Protein 3GK0 (pdb70)

Nearest PDB structures (foldseek):
  3gk0-assembly1_A  TM=1.003E+00  e=5.384E-47  Burkholderia pseudomallei 1710b
  5dlc-assembly2_D  TM=9.986E-01  e=4.538E-36  Pseudomonas aeruginosa
  1ho1-assembly1_C  TM=9.971E-01  e=4.375E-35  Escherichia coli
  3f4n-assembly2_C  TM=9.968E-01  e=7.114E-34  Yersinia pestis
  6rg0-assembly2_B  TM=9.927E-01  e=8.341E-32  Escherichia coli K-12

B-factor: mean 28.32, std 6.67, range [10.87, 63.66]

InterPro domains:
  IPR004569 Pyridoxal phosphate (active vitamin B6) biosynthesis PdxJ [MF_00279] (1-250)
  IPR004569 Pyridoxal phosphate (active vitamin B6) biosynthesis PdxJ [PF03740] (13-245)
  IPR004569 Pyridoxal phosphate (active vitamin B6) biosynthesis PdxJ [PTHR30456] (11-249)
  IPR004569 Pyridoxal phosphate (active vitamin B6) biosynthesis PdxJ [TIGR00559] (13-245)
  IPR004569 Pyridoxal phosphate (active vitamin B6) biosynthesis PdxJ [cd00003] (12-245)
  IPR013785 Aldolase-type TIM barrel [G3DSA:3.20.20.70] (3-257)
  IPR036130 Pyridoxine 5'-phosphate synthase [SSF63892] (11-247)

Organism: Burkholderia pseudomallei (strain 1710b) (NCBI:txid320372)

Sequence (1974 aa):
FFLTTPAAIDLGVNIDHVATLRNARGTAYPDPVRAALAAEDAGADAITLHLREDRRHIVDADVRTLRPRVKTRRMNLECAVTPEMLDIACEIRPHDACLVPEKRSELTTEGGLDVVGHFDAVRAACKQLADAGVRRVSLFIDPDEAQIRAAHETGAPVIELHTGRYADAHDAAEQQREFERIATGVDAGIALGLKVNAGHGLHYTNVQAIAALPGIAELNIGHAIVAHAVFVGWDNAVREMKAIMVAARVAALHFFLTTPAAIDLGVNIDHVATLRNARGTAYPDPVRAALAAEDAGADAITLHLREDRRHIVDADVRTLRPRVKTRRMNLECAVTPEMLDIACEIRPHDACLVPEKRSELTTEGGLDVVGHFDAVRAACKQLADAGVRRVSLFIDPDEAQIRAAHETGAPVIELHTGRYADAHDAAEQQREFERIATGVDAGIALGLKVNAGHGLHYTNVQAIAALPGIAELNIGHAIVAHAVFVGWDNAVREMKAIMVAARVAALHAIDLGVNIDHVATLRNARGTAYPDPVRAALAAEDAGADAITLHLREDRRHIVDADVRTLRPRVKTRMNLECAVTPEMLDIACCEIRPHDACLVPEKRSELTTEGGLDVVGHFDAVRAACKQLADAGVRVSLFIDPDEAQIRAAHETGAPVIELHTGRYADAHDAAEQQREFERIATGVDAGIALGLKVNAGHGLHYTNVQAIAALPGIAELNIGHAIVAHAVFVGWDNAVREMKAIMVAARVAALAAIDLGVNIDHVATLRNARGTAYPDPVRAALAAEDAGADAITLHLREDRRHIVDADVRTLRPRVKTRMNLECAVTPEMLDIACEIRPHDACLVPEKRSELTTEGGLDVVGHFDAVRAACKQLADAGVRVSLFIDPDEAQIRAAHETGAPVIELHTGRYADAHDAAEQQREFERIIATGVDAGIALGLKVNAGHGLHYTNVQAIAALPGIAELNIGHAIVAHAVFVGWDNAVREMKAIMVAARVAALHAIDLGVNIDHVATLRNARGTAYPDPVRAALAAEDAGADAITLHLREDRRHIVDADVRTLRPRVKTRMNLECAVTPEMLDIACEIRPHDACLVPEKRSELTTEGGLDVVGHFDAVRAACKQLADAGVRVSLFIDPDEAQIRAAHETGAPVIELHTGRYADAHDAAEQQREFERIATGVDAGIALGLKVNAGHGLHYTNVQAIAALPGIAELNIGHAIVAHAVFVGWDNAVREMKAIMVAARVAALHAIDLGVNIDHVATLRNARGTAYPDPVRAALAAEDAGADAITLHLREDRRHIVDADVRTLRPRVKTRMNLECAVTPEMLDIACCEIRPHDACLVPEKRSELTTEGGLDVVGHFDAVRAACKQLADAGVRRVSLFIDPDEAQIRAAHETGAPVIELHTGRYADAHDAAEQQREFERIATGVDAGIALGLKVNAGHGLHYTNVQAIAALPGIAELNIGHAIVAHAVFVGWDNAVREMKAIMVAARVAALAIDLGVNIDHVATLRNARGTAYPDPVRAALAAEDAGADAITLHLREDRRHIVDADVRTLRPRVKTRMNLECAVTPEMLDIACEIRPHDACLVPEKRSELTTEGGLDVVGHFDAVRAACKQLADAGVRVSLFIDPDEAQIRAAHETGAPVIELHTGRYADAHDAAEQQRREFERIATGVDAGIALGLKVNAGHGLHYTNVQAIAALPGIAELNIGHAIVAHAVFVGWDNAVREMKAIMVAARVAALHAAIDLGVNIDHVATLRNARGTAYPDPVRAALAAEDAGADAITLHLREDRRHIVDADVRTLRPRVKTRMNLECAVTPEMLDIACEIRPHDACLVPEKRSELTTEGGLDVVGHFDAVRAACKQLADAGVRVSLFIDPDEAQIRAAHETGAPVIELHTGRYADAHDAAEQQREFERIATGVDAGIALGLKVNAGHGLHYTNVQAIAALPGIAELNIGHAIVAHAVFVGWDNAVREMKAIMVAARVAALH

Foldseek 3Di:
DDDQDLQQAAEEEELQVQQVVCVVVVDCPPPSLVLQVLLVVLRHQEYEYECEPVNNGPHLCSLVVNLVVDPHFYEYEYELDPVVLVSCLVSLTQEYEHADDDPVQADPLGFGPCVVCVVSLLVSQVSSVVSNYQYEGEGELDLVVLVSCLVSVHQAYEYECVQLLPPPDDVSNVVSLVSVLVSLVSNVVSNHQYAYAHNDADPRCLSVLLRSRHHYYYYYDRLVVCCVPPNNSCSSNNVSVSSSVSNVVSVD/DDDLDLQQAAEEEELQVQQVVCVVVVDCPPPSLVLQVLLVVLPHQEYEYECEPVNNGPHLVSLQVNLVVDPHFYEYEYELDPVVLVSCLVSLTQEYEHADDDPVQADPLGFGPCVVVVVSLLVSQVSSVVSNYQYEGEGELDLVSLVSCLVSVHQEYEYECVQLLPPPDPVSNVVSLVSVLVSLVSNVVSNHQYAYAHNDADPRCLSVLLRSRHHYHYYYDRLVVVCVPPNNSCSSSNSSSSSSVSNGVSVD/DEAEEEELQVQQLVCVVVVDCPPPSLVLQVLLVVLGHQEYEYECEPVNNGPHLVSLQVNLVVDPHFYEYEYELDPVRLVSCLVSLTQEYEHADDDPQQADPLGFGPCVNVVVSLLVSCVSSVVSNYQYEGEGALDLVVLVSCLVSVRQEYEHECPQLLPPPDDVSNVVSLVSVLVSLVSNVVSNHQYAYAVNDADPRVLSVLLRQRHHYYYYYDRLVVVCVPPNNSCSSNNVVVSSVVSNVVSD/DLAAEEEEQQVQQVVCVVPVDCPPPSLVLQVLLVVLGHQEYEYECEPVNNGPHLVSLVVNLVVDPHFYEYEYELDDVTLVSCLVSLTQEYEYADDDPVQADPLRFGPCVVCVVSLLVSQVSNVVSNYQYEGEGALDLVNLVSRLVSVRQEYEHECPQLLVPDDPVSNVVSLVSVLVSLVNNVVSRHQYEYAHNDADPRLLSVLLRSSHRYHYYYDNLVVVCVVVNNSCSSNNSVVSSVVSNVVSVD/DAAEEEEQQVQQVVCVVVVDCPPPSLVLQVLLVVLRHQEYEYECEPVRNGPHLCSLQVNLVVDPHFYEYEYELDVVVLVVCLVSLTQEYEYADDDPQQADPLGFGPCVNCVVSLLVSQVSNVVSVYQYEGEGELDLVVLVSCLVSVHQEYEYECPQLLPPPDPVSNVVSLVSVLVSLVSNVVSNHQYEYAHNDADPRVLSVLLRQRHHYYYYYDNLVVVCVPPHNSCSSNNSVVSSVVSNVVSVD/DEAEEEELQVQQVVCVVVVDCPPPSLVLQLLLVVLPHQEYEYECEPVNNGPHLCSLQVNLVVDPHFYEYEYELDVVRLVSCLVSLTQEYEYADDDPVQADPLGFGPCVVCVVSLLVSQVSSVVSNYQYEGEDALDLVVLVSRVVSVRQEYEHECVQLLPPPDDVSNVVSLVSVLVSLVSNVVSNHQYEYAHNDADVRVLSVLQRQRHHYYYYYDRLVVVCVVVNNSCSSNNVVVSSVVSNVVSD/DAAEEEEQQVQQVVCVVVVDCPPPSLVLQVLLVVLGHQEYEYECEPVRNGPHLCSLQVNLVVDPHWYEYEYELDDVVLVVCLVSLTQEYEYADDDPVQADPLGFGPCVVCVVSLLVSCVSSVVSVYQYEGEGALDLVNLVSCLVSVRQAYEHECPQLLPQPDPVSNVVSLVSVLVSLVSNVVSNHQYEYEHNDADPRCLSVLLRQRHHYYYYYDRQVVVCVPVNNSCSSNSSVVSSCVSNVVSVD/DLAAEEEELQVQQVVCVVVVDCPPPSLVLQVLLVVLPHQEYEYECEPVNNGPHLVSLQVNLVVHDHFYEYEYELDDVGLVSCLVSLTQEYEYADDDPVQADPLGFGPCVVCVVSQLVSQVSSVVSNYQYEGEDALDLVVLVSRLVSVHQEYEHECVQLLPPDDPVSNVVSLVSVLVSLVSNVVSRHQYAYAPNDADPRLLSVLLRSRHRYHYYYDNLVVVCVPPNNSVSSNNSVVSSSVSNVVSVD

Structure (mmCIF, N/CA/C/O backbone):
data_3GK0
#
_entry.id   3GK0
#
_cell.length_a   90.090
_cell.length_b   91.864
_cell.length_c   90.024
_cell.angle_alpha   118.480
_cell.angle_beta   116.810
_cell.angle_gamma   93.500
#
_symmetry.space_group_name_H-M   'P 1'
#
loop_
_entity.id
_entity.type
_entity.pdbx_description
1 polymer "Pyridoxine 5'-phosphate synthase"
2 non-polymer 'PHOSPHATE ION'
3 non-polymer 1-DEOXY-D-XYLULOSE-5-PHOSPHATE
4 water water
#
loop_
_atom_site.group_PDB
_atom_site.id
_atom_site.type_symbol
_atom_site.label_atom_id
_atom_site.label_alt_id
_atom_site.label_comp_id
_atom_site.label_asym_id
_atom_site.label_entity_id
_atom_site.label_seq_id
_atom_site.pdbx_PDB_ins_code
_atom_site.Cartn_x
_atom_site.Cartn_y
_atom_site.Cartn_z
_atom_site.occupancy
_atom_site.B_iso_or_equiv
_atom_site.auth_seq_id
_atom_site.auth_comp_id
_atom_site.auth_asym_id
_atom_site.auth_atom_id
_atom_site.pdbx_PDB_model_num
ATOM 1 N N . PHE A 1 24 ? 33.019 -14.964 27.342 1.00 51.53 3 PHE A N 1
ATOM 2 C CA . PHE A 1 24 ? 32.474 -13.656 27.823 1.00 51.73 3 PHE A CA 1
ATOM 3 C C . PHE A 1 24 ? 32.570 -12.582 26.754 1.00 51.95 3 PHE A C 1
ATOM 4 O O . PHE A 1 24 ? 33.516 -12.566 25.953 1.00 52.07 3 PHE A O 1
ATOM 12 N N . PHE A 1 25 ? 31.595 -11.673 26.772 1.00 51.95 4 PHE A N 1
ATOM 13 C CA . PHE A 1 25 ? 31.585 -10.525 25.876 1.00 52.04 4 PHE A CA 1
ATOM 14 C C . PHE A 1 25 ? 30.698 -9.374 26.363 1.00 52.18 4 PHE A C 1
ATOM 15 O O . PHE A 1 25 ? 29.764 -9.570 27.155 1.00 51.94 4 PHE A O 1
ATOM 23 N N . LEU A 1 26 ? 31.034 -8.176 25.879 1.00 52.28 5 LEU A N 1
ATOM 24 C CA . LEU A 1 26 ? 30.217 -6.977 26.034 1.00 52.38 5 LEU A CA 1
ATOM 25 C C . LEU A 1 26 ? 29.314 -6.840 24.806 1.00 52.35 5 LEU A C 1
ATOM 26 O O . LEU A 1 26 ? 29.773 -6.987 23.665 1.00 52.38 5 LEU A O 1
ATOM 31 N N . THR A 1 27 ? 28.033 -6.568 25.038 1.00 52.18 6 THR A N 1
ATOM 32 C CA . THR A 1 27 ? 27.117 -6.251 23.942 1.00 51.91 6 THR A CA 1
ATOM 33 C C . THR A 1 27 ? 27.327 -4.786 23.560 1.00 51.59 6 THR A C 1
ATOM 34 O O . THR A 1 27 ? 27.326 -3.904 24.428 1.00 51.68 6 THR A O 1
ATOM 38 N N . THR A 1 28 ? 27.529 -4.538 22.267 1.00 51.11 7 THR A N 1
ATOM 39 C CA . THR A 1 28 ? 27.753 -3.182 21.750 1.00 50.70 7 THR A CA 1
ATOM 40 C C . THR A 1 28 ? 27.125 -3.016 20.347 1.00 50.08 7 THR A C 1
ATOM 41 O O . THR A 1 28 ? 27.321 -3.881 19.479 1.00 50.00 7 THR A O 1
ATOM 45 N N . PRO A 1 29 ? 26.373 -1.907 20.122 1.00 49.18 8 PRO A N 1
ATOM 46 C CA . PRO A 1 29 ? 25.612 -1.691 18.864 1.00 48.46 8 PRO A CA 1
ATOM 47 C C . PRO A 1 29 ? 26.443 -1.571 17.566 1.00 47.40 8 PRO A C 1
ATOM 48 O O . PRO A 1 29 ? 25.882 -1.696 16.468 1.00 47.61 8 PRO A O 1
ATOM 52 N N . ALA A 1 30 ? 27.752 -1.332 17.695 1.00 45.88 9 ALA A N 1
ATOM 53 C CA . ALA A 1 30 ? 28.655 -1.157 16.545 1.00 44.42 9 ALA A CA 1
ATOM 54 C C . ALA A 1 30 ? 29.003 -2.464 15.826 1.00 42.94 9 ALA A C 1
ATOM 55 O O . ALA A 1 30 ? 29.608 -2.431 14.752 1.00 42.95 9 ALA A O 1
ATOM 57 N N . ALA A 1 31 ? 28.641 -3.604 16.416 1.00 40.89 10 ALA A N 1
ATOM 58 C CA . ALA A 1 31 ? 28.998 -4.916 15.861 1.00 39.29 10 ALA A CA 1
ATOM 59 C C . ALA A 1 31 ? 28.378 -5.185 14.481 1.00 37.62 10 ALA A C 1
ATOM 60 O O . ALA A 1 31 ? 28.966 -5.900 13.672 1.00 37.97 10 ALA A O 1
ATOM 62 N N . ILE A 1 32 ? 27.201 -4.618 14.226 1.00 35.25 11 ILE A N 1
ATOM 63 C CA . ILE A 1 32 ? 26.463 -4.861 12.985 1.00 33.35 11 ILE A CA 1
ATOM 64 C C . ILE A 1 32 ? 25.475 -3.706 12.737 1.00 31.90 11 ILE A C 1
ATOM 65 O O . ILE A 1 32 ? 24.675 -3.375 13.609 1.00 31.53 11 ILE A O 1
ATOM 70 N N . ASP A 1 33 ? 25.546 -3.082 11.564 1.00 29.93 12 ASP A N 1
ATOM 71 C CA . ASP A 1 33 ? 24.711 -1.911 11.279 1.00 28.93 12 ASP A CA 1
ATOM 72 C C . ASP A 1 33 ? 23.327 -2.290 10.734 1.00 27.00 12 ASP A C 1
ATOM 73 O O . ASP A 1 33 ? 23.177 -3.266 10.005 1.00 26.18 12 ASP A O 1
ATOM 78 N N . LEU A 1 34 ? 22.316 -1.515 11.116 1.00 25.13 13 LEU A N 1
ATOM 79 C CA . LEU A 1 34 ? 20.962 -1.689 10.585 1.00 24.02 13 LEU A CA 1
ATOM 80 C C . LEU A 1 34 ? 20.576 -0.483 9.766 1.00 23.04 13 LEU A C 1
ATOM 81 O O . LEU A 1 34 ? 20.607 0.653 10.264 1.00 22.35 13 LEU A O 1
ATOM 86 N N . GLY A 1 35 ? 20.205 -0.750 8.514 1.00 22.14 14 GLY A N 1
ATOM 87 C CA . GLY A 1 35 ? 19.556 0.235 7.660 1.00 21.73 14 GLY A CA 1
ATOM 88 C C . GLY A 1 35 ? 18.061 -0.043 7.640 1.00 21.25 14 GLY A C 1
ATOM 89 O O . GLY A 1 35 ? 17.634 -1.173 7.410 1.00 20.53 14 GLY A O 1
ATOM 90 N N . VAL A 1 36 ? 17.269 0.986 7.920 1.00 20.80 15 VAL A N 1
ATOM 91 C CA . VAL A 1 36 ? 15.813 0.877 7.882 1.00 20.67 15 VAL A CA 1
ATOM 92 C C . VAL A 1 36 ? 15.290 1.452 6.578 1.00 20.70 15 VAL A C 1
ATOM 93 O O . VAL A 1 36 ? 15.547 2.607 6.261 1.00 20.13 15 VAL A O 1
ATOM 97 N N . ASN A 1 37 ? 14.541 0.641 5.839 1.00 20.98 16 ASN A N 1
ATOM 98 C CA . ASN A 1 37 ? 13.956 1.062 4.573 1.00 21.58 16 ASN A CA 1
ATOM 99 C C . ASN A 1 37 ? 12.548 1.579 4.832 1.00 21.61 16 ASN A C 1
ATOM 100 O O . ASN A 1 37 ? 11.725 0.871 5.386 1.00 21.26 16 ASN A O 1
ATOM 105 N N . ILE A 1 38 ? 12.290 2.820 4.437 1.00 22.01 17 ILE A N 1
ATOM 106 C CA . ILE A 1 38 ? 11.024 3.488 4.751 1.00 22.59 17 ILE A CA 1
ATOM 107 C C . ILE A 1 38 ? 10.024 3.523 3.581 1.00 23.08 17 ILE A C 1
ATOM 108 O O . ILE A 1 38 ? 8.998 4.207 3.679 1.00 23.42 17 ILE A O 1
ATOM 113 N N . ASP A 1 39 ? 10.303 2.773 2.504 1.00 23.18 18 ASP A N 1
ATOM 114 C CA . ASP A 1 39 ? 9.472 2.783 1.295 1.00 23.33 18 ASP A CA 1
ATOM 115 C C . ASP A 1 39 ? 7.996 2.550 1.628 1.00 23.45 18 ASP A C 1
ATOM 116 O O . ASP A 1 39 ? 7.119 3.299 1.188 1.00 22.87 18 ASP A O 1
ATOM 121 N N . HIS A 1 40 ? 7.725 1.501 2.394 1.00 23.77 19 HIS A N 1
ATOM 122 C CA . HIS A 1 40 ? 6.350 1.078 2.609 1.00 24.32 19 HIS A CA 1
ATOM 123 C C . HIS A 1 40 ? 5.538 1.957 3.555 1.00 23.92 19 HIS A C 1
ATOM 124 O O . HIS A 1 40 ? 4.323 1.799 3.646 1.00 23.73 19 HIS A O 1
ATOM 131 N N . VAL A 1 41 ? 6.183 2.897 4.229 1.00 23.57 20 VAL A N 1
ATOM 132 C CA . VAL A 1 41 ? 5.431 3.937 4.919 1.00 23.47 20 VAL A CA 1
ATOM 133 C C . VAL A 1 41 ? 4.823 4.847 3.858 1.00 23.64 20 VAL A C 1
ATOM 134 O O . VAL A 1 41 ? 3.691 5.305 3.995 1.00 23.69 20 VAL A O 1
ATOM 138 N N . ALA A 1 42 ? 5.602 5.090 2.804 1.00 23.80 21 ALA A N 1
ATOM 139 C CA . ALA A 1 42 ? 5.151 5.805 1.619 1.00 24.01 21 ALA A CA 1
ATOM 140 C C . ALA A 1 42 ? 4.012 5.079 0.926 1.00 24.31 21 ALA A C 1
ATOM 141 O O . ALA A 1 42 ? 3.047 5.710 0.510 1.00 24.21 21 ALA A O 1
ATOM 143 N N . THR A 1 43 ? 4.118 3.759 0.796 1.00 24.99 22 THR A N 1
ATOM 144 C CA . THR A 1 43 ? 3.039 2.983 0.193 1.00 25.34 22 THR A CA 1
ATOM 145 C C . THR A 1 43 ? 1.740 3.284 0.935 1.00 25.88 22 THR A C 1
ATOM 146 O O . THR A 1 43 ? 0.681 3.476 0.319 1.00 26.04 22 THR A O 1
ATOM 150 N N . LEU A 1 44 ? 1.828 3.337 2.262 1.00 26.19 23 LEU A N 1
ATOM 151 C CA . LEU A 1 44 ? 0.652 3.540 3.095 1.00 26.94 23 LEU A CA 1
ATOM 152 C C . LEU A 1 44 ? 0.093 4.963 2.943 1.00 26.93 23 LEU A C 1
ATOM 153 O O . LEU A 1 44 ? -1.113 5.151 2.794 1.00 26.49 23 LEU A O 1
ATOM 158 N N . ARG A 1 45 ? 0.976 5.952 2.936 1.00 27.12 24 ARG A N 1
ATOM 159 C CA . ARG A 1 45 ? 0.560 7.330 2.737 1.00 27.66 24 ARG A CA 1
ATOM 160 C C . ARG A 1 45 ? -0.105 7.547 1.376 1.00 28.55 24 ARG A C 1
ATOM 161 O O . ARG A 1 45 ? -1.147 8.198 1.300 1.00 28.76 24 ARG A O 1
ATOM 169 N N . ASN A 1 46 ? 0.502 7.017 0.314 1.00 29.32 25 ASN A N 1
ATOM 170 C CA . ASN A 1 46 ? -0.012 7.205 -1.053 1.00 30.04 25 ASN A CA 1
ATOM 171 C C . ASN A 1 46 ? -1.387 6.572 -1.248 1.00 30.40 25 ASN A C 1
ATOM 172 O O . ASN A 1 46 ? -2.172 7.036 -2.068 1.00 31.04 25 ASN A O 1
ATOM 177 N N . ALA A 1 47 ? -1.680 5.538 -0.476 1.00 30.93 26 ALA A N 1
ATOM 178 C CA . ALA A 1 47 ? -2.983 4.880 -0.509 1.00 31.60 26 ALA A CA 1
ATOM 179 C C . ALA A 1 47 ? -4.138 5.859 -0.312 1.00 32.21 26 ALA A C 1
ATOM 180 O O . ALA A 1 47 ? -5.140 5.759 -0.996 1.00 32.30 26 ALA A O 1
ATOM 182 N N . ARG A 1 48 ? -3.995 6.805 0.609 1.00 33.18 27 ARG A N 1
ATOM 183 C CA . ARG A 1 48 ? -5.096 7.728 0.928 1.00 33.97 27 ARG A CA 1
ATOM 184 C C . ARG A 1 48 ? -4.938 9.104 0.263 1.00 33.90 27 ARG A C 1
ATOM 185 O O . ARG A 1 48 ? -5.933 9.720 -0.120 1.00 34.26 27 ARG A O 1
ATOM 193 N N . GLY A 1 49 ? -3.705 9.577 0.108 1.00 33.68 28 GLY A N 1
ATOM 194 C CA . GLY A 1 49 ? -3.449 10.849 -0.573 1.00 33.39 28 GLY A CA 1
ATOM 195 C C . GLY A 1 49 ? -3.057 12.011 0.334 1.00 33.16 28 GLY A C 1
ATOM 196 O O . GLY A 1 49 ? -2.683 13.081 -0.161 1.00 32.92 28 GLY A O 1
ATOM 197 N N . THR A 1 50 ? -3.130 11.816 1.653 1.00 32.33 29 THR A N 1
ATOM 198 C CA . THR A 1 50 ? -2.706 12.852 2.601 1.00 31.85 29 THR A CA 1
ATOM 199 C C . THR A 1 50 ? -1.184 12.790 2.756 1.00 31.10 29 THR A C 1
ATOM 200 O O . THR A 1 50 ? -0.507 12.091 2.004 1.00 31.00 29 THR A O 1
ATOM 204 N N . ALA A 1 51 ? -0.644 13.509 3.735 1.00 30.02 30 ALA A N 1
ATOM 205 C CA . ALA A 1 51 ? 0.792 13.475 3.990 1.00 29.39 30 ALA A CA 1
ATOM 206 C C . ALA A 1 51 ? 1.191 12.400 5.005 1.00 28.56 30 ALA A C 1
ATOM 207 O O . ALA A 1 51 ? 2.361 12.305 5.341 1.00 28.62 30 ALA A O 1
ATOM 209 N N . TYR A 1 52 ? 0.237 11.594 5.478 1.00 27.64 31 TYR A N 1
ATOM 210 C CA . TYR A 1 52 ? 0.463 10.693 6.615 1.00 27.03 31 TYR A CA 1
ATOM 211 C C . TYR A 1 52 ? 0.131 9.246 6.260 1.00 26.17 31 TYR A C 1
ATOM 212 O O . TYR A 1 52 ? -0.784 9.005 5.496 1.00 25.61 31 TYR A O 1
ATOM 221 N N . PRO A 1 53 ? 0.881 8.275 6.808 1.00 25.38 32 PRO A N 1
ATOM 222 C CA . PRO A 1 53 ? 1.986 8.444 7.736 1.00 25.40 32 PRO A CA 1
ATOM 223 C C . PRO A 1 53 ? 3.219 8.950 7.007 1.00 25.23 32 PRO A C 1
ATOM 224 O O . PRO A 1 53 ? 3.552 8.460 5.934 1.00 25.18 32 PRO A O 1
ATOM 228 N N . ASP A 1 54 ? 3.876 9.927 7.607 1.00 25.53 33 ASP A N 1
ATOM 229 C CA . ASP A 1 54 ? 4.973 10.647 6.982 1.00 25.69 33 ASP A CA 1
ATOM 230 C C . ASP A 1 54 ? 6.248 9.813 6.953 1.00 25.83 33 ASP A C 1
ATOM 231 O O . ASP A 1 54 ? 6.759 9.457 8.016 1.00 26.22 33 ASP A O 1
ATOM 236 N N . PRO A 1 55 ? 6.768 9.503 5.747 1.00 25.62 34 PRO A N 1
ATOM 237 C CA . PRO A 1 55 ? 8.048 8.784 5.601 1.00 25.46 34 PRO A CA 1
ATOM 238 C C . PRO A 1 55 ? 9.247 9.525 6.192 1.00 25.08 34 PRO A C 1
ATOM 239 O O . PRO A 1 55 ? 10.184 8.904 6.697 1.00 24.34 34 PRO A O 1
ATOM 243 N N . VAL A 1 56 ? 9.212 10.846 6.114 1.00 25.22 35 VAL A N 1
ATOM 244 C CA . VAL A 1 56 ? 10.278 11.671 6.665 1.00 25.71 35 VAL A CA 1
ATOM 245 C C . VAL A 1 56 ? 10.365 11.536 8.187 1.00 25.98 35 VAL A C 1
ATOM 246 O O . VAL A 1 56 ? 11.447 11.419 8.743 1.00 26.03 35 VAL A O 1
ATOM 250 N N . ARG A 1 57 ? 9.219 11.548 8.852 1.00 26.47 36 ARG A N 1
ATOM 251 C CA . ARG A 1 57 ? 9.172 11.383 10.301 1.00 26.62 36 ARG A CA 1
ATOM 252 C C . ARG A 1 57 ? 9.590 9.956 10.670 1.00 25.97 36 ARG A C 1
ATOM 253 O O . ARG A 1 57 ? 10.292 9.740 11.655 1.00 25.66 36 ARG A O 1
ATOM 261 N N . ALA A 1 58 ? 9.147 8.996 9.862 1.00 25.44 37 ALA A N 1
ATOM 262 C CA . ALA A 1 58 ? 9.543 7.590 9.995 1.00 25.16 37 ALA A CA 1
ATOM 263 C C . ALA A 1 58 ? 11.060 7.408 10.048 1.00 24.79 37 ALA A C 1
ATOM 264 O O . ALA A 1 58 ? 11.590 6.734 10.940 1.00 24.72 37 ALA A O 1
ATOM 266 N N . ALA A 1 59 ? 11.741 8.041 9.100 1.00 24.33 38 ALA A N 1
ATOM 267 C CA . ALA A 1 59 ? 13.189 7.990 8.996 1.00 24.18 38 ALA A CA 1
ATOM 268 C C . ALA A 1 59 ? 13.904 8.570 10.220 1.00 24.34 38 ALA A C 1
ATOM 269 O O . ALA A 1 59 ? 14.829 7.953 10.755 1.00 23.47 38 ALA A O 1
ATOM 271 N N . LEU A 1 60 ? 13.480 9.750 10.661 1.00 24.79 39 LEU A N 1
ATOM 272 C CA . LEU A 1 60 ? 14.122 10.402 11.810 1.00 25.19 39 LEU A CA 1
ATOM 273 C C . LEU A 1 60 ? 13.842 9.683 13.127 1.00 25.18 39 LEU A C 1
ATOM 274 O O . LEU A 1 60 ? 14.723 9.600 13.984 1.00 25.33 39 LEU A O 1
ATOM 279 N N . ALA A 1 61 ? 12.631 9.151 13.284 1.00 25.27 40 ALA A N 1
ATOM 280 C CA . ALA A 1 61 ? 12.295 8.359 14.468 1.00 25.45 40 ALA A CA 1
ATOM 281 C C . ALA A 1 61 ? 13.083 7.034 14.505 1.00 26.00 40 ALA A C 1
ATOM 282 O O . ALA A 1 61 ? 13.390 6.534 15.586 1.00 25.96 40 ALA A O 1
ATOM 284 N N . ALA A 1 62 ? 13.411 6.476 13.335 1.00 26.32 41 ALA A N 1
ATOM 285 C CA . ALA A 1 62 ? 14.190 5.232 13.264 1.00 26.75 41 ALA A CA 1
ATOM 286 C C . ALA A 1 62 ? 15.628 5.450 13.710 1.00 27.23 41 ALA A C 1
ATOM 287 O O . ALA A 1 62 ? 16.217 4.586 14.370 1.00 27.15 41 ALA A O 1
ATOM 289 N N . GLU A 1 63 ? 16.184 6.604 13.345 1.00 27.91 42 GLU A N 1
ATOM 290 C CA . GLU A 1 63 ? 17.509 7.026 13.791 1.00 28.61 42 GLU A CA 1
ATOM 291 C C . GLU A 1 63 ? 17.542 7.179 15.310 1.00 29.17 42 GLU A C 1
ATOM 292 O O . GLU A 1 63 ? 18.496 6.748 15.960 1.00 29.68 42 GLU A O 1
ATOM 298 N N . ASP A 1 64 ? 16.500 7.784 15.878 1.00 29.52 43 ASP A N 1
ATOM 299 C CA . ASP A 1 64 ? 16.400 7.909 17.338 1.00 29.82 43 ASP A CA 1
ATOM 300 C C . ASP A 1 64 ? 16.299 6.533 17.996 1.00 29.35 43 ASP A C 1
ATOM 301 O O . ASP A 1 64 ? 16.698 6.362 19.141 1.00 29.36 43 ASP A O 1
ATOM 306 N N . ALA A 1 65 ? 15.734 5.564 17.277 1.00 29.04 44 ALA A N 1
ATOM 307 C CA . ALA A 1 65 ? 15.515 4.220 17.813 1.00 28.65 44 ALA A CA 1
ATOM 308 C C . ALA A 1 65 ? 16.719 3.289 17.627 1.00 28.17 44 ALA A C 1
ATOM 309 O O . ALA A 1 65 ? 16.673 2.144 18.057 1.00 27.76 44 ALA A O 1
ATOM 311 N N . GLY A 1 66 ? 17.784 3.781 16.989 1.00 28.21 45 GLY A N 1
ATOM 312 C CA . GLY A 1 66 ? 19.038 3.026 16.850 1.00 27.91 45 GLY A CA 1
ATOM 313 C C . GLY A 1 66 ? 19.398 2.566 15.444 1.00 27.78 45 GLY A C 1
ATOM 314 O O . GLY A 1 66 ? 20.358 1.809 15.271 1.00 27.57 45 GLY A O 1
ATOM 315 N N . ALA A 1 67 ? 18.643 3.007 14.435 1.00 27.34 46 ALA A N 1
ATOM 316 C CA . ALA A 1 67 ? 19.004 2.722 13.042 1.00 26.91 46 ALA A CA 1
ATOM 317 C C . ALA A 1 67 ? 20.342 3.383 12.758 1.00 26.51 46 ALA A C 1
ATOM 318 O O . ALA A 1 67 ? 20.607 4.466 13.263 1.00 26.46 46 ALA A O 1
ATOM 320 N N . ASP A 1 68 ? 21.191 2.719 11.979 1.00 26.09 47 ASP A N 1
ATOM 321 C CA . ASP A 1 68 ? 22.511 3.260 11.632 1.00 25.95 47 ASP A CA 1
ATOM 322 C C . ASP A 1 68 ? 22.514 3.954 10.280 1.00 25.62 47 ASP A C 1
ATOM 323 O O . ASP A 1 68 ? 23.430 4.728 9.978 1.00 25.59 47 ASP A O 1
ATOM 328 N N . ALA A 1 69 ? 21.504 3.650 9.466 1.00 24.89 48 ALA A N 1
ATOM 329 C CA . ALA A 1 69 ? 21.270 4.348 8.212 1.00 24.40 48 ALA A CA 1
ATOM 330 C C . ALA A 1 69 ? 19.780 4.284 7.912 1.00 24.07 48 ALA A C 1
ATOM 331 O O . ALA A 1 69 ? 19.067 3.436 8.467 1.00 24.12 48 ALA A O 1
ATOM 333 N N . ILE A 1 70 ? 19.322 5.204 7.065 1.00 23.75 49 ILE A N 1
ATOM 334 C CA . ILE A 1 70 ? 17.960 5.204 6.517 1.00 23.55 49 ILE A CA 1
ATOM 335 C C . ILE A 1 70 ? 18.043 4.857 5.051 1.00 23.21 49 ILE A C 1
ATOM 336 O O . ILE A 1 70 ? 18.829 5.442 4.317 1.00 22.88 49 ILE A O 1
ATOM 341 N N . THR A 1 71 ? 17.230 3.909 4.618 1.00 23.28 50 THR A N 1
ATOM 342 C CA . THR A 1 71 ? 17.237 3.492 3.232 1.00 23.44 50 THR A CA 1
ATOM 343 C C . THR A 1 71 ? 15.910 3.864 2.566 1.00 23.40 50 THR A C 1
ATOM 344 O O . THR A 1 71 ? 14.840 3.708 3.152 1.00 22.74 50 THR A O 1
ATOM 348 N N . LEU A 1 72 ? 15.987 4.354 1.334 1.00 23.51 51 LEU A N 1
ATOM 349 C CA . LEU A 1 72 ? 14.797 4.695 0.594 1.00 23.85 51 LEU A CA 1
ATOM 350 C C . LEU A 1 72 ? 15.038 4.569 -0.908 1.00 23.79 51 LEU A C 1
ATOM 351 O O . LEU A 1 72 ? 16.043 5.049 -1.428 1.00 23.80 51 LEU A O 1
ATOM 356 N N . HIS A 1 73 ? 14.106 3.914 -1.594 1.00 23.79 52 HIS A N 1
ATOM 357 C CA . HIS A 1 73 ? 14.217 3.689 -3.023 1.00 23.86 52 HIS A CA 1
ATOM 358 C C . HIS A 1 73 ? 13.358 4.683 -3.810 1.00 24.72 52 HIS A C 1
ATOM 359 O O . HIS A 1 73 ? 12.137 4.592 -3.815 1.00 24.63 52 HIS A O 1
ATOM 366 N N . LEU A 1 74 ? 14.009 5.642 -4.466 1.00 25.81 53 LEU A N 1
ATOM 367 C CA . LEU A 1 74 ? 13.316 6.579 -5.355 1.00 26.71 53 LEU A CA 1
ATOM 368 C C . LEU A 1 74 ? 13.184 5.928 -6.729 1.00 27.34 53 LEU A C 1
ATOM 369 O O . LEU A 1 74 ? 14.119 5.928 -7.515 1.00 27.19 53 LEU A O 1
ATOM 374 N N . ARG A 1 75 ? 12.018 5.360 -7.000 1.00 28.62 54 ARG A N 1
ATOM 375 C CA . ARG A 1 75 ? 11.771 4.697 -8.261 1.00 29.68 54 ARG A CA 1
ATOM 376 C C . ARG A 1 75 ? 11.570 5.703 -9.390 1.00 30.47 54 ARG A C 1
ATOM 377 O O . ARG A 1 75 ? 11.108 6.826 -9.159 1.00 30.38 54 ARG A O 1
ATOM 385 N N . GLU A 1 76 ? 11.905 5.288 -10.612 1.00 31.38 55 GLU A N 1
ATOM 386 C CA . GLU A 1 76 ? 11.652 6.094 -11.807 1.00 32.01 55 GLU A CA 1
ATOM 387 C C . GLU A 1 76 ? 10.173 6.429 -11.887 1.00 32.74 55 GLU A C 1
ATOM 388 O O . GLU A 1 76 ? 9.808 7.575 -12.133 1.00 32.77 55 GLU A O 1
ATOM 390 N N . ASP A 1 77 ? 9.331 5.422 -11.648 1.00 33.54 56 ASP A N 1
ATOM 391 C CA . ASP A 1 77 ? 7.879 5.583 -11.700 1.00 34.01 56 ASP A CA 1
ATOM 392 C C . ASP A 1 77 ? 7.262 6.232 -10.445 1.00 34.30 56 ASP A C 1
ATOM 393 O O . ASP A 1 77 ? 6.035 6.349 -10.354 1.00 34.65 56 ASP A O 1
ATOM 398 N N . ARG A 1 78 ? 8.104 6.630 -9.488 1.00 34.54 57 ARG A N 1
ATOM 399 C CA . ARG A 1 78 ? 7.672 7.288 -8.245 1.00 34.57 57 ARG A CA 1
ATOM 400 C C . ARG A 1 78 ? 6.429 6.655 -7.632 1.00 35.03 57 ARG A C 1
ATOM 401 O O . ARG A 1 78 ? 5.471 7.344 -7.283 1.00 35.48 57 ARG A O 1
ATOM 409 N N . ARG A 1 79 ? 6.457 5.338 -7.484 1.00 35.49 58 ARG A N 1
ATOM 410 C CA . ARG A 1 79 ? 5.287 4.609 -7.019 1.00 36.27 58 ARG A CA 1
ATOM 411 C C . ARG A 1 79 ? 5.050 4.721 -5.509 1.00 36.00 58 ARG A C 1
ATOM 412 O O . ARG A 1 79 ? 3.897 4.762 -5.074 1.00 36.37 58 ARG A O 1
ATOM 420 N N . HIS A 1 80 ? 6.123 4.722 -4.716 1.00 35.69 59 HIS A N 1
ATOM 421 C CA . HIS A 1 80 ? 5.998 4.892 -3.264 1.00 35.30 59 HIS A CA 1
ATOM 422 C C . HIS A 1 80 ? 6.711 6.152 -2.773 1.00 34.28 59 HIS A C 1
ATOM 423 O O . HIS A 1 80 ? 6.071 7.189 -2.662 1.00 34.40 59 HIS A O 1
ATOM 430 N N . ILE A 1 81 ? 8.002 6.083 -2.471 1.00 33.50 60 ILE A N 1
ATOM 431 C CA . ILE A 1 81 ? 8.799 7.278 -2.180 1.00 33.07 60 ILE A CA 1
ATOM 432 C C . ILE A 1 81 ? 8.773 8.221 -3.384 1.00 33.09 60 ILE A C 1
ATOM 433 O O . ILE A 1 81 ? 8.815 7.771 -4.533 1.00 33.01 60 ILE A O 1
ATOM 438 N N . VAL A 1 82 ? 8.687 9.523 -3.109 1.00 32.94 61 VAL A N 1
ATOM 439 C CA . VAL A 1 82 ? 8.630 10.548 -4.149 1.00 32.72 61 VAL A CA 1
ATOM 440 C C . VAL A 1 82 ? 9.791 11.494 -3.899 1.00 32.86 61 VAL A C 1
ATOM 441 O O . VAL A 1 82 ? 10.465 11.367 -2.882 1.00 32.75 61 VAL A O 1
ATOM 445 N N . ASP A 1 83 ? 10.031 12.422 -4.826 1.00 32.80 62 ASP A N 1
ATOM 446 C CA . ASP A 1 83 ? 11.243 13.249 -4.794 1.00 33.42 62 ASP A CA 1
ATOM 447 C C . ASP A 1 83 ? 11.296 14.157 -3.552 1.00 33.53 62 ASP A C 1
ATOM 448 O O . ASP A 1 83 ? 12.350 14.282 -2.916 1.00 33.62 62 ASP A O 1
ATOM 453 N N . ALA A 1 84 ? 10.163 14.778 -3.215 1.00 33.64 63 ALA A N 1
ATOM 454 C CA . ALA A 1 84 ? 10.063 15.654 -2.037 1.00 33.78 63 ALA A CA 1
ATOM 455 C C . ALA A 1 84 ? 10.473 14.924 -0.745 1.00 33.82 63 ALA A C 1
ATOM 456 O O . ALA A 1 84 ? 11.082 15.524 0.138 1.00 33.75 63 ALA A O 1
ATOM 458 N N . ASP A 1 85 ? 10.165 13.631 -0.646 1.00 34.06 64 ASP A N 1
ATOM 459 C CA . ASP A 1 85 ? 10.599 12.834 0.510 1.00 34.37 64 ASP A CA 1
ATOM 460 C C . ASP A 1 85 ? 12.124 12.826 0.604 1.00 34.40 64 ASP A C 1
ATOM 461 O O . ASP A 1 85 ? 12.694 13.086 1.664 1.00 34.91 64 ASP A O 1
ATOM 466 N N . VAL A 1 86 ? 12.784 12.558 -0.519 1.00 34.19 65 VAL A N 1
ATOM 467 C CA . VAL A 1 86 ? 14.238 12.455 -0.536 1.00 33.88 65 VAL A CA 1
ATOM 468 C C . VAL A 1 86 ? 14.887 13.811 -0.260 1.00 34.01 65 VAL A C 1
ATOM 469 O O . VAL A 1 86 ? 15.812 13.922 0.543 1.00 33.55 65 VAL A O 1
ATOM 473 N N . ARG A 1 87 ? 14.389 14.841 -0.930 1.00 34.56 66 ARG A N 1
ATOM 474 C CA . ARG A 1 87 ? 14.936 16.190 -0.780 1.00 34.94 66 ARG A CA 1
ATOM 475 C C . ARG A 1 87 ? 14.672 16.773 0.604 1.00 34.63 66 ARG A C 1
ATOM 476 O O . ARG A 1 87 ? 15.530 17.455 1.154 1.00 34.81 66 ARG A O 1
ATOM 484 N N . THR A 1 88 ? 13.501 16.504 1.175 1.00 34.36 67 THR A N 1
ATOM 485 C CA . THR A 1 88 ? 13.214 17.010 2.515 1.00 34.42 67 THR A CA 1
ATOM 486 C C . THR A 1 88 ? 14.096 16.299 3.551 1.00 34.31 67 THR A C 1
ATOM 487 O O . THR A 1 88 ? 14.680 16.937 4.427 1.00 34.22 67 THR A O 1
ATOM 491 N N . LEU A 1 89 ? 14.225 14.983 3.423 1.00 34.18 68 LEU A N 1
ATOM 492 C CA . LEU A 1 89 ? 14.938 14.194 4.429 1.00 34.05 68 LEU A CA 1
ATOM 493 C C . LEU A 1 89 ? 16.455 14.367 4.413 1.00 33.52 68 LEU A C 1
ATOM 494 O O . LEU A 1 89 ? 17.089 14.327 5.465 1.00 33.31 68 LEU A O 1
ATOM 499 N N . ARG A 1 90 ? 17.038 14.573 3.234 1.00 33.09 69 ARG A N 1
ATOM 500 C CA . ARG A 1 90 ? 18.502 14.592 3.100 1.00 32.57 69 ARG A CA 1
ATOM 501 C C . ARG A 1 90 ? 19.230 15.531 4.072 1.00 32.28 69 ARG A C 1
ATOM 502 O O . ARG A 1 90 ? 20.184 15.110 4.717 1.00 32.16 69 ARG A O 1
ATOM 510 N N . PRO A 1 91 ? 18.809 16.805 4.164 1.00 32.28 70 PRO A N 1
ATOM 511 C CA . PRO A 1 91 ? 19.445 17.710 5.128 1.00 32.34 70 PRO A CA 1
ATOM 512 C C . PRO A 1 91 ? 19.124 17.431 6.604 1.00 32.32 70 PRO A C 1
ATOM 513 O O . PRO A 1 91 ? 19.861 17.879 7.469 1.00 32.59 70 PRO A O 1
ATOM 517 N N . ARG A 1 92 ? 18.049 16.698 6.882 1.00 32.45 71 ARG A N 1
ATOM 518 C CA . ARG A 1 92 ? 17.629 16.374 8.254 1.00 32.83 71 ARG A CA 1
ATOM 519 C C . ARG A 1 92 ? 18.292 15.106 8.825 1.00 32.51 71 ARG A C 1
ATOM 520 O O . ARG A 1 92 ? 18.298 14.905 10.039 1.00 32.68 71 ARG A O 1
ATOM 528 N N . VAL A 1 93 ? 18.827 14.255 7.949 1.00 32.10 72 VAL A N 1
ATOM 529 C CA . VAL A 1 93 ? 19.416 12.968 8.345 1.00 31.67 72 VAL A CA 1
ATOM 530 C C . VAL A 1 93 ? 20.557 13.117 9.368 1.00 31.15 72 VAL A C 1
ATOM 531 O O . VAL A 1 93 ? 21.562 13.770 9.116 1.00 30.88 72 VAL A O 1
ATOM 535 N N . LYS A 1 94 ? 20.366 12.490 10.520 1.00 30.80 73 LYS A N 1
ATOM 536 C CA . LYS A 1 94 ? 21.348 12.460 11.604 1.00 30.66 73 LYS A CA 1
ATOM 537 C C . LYS A 1 94 ? 22.455 11.423 11.383 1.00 30.16 73 LYS A C 1
ATOM 538 O O . LYS A 1 94 ? 23.573 11.608 11.869 1.00 30.08 73 LYS A O 1
ATOM 544 N N . THR A 1 95 ? 22.135 10.314 10.705 1.00 29.39 74 THR A N 1
ATOM 545 C CA . THR A 1 95 ? 23.094 9.219 10.500 1.00 28.69 74 THR A CA 1
ATOM 546 C C . THR A 1 95 ? 23.550 9.165 9.033 1.00 28.07 74 THR A C 1
ATOM 547 O O . THR A 1 95 ? 24.371 9.984 8.624 1.00 28.22 74 THR A O 1
ATOM 551 N N . ARG A 1 96 ? 23.027 8.217 8.256 1.00 27.43 75 ARG A N 1
ATOM 552 C CA A ARG A 1 96 ? 23.374 8.068 6.841 0.50 27.00 75 ARG A CA 1
ATOM 553 C CA B ARG A 1 96 ? 23.373 8.094 6.839 0.50 27.27 75 ARG A CA 1
ATOM 554 C C . ARG A 1 96 ? 22.119 7.881 5.996 1.00 26.78 75 ARG A C 1
ATOM 555 O O . ARG A 1 96 ? 21.176 7.220 6.418 1.00 26.85 75 ARG A O 1
ATOM 570 N N . MET A 1 97 ? 22.110 8.470 4.807 1.00 26.46 76 MET A N 1
ATOM 571 C CA . MET A 1 97 ? 21.063 8.216 3.845 1.00 26.09 76 MET A CA 1
ATOM 572 C C . MET A 1 97 ? 21.617 7.191 2.887 1.00 25.75 76 MET A C 1
ATOM 573 O O . MET A 1 97 ? 22.736 7.333 2.395 1.00 25.48 76 MET A O 1
ATOM 578 N N . ASN A 1 98 ? 20.851 6.137 2.650 1.00 25.60 77 ASN A N 1
ATOM 579 C CA . ASN A 1 98 ? 21.200 5.180 1.627 1.00 25.60 77 ASN A CA 1
ATOM 580 C C . ASN A 1 98 ? 20.136 5.212 0.550 1.00 25.68 77 ASN A C 1
ATOM 581 O O . ASN A 1 98 ? 19.040 4.678 0.724 1.00 25.59 77 ASN A O 1
ATOM 586 N N . LEU A 1 99 ? 20.467 5.845 -0.567 1.00 26.06 78 LEU A N 1
ATOM 587 C CA . LEU A 1 99 ? 19.505 6.054 -1.630 1.00 26.58 78 LEU A CA 1
ATOM 588 C C . LEU A 1 99 ? 19.606 4.904 -2.641 1.00 27.04 78 LEU A C 1
ATOM 589 O O . LEU A 1 99 ? 20.642 4.711 -3.281 1.00 26.37 78 LEU A O 1
ATOM 594 N N . GLU A 1 100 ? 18.531 4.130 -2.758 1.00 27.53 79 GLU A N 1
ATOM 595 C CA . GLU A 1 100 ? 18.441 3.120 -3.786 1.00 28.39 79 GLU A CA 1
ATOM 596 C C . GLU A 1 100 ? 17.902 3.801 -5.033 1.00 28.56 79 GLU A C 1
ATOM 597 O O . GLU A 1 100 ? 16.965 4.605 -4.946 1.00 28.63 79 GLU A O 1
ATOM 603 N N . CYS A 1 101 ? 18.499 3.494 -6.183 1.00 28.65 80 CYS A N 1
ATOM 604 C CA . CYS A 1 101 ? 18.041 4.031 -7.464 1.00 29.02 80 CYS A CA 1
ATOM 605 C C . CYS A 1 101 ? 18.565 3.250 -8.662 1.00 28.62 80 CYS A C 1
ATOM 606 O O . CYS A 1 101 ? 19.524 2.474 -8.554 1.00 28.25 80 CYS A O 1
ATOM 609 N N . ALA A 1 102 ? 17.922 3.490 -9.802 1.00 28.18 81 ALA A N 1
ATOM 610 C CA . ALA A 1 102 ? 18.205 2.782 -11.046 1.00 28.11 81 ALA A CA 1
ATOM 611 C C . ALA A 1 102 ? 19.424 3.352 -11.754 1.00 28.08 81 ALA A C 1
ATOM 612 O O . ALA A 1 102 ? 19.818 4.494 -11.522 1.00 27.53 81 ALA A O 1
ATOM 614 N N . VAL A 1 103 ? 19.995 2.543 -12.639 1.00 28.38 82 VAL A N 1
ATOM 615 C CA . VAL A 1 103 ? 21.139 2.953 -13.453 1.00 28.75 82 VAL A CA 1
ATOM 616 C C . VAL A 1 103 ? 20.662 3.635 -14.739 1.00 28.81 82 VAL A C 1
ATOM 617 O O . VAL A 1 103 ? 20.858 3.121 -15.840 1.00 29.00 82 VAL A O 1
ATOM 621 N N . THR A 1 104 ? 20.033 4.792 -14.587 1.00 28.87 83 THR A N 1
ATOM 622 C CA . THR A 1 104 ? 19.643 5.616 -15.727 1.00 28.98 83 THR A CA 1
ATOM 623 C C . THR A 1 104 ? 20.302 6.958 -15.527 1.00 29.13 83 THR A C 1
ATOM 624 O O . THR A 1 104 ? 20.527 7.352 -14.394 1.00 29.09 83 THR A O 1
ATOM 628 N N . PRO A 1 105 ? 20.623 7.660 -16.620 1.00 29.77 84 PRO A N 1
ATOM 629 C CA . PRO A 1 105 ? 21.319 8.937 -16.457 1.00 30.44 84 PRO A CA 1
ATOM 630 C C . PRO A 1 105 ? 20.566 9.957 -15.595 1.00 30.95 84 PRO A C 1
ATOM 631 O O . PRO A 1 105 ? 21.198 10.719 -14.869 1.00 30.77 84 PRO A O 1
ATOM 635 N N . GLU A 1 106 ? 19.238 9.958 -15.660 1.00 31.79 85 GLU A N 1
ATOM 636 C CA . GLU A 1 106 ? 18.452 10.997 -14.989 1.00 32.88 85 GLU A CA 1
ATOM 637 C C . GLU A 1 106 ? 18.346 10.740 -13.474 1.00 32.79 85 GLU A C 1
ATOM 638 O O . GLU A 1 106 ? 18.419 11.677 -12.680 1.00 32.95 85 GLU A O 1
ATOM 644 N N . MET A 1 107 ? 18.191 9.482 -13.073 1.00 32.80 86 MET A N 1
ATOM 645 C CA . MET A 1 107 ? 18.179 9.146 -11.647 1.00 33.18 86 MET A CA 1
ATOM 646 C C . MET A 1 107 ? 19.562 9.309 -11.027 1.00 32.75 86 MET A C 1
ATOM 647 O O . MET A 1 107 ? 19.689 9.720 -9.873 1.00 32.61 86 MET A O 1
ATOM 652 N N . LEU A 1 108 ? 20.597 9.004 -11.802 1.00 32.53 87 LEU A N 1
ATOM 653 C CA . LEU A 1 108 ? 21.968 9.152 -11.331 1.00 32.03 87 LEU A CA 1
ATOM 654 C C . LEU A 1 108 ? 22.287 10.613 -11.094 1.00 31.83 87 LEU A C 1
ATOM 655 O O . LEU A 1 108 ? 23.019 10.940 -10.159 1.00 31.85 87 LEU A O 1
ATOM 660 N N . ASP A 1 109 ? 21.741 11.487 -11.938 1.00 31.86 88 ASP A N 1
ATOM 661 C CA . ASP A 1 109 ? 21.912 12.937 -11.767 1.00 32.23 88 ASP A CA 1
ATOM 662 C C . ASP A 1 109 ? 21.275 13.393 -10.443 1.00 31.62 88 ASP A C 1
ATOM 663 O O . ASP A 1 109 ? 21.855 14.186 -9.704 1.00 31.00 88 ASP A O 1
ATOM 668 N N . ILE A 1 110 ? 20.085 12.874 -10.145 1.00 31.39 89 ILE A N 1
ATOM 669 C CA . ILE A 1 110 ? 19.431 13.154 -8.868 1.00 31.25 89 ILE A CA 1
ATOM 670 C C . ILE A 1 110 ? 20.324 12.694 -7.709 1.00 31.29 89 ILE A C 1
ATOM 671 O O . ILE A 1 110 ? 20.548 13.439 -6.754 1.00 30.73 89 ILE A O 1
ATOM 676 N N . ALA A 1 111 ? 20.860 11.484 -7.820 1.00 31.52 90 ALA A N 1
ATOM 677 C CA . ALA A 1 111 ? 21.747 10.945 -6.787 1.00 32.10 90 ALA A CA 1
ATOM 678 C C . ALA A 1 111 ? 23.003 11.794 -6.586 1.00 32.77 90 ALA A C 1
ATOM 679 O O . ALA A 1 111 ? 23.403 12.017 -5.451 1.00 32.71 90 ALA A O 1
ATOM 681 N N . CYS A 1 112 ? 23.609 12.284 -7.669 1.00 33.75 91 CYS A N 1
ATOM 682 C CA . CYS A 1 112 ? 24.800 13.134 -7.555 1.00 35.01 91 CYS A CA 1
ATOM 683 C C . CYS A 1 112 ? 24.501 14.547 -7.055 1.00 35.72 91 CYS A C 1
ATOM 684 O O . CYS A 1 112 ? 25.402 15.222 -6.550 1.00 36.31 91 CYS A O 1
ATOM 687 N N . GLU A 1 113 ? 23.257 14.998 -7.196 1.00 36.28 92 GLU A N 1
ATOM 688 C CA . GLU A 1 113 ? 22.848 16.304 -6.665 1.00 36.98 92 GLU A CA 1
ATOM 689 C C . GLU A 1 113 ? 22.578 16.211 -5.155 1.00 36.70 92 GLU A C 1
ATOM 690 O O . GLU A 1 113 ? 23.036 17.053 -4.382 1.00 36.95 92 GLU A O 1
ATOM 696 N N . ILE A 1 114 ? 21.836 15.180 -4.750 1.00 36.21 93 ILE A N 1
ATOM 697 C CA . ILE A 1 114 ? 21.467 14.969 -3.340 1.00 35.57 93 ILE A CA 1
ATOM 698 C C . ILE A 1 114 ? 22.649 14.536 -2.462 1.00 35.10 93 ILE A C 1
ATOM 699 O O . ILE A 1 114 ? 22.661 14.799 -1.258 1.00 35.06 93 ILE A O 1
ATOM 704 N N . ARG A 1 115 ? 23.642 13.886 -3.064 1.00 34.46 94 ARG A N 1
ATOM 705 C CA . ARG A 1 115 ? 24.838 13.446 -2.336 1.00 33.94 94 ARG A CA 1
ATOM 706 C C . ARG A 1 115 ? 24.496 12.673 -1.064 1.00 32.71 94 ARG A C 1
ATOM 707 O O . ARG A 1 115 ? 24.877 13.074 0.040 1.00 31.97 94 ARG A O 1
ATOM 715 N N . PRO A 1 116 ? 23.765 11.566 -1.214 1.00 31.55 95 PRO A N 1
ATOM 716 C CA . PRO A 1 116 ? 23.575 10.727 -0.060 1.00 31.25 95 PRO A CA 1
ATOM 717 C C . PRO A 1 116 ? 24.917 10.089 0.302 1.00 30.85 95 PRO A C 1
ATOM 718 O O . PRO A 1 116 ? 25.815 10.012 -0.540 1.00 30.64 95 PRO A O 1
ATOM 722 N N . HIS A 1 117 ? 25.046 9.657 1.545 1.00 30.25 96 HIS A N 1
ATOM 723 C CA . HIS A 1 117 ? 26.277 9.040 2.022 1.00 29.88 96 HIS A CA 1
ATOM 724 C C . HIS A 1 117 ? 26.548 7.730 1.279 1.00 29.30 96 HIS A C 1
ATOM 725 O O . HIS A 1 117 ? 27.682 7.447 0.922 1.00 29.14 96 HIS A O 1
ATOM 732 N N . ASP A 1 118 ? 25.494 6.942 1.068 1.00 29.03 97 ASP A N 1
ATOM 733 C CA . ASP A 1 118 ? 25.560 5.671 0.343 1.00 28.77 97 ASP A CA 1
ATOM 734 C C . ASP A 1 118 ? 24.512 5.668 -0.756 1.00 27.86 97 ASP A C 1
ATOM 735 O O . ASP A 1 118 ? 23.541 6.415 -0.686 1.00 27.41 97 ASP A O 1
ATOM 740 N N . ALA A 1 119 ? 24.704 4.810 -1.753 1.00 26.86 98 ALA A N 1
ATOM 741 C CA . ALA A 1 119 ? 23.678 4.550 -2.760 1.00 26.26 98 ALA A CA 1
ATOM 742 C C . ALA A 1 119 ? 23.737 3.091 -3.168 1.00 25.78 98 ALA A C 1
ATOM 743 O O . ALA A 1 119 ? 24.808 2.504 -3.231 1.00 25.78 98 ALA A O 1
ATOM 745 N N . CYS A 1 120 ? 22.579 2.496 -3.408 1.00 25.35 99 CYS A N 1
ATOM 746 C CA . CYS A 1 120 ? 22.522 1.131 -3.856 1.00 24.94 99 CYS A CA 1
ATOM 747 C C . CYS A 1 120 ? 21.846 1.073 -5.215 1.00 24.41 99 CYS A C 1
ATOM 748 O O . CYS A 1 120 ? 20.686 1.438 -5.355 1.00 24.31 99 CYS A O 1
ATOM 751 N N . LEU A 1 121 ? 22.589 0.635 -6.222 1.00 23.86 100 LEU A N 1
ATOM 752 C CA . LEU A 1 121 ? 22.058 0.523 -7.573 1.00 23.28 100 LEU A CA 1
ATOM 753 C C . LEU A 1 121 ? 21.226 -0.732 -7.663 1.00 23.02 100 LEU A C 1
ATOM 754 O O . LEU A 1 121 ? 21.713 -1.827 -7.404 1.00 22.50 100 LEU A O 1
ATOM 759 N N . VAL A 1 122 ? 19.960 -0.549 -8.018 1.00 23.47 101 VAL A N 1
ATOM 760 C CA . VAL A 1 122 ? 18.979 -1.628 -8.075 1.00 23.90 101 VAL A CA 1
ATOM 761 C C . VAL A 1 122 ? 18.352 -1.652 -9.463 1.00 24.76 101 VAL A C 1
ATOM 762 O O . VAL A 1 122 ? 18.246 -0.609 -10.112 1.00 24.66 101 VAL A O 1
ATOM 766 N N . PRO A 1 123 ? 17.942 -2.843 -9.934 1.00 26.15 102 PRO A N 1
ATOM 767 C CA . PRO A 1 123 ? 17.233 -2.931 -11.210 1.00 27.08 102 PRO A CA 1
ATOM 768 C C . PRO A 1 123 ? 15.763 -2.542 -11.059 1.00 28.10 102 PRO A C 1
ATOM 769 O O . PRO A 1 123 ? 15.159 -2.827 -10.032 1.00 28.12 102 PRO A O 1
ATOM 773 N N . GLU A 1 124 ? 15.199 -1.906 -12.077 1.00 29.75 103 GLU A N 1
ATOM 774 C CA . GLU A 1 124 ? 13.772 -1.585 -12.101 1.00 31.03 103 GLU A CA 1
ATOM 775 C C . GLU A 1 124 ? 13.103 -2.180 -13.335 1.00 31.71 103 GLU A C 1
ATOM 776 O O . GLU A 1 124 ? 12.046 -2.807 -13.230 1.00 32.05 103 GLU A O 1
ATOM 782 N N . LYS A 1 125 ? 13.719 -1.990 -14.495 1.00 32.38 104 LYS A N 1
ATOM 783 C CA . LYS A 1 125 ? 13.232 -2.585 -15.741 1.00 33.26 104 LYS A CA 1
ATOM 784 C C . LYS A 1 125 ? 13.741 -4.011 -15.907 1.00 32.94 104 LYS A C 1
ATOM 785 O O . LYS A 1 125 ? 14.846 -4.330 -15.496 1.00 33.14 104 LYS A O 1
ATOM 791 N N . ARG A 1 126 ? 12.933 -4.854 -16.535 1.00 32.84 105 ARG A N 1
ATOM 792 C CA . ARG A 1 126 ? 13.209 -6.287 -16.614 1.00 32.86 105 ARG A CA 1
ATOM 793 C C . ARG A 1 126 ? 14.484 -6.638 -17.388 1.00 32.58 105 ARG A C 1
ATOM 794 O O . ARG A 1 126 ? 15.156 -7.617 -17.070 1.00 32.41 105 ARG A O 1
ATOM 802 N N . SER A 1 127 ? 14.822 -5.835 -18.390 1.00 32.26 106 SER A N 1
ATOM 803 C CA . SER A 1 127 ? 16.065 -6.022 -19.126 1.00 32.13 106 SER A CA 1
ATOM 804 C C . SER A 1 127 ? 17.304 -5.801 -18.234 1.00 32.17 106 SER A C 1
ATOM 805 O O . SER A 1 127 ? 18.420 -6.150 -18.624 1.00 32.34 106 SER A O 1
ATOM 808 N N . GLU A 1 128 ? 17.098 -5.223 -17.047 1.00 31.79 107 GLU A N 1
ATOM 809 C CA . GLU A 1 128 ? 18.184 -4.891 -16.117 1.00 31.45 107 GLU A CA 1
ATOM 810 C C . GLU A 1 128 ? 18.406 -5.925 -15.009 1.00 30.62 107 GLU A C 1
ATOM 811 O O . GLU A 1 128 ? 19.417 -5.849 -14.326 1.00 30.46 107 GLU A O 1
ATOM 817 N N . LEU A 1 129 ? 17.454 -6.838 -14.789 1.00 29.85 108 LEU A N 1
ATOM 818 C CA . LEU A 1 129 ? 17.587 -7.859 -13.735 1.00 29.39 108 LEU A CA 1
ATOM 819 C C . LEU A 1 129 ? 17.731 -9.283 -14.269 1.00 28.63 108 LEU A C 1
ATOM 820 O O . LEU A 1 129 ? 17.478 -9.546 -15.438 1.00 28.18 108 LEU A O 1
ATOM 825 N N . THR A 1 130 ? 18.152 -10.179 -13.371 1.00 27.99 109 THR A N 1
ATOM 826 C CA . THR A 1 130 ? 18.184 -11.616 -13.609 1.00 27.44 109 THR A CA 1
ATOM 827 C C . THR A 1 130 ? 16.861 -12.255 -13.166 1.00 27.44 109 THR A C 1
ATOM 828 O O . THR A 1 130 ? 15.990 -11.590 -12.594 1.00 27.02 109 THR A O 1
ATOM 832 N N . THR A 1 131 ? 16.736 -13.560 -13.400 1.00 27.46 110 THR A N 1
ATOM 833 C CA . THR A 1 131 ? 15.551 -14.315 -13.002 1.00 27.41 110 THR A CA 1
ATOM 834 C C . THR A 1 131 ? 15.421 -14.435 -11.477 1.00 27.26 110 THR A C 1
ATOM 835 O O . THR A 1 131 ? 14.341 -14.724 -10.972 1.00 27.54 110 THR A O 1
ATOM 839 N N . GLU A 1 132 ? 16.522 -14.242 -10.752 1.00 26.86 111 GLU A N 1
ATOM 840 C CA . GLU A 1 132 ? 16.486 -14.266 -9.294 1.00 26.77 111 GLU A CA 1
ATOM 841 C C . GLU A 1 132 ? 16.149 -12.875 -8.740 1.00 26.15 111 GLU A C 1
ATOM 842 O O . GLU A 1 132 ? 15.507 -12.764 -7.690 1.00 25.95 111 GLU A O 1
ATOM 848 N N . GLY A 1 133 ? 16.594 -11.828 -9.437 1.00 25.37 112 GLY A N 1
ATOM 849 C CA . GLY A 1 133 ? 16.149 -10.466 -9.149 1.00 25.12 112 GLY A CA 1
ATOM 850 C C . GLY A 1 133 ? 17.208 -9.404 -8.930 1.00 24.49 112 GLY A C 1
ATOM 851 O O . GLY A 1 133 ? 16.872 -8.226 -8.850 1.00 24.46 112 GLY A O 1
ATOM 852 N N . GLY A 1 134 ? 18.477 -9.791 -8.833 1.00 24.10 113 GLY A N 1
ATOM 853 C CA . GLY A 1 134 ? 19.567 -8.811 -8.651 1.00 23.92 113 GLY A CA 1
ATOM 854 C C . GLY A 1 134 ? 19.917 -8.046 -9.921 1.00 23.70 113 GLY A C 1
ATOM 855 O O . GLY A 1 134 ? 19.472 -8.426 -10.999 1.00 24.00 113 GLY A O 1
ATOM 856 N N . LEU A 1 135 ? 20.692 -6.962 -9.800 1.00 23.54 114 LEU A N 1
ATOM 857 C CA . LEU A 1 135 ? 21.267 -6.280 -10.976 1.00 23.43 114 LEU A CA 1
ATOM 858 C C . LEU A 1 135 ? 22.045 -7.272 -11.803 1.00 23.51 114 LEU A C 1
ATOM 859 O O . LEU A 1 135 ? 22.794 -8.082 -11.251 1.00 23.14 114 LEU A O 1
ATOM 864 N N . ASP A 1 136 ? 21.889 -7.195 -13.120 1.00 23.56 115 ASP A N 1
ATOM 865 C CA . ASP A 1 136 ? 22.708 -7.987 -14.021 1.00 23.58 115 ASP A CA 1
ATOM 866 C C . ASP A 1 136 ? 23.955 -7.192 -14.328 1.00 23.30 115 ASP A C 1
ATOM 867 O O . ASP A 1 136 ? 24.078 -6.568 -15.378 1.00 23.55 115 ASP A O 1
ATOM 872 N N . VAL A 1 137 ? 24.898 -7.221 -13.400 1.00 22.97 116 VAL A N 1
ATOM 873 C CA . VAL A 1 137 ? 26.123 -6.461 -13.570 1.00 22.71 116 VAL A CA 1
ATOM 874 C C . VAL A 1 137 ? 26.919 -6.984 -14.761 1.00 22.65 116 VAL A C 1
ATOM 875 O O . VAL A 1 137 ? 27.456 -6.189 -15.537 1.00 22.71 116 VAL A O 1
ATOM 879 N N . VAL A 1 138 ? 26.955 -8.307 -14.926 1.00 22.52 117 VAL A N 1
ATOM 880 C CA . VAL A 1 138 ? 27.605 -8.933 -16.080 1.00 22.40 117 VAL A CA 1
ATOM 881 C C . VAL A 1 138 ? 27.139 -8.361 -17.433 1.00 22.65 117 VAL A C 1
ATOM 882 O O . VAL A 1 138 ? 27.959 -7.929 -18.257 1.00 22.89 117 VAL A O 1
ATOM 886 N N . GLY A 1 139 ? 25.832 -8.351 -17.645 1.00 22.85 118 GLY A N 1
ATOM 887 C CA . GLY A 1 139 ? 25.247 -7.880 -18.903 1.00 23.09 118 GLY A CA 1
ATOM 888 C C . GLY A 1 139 ? 25.220 -6.372 -19.127 1.00 23.41 118 GLY A C 1
ATOM 889 O O . GLY A 1 139 ? 25.061 -5.923 -20.268 1.00 23.47 118 GLY A O 1
ATOM 890 N N . HIS A 1 140 ? 25.363 -5.580 -18.067 1.00 23.48 119 HIS A N 1
ATOM 891 C CA . HIS A 1 140 ? 25.324 -4.114 -18.202 1.00 23.74 119 HIS A CA 1
ATOM 892 C C . HIS A 1 140 ? 26.578 -3.513 -17.619 1.00 23.51 119 HIS A C 1
ATOM 893 O O . HIS A 1 140 ? 26.560 -2.408 -17.078 1.00 22.88 119 HIS A O 1
ATOM 900 N N . PHE A 1 141 ? 27.680 -4.247 -17.758 1.00 24.00 120 PHE A N 1
ATOM 901 C CA . PHE A 1 141 ? 28.923 -3.911 -17.071 1.00 24.18 120 PHE A CA 1
ATOM 902 C C . PHE A 1 141 ? 29.359 -2.467 -17.274 1.00 24.36 120 PHE A C 1
ATOM 903 O O . PHE A 1 141 ? 29.617 -1.769 -16.296 1.00 24.32 120 PHE A O 1
ATOM 911 N N . ASP A 1 142 ? 29.441 -2.031 -18.534 1.00 24.51 121 ASP A N 1
ATOM 912 C CA . ASP A 1 142 ? 29.987 -0.708 -18.854 1.00 25.03 121 ASP A CA 1
ATOM 913 C C . ASP A 1 142 ? 29.151 0.396 -18.215 1.00 24.20 121 ASP A C 1
ATOM 914 O O . ASP A 1 142 ? 29.695 1.341 -17.663 1.00 23.91 121 ASP A O 1
ATOM 919 N N . ALA A 1 143 ? 27.833 0.274 -18.305 1.00 23.69 122 ALA A N 1
ATOM 920 C CA . ALA A 1 143 ? 26.919 1.284 -17.750 1.00 23.56 122 ALA A CA 1
ATOM 921 C C . ALA A 1 143 ? 27.069 1.390 -16.218 1.00 23.16 122 ALA A C 1
ATOM 922 O O . ALA A 1 143 ? 27.146 2.477 -15.652 1.00 21.99 122 ALA A O 1
ATOM 924 N N . VAL A 1 144 ? 27.170 0.245 -15.563 1.00 23.49 123 VAL A N 1
ATOM 925 C CA . VAL A 1 144 ? 27.330 0.224 -14.114 1.00 23.98 123 VAL A CA 1
ATOM 926 C C . VAL A 1 144 ? 28.681 0.794 -13.687 1.00 24.80 123 VAL A C 1
ATOM 927 O O . VAL A 1 144 ? 28.736 1.628 -12.763 1.00 24.51 123 VAL A O 1
ATOM 931 N N . ARG A 1 145 ? 29.758 0.409 -14.375 1.00 25.44 124 ARG A N 1
ATOM 932 C CA . ARG A 1 145 ? 31.077 0.951 -14.035 1.00 26.36 124 ARG A CA 1
ATOM 933 C C . ARG A 1 145 ? 31.101 2.465 -14.162 1.00 25.93 124 ARG A C 1
ATOM 934 O O . ARG A 1 145 ? 31.782 3.139 -13.393 1.00 26.03 124 ARG A O 1
ATOM 942 N N . ALA A 1 146 ? 30.373 2.994 -15.138 1.00 25.84 125 ALA A N 1
ATOM 943 C CA . ALA A 1 146 ? 30.302 4.443 -15.339 1.00 26.09 125 ALA A CA 1
ATOM 944 C C . ALA A 1 146 ? 29.533 5.127 -14.197 1.00 25.89 125 ALA A C 1
ATOM 945 O O . ALA A 1 146 ? 29.992 6.126 -13.643 1.00 25.90 125 ALA A O 1
ATOM 947 N N . ALA A 1 147 ? 28.376 4.572 -13.849 1.00 25.94 126 ALA A N 1
ATOM 948 C CA . ALA A 1 147 ? 27.595 5.041 -12.705 1.00 26.17 126 ALA A CA 1
ATOM 949 C C . ALA A 1 147 ? 28.435 5.045 -11.431 1.00 26.45 126 ALA A C 1
ATOM 950 O O . ALA A 1 147 ? 28.462 6.031 -10.693 1.00 26.36 126 ALA A O 1
ATOM 952 N N . CYS A 1 148 ? 29.126 3.939 -11.180 1.00 27.01 127 CYS A N 1
ATOM 953 C CA . CYS A 1 148 ? 30.011 3.843 -10.019 1.00 27.58 127 CYS A CA 1
ATOM 954 C C . CYS A 1 148 ? 31.035 4.972 -9.993 1.00 28.35 127 CYS A C 1
ATOM 955 O O . CYS A 1 148 ? 31.388 5.479 -8.922 1.00 28.38 127 CYS A O 1
ATOM 958 N N . LYS A 1 149 ? 31.509 5.360 -11.171 1.00 29.01 128 LYS A N 1
ATOM 959 C CA . LYS A 1 149 ? 32.506 6.408 -11.271 1.00 29.85 128 LYS A CA 1
ATOM 960 C C . LYS A 1 149 ? 31.922 7.776 -10.935 1.00 29.70 128 LYS A C 1
ATOM 961 O O . LYS A 1 149 ? 32.500 8.507 -10.137 1.00 30.12 128 LYS A O 1
ATOM 967 N N . GLN A 1 150 ? 30.785 8.130 -11.525 1.00 29.85 129 GLN A N 1
ATOM 968 C CA . GLN A 1 150 ? 30.234 9.469 -11.305 1.00 30.06 129 GLN A CA 1
ATOM 969 C C . GLN A 1 150 ? 29.714 9.633 -9.869 1.00 30.22 129 GLN A C 1
ATOM 970 O O . GLN A 1 150 ? 29.900 10.683 -9.256 1.00 30.36 129 GLN A O 1
ATOM 976 N N . LEU A 1 151 ? 29.091 8.594 -9.327 1.00 30.03 130 LEU A N 1
ATOM 977 C CA . LEU A 1 151 ? 28.650 8.638 -7.943 1.00 30.21 130 LEU A CA 1
ATOM 978 C C . LEU A 1 151 ? 29.849 8.818 -7.013 1.00 30.30 130 LEU A C 1
ATOM 979 O O . LEU A 1 151 ? 29.821 9.664 -6.109 1.00 30.36 130 LEU A O 1
ATOM 984 N N . ALA A 1 152 ? 30.915 8.061 -7.261 1.00 30.26 131 ALA A N 1
ATOM 985 C CA . ALA A 1 152 ? 32.136 8.188 -6.458 1.00 30.31 131 ALA A CA 1
ATOM 986 C C . ALA A 1 152 ? 32.729 9.581 -6.586 1.00 30.53 131 ALA A C 1
ATOM 987 O O . ALA A 1 152 ? 33.195 10.147 -5.600 1.00 30.88 131 ALA A O 1
ATOM 989 N N . ASP A 1 153 ? 32.693 10.145 -7.789 1.00 30.91 132 ASP A N 1
ATOM 990 C CA . ASP A 1 153 ? 33.209 11.498 -7.999 1.00 31.56 132 ASP A CA 1
ATOM 991 C C . ASP A 1 153 ? 32.437 12.526 -7.172 1.00 31.09 132 ASP A C 1
ATOM 992 O O . ASP A 1 153 ? 33.006 13.525 -6.745 1.00 30.91 132 ASP A O 1
ATOM 997 N N . ALA A 1 154 ? 31.159 12.256 -6.924 1.00 31.01 133 ALA A N 1
ATOM 998 C CA . ALA A 1 154 ? 30.330 13.106 -6.073 1.00 30.88 133 ALA A CA 1
ATOM 999 C C . ALA A 1 154 ? 30.340 12.644 -4.615 1.00 30.70 133 ALA A C 1
ATOM 1000 O O . ALA A 1 154 ? 29.466 13.025 -3.834 1.00 31.26 133 ALA A O 1
ATOM 1002 N N . GLY A 1 155 ? 31.312 11.810 -4.249 1.00 30.44 134 GLY A N 1
ATOM 1003 C CA . GLY A 1 155 ? 31.487 11.383 -2.856 1.00 29.88 134 GLY A CA 1
ATOM 1004 C C . GLY A 1 155 ? 30.482 10.394 -2.282 1.00 29.30 134 GLY A C 1
ATOM 1005 O O . GLY A 1 155 ? 30.331 10.304 -1.061 1.00 29.80 134 GLY A O 1
ATOM 1006 N N . VAL A 1 156 ? 29.801 9.631 -3.131 1.00 28.35 135 VAL A N 1
ATOM 1007 C CA . VAL A 1 156 ? 28.863 8.612 -2.640 1.00 27.61 135 VAL A CA 1
ATOM 1008 C C . VAL A 1 156 ? 29.522 7.223 -2.597 1.00 26.94 135 VAL A C 1
ATOM 1009 O O . VAL A 1 156 ? 30.169 6.813 -3.574 1.00 27.05 135 VAL A O 1
ATOM 1013 N N . ARG A 1 157 ? 29.365 6.521 -1.470 1.00 26.09 136 ARG A N 1
ATOM 1014 C CA A ARG A 1 157 ? 29.825 5.143 -1.343 0.50 25.84 136 ARG A CA 1
ATOM 1015 C CA B ARG A 1 157 ? 29.832 5.135 -1.346 0.50 25.83 136 ARG A CA 1
ATOM 1016 C C . ARG A 1 157 ? 28.802 4.215 -2.003 1.00 25.62 136 ARG A C 1
ATOM 1017 O O . ARG A 1 157 ? 27.681 4.057 -1.513 1.00 25.76 136 ARG A O 1
ATOM 1032 N N . VAL A 1 158 ? 29.198 3.605 -3.122 1.00 24.73 137 VAL A N 1
ATOM 1033 C CA . VAL A 1 158 ? 28.281 2.845 -3.964 1.00 23.54 137 VAL A CA 1
ATOM 1034 C C . VAL A 1 158 ? 28.202 1.356 -3.627 1.00 22.74 137 VAL A C 1
ATOM 1035 O O . VAL A 1 158 ? 29.227 0.697 -3.417 1.00 22.61 137 VAL A O 1
ATOM 1039 N N . SER A 1 159 ? 26.968 0.849 -3.572 1.00 21.83 138 SER A N 1
ATOM 1040 C CA . SER A 1 159 ? 26.677 -0.573 -3.397 1.00 21.44 138 SER A CA 1
ATOM 1041 C C . SER A 1 159 ? 25.892 -1.085 -4.599 1.00 20.83 138 SER A C 1
ATOM 1042 O O . SER A 1 159 ? 25.098 -0.347 -5.158 1.00 20.88 138 SER A O 1
ATOM 1045 N N . LEU A 1 160 ? 26.122 -2.342 -4.991 1.00 20.21 139 LEU A N 1
ATOM 1046 C CA . LEU A 1 160 ? 25.330 -2.996 -6.044 1.00 19.54 139 LEU A CA 1
ATOM 1047 C C . LEU A 1 160 ? 24.484 -4.142 -5.479 1.00 19.72 139 LEU A C 1
ATOM 1048 O O . LEU A 1 160 ? 25.014 -5.074 -4.850 1.00 19.90 139 LEU A O 1
ATOM 1053 N N . PHE A 1 161 ? 23.170 -4.063 -5.704 1.00 19.65 140 PHE A N 1
ATOM 1054 C CA . PHE A 1 161 ? 22.228 -5.094 -5.279 1.00 19.52 140 PHE A CA 1
ATOM 1055 C C . PHE A 1 161 ? 22.274 -6.237 -6.283 1.00 20.15 140 PHE A C 1
ATOM 1056 O O . PHE A 1 161 ? 21.763 -6.103 -7.401 1.00 20.14 140 PHE A O 1
ATOM 1064 N N . ILE A 1 162 ? 22.872 -7.357 -5.872 1.00 20.30 141 ILE A N 1
ATOM 1065 C CA . ILE A 1 162 ? 23.145 -8.486 -6.760 1.00 20.39 141 ILE A CA 1
ATOM 1066 C C . ILE A 1 162 ? 22.724 -9.822 -6.157 1.00 20.28 141 ILE A C 1
ATOM 1067 O O . ILE A 1 162 ? 22.524 -9.939 -4.946 1.00 20.12 141 ILE A O 1
ATOM 1072 N N . ASP A 1 163 ? 22.597 -10.825 -7.021 1.00 20.03 142 ASP A N 1
ATOM 1073 C CA . ASP A 1 163 ? 22.326 -12.191 -6.594 1.00 20.35 142 ASP A CA 1
ATOM 1074 C C . ASP A 1 163 ? 23.591 -12.746 -5.947 1.00 19.74 142 ASP A C 1
ATOM 1075 O O . ASP A 1 163 ? 24.688 -12.299 -6.253 1.00 19.54 142 ASP A O 1
ATOM 1080 N N . PRO A 1 164 ? 23.450 -13.726 -5.062 1.00 19.79 143 PRO A N 1
ATOM 1081 C CA . PRO A 1 164 ? 24.636 -14.371 -4.490 1.00 20.54 143 PRO A CA 1
ATOM 1082 C C . PRO A 1 164 ? 25.292 -15.383 -5.470 1.00 20.94 143 PRO A C 1
ATOM 1083 O O . PRO A 1 164 ? 25.403 -16.582 -5.191 1.00 20.70 143 PRO A O 1
ATOM 1087 N N . ASP A 1 165 ? 25.751 -14.851 -6.596 1.00 21.52 144 ASP A N 1
ATOM 1088 C CA . ASP A 1 165 ? 26.283 -15.632 -7.697 1.00 22.34 144 ASP A CA 1
ATOM 1089 C C . ASP A 1 165 ? 27.700 -15.129 -7.895 1.00 22.18 144 ASP A C 1
ATOM 1090 O O . ASP A 1 165 ? 27.916 -13.928 -8.008 1.00 22.24 144 ASP A O 1
ATOM 1095 N N . GLU A 1 166 ? 28.662 -16.045 -7.912 1.00 22.33 145 GLU A N 1
ATOM 1096 C CA . GLU A 1 166 ? 30.075 -15.679 -7.896 1.00 22.40 145 GLU A CA 1
ATOM 1097 C C . GLU A 1 166 ? 30.482 -14.845 -9.106 1.00 21.75 145 GLU A C 1
ATOM 1098 O O . GLU A 1 166 ? 31.275 -13.932 -8.968 1.00 21.78 145 GLU A O 1
ATOM 1104 N N . ALA A 1 167 ? 29.925 -15.131 -10.280 1.00 21.13 146 ALA A N 1
ATOM 1105 C CA . ALA A 1 167 ? 30.237 -14.327 -11.473 1.00 20.93 146 ALA A CA 1
ATOM 1106 C C . ALA A 1 167 ? 29.782 -12.874 -11.303 1.00 20.72 146 ALA A C 1
ATOM 1107 O O . ALA A 1 167 ? 30.521 -11.958 -11.641 1.00 20.51 146 ALA A O 1
ATOM 1109 N N . GLN A 1 168 ? 28.589 -12.659 -10.742 1.00 20.76 147 GLN A N 1
ATOM 1110 C CA . GLN A 1 168 ? 28.098 -11.290 -10.516 1.00 20.76 147 GLN A CA 1
ATOM 1111 C C . GLN A 1 168 ? 28.931 -10.588 -9.443 1.00 20.12 147 GLN A C 1
ATOM 1112 O O . GLN A 1 168 ? 29.199 -9.393 -9.548 1.00 19.56 147 GLN A O 1
ATOM 1118 N N . ILE A 1 169 ? 29.373 -11.344 -8.438 1.00 19.76 148 ILE A N 1
ATOM 1119 C CA . ILE A 1 169 ? 30.186 -10.779 -7.359 1.00 19.35 148 ILE A CA 1
ATOM 1120 C C . ILE A 1 169 ? 31.528 -10.326 -7.902 1.00 19.68 148 ILE A C 1
ATOM 1121 O O . ILE A 1 169 ? 31.973 -9.202 -7.643 1.00 19.47 148 ILE A O 1
ATOM 1126 N N . ARG A 1 170 ? 32.162 -11.199 -8.677 1.00 19.92 149 ARG A N 1
ATOM 1127 C CA . ARG A 1 170 ? 33.393 -10.836 -9.370 1.00 19.88 149 ARG A CA 1
ATOM 1128 C C . ARG A 1 170 ? 33.158 -9.632 -10.256 1.00 19.38 149 ARG A C 1
ATOM 1129 O O . ARG A 1 170 ? 33.959 -8.720 -10.275 1.00 19.33 149 ARG A O 1
ATOM 1137 N N . ALA A 1 171 ? 32.056 -9.627 -10.992 1.00 19.53 150 ALA A N 1
ATOM 1138 C CA . ALA A 1 171 ? 31.756 -8.495 -11.890 1.00 20.05 150 ALA A CA 1
ATOM 1139 C C . ALA A 1 171 ? 31.533 -7.188 -11.099 1.00 20.33 150 ALA A C 1
ATOM 1140 O O . ALA A 1 171 ? 31.949 -6.106 -11.531 1.00 20.13 150 ALA A O 1
ATOM 1142 N N . ALA A 1 172 ? 30.883 -7.298 -9.941 1.00 20.74 151 ALA A N 1
ATOM 1143 C CA . ALA A 1 172 ? 30.674 -6.129 -9.073 1.00 21.05 151 ALA A CA 1
ATOM 1144 C C . ALA A 1 172 ? 32.019 -5.554 -8.643 1.00 21.64 151 ALA A C 1
ATOM 1145 O O . ALA A 1 172 ? 32.199 -4.327 -8.648 1.00 21.15 151 ALA A O 1
ATOM 1147 N N . HIS A 1 173 ? 32.964 -6.442 -8.306 1.00 22.33 152 HIS A N 1
ATOM 1148 C CA . HIS A 1 173 ? 34.292 -6.013 -7.892 1.00 23.33 152 HIS A CA 1
ATOM 1149 C C . HIS A 1 173 ? 35.047 -5.320 -9.011 1.00 23.46 152 HIS A C 1
ATOM 1150 O O . HIS A 1 173 ? 35.750 -4.349 -8.776 1.00 23.98 152 HIS A O 1
ATOM 1157 N N . GLU A 1 174 ? 34.900 -5.816 -10.230 1.00 24.23 153 GLU A N 1
ATOM 1158 C CA . GLU A 1 174 ? 35.532 -5.192 -11.388 1.00 24.92 153 GLU A CA 1
ATOM 1159 C C . GLU A 1 174 ? 34.966 -3.805 -11.688 1.00 24.85 153 GLU A C 1
ATOM 1160 O O . GLU A 1 174 ? 35.685 -2.972 -12.242 1.00 25.21 153 GLU A O 1
ATOM 1166 N N . THR A 1 175 ? 33.704 -3.546 -11.326 1.00 24.55 154 THR A N 1
ATOM 1167 C CA . THR A 1 175 ? 33.080 -2.229 -11.599 1.00 24.47 154 THR A CA 1
ATOM 1168 C C . THR A 1 175 ? 33.726 -1.090 -10.826 1.00 24.55 154 THR A C 1
ATOM 1169 O O . THR A 1 175 ? 33.602 0.064 -11.214 1.00 24.80 154 THR A O 1
ATOM 1173 N N . GLY A 1 176 ? 34.398 -1.411 -9.725 1.00 24.60 155 GLY A N 1
ATOM 1174 C CA . GLY A 1 176 ? 34.932 -0.381 -8.830 1.00 24.64 155 GLY A CA 1
ATOM 1175 C C . GLY A 1 176 ? 34.079 -0.147 -7.589 1.00 24.38 155 GLY A C 1
ATOM 1176 O O . GLY A 1 176 ? 34.490 0.569 -6.694 1.00 24.78 155 GLY A O 1
ATOM 1177 N N . ALA A 1 177 ? 32.887 -0.736 -7.525 1.00 24.16 156 ALA A N 1
ATOM 1178 C CA . ALA A 1 177 ? 31.998 -0.512 -6.378 1.00 23.85 156 ALA A CA 1
ATOM 1179 C C . ALA A 1 177 ? 32.625 -1.073 -5.100 1.00 23.67 156 ALA A C 1
ATOM 1180 O O . ALA A 1 177 ? 33.055 -2.233 -5.080 1.00 23.78 156 ALA A O 1
ATOM 1182 N N . PRO A 1 178 ? 32.680 -0.256 -4.025 1.00 23.30 157 PRO A N 1
ATOM 1183 C CA . PRO A 1 178 ? 33.215 -0.720 -2.741 1.00 22.67 157 PRO A CA 1
ATOM 1184 C C . PRO A 1 178 ? 32.320 -1.710 -1.991 1.00 22.33 157 PRO A C 1
ATOM 1185 O O . PRO A 1 178 ? 32.807 -2.441 -1.104 1.00 22.68 157 PRO A O 1
ATOM 1189 N N . VAL A 1 179 ? 31.034 -1.743 -2.332 1.00 21.29 158 VAL A N 1
ATOM 1190 C CA . VAL A 1 179 ? 30.060 -2.514 -1.566 1.00 20.29 158 VAL A CA 1
ATOM 1191 C C . VAL A 1 179 ? 29.179 -3.329 -2.488 1.00 19.78 158 VAL A C 1
ATOM 1192 O O . VAL A 1 179 ? 28.914 -2.917 -3.610 1.00 19.99 158 VAL A O 1
ATOM 1196 N N . ILE A 1 180 ? 28.749 -4.490 -2.013 1.00 19.53 159 ILE A N 1
ATOM 1197 C CA . ILE A 1 180 ? 27.701 -5.274 -2.646 1.00 19.58 159 ILE A CA 1
ATOM 1198 C C . ILE A 1 180 ? 26.618 -5.571 -1.613 1.00 19.61 159 ILE A C 1
ATOM 1199 O O . ILE A 1 180 ? 26.906 -5.710 -0.426 1.00 19.72 159 ILE A O 1
ATOM 1204 N N . GLU A 1 181 ? 25.370 -5.641 -2.062 1.00 20.02 160 GLU A N 1
ATOM 1205 C CA . GLU A 1 181 ? 24.274 -6.079 -1.203 1.00 20.19 160 GLU A CA 1
ATOM 1206 C C . GLU A 1 181 ? 23.695 -7.345 -1.788 1.00 20.03 160 GLU A C 1
ATOM 1207 O O . GLU A 1 181 ? 23.174 -7.332 -2.893 1.00 19.54 160 GLU A O 1
ATOM 1213 N N . LEU A 1 182 ? 23.808 -8.442 -1.050 1.00 20.16 161 LEU A N 1
ATOM 1214 C CA . LEU A 1 182 ? 23.367 -9.722 -1.539 1.00 20.32 161 LEU A CA 1
ATOM 1215 C C . LEU A 1 182 ? 21.872 -9.845 -1.373 1.00 20.79 161 LEU A C 1
ATOM 1216 O O . LEU A 1 182 ? 21.307 -9.387 -0.373 1.00 21.29 161 LEU A O 1
ATOM 1221 N N . HIS A 1 183 ? 21.246 -10.476 -2.362 1.00 21.15 162 HIS A N 1
ATOM 1222 C CA . HIS A 1 183 ? 19.805 -10.605 -2.458 1.00 21.60 162 HIS A CA 1
ATOM 1223 C C . HIS A 1 183 ? 19.347 -11.796 -1.625 1.00 21.52 162 HIS A C 1
ATOM 1224 O O . HIS A 1 183 ? 19.434 -12.931 -2.069 1.00 22.17 162 HIS A O 1
ATOM 1231 N N . THR A 1 184 ? 18.844 -11.535 -0.421 1.00 21.58 163 THR A N 1
ATOM 1232 C CA . THR A 1 184 ? 18.412 -12.597 0.501 1.00 21.32 163 THR A CA 1
ATOM 1233 C C . THR A 1 184 ? 16.972 -13.125 0.270 1.00 21.98 163 THR A C 1
ATOM 1234 O O . THR A 1 184 ? 16.450 -13.888 1.080 1.00 20.91 163 THR A O 1
ATOM 1238 N N . GLY A 1 185 ? 16.345 -12.742 -0.847 1.00 22.98 164 GLY A N 1
ATOM 1239 C CA . GLY A 1 185 ? 14.974 -13.156 -1.171 1.00 23.41 164 GLY A CA 1
ATOM 1240 C C . GLY A 1 185 ? 14.707 -14.651 -1.205 1.00 24.18 164 GLY A C 1
ATOM 1241 O O . GLY A 1 185 ? 13.741 -15.132 -0.588 1.00 24.29 164 GLY A O 1
ATOM 1242 N N . ARG A 1 186 ? 15.538 -15.397 -1.935 1.00 24.67 165 ARG A N 1
ATOM 1243 C CA . ARG A 1 186 ? 15.376 -16.853 -1.994 1.00 25.12 165 ARG A CA 1
ATOM 1244 C C . ARG A 1 186 ? 15.594 -17.476 -0.622 1.00 24.98 165 ARG A C 1
ATOM 1245 O O . ARG A 1 186 ? 14.902 -18.411 -0.248 1.00 24.53 165 ARG A O 1
ATOM 1253 N N . TYR A 1 187 ? 16.568 -16.978 0.124 1.00 25.31 166 TYR A N 1
ATOM 1254 C CA . TYR A 1 187 ? 16.692 -17.394 1.517 1.00 25.71 166 TYR A CA 1
ATOM 1255 C C . TYR A 1 187 ? 15.389 -17.148 2.275 1.00 26.45 166 TYR A C 1
ATOM 1256 O O . TYR A 1 187 ? 14.861 -18.058 2.906 1.00 26.28 166 TYR A O 1
ATOM 1265 N N . ALA A 1 188 ? 14.874 -15.920 2.196 1.00 27.42 167 ALA A N 1
ATOM 1266 C CA . ALA A 1 188 ? 13.656 -15.538 2.914 1.00 28.36 167 ALA A CA 1
ATOM 1267 C C . ALA A 1 188 ? 12.457 -16.386 2.502 1.00 29.21 167 ALA A C 1
ATOM 1268 O O . ALA A 1 188 ? 11.755 -16.905 3.357 1.00 29.24 167 ALA A O 1
ATOM 1270 N N . ASP A 1 189 ? 12.246 -16.545 1.199 1.00 30.70 168 ASP A N 1
ATOM 1271 C CA . ASP A 1 189 ? 11.082 -17.288 0.675 1.00 32.06 168 ASP A CA 1
ATOM 1272 C C . ASP A 1 189 ? 11.256 -18.817 0.576 1.00 32.84 168 ASP A C 1
ATOM 1273 O O . ASP A 1 189 ? 10.442 -19.486 -0.061 1.00 33.01 168 ASP A O 1
ATOM 1278 N N . ALA A 1 190 ? 12.293 -19.371 1.195 1.00 33.89 169 ALA A N 1
ATOM 1279 C CA . ALA A 1 190 ? 12.529 -20.807 1.129 1.00 35.24 169 ALA A CA 1
ATOM 1280 C C . ALA A 1 190 ? 11.302 -21.579 1.603 1.00 36.62 169 ALA A C 1
ATOM 1281 O O . ALA A 1 190 ? 10.691 -21.230 2.622 1.00 36.57 169 ALA A O 1
ATOM 1283 N N . HIS A 1 191 ? 10.947 -22.627 0.858 1.00 38.22 170 HIS A N 1
ATOM 1284 C CA . HIS A 1 191 ? 9.707 -23.378 1.108 1.00 39.57 170 HIS A CA 1
ATOM 1285 C C . HIS A 1 191 ? 9.782 -24.324 2.299 1.00 39.83 170 HIS A C 1
ATOM 1286 O O . HIS A 1 191 ? 8.783 -24.541 2.981 1.00 40.15 170 HIS A O 1
ATOM 1293 N N . ASP A 1 192 ? 10.958 -24.903 2.529 1.00 40.18 171 ASP A N 1
ATOM 1294 C CA . ASP A 1 192 ? 11.183 -25.759 3.691 1.00 40.29 171 ASP A CA 1
ATOM 1295 C C . ASP A 1 192 ? 12.611 -25.573 4.219 1.00 40.01 171 ASP A C 1
ATOM 1296 O O . ASP A 1 192 ? 13.398 -24.820 3.639 1.00 40.05 171 ASP A O 1
ATOM 1301 N N . ALA A 1 193 ? 12.932 -26.247 5.321 1.00 39.55 172 ALA A N 1
ATOM 1302 C CA . ALA A 1 193 ? 14.213 -26.060 6.016 1.00 39.24 172 ALA A CA 1
ATOM 1303 C C . ALA A 1 193 ? 15.419 -26.531 5.201 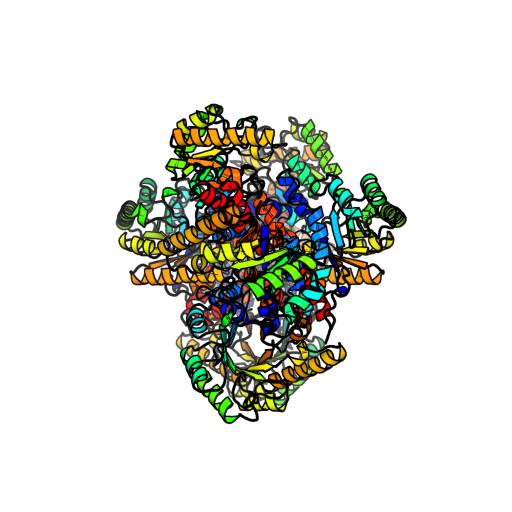1.00 38.67 172 ALA A C 1
ATOM 1304 O O . ALA A 1 193 ? 16.481 -25.915 5.252 1.00 38.45 172 ALA A O 1
ATOM 1306 N N . ALA A 1 194 ? 15.251 -27.619 4.453 1.00 38.12 173 ALA A N 1
ATOM 1307 C CA . ALA A 1 194 ? 16.316 -28.118 3.589 1.00 37.64 173 ALA A CA 1
ATOM 1308 C C . ALA A 1 194 ? 16.659 -27.087 2.501 1.00 37.09 173 ALA A C 1
ATOM 1309 O O . ALA A 1 194 ? 17.838 -26.848 2.210 1.00 36.73 173 ALA A O 1
ATOM 1311 N N . GLU A 1 195 ? 15.627 -26.478 1.913 1.00 36.41 174 GLU A N 1
ATOM 1312 C CA . GLU A 1 195 ? 15.821 -25.453 0.883 1.00 35.95 174 GLU A CA 1
ATOM 1313 C C . GLU A 1 195 ? 16.371 -24.177 1.494 1.00 35.19 174 GLU A C 1
ATOM 1314 O O . GLU A 1 195 ? 17.232 -23.521 0.903 1.00 34.71 174 GLU A O 1
ATOM 1320 N N . GLN A 1 196 ? 15.889 -23.829 2.684 1.00 34.44 175 GLN A N 1
ATOM 1321 C CA . GLN A 1 196 ? 16.414 -22.651 3.361 1.00 33.91 175 GLN A CA 1
ATOM 1322 C C . GLN A 1 196 ? 17.904 -22.793 3.682 1.00 33.30 175 GLN A C 1
ATOM 1323 O O . GLN A 1 196 ? 18.666 -21.863 3.465 1.00 33.26 175 GLN A O 1
ATOM 1329 N N . GLN A 1 197 ? 18.322 -23.954 4.168 1.00 32.93 176 GLN A N 1
ATOM 1330 C CA . GLN A 1 197 ? 19.738 -24.183 4.448 1.00 32.98 176 GLN A CA 1
ATOM 1331 C C . GLN A 1 197 ? 20.624 -24.035 3.194 1.00 32.26 176 GLN A C 1
ATOM 1332 O O . GLN A 1 197 ? 21.669 -23.385 3.232 1.00 32.06 176 GLN A O 1
ATOM 1338 N N . ARG A 1 198 ? 20.192 -24.646 2.097 1.00 31.63 177 ARG A N 1
ATOM 1339 C CA . ARG A 1 198 ? 20.865 -24.532 0.800 1.00 31.25 177 ARG A CA 1
ATOM 1340 C C . ARG A 1 198 ? 21.039 -23.069 0.383 1.00 30.17 177 ARG A C 1
ATOM 1341 O O . ARG A 1 198 ? 22.152 -22.646 0.054 1.00 30.40 177 ARG A O 1
ATOM 1349 N N . GLU A 1 199 ? 19.953 -22.294 0.429 1.00 28.83 178 GLU A N 1
ATOM 1350 C CA . GLU A 1 199 ? 20.008 -20.854 0.110 1.00 27.85 178 GLU A CA 1
ATOM 1351 C C . GLU A 1 199 ? 20.873 -20.083 1.100 1.00 26.78 178 GLU A C 1
ATOM 1352 O O . GLU A 1 199 ? 21.565 -19.149 0.720 1.00 26.36 178 GLU A O 1
ATOM 1358 N N . PHE A 1 200 ? 20.835 -20.478 2.367 1.00 26.24 179 PHE A N 1
ATOM 1359 C CA . PHE A 1 200 ? 21.735 -19.909 3.367 1.00 25.83 179 PHE A CA 1
ATOM 1360 C C . PHE A 1 200 ? 23.206 -20.135 3.002 1.00 25.57 179 PHE A C 1
ATOM 1361 O O . PHE A 1 200 ? 24.036 -19.245 3.192 1.00 25.12 179 PHE A O 1
ATOM 1369 N N . GLU A 1 201 ? 23.525 -21.325 2.493 1.00 25.55 180 GLU A N 1
ATOM 1370 C CA . GLU A 1 201 ? 24.907 -21.634 2.111 1.00 25.86 180 GLU A CA 1
ATOM 1371 C C . GLU A 1 201 ? 25.345 -20.784 0.929 1.00 24.90 180 GLU A C 1
ATOM 1372 O O . GLU A 1 201 ? 26.462 -20.285 0.916 1.00 24.60 180 GLU A O 1
ATOM 1378 N N . ARG A 1 202 ? 24.456 -20.587 -0.042 1.00 24.53 181 ARG A N 1
ATOM 1379 C CA . ARG A 1 202 ? 24.735 -19.641 -1.131 1.00 24.14 181 ARG A CA 1
ATOM 1380 C C . ARG A 1 202 ? 25.084 -18.265 -0.596 1.00 23.81 181 ARG A C 1
ATOM 1381 O O . ARG A 1 202 ? 26.017 -17.631 -1.106 1.00 23.93 181 ARG A O 1
ATOM 1389 N N . ILE A 1 203 ? 24.349 -17.799 0.422 1.00 23.07 182 ILE A N 1
ATOM 1390 C CA . ILE A 1 203 ? 24.631 -16.477 1.001 1.00 22.50 182 ILE A CA 1
ATOM 1391 C C . ILE A 1 203 ? 25.970 -16.503 1.720 1.00 22.10 182 ILE A C 1
ATOM 1392 O O . ILE A 1 203 ? 26.800 -15.627 1.516 1.00 21.97 182 ILE A O 1
ATOM 1397 N N . ALA A 1 204 ? 26.178 -17.502 2.567 1.00 22.17 183 ALA A N 1
ATOM 1398 C CA . ALA A 1 204 ? 27.440 -17.621 3.300 1.00 22.44 183 ALA A CA 1
ATOM 1399 C C . ALA A 1 204 ? 28.635 -17.616 2.349 1.00 22.82 183 ALA A C 1
ATOM 1400 O O . ALA A 1 204 ? 29.596 -16.863 2.557 1.00 22.89 183 ALA A O 1
ATOM 1402 N N . THR A 1 205 ? 28.567 -18.414 1.287 1.00 23.26 184 THR A N 1
ATOM 1403 C CA . THR A 1 205 ? 29.704 -18.506 0.365 1.00 24.07 184 THR A CA 1
ATOM 1404 C C . THR A 1 205 ? 29.801 -17.248 -0.517 1.00 23.98 184 THR A C 1
ATOM 1405 O O . THR A 1 205 ? 30.899 -16.828 -0.873 1.00 24.60 184 THR A O 1
ATOM 1409 N N . GLY A 1 206 ? 28.668 -16.609 -0.806 1.00 23.95 185 GLY A N 1
ATOM 1410 C CA . GLY A 1 206 ? 28.681 -15.264 -1.398 1.00 23.55 185 GLY A CA 1
ATOM 1411 C C . GLY A 1 206 ? 29.411 -14.227 -0.549 1.00 23.62 185 GLY A C 1
ATOM 1412 O O . GLY A 1 206 ? 30.180 -13.419 -1.072 1.00 23.95 185 GLY A O 1
ATOM 1413 N N . VAL A 1 207 ? 29.183 -14.237 0.761 1.00 23.70 186 VAL A N 1
ATOM 1414 C CA . VAL A 1 207 ? 29.857 -13.298 1.665 1.00 23.69 186 VAL A CA 1
ATOM 1415 C C . VAL A 1 207 ? 31.378 -13.528 1.614 1.00 24.09 186 VAL A C 1
ATOM 1416 O O . VAL A 1 207 ? 32.148 -12.588 1.404 1.00 24.16 186 VAL A O 1
ATOM 1420 N N . ASP A 1 208 ? 31.799 -14.785 1.757 1.00 24.60 187 ASP A N 1
ATOM 1421 C CA . ASP A 1 208 ? 33.228 -15.150 1.692 1.00 25.17 187 ASP A CA 1
ATOM 1422 C C . ASP A 1 208 ? 33.888 -14.682 0.384 1.00 25.05 187 ASP A C 1
ATOM 1423 O O . ASP A 1 208 ? 34.956 -14.063 0.406 1.00 24.76 187 ASP A O 1
ATOM 1428 N N . ALA A 1 209 ? 33.255 -14.968 -0.750 1.00 24.98 188 ALA A N 1
ATOM 1429 C CA . ALA A 1 209 ? 33.826 -14.565 -2.040 1.00 25.07 188 ALA A CA 1
ATOM 1430 C C . ALA A 1 209 ? 33.938 -13.046 -2.134 1.00 24.82 188 ALA A C 1
ATOM 1431 O O . ALA A 1 209 ? 34.946 -12.520 -2.598 1.00 25.36 188 ALA A O 1
ATOM 1433 N N . GLY A 1 210 ? 32.925 -12.341 -1.643 1.00 24.77 189 GLY A N 1
ATOM 1434 C CA . GLY A 1 210 ? 32.949 -10.876 -1.614 1.00 24.43 189 GLY A CA 1
ATOM 1435 C C . GLY A 1 210 ? 34.031 -10.291 -0.728 1.00 24.26 189 GLY A C 1
ATOM 1436 O O . GLY A 1 210 ? 34.738 -9.367 -1.131 1.00 24.57 189 GLY A O 1
ATOM 1437 N N . ILE A 1 211 ? 34.156 -10.819 0.483 1.00 24.46 190 ILE A N 1
ATOM 1438 C CA . ILE A 1 211 ? 35.210 -10.392 1.413 1.00 24.62 190 ILE A CA 1
ATOM 1439 C C . ILE A 1 211 ? 36.607 -10.651 0.836 1.00 24.39 190 ILE A C 1
ATOM 1440 O O . ILE A 1 211 ? 37.505 -9.820 0.989 1.00 23.93 190 ILE A O 1
ATOM 1445 N N . ALA A 1 212 ? 36.773 -11.789 0.158 1.00 24.21 191 ALA A N 1
ATOM 1446 C CA . ALA A 1 212 ? 38.061 -12.166 -0.453 1.00 24.15 191 ALA A CA 1
ATOM 1447 C C . ALA A 1 212 ? 38.537 -11.165 -1.504 1.00 24.05 191 ALA A C 1
ATOM 1448 O O . ALA A 1 212 ? 39.735 -11.013 -1.717 1.00 24.43 191 ALA A O 1
ATOM 1450 N N . LEU A 1 213 ? 37.602 -10.465 -2.139 1.00 23.81 192 LEU A N 1
ATOM 1451 C CA . LEU A 1 213 ? 37.932 -9.428 -3.121 1.00 23.47 192 LEU A CA 1
ATOM 1452 C C . LEU A 1 213 ? 38.001 -8.035 -2.483 1.00 23.40 192 LEU A C 1
ATOM 1453 O O . LEU A 1 213 ? 38.098 -7.022 -3.191 1.00 23.69 192 LEU A O 1
ATOM 1458 N N . GLY A 1 214 ? 37.943 -7.969 -1.155 1.00 22.98 193 GLY A N 1
ATOM 1459 C CA . GLY A 1 214 ? 37.977 -6.679 -0.451 1.00 22.63 193 GLY A CA 1
ATOM 1460 C C . GLY A 1 214 ? 36.700 -5.842 -0.525 1.00 22.23 193 GLY A C 1
ATOM 1461 O O . GLY A 1 214 ? 36.730 -4.662 -0.230 1.00 21.77 193 GLY A O 1
ATOM 1462 N N . LEU A 1 215 ? 35.586 -6.457 -0.915 1.00 22.22 194 LEU A N 1
ATOM 1463 C CA . LEU A 1 215 ? 34.271 -5.823 -0.876 1.00 22.15 194 LEU A CA 1
ATOM 1464 C C . LEU A 1 215 ? 33.650 -5.885 0.528 1.00 22.52 194 LEU A C 1
ATOM 1465 O O . LEU A 1 215 ? 33.790 -6.881 1.244 1.00 22.54 194 LEU A O 1
ATOM 1470 N N . LYS A 1 216 ? 32.969 -4.809 0.908 1.00 22.64 195 LYS A N 1
ATOM 1471 C CA . LYS A 1 216 ? 32.058 -4.806 2.057 1.00 23.04 195 LYS A CA 1
ATOM 1472 C C . LYS A 1 216 ? 30.746 -5.440 1.550 1.00 22.36 195 LYS A C 1
ATOM 1473 O O . LYS A 1 216 ? 30.318 -5.163 0.426 1.00 21.70 195 LYS A O 1
ATOM 1479 N N . VAL A 1 217 ? 30.124 -6.314 2.335 1.00 21.72 196 VAL A N 1
ATOM 1480 C CA . VAL A 1 217 ? 28.891 -6.948 1.870 1.00 21.87 196 VAL A CA 1
ATOM 1481 C C . VAL A 1 217 ? 27.712 -6.780 2.819 1.00 21.45 196 VAL A C 1
ATOM 1482 O O . VAL A 1 217 ? 27.824 -7.026 4.020 1.00 22.37 196 VAL A O 1
ATOM 1486 N N . ASN A 1 218 ? 26.589 -6.341 2.250 1.00 20.84 197 ASN A N 1
ATOM 1487 C CA . ASN A 1 218 ? 25.343 -6.132 2.977 1.00 20.22 197 ASN A CA 1
ATOM 1488 C C . ASN A 1 218 ? 24.322 -7.164 2.577 1.00 20.32 197 ASN A C 1
ATOM 1489 O O . ASN A 1 218 ? 24.534 -7.933 1.639 1.00 20.08 197 ASN A O 1
ATOM 1494 N N . ALA A 1 219 ? 23.196 -7.175 3.291 1.00 20.38 198 ALA A N 1
ATOM 1495 C CA . ALA A 1 219 ? 22.049 -7.992 2.913 1.00 20.07 198 ALA A CA 1
ATOM 1496 C C . ALA A 1 219 ? 20.752 -7.311 3.387 1.00 20.19 198 ALA A C 1
ATOM 1497 O O . ALA A 1 219 ? 20.794 -6.144 3.788 1.00 20.34 198 ALA A O 1
ATOM 1499 N N . GLY A 1 220 ? 19.605 -7.995 3.322 1.00 20.19 199 GLY A N 1
ATOM 1500 C CA . GLY A 1 220 ? 18.360 -7.414 3.866 1.00 20.40 199 GLY A CA 1
ATOM 1501 C C . GLY A 1 220 ? 17.007 -7.766 3.252 1.00 20.67 199 GLY A C 1
ATOM 1502 O O . GLY A 1 220 ? 15.997 -7.828 3.972 1.00 20.16 199 GLY A O 1
ATOM 1503 N N . HIS A 1 221 ? 16.969 -8.003 1.940 1.00 20.61 200 HIS A N 1
ATOM 1504 C CA . HIS A 1 221 ? 15.705 -8.268 1.251 1.00 21.09 200 HIS A CA 1
ATOM 1505 C C . HIS A 1 221 ? 14.969 -9.495 1.819 1.00 20.78 200 HIS A C 1
ATOM 1506 O O . HIS A 1 221 ? 15.509 -10.601 1.844 1.00 20.82 200 HIS A O 1
ATOM 1513 N N . GLY A 1 222 ? 13.735 -9.288 2.280 1.00 19.99 201 GLY A N 1
ATOM 1514 C CA . GLY A 1 222 ? 12.910 -10.380 2.808 1.00 19.62 201 GLY A CA 1
ATOM 1515 C C . GLY A 1 222 ? 13.204 -10.802 4.237 1.00 19.18 201 GLY A C 1
ATOM 1516 O O . GLY A 1 222 ? 12.553 -11.698 4.763 1.00 19.09 201 GLY A O 1
ATOM 1517 N N . LEU A 1 223 ? 14.173 -10.164 4.880 1.00 18.95 202 LEU A N 1
ATOM 1518 C CA . LEU A 1 223 ? 14.541 -10.539 6.236 1.00 19.08 202 LEU A CA 1
ATOM 1519 C C . LEU A 1 223 ? 13.530 -10.008 7.233 1.00 19.43 202 LEU A C 1
ATOM 1520 O O . LEU A 1 223 ? 13.036 -8.886 7.078 1.00 19.50 202 LEU A O 1
ATOM 1525 N N . HIS A 1 224 ? 13.219 -10.847 8.226 1.00 19.74 203 HIS A N 1
ATOM 1526 C CA . HIS A 1 224 ? 12.217 -10.568 9.242 1.00 19.73 203 HIS A CA 1
ATOM 1527 C C . HIS A 1 224 ? 12.651 -11.098 10.631 1.00 20.04 203 HIS A C 1
ATOM 1528 O O . HIS A 1 224 ? 13.826 -11.444 10.824 1.00 20.36 203 HIS A O 1
ATOM 1535 N N . TYR A 1 225 ? 11.724 -11.164 11.586 1.00 19.65 204 TYR A N 1
ATOM 1536 C CA . TYR A 1 225 ? 12.103 -11.328 12.991 1.00 19.95 204 TYR A CA 1
ATOM 1537 C C . TYR A 1 225 ? 12.448 -12.761 13.407 1.00 20.43 204 TYR A C 1
ATOM 1538 O O . TYR A 1 225 ? 12.930 -12.972 14.509 1.00 20.58 204 TYR A O 1
ATOM 1547 N N . THR A 1 226 ? 12.230 -13.736 12.529 1.00 21.28 205 THR A N 1
ATOM 1548 C CA . THR A 1 226 ? 12.691 -15.106 12.780 1.00 21.72 205 THR A CA 1
ATOM 1549 C C . THR A 1 226 ? 13.740 -15.658 11.783 1.00 22.02 205 THR A C 1
ATOM 1550 O O . THR A 1 226 ? 14.281 -16.742 12.011 1.00 23.49 205 THR A O 1
ATOM 1554 N N . ASN A 1 227 ? 14.056 -14.945 10.705 1.00 21.49 206 ASN A N 1
ATOM 1555 C CA . ASN A 1 227 ? 15.080 -15.442 9.786 1.00 21.11 206 ASN A CA 1
ATOM 1556 C C . ASN A 1 227 ? 16.344 -14.584 9.712 1.00 20.78 206 ASN A C 1
ATOM 1557 O O . ASN A 1 227 ? 17.295 -14.955 9.032 1.00 20.94 206 ASN A O 1
ATOM 1562 N N . VAL A 1 228 ? 16.367 -13.463 10.431 1.00 20.56 207 VAL A N 1
ATOM 1563 C CA . VAL A 1 228 ? 17.501 -12.543 10.362 1.00 19.93 207 VAL A CA 1
ATOM 1564 C C . VAL A 1 228 ? 18.689 -13.012 11.192 1.00 20.00 207 VAL A C 1
ATOM 1565 O O . VAL A 1 228 ? 19.828 -12.699 10.866 1.00 20.19 207 VAL A O 1
ATOM 1569 N N . GLN A 1 229 ? 18.420 -13.750 12.262 1.00 20.06 208 GLN A N 1
ATOM 1570 C CA . GLN A 1 229 ? 19.460 -14.194 13.194 1.00 20.45 208 GLN A CA 1
ATOM 1571 C C . GLN A 1 229 ? 20.566 -14.965 12.484 1.00 20.21 208 GLN A C 1
ATOM 1572 O O . GLN A 1 229 ? 21.731 -14.626 12.614 1.00 20.22 208 GLN A O 1
ATOM 1578 N N . ALA A 1 230 ? 20.195 -15.991 11.721 1.00 20.29 209 ALA A N 1
ATOM 1579 C CA . ALA A 1 230 ? 21.185 -16.803 11.008 1.00 20.45 209 ALA A CA 1
ATOM 1580 C C . ALA A 1 230 ? 22.031 -15.944 10.083 1.00 20.36 209 ALA A C 1
ATOM 1581 O O . ALA A 1 230 ? 23.206 -16.254 9.861 1.00 20.40 209 ALA A O 1
ATOM 1583 N N . ILE A 1 231 ? 21.455 -14.860 9.566 1.00 20.09 210 ILE A N 1
ATOM 1584 C CA . ILE A 1 231 ? 22.192 -13.966 8.665 1.00 20.12 210 ILE A CA 1
ATOM 1585 C C . ILE A 1 231 ? 23.079 -12.987 9.442 1.00 20.60 210 ILE A C 1
ATOM 1586 O O . ILE A 1 231 ? 24.202 -12.706 9.023 1.00 20.57 210 ILE A O 1
ATOM 1591 N N . ALA A 1 232 ? 22.575 -12.465 10.559 1.00 21.15 211 ALA A N 1
ATOM 1592 C CA . ALA A 1 232 ? 23.342 -11.522 11.379 1.00 21.72 211 ALA A CA 1
ATOM 1593 C C . ALA A 1 232 ? 24.517 -12.232 12.091 1.00 22.13 211 ALA A C 1
ATOM 1594 O O . ALA A 1 232 ? 25.523 -11.601 12.414 1.00 21.87 211 ALA A O 1
ATOM 1596 N N . ALA A 1 233 ? 24.386 -13.541 12.306 1.00 22.75 212 ALA A N 1
ATOM 1597 C CA . ALA A 1 233 ? 25.471 -14.360 12.879 1.00 23.55 212 ALA A CA 1
ATOM 1598 C C . ALA A 1 233 ? 26.657 -14.552 11.934 1.00 24.17 212 ALA A C 1
ATOM 1599 O O . ALA A 1 233 ? 27.706 -15.026 12.367 1.00 25.18 212 ALA A O 1
ATOM 1601 N N . LEU A 1 234 ? 26.488 -14.224 10.648 1.00 24.81 213 LEU A N 1
ATOM 1602 C CA . LEU A 1 234 ? 27.594 -14.283 9.685 1.00 24.61 213 LEU A CA 1
ATOM 1603 C C . LEU A 1 234 ? 28.521 -13.099 9.918 1.00 25.03 213 LEU A C 1
ATOM 1604 O O . LEU A 1 234 ? 28.107 -11.951 9.737 1.00 25.44 213 LEU A O 1
ATOM 1609 N N . PRO A 1 235 ? 29.775 -13.364 10.327 1.00 25.27 214 PRO A N 1
ATOM 1610 C CA . PRO A 1 235 ? 30.680 -12.264 10.707 1.00 25.60 214 PRO A CA 1
ATOM 1611 C C . PRO A 1 235 ? 31.038 -11.313 9.571 1.00 25.62 214 PRO A C 1
ATOM 1612 O O . PRO A 1 235 ? 31.388 -10.164 9.824 1.00 26.26 214 PRO A O 1
ATOM 1616 N N . GLY A 1 236 ? 30.970 -11.787 8.334 1.00 25.34 215 GLY A N 1
ATOM 1617 C CA . GLY A 1 236 ? 31.347 -10.960 7.190 1.00 25.27 215 GLY A CA 1
ATOM 1618 C C . GLY A 1 236 ? 30.355 -9.886 6.758 1.00 24.70 215 GLY A C 1
ATOM 1619 O O . GLY A 1 236 ? 30.718 -8.986 6.008 1.00 24.56 215 GLY A O 1
ATOM 1620 N N . ILE A 1 237 ? 29.107 -9.982 7.198 1.00 24.37 216 ILE A N 1
ATOM 1621 C CA . ILE A 1 237 ? 28.088 -8.992 6.823 1.00 24.43 216 ILE A CA 1
ATOM 1622 C C . ILE A 1 237 ? 28.256 -7.673 7.606 1.00 24.15 216 ILE A C 1
ATOM 1623 O O . ILE A 1 237 ? 28.376 -7.682 8.827 1.00 23.85 216 ILE A O 1
ATOM 1628 N N . ALA A 1 238 ? 28.274 -6.551 6.894 1.00 23.93 217 ALA A N 1
ATOM 1629 C CA . ALA A 1 238 ? 28.464 -5.241 7.521 1.00 23.88 217 ALA A CA 1
ATOM 1630 C C . ALA A 1 238 ? 27.144 -4.664 8.004 1.00 23.89 217 ALA A C 1
ATOM 1631 O O . ALA A 1 238 ? 27.010 -4.314 9.178 1.00 23.57 217 ALA A O 1
ATOM 1633 N N . GLU A 1 239 ? 26.189 -4.567 7.076 1.00 23.74 218 GLU A N 1
ATOM 1634 C CA . GLU A 1 239 ? 24.895 -3.949 7.322 1.00 23.63 218 GLU A CA 1
ATOM 1635 C C . GLU A 1 239 ? 23.742 -4.757 6.727 1.00 22.72 218 GLU A C 1
ATOM 1636 O O . GLU A 1 239 ? 23.823 -5.218 5.584 1.00 22.73 218 GLU A O 1
ATOM 1642 N N . LEU A 1 240 ? 22.671 -4.917 7.506 1.00 21.63 219 LEU A N 1
ATOM 1643 C CA . LEU A 1 240 ? 21.392 -5.428 6.997 1.00 20.84 219 LEU A CA 1
ATOM 1644 C C . LEU A 1 240 ? 20.432 -4.273 6.733 1.00 20.51 219 LEU A C 1
ATOM 1645 O O . LEU A 1 240 ? 20.157 -3.474 7.622 1.00 20.47 219 LEU A O 1
ATOM 1650 N N . ASN A 1 241 ? 19.950 -4.178 5.495 1.00 20.62 220 ASN A N 1
ATOM 1651 C CA . ASN A 1 241 ? 18.985 -3.152 5.088 1.00 20.29 220 ASN A CA 1
ATOM 1652 C C . ASN A 1 241 ? 17.595 -3.755 5.073 1.00 19.77 220 ASN A C 1
ATOM 1653 O O . ASN A 1 241 ? 17.268 -4.521 4.167 1.00 19.96 220 ASN A O 1
ATOM 1658 N N . ILE A 1 242 ? 16.776 -3.432 6.073 1.00 19.28 221 ILE A N 1
ATOM 1659 C CA . ILE A 1 242 ? 15.484 -4.119 6.249 1.00 18.90 221 ILE A CA 1
ATOM 1660 C C . ILE A 1 242 ? 14.317 -3.131 6.156 1.00 19.17 221 ILE A C 1
ATOM 1661 O O . ILE A 1 242 ? 14.351 -2.057 6.747 1.00 18.91 221 ILE A O 1
ATOM 1666 N N . GLY A 1 243 ? 13.296 -3.504 5.391 1.00 19.30 222 GLY A N 1
ATOM 1667 C CA . GLY A 1 243 ? 12.143 -2.639 5.148 1.00 19.40 222 GLY A CA 1
ATOM 1668 C C . GLY A 1 243 ? 10.827 -3.229 5.586 1.00 19.34 222 GLY A C 1
ATOM 1669 O O . GLY A 1 243 ? 10.344 -2.956 6.687 1.00 19.83 222 GLY A O 1
ATOM 1670 N N . HIS A 1 244 ? 10.232 -4.039 4.726 1.00 18.99 223 HIS A N 1
ATOM 1671 C CA . HIS A 1 244 ? 8.848 -4.433 4.926 1.00 18.80 223 HIS A CA 1
ATOM 1672 C C . HIS A 1 244 ? 8.548 -4.987 6.311 1.00 18.95 223 HIS A C 1
ATOM 1673 O O . HIS A 1 244 ? 7.541 -4.614 6.911 1.00 19.15 223 HIS A O 1
ATOM 1680 N N . ALA A 1 245 ? 9.411 -5.875 6.809 1.00 18.54 224 ALA A N 1
ATOM 1681 C CA . ALA A 1 245 ? 9.117 -6.610 8.018 1.00 18.22 224 ALA A CA 1
ATOM 1682 C C . ALA A 1 245 ? 9.000 -5.656 9.198 1.00 18.15 224 ALA A C 1
ATOM 1683 O O . ALA A 1 245 ? 8.158 -5.846 10.077 1.00 17.41 224 ALA A O 1
ATOM 1685 N N . ILE A 1 246 ? 9.838 -4.628 9.199 1.00 17.72 225 ILE A N 1
ATOM 1686 C CA . ILE A 1 246 ? 9.802 -3.623 10.250 1.00 18.23 225 ILE A CA 1
ATOM 1687 C C . ILE A 1 246 ? 8.472 -2.860 10.233 1.00 18.34 225 ILE A C 1
ATOM 1688 O O . ILE A 1 246 ? 7.830 -2.689 11.279 1.00 18.67 225 ILE A O 1
ATOM 1693 N N . VAL A 1 247 ? 8.036 -2.450 9.051 1.00 18.24 226 VAL A N 1
ATOM 1694 C CA . VAL A 1 247 ? 6.767 -1.737 8.922 1.00 18.25 226 VAL A CA 1
ATOM 1695 C C . VAL A 1 247 ? 5.623 -2.651 9.321 1.00 18.28 226 VAL A C 1
ATOM 1696 O O . VAL A 1 247 ? 4.724 -2.238 10.025 1.00 18.16 226 VAL A O 1
ATOM 1700 N N . ALA A 1 248 ? 5.685 -3.905 8.901 1.00 18.71 227 ALA A N 1
ATOM 1701 C CA . ALA A 1 248 ? 4.651 -4.866 9.223 1.00 18.98 227 ALA A CA 1
ATOM 1702 C C . ALA A 1 248 ? 4.529 -5.082 10.736 1.00 19.35 227 ALA A C 1
ATOM 1703 O O . ALA A 1 248 ? 3.425 -5.208 11.253 1.00 20.15 227 ALA A O 1
ATOM 1705 N N . HIS A 1 249 ? 5.661 -5.134 11.436 1.00 19.71 228 HIS A N 1
ATOM 1706 C CA . HIS A 1 249 ? 5.692 -5.334 12.892 1.00 19.59 228 HIS A CA 1
ATOM 1707 C C . HIS A 1 249 ? 5.231 -4.052 13.605 1.00 19.60 228 HIS A C 1
ATOM 1708 O O . HIS A 1 249 ? 4.509 -4.110 14.579 1.00 19.43 228 HIS A O 1
ATOM 1715 N N . ALA A 1 250 ? 5.636 -2.907 13.082 1.00 20.15 229 ALA A N 1
ATOM 1716 C CA . ALA A 1 250 ? 5.240 -1.597 13.608 1.00 20.67 229 ALA A CA 1
ATOM 1717 C C . ALA A 1 250 ? 3.728 -1.397 13.694 1.00 21.14 229 ALA A C 1
ATOM 1718 O O . ALA A 1 250 ? 3.239 -0.844 14.671 1.00 21.16 229 ALA A O 1
ATOM 1720 N N . VAL A 1 251 ? 2.976 -1.846 12.696 1.00 21.83 230 VAL A N 1
ATOM 1721 C CA . VAL A 1 251 ? 1.531 -1.608 12.723 1.00 22.03 230 VAL A CA 1
ATOM 1722 C C . VAL A 1 251 ? 0.922 -2.095 14.047 1.00 21.81 230 VAL A C 1
ATOM 1723 O O . VAL A 1 251 ? 0.068 -1.424 14.609 1.00 21.80 230 VAL A O 1
ATOM 1727 N N . PHE A 1 252 ? 1.385 -3.232 14.557 1.00 21.33 231 PHE A N 1
ATOM 1728 C CA . PHE A 1 252 ? 0.869 -3.768 15.817 1.00 21.10 231 PHE A CA 1
ATOM 1729 C C . PHE A 1 252 ? 1.613 -3.237 17.047 1.00 20.96 231 PHE A C 1
ATOM 1730 O O . PHE A 1 252 ? 1.020 -3.074 18.102 1.00 21.68 231 PHE A O 1
ATOM 1738 N N . VAL A 1 253 ? 2.898 -2.941 16.889 1.00 20.26 232 VAL A N 1
ATOM 1739 C CA . VAL A 1 253 ? 3.821 -2.809 18.001 1.00 19.83 232 VAL A CA 1
ATOM 1740 C C . VAL A 1 253 ? 4.390 -1.393 18.164 1.00 19.61 232 VAL A C 1
ATOM 1741 O O . VAL A 1 253 ? 4.909 -1.044 19.237 1.00 18.32 232 VAL A O 1
ATOM 1745 N N . GLY A 1 254 ? 4.283 -0.582 17.106 1.00 19.19 233 GLY A N 1
ATOM 1746 C CA . GLY A 1 254 ? 4.834 0.762 17.100 1.00 19.33 233 GLY A CA 1
ATOM 1747 C C . GLY A 1 254 ? 6.219 0.785 16.478 1.00 19.46 233 GLY A C 1
ATOM 1748 O O . GLY A 1 254 ? 7.012 -0.146 16.672 1.00 19.33 233 GLY A O 1
ATOM 1749 N N . TRP A 1 255 ? 6.501 1.873 15.761 1.00 19.34 234 TRP A N 1
ATOM 1750 C CA . TRP A 1 255 ? 7.689 2.022 14.933 1.00 19.32 234 TRP A CA 1
ATOM 1751 C C . TRP A 1 255 ? 8.988 1.996 15.732 1.00 19.92 234 TRP A C 1
ATOM 1752 O O . TRP A 1 255 ? 9.908 1.237 15.406 1.00 19.94 234 TRP A O 1
ATOM 1763 N N . ASP A 1 256 ? 9.065 2.826 16.769 1.00 20.27 235 ASP A N 1
ATOM 1764 C CA . ASP A 1 256 ? 10.247 2.875 17.629 1.00 20.97 235 ASP A CA 1
ATOM 1765 C C . ASP A 1 256 ? 10.617 1.485 18.156 1.00 20.59 235 ASP A C 1
ATOM 1766 O O . ASP A 1 256 ? 11.790 1.139 18.185 1.00 20.55 235 ASP A O 1
ATOM 1771 N N . ASN A 1 257 ? 9.616 0.698 18.549 1.00 20.10 236 ASN A N 1
ATOM 1772 C CA . ASN A 1 257 ? 9.841 -0.626 19.123 1.00 19.94 236 ASN A CA 1
ATOM 1773 C C . ASN A 1 257 ? 10.236 -1.647 18.080 1.00 19.71 236 ASN A C 1
ATOM 1774 O O . ASN A 1 257 ? 11.035 -2.529 18.361 1.00 19.35 236 ASN A O 1
ATOM 1779 N N . ALA A 1 258 ? 9.653 -1.545 16.887 1.00 19.65 237 ALA A N 1
ATOM 1780 C CA . ALA A 1 258 ? 9.940 -2.502 15.824 1.00 19.27 237 ALA A CA 1
ATOM 1781 C C . ALA A 1 258 ? 11.393 -2.342 15.408 1.00 19.16 237 ALA A C 1
ATOM 1782 O O . ALA A 1 258 ? 12.106 -3.331 15.230 1.00 18.94 237 ALA A O 1
ATOM 1784 N N . VAL A 1 259 ? 11.838 -1.091 15.318 1.00 19.09 238 VAL A N 1
ATOM 1785 C CA . VAL A 1 259 ? 13.213 -0.800 14.962 1.00 19.44 238 VAL A CA 1
ATOM 1786 C C . VAL A 1 259 ? 14.176 -1.257 16.055 1.00 19.63 238 VAL A C 1
ATOM 1787 O O . VAL A 1 259 ? 15.109 -2.019 15.794 1.00 19.19 238 VAL A O 1
ATOM 1791 N N . ARG A 1 260 ? 13.935 -0.808 17.279 1.00 19.97 239 ARG A N 1
ATOM 1792 C CA . ARG A 1 260 ? 14.823 -1.128 18.397 1.00 20.02 239 ARG A CA 1
ATOM 1793 C C . ARG A 1 260 ? 14.965 -2.628 18.537 1.00 20.03 239 ARG A C 1
ATOM 1794 O O . ARG A 1 260 ? 16.057 -3.134 18.771 1.00 19.67 239 ARG A O 1
ATOM 1802 N N . GLU A 1 261 ? 13.846 -3.331 18.407 1.00 20.22 240 GLU A N 1
ATOM 1803 C CA . GLU A 1 261 ? 13.823 -4.777 18.578 1.00 20.73 240 GLU A CA 1
ATOM 1804 C C . GLU A 1 261 ? 14.628 -5.526 17.508 1.00 20.25 240 GLU A C 1
ATOM 1805 O O . GLU A 1 261 ? 15.372 -6.442 17.830 1.00 19.94 240 GLU A O 1
ATOM 1811 N N . MET A 1 262 ? 14.463 -5.145 16.242 1.00 19.94 241 MET A N 1
ATOM 1812 C CA . MET A 1 262 ? 15.229 -5.750 15.157 1.00 19.16 241 MET A CA 1
ATOM 1813 C C . MET A 1 262 ? 16.735 -5.482 15.351 1.00 19.12 241 MET A C 1
ATOM 1814 O O . MET A 1 262 ? 17.562 -6.371 15.136 1.00 19.17 241 MET A O 1
ATOM 1819 N N . LYS A 1 263 ? 17.089 -4.278 15.777 1.00 18.66 242 LYS A N 1
ATOM 1820 C CA . LYS A 1 263 ? 18.488 -3.966 16.049 1.00 18.85 242 LYS A CA 1
ATOM 1821 C C . LYS A 1 263 ? 19.068 -4.829 17.183 1.00 19.20 242 LYS A C 1
ATOM 1822 O O . LYS A 1 263 ? 20.199 -5.317 17.079 1.00 18.52 242 LYS A O 1
ATOM 1828 N N . ALA A 1 264 ? 18.297 -4.992 18.257 1.00 19.02 243 ALA A N 1
ATOM 1829 C CA . ALA A 1 264 ? 18.733 -5.774 19.400 1.00 19.47 243 ALA A CA 1
ATOM 1830 C C . ALA A 1 264 ? 18.934 -7.245 19.032 1.00 19.70 243 ALA A C 1
ATOM 1831 O O . ALA A 1 264 ? 19.893 -7.869 19.487 1.00 20.14 243 ALA A O 1
ATOM 1833 N N . ILE A 1 265 ? 18.037 -7.791 18.216 1.00 19.84 244 ILE A N 1
ATOM 1834 C CA . ILE A 1 265 ? 18.134 -9.184 17.794 1.00 20.27 244 ILE A CA 1
ATOM 1835 C C . ILE A 1 265 ? 19.387 -9.399 16.940 1.00 20.24 244 ILE A C 1
ATOM 1836 O O . ILE A 1 265 ? 20.103 -10.386 17.111 1.00 19.94 244 ILE A O 1
ATOM 1841 N N . MET A 1 266 ? 19.635 -8.467 16.025 1.00 20.11 245 MET A N 1
ATOM 1842 C CA . MET A 1 266 ? 20.799 -8.525 15.158 1.00 20.18 245 MET A CA 1
ATOM 1843 C C . MET A 1 266 ? 22.093 -8.505 15.949 1.00 20.13 245 MET A C 1
ATOM 1844 O O . MET A 1 266 ? 22.968 -9.344 15.732 1.00 20.04 245 MET A O 1
ATOM 1849 N N . VAL A 1 267 ? 22.198 -7.556 16.869 1.00 20.08 246 VAL A N 1
ATOM 1850 C CA . VAL A 1 267 ? 23.379 -7.426 17.713 1.00 20.53 246 VAL A CA 1
ATOM 1851 C C . VAL A 1 267 ? 23.622 -8.647 18.599 1.00 20.79 246 VAL A C 1
ATOM 1852 O O . VAL A 1 267 ? 24.771 -9.034 18.814 1.00 21.08 246 VAL A O 1
ATOM 1856 N N . ALA A 1 268 ? 22.551 -9.241 19.115 1.00 20.81 247 ALA A N 1
ATOM 1857 C CA . ALA A 1 268 ? 22.685 -10.386 19.999 1.00 21.34 247 ALA A CA 1
ATOM 1858 C C . ALA A 1 268 ? 23.174 -11.599 19.211 1.00 21.79 247 ALA A C 1
ATOM 1859 O O . ALA A 1 268 ? 24.048 -12.334 19.670 1.00 21.79 247 ALA A O 1
ATOM 1861 N N . ALA A 1 269 ? 22.607 -11.804 18.025 1.00 22.19 248 ALA A N 1
ATOM 1862 C CA . ALA A 1 269 ? 23.057 -12.873 17.151 1.00 22.62 248 ALA A CA 1
ATOM 1863 C C . ALA A 1 269 ? 24.517 -12.638 16.756 1.00 23.25 248 ALA A C 1
ATOM 1864 O O . ALA A 1 269 ? 25.348 -13.538 16.886 1.00 23.67 248 ALA A O 1
ATOM 1866 N N . ARG A 1 270 ? 24.843 -11.431 16.307 1.00 23.56 249 ARG A N 1
ATOM 1867 C CA . ARG A 1 270 ? 26.216 -11.138 15.875 1.00 23.93 249 ARG A CA 1
ATOM 1868 C C . ARG A 1 270 ? 27.235 -11.464 16.961 1.00 24.68 249 ARG A C 1
ATOM 1869 O O . ARG A 1 270 ? 28.179 -12.230 16.733 1.00 24.48 249 ARG A O 1
ATOM 1877 N N . VAL A 1 271 ? 27.034 -10.878 18.138 1.00 25.70 250 VAL A N 1
ATOM 1878 C CA . VAL A 1 271 ? 28.005 -10.958 19.218 1.00 26.20 250 VAL A CA 1
ATOM 1879 C C . VAL A 1 271 ? 28.131 -12.373 19.775 1.00 26.88 250 VAL A C 1
ATOM 1880 O O . VAL A 1 271 ? 29.239 -12.864 19.959 1.00 27.29 250 VAL A O 1
ATOM 1884 N N . ALA A 1 272 ? 27.008 -13.043 20.027 1.00 27.37 251 ALA A N 1
ATOM 1885 C CA . ALA A 1 272 ? 27.053 -14.404 20.550 1.00 27.95 251 ALA A CA 1
ATOM 1886 C C . ALA A 1 272 ? 27.732 -15.378 19.567 1.00 28.76 251 ALA A C 1
ATOM 1887 O O . ALA A 1 272 ? 28.414 -16.314 19.993 1.00 28.43 251 ALA A O 1
ATOM 1889 N N . ALA A 1 273 ? 27.558 -15.150 18.266 1.00 29.91 252 ALA A N 1
ATOM 1890 C CA . ALA A 1 273 ? 28.203 -15.987 17.246 1.00 31.17 252 ALA A CA 1
ATOM 1891 C C . ALA A 1 273 ? 29.718 -15.759 17.201 1.00 32.29 252 ALA A C 1
ATOM 1892 O O . ALA A 1 273 ? 30.459 -16.681 16.932 1.00 32.25 252 ALA A O 1
ATOM 1894 N N . LEU A 1 274 ? 30.166 -14.534 17.472 1.00 34.11 253 LEU A N 1
ATOM 1895 C CA . LEU A 1 274 ? 31.599 -14.225 17.555 1.00 35.32 253 LEU A CA 1
ATOM 1896 C C . LEU A 1 274 ? 32.270 -14.806 18.814 1.00 36.67 253 LEU A C 1
ATOM 1897 O O . LEU A 1 274 ? 33.397 -15.287 18.749 1.00 36.80 253 LEU A O 1
ATOM 1902 N N . HIS A 1 275 ? 31.587 -14.736 19.954 1.00 38.06 254 HIS A N 1
ATOM 1903 C CA . HIS A 1 275 ? 32.131 -15.234 21.222 1.00 39.23 254 HIS A CA 1
ATOM 1904 C C . HIS A 1 275 ? 31.030 -15.586 22.220 1.00 39.66 254 HIS A C 1
ATOM 1905 O O . HIS A 1 275 ? 30.451 -16.680 22.173 1.00 40.52 254 HIS A O 1
ATOM 1912 N N . PHE B 1 24 ? 0.914 -55.950 23.111 1.00 54.61 3 PHE B N 1
ATOM 1913 C CA . PHE B 1 24 ? 0.892 -56.613 21.774 1.00 54.67 3 PHE B CA 1
ATOM 1914 C C . PHE B 1 24 ? -0.473 -56.484 21.105 1.00 54.92 3 PHE B C 1
ATOM 1915 O O . PHE B 1 24 ? -1.506 -56.435 21.782 1.00 55.00 3 PHE B O 1
ATOM 1923 N N . PHE B 1 25 ? -0.462 -56.444 19.772 1.00 54.96 4 PHE B N 1
ATOM 1924 C CA . PHE B 1 25 ? -1.691 -56.405 18.984 1.00 54.99 4 PHE B CA 1
ATOM 1925 C C . PHE B 1 25 ? -1.502 -56.901 17.544 1.00 55.23 4 PHE B C 1
ATOM 1926 O O . PHE B 1 25 ? -0.396 -56.832 16.991 1.00 55.35 4 PHE B O 1
ATOM 1934 N N . LEU B 1 26 ? -2.598 -57.412 16.974 1.00 55.32 5 LEU B N 1
ATOM 1935 C CA . LEU B 1 26 ? -2.714 -57.719 15.544 1.00 55.28 5 LEU B CA 1
ATOM 1936 C C . LEU B 1 26 ? -3.285 -56.482 14.837 1.00 55.35 5 LEU B C 1
ATOM 1937 O O . LEU B 1 26 ? -4.113 -55.755 15.405 1.00 55.02 5 LEU B O 1
ATOM 1942 N N . THR B 1 27 ? -2.855 -56.254 13.596 1.00 55.39 6 THR B N 1
ATOM 1943 C CA . THR B 1 27 ? -3.251 -55.057 12.845 1.00 55.33 6 THR B CA 1
ATOM 1944 C C . THR B 1 27 ? -4.444 -55.325 11.909 1.00 55.08 6 THR B C 1
ATOM 1945 O O . THR B 1 27 ? -4.458 -54.878 10.754 1.00 55.53 6 THR B O 1
ATOM 1949 N N . THR B 1 28 ? -5.447 -56.038 12.419 1.00 54.44 7 THR B N 1
ATOM 1950 C CA . THR B 1 28 ? -6.666 -56.326 11.663 1.00 53.82 7 THR B CA 1
ATOM 1951 C C . THR B 1 28 ? -7.341 -55.010 11.238 1.00 53.05 7 THR B C 1
ATOM 1952 O O . THR B 1 28 ? -7.523 -54.113 12.071 1.00 53.19 7 THR B O 1
ATOM 1956 N N . PRO B 1 29 ? -7.700 -54.886 9.939 1.00 51.93 8 PRO B N 1
ATOM 1957 C CA . PRO B 1 29 ? -8.214 -53.618 9.372 1.00 50.94 8 PRO B CA 1
ATOM 1958 C C . PRO B 1 29 ? -9.626 -53.166 9.808 1.00 49.67 8 PRO B C 1
ATOM 1959 O O . PRO B 1 29 ? -10.034 -52.047 9.470 1.00 49.53 8 PRO B O 1
ATOM 1963 N N . ALA B 1 30 ? -10.351 -54.012 10.548 1.00 47.99 9 ALA B N 1
ATOM 1964 C CA . ALA B 1 30 ? -11.727 -53.709 10.980 1.00 46.48 9 ALA B CA 1
ATOM 1965 C C . ALA B 1 30 ? -11.819 -52.704 12.150 1.00 44.73 9 ALA B C 1
ATOM 1966 O O . ALA B 1 30 ? -12.909 -52.459 12.669 1.00 44.98 9 ALA B O 1
ATOM 1968 N N . ALA B 1 31 ? -10.692 -52.124 12.555 1.00 42.49 10 ALA B N 1
ATOM 1969 C CA . ALA B 1 31 ? -10.650 -51.238 13.721 1.00 40.80 10 ALA B CA 1
ATOM 1970 C C . ALA B 1 31 ? -11.187 -49.830 13.424 1.00 39.04 10 ALA B C 1
ATOM 1971 O O . ALA B 1 31 ? -11.649 -49.139 14.331 1.00 39.23 10 ALA B O 1
ATOM 1973 N N . ILE B 1 32 ? -11.102 -49.407 12.166 1.00 36.61 11 ILE B N 1
ATOM 1974 C CA . ILE B 1 32 ? -11.596 -48.102 11.737 1.00 34.68 11 ILE B CA 1
ATOM 1975 C C . ILE B 1 32 ? -11.942 -48.184 10.242 1.00 33.27 11 ILE B C 1
ATOM 1976 O O . ILE B 1 32 ? -11.269 -48.878 9.487 1.00 33.45 11 ILE B O 1
ATOM 1981 N N . ASP B 1 33 ? -13.014 -47.517 9.827 1.00 31.37 12 ASP B N 1
ATOM 1982 C CA . ASP B 1 33 ? -13.444 -47.550 8.427 1.00 29.78 12 ASP B CA 1
ATOM 1983 C C . ASP B 1 33 ? -13.083 -46.271 7.699 1.00 27.56 12 ASP B C 1
ATOM 1984 O O . ASP B 1 33 ? -13.113 -45.187 8.275 1.00 26.52 12 ASP B O 1
ATOM 1989 N N . LEU B 1 34 ? -12.757 -46.417 6.418 1.00 25.28 13 LEU B N 1
ATOM 1990 C CA . LEU B 1 34 ? -12.479 -45.283 5.549 1.00 23.84 13 LEU B CA 1
ATOM 1991 C C . LEU B 1 34 ? -13.546 -45.182 4.470 1.00 22.53 13 LEU B C 1
ATOM 1992 O O . LEU B 1 34 ? -13.802 -46.149 3.748 1.00 21.87 13 LEU B O 1
ATOM 1997 N N . GLY B 1 35 ? -14.150 -43.998 4.375 1.00 21.41 14 GLY B N 1
ATOM 1998 C CA . GLY B 1 35 ? -15.016 -43.637 3.261 1.00 20.80 14 GLY B CA 1
ATOM 1999 C C . GLY B 1 35 ? -14.207 -42.751 2.332 1.00 20.10 14 GLY B C 1
ATOM 2000 O O . GLY B 1 35 ? -13.619 -41.767 2.770 1.00 20.19 14 GLY B O 1
ATOM 2001 N N . VAL B 1 36 ? -14.124 -43.127 1.063 1.00 19.59 15 VAL B N 1
ATOM 2002 C CA . VAL B 1 36 ? -13.479 -42.282 0.045 1.00 19.58 15 VAL B CA 1
ATOM 2003 C C . VAL B 1 36 ? -14.537 -41.434 -0.663 1.00 19.82 15 VAL B C 1
ATOM 2004 O O . VAL B 1 36 ? -15.490 -41.958 -1.249 1.00 19.40 15 VAL B O 1
ATOM 2008 N N . ASN B 1 37 ? -14.374 -40.123 -0.580 1.00 20.37 16 ASN B N 1
ATOM 2009 C CA . ASN B 1 37 ? -15.227 -39.204 -1.315 1.00 21.16 16 ASN B CA 1
ATOM 2010 C C . ASN B 1 37 ? -14.634 -38.947 -2.705 1.00 21.61 16 ASN B C 1
ATOM 2011 O O . ASN B 1 37 ? -13.508 -38.470 -2.818 1.00 21.17 16 ASN B O 1
ATOM 2016 N N . ILE B 1 38 ? -15.404 -39.258 -3.748 1.00 22.28 17 ILE B N 1
ATOM 2017 C CA . ILE B 1 38 ? -14.944 -39.117 -5.131 1.00 23.29 17 ILE B CA 1
ATOM 2018 C C . ILE B 1 38 ? -15.396 -37.820 -5.844 1.00 23.97 17 ILE B C 1
ATOM 2019 O O . ILE B 1 38 ? -15.149 -37.673 -7.053 1.00 24.18 17 ILE B O 1
ATOM 2024 N N . ASP B 1 39 ? -16.021 -36.885 -5.113 1.00 24.06 18 ASP B N 1
ATOM 2025 C CA . ASP B 1 39 ? -16.517 -35.631 -5.706 1.00 24.41 18 ASP B CA 1
ATOM 2026 C C . ASP B 1 39 ? -15.503 -35.007 -6.664 1.00 24.35 18 ASP B C 1
ATOM 2027 O O . ASP B 1 39 ? -15.829 -34.682 -7.798 1.00 24.08 18 ASP B O 1
ATOM 2032 N N . HIS B 1 40 ? -14.271 -34.838 -6.199 1.00 24.59 19 HIS B N 1
ATOM 2033 C CA . HIS B 1 40 ? -13.287 -34.043 -6.925 1.00 24.98 19 HIS B CA 1
ATOM 2034 C C . HIS B 1 40 ? -12.630 -34.744 -8.125 1.00 25.06 19 HIS B C 1
ATOM 2035 O O . HIS B 1 40 ? -11.984 -34.091 -8.949 1.00 24.64 19 HIS B O 1
ATOM 2042 N N . VAL B 1 41 ? -12.826 -36.056 -8.244 1.00 25.18 20 VAL B N 1
ATOM 2043 C CA . VAL B 1 41 ? -12.560 -36.739 -9.503 1.00 24.98 20 VAL B CA 1
ATOM 2044 C C . VAL B 1 41 ? -13.534 -36.191 -10.541 1.00 25.60 20 VAL B C 1
ATOM 2045 O O . VAL B 1 41 ? -13.146 -35.900 -11.673 1.00 25.52 20 VAL B O 1
ATOM 2049 N N . ALA B 1 42 ? -14.800 -36.053 -10.144 1.00 26.17 21 ALA B N 1
ATOM 2050 C CA . ALA B 1 42 ? -15.817 -35.405 -10.986 1.00 26.74 21 ALA B CA 1
ATOM 2051 C C . ALA B 1 42 ? -15.429 -33.975 -11.352 1.00 27.00 21 ALA B C 1
ATOM 2052 O O . ALA B 1 42 ? -15.581 -33.567 -12.495 1.00 27.02 21 ALA B O 1
ATOM 2054 N N . THR B 1 43 ? -14.912 -33.217 -10.390 1.00 27.92 22 THR B N 1
ATOM 2055 C CA . THR B 1 43 ? -14.503 -31.827 -10.658 1.00 28.07 22 THR B CA 1
ATOM 2056 C C . THR B 1 43 ? -13.472 -31.759 -11.782 1.00 28.40 22 THR B C 1
ATOM 2057 O O . THR B 1 43 ? -13.518 -30.877 -12.640 1.00 28.45 22 THR B O 1
ATOM 2061 N N . LEU B 1 44 ? -12.532 -32.694 -11.759 1.00 28.78 23 LEU B N 1
ATOM 2062 C CA . LEU B 1 44 ? -11.481 -32.747 -12.766 1.00 29.03 23 LEU B CA 1
ATOM 2063 C C . LEU B 1 44 ? -12.049 -33.128 -14.140 1.00 28.68 23 LEU B C 1
ATOM 2064 O O . LEU B 1 44 ? -11.657 -32.567 -15.158 1.00 28.20 23 LEU B O 1
ATOM 2069 N N . ARG B 1 45 ? -12.980 -34.071 -14.154 1.00 28.71 24 ARG B N 1
ATOM 2070 C CA . ARG B 1 45 ? -13.609 -34.487 -15.394 1.00 29.17 24 ARG B CA 1
ATOM 2071 C C . ARG B 1 45 ? -14.463 -33.376 -16.020 1.00 29.61 24 ARG B C 1
ATOM 2072 O O . ARG B 1 45 ? -14.410 -33.172 -17.234 1.00 29.45 24 ARG B O 1
ATOM 2080 N N . ASN B 1 46 ? -15.238 -32.663 -15.203 1.00 30.07 25 ASN B N 1
ATOM 2081 C CA . ASN B 1 46 ? -16.105 -31.586 -15.717 1.00 30.51 25 ASN B CA 1
ATOM 2082 C C . ASN B 1 46 ? -15.335 -30.431 -16.326 1.00 30.80 25 ASN B C 1
ATOM 2083 O O . ASN B 1 46 ? -15.869 -29.710 -17.158 1.00 31.25 25 ASN B O 1
ATOM 2088 N N . ALA B 1 47 ? -14.088 -30.251 -15.914 1.00 31.40 26 ALA B N 1
ATOM 2089 C CA . ALA B 1 47 ? -13.245 -29.204 -16.482 1.00 32.23 26 ALA B CA 1
ATOM 2090 C C . ALA B 1 47 ? -12.880 -29.449 -17.953 1.00 32.83 26 ALA B C 1
ATOM 2091 O O . ALA B 1 47 ? -12.320 -28.569 -18.594 1.00 33.43 26 ALA B O 1
ATOM 2093 N N . ARG B 1 48 ? -13.163 -30.643 -18.470 1.00 33.48 27 ARG B N 1
ATOM 2094 C CA . ARG B 1 48 ? -12.821 -30.997 -19.849 1.00 34.20 27 ARG B CA 1
ATOM 2095 C C . ARG B 1 48 ? -14.059 -31.260 -20.722 1.00 34.01 27 ARG B C 1
ATOM 2096 O O . ARG B 1 48 ? -14.053 -30.913 -21.900 1.00 34.20 27 ARG B O 1
ATOM 2104 N N . GLY B 1 49 ? -15.107 -31.865 -20.157 1.00 33.71 28 GLY B N 1
ATOM 2105 C CA . GLY B 1 49 ? -16.291 -32.256 -20.933 1.00 33.34 28 GLY B CA 1
ATOM 2106 C C . GLY B 1 49 ? -16.350 -33.730 -21.327 1.00 33.13 28 GLY B C 1
ATOM 2107 O O . GLY B 1 49 ? -17.429 -34.246 -21.636 1.00 33.40 28 GLY B O 1
ATOM 2108 N N . THR B 1 50 ? -15.214 -34.429 -21.307 1.00 32.43 29 THR B N 1
ATOM 2109 C CA . THR B 1 50 ? -15.207 -35.862 -21.629 1.00 31.73 29 THR B CA 1
ATOM 2110 C C . THR B 1 50 ? -15.678 -36.676 -20.432 1.00 30.93 29 THR B C 1
ATOM 2111 O O . THR B 1 50 ? -16.084 -36.117 -19.424 1.00 30.72 29 THR B O 1
ATOM 2115 N N . ALA B 1 51 ? -15.607 -37.997 -20.540 1.00 30.16 30 ALA B N 1
ATOM 2116 C CA . ALA B 1 51 ? -15.982 -38.877 -19.446 1.00 29.79 30 ALA B CA 1
ATOM 2117 C C . ALA B 1 51 ? -14.840 -39.111 -18.448 1.00 29.49 30 ALA B C 1
ATOM 2118 O O . ALA B 1 51 ? -15.027 -39.843 -17.488 1.00 29.36 30 ALA B O 1
ATOM 2120 N N . TYR B 1 52 ? -13.684 -38.471 -18.645 1.00 29.23 31 TYR B N 1
ATOM 2121 C CA . TYR B 1 52 ? -12.461 -38.848 -17.924 1.00 29.14 31 TYR B CA 1
ATOM 2122 C C . TYR B 1 52 ? -11.843 -37.695 -17.141 1.00 28.19 31 TYR B C 1
ATOM 2123 O O . TYR B 1 52 ? -11.836 -36.566 -17.617 1.00 27.93 31 TYR B O 1
ATOM 2132 N N . PRO B 1 53 ? -11.316 -37.973 -15.933 1.00 27.52 32 PRO B N 1
ATOM 2133 C CA . PRO B 1 53 ? -11.275 -39.262 -15.249 1.00 27.35 32 PRO B CA 1
ATOM 2134 C C . PRO B 1 53 ? -12.642 -39.646 -14.701 1.00 27.16 32 PRO B C 1
ATOM 2135 O O . PRO B 1 53 ? -13.390 -38.784 -14.242 1.00 27.10 32 PRO B O 1
ATOM 2139 N N . ASP B 1 54 ? -12.940 -40.936 -14.756 1.00 27.23 33 ASP B N 1
ATOM 2140 C CA . ASP B 1 54 ? -14.250 -41.478 -14.443 1.00 27.28 33 ASP B CA 1
ATOM 2141 C C . ASP B 1 54 ? -14.427 -41.706 -12.939 1.00 27.11 33 ASP B C 1
ATOM 2142 O O . ASP B 1 54 ? -13.763 -42.579 -12.368 1.00 26.88 33 ASP B O 1
ATOM 2147 N N . PRO B 1 55 ? -15.334 -40.939 -12.294 1.00 26.79 34 PRO B N 1
ATOM 2148 C CA . PRO B 1 55 ? -15.648 -41.130 -10.862 1.00 26.39 34 PRO B CA 1
ATOM 2149 C C . PRO B 1 55 ? -16.117 -42.536 -10.524 1.00 25.75 34 PRO B C 1
ATOM 2150 O O . PRO B 1 55 ? -15.815 -43.049 -9.456 1.00 25.60 34 PRO B O 1
ATOM 2154 N N . VAL B 1 56 ? -16.869 -43.144 -11.429 1.00 25.44 35 VAL B N 1
ATOM 2155 C CA . VAL B 1 56 ? -17.380 -44.484 -11.208 1.00 25.34 35 VAL B CA 1
ATOM 2156 C C . VAL B 1 56 ? -16.241 -45.500 -11.086 1.00 25.61 35 VAL B C 1
ATOM 2157 O O . VAL B 1 56 ? -16.261 -46.371 -10.227 1.00 25.36 35 VAL B O 1
ATOM 2161 N N . ARG B 1 57 ? -15.253 -45.369 -11.958 1.00 25.97 36 ARG B N 1
ATOM 2162 C CA . ARG B 1 57 ? -14.085 -46.234 -11.944 1.00 26.26 36 ARG B CA 1
ATOM 2163 C C . ARG B 1 57 ? -13.262 -45.979 -10.683 1.00 25.20 36 ARG B C 1
ATOM 2164 O O . ARG B 1 57 ? -12.743 -46.910 -10.078 1.00 24.81 36 ARG B O 1
ATOM 2172 N N . ALA B 1 58 ? -13.163 -44.710 -10.298 1.00 24.38 37 ALA B N 1
ATOM 2173 C CA . ALA B 1 58 ? -12.474 -44.311 -9.070 1.00 23.83 37 ALA B CA 1
ATOM 2174 C C . ALA B 1 58 ? -13.058 -45.018 -7.842 1.00 23.50 37 ALA B C 1
ATOM 2175 O O . ALA B 1 58 ? -12.318 -45.612 -7.044 1.00 22.80 37 ALA B O 1
ATOM 2177 N N . ALA B 1 59 ? -14.385 -44.965 -7.729 1.00 23.06 38 ALA B N 1
ATOM 2178 C CA . ALA B 1 59 ? -15.122 -45.605 -6.640 1.00 23.22 38 ALA B CA 1
ATOM 2179 C C . ALA B 1 59 ? -14.853 -47.100 -6.565 1.00 23.42 38 ALA B C 1
ATOM 2180 O O . ALA B 1 59 ? -14.599 -47.640 -5.494 1.00 22.52 38 ALA B O 1
ATOM 2182 N N . LEU B 1 60 ? -14.929 -47.764 -7.712 1.00 24.11 39 LEU B N 1
ATOM 2183 C CA . LEU B 1 60 ? -14.738 -49.209 -7.766 1.00 24.62 39 LEU B CA 1
ATOM 2184 C C . LEU B 1 60 ? -13.292 -49.591 -7.481 1.00 24.70 39 LEU B C 1
ATOM 2185 O O . LEU B 1 60 ? -13.037 -50.590 -6.805 1.00 24.92 39 LEU B O 1
ATOM 2190 N N . ALA B 1 61 ? -12.353 -48.792 -7.988 1.00 24.85 40 ALA B N 1
ATOM 2191 C CA . ALA B 1 61 ? -10.931 -48.989 -7.682 1.00 25.02 40 ALA B CA 1
ATOM 2192 C C . ALA B 1 61 ? -10.646 -48.760 -6.192 1.00 25.30 40 ALA B C 1
ATOM 2193 O O . ALA B 1 61 ? -9.833 -49.471 -5.602 1.00 25.61 40 ALA B O 1
ATOM 2195 N N . ALA B 1 62 ? -11.312 -47.779 -5.586 1.00 25.50 41 ALA B N 1
ATOM 2196 C CA . ALA B 1 62 ? -11.119 -47.490 -4.159 1.00 25.79 41 ALA B CA 1
ATOM 2197 C C . ALA B 1 62 ? -11.551 -48.654 -3.268 1.00 26.12 41 ALA B C 1
ATOM 2198 O O . ALA B 1 62 ? -10.891 -48.960 -2.271 1.00 25.97 41 ALA B O 1
ATOM 2200 N N . GLU B 1 63 ? -12.656 -49.297 -3.631 1.00 26.58 42 GLU B N 1
ATOM 2201 C CA . GLU B 1 63 ? -13.114 -50.494 -2.934 1.00 27.16 42 GLU B CA 1
ATOM 2202 C C . GLU B 1 63 ? -12.089 -51.615 -3.062 1.00 27.56 42 GLU B C 1
ATOM 2203 O O . GLU B 1 63 ? -11.809 -52.312 -2.093 1.00 27.84 42 GLU B O 1
ATOM 2209 N N . ASP B 1 64 ? -11.532 -51.782 -4.259 1.00 28.03 43 ASP B N 1
ATOM 2210 C CA . ASP B 1 64 ? -10.469 -52.769 -4.487 1.00 28.38 43 ASP B CA 1
ATOM 2211 C C . ASP B 1 64 ? -9.211 -52.434 -3.669 1.00 27.81 43 ASP B C 1
ATOM 2212 O O . ASP B 1 64 ? -8.451 -53.333 -3.314 1.00 27.62 43 ASP B O 1
ATOM 2217 N N . ALA B 1 65 ? -9.005 -51.145 -3.379 1.00 27.09 44 ALA B N 1
ATOM 2218 C CA . ALA B 1 65 ? -7.858 -50.683 -2.585 1.00 26.94 44 ALA B CA 1
ATOM 2219 C C . ALA B 1 65 ? -8.118 -50.712 -1.073 1.00 26.79 44 ALA B C 1
ATOM 2220 O O . ALA B 1 65 ? -7.262 -50.291 -0.289 1.00 26.36 44 ALA B O 1
ATOM 2222 N N . GLY B 1 66 ? -9.301 -51.173 -0.667 1.00 26.50 45 GLY B N 1
ATOM 2223 C CA . GLY B 1 66 ? -9.605 -51.363 0.750 1.00 26.74 45 GLY B CA 1
ATOM 2224 C C . GLY B 1 66 ? -10.510 -50.332 1.411 1.00 26.86 45 GLY B C 1
ATOM 2225 O O . GLY B 1 66 ? -10.651 -50.344 2.632 1.00 27.26 45 GLY B O 1
ATOM 2226 N N . ALA B 1 67 ? -11.121 -49.444 0.620 1.00 26.54 46 ALA B N 1
ATOM 2227 C CA . ALA B 1 67 ? -12.126 -48.526 1.139 1.00 26.04 46 ALA B CA 1
ATOM 2228 C C . ALA B 1 67 ? -13.337 -49.330 1.603 1.00 25.97 46 ALA B C 1
ATOM 2229 O O . ALA B 1 67 ? -13.734 -50.285 0.941 1.00 26.18 46 ALA B O 1
ATOM 2231 N N . ASP B 1 68 ? -13.902 -48.955 2.749 1.00 25.49 47 ASP B N 1
ATOM 2232 C CA . ASP B 1 68 ? -15.052 -49.657 3.323 1.00 25.29 47 ASP B CA 1
ATOM 2233 C C . ASP B 1 68 ? -16.389 -49.051 2.837 1.00 24.88 47 ASP B C 1
ATOM 2234 O O . ASP B 1 68 ? -17.467 -49.630 3.047 1.00 25.01 47 ASP B O 1
ATOM 2239 N N . ALA B 1 69 ? -16.314 -47.885 2.205 1.00 23.88 48 ALA B N 1
ATOM 2240 C CA . ALA B 1 69 ? -17.488 -47.226 1.641 1.00 23.53 48 ALA B CA 1
ATOM 2241 C C . ALA B 1 69 ? -17.055 -46.162 0.631 1.00 23.08 48 ALA B C 1
ATOM 2242 O O . ALA B 1 69 ? -15.942 -45.627 0.709 1.00 22.39 48 ALA B O 1
ATOM 2244 N N . ILE B 1 70 ? -17.935 -45.887 -0.325 1.00 23.13 49 ILE B N 1
ATOM 2245 C CA . ILE B 1 70 ? -17.732 -44.827 -1.296 1.00 23.18 49 ILE B CA 1
ATOM 2246 C C . ILE B 1 70 ? -18.704 -43.717 -0.992 1.00 23.58 49 ILE B C 1
ATOM 2247 O O . ILE B 1 70 ? -19.890 -43.960 -0.838 1.00 23.61 49 ILE B O 1
ATOM 2252 N N . THR B 1 71 ? -18.188 -42.498 -0.912 1.00 24.20 50 THR B N 1
ATOM 2253 C CA . THR B 1 71 ? -18.987 -41.337 -0.579 1.00 24.60 50 THR B CA 1
ATOM 2254 C C . THR B 1 71 ? -19.036 -40.422 -1.793 1.00 24.63 50 THR B C 1
ATOM 2255 O O . THR B 1 71 ? -18.035 -40.225 -2.471 1.00 24.49 50 THR B O 1
ATOM 2259 N N . LEU B 1 72 ? -20.210 -39.876 -2.086 1.00 24.95 51 LEU B N 1
ATOM 2260 C CA . LEU B 1 72 ? -20.334 -38.908 -3.167 1.00 24.88 51 LEU B CA 1
ATOM 2261 C C . LEU B 1 72 ? -21.488 -37.952 -2.908 1.00 24.55 51 LEU B C 1
ATOM 2262 O O . LEU B 1 72 ? -22.549 -38.361 -2.442 1.00 24.63 51 LEU B O 1
ATOM 2267 N N . HIS B 1 73 ? -21.272 -36.678 -3.214 1.00 24.10 52 HIS B N 1
ATOM 2268 C CA . HIS B 1 73 ? -22.252 -35.652 -2.917 1.00 23.73 52 HIS B CA 1
ATOM 2269 C C . HIS B 1 73 ? -22.943 -35.199 -4.204 1.00 24.20 52 HIS B C 1
ATOM 2270 O O . HIS B 1 73 ? -22.372 -34.473 -5.009 1.00 24.09 52 HIS B O 1
ATOM 2277 N N . LEU B 1 74 ? -24.176 -35.657 -4.386 1.00 24.85 53 LEU B N 1
ATOM 2278 C CA . LEU B 1 74 ? -25.011 -35.223 -5.497 1.00 25.71 53 LEU B CA 1
ATOM 2279 C C . LEU B 1 74 ? -25.633 -33.865 -5.133 1.00 26.38 53 LEU B C 1
ATOM 2280 O O . LEU B 1 74 ? -26.662 -33.808 -4.483 1.00 26.07 53 LEU B O 1
ATOM 2285 N N . ARG B 1 75 ? -24.977 -32.779 -5.518 1.00 27.79 54 ARG B N 1
ATOM 2286 C CA . ARG B 1 75 ? -25.490 -31.444 -5.227 1.00 29.07 54 ARG B CA 1
ATOM 2287 C C . ARG B 1 75 ? -26.738 -31.134 -6.047 1.00 30.07 54 ARG B C 1
ATOM 2288 O O . ARG B 1 75 ? -26.913 -31.639 -7.159 1.00 29.86 54 ARG B O 1
ATOM 2296 N N . GLU B 1 76 ? -27.603 -30.296 -5.483 1.00 31.50 55 GLU B N 1
ATOM 2297 C CA . GLU B 1 76 ? -28.779 -29.787 -6.187 1.00 32.38 55 GLU B CA 1
ATOM 2298 C C . GLU B 1 76 ? -28.386 -29.105 -7.495 1.00 32.37 55 GLU B C 1
ATOM 2299 O O . GLU B 1 76 ? -29.074 -29.252 -8.502 1.00 32.34 55 GLU B O 1
ATOM 2305 N N . ASP B 1 77 ? -27.282 -28.365 -7.479 1.00 32.62 56 ASP B N 1
ATOM 2306 C CA . ASP B 1 77 ? -26.799 -27.687 -8.681 1.00 32.87 56 ASP B CA 1
ATOM 2307 C C . ASP B 1 77 ? -25.931 -28.577 -9.588 1.00 32.97 56 ASP B C 1
ATOM 2308 O O . ASP B 1 77 ? -25.425 -28.113 -10.612 1.00 32.92 56 ASP B O 1
ATOM 2313 N N . ARG B 1 78 ? -25.746 -29.841 -9.202 1.00 33.14 57 ARG B N 1
ATOM 2314 C CA . ARG B 1 78 ? -24.988 -30.809 -10.001 1.00 33.27 57 ARG B CA 1
ATOM 2315 C C . ARG B 1 78 ? -23.610 -30.259 -10.429 1.00 33.18 57 ARG B C 1
ATOM 2316 O O . ARG B 1 78 ? -23.163 -30.509 -11.545 1.00 33.41 57 ARG B O 1
ATOM 2324 N N . ARG B 1 79 ? -22.944 -29.518 -9.545 1.00 33.09 58 ARG B N 1
ATOM 2325 C CA . ARG B 1 79 ? -21.687 -28.841 -9.888 1.00 33.16 58 ARG B CA 1
ATOM 2326 C C . ARG B 1 79 ? -20.532 -29.804 -10.208 1.00 33.29 58 ARG B C 1
ATOM 2327 O O . ARG B 1 79 ? -19.684 -29.483 -11.051 1.00 33.63 58 ARG B O 1
ATOM 2329 N N . HIS B 1 80 ? -20.481 -30.958 -9.531 1.00 32.82 59 HIS B N 1
ATOM 2330 C CA . HIS B 1 80 ? -19.433 -31.954 -9.795 1.00 32.58 59 HIS B CA 1
ATOM 2331 C C . HIS B 1 80 ? -20.001 -33.337 -10.111 1.00 31.59 59 HIS B C 1
ATOM 2332 O O . HIS B 1 80 ? -20.005 -33.735 -11.263 1.00 31.55 59 HIS B O 1
ATOM 2339 N N . ILE B 1 81 ? -20.476 -34.055 -9.102 1.00 30.70 60 ILE B N 1
ATOM 2340 C CA . ILE B 1 81 ? -21.126 -35.345 -9.274 1.00 30.27 60 ILE B CA 1
ATOM 2341 C C . ILE B 1 81 ? -22.498 -35.113 -9.902 1.00 30.25 60 ILE B C 1
ATOM 2342 O O . ILE B 1 81 ? -23.157 -34.113 -9.613 1.00 30.13 60 ILE B O 1
ATOM 2347 N N . VAL B 1 82 ? -22.922 -36.035 -10.760 1.00 29.78 61 VAL B N 1
ATOM 2348 C CA . VAL B 1 82 ? -24.156 -35.866 -11.503 1.00 29.54 61 VAL B CA 1
ATOM 2349 C C . VAL B 1 82 ? -25.002 -37.116 -11.321 1.00 29.75 61 VAL B C 1
ATOM 2350 O O . VAL B 1 82 ? -24.517 -38.136 -10.826 1.00 29.51 61 VAL B O 1
ATOM 2354 N N . ASP B 1 83 ? -26.271 -37.033 -11.699 1.00 30.02 62 ASP B N 1
ATOM 2355 C CA . ASP B 1 83 ? -27.222 -38.123 -11.432 1.00 30.50 62 ASP B CA 1
ATOM 2356 C C . ASP B 1 83 ? -26.788 -39.438 -12.094 1.00 30.88 62 ASP B C 1
ATOM 2357 O O . ASP B 1 83 ? -26.927 -40.513 -11.497 1.00 30.98 62 ASP B O 1
ATOM 2362 N N . ALA B 1 84 ? -26.243 -39.338 -13.311 1.00 31.14 63 ALA B N 1
ATOM 2363 C CA . ALA B 1 84 ? -25.721 -40.500 -14.042 1.00 31.26 63 ALA B CA 1
ATOM 2364 C C . ALA B 1 84 ? -24.625 -41.215 -13.248 1.00 31.51 63 ALA B C 1
ATOM 2365 O O . ALA B 1 84 ? -24.617 -42.437 -13.182 1.00 31.59 63 ALA B O 1
ATOM 2367 N N . ASP B 1 85 ? -23.718 -40.458 -12.628 1.00 31.91 64 ASP B N 1
ATOM 2368 C CA . ASP B 1 85 ? -22.695 -41.055 -11.764 1.00 32.32 64 ASP B CA 1
ATOM 2369 C C . ASP B 1 85 ? -23.338 -41.897 -10.673 1.00 32.66 64 ASP B C 1
ATOM 2370 O O . ASP B 1 85 ? -23.023 -43.075 -10.510 1.00 33.18 64 ASP B O 1
ATOM 2375 N N . VAL B 1 86 ? -24.250 -41.287 -9.927 1.00 33.01 65 VAL B N 1
ATOM 2376 C CA . VAL B 1 86 ? -24.859 -41.950 -8.784 1.00 33.11 65 VAL B CA 1
ATOM 2377 C C . VAL B 1 86 ? -25.593 -43.203 -9.241 1.00 33.74 65 VAL B C 1
ATOM 2378 O O . VAL B 1 86 ? -25.504 -44.261 -8.609 1.00 33.48 65 VAL B O 1
ATOM 2382 N N . ARG B 1 87 ? -26.299 -43.075 -10.362 1.00 34.78 66 ARG B N 1
ATOM 2383 C CA . ARG B 1 87 ? -27.198 -44.134 -10.836 1.00 35.47 66 ARG B CA 1
ATOM 2384 C C . ARG B 1 87 ? -26.480 -45.341 -11.423 1.00 35.50 66 ARG B C 1
ATOM 2385 O O . ARG B 1 87 ? -26.920 -46.471 -11.211 1.00 35.55 66 ARG B O 1
ATOM 2393 N N . THR B 1 88 ? -25.390 -45.127 -12.156 1.00 35.66 67 THR B N 1
ATOM 2394 C CA . THR B 1 88 ? -24.629 -46.282 -12.650 1.00 36.13 67 THR B CA 1
ATOM 2395 C C . THR B 1 88 ? -23.790 -46.898 -11.533 1.00 35.89 67 THR B C 1
ATOM 2396 O O . THR B 1 88 ? -23.579 -48.099 -11.525 1.00 35.89 67 THR B O 1
ATOM 2400 N N . LEU B 1 89 ? -23.360 -46.095 -10.565 1.00 35.81 68 LEU B N 1
ATOM 2401 C CA . LEU B 1 89 ? -22.520 -46.612 -9.475 1.00 35.69 68 LEU B CA 1
ATOM 2402 C C . LEU B 1 89 ? -23.278 -47.513 -8.499 1.00 35.36 68 LEU B C 1
ATOM 2403 O O . LEU B 1 89 ? -22.742 -48.519 -8.035 1.00 35.35 68 LEU B O 1
ATOM 2408 N N . ARG B 1 90 ? -24.534 -47.178 -8.210 1.00 35.13 69 ARG B N 1
ATOM 2409 C CA . ARG B 1 90 ? -25.283 -47.855 -7.133 1.00 34.69 69 ARG B CA 1
ATOM 2410 C C . ARG B 1 90 ? -25.419 -49.380 -7.269 1.00 34.70 69 ARG B C 1
ATOM 2411 O O . ARG B 1 90 ? -25.281 -50.101 -6.282 1.00 34.27 69 ARG B O 1
ATOM 2419 N N . PRO B 1 91 ? -25.740 -49.880 -8.473 1.00 34.95 70 PRO B N 1
ATOM 2420 C CA . PRO B 1 91 ? -25.770 -51.344 -8.624 1.00 35.13 70 PRO B CA 1
ATOM 2421 C C . PRO B 1 91 ? -24.397 -52.025 -8.760 1.00 35.17 70 PRO B C 1
ATOM 2422 O O . PRO B 1 91 ? -24.344 -53.241 -8.771 1.00 35.55 70 PRO B O 1
ATOM 2426 N N . ARG B 1 92 ? -23.307 -51.264 -8.848 1.00 35.34 71 ARG B N 1
ATOM 2427 C CA . ARG B 1 92 ? -21.959 -51.838 -8.993 1.00 35.51 71 ARG B CA 1
ATOM 2428 C C . ARG B 1 92 ? -21.162 -51.867 -7.692 1.00 34.95 71 ARG B C 1
ATOM 2429 O O . ARG B 1 92 ? -20.198 -52.625 -7.581 1.00 35.00 71 ARG B O 1
ATOM 2437 N N . VAL B 1 93 ? -21.540 -51.018 -6.737 1.00 34.13 72 VAL B N 1
ATOM 2438 C CA . VAL B 1 93 ? -20.859 -50.930 -5.444 1.00 33.56 72 VAL B CA 1
ATOM 2439 C C . VAL B 1 93 ? -20.750 -52.300 -4.768 1.00 32.85 72 VAL B C 1
ATOM 2440 O O . VAL B 1 93 ? -21.737 -52.991 -4.589 1.00 32.66 72 VAL B O 1
ATOM 2444 N N . LYS B 1 94 ? -19.532 -52.674 -4.401 1.00 32.36 73 LYS B N 1
ATOM 2445 C CA . LYS B 1 94 ? -19.262 -53.949 -3.738 1.00 31.98 73 LYS B CA 1
ATOM 2446 C C . LYS B 1 94 ? -19.288 -53.795 -2.210 1.00 31.44 73 LYS B C 1
ATOM 2447 O O . LYS B 1 94 ? -19.460 -54.783 -1.493 1.00 31.27 73 LYS B O 1
ATOM 2450 N N . THR B 1 95 ? -19.105 -52.564 -1.715 1.00 30.56 74 THR B N 1
ATOM 2451 C CA . THR B 1 95 ? -19.089 -52.299 -0.276 1.00 29.76 74 THR B CA 1
ATOM 2452 C C . THR B 1 95 ? -20.344 -51.512 0.080 1.00 29.21 74 THR B C 1
ATOM 2453 O O . THR B 1 95 ? -21.435 -52.079 0.062 1.00 29.11 74 THR B O 1
ATOM 2457 N N . ARG B 1 96 ? -20.187 -50.220 0.383 1.00 28.43 75 ARG B N 1
ATOM 2458 C CA A ARG B 1 96 ? -21.301 -49.365 0.778 0.50 27.96 75 ARG B CA 1
ATOM 2459 C CA B ARG B 1 96 ? -21.304 -49.362 0.774 0.50 28.12 75 ARG B CA 1
ATOM 2460 C C . ARG B 1 96 ? -21.254 -48.036 0.037 1.00 27.67 75 ARG B C 1
ATOM 2461 O O . ARG B 1 96 ? -20.169 -47.479 -0.191 1.00 27.91 75 ARG B O 1
ATOM 2476 N N . MET B 1 97 ? -22.426 -47.541 -0.346 1.00 26.89 76 MET B N 1
ATOM 2477 C CA . MET B 1 97 ? -22.550 -46.201 -0.889 1.00 26.80 76 MET B CA 1
ATOM 2478 C C . MET B 1 97 ? -23.045 -45.295 0.226 1.00 26.35 76 MET B C 1
ATOM 2479 O O . MET B 1 97 ? -24.019 -45.615 0.923 1.00 26.19 76 MET B O 1
ATOM 2484 N N . ASN B 1 98 ? -22.351 -44.181 0.407 1.00 25.94 77 ASN B N 1
ATOM 2485 C CA . ASN B 1 98 ? -22.782 -43.122 1.307 1.00 25.81 77 ASN B CA 1
ATOM 2486 C C . ASN B 1 98 ? -23.108 -41.897 0.437 1.00 25.61 77 ASN B C 1
ATOM 2487 O O . ASN B 1 98 ? -22.206 -41.212 -0.042 1.00 25.41 77 ASN B O 1
ATOM 2492 N N . LEU B 1 99 ? -24.396 -41.652 0.210 1.00 25.50 78 LEU B N 1
ATOM 2493 C CA . LEU B 1 99 ? -24.842 -40.539 -0.638 1.00 25.94 78 LEU B CA 1
ATOM 2494 C C . LEU B 1 99 ? -25.041 -39.281 0.215 1.00 26.36 78 LEU B C 1
ATOM 2495 O O . LEU B 1 99 ? -25.850 -39.272 1.140 1.00 26.04 78 LEU B O 1
ATOM 2500 N N . GLU B 1 100 ? -24.308 -38.220 -0.083 1.00 26.81 79 GLU B N 1
ATOM 2501 C CA . GLU B 1 100 ? -24.551 -36.948 0.587 1.00 27.77 79 GLU B CA 1
ATOM 2502 C C . GLU B 1 100 ? -25.566 -36.150 -0.227 1.00 27.77 79 GLU B C 1
ATOM 2503 O O . GLU B 1 100 ? -25.466 -36.077 -1.459 1.00 27.66 79 GLU B O 1
ATOM 2509 N N . CYS B 1 101 ? -26.550 -35.571 0.454 1.00 27.80 80 CYS B N 1
ATOM 2510 C CA . CYS B 1 101 ? -27.520 -34.698 -0.209 1.00 28.43 80 CYS B CA 1
ATOM 2511 C C . CYS B 1 101 ? -28.205 -33.754 0.754 1.00 28.03 80 CYS B C 1
ATOM 2512 O O . CYS B 1 101 ? -28.259 -34.009 1.962 1.00 27.23 80 CYS B O 1
ATOM 2515 N N . ALA B 1 102 ? -28.744 -32.678 0.181 1.00 27.83 81 ALA B N 1
ATOM 2516 C CA . ALA B 1 102 ? -29.415 -31.629 0.935 1.00 27.83 81 ALA B CA 1
ATOM 2517 C C . ALA B 1 102 ? -30.748 -32.119 1.465 1.00 27.86 81 ALA B C 1
ATOM 2518 O O . ALA B 1 102 ? -31.261 -33.147 1.023 1.00 27.61 81 ALA B O 1
ATOM 2520 N N . VAL B 1 103 ? -31.300 -31.374 2.417 1.00 28.47 82 VAL B N 1
ATOM 2521 C CA . VAL B 1 103 ? -32.626 -31.666 2.957 1.00 29.15 82 VAL B CA 1
ATOM 2522 C C . VAL B 1 103 ? -33.701 -30.949 2.125 1.00 29.68 82 VAL B C 1
ATOM 2523 O O . VAL B 1 103 ? -34.351 -30.022 2.603 1.00 29.71 82 VAL B O 1
ATOM 2527 N N . THR B 1 104 ? -33.875 -31.381 0.879 1.00 30.03 83 THR B N 1
ATOM 2528 C CA . THR B 1 104 ? -34.970 -30.891 0.045 1.00 30.59 83 THR B CA 1
ATOM 2529 C C . THR B 1 104 ? -35.819 -32.071 -0.390 1.00 30.79 83 THR B C 1
ATOM 2530 O O . THR B 1 104 ? -35.299 -33.169 -0.536 1.00 31.02 83 THR B O 1
ATOM 2534 N N . PRO B 1 105 ? -37.124 -31.854 -0.614 1.00 31.36 84 PRO B N 1
ATOM 2535 C CA . PRO B 1 105 ? -37.993 -32.973 -0.985 1.00 31.60 84 PRO B CA 1
ATOM 2536 C C . PRO B 1 105 ? -37.508 -33.797 -2.189 1.00 32.16 84 PRO B C 1
ATOM 2537 O O . PRO B 1 105 ? -37.619 -35.017 -2.173 1.00 31.84 84 PRO B O 1
ATOM 2541 N N . GLU B 1 106 ? -36.968 -33.128 -3.209 1.00 32.99 85 GLU B N 1
ATOM 2542 C CA . GLU B 1 106 ? -36.624 -33.777 -4.485 1.00 33.72 85 GLU B CA 1
ATOM 2543 C C . GLU B 1 106 ? -35.353 -34.624 -4.405 1.00 33.50 85 GLU B C 1
ATOM 2544 O O . GLU B 1 106 ? -35.302 -35.712 -4.977 1.00 33.25 85 GLU B O 1
ATOM 2550 N N . MET B 1 107 ? -34.341 -34.127 -3.699 1.00 33.34 86 MET B N 1
ATOM 2551 C CA . MET B 1 107 ? -33.114 -34.894 -3.491 1.00 33.39 86 MET B CA 1
ATOM 2552 C C . MET B 1 107 ? -33.380 -36.084 -2.577 1.00 32.86 86 MET B C 1
ATOM 2553 O O . MET B 1 107 ? -32.866 -37.183 -2.799 1.00 32.36 86 MET B O 1
ATOM 2558 N N . LEU B 1 108 ? -34.206 -35.866 -1.560 1.00 32.57 87 LEU B N 1
ATOM 2559 C CA . LEU B 1 108 ? -34.634 -36.951 -0.686 1.00 32.19 87 LEU B CA 1
ATOM 2560 C C . LEU B 1 108 ? -35.366 -38.029 -1.466 1.00 32.10 87 LEU B C 1
ATOM 2561 O O . LEU B 1 108 ? -35.186 -39.208 -1.179 1.00 32.35 87 LEU B O 1
ATOM 2566 N N . ASP B 1 109 ? -36.174 -37.639 -2.452 1.00 32.39 88 ASP B N 1
ATOM 2567 C CA . ASP B 1 109 ? -36.867 -38.616 -3.311 1.00 33.09 88 ASP B CA 1
ATOM 2568 C C . ASP B 1 109 ? -35.866 -39.467 -4.120 1.00 32.58 88 ASP B C 1
ATOM 2569 O O . ASP B 1 109 ? -36.044 -40.682 -4.275 1.00 32.43 88 ASP B O 1
ATOM 2574 N N . ILE B 1 110 ? -34.813 -38.825 -4.617 1.00 32.26 89 ILE B N 1
ATOM 2575 C CA . ILE B 1 110 ? -33.737 -39.532 -5.313 1.00 32.18 89 ILE B CA 1
ATOM 2576 C C . ILE B 1 110 ? -33.068 -40.523 -4.361 1.00 31.90 89 ILE B C 1
ATOM 2577 O O . ILE B 1 110 ? -32.893 -41.697 -4.686 1.00 31.32 89 ILE B O 1
ATOM 2582 N N . ALA B 1 111 ? -32.731 -40.052 -3.167 1.00 32.05 90 ALA B N 1
ATOM 2583 C CA . ALA B 1 111 ? -32.096 -40.914 -2.172 1.00 32.30 90 ALA B CA 1
ATOM 2584 C C . ALA B 1 111 ? -32.945 -42.144 -1.877 1.00 32.82 90 ALA B C 1
ATOM 2585 O O . ALA B 1 111 ? -32.409 -43.247 -1.798 1.00 32.66 90 ALA B O 1
ATOM 2587 N N . CYS B 1 112 ? -34.261 -41.966 -1.743 1.00 33.47 91 CYS B N 1
ATOM 2588 C CA . CYS B 1 112 ? -35.154 -43.092 -1.450 1.00 34.44 91 CYS B CA 1
ATOM 2589 C C . CYS B 1 112 ? -35.284 -44.088 -2.599 1.00 35.06 91 CYS B C 1
ATOM 2590 O O . CYS B 1 112 ? -35.446 -45.285 -2.361 1.00 35.74 91 CYS B O 1
ATOM 2593 N N . GLU B 1 113 ? -35.206 -43.618 -3.840 1.00 35.53 92 GLU B N 1
ATOM 2594 C CA . GLU B 1 113 ? -35.254 -44.537 -4.977 1.00 36.02 92 GLU B CA 1
ATOM 2595 C C . GLU B 1 113 ? -33.928 -45.304 -5.138 1.00 35.27 92 GLU B C 1
ATOM 2596 O O . GLU B 1 113 ? -33.927 -46.521 -5.299 1.00 35.20 92 GLU B O 1
ATOM 2602 N N . ILE B 1 114 ? -32.812 -44.584 -5.092 1.00 34.49 93 ILE B N 1
ATOM 2603 C CA . ILE B 1 114 ? -31.479 -45.198 -5.202 1.00 33.89 93 ILE B CA 1
ATOM 2604 C C . ILE B 1 114 ? -31.163 -46.154 -4.041 1.00 33.34 93 ILE B C 1
ATOM 2605 O O . ILE B 1 114 ? -30.566 -47.207 -4.254 1.00 33.52 93 ILE B O 1
ATOM 2610 N N . ARG B 1 115 ? -31.609 -45.815 -2.834 1.00 32.54 94 ARG B N 1
ATOM 2611 C CA . ARG B 1 115 ? -31.436 -46.675 -1.661 1.00 32.11 94 ARG B CA 1
ATOM 2612 C C . ARG B 1 115 ? -29.962 -46.931 -1.382 1.00 30.96 94 ARG B C 1
ATOM 2613 O O . ARG B 1 115 ? -29.518 -48.080 -1.362 1.00 30.11 94 ARG B O 1
ATOM 2621 N N . PRO B 1 116 ? -29.189 -45.858 -1.187 1.00 29.77 95 PRO B N 1
ATOM 2622 C CA . PRO B 1 116 ? -27.824 -46.093 -0.789 1.00 29.06 95 PRO B CA 1
ATOM 2623 C C . PRO B 1 116 ? -27.843 -46.667 0.619 1.00 28.28 95 PRO B C 1
ATOM 2624 O O . PRO B 1 116 ? -28.808 -46.453 1.357 1.00 28.01 95 PRO B O 1
ATOM 2628 N N . HIS B 1 117 ? -26.804 -47.407 0.974 1.00 27.19 96 HIS B N 1
ATOM 2629 C CA . HIS B 1 117 ? -26.718 -48.021 2.296 1.00 26.74 96 HIS B CA 1
ATOM 2630 C C . HIS B 1 117 ? -26.703 -46.944 3.384 1.00 26.18 96 HIS B C 1
ATOM 2631 O O . HIS B 1 117 ? -27.286 -47.115 4.451 1.00 25.80 96 HIS B O 1
ATOM 2638 N N . ASP B 1 118 ? -26.004 -45.850 3.100 1.00 25.75 97 ASP B N 1
ATOM 2639 C CA . ASP B 1 118 ? -25.874 -44.734 4.015 1.00 25.71 97 ASP B CA 1
ATOM 2640 C C . ASP B 1 118 ? -26.249 -43.460 3.276 1.00 24.91 97 ASP B C 1
ATOM 2641 O O . ASP B 1 118 ? -26.129 -43.397 2.057 1.00 24.10 97 ASP B O 1
ATOM 2646 N N . ALA B 1 119 ? -26.679 -42.448 4.018 1.00 24.18 98 ALA B N 1
ATOM 2647 C CA . ALA B 1 119 ? -26.850 -41.107 3.462 1.00 24.03 98 ALA B CA 1
ATOM 2648 C C . ALA B 1 119 ? -26.432 -40.088 4.503 1.00 24.25 98 ALA B C 1
ATOM 2649 O O . ALA B 1 119 ? -26.684 -40.277 5.687 1.00 24.49 98 ALA B O 1
ATOM 2651 N N . CYS B 1 120 ? -25.773 -39.024 4.075 1.00 24.18 99 CYS B N 1
ATOM 2652 C CA . CYS B 1 120 ? -25.384 -37.977 4.987 1.00 24.69 99 CYS B CA 1
ATOM 2653 C C . CYS B 1 120 ? -26.056 -36.676 4.580 1.00 24.44 99 CYS B C 1
ATOM 2654 O O . CYS B 1 120 ? -25.834 -36.170 3.484 1.00 24.72 99 CYS B O 1
ATOM 2657 N N . LEU B 1 121 ? -26.883 -36.137 5.464 1.00 24.07 100 LEU B N 1
ATOM 2658 C CA . LEU B 1 121 ? -27.591 -34.908 5.169 1.00 23.63 100 LEU B CA 1
ATOM 2659 C C . LEU B 1 121 ? -26.667 -33.737 5.400 1.00 23.55 100 LEU B C 1
ATOM 2660 O O . LEU B 1 121 ? -26.095 -33.580 6.460 1.00 23.03 100 LEU B O 1
ATOM 2665 N N . VAL B 1 122 ? -26.522 -32.919 4.371 1.00 24.22 101 VAL B N 1
ATOM 2666 C CA . VAL B 1 122 ? -25.529 -31.868 4.341 1.00 24.50 101 VAL B CA 1
ATOM 2667 C C . VAL B 1 122 ? -26.224 -30.569 3.965 1.00 25.60 101 VAL B C 1
ATOM 2668 O O . VAL B 1 122 ? -27.284 -30.596 3.349 1.00 25.56 101 VAL B O 1
ATOM 2672 N N . PRO B 1 123 ? -25.657 -29.422 4.375 1.00 26.94 102 PRO B N 1
ATOM 2673 C CA . PRO B 1 123 ? -26.222 -28.126 3.984 1.00 27.81 102 PRO B CA 1
ATOM 2674 C C . PRO B 1 123 ? -25.672 -27.646 2.641 1.00 28.72 102 PRO B C 1
ATOM 2675 O O . PRO B 1 123 ? -24.537 -27.943 2.312 1.00 28.76 102 PRO B O 1
ATOM 2679 N N . GLU B 1 124 ? -26.474 -26.924 1.869 1.00 30.17 103 GLU B N 1
ATOM 2680 C CA . GLU B 1 124 ? -26.025 -26.398 0.576 1.00 31.44 103 GLU B CA 1
ATOM 2681 C C . GLU B 1 124 ? -26.330 -24.903 0.486 1.00 32.19 103 GLU B C 1
ATOM 2682 O O . GLU B 1 124 ? -25.429 -24.095 0.250 1.00 32.86 103 GLU B O 1
ATOM 2688 N N . LYS B 1 125 ? -27.590 -24.546 0.703 1.00 32.65 104 LYS B N 1
ATOM 2689 C CA . LYS B 1 125 ? -28.006 -23.145 0.785 1.00 33.50 104 LYS B CA 1
ATOM 2690 C C . LYS B 1 125 ? -27.626 -22.523 2.130 1.00 33.22 104 LYS B C 1
ATOM 2691 O O . LYS B 1 125 ? -27.646 -23.188 3.155 1.00 32.87 104 LYS B O 1
ATOM 2697 N N . ARG B 1 126 ? -27.287 -21.237 2.115 1.00 33.44 105 ARG B N 1
ATOM 2698 C CA . ARG B 1 126 ? -26.727 -20.560 3.300 1.00 33.55 105 ARG B CA 1
ATOM 2699 C C . ARG B 1 126 ? -27.672 -20.547 4.504 1.00 33.17 105 ARG B C 1
ATOM 2700 O O . ARG B 1 126 ? -27.227 -20.611 5.649 1.00 33.20 105 ARG B O 1
ATOM 2708 N N . SER B 1 127 ? -28.972 -20.488 4.240 1.00 32.75 106 SER B N 1
ATOM 2709 C CA . SER B 1 127 ? -29.979 -20.541 5.290 1.00 32.47 106 SER B CA 1
ATOM 2710 C C . SER B 1 127 ? -30.029 -21.889 6.037 1.00 32.35 106 SER B C 1
ATOM 2711 O O . SER B 1 127 ? -30.677 -21.992 7.078 1.00 32.47 106 SER B O 1
ATOM 2714 N N . GLU B 1 128 ? -29.364 -22.914 5.503 1.00 31.93 107 GLU B N 1
ATOM 2715 C CA . GLU B 1 128 ? -29.383 -24.257 6.083 1.00 31.70 107 GLU B CA 1
ATOM 2716 C C . GLU B 1 128 ? -28.176 -24.587 6.967 1.00 30.73 107 GLU B C 1
ATOM 2717 O O . GLU B 1 128 ? -28.183 -25.617 7.631 1.00 30.58 107 GLU B O 1
ATOM 2723 N N . LEU B 1 129 ? -27.152 -23.732 6.980 1.00 29.92 108 LEU B N 1
ATOM 2724 C CA . LEU B 1 129 ? -25.920 -24.011 7.726 1.00 29.41 108 LEU B CA 1
ATOM 2725 C C . LEU B 1 129 ? -25.549 -22.943 8.753 1.00 29.01 108 LEU B C 1
ATOM 2726 O O . LEU B 1 129 ? -26.088 -21.835 8.744 1.00 28.69 108 LEU B O 1
ATOM 2731 N N . THR B 1 130 ? -24.618 -23.309 9.636 1.00 28.47 109 THR B N 1
ATOM 2732 C CA . THR B 1 130 ? -24.075 -22.406 10.644 1.00 28.18 109 THR B CA 1
ATOM 2733 C C . THR B 1 130 ? -22.868 -21.664 10.091 1.00 28.09 109 THR B C 1
ATOM 2734 O O . THR B 1 130 ? -22.338 -22.010 9.039 1.00 27.96 109 THR B O 1
ATOM 2738 N N . THR B 1 131 ? -22.416 -20.664 10.837 1.00 28.29 110 THR B N 1
ATOM 2739 C CA . THR B 1 131 ? -21.203 -19.916 10.503 1.00 28.45 110 THR B CA 1
ATOM 2740 C C . THR B 1 131 ? -19.956 -20.818 10.414 1.00 28.32 110 THR B C 1
ATOM 2741 O O . THR B 1 131 ? -19.019 -20.490 9.699 1.00 28.61 110 THR B O 1
ATOM 2745 N N . GLU B 1 132 ? -19.955 -21.941 11.133 1.00 27.92 111 GLU B N 1
ATOM 2746 C CA . GLU B 1 132 ? -18.869 -22.921 11.047 1.00 27.74 111 GLU B CA 1
ATOM 2747 C C . GLU B 1 132 ? -19.016 -23.874 9.846 1.00 26.94 111 GLU B C 1
ATOM 2748 O O . GLU B 1 132 ? -18.009 -24.339 9.313 1.00 26.95 111 GLU B O 1
ATOM 2754 N N . GLY B 1 133 ? -20.252 -24.186 9.449 1.00 25.79 112 GLY B N 1
ATOM 2755 C CA . GLY B 1 133 ? -20.499 -24.973 8.236 1.00 25.07 112 GLY B CA 1
ATOM 2756 C C . GLY B 1 133 ? -21.359 -26.229 8.320 1.00 24.38 112 GLY B C 1
ATOM 2757 O O . GLY B 1 133 ? -21.702 -26.804 7.283 1.00 24.12 112 GLY B O 1
ATOM 2758 N N . GLY B 1 134 ? -21.711 -26.679 9.523 1.00 23.66 113 GLY B N 1
ATOM 2759 C CA . GLY B 1 134 ? -22.564 -27.880 9.676 1.00 23.28 113 GLY B CA 1
ATOM 2760 C C . GLY B 1 134 ? -24.027 -27.590 9.378 1.00 23.03 113 GLY B C 1
ATOM 2761 O O . GLY B 1 134 ? -24.399 -26.436 9.250 1.00 23.36 113 GLY B O 1
ATOM 2762 N N . LEU B 1 135 ? -24.853 -28.630 9.230 1.00 22.90 114 LEU B N 1
ATOM 2763 C CA . LEU B 1 135 ? -26.314 -28.463 9.232 1.00 22.60 114 LEU B CA 1
ATOM 2764 C C . LEU B 1 135 ? -26.732 -27.775 10.516 1.00 22.80 114 LEU B C 1
ATOM 2765 O O . LEU B 1 135 ? -26.286 -28.156 11.608 1.00 22.20 114 LEU B O 1
ATOM 2770 N N . ASP B 1 136 ? -27.608 -26.783 10.383 1.00 22.89 115 ASP B N 1
ATOM 2771 C CA . ASP B 1 136 ? -28.240 -26.185 11.534 1.00 23.07 115 ASP B CA 1
ATOM 2772 C C . ASP B 1 136 ? -29.456 -27.035 11.874 1.00 23.02 115 ASP B C 1
ATOM 2773 O O . ASP B 1 136 ? -30.597 -26.723 11.497 1.00 22.96 115 ASP B O 1
ATOM 2778 N N . VAL B 1 137 ? -29.199 -28.124 12.583 1.00 22.67 116 VAL B N 1
ATOM 2779 C CA . VAL B 1 137 ? -30.248 -29.064 12.925 1.00 22.28 116 VAL B CA 1
ATOM 2780 C C . VAL B 1 137 ? -31.208 -28.448 13.931 1.00 22.15 116 VAL B C 1
ATOM 2781 O O . VAL B 1 137 ? -32.419 -28.625 13.810 1.00 22.06 116 VAL B O 1
ATOM 2785 N N . VAL B 1 138 ? -30.668 -27.714 14.905 1.00 22.22 117 VAL B N 1
ATOM 2786 C CA . VAL B 1 138 ? -31.488 -26.911 15.821 1.00 22.41 117 VAL B CA 1
ATOM 2787 C C . VAL B 1 138 ? -32.536 -26.066 15.084 1.00 22.94 117 VAL B C 1
ATOM 2788 O O . VAL B 1 138 ? -33.731 -26.098 15.417 1.00 22.92 117 VAL B O 1
ATOM 2792 N N . GLY B 1 139 ? -32.080 -25.329 14.077 1.00 23.28 118 GLY B N 1
ATOM 2793 C CA . GLY B 1 139 ? -32.932 -24.377 13.353 1.00 23.67 118 GLY B CA 1
ATOM 2794 C C . GLY B 1 139 ? -33.901 -24.957 12.333 1.00 23.85 118 GLY B C 1
ATOM 2795 O O . GLY B 1 139 ? -34.845 -24.268 11.929 1.00 24.53 118 GLY B O 1
ATOM 2796 N N . HIS B 1 140 ? -33.680 -26.206 11.915 1.00 23.71 119 HIS B N 1
ATOM 2797 C CA . HIS B 1 140 ? -34.525 -26.865 10.911 1.00 23.73 119 HIS B CA 1
ATOM 2798 C C . HIS B 1 140 ? -34.966 -28.222 11.401 1.00 23.32 119 HIS B C 1
ATOM 2799 O O . HIS B 1 140 ? -35.140 -29.156 10.616 1.00 22.98 119 HIS B O 1
ATOM 2806 N N . PHE B 1 141 ? -35.170 -28.324 12.709 1.00 23.36 120 PHE B N 1
ATOM 2807 C CA . PHE B 1 141 ? -35.432 -29.605 13.346 1.00 23.38 120 PHE B CA 1
ATOM 2808 C C . PHE B 1 141 ? -36.513 -30.413 12.628 1.00 23.70 120 PHE B C 1
ATOM 2809 O O . PHE B 1 141 ? -36.304 -31.594 12.316 1.00 23.65 120 PHE B O 1
ATOM 2817 N N . ASP B 1 142 ? -37.657 -29.781 12.355 1.00 23.71 121 ASP B N 1
ATOM 2818 C CA . ASP B 1 142 ? -38.825 -30.518 11.869 1.00 24.15 121 ASP B CA 1
ATOM 2819 C C . ASP B 1 142 ? -38.527 -31.128 10.507 1.00 23.41 121 ASP B C 1
ATOM 2820 O O . ASP B 1 142 ? -38.786 -32.311 10.289 1.00 23.02 121 ASP B O 1
ATOM 2825 N N . ALA B 1 143 ? -37.973 -30.315 9.607 1.00 22.66 122 ALA B N 1
ATOM 2826 C CA . ALA B 1 143 ? -37.569 -30.784 8.283 1.00 22.50 122 ALA B CA 1
ATOM 2827 C C . ALA B 1 143 ? -36.561 -31.941 8.370 1.00 22.29 122 ALA B C 1
ATOM 2828 O O . ALA B 1 143 ? -36.748 -32.980 7.748 1.00 21.88 122 ALA B O 1
ATOM 2830 N N . VAL B 1 144 ? -35.508 -31.762 9.163 1.00 22.57 123 VAL B N 1
ATOM 2831 C CA . VAL B 1 144 ? -34.485 -32.797 9.307 1.00 22.82 123 VAL B CA 1
ATOM 2832 C C . VAL B 1 144 ? -35.050 -34.075 9.916 1.00 23.14 123 VAL B C 1
ATOM 2833 O O . VAL B 1 144 ? -34.713 -35.168 9.459 1.00 23.17 123 VAL B O 1
ATOM 2837 N N . ARG B 1 145 ? -35.925 -33.951 10.913 1.00 23.77 124 ARG B N 1
ATOM 2838 C CA . ARG B 1 145 ? -36.553 -35.136 11.516 1.00 24.38 124 ARG B CA 1
ATOM 2839 C C . ARG B 1 145 ? -37.426 -35.896 10.526 1.00 24.25 124 ARG B C 1
ATOM 2840 O O . ARG B 1 145 ? -37.456 -37.129 10.541 1.00 24.30 124 ARG B O 1
ATOM 2848 N N . ALA B 1 146 ? -38.152 -35.170 9.681 1.00 23.83 125 ALA B N 1
ATOM 2849 C CA . ALA B 1 146 ? -38.997 -35.815 8.671 1.00 24.01 125 ALA B CA 1
ATOM 2850 C C . ALA B 1 146 ? -38.156 -36.572 7.621 1.00 24.02 125 ALA B C 1
ATOM 2851 O O . ALA B 1 146 ? -38.513 -37.671 7.207 1.00 23.82 125 ALA B O 1
ATOM 2853 N N . ALA B 1 147 ? -37.040 -35.976 7.210 1.00 24.30 126 ALA B N 1
ATOM 2854 C CA . ALA B 1 147 ? -36.128 -36.600 6.255 1.00 24.62 126 ALA B CA 1
ATOM 2855 C C . ALA B 1 147 ? -35.504 -37.874 6.835 1.00 24.99 126 ALA B C 1
ATOM 2856 O O . ALA B 1 147 ? -35.371 -38.890 6.142 1.00 25.17 126 ALA B O 1
ATOM 2858 N N . CYS B 1 148 ? -35.128 -37.826 8.108 1.00 25.59 127 CYS B N 1
ATOM 2859 C CA . CYS B 1 148 ? -34.599 -39.020 8.778 1.00 26.35 127 CYS B CA 1
ATOM 2860 C C . CYS B 1 148 ? -35.611 -40.159 8.777 1.00 27.31 127 CYS B C 1
ATOM 2861 O O . CYS B 1 148 ? -35.227 -41.329 8.700 1.00 27.18 127 CYS B O 1
ATOM 2864 N N . LYS B 1 149 ? -36.897 -39.812 8.836 1.00 28.20 128 LYS B N 1
ATOM 2865 C CA . LYS B 1 149 ? -37.948 -40.816 8.900 1.00 29.44 128 LYS B CA 1
ATOM 2866 C C . LYS B 1 149 ? -38.154 -41.470 7.550 1.00 29.67 128 LYS B C 1
ATOM 2867 O O . LYS B 1 149 ? -38.265 -42.692 7.467 1.00 30.31 128 LYS B O 1
ATOM 2873 N N . GLN B 1 150 ? -38.205 -40.673 6.490 1.00 29.86 129 GLN B N 1
ATOM 2874 C CA . GLN B 1 150 ? -38.481 -41.239 5.179 1.00 30.25 129 GLN B CA 1
ATOM 2875 C C . GLN B 1 150 ? -37.296 -42.054 4.650 1.00 30.25 129 GLN B C 1
ATOM 2876 O O . GLN B 1 150 ? -37.496 -43.125 4.079 1.00 30.77 129 GLN B O 1
ATOM 2882 N N . LEU B 1 151 ? -36.076 -41.565 4.864 1.00 30.07 130 LEU B N 1
ATOM 2883 C CA . LEU B 1 151 ? -34.886 -42.304 4.468 1.00 29.83 130 LEU B CA 1
ATOM 2884 C C . LEU B 1 151 ? -34.856 -43.645 5.195 1.00 30.08 130 LEU B C 1
ATOM 2885 O O . LEU B 1 151 ? -34.716 -44.700 4.568 1.00 29.88 130 LEU B O 1
ATOM 2890 N N . ALA B 1 152 ? -35.018 -43.596 6.514 1.00 30.26 131 ALA B N 1
ATOM 2891 C CA . ALA B 1 152 ? -35.085 -44.804 7.328 1.00 30.52 131 ALA B CA 1
ATOM 2892 C C . ALA B 1 152 ? -36.183 -45.753 6.844 1.00 30.91 131 ALA B C 1
ATOM 2893 O O . ALA B 1 152 ? -35.965 -46.971 6.804 1.00 31.04 131 ALA B O 1
ATOM 2895 N N . ASP B 1 153 ? -37.343 -45.212 6.462 1.00 31.02 132 ASP B N 1
ATOM 2896 C CA . ASP B 1 153 ? -38.404 -46.038 5.867 1.00 31.45 132 ASP B CA 1
ATOM 2897 C C . ASP B 1 153 ? -37.953 -46.673 4.547 1.00 31.08 132 ASP B C 1
ATOM 2898 O O . ASP B 1 153 ? -38.425 -47.750 4.178 1.00 31.04 132 ASP B O 1
ATOM 2903 N N . ALA B 1 154 ? -37.037 -46.011 3.845 1.00 30.74 133 ALA B N 1
ATOM 2904 C CA . ALA B 1 154 ? -36.451 -46.564 2.631 1.00 30.47 133 ALA B CA 1
ATOM 2905 C C . ALA B 1 154 ? -35.213 -47.404 2.931 1.00 30.22 133 ALA B C 1
ATOM 2906 O O . ALA B 1 154 ? -34.412 -47.650 2.035 1.00 30.58 133 ALA B O 1
ATOM 2908 N N . GLY B 1 155 ? -35.033 -47.818 4.181 1.00 29.69 134 GLY B N 1
ATOM 2909 C CA . GLY B 1 155 ? -33.878 -48.630 4.556 1.00 29.43 134 GLY B CA 1
ATOM 2910 C C . GLY B 1 155 ? -32.512 -47.949 4.587 1.00 29.17 134 GLY B C 1
ATOM 2911 O O . GLY B 1 155 ? -31.498 -48.634 4.701 1.00 29.52 134 GLY B O 1
ATOM 2912 N N . VAL B 1 156 ? -32.455 -46.618 4.507 1.00 28.38 135 VAL B N 1
ATOM 2913 C CA . VAL B 1 156 ? -31.158 -45.923 4.496 1.00 27.72 135 VAL B CA 1
ATOM 2914 C C . VAL B 1 156 ? -30.697 -45.525 5.904 1.00 27.48 135 VAL B C 1
ATOM 2915 O O . VAL B 1 156 ? -31.452 -44.893 6.655 1.00 27.69 135 VAL B O 1
ATOM 2919 N N . ARG B 1 157 ? -29.461 -45.894 6.253 1.00 26.70 136 ARG B N 1
ATOM 2920 C CA A ARG B 1 157 ? -28.851 -45.477 7.510 0.50 26.20 136 ARG B CA 1
ATOM 2921 C CA B ARG B 1 157 ? -28.868 -45.470 7.515 0.50 26.37 136 ARG B CA 1
ATOM 2922 C C . ARG B 1 157 ? -28.406 -44.018 7.389 1.00 25.84 136 ARG B C 1
ATOM 2923 O O . ARG B 1 157 ? -27.524 -43.700 6.589 1.00 25.56 136 ARG B O 1
ATOM 2938 N N . VAL B 1 158 ? -29.005 -43.147 8.202 1.00 25.08 137 VAL B N 1
ATOM 2939 C CA . VAL B 1 158 ? -28.855 -41.702 8.063 1.00 24.02 137 VAL B CA 1
ATOM 2940 C C . VAL B 1 158 ? -27.879 -41.046 9.028 1.00 23.30 137 VAL B C 1
ATOM 2941 O O . VAL B 1 158 ? -27.947 -41.261 10.233 1.00 23.74 137 VAL B O 1
ATOM 2945 N N . SER B 1 159 ? -26.999 -40.218 8.475 1.00 22.29 138 SER B N 1
ATOM 2946 C CA . SER B 1 159 ? -26.035 -39.424 9.219 1.00 22.00 138 SER B CA 1
ATOM 2947 C C . SER B 1 159 ? -26.292 -37.928 8.987 1.00 21.61 138 SER B C 1
ATOM 2948 O O . SER B 1 159 ? -26.677 -37.542 7.889 1.00 21.61 138 SER B O 1
ATOM 2951 N N . LEU B 1 160 ? -26.077 -37.100 10.016 1.00 20.94 139 LEU B N 1
ATOM 2952 C CA . LEU B 1 160 ? -26.134 -35.636 9.873 1.00 20.62 139 LEU B CA 1
ATOM 2953 C C . LEU B 1 160 ? -24.741 -35.015 9.992 1.00 20.69 139 LEU B C 1
ATOM 2954 O O . LEU B 1 160 ? -23.969 -35.330 10.910 1.00 20.86 139 LEU B O 1
ATOM 2959 N N . PHE B 1 161 ? -24.425 -34.147 9.041 1.00 20.09 140 PHE B N 1
ATOM 2960 C CA . PHE B 1 161 ? -23.184 -33.423 9.027 1.00 19.96 140 PHE B CA 1
ATOM 2961 C C . PHE B 1 161 ? -23.344 -32.174 9.885 1.00 20.46 140 PHE B C 1
ATOM 2962 O O . PHE B 1 161 ? -24.056 -31.240 9.492 1.00 20.42 140 PHE B O 1
ATOM 2970 N N . ILE B 1 162 ? -22.673 -32.148 11.040 1.00 20.22 141 ILE B N 1
ATOM 2971 C CA . ILE B 1 162 ? -22.854 -31.082 12.018 1.00 20.08 141 ILE B CA 1
ATOM 2972 C C . ILE B 1 162 ? -21.546 -30.574 12.612 1.00 20.38 141 ILE B C 1
ATOM 2973 O O . ILE B 1 162 ? -20.509 -31.231 12.531 1.00 20.22 141 ILE B O 1
ATOM 2978 N N . ASP B 1 163 ? -21.621 -29.400 13.235 1.00 20.74 142 ASP B N 1
ATOM 2979 C CA . ASP B 1 163 ? -20.482 -28.819 13.947 1.00 20.80 142 ASP B CA 1
ATOM 2980 C C . ASP B 1 163 ? -20.273 -29.611 15.241 1.00 20.51 142 ASP B C 1
ATOM 2981 O O . ASP B 1 163 ? -21.218 -30.225 15.744 1.00 20.12 142 ASP B O 1
ATOM 2986 N N . PRO B 1 164 ? -19.044 -29.597 15.789 1.00 20.34 143 PRO B N 1
ATOM 2987 C CA . PRO B 1 164 ? -18.785 -30.190 17.110 1.00 20.88 143 PRO B CA 1
ATOM 2988 C C . PRO B 1 164 ? -19.326 -29.321 18.261 1.00 21.16 143 PRO B C 1
ATOM 2989 O O . PRO B 1 164 ? -18.579 -28.865 19.141 1.00 21.22 143 PRO B O 1
ATOM 2993 N N . ASP B 1 165 ? -20.642 -29.146 18.238 1.00 21.14 144 ASP B N 1
ATOM 2994 C CA . ASP B 1 165 ? -21.365 -28.263 19.127 1.00 21.92 144 ASP B CA 1
ATOM 2995 C C . ASP B 1 165 ? -22.389 -29.106 19.862 1.00 21.45 144 ASP B C 1
ATOM 2996 O O . ASP B 1 165 ? -23.152 -29.840 19.233 1.00 20.94 144 ASP B O 1
ATOM 3001 N N . GLU B 1 166 ? -22.415 -29.020 21.185 1.00 21.53 145 GLU B N 1
ATOM 3002 C CA . GLU B 1 166 ? -23.195 -29.990 21.966 1.00 21.75 145 GLU B CA 1
ATOM 3003 C C . GLU B 1 166 ? -24.707 -29.872 21.740 1.00 20.85 145 GLU B C 1
ATOM 3004 O O . GLU B 1 166 ? -25.407 -30.888 21.686 1.00 21.03 145 GLU B O 1
ATOM 3010 N N . ALA B 1 167 ? -25.213 -28.653 21.568 1.00 20.54 146 ALA B N 1
ATOM 3011 C CA . ALA B 1 167 ? -26.646 -28.452 21.265 1.00 20.12 146 ALA B CA 1
ATOM 3012 C C . ALA B 1 167 ? -27.028 -29.078 19.918 1.00 19.90 146 ALA B C 1
ATOM 3013 O O . ALA B 1 167 ? -28.012 -29.808 19.833 1.00 19.44 146 ALA B O 1
ATOM 3015 N N . GLN B 1 168 ? -26.226 -28.836 18.880 1.00 19.71 147 GLN B N 1
ATOM 3016 C CA . GLN B 1 168 ? -26.444 -29.500 17.586 1.00 19.64 147 GLN B CA 1
ATOM 3017 C C . GLN B 1 168 ? -26.402 -31.032 17.703 1.00 19.29 147 GLN B C 1
ATOM 3018 O O . GLN B 1 168 ? -27.255 -31.733 17.132 1.00 18.65 147 GLN B O 1
ATOM 3024 N N . ILE B 1 169 ? -25.435 -31.541 18.462 1.00 19.06 148 ILE B N 1
ATOM 3025 C CA . ILE B 1 169 ? -25.317 -32.987 18.691 1.00 19.31 148 ILE B CA 1
ATOM 3026 C C . ILE B 1 169 ? -26.566 -33.544 19.359 1.00 19.06 148 ILE B C 1
ATOM 3027 O O . ILE B 1 169 ? -27.102 -34.575 18.942 1.00 19.22 148 ILE B O 1
ATOM 3032 N N . ARG B 1 170 ? -27.048 -32.851 20.384 1.00 19.14 149 ARG B N 1
ATOM 3033 C CA . ARG B 1 170 ? -28.281 -33.264 21.055 1.00 18.59 149 ARG B CA 1
ATOM 3034 C C . ARG B 1 170 ? -29.469 -33.212 20.100 1.00 18.12 149 ARG B C 1
ATOM 3035 O O . ARG B 1 170 ? -30.313 -34.105 20.114 1.00 17.55 149 ARG B O 1
ATOM 3043 N N . ALA B 1 171 ? -29.533 -32.173 19.275 1.00 17.78 150 ALA B N 1
ATOM 3044 C CA . ALA B 1 171 ? -30.653 -32.018 18.340 1.00 18.04 150 ALA B CA 1
ATOM 3045 C C . ALA B 1 171 ? -30.599 -33.145 17.296 1.00 18.51 150 ALA B C 1
ATOM 3046 O O . ALA B 1 171 ? -31.625 -33.731 16.930 1.00 18.62 150 ALA B O 1
ATOM 3048 N N . ALA B 1 172 ? -29.389 -33.475 16.854 1.00 19.15 151 ALA B N 1
ATOM 3049 C CA . ALA B 1 172 ? -29.180 -34.634 15.972 1.00 19.40 151 ALA B CA 1
ATOM 3050 C C . ALA B 1 172 ? -29.804 -35.877 16.574 1.00 19.60 151 ALA B C 1
ATOM 3051 O O . ALA B 1 172 ? -30.529 -36.610 15.884 1.00 19.27 151 ALA B O 1
ATOM 3053 N N . HIS B 1 173 ? -29.552 -36.095 17.866 1.00 20.13 152 HIS B N 1
ATOM 3054 C CA . HIS B 1 173 ? -30.047 -37.295 18.533 1.00 20.58 152 HIS B CA 1
ATOM 3055 C C . HIS B 1 173 ? -31.570 -37.317 18.592 1.00 21.01 152 HIS B C 1
ATOM 3056 O O . HIS B 1 173 ? -32.177 -38.351 18.347 1.00 20.85 152 HIS B O 1
ATOM 3063 N N . GLU B 1 174 ? -32.182 -36.173 18.901 1.00 21.63 153 GLU B N 1
ATOM 3064 C CA . GLU B 1 174 ? -33.641 -36.058 18.923 1.00 22.27 153 GLU B CA 1
ATOM 3065 C C . GLU B 1 174 ? -34.294 -36.310 17.583 1.00 22.02 153 GLU B C 1
ATOM 3066 O O . GLU B 1 174 ? -35.439 -36.744 17.561 1.00 22.33 153 GLU B O 1
ATOM 3072 N N . THR B 1 175 ? -33.606 -36.002 16.475 1.00 21.67 154 THR B N 1
ATOM 3073 C CA . THR B 1 175 ? -34.198 -36.190 15.134 1.00 21.23 154 THR B CA 1
ATOM 3074 C C . THR B 1 175 ? -34.478 -37.647 14.828 1.00 21.21 154 THR B C 1
ATOM 3075 O O . THR B 1 175 ? -35.337 -37.949 14.001 1.00 21.21 154 THR B O 1
ATOM 3079 N N . GLY B 1 176 ? -33.731 -38.540 15.472 1.00 21.19 155 GLY B N 1
ATOM 3080 C CA . GLY B 1 176 ? -33.841 -39.978 15.221 1.00 21.17 155 GLY B CA 1
ATOM 3081 C C . GLY B 1 176 ? -32.710 -40.506 14.353 1.00 20.88 155 GLY B C 1
ATOM 3082 O O . GLY B 1 176 ? -32.659 -41.682 14.067 1.00 20.77 155 GLY B O 1
ATOM 3083 N N . ALA B 1 177 ? -31.796 -39.637 13.935 1.00 21.07 156 ALA B N 1
ATOM 3084 C CA . ALA B 1 177 ? -30.636 -40.066 13.132 1.00 21.06 156 ALA B CA 1
ATOM 3085 C C . ALA B 1 177 ? -29.689 -40.897 14.001 1.00 21.01 156 ALA B C 1
ATOM 3086 O O . ALA B 1 177 ? -29.367 -40.486 15.115 1.00 21.55 156 ALA B O 1
ATOM 3088 N N . PRO B 1 178 ? -29.253 -42.077 13.513 1.00 21.18 157 PRO B N 1
ATOM 3089 C CA . PRO B 1 178 ? -28.352 -42.910 14.316 1.00 20.95 157 PRO B CA 1
ATOM 3090 C C . PRO B 1 178 ? -26.865 -42.577 14.171 1.00 20.76 157 PRO B C 1
ATOM 3091 O O . PRO B 1 178 ? -26.049 -43.112 14.916 1.00 21.24 157 PRO B O 1
ATOM 3095 N N . VAL B 1 179 ? -26.522 -41.714 13.222 1.00 20.31 158 VAL B N 1
ATOM 3096 C CA . VAL B 1 179 ? -25.137 -41.348 12.964 1.00 20.00 158 VAL B CA 1
ATOM 3097 C C . VAL B 1 179 ? -25.011 -39.835 12.866 1.00 20.09 158 VAL B C 1
ATOM 3098 O O . VAL B 1 179 ? -25.924 -39.163 12.392 1.00 20.56 158 VAL B O 1
ATOM 3102 N N . ILE B 1 180 ? -23.893 -39.303 13.342 1.00 20.06 159 ILE B N 1
ATOM 3103 C CA . ILE B 1 180 ? -23.521 -37.921 13.096 1.00 20.03 159 ILE B CA 1
ATOM 3104 C C . ILE B 1 180 ? -22.126 -37.914 12.501 1.00 20.09 159 ILE B C 1
ATOM 3105 O O . ILE B 1 180 ? -21.330 -38.825 12.763 1.00 20.34 159 ILE B O 1
ATOM 3110 N N . GLU B 1 181 ? -21.843 -36.918 11.664 1.00 19.88 160 GLU B N 1
ATOM 3111 C CA . GLU B 1 181 ? -20.507 -36.724 11.139 1.00 19.69 160 GLU B CA 1
ATOM 3112 C C . GLU B 1 181 ? -20.031 -35.341 11.561 1.00 19.58 160 GLU B C 1
ATOM 3113 O O . GLU B 1 181 ? -20.632 -34.321 11.192 1.00 18.51 160 GLU B O 1
ATOM 3119 N N . LEU B 1 182 ? -18.960 -35.320 12.357 1.00 19.64 161 LEU B N 1
ATOM 3120 C CA . LEU B 1 182 ? -18.455 -34.081 12.925 1.00 19.81 161 LEU B CA 1
ATOM 3121 C C . LEU B 1 182 ? -17.623 -33.337 11.910 1.00 20.26 161 LEU B C 1
ATOM 3122 O O . LEU B 1 182 ? -16.817 -33.941 11.183 1.00 20.79 161 LEU B O 1
ATOM 3127 N N . HIS B 1 183 ? -17.825 -32.022 11.869 1.00 20.39 162 HIS B N 1
ATOM 3128 C CA . HIS B 1 183 ? -17.140 -31.145 10.944 1.00 20.61 162 HIS B CA 1
ATOM 3129 C C . HIS B 1 183 ? -15.712 -30.863 11.407 1.00 20.59 162 HIS B C 1
ATOM 3130 O O . HIS B 1 183 ? -15.465 -29.979 12.222 1.00 21.28 162 HIS B O 1
ATOM 3137 N N . THR B 1 184 ? -14.762 -31.608 10.862 1.00 20.76 163 THR B N 1
ATOM 3138 C CA . THR B 1 184 ? -13.347 -31.468 11.226 1.00 20.51 163 THR B CA 1
ATOM 3139 C C . THR B 1 184 ? -12.606 -30.293 10.540 1.00 20.96 163 THR B C 1
ATOM 3140 O O . THR B 1 184 ? -11.408 -30.083 10.767 1.00 20.16 163 THR B O 1
ATOM 3144 N N . GLY B 1 185 ? -13.322 -29.496 9.748 1.00 21.64 164 GLY B N 1
ATOM 3145 C CA . GLY B 1 185 ? -12.731 -28.343 9.038 1.00 22.10 164 GLY B CA 1
ATOM 3146 C C . GLY B 1 185 ? -11.908 -27.342 9.842 1.00 23.09 164 GLY B C 1
ATOM 3147 O O . GLY B 1 185 ? -10.871 -26.862 9.366 1.00 22.81 164 GLY B O 1
ATOM 3148 N N . ARG B 1 186 ? -12.360 -27.000 11.052 1.00 24.10 165 ARG B N 1
ATOM 3149 C CA . ARG B 1 186 ? -11.609 -26.052 11.893 1.00 24.72 165 ARG B CA 1
ATOM 3150 C C . ARG B 1 186 ? -10.333 -26.661 12.476 1.00 24.82 165 ARG B C 1
ATOM 3151 O O . ARG B 1 186 ? -9.300 -25.997 12.570 1.00 24.59 165 ARG B O 1
ATOM 3159 N N . TYR B 1 187 ? -10.413 -27.916 12.894 1.00 25.22 166 TYR B N 1
ATOM 3160 C CA . TYR B 1 187 ? -9.211 -28.666 13.235 1.00 25.53 166 TYR B CA 1
ATOM 3161 C C . TYR B 1 187 ? -8.240 -28.667 12.056 1.00 26.47 166 TYR B C 1
ATOM 3162 O O . TYR B 1 187 ? -7.065 -28.347 12.226 1.00 26.33 166 TYR B O 1
ATOM 3171 N N . ALA B 1 188 ? -8.734 -28.989 10.863 1.00 27.59 167 ALA B N 1
ATOM 3172 C CA . ALA B 1 188 ? -7.875 -29.086 9.676 1.00 28.87 167 ALA B CA 1
ATOM 3173 C C . ALA B 1 188 ? -7.218 -27.751 9.330 1.00 30.12 167 ALA B C 1
ATOM 3174 O O . ALA B 1 188 ? -6.014 -27.704 9.081 1.00 29.91 167 ALA B O 1
ATOM 3176 N N . ASP B 1 189 ? -8.007 -26.677 9.358 1.00 31.80 168 ASP B N 1
ATOM 3177 C CA . ASP B 1 189 ? -7.551 -25.324 8.999 1.00 33.34 168 ASP B CA 1
ATOM 3178 C C . ASP B 1 189 ? -6.886 -24.503 10.134 1.00 34.41 168 ASP B C 1
ATOM 3179 O O . ASP B 1 189 ? -6.621 -23.308 9.962 1.00 34.61 168 ASP B O 1
ATOM 3184 N N . ALA B 1 190 ? -6.607 -25.120 11.276 1.00 35.45 169 ALA B N 1
ATOM 3185 C CA . ALA B 1 190 ? -6.044 -24.388 12.406 1.00 36.59 169 ALA B CA 1
ATOM 3186 C C . ALA B 1 190 ? -4.756 -23.667 12.017 1.00 38.04 169 ALA B C 1
ATOM 3187 O O . ALA B 1 190 ? -3.917 -24.212 11.294 1.00 38.12 169 ALA B O 1
ATOM 3189 N N . HIS B 1 191 ? -4.608 -22.436 12.506 1.00 39.57 170 HIS B N 1
ATOM 3190 C CA . HIS B 1 191 ? -3.505 -21.555 12.093 1.00 40.76 170 HIS B CA 1
ATOM 3191 C C . HIS B 1 191 ? -2.172 -21.846 12.788 1.00 40.95 170 HIS B C 1
ATOM 3192 O O . HIS B 1 191 ? -1.113 -21.622 12.207 1.00 41.07 170 HIS B O 1
ATOM 3199 N N . ASP B 1 192 ? -2.231 -22.334 14.026 1.00 41.46 171 ASP B N 1
ATOM 3200 C CA . ASP B 1 192 ? -1.050 -22.844 14.735 1.00 41.49 171 ASP B CA 1
ATOM 3201 C C . ASP B 1 192 ? -1.445 -24.053 15.583 1.00 41.23 171 ASP B C 1
ATOM 3202 O O . ASP B 1 192 ? -2.624 -24.396 15.671 1.00 41.50 171 ASP B O 1
ATOM 3207 N N . ALA B 1 193 ? -0.460 -24.694 16.200 1.00 40.90 172 ALA B N 1
ATOM 3208 C CA . ALA B 1 193 ? -0.671 -25.956 16.909 1.00 40.54 172 ALA B CA 1
ATOM 3209 C C . ALA B 1 193 ? -1.468 -25.807 18.209 1.00 40.10 172 ALA B C 1
ATOM 3210 O O . ALA B 1 193 ? -2.128 -26.752 18.642 1.00 39.93 172 ALA B O 1
ATOM 3212 N N . ALA B 1 194 ? -1.397 -24.630 18.832 1.00 39.56 173 ALA B N 1
ATOM 3213 C CA . ALA B 1 194 ? -2.182 -24.345 20.030 1.00 38.94 173 ALA B CA 1
ATOM 3214 C C . ALA B 1 194 ? -3.674 -24.267 19.670 1.00 38.64 173 ALA B C 1
ATOM 3215 O O . ALA B 1 194 ? -4.533 -24.778 20.407 1.00 38.48 173 ALA B O 1
ATOM 3217 N N . GLU B 1 195 ? -3.975 -23.635 18.535 1.00 37.82 174 GLU B N 1
ATOM 3218 C CA . GLU B 1 195 ? -5.344 -23.580 18.035 1.00 37.52 174 GLU B CA 1
ATOM 3219 C C . GLU B 1 195 ? -5.821 -24.976 17.620 1.00 36.56 174 GLU B C 1
ATOM 3220 O O . GLU B 1 195 ? -6.906 -25.411 18.004 1.00 35.90 174 GLU B O 1
ATOM 3226 N N . GLN B 1 196 ? -4.992 -25.680 16.854 1.00 35.58 175 GLN B N 1
ATOM 3227 C CA . GLN B 1 196 ? -5.328 -27.034 16.414 1.00 34.82 175 GLN B CA 1
ATOM 3228 C C . GLN B 1 196 ? -5.661 -27.969 17.580 1.00 34.32 175 GLN B C 1
ATOM 3229 O O . GLN B 1 196 ? -6.557 -28.794 17.472 1.00 34.63 175 GLN B O 1
ATOM 3235 N N . GLN B 1 197 ? -4.948 -27.839 18.689 1.00 33.93 176 GLN B N 1
ATOM 3236 C CA . GLN B 1 197 ? -5.221 -28.662 19.875 1.00 33.67 176 GLN B CA 1
ATOM 3237 C C . GLN B 1 197 ? -6.560 -28.298 20.514 1.00 32.63 176 GLN B C 1
ATOM 3238 O O . GLN B 1 197 ? -7.304 -29.173 20.957 1.00 32.25 176 GLN B O 1
ATOM 3244 N N . ARG B 1 198 ? -6.838 -27.001 20.571 1.00 31.74 177 ARG B N 1
ATOM 3245 C CA . ARG B 1 198 ? -8.126 -26.469 21.021 1.00 31.18 177 ARG B CA 1
ATOM 3246 C C . ARG B 1 198 ? -9.278 -27.046 20.191 1.00 30.05 177 ARG B C 1
ATOM 3247 O O . ARG B 1 198 ? -10.254 -27.579 20.733 1.00 29.61 177 ARG B O 1
ATOM 3255 N N . GLU B 1 199 ? -9.142 -26.946 18.871 1.00 28.80 178 GLU B N 1
ATOM 3256 C CA . GLU B 1 199 ? -10.115 -27.540 17.948 1.00 28.03 178 GLU B CA 1
ATOM 3257 C C . GLU B 1 199 ? -10.129 -29.058 18.024 1.00 26.95 178 GLU B C 1
ATOM 3258 O O . GLU B 1 199 ? -11.179 -29.672 17.856 1.00 26.59 178 GLU B O 1
ATOM 3264 N N . PHE B 1 200 ? -8.980 -29.670 18.289 1.00 26.14 179 PHE B N 1
ATOM 3265 C CA . PHE B 1 200 ? -8.955 -31.121 18.504 1.00 26.08 179 PHE B CA 1
ATOM 3266 C C . PHE B 1 200 ? -9.795 -31.502 19.716 1.00 25.98 179 PHE B C 1
ATOM 3267 O O . PHE B 1 200 ? -10.547 -32.481 19.673 1.00 25.53 179 PHE B O 1
ATOM 3275 N N . GLU B 1 201 ? -9.664 -30.728 20.794 1.00 26.22 180 GLU B N 1
ATOM 3276 C CA . GLU B 1 201 ? -10.397 -31.020 22.024 1.00 26.90 180 GLU B CA 1
ATOM 3277 C C . GLU B 1 201 ? -11.906 -30.892 21.821 1.00 26.32 180 GLU B C 1
ATOM 3278 O O . GLU B 1 201 ? -12.650 -31.696 22.371 1.00 26.49 180 GLU B O 1
ATOM 3284 N N . ARG B 1 202 ? -12.353 -29.945 20.987 1.00 25.67 181 ARG B N 1
ATOM 3285 C CA . ARG B 1 202 ? -13.785 -29.846 20.636 1.00 25.34 181 ARG B CA 1
ATOM 3286 C C . ARG B 1 202 ? -14.313 -31.112 19.976 1.00 24.83 181 ARG B C 1
ATOM 3287 O O . ARG B 1 202 ? -15.422 -31.572 20.288 1.00 25.14 181 ARG B O 1
ATOM 3295 N N . ILE B 1 203 ? -13.533 -31.660 19.048 1.00 24.02 182 ILE B N 1
ATOM 3296 C CA . ILE B 1 203 ? -13.905 -32.909 18.392 1.00 23.16 182 ILE B CA 1
ATOM 3297 C C . ILE B 1 203 ? -13.957 -34.026 19.400 1.00 22.62 182 ILE B C 1
ATOM 3298 O O . ILE B 1 203 ? -14.931 -34.750 19.444 1.00 22.63 182 ILE B O 1
ATOM 3303 N N . ALA B 1 204 ? -12.923 -34.159 20.221 1.00 22.63 183 ALA B N 1
ATOM 3304 C CA . ALA B 1 204 ? -12.874 -35.250 21.203 1.00 22.62 183 ALA B CA 1
ATOM 3305 C C . ALA B 1 204 ? -14.081 -35.251 22.131 1.00 22.41 183 ALA B C 1
ATOM 3306 O O . ALA B 1 204 ? -14.665 -36.301 22.386 1.00 21.64 183 ALA B O 1
ATOM 3308 N N . THR B 1 205 ? -14.466 -34.077 22.623 1.00 22.73 184 THR B N 1
ATOM 3309 C CA . THR B 1 205 ? -15.590 -34.007 23.564 1.00 23.44 184 THR B CA 1
ATOM 3310 C C . THR B 1 205 ? -16.926 -34.126 22.799 1.00 23.20 184 THR B C 1
ATOM 3311 O O . THR B 1 205 ? -17.920 -34.620 23.333 1.00 23.21 184 THR B O 1
ATOM 3315 N N . GLY B 1 206 ? -16.914 -33.745 21.530 1.00 23.12 185 GLY B N 1
ATOM 3316 C CA . GLY B 1 206 ? -18.033 -34.033 20.634 1.00 23.47 185 GLY B CA 1
ATOM 3317 C C . GLY B 1 206 ? -18.219 -35.521 20.403 1.00 23.70 185 GLY B C 1
ATOM 3318 O O . GLY B 1 206 ? -19.351 -36.027 20.376 1.00 24.08 185 GLY B O 1
ATOM 3319 N N . VAL B 1 207 ? -17.119 -36.248 20.245 1.00 23.84 186 VAL B N 1
ATOM 3320 C CA . VAL B 1 207 ? -17.225 -37.690 20.072 1.00 23.74 186 VAL B CA 1
ATOM 3321 C C . VAL B 1 207 ? -17.803 -38.293 21.362 1.00 23.91 186 VAL B C 1
ATOM 3322 O O . VAL B 1 207 ? -18.709 -39.132 21.313 1.00 23.89 186 VAL B O 1
ATOM 3326 N N . ASP B 1 208 ? -17.312 -37.839 22.512 1.00 23.94 187 ASP B N 1
ATOM 3327 C CA . ASP B 1 208 ? -17.809 -38.348 23.804 1.00 24.34 187 ASP B CA 1
ATOM 3328 C C . ASP B 1 208 ? -19.318 -38.089 23.952 1.00 23.62 187 ASP B C 1
ATOM 3329 O O . ASP B 1 208 ? -20.082 -38.995 24.296 1.00 23.16 187 ASP B O 1
ATOM 3334 N N . ALA B 1 209 ? -19.736 -36.858 23.653 1.00 23.29 188 ALA B N 1
ATOM 3335 C CA . ALA B 1 209 ? -21.139 -36.460 23.784 1.00 22.94 188 ALA B CA 1
ATOM 3336 C C . ALA B 1 209 ? -22.038 -37.292 22.868 1.00 22.41 188 ALA B C 1
ATOM 3337 O O . ALA B 1 209 ? -23.059 -37.814 23.301 1.00 22.45 188 ALA B O 1
ATOM 3339 N N . GLY B 1 210 ? -21.640 -37.435 21.611 1.00 22.37 189 GLY B N 1
ATOM 3340 C CA . GLY B 1 210 ? -22.360 -38.290 20.664 1.00 22.37 189 GLY B CA 1
ATOM 3341 C C . GLY B 1 210 ? -22.443 -39.744 21.100 1.00 22.35 189 GLY B C 1
ATOM 3342 O O . GLY B 1 210 ? -23.517 -40.343 21.080 1.00 22.64 189 GLY B O 1
ATOM 3343 N N . ILE B 1 211 ? -21.309 -40.312 21.494 1.00 22.43 190 ILE B N 1
ATOM 3344 C CA . ILE B 1 211 ? -21.268 -41.684 22.021 1.00 22.74 190 ILE B CA 1
ATOM 3345 C C . ILE B 1 211 ? -22.191 -41.873 23.241 1.00 22.76 190 ILE B C 1
ATOM 3346 O O . ILE B 1 211 ? -22.843 -42.903 23.373 1.00 22.71 190 ILE B O 1
ATOM 3351 N N . ALA B 1 212 ? -22.256 -40.882 24.129 1.00 23.10 191 ALA B N 1
ATOM 3352 C CA . ALA B 1 212 ? -23.091 -41.010 25.336 1.00 23.27 191 ALA B CA 1
ATOM 3353 C C . ALA B 1 212 ? -24.595 -41.024 25.021 1.00 23.52 191 ALA B C 1
ATOM 3354 O O . ALA B 1 212 ? -25.392 -41.538 25.817 1.00 23.35 191 ALA B O 1
ATOM 3356 N N . LEU B 1 213 ? -24.986 -40.481 23.864 1.00 23.40 192 LEU B N 1
ATOM 3357 C CA . LEU B 1 213 ? -26.394 -40.518 23.442 1.00 23.32 192 LEU B CA 1
ATOM 3358 C C . LEU B 1 213 ? -26.699 -41.710 22.541 1.00 23.26 192 LEU B C 1
ATOM 3359 O O . LEU B 1 213 ? -27.764 -41.773 21.920 1.00 23.74 192 LEU B O 1
ATOM 3364 N N . GLY B 1 214 ? -25.782 -42.664 22.466 1.00 23.04 193 GLY B N 1
ATOM 3365 C CA . GLY B 1 214 ? -25.992 -43.837 21.614 1.00 22.89 193 GLY B CA 1
ATOM 3366 C C . GLY B 1 214 ? -25.802 -43.625 20.114 1.00 22.58 193 GLY B C 1
ATOM 3367 O O . GLY B 1 214 ? -26.095 -44.519 19.336 1.00 22.62 193 GLY B O 1
ATOM 3368 N N . LEU B 1 215 ? -25.311 -42.458 19.706 1.00 22.50 194 LEU B N 1
ATOM 3369 C CA . LEU B 1 215 ? -24.979 -42.200 18.300 1.00 22.48 194 LEU B CA 1
ATOM 3370 C C . LEU B 1 215 ? -23.680 -42.890 17.866 1.00 22.75 194 LEU B C 1
ATOM 3371 O O . LEU B 1 215 ? -22.763 -43.101 18.663 1.00 22.73 194 LEU B O 1
ATOM 3376 N N . LYS B 1 216 ? -23.618 -43.229 16.587 1.00 22.85 195 LYS B N 1
ATOM 3377 C CA . LYS B 1 216 ? -22.352 -43.555 15.927 1.00 23.13 195 LYS B CA 1
ATOM 3378 C C . LYS B 1 216 ? -21.800 -42.220 15.400 1.00 22.02 195 LYS B C 1
ATOM 3379 O O . LYS B 1 216 ? -22.563 -41.392 14.911 1.00 21.73 195 LYS B O 1
ATOM 3385 N N . VAL B 1 217 ? -20.501 -41.976 15.553 1.00 21.32 196 VAL B N 1
ATOM 3386 C CA . VAL B 1 217 ? -19.921 -40.699 15.093 1.00 20.87 196 VAL B CA 1
ATOM 3387 C C . VAL B 1 217 ? -18.770 -40.862 14.098 1.00 20.56 196 VAL B C 1
ATOM 3388 O O . VAL B 1 217 ? -17.898 -41.707 14.273 1.00 20.84 196 VAL B O 1
ATOM 3392 N N . ASN B 1 218 ? -18.818 -40.036 13.049 1.00 20.16 197 ASN B N 1
ATOM 3393 C CA . ASN B 1 218 ? -17.877 -40.051 11.941 1.00 19.62 197 ASN B CA 1
ATOM 3394 C C . ASN B 1 218 ? -17.225 -38.692 11.849 1.00 19.29 197 ASN B C 1
ATOM 3395 O O . ASN B 1 218 ? -17.591 -37.797 12.595 1.00 19.42 197 ASN B O 1
ATOM 3400 N N . ALA B 1 219 ? -16.254 -38.554 10.947 1.00 19.14 198 ALA B N 1
ATOM 3401 C CA . ALA B 1 219 ? -15.605 -37.268 10.661 1.00 19.54 198 ALA B CA 1
ATOM 3402 C C . ALA B 1 219 ? -14.924 -37.340 9.300 1.00 19.45 198 ALA B C 1
ATOM 3403 O O . ALA B 1 219 ? -15.178 -38.275 8.561 1.00 20.16 198 ALA B O 1
ATOM 3405 N N . GLY B 1 220 ? -14.079 -36.370 8.951 1.00 19.82 199 GLY B N 1
ATOM 3406 C CA . GLY B 1 220 ? -13.307 -36.455 7.690 1.00 20.21 199 GLY B CA 1
ATOM 3407 C C . GLY B 1 220 ? -13.097 -35.206 6.838 1.00 20.61 199 GLY B C 1
ATOM 3408 O O . GLY B 1 220 ? -12.224 -35.200 5.952 1.00 20.60 199 GLY B O 1
ATOM 3409 N N . HIS B 1 221 ? -13.886 -34.156 7.072 1.00 20.49 200 HIS B N 1
ATOM 3410 C CA . HIS B 1 221 ? -13.738 -32.934 6.301 1.00 20.58 200 HIS B CA 1
ATOM 3411 C C . HIS B 1 221 ? -12.376 -32.277 6.595 1.00 20.46 200 HIS B C 1
ATOM 3412 O O . HIS B 1 221 ? -12.019 -32.025 7.745 1.00 20.58 200 HIS B O 1
ATOM 3419 N N . GLY B 1 222 ? -11.607 -32.027 5.537 1.00 19.97 201 GLY B N 1
ATOM 3420 C CA . GLY B 1 222 ? -10.296 -31.404 5.649 1.00 19.33 201 GLY B CA 1
ATOM 3421 C C . GLY B 1 222 ? -9.182 -32.312 6.137 1.00 18.65 201 GLY B C 1
ATOM 3422 O O . GLY B 1 222 ? -8.052 -31.867 6.293 1.00 18.72 201 GLY B O 1
ATOM 3423 N N . LEU B 1 223 ? -9.470 -33.582 6.380 1.00 18.40 202 LEU B N 1
ATOM 3424 C CA . LEU B 1 223 ? -8.440 -34.465 6.919 1.00 18.25 202 LEU B CA 1
ATOM 3425 C C . LEU B 1 223 ? -7.475 -34.896 5.813 1.00 18.79 202 LEU B C 1
ATOM 3426 O O . LEU B 1 223 ? -7.904 -35.182 4.691 1.00 18.97 202 LEU B O 1
ATOM 3431 N N . HIS B 1 224 ? -6.179 -34.889 6.138 1.00 18.87 203 HIS B N 1
ATOM 3432 C CA . HIS B 1 224 ? -5.125 -35.265 5.208 1.00 18.85 203 HIS B CA 1
ATOM 3433 C C . HIS B 1 224 ? -4.058 -36.188 5.843 1.00 18.86 203 HIS B C 1
ATOM 3434 O O . HIS B 1 224 ? -4.272 -36.726 6.940 1.00 18.62 203 HIS B O 1
ATOM 3441 N N . TYR B 1 225 ? -2.933 -36.385 5.158 1.00 18.79 204 TYR B N 1
ATOM 3442 C CA . TYR B 1 225 ? -1.986 -37.449 5.530 1.00 19.28 204 TYR B CA 1
ATOM 3443 C C . TYR B 1 225 ? -1.103 -37.142 6.737 1.00 19.83 204 TYR B C 1
ATOM 3444 O O . TYR B 1 225 ? -0.390 -38.034 7.208 1.00 19.64 204 TYR B O 1
ATOM 3453 N N . THR B 1 226 ? -1.133 -35.898 7.220 1.00 20.36 205 THR B N 1
ATOM 3454 C CA . THR B 1 226 ? -0.422 -35.533 8.453 1.00 21.23 205 THR B CA 1
ATOM 3455 C C . THR B 1 226 ? -1.317 -35.070 9.637 1.00 21.65 205 THR B C 1
ATOM 3456 O O . THR B 1 226 ? -0.808 -34.881 10.747 1.00 22.60 205 THR B O 1
ATOM 3460 N N . ASN B 1 227 ? -2.627 -34.916 9.432 1.00 20.91 206 ASN B N 1
ATOM 3461 C CA . ASN B 1 227 ? -3.508 -34.548 10.545 1.00 20.44 206 ASN B CA 1
ATOM 3462 C C . ASN B 1 227 ? -4.573 -35.595 10.884 1.00 20.03 206 ASN B C 1
ATOM 3463 O O . ASN B 1 227 ? -5.265 -35.457 11.881 1.00 19.58 206 ASN B O 1
ATOM 3468 N N . VAL B 1 228 ? -4.669 -36.650 10.071 1.00 19.72 207 VAL B N 1
ATOM 3469 C CA . VAL B 1 228 ? -5.673 -37.701 10.258 1.00 19.29 207 VAL B CA 1
ATOM 3470 C C . VAL B 1 228 ? -5.403 -38.598 11.460 1.00 19.41 207 VAL B C 1
ATOM 3471 O O . VAL B 1 228 ? -6.344 -39.133 12.044 1.00 19.54 207 VAL B O 1
ATOM 3475 N N . GLN B 1 229 ? -4.130 -38.747 11.830 1.00 19.26 208 GLN B N 1
ATOM 3476 C CA . GLN B 1 229 ? -3.713 -39.698 12.866 1.00 19.48 208 GLN B CA 1
ATOM 3477 C C . GLN B 1 229 ? -4.287 -39.385 14.254 1.00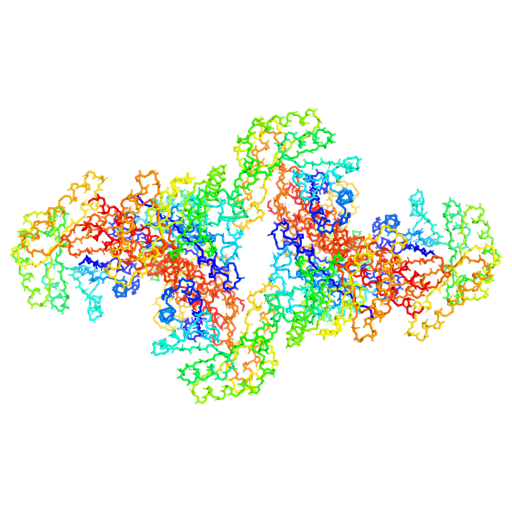 19.10 208 GLN B C 1
ATOM 3478 O O . GLN B 1 229 ? -4.806 -40.270 14.926 1.00 18.74 208 GLN B O 1
ATOM 3484 N N . ALA B 1 230 ? -4.188 -38.127 14.679 1.00 18.84 209 ALA B N 1
ATOM 3485 C CA . ALA B 1 230 ? -4.702 -37.736 15.985 1.00 18.66 209 ALA B CA 1
ATOM 3486 C C . ALA B 1 230 ? -6.194 -38.040 16.053 1.00 18.76 209 ALA B C 1
ATOM 3487 O O . ALA B 1 230 ? -6.699 -38.429 17.108 1.00 19.60 209 ALA B O 1
ATOM 3489 N N . ILE B 1 231 ? -6.887 -37.911 14.923 1.00 18.47 210 ILE B N 1
ATOM 3490 C CA . ILE B 1 231 ? -8.326 -38.166 14.862 1.00 18.26 210 ILE B CA 1
ATOM 3491 C C . ILE B 1 231 ? -8.645 -39.660 14.810 1.00 18.37 210 ILE B C 1
ATOM 3492 O O . ILE B 1 231 ? -9.550 -40.121 15.500 1.00 18.09 210 ILE B O 1
ATOM 3497 N N . ALA B 1 232 ? -7.902 -40.416 14.010 1.00 18.83 211 ALA B N 1
ATOM 3498 C CA . ALA B 1 232 ? -8.102 -41.865 13.941 1.00 19.39 211 ALA B CA 1
ATOM 3499 C C . ALA B 1 232 ? -7.757 -42.553 15.276 1.00 20.04 211 ALA B C 1
ATOM 3500 O O . ALA B 1 232 ? -8.293 -43.627 15.593 1.00 19.85 211 ALA B O 1
ATOM 3502 N N . ALA B 1 233 ? -6.882 -41.925 16.061 1.00 20.97 212 ALA B N 1
ATOM 3503 C CA . ALA B 1 233 ? -6.521 -42.432 17.393 1.00 21.64 212 ALA B CA 1
ATOM 3504 C C . ALA B 1 233 ? -7.654 -42.301 18.426 1.00 22.22 212 ALA B C 1
ATOM 3505 O O . ALA B 1 233 ? -7.601 -42.939 19.465 1.00 22.66 212 ALA B O 1
ATOM 3507 N N . LEU B 1 234 ? -8.663 -41.470 18.144 1.00 23.07 213 LEU B N 1
ATOM 3508 C CA . LEU B 1 234 ? -9.875 -41.381 18.975 1.00 23.14 213 LEU B CA 1
ATOM 3509 C C . LEU B 1 234 ? -10.707 -42.656 18.830 1.00 23.44 213 LEU B C 1
ATOM 3510 O O . LEU B 1 234 ? -11.201 -42.929 17.745 1.00 23.29 213 LEU B O 1
ATOM 3515 N N . PRO B 1 235 ? -10.868 -43.436 19.923 1.00 24.23 214 PRO B N 1
ATOM 3516 C CA . PRO B 1 235 ? -11.549 -44.741 19.799 1.00 24.32 214 PRO B CA 1
ATOM 3517 C C . PRO B 1 235 ? -13.017 -44.641 19.423 1.00 24.36 214 PRO B C 1
ATOM 3518 O O . PRO B 1 235 ? -13.578 -45.604 18.909 1.00 24.56 214 PRO B O 1
ATOM 3522 N N . GLY B 1 236 ? -13.637 -43.494 19.677 1.00 24.22 215 GLY B N 1
ATOM 3523 C CA . GLY B 1 236 ? -15.069 -43.346 19.441 1.00 24.08 215 GLY B CA 1
ATOM 3524 C C . GLY B 1 236 ? -15.483 -43.122 17.998 1.00 23.67 215 GLY B C 1
ATOM 3525 O O . GLY B 1 236 ? -16.660 -43.243 17.664 1.00 23.41 215 GLY B O 1
ATOM 3526 N N . ILE B 1 237 ? -14.527 -42.766 17.147 1.00 23.25 216 ILE B N 1
ATOM 3527 C CA . ILE B 1 237 ? -14.814 -42.508 15.744 1.00 22.74 216 ILE B CA 1
ATOM 3528 C C . ILE B 1 237 ? -14.990 -43.833 14.991 1.00 22.79 216 ILE B C 1
ATOM 3529 O O . ILE B 1 237 ? -14.137 -44.719 15.068 1.00 22.72 216 ILE B O 1
ATOM 3534 N N . ALA B 1 238 ? -16.126 -43.988 14.315 1.00 22.38 217 ALA B N 1
ATOM 3535 C CA . ALA B 1 238 ? -16.407 -45.204 13.551 1.00 22.59 217 ALA B CA 1
ATOM 3536 C C . ALA B 1 238 ? -15.733 -45.161 12.172 1.00 22.80 217 ALA B C 1
ATOM 3537 O O . ALA B 1 238 ? -14.983 -46.069 11.806 1.00 22.40 217 ALA B O 1
ATOM 3539 N N . GLU B 1 239 ? -16.012 -44.092 11.431 1.00 22.87 218 GLU B N 1
ATOM 3540 C CA . GLU B 1 239 ? -15.633 -43.976 10.031 1.00 23.50 218 GLU B CA 1
ATOM 3541 C C . GLU B 1 239 ? -15.142 -42.573 9.719 1.00 22.81 218 GLU B C 1
ATOM 3542 O O . GLU B 1 239 ? -15.736 -41.583 10.159 1.00 22.99 218 GLU B O 1
ATOM 3548 N N . LEU B 1 240 ? -14.064 -42.499 8.949 1.00 22.25 219 LEU B N 1
ATOM 3549 C CA . LEU B 1 240 ? -13.546 -41.240 8.443 1.00 21.84 219 LEU B CA 1
ATOM 3550 C C . LEU B 1 240 ? -13.832 -41.177 6.955 1.00 21.79 219 LEU B C 1
ATOM 3551 O O . LEU B 1 240 ? -13.436 -42.072 6.211 1.00 21.64 219 LEU B O 1
ATOM 3556 N N . ASN B 1 241 ? -14.571 -40.144 6.547 1.00 21.99 220 ASN B N 1
ATOM 3557 C CA . ASN B 1 241 ? -14.953 -39.925 5.154 1.00 21.71 220 ASN B CA 1
ATOM 3558 C C . ASN B 1 241 ? -14.051 -38.864 4.547 1.00 21.08 220 ASN B C 1
ATOM 3559 O O . ASN B 1 241 ? -14.220 -37.673 4.834 1.00 21.43 220 ASN B O 1
ATOM 3564 N N . ILE B 1 242 ? -13.096 -39.281 3.716 1.00 20.17 221 ILE B N 1
ATOM 3565 C CA . ILE B 1 242 ? -12.040 -38.373 3.243 1.00 19.41 221 ILE B CA 1
ATOM 3566 C C . ILE B 1 242 ? -12.070 -38.232 1.717 1.00 19.79 221 ILE B C 1
ATOM 3567 O O . ILE B 1 242 ? -12.159 -39.222 0.994 1.00 19.72 221 ILE B O 1
ATOM 3572 N N . GLY B 1 243 ? -12.006 -36.992 1.239 1.00 19.79 222 GLY B N 1
ATOM 3573 C CA . GLY B 1 243 ? -12.080 -36.708 -0.189 1.00 19.94 222 GLY B CA 1
ATOM 3574 C C . GLY B 1 243 ? -10.854 -36.040 -0.767 1.00 20.15 222 GLY B C 1
ATOM 3575 O O . GLY B 1 243 ? -9.969 -36.697 -1.315 1.00 20.74 222 GLY B O 1
ATOM 3576 N N . HIS B 1 244 ? -10.800 -34.723 -0.662 1.00 20.23 223 HIS B N 1
ATOM 3577 C CA . HIS B 1 244 ? -9.814 -33.960 -1.424 1.00 20.05 223 HIS B CA 1
ATOM 3578 C C . HIS B 1 244 ? -8.382 -34.454 -1.240 1.00 20.04 223 HIS B C 1
ATOM 3579 O O . HIS B 1 244 ? -7.664 -34.586 -2.218 1.00 20.59 223 HIS B O 1
ATOM 3586 N N . ALA B 1 245 ? -7.971 -34.703 0.002 1.00 19.64 224 ALA B N 1
ATOM 3587 C CA . ALA B 1 245 ? -6.599 -35.109 0.296 1.00 19.55 224 ALA B CA 1
ATOM 3588 C C . ALA B 1 245 ? -6.167 -36.321 -0.538 1.00 19.13 224 ALA B C 1
ATOM 3589 O O . ALA B 1 245 ? -5.038 -36.373 -1.027 1.00 19.30 224 ALA B O 1
ATOM 3591 N N . ILE B 1 246 ? -7.074 -37.277 -0.689 1.00 18.48 225 ILE B N 1
ATOM 3592 C CA . ILE B 1 246 ? -6.780 -38.509 -1.389 1.00 18.50 225 ILE B CA 1
ATOM 3593 C C . ILE B 1 246 ? -6.629 -38.275 -2.884 1.00 18.92 225 ILE B C 1
ATOM 3594 O O . ILE B 1 246 ? -5.732 -38.852 -3.510 1.00 18.76 225 ILE B O 1
ATOM 3599 N N . VAL B 1 247 ? -7.498 -37.428 -3.443 1.00 19.01 226 VAL B N 1
ATOM 3600 C CA . VAL B 1 247 ? -7.436 -37.100 -4.841 1.00 18.78 226 VAL B CA 1
ATOM 3601 C C . VAL B 1 247 ? -6.159 -36.317 -5.063 1.00 18.84 226 VAL B C 1
ATOM 3602 O O . VAL B 1 247 ? -5.409 -36.615 -5.973 1.00 18.50 226 VAL B O 1
ATOM 3606 N N . ALA B 1 248 ? -5.894 -35.336 -4.211 1.00 18.98 227 ALA B N 1
ATOM 3607 C CA . ALA B 1 248 ? -4.666 -34.559 -4.307 1.00 19.22 227 ALA B CA 1
ATOM 3608 C C . ALA B 1 248 ? -3.407 -35.441 -4.260 1.00 19.52 227 ALA B C 1
ATOM 3609 O O . ALA B 1 248 ? -2.471 -35.199 -4.999 1.00 20.33 227 ALA B O 1
ATOM 3611 N N . HIS B 1 249 ? -3.382 -36.452 -3.397 1.00 19.85 228 HIS B N 1
ATOM 3612 C CA . HIS B 1 249 ? -2.192 -37.315 -3.236 1.00 20.02 228 HIS B CA 1
ATOM 3613 C C . HIS B 1 249 ? -2.082 -38.248 -4.431 1.00 19.94 228 HIS B C 1
ATOM 3614 O O . HIS B 1 249 ? -0.994 -38.522 -4.899 1.00 19.80 228 HIS B O 1
ATOM 3621 N N . ALA B 1 250 ? -3.234 -38.710 -4.911 1.00 20.12 229 ALA B N 1
ATOM 3622 C CA . ALA B 1 250 ? -3.342 -39.641 -6.033 1.00 20.05 229 ALA B CA 1
ATOM 3623 C C . ALA B 1 250 ? -2.733 -39.061 -7.300 1.00 20.25 229 ALA B C 1
ATOM 3624 O O . ALA B 1 250 ? -2.054 -39.752 -8.051 1.00 20.14 229 ALA B O 1
ATOM 3626 N N . VAL B 1 251 ? -2.974 -37.786 -7.547 1.00 20.63 230 VAL B N 1
ATOM 3627 C CA . VAL B 1 251 ? -2.388 -37.148 -8.710 1.00 21.02 230 VAL B CA 1
ATOM 3628 C C . VAL B 1 251 ? -0.897 -37.482 -8.836 1.00 21.11 230 VAL B C 1
ATOM 3629 O O . VAL B 1 251 ? -0.428 -37.776 -9.922 1.00 21.43 230 VAL B O 1
ATOM 3633 N N . PHE B 1 252 ? -0.157 -37.450 -7.733 1.00 21.18 231 PHE B N 1
ATOM 3634 C CA . PHE B 1 252 ? 1.286 -37.727 -7.781 1.00 21.08 231 PHE B CA 1
ATOM 3635 C C . PHE B 1 252 ? 1.626 -39.223 -7.681 1.00 20.70 231 PHE B C 1
ATOM 3636 O O . PHE B 1 252 ? 2.586 -39.681 -8.280 1.00 20.77 231 PHE B O 1
ATOM 3644 N N . VAL B 1 253 ? 0.791 -39.973 -6.975 1.00 20.15 232 VAL B N 1
ATOM 3645 C CA . VAL B 1 253 ? 1.145 -41.279 -6.437 1.00 19.97 232 VAL B CA 1
ATOM 3646 C C . VAL B 1 253 ? 0.268 -42.430 -6.966 1.00 19.80 232 VAL B C 1
ATOM 3647 O O . VAL B 1 253 ? 0.610 -43.621 -6.815 1.00 19.45 232 VAL B O 1
ATOM 3651 N N . GLY B 1 254 ? -0.857 -42.075 -7.592 1.00 19.19 233 GLY B N 1
ATOM 3652 C CA . GLY B 1 254 ? -1.835 -43.044 -8.048 1.00 19.05 233 GLY B CA 1
ATOM 3653 C C . GLY B 1 254 ? -2.918 -43.297 -7.015 1.00 18.84 233 GLY B C 1
ATOM 3654 O O . GLY B 1 254 ? -2.638 -43.344 -5.808 1.00 18.32 233 GLY B O 1
ATOM 3655 N N . TRP B 1 255 ? -4.138 -43.483 -7.525 1.00 18.86 234 TRP B N 1
ATOM 3656 C CA . TRP B 1 255 ? -5.360 -43.670 -6.754 1.00 19.27 234 TRP B CA 1
ATOM 3657 C C . TRP B 1 255 ? -5.280 -44.849 -5.793 1.00 19.70 234 TRP B C 1
ATOM 3658 O O . TRP B 1 255 ? -5.463 -44.684 -4.585 1.00 20.03 234 TRP B O 1
ATOM 3669 N N . ASP B 1 256 ? -4.981 -46.028 -6.321 1.00 20.36 235 ASP B N 1
ATOM 3670 C CA . ASP B 1 256 ? -4.812 -47.228 -5.493 1.00 20.93 235 ASP B CA 1
ATOM 3671 C C . ASP B 1 256 ? -3.851 -46.981 -4.327 1.00 20.28 235 ASP B C 1
ATOM 3672 O O . ASP B 1 256 ? -4.173 -47.270 -3.187 1.00 20.41 235 ASP B O 1
ATOM 3677 N N . ASN B 1 257 ? -2.684 -46.421 -4.607 1.00 19.71 236 ASN B N 1
ATOM 3678 C CA . ASN B 1 257 ? -1.707 -46.168 -3.549 1.00 19.48 236 ASN B CA 1
ATOM 3679 C C . ASN B 1 257 ? -2.205 -45.156 -2.512 1.00 19.08 236 ASN B C 1
ATOM 3680 O O . ASN B 1 257 ? -1.996 -45.348 -1.337 1.00 18.96 236 ASN B O 1
ATOM 3685 N N . ALA B 1 258 ? -2.874 -44.092 -2.961 1.00 18.75 237 ALA B N 1
ATOM 3686 C CA . ALA B 1 258 ? -3.303 -43.020 -2.068 1.00 18.19 237 ALA B CA 1
ATOM 3687 C C . ALA B 1 258 ? -4.359 -43.522 -1.098 1.00 18.18 237 ALA B C 1
ATOM 3688 O O . ALA B 1 258 ? -4.326 -43.169 0.078 1.00 18.48 237 ALA B O 1
ATOM 3690 N N . VAL B 1 259 ? -5.260 -44.379 -1.581 1.00 17.70 238 VAL B N 1
ATOM 3691 C CA . VAL B 1 259 ? -6.292 -44.952 -0.744 1.00 17.42 238 VAL B CA 1
ATOM 3692 C C . VAL B 1 259 ? -5.700 -45.931 0.257 1.00 18.03 238 VAL B C 1
ATOM 3693 O O . VAL B 1 259 ? -5.936 -45.805 1.463 1.00 17.87 238 VAL B O 1
ATOM 3697 N N . ARG B 1 260 ? -4.941 -46.912 -0.237 1.00 18.36 239 ARG B N 1
ATOM 3698 C CA . ARG B 1 260 ? -4.336 -47.936 0.634 1.00 18.49 239 ARG B CA 1
ATOM 3699 C C . ARG B 1 260 ? -3.510 -47.279 1.719 1.00 18.79 239 ARG B C 1
ATOM 3700 O O . ARG B 1 260 ? -3.522 -47.724 2.858 1.00 18.83 239 ARG B O 1
ATOM 3708 N N . GLU B 1 261 ? -2.787 -46.223 1.351 1.00 19.06 240 GLU B N 1
ATOM 3709 C CA . GLU B 1 261 ? -1.912 -45.521 2.284 1.00 19.62 240 GLU B CA 1
ATOM 3710 C C . GLU B 1 261 ? -2.698 -44.815 3.389 1.00 19.53 240 GLU B C 1
ATOM 3711 O O . GLU B 1 261 ? -2.328 -44.895 4.556 1.00 19.41 240 GLU B O 1
ATOM 3717 N N . MET B 1 262 ? -3.767 -44.106 3.019 1.00 19.43 241 MET B N 1
ATOM 3718 C CA . MET B 1 262 ? -4.586 -43.404 3.996 1.00 19.17 241 MET B CA 1
ATOM 3719 C C . MET B 1 262 ? -5.201 -44.408 4.972 1.00 19.05 241 MET B C 1
ATOM 3720 O O . MET B 1 262 ? -5.252 -44.159 6.175 1.00 19.12 241 MET B O 1
ATOM 3725 N N . LYS B 1 263 ? -5.661 -45.536 4.451 1.00 18.77 242 LYS B N 1
ATOM 3726 C CA . LYS B 1 263 ? -6.221 -46.588 5.286 1.00 19.19 242 LYS B CA 1
ATOM 3727 C C . LYS B 1 263 ? -5.162 -47.199 6.216 1.00 19.33 242 LYS B C 1
ATOM 3728 O O . LYS B 1 263 ? -5.443 -47.441 7.391 1.00 19.58 242 LYS B O 1
ATOM 3734 N N . ALA B 1 264 ? -3.962 -47.460 5.705 1.00 19.09 243 ALA B N 1
ATOM 3735 C CA . ALA B 1 264 ? -2.900 -48.053 6.545 1.00 19.32 243 ALA B CA 1
ATOM 3736 C C . ALA B 1 264 ? -2.532 -47.123 7.693 1.00 19.20 243 ALA B C 1
ATOM 3737 O O . ALA B 1 264 ? -2.358 -47.574 8.828 1.00 19.31 243 ALA B O 1
ATOM 3739 N N . ILE B 1 265 ? -2.424 -45.829 7.406 1.00 19.35 244 ILE B N 1
ATOM 3740 C CA . ILE B 1 265 ? -2.102 -44.851 8.450 1.00 19.67 244 ILE B CA 1
ATOM 3741 C C . ILE B 1 265 ? -3.214 -44.795 9.501 1.00 19.69 244 ILE B C 1
ATOM 3742 O O . ILE B 1 265 ? -2.931 -44.691 10.683 1.00 20.02 244 ILE B O 1
ATOM 3747 N N . MET B 1 266 ? -4.466 -44.878 9.056 1.00 19.71 245 MET B N 1
ATOM 3748 C CA . MET B 1 266 ? -5.631 -44.852 9.951 1.00 19.72 245 MET B CA 1
ATOM 3749 C C . MET B 1 266 ? -5.683 -46.054 10.879 1.00 19.55 245 MET B C 1
ATOM 3750 O O . MET B 1 266 ? -5.956 -45.922 12.065 1.00 20.05 245 MET B O 1
ATOM 3755 N N . VAL B 1 267 ? -5.453 -47.232 10.325 1.00 19.59 246 VAL B N 1
ATOM 3756 C CA . VAL B 1 267 ? -5.389 -48.452 11.115 1.00 19.73 246 VAL B CA 1
ATOM 3757 C C . VAL B 1 267 ? -4.233 -48.426 12.109 1.00 19.85 246 VAL B C 1
ATOM 3758 O O . VAL B 1 267 ? -4.410 -48.796 13.268 1.00 20.51 246 VAL B O 1
ATOM 3762 N N . ALA B 1 268 ? -3.062 -47.975 11.663 1.00 19.87 247 ALA B N 1
ATOM 3763 C CA . ALA B 1 268 ? -1.884 -47.943 12.527 1.00 19.85 247 ALA B CA 1
ATOM 3764 C C . ALA B 1 268 ? -2.129 -47.077 13.757 1.00 19.97 247 ALA B C 1
ATOM 3765 O O . ALA B 1 268 ? -1.795 -47.476 14.854 1.00 19.45 247 ALA B O 1
ATOM 3767 N N . ALA B 1 269 ? -2.725 -45.898 13.555 1.00 20.65 248 ALA B N 1
ATOM 3768 C CA . ALA B 1 269 ? -3.011 -44.961 14.639 1.00 20.95 248 ALA B CA 1
ATOM 3769 C C . ALA B 1 269 ? -4.085 -45.504 15.585 1.00 21.89 248 ALA B C 1
ATOM 3770 O O . ALA B 1 269 ? -3.956 -45.401 16.801 1.00 22.59 248 ALA B O 1
ATOM 3772 N N . ARG B 1 270 ? -5.135 -46.094 15.029 1.00 22.40 249 ARG B N 1
ATOM 3773 C CA . ARG B 1 270 ? -6.239 -46.602 15.835 1.00 22.91 249 ARG B CA 1
ATOM 3774 C C . ARG B 1 270 ? -5.779 -47.742 16.733 1.00 23.64 249 ARG B C 1
ATOM 3775 O O . ARG B 1 270 ? -6.062 -47.766 17.928 1.00 22.90 249 ARG B O 1
ATOM 3783 N N . VAL B 1 271 ? -5.082 -48.694 16.130 1.00 24.91 250 VAL B N 1
ATOM 3784 C CA . VAL B 1 271 ? -4.692 -49.904 16.823 1.00 25.79 250 VAL B CA 1
ATOM 3785 C C . VAL B 1 271 ? -3.656 -49.594 17.898 1.00 26.69 250 VAL B C 1
ATOM 3786 O O . VAL B 1 271 ? -3.796 -50.034 19.039 1.00 27.05 250 VAL B O 1
ATOM 3790 N N . ALA B 1 272 ? -2.640 -48.809 17.546 1.00 27.44 251 ALA B N 1
ATOM 3791 C CA . ALA B 1 272 ? -1.606 -48.435 18.502 1.00 28.11 251 ALA B CA 1
ATOM 3792 C C . ALA B 1 272 ? -2.170 -47.640 19.686 1.00 28.88 251 ALA B C 1
ATOM 3793 O O . ALA B 1 272 ? -1.782 -47.881 20.831 1.00 28.66 251 ALA B O 1
ATOM 3795 N N . ALA B 1 273 ? -3.073 -46.696 19.412 1.00 29.97 252 ALA B N 1
ATOM 3796 C CA . ALA B 1 273 ? -3.683 -45.876 20.473 1.00 31.06 252 ALA B CA 1
ATOM 3797 C C . ALA B 1 273 ? -4.482 -46.745 21.451 1.00 32.04 252 ALA B C 1
ATOM 3798 O O . ALA B 1 273 ? -4.532 -46.455 22.634 1.00 32.04 252 ALA B O 1
ATOM 3800 N N . LEU B 1 274 ? -5.087 -47.813 20.944 1.00 33.51 253 LEU B N 1
ATOM 3801 C CA . LEU B 1 274 ? -5.878 -48.731 21.759 1.00 34.86 253 LEU B CA 1
ATOM 3802 C C . LEU B 1 274 ? -5.047 -49.616 22.694 1.00 36.09 253 LEU B C 1
ATOM 3803 O O . LEU B 1 274 ? -5.408 -49.799 23.853 1.00 36.19 253 LEU B O 1
ATOM 3808 N N . HIS B 1 275 ? -3.955 -50.181 22.192 1.00 37.59 254 HIS B N 1
ATOM 3809 C CA . HIS B 1 275 ? -3.244 -51.228 22.929 1.00 38.98 254 HIS B CA 1
ATOM 3810 C C . HIS B 1 275 ? -1.984 -50.717 23.628 1.00 39.43 254 HIS B C 1
ATOM 3811 O O . HIS B 1 275 ? -1.042 -50.254 22.984 1.00 40.36 254 HIS B O 1
ATOM 3818 N N . ALA C 1 31 ? -1.248 -56.844 -35.539 1.00 30.65 10 ALA C N 1
ATOM 3819 C CA . ALA C 1 31 ? -1.709 -56.805 -34.113 1.00 30.72 10 ALA C CA 1
ATOM 3820 C C . ALA C 1 31 ? -0.668 -57.502 -33.223 1.00 30.34 10 ALA C C 1
ATOM 3821 O O . ALA C 1 31 ? -0.544 -58.736 -33.260 1.00 31.26 10 ALA C O 1
ATOM 3823 N N . ILE C 1 32 ? 0.089 -56.726 -32.445 1.00 29.22 11 ILE C N 1
ATOM 3824 C CA . ILE C 1 32 ? 1.234 -57.276 -31.689 1.00 28.44 11 ILE C CA 1
ATOM 3825 C C . ILE C 1 32 ? 0.863 -57.645 -30.238 1.00 27.71 11 ILE C C 1
ATOM 3826 O O . ILE C 1 32 ? 0.220 -56.861 -29.540 1.00 27.77 11 ILE C O 1
ATOM 3831 N N . ASP C 1 33 ? 1.267 -58.838 -29.803 1.00 26.98 12 ASP C N 1
ATOM 3832 C CA . ASP C 1 33 ? 0.976 -59.325 -28.451 1.00 26.53 12 ASP C CA 1
ATOM 3833 C C . ASP C 1 33 ? 2.172 -59.223 -27.508 1.00 26.12 12 ASP C C 1
ATOM 3834 O O . ASP C 1 33 ? 3.322 -59.445 -27.902 1.00 26.49 12 ASP C O 1
ATOM 3839 N N . LEU C 1 34 ? 1.882 -58.900 -26.249 1.00 24.96 13 LEU C N 1
ATOM 3840 C CA . LEU C 1 34 ? 2.869 -58.903 -25.191 1.00 23.90 13 LEU C CA 1
ATOM 3841 C C . LEU C 1 34 ? 2.604 -60.122 -24.335 1.00 23.16 13 LEU C C 1
ATOM 3842 O O . LEU C 1 34 ? 1.484 -60.338 -23.898 1.00 23.31 13 LEU C O 1
ATOM 3847 N N . GLY C 1 35 ? 3.637 -60.935 -24.143 1.00 22.19 14 GLY C N 1
ATOM 3848 C CA . GLY C 1 35 ? 3.634 -61.996 -23.154 1.00 21.51 14 GLY C CA 1
ATOM 3849 C C . GLY C 1 35 ? 4.561 -61.542 -22.041 1.00 20.96 14 GLY C C 1
ATOM 3850 O O . GLY C 1 35 ? 5.706 -61.200 -22.302 1.00 20.33 14 GLY C O 1
ATOM 3851 N N . VAL C 1 36 ? 4.043 -61.496 -20.814 1.00 20.54 15 VAL C N 1
ATOM 3852 C CA . VAL C 1 36 ? 4.809 -61.052 -19.658 1.00 20.37 15 VAL C CA 1
ATOM 3853 C C . VAL C 1 36 ? 5.360 -62.258 -18.913 1.00 20.24 15 VAL C C 1
ATOM 3854 O O . VAL C 1 36 ? 4.616 -63.149 -18.502 1.00 19.48 15 VAL C O 1
ATOM 3858 N N . ASN C 1 37 ? 6.680 -62.283 -18.759 1.00 20.75 16 ASN C N 1
ATOM 3859 C CA . ASN C 1 37 ? 7.331 -63.382 -18.076 1.00 21.02 16 ASN C CA 1
ATOM 3860 C C . ASN C 1 37 ? 7.521 -63.011 -16.610 1.00 20.99 16 ASN C C 1
ATOM 3861 O O . ASN C 1 37 ? 8.185 -62.035 -16.290 1.00 20.44 16 ASN C O 1
ATOM 3866 N N . ILE C 1 38 ? 6.922 -63.822 -15.745 1.00 21.26 17 ILE C N 1
ATOM 3867 C CA . ILE C 1 38 ? 6.884 -63.599 -14.301 1.00 21.45 17 ILE C CA 1
ATOM 3868 C C . ILE C 1 38 ? 8.009 -64.318 -13.506 1.00 21.95 17 ILE C C 1
ATOM 3869 O O . ILE C 1 38 ? 8.003 -64.288 -12.279 1.00 21.94 17 ILE C O 1
ATOM 3874 N N . ASP C 1 39 ? 8.969 -64.935 -14.202 1.00 22.55 18 ASP C N 1
ATOM 3875 C CA . ASP C 1 39 ? 10.048 -65.727 -13.567 1.00 23.08 18 ASP C CA 1
ATOM 3876 C C . ASP C 1 39 ? 10.807 -64.998 -12.473 1.00 23.14 18 ASP C C 1
ATOM 3877 O O . ASP C 1 39 ? 11.075 -65.564 -11.420 1.00 23.39 18 ASP C O 1
ATOM 3882 N N . HIS C 1 40 ? 11.157 -63.747 -12.727 1.00 23.37 19 HIS C N 1
ATOM 3883 C CA . HIS C 1 40 ? 11.957 -62.983 -11.779 1.00 23.79 19 HIS C CA 1
ATOM 3884 C C . HIS C 1 40 ? 11.204 -62.329 -10.595 1.00 23.69 19 HIS C C 1
ATOM 3885 O O . HIS C 1 40 ? 11.842 -61.756 -9.696 1.00 23.66 19 HIS C O 1
ATOM 3892 N N . VAL C 1 41 ? 9.869 -62.421 -10.591 1.00 23.10 20 VAL C N 1
ATOM 3893 C CA . VAL C 1 41 ? 9.082 -62.149 -9.388 1.00 22.40 20 VAL C CA 1
ATOM 3894 C C . VAL C 1 41 ? 9.312 -63.313 -8.418 1.00 22.45 20 VAL C C 1
ATOM 3895 O O . VAL C 1 41 ? 9.552 -63.099 -7.242 1.00 21.58 20 VAL C O 1
ATOM 3899 N N . ALA C 1 42 ? 9.236 -64.540 -8.934 1.00 22.73 21 ALA C N 1
ATOM 3900 C CA . ALA C 1 42 ? 9.606 -65.734 -8.175 1.00 23.45 21 ALA C CA 1
ATOM 3901 C C . ALA C 1 42 ? 11.057 -65.690 -7.689 1.00 23.99 21 ALA C C 1
ATOM 3902 O O . ALA C 1 42 ? 11.357 -66.192 -6.616 1.00 24.67 21 ALA C O 1
ATOM 3904 N N . THR C 1 43 ? 11.954 -65.095 -8.473 1.00 24.78 22 THR C N 1
ATOM 3905 C CA . THR C 1 43 ? 13.365 -64.967 -8.077 1.00 24.95 22 THR C CA 1
ATOM 3906 C C . THR C 1 43 ? 13.474 -64.206 -6.776 1.00 25.29 22 THR C C 1
ATOM 3907 O O . THR C 1 43 ? 14.209 -64.602 -5.867 1.00 25.57 22 THR C O 1
ATOM 3911 N N . LEU C 1 44 ? 12.725 -63.114 -6.695 1.00 25.89 23 LEU C N 1
ATOM 3912 C CA . LEU C 1 44 ? 12.711 -62.247 -5.515 1.00 26.18 23 LEU C CA 1
ATOM 3913 C C . LEU C 1 44 ? 12.067 -62.946 -4.309 1.00 26.04 23 LEU C C 1
ATOM 3914 O O . LEU C 1 44 ? 12.572 -62.866 -3.183 1.00 26.13 23 LEU C O 1
ATOM 3919 N N . ARG C 1 45 ? 10.965 -63.645 -4.557 1.00 25.83 24 ARG C N 1
ATOM 3920 C CA . ARG C 1 45 ? 10.292 -64.412 -3.521 1.00 25.95 24 ARG C CA 1
ATOM 3921 C C . ARG C 1 45 ? 11.208 -65.487 -2.920 1.00 26.71 24 ARG C C 1
ATOM 3922 O O . ARG C 1 45 ? 11.344 -65.566 -1.702 1.00 26.44 24 ARG C O 1
ATOM 3930 N N . ASN C 1 46 ? 11.808 -66.319 -3.775 1.00 27.54 25 ASN C N 1
ATOM 3931 C CA . ASN C 1 46 ? 12.675 -67.424 -3.327 1.00 28.23 25 ASN C CA 1
ATOM 3932 C C . ASN C 1 46 ? 13.883 -66.972 -2.515 1.00 28.71 25 ASN C C 1
ATOM 3933 O O . ASN C 1 46 ? 14.380 -67.726 -1.697 1.00 28.92 25 ASN C O 1
ATOM 3938 N N . ALA C 1 47 ? 14.358 -65.753 -2.752 1.00 29.53 26 ALA C N 1
ATOM 3939 C CA . ALA C 1 47 ? 15.469 -65.194 -1.981 1.00 30.15 26 ALA C CA 1
ATOM 3940 C C . ALA C 1 47 ? 15.146 -65.009 -0.491 1.00 30.93 26 ALA C C 1
ATOM 3941 O O . ALA C 1 47 ? 16.059 -64.850 0.315 1.00 31.55 26 ALA C O 1
ATOM 3943 N N . ARG C 1 48 ? 13.866 -65.028 -0.122 1.00 31.86 27 ARG C N 1
ATOM 3944 C CA . ARG C 1 48 ? 13.449 -64.859 1.278 1.00 32.42 27 ARG C CA 1
ATOM 3945 C C . ARG C 1 48 ? 12.684 -66.061 1.840 1.00 32.21 27 ARG C C 1
ATOM 3946 O O . ARG C 1 48 ? 12.690 -66.267 3.046 1.00 32.30 27 ARG C O 1
ATOM 3954 N N . GLY C 1 49 ? 12.011 -66.838 0.988 1.00 32.08 28 GLY C N 1
ATOM 3955 C CA . GLY C 1 49 ? 11.216 -67.985 1.442 1.00 31.73 28 GLY C CA 1
ATOM 3956 C C . GLY C 1 49 ? 9.797 -67.705 1.932 1.00 31.95 28 GLY C C 1
ATOM 3957 O O . GLY C 1 49 ? 9.132 -68.619 2.426 1.00 31.98 28 GLY C O 1
ATOM 3958 N N . THR C 1 50 ? 9.316 -66.461 1.816 1.00 31.64 29 THR C N 1
ATOM 3959 C CA . THR C 1 50 ? 7.892 -66.163 2.071 1.00 31.43 29 THR C CA 1
ATOM 3960 C C . THR C 1 50 ? 7.061 -66.473 0.822 1.00 31.19 29 THR C C 1
ATOM 3961 O O . THR C 1 50 ? 7.580 -67.051 -0.141 1.00 31.28 29 THR C O 1
ATOM 3965 N N . ALA C 1 51 ? 5.772 -66.121 0.841 1.00 30.62 30 ALA C N 1
ATOM 3966 C CA . ALA C 1 51 ? 4.919 -66.258 -0.346 1.00 30.16 30 ALA C CA 1
ATOM 3967 C C . ALA C 1 51 ? 4.988 -65.022 -1.255 1.00 29.69 30 ALA C C 1
ATOM 3968 O O . ALA C 1 51 ? 4.402 -65.018 -2.336 1.00 29.30 30 ALA C O 1
ATOM 3970 N N . TYR C 1 52 ? 5.715 -63.990 -0.828 1.00 29.25 31 TYR C N 1
ATOM 3971 C CA . TYR C 1 52 ? 5.647 -62.685 -1.466 1.00 29.14 31 TYR C CA 1
ATOM 3972 C C . TYR C 1 52 ? 7.022 -62.227 -1.954 1.00 28.09 31 TYR C C 1
ATOM 3973 O O . TYR C 1 52 ? 8.031 -62.479 -1.297 1.00 27.52 31 TYR C O 1
ATOM 3982 N N . PRO C 1 53 ? 7.068 -61.549 -3.114 1.00 26.97 32 PRO C N 1
ATOM 3983 C CA . PRO C 1 53 ? 5.937 -61.245 -3.984 1.00 26.38 32 PRO C CA 1
ATOM 3984 C C . PRO C 1 53 ? 5.389 -62.498 -4.650 1.00 25.77 32 PRO C C 1
ATOM 3985 O O . PRO C 1 53 ? 6.143 -63.426 -4.954 1.00 25.74 32 PRO C O 1
ATOM 3989 N N . ASP C 1 54 ? 4.082 -62.502 -4.869 1.00 24.76 33 ASP C N 1
ATOM 3990 C CA . ASP C 1 54 ? 3.362 -63.658 -5.349 1.00 24.22 33 ASP C CA 1
ATOM 3991 C C . ASP C 1 54 ? 3.316 -63.618 -6.881 1.00 23.47 33 ASP C C 1
ATOM 3992 O O . ASP C 1 54 ? 2.673 -62.746 -7.442 1.00 23.13 33 ASP C O 1
ATOM 3997 N N . PRO C 1 55 ? 4.018 -64.545 -7.563 1.00 22.80 34 PRO C N 1
ATOM 3998 C CA . PRO C 1 55 ? 3.972 -64.512 -9.028 1.00 22.78 34 PRO C CA 1
ATOM 3999 C C . PRO C 1 55 ? 2.590 -64.803 -9.599 1.00 22.74 34 PRO C C 1
ATOM 4000 O O . PRO C 1 55 ? 2.282 -64.353 -10.679 1.00 22.35 34 PRO C O 1
ATOM 4004 N N . VAL C 1 56 ? 1.763 -65.551 -8.879 1.00 23.33 35 VAL C N 1
ATOM 4005 C CA . VAL C 1 56 ? 0.393 -65.762 -9.307 1.00 23.71 35 VAL C CA 1
ATOM 4006 C C . VAL C 1 56 ? -0.335 -64.402 -9.336 1.00 24.18 35 VAL C C 1
ATOM 4007 O O . VAL C 1 56 ? -1.003 -64.049 -10.318 1.00 23.65 35 VAL C O 1
ATOM 4011 N N . ARG C 1 57 ? -0.161 -63.624 -8.277 1.00 24.33 36 ARG C N 1
ATOM 4012 C CA . ARG C 1 57 ? -0.740 -62.304 -8.228 1.00 24.83 36 ARG C CA 1
ATOM 4013 C C . ARG C 1 57 ? -0.170 -61.406 -9.335 1.00 24.67 36 ARG C C 1
ATOM 4014 O O . ARG C 1 57 ? -0.905 -60.609 -9.935 1.00 24.97 36 ARG C O 1
ATOM 4022 N N . ALA C 1 58 ? 1.130 -61.520 -9.598 1.00 23.93 37 ALA C N 1
ATOM 4023 C CA . ALA C 1 58 ? 1.759 -60.712 -10.637 1.00 23.65 37 ALA C CA 1
ATOM 4024 C C . ALA C 1 58 ? 1.174 -61.046 -12.026 1.00 23.22 37 ALA C C 1
ATOM 4025 O O . ALA C 1 58 ? 0.893 -60.150 -12.823 1.00 23.38 37 ALA C O 1
ATOM 4027 N N . ALA C 1 59 ? 0.968 -62.328 -12.292 1.00 22.50 38 ALA C N 1
ATOM 4028 C CA . ALA C 1 59 ? 0.425 -62.773 -13.572 1.00 22.60 38 ALA C CA 1
ATOM 4029 C C . ALA C 1 59 ? -0.978 -62.199 -13.824 1.00 22.29 38 ALA C C 1
ATOM 4030 O O . ALA C 1 59 ? -1.198 -61.516 -14.816 1.00 21.71 38 ALA C O 1
ATOM 4032 N N . LEU C 1 60 ? -1.900 -62.442 -12.896 1.00 22.64 39 LEU C N 1
ATOM 4033 C CA . LEU C 1 60 ? -3.280 -61.947 -13.014 1.00 22.74 39 LEU C CA 1
ATOM 4034 C C . LEU C 1 60 ? -3.357 -60.428 -13.098 1.00 22.54 39 LEU C C 1
ATOM 4035 O O . LEU C 1 60 ? -4.222 -59.901 -13.796 1.00 23.03 39 LEU C O 1
ATOM 4040 N N . ALA C 1 61 ? -2.459 -59.726 -12.409 1.00 22.04 40 ALA C N 1
ATOM 4041 C CA . ALA C 1 61 ? -2.386 -58.273 -12.544 1.00 21.96 40 ALA C CA 1
ATOM 4042 C C . ALA C 1 61 ? -1.780 -57.854 -13.894 1.00 22.06 40 ALA C C 1
ATOM 4043 O O . ALA C 1 61 ? -2.059 -56.764 -14.368 1.00 21.99 40 ALA C O 1
ATOM 4045 N N . ALA C 1 62 ? -0.945 -58.699 -14.501 1.00 22.21 41 ALA C N 1
ATOM 4046 C CA . ALA C 1 62 ? -0.385 -58.412 -15.836 1.00 22.23 41 ALA C CA 1
ATOM 4047 C C . ALA C 1 62 ? -1.467 -58.474 -16.900 1.00 22.76 41 ALA C C 1
ATOM 4048 O O . ALA C 1 62 ? -1.487 -57.656 -17.810 1.00 22.03 41 ALA C O 1
ATOM 4050 N N . GLU C 1 63 ? -2.368 -59.448 -16.774 1.00 24.00 42 GLU C N 1
ATOM 4051 C CA . GLU C 1 63 ? -3.523 -59.557 -17.665 1.00 25.13 42 GLU C CA 1
ATOM 4052 C C . GLU C 1 63 ? -4.403 -58.308 -17.548 1.00 26.03 42 GLU C C 1
ATOM 4053 O O . GLU C 1 63 ? -4.800 -57.739 -18.556 1.00 25.88 42 GLU C O 1
ATOM 4059 N N . ASP C 1 64 ? -4.672 -57.872 -16.316 1.00 27.15 43 ASP C N 1
ATOM 4060 C CA . ASP C 1 64 ? -5.491 -56.677 -16.072 1.00 27.95 43 ASP C CA 1
ATOM 4061 C C . ASP C 1 64 ? -4.872 -55.415 -16.660 1.00 28.17 43 ASP C C 1
ATOM 4062 O O . ASP C 1 64 ? -5.595 -54.493 -17.030 1.00 28.12 43 ASP C O 1
ATOM 4067 N N . ALA C 1 65 ? -3.540 -55.376 -16.727 1.00 28.20 44 ALA C N 1
ATOM 4068 C CA . ALA C 1 65 ? -2.809 -54.214 -17.243 1.00 28.17 44 ALA C CA 1
ATOM 4069 C C . ALA C 1 65 ? -2.588 -54.244 -18.758 1.00 28.53 44 ALA C C 1
ATOM 4070 O O . ALA C 1 65 ? -2.061 -53.295 -19.307 1.00 28.59 44 ALA C O 1
ATOM 4072 N N . GLY C 1 66 ? -2.959 -55.335 -19.428 1.00 29.06 45 GLY C N 1
ATOM 4073 C CA . GLY C 1 66 ? -2.852 -55.413 -20.881 1.00 29.09 45 GLY C CA 1
ATOM 4074 C C . GLY C 1 66 ? -2.163 -56.645 -21.453 1.00 29.15 45 GLY C C 1
ATOM 4075 O O . GLY C 1 66 ? -2.261 -56.882 -22.657 1.00 29.72 45 GLY C O 1
ATOM 4076 N N . ALA C 1 67 ? -1.470 -57.429 -20.623 1.00 28.26 46 ALA C N 1
ATOM 4077 C CA . ALA C 1 67 ? -0.750 -58.598 -21.127 1.00 27.63 46 ALA C CA 1
ATOM 4078 C C . ALA C 1 67 ? -1.679 -59.487 -21.935 1.00 27.26 46 ALA C C 1
ATOM 4079 O O . ALA C 1 67 ? -2.798 -59.770 -21.523 1.00 27.32 46 ALA C O 1
ATOM 4081 N N . ASP C 1 68 ? -1.194 -59.921 -23.091 1.00 26.58 47 ASP C N 1
ATOM 4082 C CA . ASP C 1 68 ? -1.936 -60.817 -23.961 1.00 26.42 47 ASP C CA 1
ATOM 4083 C C . ASP C 1 68 ? -1.656 -62.262 -23.599 1.00 25.55 47 ASP C C 1
ATOM 4084 O O . ASP C 1 68 ? -2.425 -63.160 -23.941 1.00 25.28 47 ASP C O 1
ATOM 4089 N N . ALA C 1 69 ? -0.544 -62.467 -22.899 1.00 25.02 48 ALA C N 1
ATOM 4090 C CA . ALA C 1 69 ? -0.171 -63.769 -22.381 1.00 24.47 48 ALA C CA 1
ATOM 4091 C C . ALA C 1 69 ? 0.668 -63.626 -21.104 1.00 24.32 48 ALA C C 1
ATOM 4092 O O . ALA C 1 69 ? 1.289 -62.584 -20.851 1.00 23.89 48 ALA C O 1
ATOM 4094 N N . ILE C 1 70 ? 0.649 -64.676 -20.293 1.00 23.98 49 ILE C N 1
ATOM 4095 C CA . ILE C 1 70 ? 1.569 -64.811 -19.189 1.00 24.05 49 ILE C CA 1
ATOM 4096 C C . ILE C 1 70 ? 2.505 -65.971 -19.520 1.00 23.75 49 ILE C C 1
ATOM 4097 O O . ILE C 1 70 ? 2.056 -67.046 -19.887 1.00 23.16 49 ILE C O 1
ATOM 4102 N N . THR C 1 71 ? 3.803 -65.706 -19.416 1.00 23.66 50 THR C N 1
ATOM 4103 C CA . THR C 1 71 ? 4.831 -66.690 -19.644 1.00 23.91 50 THR C CA 1
ATOM 4104 C C . THR C 1 71 ? 5.502 -67.030 -18.327 1.00 23.82 50 THR C C 1
ATOM 4105 O O . THR C 1 71 ? 5.695 -66.164 -17.480 1.00 23.59 50 THR C O 1
ATOM 4109 N N . LEU C 1 72 ? 5.838 -68.300 -18.142 1.00 24.00 51 LEU C N 1
ATOM 4110 C CA . LEU C 1 72 ? 6.604 -68.701 -16.978 1.00 23.88 51 LEU C CA 1
ATOM 4111 C C . LEU C 1 72 ? 7.379 -69.983 -17.248 1.00 23.89 51 LEU C C 1
ATOM 4112 O O . LEU C 1 72 ? 6.866 -70.947 -17.807 1.00 23.12 51 LEU C O 1
ATOM 4117 N N . HIS C 1 73 ? 8.639 -69.964 -16.843 1.00 24.41 52 HIS C N 1
ATOM 4118 C CA . HIS C 1 73 ? 9.554 -71.056 -17.094 1.00 24.79 52 HIS C CA 1
ATOM 4119 C C . HIS C 1 73 ? 9.709 -71.938 -15.852 1.00 25.04 52 HIS C C 1
ATOM 4120 O O . HIS C 1 73 ? 10.399 -71.573 -14.906 1.00 24.90 52 HIS C O 1
ATOM 4127 N N . LEU C 1 74 ? 9.032 -73.081 -15.863 1.00 25.58 53 LEU C N 1
ATOM 4128 C CA . LEU C 1 74 ? 9.183 -74.105 -14.831 1.00 26.38 53 LEU C CA 1
ATOM 4129 C C . LEU C 1 74 ? 10.429 -74.921 -15.151 1.00 26.80 53 LEU C C 1
ATOM 4130 O O . LEU C 1 74 ? 10.365 -75.872 -15.931 1.00 26.55 53 LEU C O 1
ATOM 4135 N N . ARG C 1 75 ? 11.555 -74.543 -14.559 1.00 27.39 54 ARG C N 1
ATOM 4136 C CA . ARG C 1 75 ? 12.816 -75.243 -14.790 1.00 28.45 54 ARG C CA 1
ATOM 4137 C C . ARG C 1 75 ? 12.841 -76.592 -14.074 1.00 28.75 54 ARG C C 1
ATOM 4138 O O . ARG C 1 75 ? 12.104 -76.790 -13.101 1.00 28.67 54 ARG C O 1
ATOM 4146 N N . GLU C 1 76 ? 13.697 -77.509 -14.529 1.00 29.41 55 GLU C N 1
ATOM 4147 C CA . GLU C 1 76 ? 13.882 -78.804 -13.830 1.00 30.25 55 GLU C CA 1
ATOM 4148 C C . GLU C 1 76 ? 14.336 -78.602 -12.386 1.00 29.96 55 GLU C C 1
ATOM 4149 O O . GLU C 1 76 ? 13.847 -79.275 -11.480 1.00 29.73 55 GLU C O 1
ATOM 4155 N N . ASP C 1 77 ? 15.261 -77.667 -12.191 1.00 29.93 56 ASP C N 1
ATOM 4156 C CA . ASP C 1 77 ? 15.780 -77.336 -10.861 1.00 30.47 56 ASP C CA 1
ATOM 4157 C C . ASP C 1 77 ? 14.928 -76.335 -10.045 1.00 30.29 56 ASP C C 1
ATOM 4158 O O . ASP C 1 77 ? 15.392 -75.831 -9.024 1.00 30.04 56 ASP C O 1
ATOM 4163 N N . ARG C 1 78 ? 13.709 -76.038 -10.501 1.00 30.35 57 ARG C N 1
ATOM 4164 C CA . ARG C 1 78 ? 12.802 -75.098 -9.817 1.00 30.49 57 ARG C CA 1
ATOM 4165 C C . ARG C 1 78 ? 13.527 -73.884 -9.202 1.00 30.63 57 ARG C C 1
ATOM 4166 O O . ARG C 1 78 ? 13.254 -73.493 -8.066 1.00 30.97 57 ARG C O 1
ATOM 4174 N N . ARG C 1 79 ? 14.437 -73.284 -9.955 1.00 30.72 58 ARG C N 1
ATOM 4175 C CA . ARG C 1 79 ? 15.202 -72.134 -9.467 1.00 31.03 58 ARG C CA 1
ATOM 4176 C C . ARG C 1 79 ? 14.313 -70.939 -9.091 1.00 29.90 58 ARG C C 1
ATOM 4177 O O . ARG C 1 79 ? 14.622 -70.209 -8.150 1.00 29.89 58 ARG C O 1
ATOM 4185 N N . HIS C 1 80 ? 13.232 -70.718 -9.839 1.00 28.90 59 HIS C N 1
ATOM 4186 C CA . HIS C 1 80 ? 12.343 -69.587 -9.554 1.00 27.99 59 HIS C CA 1
ATOM 4187 C C . HIS C 1 80 ? 10.870 -69.985 -9.481 1.00 27.47 59 HIS C C 1
ATOM 4188 O O . HIS C 1 80 ? 10.316 -70.094 -8.391 1.00 27.26 59 HIS C O 1
ATOM 4195 N N . ILE C 1 81 ? 10.231 -70.209 -10.623 1.00 27.09 60 ILE C N 1
ATOM 4196 C CA . ILE C 1 81 ? 8.885 -70.745 -10.631 1.00 26.56 60 ILE C CA 1
ATOM 4197 C C . ILE C 1 81 ? 8.935 -72.187 -10.111 1.00 26.77 60 ILE C C 1
ATOM 4198 O O . ILE C 1 81 ? 9.817 -72.968 -10.482 1.00 25.85 60 ILE C O 1
ATOM 4203 N N . VAL C 1 82 ? 7.993 -72.519 -9.235 1.00 27.08 61 VAL C N 1
ATOM 4204 C CA . VAL C 1 82 ? 7.830 -73.872 -8.744 1.00 27.19 61 VAL C CA 1
ATOM 4205 C C . VAL C 1 82 ? 6.500 -74.417 -9.255 1.00 27.52 61 VAL C C 1
ATOM 4206 O O . VAL C 1 82 ? 5.665 -73.663 -9.750 1.00 27.13 61 VAL C O 1
ATOM 4210 N N . ASP C 1 83 ? 6.307 -75.726 -9.131 1.00 27.89 62 ASP C N 1
ATOM 4211 C CA . ASP C 1 83 ? 5.120 -76.388 -9.687 1.00 28.57 62 ASP C CA 1
ATOM 4212 C C . ASP C 1 83 ? 3.814 -75.808 -9.178 1.00 28.82 62 ASP C C 1
ATOM 4213 O O . ASP C 1 83 ? 2.845 -75.729 -9.929 1.00 28.77 62 ASP C O 1
ATOM 4218 N N . ALA C 1 84 ? 3.776 -75.441 -7.897 1.00 29.10 63 ALA C N 1
ATOM 4219 C CA . ALA C 1 84 ? 2.537 -74.954 -7.282 1.00 29.51 63 ALA C CA 1
ATOM 4220 C C . ALA C 1 84 ? 2.089 -73.680 -7.970 1.00 29.70 63 ALA C C 1
ATOM 4221 O O . ALA C 1 84 ? 0.905 -73.490 -8.182 1.00 29.67 63 ALA C O 1
ATOM 4223 N N . ASP C 1 85 ? 3.051 -72.829 -8.326 1.00 30.05 64 ASP C N 1
ATOM 4224 C CA . ASP C 1 85 ? 2.783 -71.612 -9.095 1.00 30.49 64 ASP C CA 1
ATOM 4225 C C . ASP C 1 85 ? 1.984 -71.932 -10.369 1.00 30.31 64 ASP C C 1
ATOM 4226 O O . ASP C 1 85 ? 0.910 -71.358 -10.584 1.00 30.58 64 ASP C O 1
ATOM 4231 N N . VAL C 1 86 ? 2.477 -72.869 -11.178 1.00 30.04 65 VAL C N 1
ATOM 4232 C CA . VAL C 1 86 ? 1.813 -73.206 -12.449 1.00 29.94 65 VAL C CA 1
ATOM 4233 C C . VAL C 1 86 ? 0.416 -73.801 -12.232 1.00 30.04 65 VAL C C 1
ATOM 4234 O O . VAL C 1 86 ? -0.510 -73.521 -12.986 1.00 30.08 65 VAL C O 1
ATOM 4238 N N . ARG C 1 87 ? 0.264 -74.605 -11.186 1.00 30.27 66 ARG C N 1
ATOM 4239 C CA . ARG C 1 87 ? -0.997 -75.296 -10.918 1.00 30.11 66 ARG C CA 1
ATOM 4240 C C . ARG C 1 87 ? -2.086 -74.382 -10.353 1.00 29.93 66 ARG C C 1
ATOM 4241 O O . ARG C 1 87 ? -3.246 -74.487 -10.747 1.00 30.40 66 ARG C O 1
ATOM 4249 N N . THR C 1 88 ? -1.733 -73.489 -9.437 1.00 29.24 67 THR C N 1
ATOM 4250 C CA . THR C 1 88 ? -2.736 -72.572 -8.908 1.00 28.95 67 THR C CA 1
ATOM 4251 C C . THR C 1 88 ? -3.079 -71.442 -9.906 1.00 28.47 67 THR C C 1
ATOM 4252 O O . THR C 1 88 ? -4.186 -70.905 -9.868 1.00 28.24 67 THR C O 1
ATOM 4256 N N . LEU C 1 89 ? -2.168 -71.129 -10.828 1.00 27.93 68 LEU C N 1
ATOM 4257 C CA . LEU C 1 89 ? -2.422 -70.092 -11.843 1.00 27.40 68 LEU C CA 1
ATOM 4258 C C . LEU C 1 89 ? -3.265 -70.582 -13.030 1.00 26.89 68 LEU C C 1
ATOM 4259 O O . LEU C 1 89 ? -4.072 -69.825 -13.570 1.00 27.02 68 LEU C O 1
ATOM 4264 N N . ARG C 1 90 ? -3.082 -71.827 -13.445 1.00 26.37 69 ARG C N 1
ATOM 4265 C CA . ARG C 1 90 ? -3.705 -72.298 -14.683 1.00 26.31 69 ARG C CA 1
ATOM 4266 C C . ARG C 1 90 ? -5.216 -72.075 -14.741 1.00 26.94 69 ARG C C 1
ATOM 4267 O O . ARG C 1 90 ? -5.705 -71.541 -15.723 1.00 26.78 69 ARG C O 1
ATOM 4275 N N . PRO C 1 91 ? -5.965 -72.494 -13.698 1.00 27.68 70 PRO C N 1
ATOM 4276 C CA . PRO C 1 91 ? -7.427 -72.329 -13.710 1.00 28.05 70 PRO C CA 1
ATOM 4277 C C . PRO C 1 91 ? -7.908 -70.887 -13.691 1.00 28.28 70 PRO C C 1
ATOM 4278 O O . PRO C 1 91 ? -9.091 -70.643 -13.880 1.00 28.31 70 PRO C O 1
ATOM 4282 N N . ARG C 1 92 ? -7.007 -69.947 -13.439 1.00 28.73 71 ARG C N 1
ATOM 4283 C CA . ARG C 1 92 ? -7.376 -68.549 -13.279 1.00 29.26 71 ARG C CA 1
ATOM 4284 C C . ARG C 1 92 ? -6.911 -67.640 -14.412 1.00 29.27 71 ARG C C 1
ATOM 4285 O O . ARG C 1 92 ? -7.155 -66.431 -14.362 1.00 29.25 71 ARG C O 1
ATOM 4293 N N . VAL C 1 93 ? -6.244 -68.206 -15.419 1.00 29.40 72 VAL C N 1
ATOM 4294 C CA . VAL C 1 93 ? -5.771 -67.425 -16.565 1.00 29.51 72 VAL C CA 1
ATOM 4295 C C . VAL C 1 93 ? -6.969 -66.932 -17.379 1.00 29.62 72 VAL C C 1
ATOM 4296 O O . VAL C 1 93 ? -7.792 -67.729 -17.836 1.00 30.22 72 VAL C O 1
ATOM 4300 N N . LYS C 1 94 ? -7.082 -65.616 -17.535 1.00 29.40 73 LYS C N 1
ATOM 4301 C CA . LYS C 1 94 ? -8.137 -65.031 -18.381 1.00 29.32 73 LYS C CA 1
ATOM 4302 C C . LYS C 1 94 ? -7.672 -64.698 -19.807 1.00 28.63 73 LYS C C 1
ATOM 4303 O O . LYS C 1 94 ? -8.504 -64.453 -20.686 1.00 28.68 73 LYS C O 1
ATOM 4309 N N . THR C 1 95 ? -6.357 -64.678 -20.033 1.00 27.77 74 THR C N 1
ATOM 4310 C CA . THR C 1 95 ? -5.796 -64.537 -21.384 1.00 26.85 74 THR C CA 1
ATOM 4311 C C . THR C 1 95 ? -5.197 -65.877 -21.844 1.00 26.84 74 THR C C 1
ATOM 4312 O O . THR C 1 95 ? -5.934 -66.828 -22.103 1.00 26.89 74 THR C O 1
ATOM 4316 N N . ARG C 1 96 ? -3.871 -65.962 -21.934 1.00 26.69 75 ARG C N 1
ATOM 4317 C CA . ARG C 1 96 ? -3.195 -67.199 -22.326 1.00 26.58 75 ARG C CA 1
ATOM 4318 C C . ARG C 1 96 ? -2.033 -67.481 -21.379 1.00 25.96 75 ARG C C 1
ATOM 4319 O O . ARG C 1 96 ? -1.358 -66.550 -20.920 1.00 25.69 75 ARG C O 1
ATOM 4327 N N . MET C 1 97 ? -1.819 -68.760 -21.088 1.00 25.20 76 MET C N 1
ATOM 4328 C CA . MET C 1 97 ? -0.632 -69.219 -20.379 1.00 24.86 76 MET C CA 1
ATOM 4329 C C . MET C 1 97 ? 0.374 -69.746 -21.407 1.00 24.40 76 MET C C 1
ATOM 4330 O O . MET C 1 97 ? 0.048 -70.612 -22.216 1.00 23.61 76 MET C O 1
ATOM 4335 N N . ASN C 1 98 ? 1.591 -69.211 -21.355 1.00 24.05 77 ASN C N 1
ATOM 4336 C CA . ASN C 1 98 ? 2.708 -69.736 -22.115 1.00 23.98 77 ASN C CA 1
ATOM 4337 C C . ASN C 1 98 ? 3.729 -70.381 -21.184 1.00 23.94 77 ASN C C 1
ATOM 4338 O O . ASN C 1 98 ? 4.462 -69.684 -20.483 1.00 23.31 77 ASN C O 1
ATOM 4343 N N . LEU C 1 99 ? 3.774 -71.712 -21.195 1.00 24.35 78 LEU C N 1
ATOM 4344 C CA . LEU C 1 99 ? 4.596 -72.480 -20.258 1.00 25.28 78 LEU C CA 1
ATOM 4345 C C . LEU C 1 99 ? 5.911 -72.835 -20.931 1.00 25.91 78 LEU C C 1
ATOM 4346 O O . LEU C 1 99 ? 5.931 -73.688 -21.816 1.00 25.86 78 LEU C O 1
ATOM 4351 N N . GLU C 1 100 ? 6.996 -72.167 -20.538 1.00 26.69 79 GLU C N 1
ATOM 4352 C CA . GLU C 1 100 ? 8.328 -72.518 -21.032 1.00 27.62 79 GLU C CA 1
ATOM 4353 C C . GLU C 1 100 ? 8.793 -73.748 -20.263 1.00 28.01 79 GLU C C 1
ATOM 4354 O O . GLU C 1 100 ? 8.666 -73.805 -19.040 1.00 27.43 79 GLU C O 1
ATOM 4360 N N . CYS C 1 101 ? 9.297 -74.747 -20.974 1.00 28.81 80 CYS C N 1
ATOM 4361 C CA . CYS C 1 101 ? 9.834 -75.932 -20.324 1.00 29.73 80 CYS C CA 1
ATOM 4362 C C . CYS C 1 101 ? 10.779 -76.689 -21.236 1.00 29.78 80 CYS C C 1
ATOM 4363 O O . CYS C 1 101 ? 10.817 -76.442 -22.435 1.00 29.93 80 CYS C O 1
ATOM 4366 N N . ALA C 1 102 ? 11.531 -77.612 -20.645 1.00 29.79 81 ALA C N 1
ATOM 4367 C CA . ALA C 1 102 ? 12.555 -78.379 -21.338 1.00 29.82 81 ALA C CA 1
ATOM 4368 C C . ALA C 1 102 ? 12.002 -79.670 -21.925 1.00 30.06 81 ALA C C 1
ATOM 4369 O O . ALA C 1 102 ? 10.908 -80.104 -21.582 1.00 29.21 81 ALA C O 1
ATOM 4371 N N . VAL C 1 103 ? 12.788 -80.278 -22.810 1.00 31.14 82 VAL C N 1
ATOM 4372 C CA . VAL C 1 103 ? 12.395 -81.493 -23.521 1.00 31.77 82 VAL C CA 1
ATOM 4373 C C . VAL C 1 103 ? 12.870 -82.723 -22.750 1.00 32.23 82 VAL C C 1
ATOM 4374 O O . VAL C 1 103 ? 13.818 -83.408 -23.159 1.00 32.70 82 VAL C O 1
ATOM 4378 N N . THR C 1 104 ? 12.207 -82.983 -21.626 1.00 32.26 83 THR C N 1
ATOM 4379 C CA . THR C 1 104 ? 12.449 -84.168 -20.820 1.00 32.62 83 THR C CA 1
ATOM 4380 C C . THR C 1 104 ? 11.101 -84.750 -20.430 1.00 32.70 83 THR C C 1
ATOM 4381 O O . THR C 1 104 ? 10.168 -84.001 -20.167 1.00 32.61 83 THR C O 1
ATOM 4385 N N . PRO C 1 105 ? 10.993 -86.086 -20.372 1.00 32.99 84 PRO C N 1
ATOM 4386 C CA . PRO C 1 105 ? 9.689 -86.713 -20.126 1.00 33.10 84 PRO C CA 1
ATOM 4387 C C . PRO C 1 105 ? 8.898 -86.126 -18.950 1.00 33.16 84 PRO C C 1
ATOM 4388 O O . PRO C 1 105 ? 7.685 -85.961 -19.061 1.00 33.45 84 PRO C O 1
ATOM 4392 N N . GLU C 1 106 ? 9.569 -85.812 -17.844 1.00 33.06 85 GLU C N 1
ATOM 4393 C CA . GLU C 1 106 ? 8.878 -85.320 -16.646 1.00 33.27 85 GLU C CA 1
ATOM 4394 C C . GLU C 1 106 ? 8.179 -83.997 -16.922 1.00 32.44 85 GLU C C 1
ATOM 4395 O O . GLU C 1 106 ? 6.989 -83.836 -16.669 1.00 31.76 85 GLU C O 1
ATOM 4401 N N . MET C 1 107 ? 8.943 -83.054 -17.443 1.00 31.78 86 MET C N 1
ATOM 4402 C CA . MET C 1 107 ? 8.451 -81.705 -17.644 1.00 31.95 86 MET C CA 1
ATOM 4403 C C . MET C 1 107 ? 7.377 -81.684 -18.737 1.00 31.41 86 MET C C 1
ATOM 4404 O O . MET C 1 107 ? 6.391 -80.966 -18.627 1.00 30.94 86 MET C O 1
ATOM 4409 N N . LEU C 1 108 ? 7.555 -82.514 -19.760 1.00 31.42 87 LEU C N 1
ATOM 4410 C CA . LEU C 1 108 ? 6.547 -82.686 -20.797 1.00 31.28 87 LEU C CA 1
ATOM 4411 C C . LEU C 1 108 ? 5.291 -83.300 -20.202 1.00 31.43 87 LEU C C 1
ATOM 4412 O O . LEU C 1 108 ? 4.182 -82.962 -20.607 1.00 31.56 87 LEU C O 1
ATOM 4417 N N . ASP C 1 109 ? 5.457 -84.200 -19.241 1.00 31.71 88 ASP C N 1
ATOM 4418 C CA . ASP C 1 109 ? 4.304 -84.808 -18.584 1.00 31.91 88 ASP C CA 1
ATOM 4419 C C . ASP C 1 109 ? 3.535 -83.803 -17.741 1.00 31.44 88 ASP C C 1
ATOM 4420 O O . ASP C 1 109 ? 2.307 -83.808 -17.750 1.00 31.39 88 ASP C O 1
ATOM 4425 N N . ILE C 1 110 ? 4.239 -82.921 -17.045 1.00 31.00 89 ILE C N 1
ATOM 4426 C CA . ILE C 1 110 ? 3.553 -81.889 -16.276 1.00 30.88 89 ILE C CA 1
ATOM 4427 C C . ILE C 1 110 ? 2.826 -80.955 -17.231 1.00 30.95 89 ILE C C 1
ATOM 4428 O O . ILE C 1 110 ? 1.665 -80.624 -17.019 1.00 30.38 89 ILE C O 1
ATOM 4433 N N . ALA C 1 111 ? 3.524 -80.551 -18.287 1.00 31.25 90 ALA C N 1
ATOM 4434 C CA . ALA C 1 111 ? 2.967 -79.662 -19.287 1.00 31.55 90 ALA C CA 1
ATOM 4435 C C . ALA C 1 111 ? 1.671 -80.220 -19.866 1.00 31.90 90 ALA C C 1
ATOM 4436 O O . ALA C 1 111 ? 0.669 -79.521 -19.965 1.00 31.87 90 ALA C O 1
ATOM 4438 N N . CYS C 1 112 ? 1.691 -81.493 -20.225 1.00 32.31 91 CYS C N 1
ATOM 4439 C CA A CYS C 1 112 ? 0.530 -82.095 -20.861 0.50 32.30 91 CYS C CA 1
ATOM 4440 C CA B CYS C 1 112 ? 0.550 -82.156 -20.842 0.50 32.88 91 CYS C CA 1
ATOM 4441 C C . CYS C 1 112 ? -0.651 -82.223 -19.898 1.00 32.97 91 CYS C C 1
ATOM 4442 O O . CYS C 1 112 ? -1.803 -82.218 -20.336 1.00 33.70 91 CYS C O 1
ATOM 4447 N N . GLU C 1 113 ? -0.370 -82.309 -18.600 1.00 33.30 92 GLU C N 1
ATOM 4448 C CA . GLU C 1 113 ? -1.411 -82.408 -17.577 1.00 33.71 92 GLU C CA 1
ATOM 4449 C C . GLU C 1 113 ? -2.077 -81.057 -17.297 1.00 33.26 92 GLU C C 1
ATOM 4450 O O . GLU C 1 113 ? -3.288 -80.978 -17.148 1.00 32.80 92 GLU C O 1
ATOM 4456 N N . ILE C 1 114 ? -1.288 -79.993 -17.226 1.00 32.98 93 ILE C N 1
ATOM 4457 C CA . ILE C 1 114 ? -1.847 -78.695 -16.875 1.00 32.91 93 ILE C CA 1
ATOM 4458 C C . ILE C 1 114 ? -2.404 -77.966 -18.119 1.00 32.54 93 ILE C C 1
ATOM 4459 O O . ILE C 1 114 ? -3.064 -76.937 -17.989 1.00 32.16 93 ILE C O 1
ATOM 4464 N N . ARG C 1 115 ? -2.140 -78.514 -19.313 1.00 32.24 94 ARG C N 1
ATOM 4465 C CA . ARG C 1 115 ? -2.740 -78.045 -20.578 1.00 31.92 94 ARG C CA 1
ATOM 4466 C C . ARG C 1 115 ? -2.739 -76.528 -20.771 1.00 30.79 94 ARG C C 1
ATOM 4467 O O . ARG C 1 115 ? -3.801 -75.924 -20.918 1.00 30.03 94 ARG C O 1
ATOM 4475 N N . PRO C 1 116 ? -1.547 -75.911 -20.789 1.00 29.66 95 PRO C N 1
ATOM 4476 C CA . PRO C 1 116 ? -1.479 -74.498 -21.113 1.00 29.02 95 PRO C CA 1
ATOM 4477 C C . PRO C 1 116 ? -1.897 -74.236 -22.550 1.00 28.35 95 PRO C C 1
ATOM 4478 O O . PRO C 1 116 ? -1.987 -75.161 -23.362 1.00 28.23 95 PRO C O 1
ATOM 4482 N N . HIS C 1 117 ? -2.134 -72.976 -22.862 1.00 27.63 96 HIS C N 1
ATOM 4483 C CA . HIS C 1 117 ? -2.551 -72.607 -24.200 1.00 27.45 96 HIS C CA 1
ATOM 4484 C C . HIS C 1 117 ? -1.347 -72.770 -25.119 1.00 27.11 96 HIS C C 1
ATOM 4485 O O . HIS C 1 117 ? -1.459 -73.323 -26.219 1.00 26.29 96 HIS C O 1
ATOM 4492 N N . ASP C 1 118 ? -0.194 -72.314 -24.618 1.00 26.74 97 ASP C N 1
ATOM 4493 C CA . ASP C 1 118 ? 1.076 -72.367 -25.327 1.00 26.29 97 ASP C CA 1
ATOM 4494 C C . ASP C 1 118 ? 2.168 -73.003 -24.484 1.00 25.40 97 ASP C C 1
ATOM 4495 O O . ASP C 1 118 ? 2.176 -72.888 -23.266 1.00 24.03 97 ASP C O 1
ATOM 4500 N N . ALA C 1 119 ? 3.083 -73.683 -25.167 1.00 25.08 98 ALA C N 1
ATOM 4501 C CA . ALA C 1 119 ? 4.337 -74.133 -24.578 1.00 25.08 98 ALA C CA 1
ATOM 4502 C C . ALA C 1 119 ? 5.483 -73.630 -25.447 1.00 24.73 98 ALA C C 1
ATOM 4503 O O . ALA C 1 119 ? 5.372 -73.574 -26.678 1.00 24.12 98 ALA C O 1
ATOM 4505 N N . CYS C 1 120 ? 6.571 -73.244 -24.798 1.00 24.26 99 CYS C N 1
ATOM 4506 C CA . CYS C 1 120 ? 7.789 -72.894 -25.496 1.00 24.27 99 CYS C CA 1
ATOM 4507 C C . CYS C 1 120 ? 8.889 -73.824 -24.997 1.00 24.01 99 CYS C C 1
ATOM 4508 O O . CYS C 1 120 ? 9.273 -73.761 -23.836 1.00 23.62 99 CYS C O 1
ATOM 4511 N N . LEU C 1 121 ? 9.370 -74.698 -25.880 1.00 23.84 100 LEU C N 1
ATOM 4512 C CA . LEU C 1 121 ? 10.452 -75.616 -25.550 1.00 23.58 100 LEU C CA 1
ATOM 4513 C C . LEU C 1 121 ? 11.766 -74.849 -25.568 1.00 23.94 100 LEU C C 1
ATOM 4514 O O . LEU C 1 121 ? 12.115 -74.216 -26.568 1.00 23.49 100 LEU C O 1
ATOM 4519 N N . VAL C 1 122 ? 12.482 -74.912 -24.450 1.00 24.22 101 VAL C N 1
ATOM 4520 C CA . VAL C 1 122 ? 13.695 -74.143 -24.251 1.00 25.03 101 VAL C CA 1
ATOM 4521 C C . VAL C 1 122 ? 14.819 -75.081 -23.816 1.00 26.12 101 VAL C C 1
ATOM 4522 O O . VAL C 1 122 ? 14.569 -76.124 -23.220 1.00 26.20 101 VAL C O 1
ATOM 4526 N N . PRO C 1 123 ? 16.067 -74.720 -24.114 1.00 27.44 102 PRO C N 1
ATOM 4527 C CA . PRO C 1 123 ? 17.166 -75.532 -23.637 1.00 28.46 102 PRO C CA 1
ATOM 4528 C C . PRO C 1 123 ? 17.450 -75.269 -22.169 1.00 29.88 102 PRO C C 1
ATOM 4529 O O . PRO C 1 123 ? 17.352 -74.127 -21.706 1.00 30.68 102 PRO C O 1
ATOM 4533 N N . GLU C 1 124 ? 17.793 -76.313 -21.437 1.00 31.20 103 GLU C N 1
ATOM 4534 C CA . GLU C 1 124 ? 18.298 -76.133 -20.080 1.00 32.53 103 GLU C CA 1
ATOM 4535 C C . GLU C 1 124 ? 19.664 -76.822 -19.906 1.00 33.36 103 GLU C C 1
ATOM 4536 O O . GLU C 1 124 ? 20.576 -76.260 -19.306 1.00 33.74 103 GLU C O 1
ATOM 4542 N N . LYS C 1 125 ? 19.813 -78.022 -20.456 1.00 34.32 104 LYS C N 1
ATOM 4543 C CA . LYS C 1 125 ? 21.093 -78.717 -20.413 1.00 35.04 104 LYS C CA 1
ATOM 4544 C C . LYS C 1 125 ? 22.042 -78.092 -21.432 1.00 35.44 104 LYS C C 1
ATOM 4545 O O . LYS C 1 125 ? 21.602 -77.506 -22.417 1.00 35.47 104 LYS C O 1
ATOM 4551 N N . ARG C 1 126 ? 23.342 -78.207 -21.170 1.00 36.01 105 ARG C N 1
ATOM 4552 C CA . ARG C 1 126 ? 24.379 -77.654 -22.040 1.00 36.46 105 ARG C CA 1
ATOM 4553 C C . ARG C 1 126 ? 24.520 -78.460 -23.347 1.00 35.74 105 ARG C C 1
ATOM 4554 O O . ARG C 1 126 ? 25.052 -77.958 -24.337 1.00 35.53 105 ARG C O 1
ATOM 4562 N N . SER C 1 127 ? 24.034 -79.698 -23.345 1.00 34.84 106 SER C N 1
ATOM 4563 C CA . SER C 1 127 ? 24.042 -80.535 -24.544 1.00 34.53 106 SER C CA 1
ATOM 4564 C C . SER C 1 127 ? 22.859 -80.244 -25.485 1.00 34.19 106 SER C C 1
ATOM 4565 O O . SER C 1 127 ? 22.773 -80.817 -26.568 1.00 33.72 106 SER C O 1
ATOM 4568 N N . GLU C 1 128 ? 21.955 -79.360 -25.061 1.00 33.98 107 GLU C N 1
ATOM 4569 C CA . GLU C 1 128 ? 20.737 -79.045 -25.807 1.00 33.96 107 GLU C CA 1
ATOM 4570 C C . GLU C 1 128 ? 20.813 -77.708 -26.503 1.00 33.48 107 GLU C C 1
ATOM 4571 O O . GLU C 1 128 ? 19.901 -77.358 -27.251 1.00 33.88 107 GLU C O 1
ATOM 4577 N N . LEU C 1 129 ? 21.853 -76.927 -26.239 1.00 33.04 108 LEU C N 1
ATOM 4578 C CA . LEU C 1 129 ? 21.880 -75.566 -26.763 1.00 32.81 108 LEU C CA 1
ATOM 4579 C C . LEU C 1 129 ? 23.060 -75.288 -27.690 1.00 32.20 108 LEU C C 1
ATOM 4580 O O . LEU C 1 129 ? 24.094 -75.942 -27.605 1.00 32.30 108 LEU C O 1
ATOM 4585 N N . THR C 1 130 ? 22.873 -74.317 -28.581 1.00 31.19 109 THR C N 1
ATOM 4586 C CA . THR C 1 130 ? 23.916 -73.886 -29.493 1.00 30.69 109 THR C CA 1
ATOM 4587 C C . THR C 1 130 ? 24.864 -72.968 -28.749 1.00 30.48 109 THR C C 1
ATOM 4588 O O . THR C 1 130 ? 24.595 -72.585 -27.607 1.00 30.78 109 THR C O 1
ATOM 4592 N N . THR C 1 131 ? 25.959 -72.579 -29.392 1.00 30.27 110 THR C N 1
ATOM 4593 C CA . THR C 1 131 ? 26.877 -71.614 -28.771 1.00 30.20 110 THR C CA 1
ATOM 4594 C C . THR C 1 131 ? 26.182 -70.265 -28.574 1.00 29.45 110 THR C C 1
ATOM 4595 O O . THR C 1 131 ? 26.534 -69.512 -27.674 1.00 29.53 110 THR C O 1
ATOM 4599 N N . GLU C 1 132 ? 25.187 -69.966 -29.408 1.00 28.72 111 GLU C N 1
ATOM 4600 C CA . GLU C 1 132 ? 24.416 -68.724 -29.261 1.00 28.09 111 GLU C CA 1
ATOM 4601 C C . GLU C 1 132 ? 23.377 -68.792 -28.127 1.00 27.09 111 GLU C C 1
ATOM 4602 O O . GLU C 1 132 ? 23.058 -67.766 -27.529 1.00 26.90 111 GLU C O 1
ATOM 4608 N N . GLY C 1 133 ? 22.850 -69.982 -27.847 1.00 25.77 112 GLY C N 1
ATOM 4609 C CA . GLY C 1 133 ? 21.933 -70.173 -26.718 1.00 25.31 112 GLY C CA 1
ATOM 4610 C C . GLY C 1 133 ? 20.524 -70.654 -27.043 1.00 24.34 112 GLY C C 1
ATOM 4611 O O . GLY C 1 133 ? 19.708 -70.839 -26.143 1.00 24.69 112 GLY C O 1
ATOM 4612 N N . GLY C 1 134 ? 20.214 -70.840 -28.318 1.00 23.11 113 GLY C N 1
ATOM 4613 C CA . GLY C 1 134 ? 18.921 -71.395 -28.698 1.00 22.27 113 GLY C CA 1
ATOM 4614 C C . GLY C 1 134 ? 18.926 -72.892 -28.554 1.00 21.57 113 GLY C C 1
ATOM 4615 O O . GLY C 1 134 ? 19.981 -73.491 -28.419 1.00 21.65 113 GLY C O 1
ATOM 4616 N N . LEU C 1 135 ? 17.746 -73.494 -28.596 1.00 21.21 114 LEU C N 1
ATOM 4617 C CA . LEU C 1 135 ? 17.605 -74.947 -28.673 1.00 21.28 114 LEU C CA 1
ATOM 4618 C C . LEU C 1 135 ? 18.277 -75.465 -29.949 1.00 21.88 114 LEU C C 1
ATOM 4619 O O . LEU C 1 135 ? 18.103 -74.890 -31.030 1.00 20.82 114 LEU C O 1
ATOM 4624 N N . ASP C 1 136 ? 19.031 -76.552 -29.817 1.00 22.68 115 ASP C N 1
ATOM 4625 C CA . ASP C 1 136 ? 19.635 -77.214 -30.963 1.00 23.28 115 ASP C CA 1
ATOM 4626 C C . ASP C 1 136 ? 18.621 -78.181 -31.540 1.00 23.11 115 ASP C C 1
ATOM 4627 O O . ASP C 1 136 ? 18.644 -79.372 -31.249 1.00 23.68 115 ASP C O 1
ATOM 4632 N N . VAL C 1 137 ? 17.713 -77.657 -32.353 1.00 22.66 116 VAL C N 1
ATOM 4633 C CA . VAL C 1 137 ? 16.679 -78.478 -32.944 1.00 22.27 116 VAL C CA 1
ATOM 4634 C C . VAL C 1 137 ? 17.271 -79.440 -33.988 1.00 22.75 116 VAL C C 1
ATOM 4635 O O . VAL C 1 137 ? 16.785 -80.561 -34.147 1.00 22.51 116 VAL C O 1
ATOM 4639 N N . VAL C 1 138 ? 18.302 -78.992 -34.700 1.00 23.00 117 VAL C N 1
ATOM 4640 C CA . VAL C 1 138 ? 18.979 -79.832 -35.682 1.00 23.72 117 VAL C CA 1
ATOM 4641 C C . VAL C 1 138 ? 19.595 -81.038 -34.979 1.00 24.64 117 VAL C C 1
ATOM 4642 O O . VAL C 1 138 ? 19.443 -82.178 -35.421 1.00 25.26 117 VAL C O 1
ATOM 4646 N N . GLY C 1 139 ? 20.288 -80.769 -33.879 1.00 25.52 118 GLY C N 1
ATOM 4647 C CA . GLY C 1 139 ? 20.973 -81.811 -33.121 1.00 26.24 118 GLY C CA 1
ATOM 4648 C C . GLY C 1 139 ? 20.074 -82.742 -32.322 1.00 26.49 118 GLY C C 1
ATOM 4649 O O . GLY C 1 139 ? 20.510 -83.827 -31.949 1.00 27.08 118 GLY C O 1
ATOM 4650 N N . HIS C 1 140 ? 18.833 -82.333 -32.052 1.00 26.72 119 HIS C N 1
ATOM 4651 C CA . HIS C 1 140 ? 17.909 -83.142 -31.229 1.00 27.10 119 HIS C CA 1
ATOM 4652 C C . HIS C 1 140 ? 16.559 -83.320 -31.911 1.00 26.81 119 HIS C C 1
ATOM 4653 O O . HIS C 1 140 ? 15.515 -83.370 -31.256 1.00 27.07 119 HIS C O 1
ATOM 4660 N N . PHE C 1 141 ? 16.590 -83.431 -33.231 1.00 26.43 120 PHE C N 1
ATOM 4661 C CA . PHE C 1 141 ? 15.387 -83.358 -34.027 1.00 26.39 120 PHE C CA 1
ATOM 4662 C C . PHE C 1 141 ? 14.296 -84.297 -33.554 1.00 26.86 120 PHE C C 1
ATOM 4663 O O . PHE C 1 141 ? 13.169 -83.872 -33.311 1.00 26.98 120 PHE C O 1
ATOM 4671 N N . ASP C 1 142 ? 14.625 -85.577 -33.439 1.00 27.35 121 ASP C N 1
ATOM 4672 C CA . ASP C 1 142 ? 13.604 -86.575 -33.150 1.00 28.03 121 ASP C CA 1
ATOM 4673 C C . ASP C 1 142 ? 12.980 -86.393 -31.770 1.00 27.60 121 ASP C C 1
ATOM 4674 O O . ASP C 1 142 ? 11.784 -86.612 -31.600 1.00 28.01 121 ASP C O 1
ATOM 4679 N N . ALA C 1 143 ? 13.777 -85.998 -30.785 1.00 27.36 122 ALA C N 1
ATOM 4680 C CA . ALA C 1 143 ? 13.239 -85.726 -29.443 1.00 27.14 122 ALA C CA 1
ATOM 4681 C C . ALA C 1 143 ? 12.289 -84.515 -29.486 1.00 26.38 122 ALA C C 1
ATOM 4682 O O . ALA C 1 143 ? 11.208 -84.553 -28.917 1.00 25.83 122 ALA C O 1
ATOM 4684 N N . VAL C 1 144 ? 12.688 -83.461 -30.187 1.00 26.10 123 VAL C N 1
ATOM 4685 C CA . VAL C 1 144 ? 11.871 -82.249 -30.258 1.00 25.89 123 VAL C CA 1
ATOM 4686 C C . VAL C 1 144 ? 10.583 -82.498 -31.044 1.00 26.48 123 VAL C C 1
ATOM 4687 O O . VAL C 1 144 ? 9.522 -81.992 -30.663 1.00 26.66 123 VAL C O 1
ATOM 4691 N N . ARG C 1 145 ? 10.666 -83.278 -32.123 1.00 26.61 124 ARG C N 1
ATOM 4692 C CA . ARG C 1 145 ? 9.463 -83.636 -32.881 1.00 26.94 124 ARG C CA 1
ATOM 4693 C C . ARG C 1 145 ? 8.489 -84.472 -32.050 1.00 26.27 124 ARG C C 1
ATOM 4694 O O . ARG C 1 145 ? 7.285 -84.265 -32.126 1.00 26.56 124 ARG C O 1
ATOM 4702 N N . ALA C 1 146 ? 8.999 -85.431 -31.290 1.00 25.66 125 ALA C N 1
ATOM 4703 C CA . ALA C 1 146 ? 8.139 -86.268 -30.436 1.00 25.27 125 ALA C CA 1
ATOM 4704 C C . ALA C 1 146 ? 7.457 -85.417 -29.356 1.00 25.11 125 ALA C C 1
ATOM 4705 O O . ALA C 1 146 ? 6.280 -85.608 -29.048 1.00 25.18 125 ALA C O 1
ATOM 4707 N N . ALA C 1 147 ? 8.205 -84.468 -28.813 1.00 25.04 126 ALA C N 1
ATOM 4708 C CA . ALA C 1 147 ? 7.697 -83.510 -27.844 1.00 25.26 126 ALA C CA 1
ATOM 4709 C C . ALA C 1 147 ? 6.583 -82.623 -28.413 1.00 25.52 126 ALA C C 1
ATOM 4710 O O . ALA C 1 147 ? 5.595 -82.352 -27.720 1.00 24.87 126 ALA C O 1
ATOM 4712 N N . CYS C 1 148 ? 6.751 -82.172 -29.659 1.00 26.11 127 CYS C N 1
ATOM 4713 C CA . CYS C 1 148 ? 5.731 -81.361 -30.339 1.00 26.88 127 CYS C CA 1
ATOM 4714 C C . CYS C 1 148 ? 4.431 -82.123 -30.531 1.00 28.04 127 CYS C C 1
ATOM 4715 O O . CYS C 1 148 ? 3.347 -81.570 -30.355 1.00 28.36 127 CYS C O 1
ATOM 4718 N N . LYS C 1 149 ? 4.557 -83.391 -30.901 1.00 29.38 128 LYS C N 1
ATOM 4719 C CA . LYS C 1 149 ? 3.405 -84.239 -31.202 1.00 30.59 128 LYS C CA 1
ATOM 4720 C C . LYS C 1 149 ? 2.621 -84.526 -29.931 1.00 30.67 128 LYS C C 1
ATOM 4721 O O . LYS C 1 149 ? 1.391 -84.492 -29.923 1.00 31.14 128 LYS C O 1
ATOM 4727 N N . GLN C 1 150 ? 3.335 -84.805 -28.850 1.00 30.78 129 GLN C N 1
ATOM 4728 C CA . GLN C 1 150 ? 2.671 -85.152 -27.602 1.00 30.79 129 GLN C CA 1
ATOM 4729 C C . GLN C 1 150 ? 1.983 -83.916 -27.018 1.00 30.38 129 GLN C C 1
ATOM 4730 O O . GLN C 1 150 ? 0.887 -84.025 -26.483 1.00 30.61 129 GLN C O 1
ATOM 4736 N N . LEU C 1 151 ? 2.603 -82.745 -27.161 1.00 29.97 130 LEU C N 1
ATOM 4737 C CA . LEU C 1 151 ? 1.996 -81.496 -26.699 1.00 29.74 130 LEU C CA 1
ATOM 4738 C C . LEU C 1 151 ? 0.802 -81.097 -27.559 1.00 29.78 130 LEU C C 1
ATOM 4739 O O . LEU C 1 151 ? -0.206 -80.619 -27.040 1.00 29.54 130 LEU C O 1
ATOM 4744 N N . ALA C 1 152 ? 0.910 -81.306 -28.868 1.00 29.81 131 ALA C N 1
ATOM 4745 C CA . ALA C 1 152 ? -0.186 -80.987 -29.784 1.00 29.99 131 ALA C CA 1
ATOM 4746 C C . ALA C 1 152 ? -1.364 -81.948 -29.585 1.00 30.11 131 ALA C C 1
ATOM 4747 O O . ALA C 1 152 ? -2.515 -81.560 -29.774 1.00 30.27 131 ALA C O 1
ATOM 4749 N N . ASP C 1 153 ? -1.078 -83.196 -29.206 1.00 30.26 132 ASP C N 1
ATOM 4750 C CA . ASP C 1 153 ? -2.129 -84.158 -28.857 1.00 30.29 132 ASP C CA 1
ATOM 4751 C C . ASP C 1 153 ? -2.874 -83.709 -27.595 1.00 29.66 132 ASP C C 1
ATOM 4752 O O . ASP C 1 153 ? -4.045 -84.027 -27.408 1.00 29.63 132 ASP C O 1
ATOM 4757 N N . ALA C 1 154 ? -2.189 -82.975 -26.729 1.00 28.83 133 ALA C N 1
ATOM 4758 C CA . ALA C 1 154 ? -2.807 -82.454 -25.521 1.00 28.20 133 ALA C CA 1
ATOM 4759 C C . ALA C 1 154 ? -3.445 -81.083 -25.748 1.00 27.69 133 ALA C C 1
ATOM 4760 O O . ALA C 1 154 ? -3.894 -80.451 -24.803 1.00 27.79 133 ALA C O 1
ATOM 4762 N N . GLY C 1 155 ? -3.463 -80.612 -26.991 1.00 27.08 134 GLY C N 1
ATOM 4763 C CA . GLY C 1 155 ? -4.103 -79.339 -27.326 1.00 26.47 134 GLY C CA 1
ATOM 4764 C C . GLY C 1 155 ? -3.256 -78.100 -27.110 1.00 25.92 134 GLY C C 1
ATOM 4765 O O . GLY C 1 155 ? -3.760 -76.975 -27.233 1.00 25.94 134 GLY C O 1
ATOM 4766 N N . VAL C 1 156 ? -1.969 -78.291 -26.812 1.00 25.06 135 VAL C N 1
ATOM 4767 C CA . VAL C 1 156 ? -1.046 -77.174 -26.629 1.00 24.25 135 VAL C CA 1
ATOM 4768 C C . VAL C 1 156 ? -0.459 -76.707 -27.968 1.00 24.46 135 VAL C C 1
ATOM 4769 O O . VAL C 1 156 ? -0.018 -77.512 -28.805 1.00 23.73 135 VAL C O 1
ATOM 4773 N N . ARG C 1 157 ? -0.432 -75.393 -28.137 1.00 24.17 136 ARG C N 1
ATOM 4774 C CA . ARG C 1 157 ? 0.244 -74.765 -29.248 1.00 24.24 136 ARG C CA 1
ATOM 4775 C C . ARG C 1 157 ? 1.738 -74.567 -28.951 1.00 23.58 136 ARG C C 1
ATOM 4776 O O . ARG C 1 157 ? 2.115 -73.766 -28.093 1.00 23.44 136 ARG C O 1
ATOM 4784 N N . VAL C 1 158 ? 2.580 -75.272 -29.703 1.00 22.76 137 VAL C N 1
ATOM 4785 C CA . VAL C 1 158 ? 3.990 -75.408 -29.376 1.00 22.05 137 VAL C CA 1
ATOM 4786 C C . VAL C 1 158 ? 4.863 -74.424 -30.105 1.00 21.52 137 VAL C C 1
ATOM 4787 O O . VAL C 1 158 ? 4.737 -74.233 -31.306 1.00 21.96 137 VAL C O 1
ATOM 4791 N N . SER C 1 159 ? 5.783 -73.832 -29.362 1.00 20.99 138 SER C N 1
ATOM 4792 C CA . SER C 1 159 ? 6.772 -72.932 -29.902 1.00 20.63 138 SER C CA 1
ATOM 4793 C C . SER C 1 159 ? 8.140 -73.502 -29.549 1.00 20.43 138 SER C C 1
ATOM 4794 O O . SER C 1 159 ? 8.271 -74.209 -28.563 1.00 20.03 138 SER C O 1
ATOM 4797 N N . LEU C 1 160 ? 9.147 -73.186 -30.356 1.00 20.31 139 LEU C N 1
ATOM 4798 C CA . LEU C 1 160 ? 10.521 -73.587 -30.094 1.00 20.19 139 LEU C CA 1
ATOM 4799 C C . LEU C 1 160 ? 11.395 -72.351 -30.020 1.00 20.29 139 LEU C C 1
ATOM 4800 O O . LEU C 1 160 ? 11.323 -71.483 -30.898 1.00 20.95 139 LEU C O 1
ATOM 4805 N N . PHE C 1 161 ? 12.235 -72.282 -28.994 1.00 19.99 140 PHE C N 1
ATOM 4806 C CA . PHE C 1 161 ? 13.115 -71.150 -28.787 1.00 20.30 140 PHE C CA 1
ATOM 4807 C C . PHE C 1 161 ? 14.409 -71.429 -29.533 1.00 20.72 140 PHE C C 1
ATOM 4808 O O . PHE C 1 161 ? 15.094 -72.406 -29.223 1.00 20.45 140 PHE C O 1
ATOM 4816 N N . ILE C 1 162 ? 14.732 -70.585 -30.516 1.00 20.94 141 ILE C N 1
ATOM 4817 C CA . ILE C 1 162 ? 15.866 -70.838 -31.418 1.00 21.32 141 ILE C CA 1
ATOM 4818 C C . ILE C 1 162 ? 16.606 -69.582 -31.870 1.00 22.15 141 ILE C C 1
ATOM 4819 O O . ILE C 1 162 ? 16.061 -68.469 -31.879 1.00 22.45 141 ILE C O 1
ATOM 4824 N N . ASP C 1 163 ? 17.860 -69.772 -32.264 1.00 22.86 142 ASP C N 1
ATOM 4825 C CA . ASP C 1 163 ? 18.653 -68.680 -32.809 1.00 23.45 142 ASP C CA 1
ATOM 4826 C C . ASP C 1 163 ? 18.069 -68.318 -34.159 1.00 23.37 142 ASP C C 1
ATOM 4827 O O . ASP C 1 163 ? 17.521 -69.179 -34.848 1.00 23.80 142 ASP C O 1
ATOM 4832 N N . PRO C 1 164 ? 18.195 -67.051 -34.558 1.00 23.19 143 PRO C N 1
ATOM 4833 C CA . PRO C 1 164 ? 17.734 -66.681 -35.871 1.00 23.29 143 PRO C CA 1
ATOM 4834 C C . PRO C 1 164 ? 18.692 -67.228 -36.931 1.00 23.69 143 PRO C C 1
ATOM 4835 O O . PRO C 1 164 ? 19.385 -66.472 -37.589 1.00 24.08 143 PRO C O 1
ATOM 4839 N N . ASP C 1 165 ? 18.695 -68.549 -37.078 1.00 23.99 144 ASP C N 1
ATOM 4840 C CA . ASP C 1 165 ? 19.606 -69.282 -37.961 1.00 24.00 144 ASP C CA 1
ATOM 4841 C C . ASP C 1 165 ? 18.750 -70.159 -38.879 1.00 23.49 144 ASP C C 1
ATOM 4842 O O . ASP C 1 165 ? 17.978 -70.999 -38.400 1.00 23.25 144 ASP C O 1
ATOM 4847 N N . GLU C 1 166 ? 18.904 -69.977 -40.189 1.00 23.02 145 GLU C N 1
ATOM 4848 C CA . GLU C 1 166 ? 17.973 -70.554 -41.158 1.00 22.75 145 GLU C CA 1
ATOM 4849 C C . GLU C 1 166 ? 17.866 -72.063 -41.084 1.00 22.02 145 GLU C C 1
ATOM 4850 O O . GLU C 1 166 ? 16.772 -72.621 -41.265 1.00 22.75 145 GLU C O 1
ATOM 4856 N N . ALA C 1 167 ? 18.977 -72.731 -40.810 1.00 21.22 146 ALA C N 1
ATOM 4857 C CA . ALA C 1 167 ? 18.958 -74.176 -40.671 1.00 20.97 146 ALA C CA 1
ATOM 4858 C C . ALA C 1 167 ? 18.108 -74.567 -39.465 1.00 20.74 146 ALA C C 1
ATOM 4859 O O . ALA C 1 167 ? 17.327 -75.528 -39.523 1.00 20.20 146 ALA C O 1
ATOM 4861 N N . GLN C 1 168 ? 18.251 -73.817 -38.372 1.00 20.56 147 GLN C N 1
ATOM 4862 C CA . GLN C 1 168 ? 17.477 -74.122 -37.170 1.00 20.58 147 GLN C CA 1
ATOM 4863 C C . GLN C 1 168 ? 16.019 -73.804 -37.428 1.00 20.34 147 GLN C C 1
ATOM 4864 O O . GLN C 1 168 ? 15.145 -74.580 -37.032 1.00 19.88 147 GLN C O 1
ATOM 4870 N N . ILE C 1 169 ? 15.767 -72.692 -38.128 1.00 20.10 148 ILE C N 1
ATOM 4871 C CA . ILE C 1 169 ? 14.407 -72.312 -38.466 1.00 20.36 148 ILE C CA 1
ATOM 4872 C C . ILE C 1 169 ? 13.743 -73.417 -39.295 1.00 20.67 148 ILE C C 1
ATOM 4873 O O . ILE C 1 169 ? 12.653 -73.867 -38.948 1.00 21.08 148 ILE C O 1
ATOM 4878 N N . ARG C 1 170 ? 14.414 -73.884 -40.351 1.00 20.52 149 ARG C N 1
ATOM 4879 C CA . ARG C 1 170 ? 13.899 -75.018 -41.139 1.00 20.45 149 ARG C CA 1
ATOM 4880 C C . ARG C 1 170 ? 13.658 -76.246 -40.297 1.00 19.94 149 ARG C C 1
ATOM 4881 O O . ARG C 1 170 ? 12.624 -76.895 -40.422 1.00 19.96 149 ARG C O 1
ATOM 4889 N N . ALA C 1 171 ? 14.634 -76.604 -39.474 1.00 19.85 150 ALA C N 1
ATOM 4890 C CA . ALA C 1 171 ? 14.478 -77.768 -38.597 1.00 19.92 150 ALA C CA 1
ATOM 4891 C C . ALA C 1 171 ? 13.250 -77.579 -37.693 1.00 20.13 150 ALA C C 1
ATOM 4892 O O . ALA C 1 171 ? 12.474 -78.511 -37.494 1.00 20.00 150 ALA C O 1
ATOM 4894 N N . ALA C 1 172 ? 13.069 -76.368 -37.168 1.00 20.74 151 ALA C N 1
ATOM 4895 C CA . ALA C 1 172 ? 11.861 -76.039 -36.388 1.00 21.56 151 ALA C CA 1
ATOM 4896 C C . ALA C 1 172 ? 10.586 -76.371 -37.175 1.00 22.07 151 ALA C C 1
ATOM 4897 O O . ALA C 1 172 ? 9.651 -76.999 -36.649 1.00 21.72 151 ALA C O 1
ATOM 4899 N N . HIS C 1 173 ? 10.564 -75.961 -38.442 1.00 22.83 152 HIS C N 1
ATOM 4900 C CA . HIS C 1 173 ? 9.390 -76.169 -39.296 1.00 23.67 152 HIS C CA 1
ATOM 4901 C C . HIS C 1 173 ? 9.118 -77.646 -39.522 1.00 23.85 152 HIS C C 1
ATOM 4902 O O . HIS C 1 173 ? 7.962 -78.060 -39.492 1.00 24.13 152 HIS C O 1
ATOM 4909 N N . GLU C 1 174 ? 10.167 -78.443 -39.720 1.00 24.25 153 GLU C N 1
ATOM 4910 C CA . GLU C 1 174 ? 9.992 -79.885 -39.961 1.00 24.60 153 GLU C CA 1
ATOM 4911 C C . GLU C 1 174 ? 9.493 -80.661 -38.751 1.00 24.29 153 GLU C C 1
ATOM 4912 O O . GLU C 1 174 ? 9.025 -81.777 -38.895 1.00 24.24 153 GLU C O 1
ATOM 4918 N N . THR C 1 175 ? 9.599 -80.094 -37.557 1.00 24.47 154 THR C N 1
ATOM 4919 C CA . THR C 1 175 ? 9.140 -80.804 -36.356 1.00 24.64 154 THR C CA 1
ATOM 4920 C C . THR C 1 175 ? 7.623 -80.883 -36.261 1.00 24.83 154 THR C C 1
ATOM 4921 O O . THR C 1 175 ? 7.097 -81.790 -35.629 1.00 24.79 154 THR C O 1
ATOM 4925 N N . GLY C 1 176 ? 6.936 -79.942 -36.907 1.00 24.97 155 GLY C N 1
ATOM 4926 C CA . GLY C 1 176 ? 5.503 -79.741 -36.710 1.00 25.18 155 GLY C CA 1
ATOM 4927 C C . GLY C 1 176 ? 5.165 -78.532 -35.833 1.00 24.93 155 GLY C C 1
ATOM 4928 O O . GLY C 1 176 ? 4.026 -78.063 -35.835 1.00 25.46 155 GLY C O 1
ATOM 4929 N N . ALA C 1 177 ? 6.139 -78.024 -35.084 1.00 24.16 156 ALA C N 1
ATOM 4930 C CA . ALA C 1 177 ? 5.920 -76.857 -34.225 1.00 24.10 156 ALA C CA 1
ATOM 4931 C C . ALA C 1 177 ? 5.312 -75.706 -35.038 1.00 23.68 156 ALA C C 1
ATOM 4932 O O . ALA C 1 177 ? 5.857 -75.332 -36.071 1.00 24.45 156 ALA C O 1
ATOM 4934 N N . PRO C 1 178 ? 4.157 -75.181 -34.609 1.00 23.12 157 PRO C N 1
ATOM 4935 C CA . PRO C 1 178 ? 3.577 -74.067 -35.363 1.00 22.68 157 PRO C CA 1
ATOM 4936 C C . PRO C 1 178 ? 4.223 -72.710 -35.133 1.00 22.30 157 PRO C C 1
ATOM 4937 O O . PRO C 1 178 ? 3.989 -71.793 -35.930 1.00 22.51 157 PRO C O 1
ATOM 4941 N N . VAL C 1 179 ? 5.004 -72.567 -34.057 1.00 21.83 158 VAL C N 1
ATOM 4942 C CA . VAL C 1 179 ? 5.567 -71.273 -33.667 1.00 20.89 158 VAL C CA 1
ATOM 4943 C C . VAL C 1 179 ? 7.077 -71.419 -33.413 1.00 20.55 158 VAL C C 1
ATOM 4944 O O . VAL C 1 179 ? 7.551 -72.494 -33.073 1.00 20.08 158 VAL C O 1
ATOM 4948 N N . ILE C 1 180 ? 7.823 -70.337 -33.621 1.00 20.39 159 ILE C N 1
ATOM 4949 C CA . ILE C 1 180 ? 9.221 -70.231 -33.186 1.00 20.13 159 ILE C CA 1
ATOM 4950 C C . ILE C 1 180 ? 9.395 -68.924 -32.434 1.00 20.36 159 ILE C C 1
ATOM 4951 O O . ILE C 1 180 ? 8.744 -67.933 -32.761 1.00 20.25 159 ILE C O 1
ATOM 4956 N N . GLU C 1 181 ? 10.237 -68.928 -31.405 1.00 20.77 160 GLU C N 1
ATOM 4957 C CA . GLU C 1 181 ? 10.642 -67.681 -30.765 1.00 21.57 160 GLU C CA 1
ATOM 4958 C C . GLU C 1 181 ? 12.118 -67.454 -31.038 1.00 21.31 160 GLU C C 1
ATOM 4959 O O . GLU C 1 181 ? 12.948 -68.310 -30.750 1.00 21.07 160 GLU C O 1
ATOM 4965 N N . LEU C 1 182 ? 12.437 -66.292 -31.584 1.00 21.29 161 LEU C N 1
ATOM 4966 C CA . LEU C 1 182 ? 13.801 -65.985 -31.948 1.00 21.28 161 LEU C CA 1
ATOM 4967 C C . LEU C 1 182 ? 14.554 -65.354 -30.794 1.00 21.98 161 LEU C C 1
ATOM 4968 O O . LEU C 1 182 ? 14.066 -64.410 -30.161 1.00 22.03 161 LEU C O 1
ATOM 4973 N N . HIS C 1 183 ? 15.759 -65.879 -30.561 1.00 22.34 162 HIS C N 1
ATOM 4974 C CA . HIS C 1 183 ? 16.680 -65.410 -29.534 1.00 22.67 162 HIS C CA 1
ATOM 4975 C C . HIS C 1 183 ? 17.233 -64.033 -29.858 1.00 22.73 162 HIS C C 1
ATOM 4976 O O . HIS C 1 183 ? 18.179 -63.915 -30.632 1.00 23.03 162 HIS C O 1
ATOM 4983 N N . THR C 1 184 ? 16.667 -62.998 -29.237 1.00 22.75 163 THR C N 1
ATOM 4984 C CA . THR C 1 184 ? 17.081 -61.617 -29.471 1.00 22.55 163 THR C CA 1
ATOM 4985 C C . THR C 1 184 ? 18.238 -61.166 -28.574 1.00 22.58 163 THR C C 1
ATOM 4986 O O . THR C 1 184 ? 18.548 -59.985 -28.509 1.00 22.12 163 THR C O 1
ATOM 4990 N N . GLY C 1 185 ? 18.910 -62.115 -27.930 1.00 23.66 164 GLY C N 1
ATOM 4991 C CA . GLY C 1 185 ? 19.964 -61.825 -26.937 1.00 24.04 164 GLY C CA 1
ATOM 4992 C C . GLY C 1 185 ? 21.187 -61.121 -27.492 1.00 24.83 164 GLY C C 1
ATOM 4993 O O . GLY C 1 185 ? 21.685 -60.161 -26.901 1.00 24.56 164 GLY C O 1
ATOM 4994 N N . ARG C 1 186 ? 21.682 -61.586 -28.636 1.00 25.72 165 ARG C N 1
ATOM 4995 C CA . ARG C 1 186 ? 22.813 -60.910 -29.274 1.00 26.17 165 ARG C CA 1
ATOM 4996 C C . ARG C 1 186 ? 22.439 -59.501 -29.701 1.00 26.01 165 ARG C C 1
ATOM 4997 O O . ARG C 1 186 ? 23.243 -58.588 -29.559 1.00 25.83 165 ARG C O 1
ATOM 5005 N N . TYR C 1 187 ? 21.221 -59.330 -30.216 1.00 26.67 166 TYR C N 1
ATOM 5006 C CA . TYR C 1 187 ? 20.684 -57.998 -30.508 1.00 26.89 166 TYR C CA 1
ATOM 5007 C C . TYR C 1 187 ? 20.649 -57.177 -29.232 1.00 27.58 166 TYR C C 1
ATOM 5008 O O . TYR C 1 187 ? 21.186 -56.069 -29.184 1.00 27.74 166 TYR C O 1
ATOM 5017 N N . ALA C 1 188 ? 20.044 -57.746 -28.191 1.00 28.33 167 ALA C N 1
ATOM 5018 C CA . ALA C 1 188 ? 19.864 -57.038 -26.937 1.00 29.44 167 ALA C CA 1
ATOM 5019 C C . ALA C 1 188 ? 21.198 -56.601 -26.336 1.00 30.85 167 ALA C C 1
ATOM 5020 O O . ALA C 1 188 ? 21.321 -55.452 -25.916 1.00 30.78 167 ALA C O 1
ATOM 5022 N N . ASP C 1 189 ? 22.188 -57.503 -26.329 1.00 32.69 168 ASP C N 1
ATOM 5023 C CA . ASP C 1 189 ? 23.508 -57.245 -25.715 1.00 34.36 168 ASP C CA 1
ATOM 5024 C C . ASP C 1 189 ? 24.563 -56.595 -26.629 1.00 35.57 168 ASP C C 1
ATOM 5025 O O . ASP C 1 189 ? 25.739 -56.570 -26.275 1.00 35.74 168 ASP C O 1
ATOM 5030 N N . ALA C 1 190 ? 24.180 -56.074 -27.788 1.00 37.23 169 ALA C N 1
ATOM 5031 C CA . ALA C 1 190 ? 25.174 -55.475 -28.684 1.00 38.55 169 ALA C CA 1
ATOM 5032 C C . ALA C 1 190 ? 25.964 -54.371 -27.969 1.00 39.88 169 ALA C C 1
ATOM 5033 O O . ALA C 1 190 ? 25.405 -53.603 -27.179 1.00 40.05 169 ALA C O 1
ATOM 5035 N N . HIS C 1 191 ? 27.265 -54.303 -28.251 1.00 41.41 170 HIS C N 1
ATOM 5036 C CA . HIS C 1 191 ? 28.158 -53.345 -27.582 1.00 42.65 170 HIS C CA 1
ATOM 5037 C C . HIS C 1 191 ? 28.259 -52.010 -28.320 1.00 42.83 170 HIS C C 1
ATOM 5038 O O . HIS C 1 191 ? 28.814 -51.047 -27.785 1.00 43.04 170 HIS C O 1
ATOM 5045 N N . ASP C 1 192 ? 27.724 -51.952 -29.538 1.00 43.10 171 ASP C N 1
ATOM 5046 C CA . ASP C 1 192 ? 27.632 -50.691 -30.280 1.00 43.22 171 ASP C CA 1
ATOM 5047 C C . ASP C 1 192 ? 26.592 -50.764 -31.403 1.00 42.87 171 ASP C C 1
ATOM 5048 O O . ASP C 1 192 ? 26.103 -51.843 -31.738 1.00 43.06 171 ASP C O 1
ATOM 5053 N N . ALA C 1 193 ? 26.280 -49.608 -31.982 1.00 42.46 172 ALA C N 1
ATOM 5054 C CA . ALA C 1 193 ? 25.271 -49.487 -33.043 1.00 42.15 172 ALA C CA 1
ATOM 5055 C C . ALA C 1 193 ? 25.487 -50.416 -34.246 1.00 41.88 172 ALA C C 1
ATOM 5056 O O . ALA C 1 193 ? 24.526 -50.978 -34.785 1.00 42.06 172 ALA C O 1
ATOM 5058 N N . ALA C 1 194 ? 26.735 -50.559 -34.681 1.00 41.42 173 ALA C N 1
ATOM 5059 C CA . ALA C 1 194 ? 27.034 -51.341 -35.876 1.00 41.16 173 ALA C CA 1
ATOM 5060 C C . ALA C 1 194 ? 26.725 -52.810 -35.640 1.00 40.76 173 ALA C C 1
ATOM 5061 O O . ALA C 1 194 ? 25.998 -53.425 -36.419 1.00 40.72 173 ALA C O 1
ATOM 5063 N N . GLU C 1 195 ? 27.268 -53.361 -34.557 1.00 40.37 174 GLU C N 1
ATOM 5064 C CA . GLU C 1 195 ? 26.950 -54.728 -34.139 1.00 40.25 174 GLU C CA 1
ATOM 5065 C C . GLU C 1 195 ? 25.446 -54.935 -33.920 1.00 39.69 174 GLU C C 1
ATOM 5066 O O . GLU C 1 195 ? 24.920 -56.002 -34.231 1.00 39.26 174 GLU C O 1
ATOM 5072 N N . GLN C 1 196 ? 24.765 -53.923 -33.381 1.00 39.18 175 GLN C N 1
ATOM 5073 C CA . GLN C 1 196 ? 23.323 -54.020 -33.124 1.00 38.90 175 GLN C CA 1
ATOM 5074 C C . GLN C 1 196 ? 22.520 -54.068 -34.416 1.00 38.24 175 GLN C C 1
ATOM 5075 O O . GLN C 1 196 ? 21.537 -54.796 -34.509 1.00 37.74 175 GLN C O 1
ATOM 5081 N N . GLN C 1 197 ? 22.934 -53.285 -35.404 1.00 37.93 176 GLN C N 1
ATOM 5082 C CA . GLN C 1 197 ? 22.244 -53.261 -36.694 1.00 37.83 176 GLN C CA 1
ATOM 5083 C C . GLN C 1 197 ? 22.375 -54.608 -37.394 1.00 37.04 176 GLN C C 1
ATOM 5084 O O . GLN C 1 197 ? 21.389 -55.153 -37.891 1.00 37.06 176 GLN C O 1
ATOM 5090 N N . ARG C 1 198 ? 23.589 -55.148 -37.414 1.00 36.14 177 ARG C N 1
ATOM 5091 C CA . ARG C 1 198 ? 23.833 -56.470 -37.982 1.00 35.52 177 ARG C CA 1
ATOM 5092 C C . ARG C 1 198 ? 22.933 -57.530 -37.349 1.00 34.73 177 ARG C C 1
ATOM 5093 O O . ARG C 1 198 ? 22.328 -58.336 -38.063 1.00 34.49 177 ARG C O 1
ATOM 5101 N N . GLU C 1 199 ? 22.848 -57.526 -36.015 1.00 33.78 178 GLU C N 1
ATOM 5102 C CA . GLU C 1 199 ? 22.035 -58.513 -35.282 1.00 32.83 178 GLU C CA 1
ATOM 5103 C C . GLU C 1 199 ? 20.542 -58.289 -35.508 1.00 31.73 178 GLU C C 1
ATOM 5104 O O . GLU C 1 199 ? 19.777 -59.242 -35.596 1.00 30.79 178 GLU C O 1
ATOM 5110 N N . PHE C 1 200 ? 20.137 -57.029 -35.611 1.00 30.87 179 PHE C N 1
ATOM 5111 C CA . PHE C 1 200 ? 18.776 -56.711 -36.011 1.00 30.67 179 PHE C CA 1
ATOM 5112 C C . PHE C 1 200 ? 18.444 -57.330 -37.375 1.00 30.36 179 PHE C C 1
ATOM 5113 O O . PHE C 1 200 ? 17.363 -57.881 -37.567 1.00 30.23 179 PHE C O 1
ATOM 5121 N N . GLU C 1 201 ? 19.375 -57.243 -38.317 1.00 30.09 180 GLU C N 1
ATOM 5122 C CA . GLU C 1 201 ? 19.144 -57.787 -39.654 1.00 30.11 180 GLU C CA 1
ATOM 5123 C C . GLU C 1 201 ? 19.068 -59.306 -39.668 1.00 28.95 180 GLU C C 1
ATOM 5124 O O . GLU C 1 201 ? 18.328 -59.876 -40.463 1.00 29.00 180 GLU C O 1
ATOM 5130 N N . ARG C 1 202 ? 19.813 -59.955 -38.779 1.00 27.97 181 ARG C N 1
ATOM 5131 C CA . ARG C 1 202 ? 19.689 -61.401 -38.586 1.00 26.81 181 ARG C CA 1
ATOM 5132 C C . ARG C 1 202 ? 18.293 -61.735 -38.086 1.00 26.08 181 ARG C C 1
ATOM 5133 O O . ARG C 1 202 ? 17.717 -62.742 -38.495 1.00 26.01 181 ARG C O 1
ATOM 5141 N N . ILE C 1 203 ? 17.735 -60.885 -37.221 1.00 25.28 182 ILE C N 1
ATOM 5142 C CA . ILE C 1 203 ? 16.375 -61.121 -36.706 1.00 24.37 182 ILE C CA 1
ATOM 5143 C C . ILE C 1 203 ? 15.352 -60.902 -37.813 1.00 24.17 182 ILE C C 1
ATOM 5144 O O . ILE C 1 203 ? 14.485 -61.743 -38.053 1.00 23.56 182 ILE C O 1
ATOM 5149 N N . ALA C 1 204 ? 15.471 -59.768 -38.493 1.00 24.51 183 ALA C N 1
ATOM 5150 C CA . ALA C 1 204 ? 14.587 -59.448 -39.612 1.00 24.42 183 ALA C CA 1
ATOM 5151 C C . ALA C 1 204 ? 14.578 -60.565 -40.653 1.00 24.38 183 ALA C C 1
ATOM 5152 O O . ALA C 1 204 ? 13.502 -61.033 -41.044 1.00 24.44 183 ALA C O 1
ATOM 5154 N N . THR C 1 205 ? 15.748 -61.050 -41.067 1.00 24.47 184 THR C N 1
ATOM 5155 C CA . THR C 1 205 ? 15.749 -62.069 -42.135 1.00 24.65 184 THR C CA 1
ATOM 5156 C C . THR C 1 205 ? 15.237 -63.383 -41.578 1.00 24.20 184 THR C C 1
ATOM 5157 O O . THR C 1 205 ? 14.580 -64.144 -42.281 1.00 24.23 184 THR C O 1
ATOM 5161 N N . GLY C 1 206 ? 15.489 -63.622 -40.295 1.00 24.19 185 GLY C N 1
ATOM 5162 C CA . GLY C 1 206 ? 14.894 -64.763 -39.590 1.00 23.72 185 GLY C CA 1
ATOM 5163 C C . GLY C 1 206 ? 13.373 -64.758 -39.572 1.00 23.63 185 GLY C C 1
ATOM 5164 O O . GLY C 1 206 ? 12.733 -65.793 -39.761 1.00 23.07 185 GLY C O 1
ATOM 5165 N N . VAL C 1 207 ? 12.792 -63.584 -39.348 1.00 23.76 186 VAL C N 1
ATOM 5166 C CA . VAL C 1 207 ? 11.342 -63.437 -39.348 1.00 23.86 186 VAL C CA 1
ATOM 5167 C C . VAL C 1 207 ? 10.762 -63.721 -40.736 1.00 23.88 186 VAL C C 1
ATOM 5168 O O . VAL C 1 207 ? 9.769 -64.436 -40.862 1.00 23.14 186 VAL C O 1
ATOM 5172 N N . ASP C 1 208 ? 11.401 -63.183 -41.773 1.00 24.40 187 ASP C N 1
ATOM 5173 C CA . ASP C 1 208 ? 10.988 -63.471 -43.154 1.00 24.88 187 ASP C CA 1
ATOM 5174 C C . ASP C 1 208 ? 11.047 -64.961 -43.455 1.00 24.37 187 ASP C C 1
ATOM 5175 O O . ASP C 1 208 ? 10.080 -65.526 -43.984 1.00 24.39 187 ASP C O 1
ATOM 5180 N N . ALA C 1 209 ? 12.152 -65.598 -43.070 1.00 23.70 188 ALA C N 1
ATOM 5181 C CA . ALA C 1 209 ? 12.343 -67.031 -43.317 1.00 23.32 188 ALA C CA 1
ATOM 5182 C C . ALA C 1 209 ? 11.255 -67.881 -42.676 1.00 23.03 188 ALA C C 1
ATOM 5183 O O . ALA C 1 209 ? 10.759 -68.819 -43.296 1.00 22.46 188 ALA C O 1
ATOM 5185 N N . GLY C 1 210 ? 10.892 -67.554 -41.437 1.00 23.13 189 GLY C N 1
ATOM 5186 C CA . GLY C 1 210 ? 9.865 -68.310 -40.701 1.00 23.18 189 GLY C CA 1
ATOM 5187 C C . GLY C 1 210 ? 8.464 -68.117 -41.252 1.00 23.26 189 GLY C C 1
ATOM 5188 O O . GLY C 1 210 ? 7.695 -69.070 -41.385 1.00 23.41 189 GLY C O 1
ATOM 5189 N N . ILE C 1 211 ? 8.130 -66.873 -41.577 1.00 23.69 190 ILE C N 1
ATOM 5190 C CA . ILE C 1 211 ? 6.842 -66.549 -42.195 1.00 24.04 190 ILE C CA 1
ATOM 5191 C C . ILE C 1 211 ? 6.722 -67.195 -43.581 1.00 24.06 190 ILE C C 1
ATOM 5192 O O . ILE C 1 211 ? 5.671 -67.705 -43.941 1.00 24.32 190 ILE C O 1
ATOM 5197 N N . ALA C 1 212 ? 7.810 -67.189 -44.344 1.00 24.27 191 ALA C N 1
ATOM 5198 C CA . ALA C 1 212 ? 7.845 -67.862 -45.657 1.00 24.56 191 ALA C CA 1
ATOM 5199 C C . ALA C 1 212 ? 7.486 -69.345 -45.569 1.00 24.21 191 ALA C C 1
ATOM 5200 O O . ALA C 1 212 ? 7.041 -69.925 -46.552 1.00 24.48 191 ALA C O 1
ATOM 5202 N N . LEU C 1 213 ? 7.666 -69.940 -44.393 1.00 23.96 192 LEU C N 1
ATOM 5203 C CA . LEU C 1 213 ? 7.333 -71.345 -44.159 1.00 23.80 192 LEU C CA 1
ATOM 5204 C C . LEU C 1 213 ? 5.995 -71.564 -43.452 1.00 24.31 192 LEU C C 1
ATOM 5205 O O . LEU C 1 213 ? 5.629 -72.706 -43.175 1.00 24.29 192 LEU C O 1
ATOM 5210 N N . GLY C 1 214 ? 5.270 -70.488 -43.149 1.00 24.77 193 GLY C N 1
ATOM 5211 C CA . GLY C 1 214 ? 3.982 -70.602 -42.458 1.00 24.73 193 GLY C CA 1
ATOM 5212 C C . GLY C 1 214 ? 4.082 -70.625 -40.932 1.00 25.00 193 GLY C C 1
ATOM 5213 O O . GLY C 1 214 ? 3.096 -70.908 -40.246 1.00 25.07 193 GLY C O 1
ATOM 5214 N N . LEU C 1 215 ? 5.258 -70.313 -40.390 1.00 24.93 194 LEU C N 1
ATOM 5215 C CA . LEU C 1 215 ? 5.426 -70.244 -38.941 1.00 24.90 194 LEU C CA 1
ATOM 5216 C C . LEU C 1 215 ? 4.979 -68.874 -38.387 1.00 25.30 194 LEU C C 1
ATOM 5217 O O . LEU C 1 215 ? 5.172 -67.830 -39.026 1.00 25.26 194 LEU C O 1
ATOM 5222 N N . LYS C 1 216 ? 4.389 -68.893 -37.199 1.00 25.16 195 LYS C N 1
ATOM 5223 C CA . LYS C 1 216 ? 4.238 -67.682 -36.387 1.00 25.75 195 LYS C CA 1
ATOM 5224 C C . LYS C 1 216 ?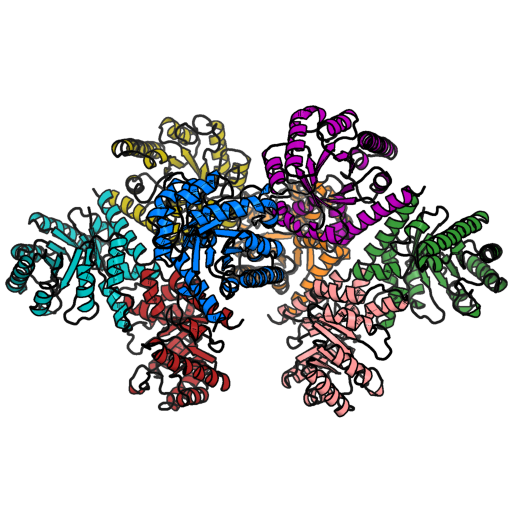 5.566 -67.456 -35.707 1.00 24.88 195 LYS C C 1
ATOM 5225 O O . LYS C 1 216 ? 6.143 -68.401 -35.156 1.00 25.12 195 LYS C O 1
ATOM 5231 N N . VAL C 1 217 ? 6.062 -66.224 -35.731 1.00 23.98 196 VAL C N 1
ATOM 5232 C CA . VAL C 1 217 ? 7.347 -65.949 -35.109 1.00 23.35 196 VAL C CA 1
ATOM 5233 C C . VAL C 1 217 ? 7.287 -64.910 -33.970 1.00 22.94 196 VAL C C 1
ATOM 5234 O O . VAL C 1 217 ? 6.774 -63.806 -34.138 1.00 22.18 196 VAL C O 1
ATOM 5238 N N . ASN C 1 218 ? 7.809 -65.321 -32.810 1.00 22.42 197 ASN C N 1
ATOM 5239 C CA . ASN C 1 218 ? 7.870 -64.503 -31.614 1.00 22.17 197 ASN C CA 1
ATOM 5240 C C . ASN C 1 218 ? 9.317 -64.069 -31.348 1.00 22.10 197 ASN C C 1
ATOM 5241 O O . ASN C 1 218 ? 10.228 -64.449 -32.076 1.00 22.10 197 ASN C O 1
ATOM 5246 N N . ALA C 1 219 ? 9.515 -63.260 -30.312 1.00 21.86 198 ALA C N 1
ATOM 5247 C CA . ALA C 1 219 ? 10.842 -62.812 -29.896 1.00 22.00 198 ALA C CA 1
ATOM 5248 C C . ALA C 1 219 ? 10.760 -62.345 -28.445 1.00 22.09 198 ALA C C 1
ATOM 5249 O O . ALA C 1 219 ? 9.710 -62.486 -27.830 1.00 22.00 198 ALA C O 1
ATOM 5251 N N . GLY C 1 220 ? 11.844 -61.822 -27.872 1.00 22.30 199 GLY C N 1
ATOM 5252 C CA . GLY C 1 220 ? 11.708 -61.168 -26.553 1.00 22.74 199 GLY C CA 1
ATOM 5253 C C . GLY C 1 220 ? 12.812 -61.260 -25.513 1.00 22.54 199 GLY C C 1
ATOM 5254 O O . GLY C 1 220 ? 12.856 -60.443 -24.581 1.00 23.08 199 GLY C O 1
ATOM 5255 N N . HIS C 1 221 ? 13.689 -62.246 -25.645 1.00 22.03 200 HIS C N 1
ATOM 5256 C CA . HIS C 1 221 ? 14.813 -62.388 -24.731 1.00 21.52 200 HIS C CA 1
ATOM 5257 C C . HIS C 1 221 ? 15.679 -61.122 -24.760 1.00 20.61 200 HIS C C 1
ATOM 5258 O O . HIS C 1 221 ? 16.117 -60.677 -25.834 1.00 20.19 200 HIS C O 1
ATOM 5265 N N . GLY C 1 222 ? 15.894 -60.535 -23.582 1.00 19.39 201 GLY C N 1
ATOM 5266 C CA . GLY C 1 222 ? 16.721 -59.346 -23.444 1.00 18.85 201 GLY C CA 1
ATOM 5267 C C . GLY C 1 222 ? 16.095 -58.031 -23.888 1.00 18.52 201 GLY C C 1
ATOM 5268 O O . GLY C 1 222 ? 16.745 -56.984 -23.821 1.00 18.95 201 GLY C O 1
ATOM 5269 N N . LEU C 1 223 ? 14.852 -58.056 -24.350 1.00 18.04 202 LEU C N 1
ATOM 5270 C CA . LEU C 1 223 ? 14.215 -56.826 -24.814 1.00 18.13 202 LEU C CA 1
ATOM 5271 C C . LEU C 1 223 ? 13.817 -55.905 -23.660 1.00 17.88 202 LEU C C 1
ATOM 5272 O O . LEU C 1 223 ? 13.396 -56.364 -22.601 1.00 17.74 202 LEU C O 1
ATOM 5277 N N . HIS C 1 224 ? 13.961 -54.604 -23.876 1.00 18.20 203 HIS C N 1
ATOM 5278 C CA . HIS C 1 224 ? 13.620 -53.619 -22.858 1.00 18.64 203 HIS C CA 1
ATOM 5279 C C . HIS C 1 224 ? 13.088 -52.308 -23.468 1.00 19.02 203 HIS C C 1
ATOM 5280 O O . HIS C 1 224 ? 12.783 -52.254 -24.661 1.00 19.67 203 HIS C O 1
ATOM 5287 N N . TYR C 1 225 ? 12.989 -51.258 -22.664 1.00 18.93 204 TYR C N 1
ATOM 5288 C CA . TYR C 1 225 ? 12.213 -50.070 -23.038 1.00 19.51 204 TYR C CA 1
ATOM 5289 C C . TYR C 1 225 ? 12.873 -49.119 -24.044 1.00 20.23 204 TYR C C 1
ATOM 5290 O O . TYR C 1 225 ? 12.243 -48.154 -24.471 1.00 20.47 204 TYR C O 1
ATOM 5299 N N . THR C 1 226 ? 14.129 -49.354 -24.414 1.00 21.32 205 THR C N 1
ATOM 5300 C CA . THR C 1 226 ? 14.734 -48.589 -25.524 1.00 21.69 205 THR C CA 1
ATOM 5301 C C . THR C 1 226 ? 15.204 -49.422 -26.715 1.00 21.65 205 THR C C 1
ATOM 5302 O O . THR C 1 226 ? 15.644 -48.850 -27.706 1.00 21.66 205 THR C O 1
ATOM 5306 N N . ASN C 1 227 ? 15.106 -50.749 -26.640 1.00 21.73 206 ASN C N 1
ATOM 5307 C CA . ASN C 1 227 ? 15.466 -51.602 -27.780 1.00 21.69 206 ASN C CA 1
ATOM 5308 C C . ASN C 1 227 ? 14.309 -52.418 -28.348 1.00 21.64 206 ASN C C 1
ATOM 5309 O O . ASN C 1 227 ? 14.482 -53.106 -29.359 1.00 22.37 206 ASN C O 1
ATOM 5314 N N . VAL C 1 228 ? 13.142 -52.364 -27.705 1.00 21.25 207 VAL C N 1
ATOM 5315 C CA . VAL C 1 228 ? 11.979 -53.135 -28.159 1.00 20.66 207 VAL C CA 1
ATOM 5316 C C . VAL C 1 228 ? 11.336 -52.515 -29.416 1.00 20.81 207 VAL C C 1
ATOM 5317 O O . VAL C 1 228 ? 10.743 -53.222 -30.229 1.00 20.28 207 VAL C O 1
ATOM 5321 N N . GLN C 1 229 ? 11.459 -51.201 -29.569 1.00 21.00 208 GLN C N 1
ATOM 5322 C CA . GLN C 1 229 ? 10.731 -50.502 -30.620 1.00 21.85 208 GLN C CA 1
ATOM 5323 C C . GLN C 1 229 ? 11.082 -51.052 -32.004 1.00 22.15 208 GLN C C 1
ATOM 5324 O O . GLN C 1 229 ? 10.185 -51.324 -32.817 1.00 22.41 208 GLN C O 1
ATOM 5330 N N . ALA C 1 230 ? 12.373 -51.237 -32.262 1.00 22.12 209 ALA C N 1
ATOM 5331 C CA . ALA C 1 230 ? 12.820 -51.682 -33.585 1.00 22.35 209 ALA C CA 1
ATOM 5332 C C . ALA C 1 230 ? 12.288 -53.078 -33.909 1.00 22.50 209 ALA C C 1
ATOM 5333 O O . ALA C 1 230 ? 11.955 -53.373 -35.064 1.00 23.01 209 ALA C O 1
ATOM 5335 N N . ILE C 1 231 ? 12.181 -53.926 -32.893 1.00 22.44 210 ILE C N 1
ATOM 5336 C CA . ILE C 1 231 ? 11.646 -55.270 -33.088 1.00 22.75 210 ILE C CA 1
ATOM 5337 C C . ILE C 1 231 ? 10.122 -55.225 -33.241 1.00 22.87 210 ILE C C 1
ATOM 5338 O O . ILE C 1 231 ? 9.569 -55.905 -34.094 1.00 22.44 210 ILE C O 1
ATOM 5343 N N . ALA C 1 232 ? 9.452 -54.424 -32.416 1.00 23.43 211 ALA C N 1
ATOM 5344 C CA . ALA C 1 232 ? 7.993 -54.277 -32.499 1.00 23.94 211 ALA C CA 1
ATOM 5345 C C . ALA C 1 232 ? 7.571 -53.714 -33.858 1.00 24.22 211 ALA C C 1
ATOM 5346 O O . ALA C 1 232 ? 6.499 -54.040 -34.364 1.00 24.19 211 ALA C O 1
ATOM 5348 N N . ALA C 1 233 ? 8.445 -52.906 -34.457 1.00 24.79 212 ALA C N 1
ATOM 5349 C CA . ALA C 1 233 ? 8.226 -52.369 -35.802 1.00 25.25 212 ALA C CA 1
ATOM 5350 C C . ALA C 1 233 ? 8.277 -53.395 -36.950 1.00 25.69 212 ALA C C 1
ATOM 5351 O O . ALA C 1 233 ? 7.903 -53.053 -38.074 1.00 26.10 212 ALA C O 1
ATOM 5353 N N . LEU C 1 234 ? 8.747 -54.618 -36.691 1.00 25.77 213 LEU C N 1
ATOM 5354 C CA . LEU C 1 234 ? 8.792 -55.669 -37.716 1.00 25.77 213 LEU C CA 1
ATOM 5355 C C . LEU C 1 234 ? 7.414 -56.307 -37.864 1.00 26.16 213 LEU C C 1
ATOM 5356 O O . LEU C 1 234 ? 6.953 -56.974 -36.950 1.00 26.44 213 LEU C O 1
ATOM 5361 N N . PRO C 1 235 ? 6.751 -56.124 -39.023 1.00 26.97 214 PRO C N 1
ATOM 5362 C CA . PRO C 1 235 ? 5.348 -56.566 -39.182 1.00 26.89 214 PRO C CA 1
ATOM 5363 C C . PRO C 1 235 ? 5.087 -58.048 -38.906 1.00 26.83 214 PRO C C 1
ATOM 5364 O O . PRO C 1 235 ? 3.969 -58.417 -38.538 1.00 27.40 214 PRO C O 1
ATOM 5368 N N . GLY C 1 236 ? 6.102 -58.888 -39.103 1.00 26.40 215 GLY C N 1
ATOM 5369 C CA . GLY C 1 236 ? 5.952 -60.332 -38.982 1.00 25.84 215 GLY C CA 1
ATOM 5370 C C . GLY C 1 236 ? 6.044 -60.909 -37.579 1.00 25.46 215 GLY C C 1
ATOM 5371 O O . GLY C 1 236 ? 5.815 -62.103 -37.390 1.00 25.19 215 GLY C O 1
ATOM 5372 N N . ILE C 1 237 ? 6.385 -60.080 -36.599 1.00 25.10 216 ILE C N 1
ATOM 5373 C CA . ILE C 1 237 ? 6.465 -60.529 -35.211 1.00 25.10 216 ILE C CA 1
ATOM 5374 C C . ILE C 1 237 ? 5.037 -60.594 -34.640 1.00 25.12 216 ILE C C 1
ATOM 5375 O O . ILE C 1 237 ? 4.313 -59.595 -34.638 1.00 25.35 216 ILE C O 1
ATOM 5380 N N . ALA C 1 238 ? 4.628 -61.769 -34.176 1.00 25.21 217 ALA C N 1
ATOM 5381 C CA . ALA C 1 238 ? 3.300 -61.955 -33.583 1.00 25.00 217 ALA C CA 1
ATOM 5382 C C . ALA C 1 238 ? 3.284 -61.535 -32.110 1.00 25.00 217 ALA C C 1
ATOM 5383 O O . ALA C 1 238 ? 2.413 -60.776 -31.679 1.00 24.78 217 ALA C O 1
ATOM 5385 N N . GLU C 1 239 ? 4.245 -62.032 -31.338 1.00 25.16 218 GLU C N 1
ATOM 5386 C CA . GLU C 1 239 ? 4.260 -61.797 -29.894 1.00 25.16 218 GLU C CA 1
ATOM 5387 C C . GLU C 1 239 ? 5.678 -61.571 -29.375 1.00 24.38 218 GLU C C 1
ATOM 5388 O O . GLU C 1 239 ? 6.614 -62.203 -29.844 1.00 24.58 218 GLU C O 1
ATOM 5394 N N . LEU C 1 240 ? 5.826 -60.654 -28.419 1.00 23.56 219 LEU C N 1
ATOM 5395 C CA . LEU C 1 240 ? 7.091 -60.432 -27.729 1.00 22.87 219 LEU C CA 1
ATOM 5396 C C . LEU C 1 240 ? 6.953 -60.852 -26.277 1.00 22.67 219 LEU C C 1
ATOM 5397 O O . LEU C 1 240 ? 6.125 -60.306 -25.561 1.00 22.95 219 LEU C O 1
ATOM 5402 N N . ASN C 1 241 ? 7.765 -61.828 -25.872 1.00 22.59 220 ASN C N 1
ATOM 5403 C CA . ASN C 1 241 ? 7.738 -62.412 -24.548 1.00 22.42 220 ASN C CA 1
ATOM 5404 C C . ASN C 1 241 ? 8.848 -61.793 -23.734 1.00 22.27 220 ASN C C 1
ATOM 5405 O O . ASN C 1 241 ? 10.020 -62.129 -23.927 1.00 23.41 220 ASN C O 1
ATOM 5410 N N . ILE C 1 242 ? 8.490 -60.894 -22.821 1.00 21.48 221 ILE C N 1
ATOM 5411 C CA . ILE C 1 242 ? 9.472 -60.083 -22.115 1.00 21.01 221 ILE C CA 1
ATOM 5412 C C . ILE C 1 242 ? 9.332 -60.276 -20.603 1.00 21.17 221 ILE C C 1
ATOM 5413 O O . ILE C 1 242 ? 8.207 -60.296 -20.083 1.00 20.95 221 ILE C O 1
ATOM 5418 N N . GLY C 1 243 ? 10.476 -60.397 -19.915 1.00 20.54 222 GLY C N 1
ATOM 5419 C CA . GLY C 1 243 ? 10.523 -60.674 -18.480 1.00 19.91 222 GLY C CA 1
ATOM 5420 C C . GLY C 1 243 ? 11.306 -59.668 -17.649 1.00 19.60 222 GLY C C 1
ATOM 5421 O O . GLY C 1 243 ? 10.744 -58.703 -17.092 1.00 19.35 222 GLY C O 1
ATOM 5422 N N . HIS C 1 244 ? 12.611 -59.880 -17.555 1.00 18.89 223 HIS C N 1
ATOM 5423 C CA . HIS C 1 244 ? 13.405 -59.119 -16.601 1.00 18.72 223 HIS C CA 1
ATOM 5424 C C . HIS C 1 244 ? 13.227 -57.604 -16.686 1.00 18.66 223 HIS C C 1
ATOM 5425 O O . HIS C 1 244 ? 13.096 -56.931 -15.658 1.00 18.34 223 HIS C O 1
ATOM 5432 N N . ALA C 1 245 ? 13.239 -57.066 -17.903 1.00 18.45 224 ALA C N 1
ATOM 5433 C CA . ALA C 1 245 ? 13.128 -55.621 -18.084 1.00 18.49 224 ALA C CA 1
ATOM 5434 C C . ALA C 1 245 ? 11.854 -55.036 -17.446 1.00 18.11 224 ALA C C 1
ATOM 5435 O O . ALA C 1 245 ? 11.888 -53.934 -16.929 1.00 17.71 224 ALA C O 1
ATOM 5437 N N . ILE C 1 246 ? 10.758 -55.790 -17.477 1.00 18.18 225 ILE C N 1
ATOM 5438 C CA . ILE C 1 246 ? 9.489 -55.354 -16.897 1.00 18.39 225 ILE C CA 1
ATOM 5439 C C . ILE C 1 246 ? 9.527 -55.392 -15.373 1.00 18.50 225 ILE C C 1
ATOM 5440 O O . ILE C 1 246 ? 9.113 -54.424 -14.705 1.00 17.84 225 ILE C O 1
ATOM 5445 N N . VAL C 1 247 ? 10.030 -56.496 -14.827 1.00 18.70 226 VAL C N 1
ATOM 5446 C CA . VAL C 1 247 ? 10.257 -56.587 -13.381 1.00 19.11 226 VAL C CA 1
ATOM 5447 C C . VAL C 1 247 ? 11.233 -55.503 -12.885 1.00 19.17 226 VAL C C 1
ATOM 5448 O O . VAL C 1 247 ? 10.995 -54.888 -11.851 1.00 19.16 226 VAL C O 1
ATOM 5452 N N . ALA C 1 248 ? 12.306 -55.255 -13.628 1.00 19.61 227 ALA C N 1
ATOM 5453 C CA . ALA C 1 248 ? 13.311 -54.243 -13.238 1.00 19.89 227 ALA C CA 1
ATOM 5454 C C . ALA C 1 248 ? 12.736 -52.833 -13.256 1.00 20.58 227 ALA C C 1
ATOM 5455 O O . ALA C 1 248 ? 13.063 -52.008 -12.396 1.00 21.07 227 ALA C O 1
ATOM 5457 N N . HIS C 1 249 ? 11.905 -52.555 -14.253 1.00 20.88 228 HIS C N 1
ATOM 5458 C CA . HIS C 1 249 ? 11.162 -51.294 -14.322 1.00 21.21 228 HIS C CA 1
ATOM 5459 C C . HIS C 1 249 ? 10.118 -51.228 -13.185 1.00 21.11 228 HIS C C 1
ATOM 5460 O O . HIS C 1 249 ? 10.025 -50.228 -12.499 1.00 20.60 228 HIS C O 1
ATOM 5467 N N . ALA C 1 250 ? 9.361 -52.307 -12.980 1.00 21.55 229 ALA C N 1
ATOM 5468 C CA . ALA C 1 250 ? 8.290 -52.319 -11.971 1.00 21.93 229 ALA C CA 1
ATOM 5469 C C . ALA C 1 250 ? 8.772 -51.950 -10.562 1.00 22.55 229 ALA C C 1
ATOM 5470 O O . ALA C 1 250 ? 8.043 -51.288 -9.817 1.00 22.72 229 ALA C O 1
ATOM 5472 N N . VAL C 1 251 ? 9.997 -52.334 -10.195 1.00 22.90 230 VAL C N 1
ATOM 5473 C CA . VAL C 1 251 ? 10.489 -52.021 -8.850 1.00 22.62 230 VAL C CA 1
ATOM 5474 C C . VAL C 1 251 ? 10.418 -50.524 -8.563 1.00 22.08 230 VAL C C 1
ATOM 5475 O O . VAL C 1 251 ? 10.069 -50.130 -7.454 1.00 22.07 230 VAL C O 1
ATOM 5479 N N . PHE C 1 252 ? 10.711 -49.688 -9.551 1.00 21.52 231 PHE C N 1
ATOM 5480 C CA . PHE C 1 252 ? 10.588 -48.235 -9.349 1.00 21.63 231 PHE C CA 1
ATOM 5481 C C . PHE C 1 252 ? 9.219 -47.648 -9.703 1.00 21.09 231 PHE C C 1
ATOM 5482 O O . PHE C 1 252 ? 8.836 -46.600 -9.198 1.00 21.26 231 PHE C O 1
ATOM 5490 N N . VAL C 1 253 ? 8.493 -48.321 -10.571 1.00 20.55 232 VAL C N 1
ATOM 5491 C CA . VAL C 1 253 ? 7.376 -47.702 -11.276 1.00 19.92 232 VAL C CA 1
ATOM 5492 C C . VAL C 1 253 ? 6.032 -48.331 -10.911 1.00 19.57 232 VAL C C 1
ATOM 5493 O O . VAL C 1 253 ? 4.987 -47.702 -11.074 1.00 19.58 232 VAL C O 1
ATOM 5497 N N . GLY C 1 254 ? 6.065 -49.552 -10.383 1.00 18.91 233 GLY C N 1
ATOM 5498 C CA . GLY C 1 254 ? 4.868 -50.337 -10.150 1.00 18.67 233 GLY C CA 1
ATOM 5499 C C . GLY C 1 254 ? 4.635 -51.289 -11.314 1.00 18.76 233 GLY C C 1
ATOM 5500 O O . GLY C 1 254 ? 4.827 -50.915 -12.469 1.00 18.13 233 GLY C O 1
ATOM 5501 N N . TRP C 1 255 ? 4.197 -52.507 -10.997 1.00 18.84 234 TRP C N 1
ATOM 5502 C CA . TRP C 1 255 ? 4.010 -53.583 -11.969 1.00 19.42 234 TRP C CA 1
ATOM 5503 C C . TRP C 1 255 ? 2.999 -53.225 -13.060 1.00 20.78 234 TRP C C 1
ATOM 5504 O O . TRP C 1 255 ? 3.281 -53.398 -14.252 1.00 20.52 234 TRP C O 1
ATOM 5515 N N . ASP C 1 256 ? 1.833 -52.713 -12.648 1.00 21.51 235 ASP C N 1
ATOM 5516 C CA . ASP C 1 256 ? 0.782 -52.344 -13.583 1.00 22.42 235 ASP C CA 1
ATOM 5517 C C . ASP C 1 256 ? 1.296 -51.357 -14.617 1.00 21.74 235 ASP C C 1
ATOM 5518 O O . ASP C 1 256 ? 1.091 -51.544 -15.822 1.00 22.47 235 ASP C O 1
ATOM 5523 N N . ASN C 1 257 ? 1.965 -50.314 -14.143 1.00 20.83 236 ASN C N 1
ATOM 5524 C CA . ASN C 1 257 ? 2.496 -49.287 -15.017 1.00 20.33 236 ASN C CA 1
ATOM 5525 C C . ASN C 1 257 ? 3.532 -49.871 -15.966 1.00 19.80 236 ASN C C 1
ATOM 5526 O O . ASN C 1 257 ? 3.600 -49.479 -17.135 1.00 20.07 236 ASN C O 1
ATOM 5531 N N . ALA C 1 258 ? 4.331 -50.809 -15.463 1.00 18.60 237 ALA C N 1
ATOM 5532 C CA . ALA C 1 258 ? 5.432 -51.367 -16.236 1.00 18.26 237 ALA C CA 1
ATOM 5533 C C . ALA C 1 258 ? 4.888 -52.206 -17.403 1.00 17.68 237 ALA C C 1
ATOM 5534 O O . ALA C 1 258 ? 5.336 -52.070 -18.537 1.00 17.08 237 ALA C O 1
ATOM 5536 N N . VAL C 1 259 ? 3.895 -53.036 -17.119 1.00 17.97 238 VAL C N 1
ATOM 5537 C CA . VAL C 1 259 ? 3.226 -53.811 -18.161 1.00 18.68 238 VAL C CA 1
ATOM 5538 C C . VAL C 1 259 ? 2.561 -52.884 -19.198 1.00 19.32 238 VAL C C 1
ATOM 5539 O O . VAL C 1 259 ? 2.846 -52.983 -20.399 1.00 18.78 238 VAL C O 1
ATOM 5543 N N . ARG C 1 260 ? 1.731 -51.948 -18.729 1.00 20.26 239 ARG C N 1
ATOM 5544 C CA . ARG C 1 260 ? 0.936 -51.103 -19.629 1.00 20.53 239 ARG C CA 1
ATOM 5545 C C . ARG C 1 260 ? 1.831 -50.282 -20.544 1.00 20.76 239 ARG C C 1
ATOM 5546 O O . ARG C 1 260 ? 1.552 -50.142 -21.730 1.00 21.17 239 ARG C O 1
ATOM 5554 N N . GLU C 1 261 ? 2.895 -49.728 -19.975 1.00 20.95 240 GLU C N 1
ATOM 5555 C CA . GLU C 1 261 ? 3.827 -48.896 -20.720 1.00 21.03 240 GLU C CA 1
ATOM 5556 C C . GLU C 1 261 ? 4.551 -49.674 -21.812 1.00 20.65 240 GLU C C 1
ATOM 5557 O O . GLU C 1 261 ? 4.690 -49.180 -22.926 1.00 20.55 240 GLU C O 1
ATOM 5563 N N . MET C 1 262 ? 5.021 -50.879 -21.497 1.00 20.62 241 MET C N 1
ATOM 5564 C CA . MET C 1 262 ? 5.694 -51.720 -22.491 1.00 20.22 241 MET C CA 1
ATOM 5565 C C . MET C 1 262 ? 4.739 -52.039 -23.643 1.00 20.51 241 MET C C 1
ATOM 5566 O O . MET C 1 262 ? 5.107 -51.866 -24.797 1.00 20.25 241 MET C O 1
ATOM 5571 N N . LYS C 1 263 ? 3.515 -52.473 -23.323 1.00 20.84 242 LYS C N 1
ATOM 5572 C CA . LYS C 1 263 ? 2.472 -52.713 -24.328 1.00 21.36 242 LYS C CA 1
ATOM 5573 C C . LYS C 1 263 ? 2.236 -51.497 -25.212 1.00 21.79 242 LYS C C 1
ATOM 5574 O O . LYS C 1 263 ? 2.200 -51.618 -26.434 1.00 21.77 242 LYS C O 1
ATOM 5580 N N . ALA C 1 264 ? 2.076 -50.334 -24.582 1.00 21.99 243 ALA C N 1
ATOM 5581 C CA . ALA C 1 264 ? 1.780 -49.094 -25.296 1.00 22.37 243 ALA C CA 1
ATOM 5582 C C . ALA C 1 264 ? 2.891 -48.720 -26.270 1.00 22.51 243 ALA C C 1
ATOM 5583 O O . ALA C 1 264 ? 2.617 -48.222 -27.362 1.00 22.39 243 ALA C O 1
ATOM 5585 N N . ILE C 1 265 ? 4.136 -48.958 -25.862 1.00 22.48 244 ILE C N 1
ATOM 5586 C CA . ILE C 1 265 ? 5.300 -48.661 -26.694 1.00 22.55 244 ILE C CA 1
ATOM 5587 C C . ILE C 1 265 ? 5.346 -49.610 -27.890 1.00 22.40 244 ILE C C 1
ATOM 5588 O O . ILE C 1 265 ? 5.614 -49.184 -29.011 1.00 21.73 244 ILE C O 1
ATOM 5593 N N . MET C 1 266 ? 5.090 -50.890 -27.639 1.00 22.73 245 MET C N 1
ATOM 5594 C CA . MET C 1 266 ? 5.079 -51.881 -28.705 1.00 23.34 245 MET C CA 1
ATOM 5595 C C . MET C 1 266 ? 3.986 -51.572 -29.708 1.00 24.18 245 MET C C 1
ATOM 5596 O O . MET C 1 266 ? 4.229 -51.599 -30.909 1.00 24.59 245 MET C O 1
ATOM 5601 N N . VAL C 1 267 ? 2.786 -51.273 -29.216 1.00 24.85 246 VAL C N 1
ATOM 5602 C CA . VAL C 1 267 ? 1.670 -50.952 -30.106 1.00 25.27 246 VAL C CA 1
ATOM 5603 C C . VAL C 1 267 ? 1.940 -49.654 -30.884 1.00 25.64 246 VAL C C 1
ATOM 5604 O O . VAL C 1 267 ? 1.606 -49.551 -32.062 1.00 25.94 246 VAL C O 1
ATOM 5608 N N . ALA C 1 268 ? 2.540 -48.667 -30.235 1.00 25.72 247 ALA C N 1
ATOM 5609 C CA . ALA C 1 268 ? 2.855 -47.415 -30.923 1.00 25.99 247 ALA C CA 1
ATOM 5610 C C . ALA C 1 268 ? 3.848 -47.628 -32.077 1.00 26.33 247 ALA C C 1
ATOM 5611 O O . ALA C 1 268 ? 3.704 -47.021 -33.138 1.00 26.59 247 ALA C O 1
ATOM 5613 N N . ALA C 1 269 ? 4.846 -48.483 -31.862 1.00 26.46 248 ALA C N 1
ATOM 5614 C CA . ALA C 1 269 ? 5.870 -48.767 -32.868 1.00 26.81 248 ALA C CA 1
ATOM 5615 C C . ALA C 1 269 ? 5.292 -49.531 -34.052 1.00 27.32 248 ALA C C 1
ATOM 5616 O O . ALA C 1 269 ? 5.538 -49.181 -35.199 1.00 27.48 248 ALA C O 1
ATOM 5618 N N . ARG C 1 270 ? 4.512 -50.566 -33.758 1.00 27.90 249 ARG C N 1
ATOM 5619 C CA . ARG C 1 270 ? 3.900 -51.393 -34.786 1.00 28.53 249 ARG C CA 1
ATOM 5620 C C . ARG C 1 270 ? 3.011 -50.551 -35.713 1.00 29.02 249 ARG C C 1
ATOM 5621 O O . ARG C 1 270 ? 3.215 -50.544 -36.924 1.00 29.21 249 ARG C O 1
ATOM 5629 N N . VAL C 1 271 ? 2.067 -49.815 -35.137 1.00 29.42 250 VAL C N 1
ATOM 5630 C CA . VAL C 1 271 ? 1.094 -49.039 -35.916 1.00 29.96 250 VAL C CA 1
ATOM 5631 C C . VAL C 1 271 ? 1.744 -47.950 -36.799 1.00 30.17 250 VAL C C 1
ATOM 5632 O O . VAL C 1 271 ? 1.373 -47.780 -37.959 1.00 29.73 250 VAL C O 1
ATOM 5636 N N . ALA C 1 272 ? 2.724 -47.241 -36.254 1.00 30.68 251 ALA C N 1
ATOM 5637 C CA . ALA C 1 272 ? 3.426 -46.199 -37.007 1.00 31.25 251 ALA C CA 1
ATOM 5638 C C . ALA C 1 272 ? 4.232 -46.768 -38.186 1.00 31.73 251 ALA C C 1
ATOM 5639 O O . ALA C 1 272 ? 4.346 -46.127 -39.227 1.00 31.56 251 ALA C O 1
ATOM 5641 N N . ALA C 1 273 ? 4.790 -47.965 -37.998 1.00 32.50 252 ALA C N 1
ATOM 5642 C CA . ALA C 1 273 ? 5.662 -48.608 -38.982 1.00 33.08 252 ALA C CA 1
ATOM 5643 C C . ALA C 1 273 ? 4.908 -49.056 -40.232 1.00 33.65 252 ALA C C 1
ATOM 5644 O O . ALA C 1 273 ? 5.479 -49.088 -41.310 1.00 33.59 252 ALA C O 1
ATOM 5646 N N . LEU C 1 274 ? 3.638 -49.421 -40.069 1.00 34.43 253 LEU C N 1
ATOM 5647 C CA . LEU C 1 274 ? 2.788 -49.821 -41.189 1.00 35.15 253 LEU C CA 1
ATOM 5648 C C . LEU C 1 274 ? 2.381 -48.600 -42.023 1.00 35.29 253 LEU C C 1
ATOM 5649 O O . LEU C 1 274 ? 2.399 -47.466 -41.527 1.00 35.66 253 LEU C O 1
ATOM 5654 N N . ALA D 1 30 ? 11.670 -24.454 23.095 1.00 35.25 9 ALA D N 1
ATOM 5655 C CA . ALA D 1 30 ? 12.279 -23.088 23.196 1.00 35.37 9 ALA D CA 1
ATOM 5656 C C . ALA D 1 30 ? 13.735 -23.216 23.631 1.00 34.92 9 ALA D C 1
ATOM 5657 O O . ALA D 1 30 ? 14.020 -23.816 24.665 1.00 35.16 9 ALA D O 1
ATOM 5659 N N . ALA D 1 31 ? 14.649 -22.649 22.846 1.00 34.23 10 ALA D N 1
ATOM 5660 C CA . ALA D 1 31 ? 16.088 -22.767 23.114 1.00 33.60 10 ALA D CA 1
ATOM 5661 C C . ALA D 1 31 ? 16.469 -22.407 24.556 1.00 32.61 10 ALA D C 1
ATOM 5662 O O . ALA D 1 31 ? 17.396 -22.984 25.106 1.00 33.15 10 ALA D O 1
ATOM 5664 N N . ILE D 1 32 ? 15.756 -21.455 25.152 1.00 31.39 11 ILE D N 1
ATOM 5665 C CA . ILE D 1 32 ? 16.010 -21.006 26.526 1.00 30.10 11 ILE D CA 1
ATOM 5666 C C . ILE D 1 32 ? 14.708 -20.459 27.107 1.00 29.16 11 ILE D C 1
ATOM 5667 O O . ILE D 1 32 ? 13.955 -19.808 26.397 1.00 29.08 11 ILE D O 1
ATOM 5672 N N . ASP D 1 33 ? 14.449 -20.720 28.386 1.00 28.13 12 ASP D N 1
ATOM 5673 C CA . ASP D 1 33 ? 13.205 -20.271 29.040 1.00 27.79 12 ASP D CA 1
ATOM 5674 C C . ASP D 1 33 ? 13.333 -18.895 29.702 1.00 26.60 12 ASP D C 1
ATOM 5675 O O . ASP D 1 33 ? 14.376 -18.569 30.274 1.00 26.34 12 ASP D O 1
ATOM 5680 N N . LEU D 1 34 ? 12.267 -18.099 29.618 1.00 25.16 13 LEU D N 1
ATOM 5681 C CA . LEU D 1 34 ? 12.157 -16.845 30.362 1.00 24.00 13 LEU D CA 1
ATOM 5682 C C . LEU D 1 34 ? 11.037 -16.925 31.413 1.00 23.47 13 LEU D C 1
ATOM 5683 O O . LEU D 1 34 ? 9.878 -17.198 31.084 1.00 23.56 13 LEU D O 1
ATOM 5688 N N . GLY D 1 35 ? 11.387 -16.702 32.673 1.00 22.43 14 GLY D N 1
ATOM 5689 C CA . GLY D 1 35 ? 10.402 -16.497 33.723 1.00 21.95 14 GLY D CA 1
ATOM 5690 C C . GLY D 1 35 ? 10.316 -15.005 33.983 1.00 21.73 14 GLY D C 1
ATOM 5691 O O . GLY D 1 35 ? 11.345 -14.377 34.227 1.00 21.72 14 GLY D O 1
ATOM 5692 N N . VAL D 1 36 ? 9.117 -14.423 33.893 1.00 21.42 15 VAL D N 1
ATOM 5693 C CA . VAL D 1 36 ? 8.932 -12.985 34.149 1.00 21.40 15 VAL D CA 1
ATOM 5694 C C . VAL D 1 36 ? 8.466 -12.788 35.587 1.00 21.71 15 VAL D C 1
ATOM 5695 O O . VAL D 1 36 ? 7.464 -13.344 36.002 1.00 21.28 15 VAL D O 1
ATOM 5699 N N . ASN D 1 37 ? 9.207 -11.993 36.344 1.00 22.33 16 ASN D N 1
ATOM 5700 C CA . ASN D 1 37 ? 8.896 -11.754 37.740 1.00 22.94 16 ASN D CA 1
ATOM 5701 C C . ASN D 1 37 ? 8.027 -10.523 37.770 1.00 23.34 16 ASN D C 1
ATOM 5702 O O . ASN D 1 37 ? 8.353 -9.532 37.126 1.00 23.44 16 ASN D O 1
ATOM 5707 N N . ILE D 1 38 ? 6.936 -10.583 38.521 1.00 23.58 17 ILE D N 1
ATOM 5708 C CA . ILE D 1 38 ? 5.935 -9.513 38.514 1.00 24.08 17 ILE D CA 1
ATOM 5709 C C . ILE D 1 38 ? 5.885 -8.683 39.814 1.00 24.24 17 ILE D C 1
ATOM 5710 O O . ILE D 1 38 ? 5.038 -7.809 39.929 1.00 24.93 17 ILE D O 1
ATOM 5715 N N . ASP D 1 39 ? 6.781 -8.948 40.769 1.00 24.10 18 ASP D N 1
ATOM 5716 C CA . ASP D 1 39 ? 6.829 -8.225 42.064 1.00 23.97 18 ASP D CA 1
ATOM 5717 C C . ASP D 1 39 ? 6.698 -6.699 41.938 1.00 23.68 18 ASP D C 1
ATOM 5718 O O . ASP D 1 39 ? 6.001 -6.041 42.718 1.00 22.99 18 ASP D O 1
ATOM 5723 N N . HIS D 1 40 ? 7.415 -6.128 40.980 1.00 23.53 19 HIS D N 1
ATOM 5724 C CA . HIS D 1 40 ? 7.534 -4.682 40.922 1.00 23.20 19 HIS D CA 1
ATOM 5725 C C . HIS D 1 40 ? 6.385 -4.026 40.162 1.00 22.74 19 HIS D C 1
ATOM 5726 O O . HIS D 1 40 ? 6.269 -2.814 40.164 1.00 22.63 19 HIS D O 1
ATOM 5733 N N . VAL D 1 41 ? 5.511 -4.832 39.554 1.00 22.80 20 VAL D N 1
ATOM 5734 C CA . VAL D 1 41 ? 4.199 -4.352 39.150 1.00 22.70 20 VAL D CA 1
ATOM 5735 C C . VAL D 1 41 ? 3.424 -4.031 40.428 1.00 23.27 20 VAL D C 1
ATOM 5736 O O . VAL D 1 41 ? 2.845 -2.954 40.553 1.00 23.11 20 VAL D O 1
ATOM 5740 N N . ALA D 1 42 ? 3.468 -4.954 41.391 1.00 23.67 21 ALA D N 1
ATOM 5741 C CA . ALA D 1 42 ? 2.842 -4.753 42.702 1.00 24.03 21 ALA D CA 1
ATOM 5742 C C . ALA D 1 42 ? 3.428 -3.574 43.465 1.00 24.41 21 ALA D C 1
ATOM 5743 O O . ALA D 1 42 ? 2.707 -2.893 44.202 1.00 24.97 21 ALA D O 1
ATOM 5745 N N . THR D 1 43 ? 4.723 -3.320 43.294 1.00 24.79 22 THR D N 1
ATOM 5746 C CA . THR D 1 43 ? 5.339 -2.154 43.922 1.00 25.05 22 THR D CA 1
ATOM 5747 C C . THR D 1 43 ? 4.617 -0.871 43.503 1.00 25.46 22 THR D C 1
ATOM 5748 O O . THR D 1 43 ? 4.272 -0.043 44.355 1.00 25.62 22 THR D O 1
ATOM 5752 N N . LEU D 1 44 ? 4.381 -0.729 42.199 1.00 26.01 23 LEU D N 1
ATOM 5753 C CA . LEU D 1 44 ? 3.626 0.411 41.652 1.00 26.62 23 LEU D CA 1
ATOM 5754 C C . LEU D 1 44 ? 2.211 0.466 42.212 1.00 26.61 23 LEU D C 1
ATOM 5755 O O . LEU D 1 44 ? 1.754 1.519 42.611 1.00 26.24 23 LEU D O 1
ATOM 5760 N N . ARG D 1 45 ? 1.524 -0.669 42.231 1.00 27.22 24 ARG D N 1
ATOM 5761 C CA . ARG D 1 45 ? 0.177 -0.722 42.778 1.00 28.27 24 ARG D CA 1
ATOM 5762 C C . ARG D 1 45 ? 0.132 -0.311 44.250 1.00 29.21 24 ARG D C 1
ATOM 5763 O O . ARG D 1 45 ? -0.696 0.520 44.636 1.00 29.43 24 ARG D O 1
ATOM 5771 N N . ASN D 1 46 ? 1.017 -0.888 45.064 1.00 29.98 25 ASN D N 1
ATOM 5772 C CA . ASN D 1 46 ? 0.993 -0.637 46.510 1.00 30.76 25 ASN D CA 1
ATOM 5773 C C . ASN D 1 46 ? 1.325 0.812 46.873 1.00 31.10 25 ASN D C 1
ATOM 5774 O O . ASN D 1 46 ? 0.952 1.280 47.941 1.00 31.28 25 ASN D O 1
ATOM 5779 N N . ALA D 1 47 ? 2.025 1.519 45.991 1.00 31.59 26 ALA D N 1
ATOM 5780 C CA . ALA D 1 47 ? 2.341 2.922 46.226 1.00 32.06 26 ALA D CA 1
ATOM 5781 C C . ALA D 1 47 ? 1.071 3.789 46.221 1.00 32.70 26 ALA D C 1
ATOM 5782 O O . ALA D 1 47 ? 1.030 4.847 46.841 1.00 32.85 26 ALA D O 1
ATOM 5784 N N . ARG D 1 48 ? 0.035 3.328 45.532 1.00 33.44 27 ARG D N 1
ATOM 5785 C CA . ARG D 1 48 ? -1.208 4.092 45.395 1.00 34.03 27 ARG D CA 1
ATOM 5786 C C . ARG D 1 48 ? -2.323 3.571 46.291 1.00 33.51 27 ARG D C 1
ATOM 5787 O O . ARG D 1 48 ? -3.078 4.365 46.844 1.00 33.86 27 ARG D O 1
ATOM 5795 N N . GLY D 1 49 ? -2.440 2.251 46.410 1.00 32.94 28 GLY D N 1
ATOM 5796 C CA . GLY D 1 49 ? -3.522 1.634 47.182 1.00 32.63 28 GLY D CA 1
ATOM 5797 C C . GLY D 1 49 ? -4.763 1.235 46.385 1.00 32.31 28 GLY D C 1
ATOM 5798 O O . GLY D 1 49 ? -5.755 0.787 46.963 1.00 31.86 28 GLY D O 1
ATOM 5799 N N . THR D 1 50 ? -4.721 1.401 45.062 1.00 31.97 29 THR D N 1
ATOM 5800 C CA . THR D 1 50 ? -5.783 0.896 44.187 1.00 31.66 29 THR D CA 1
ATOM 5801 C C . THR D 1 50 ? -5.389 -0.508 43.738 1.00 31.52 29 THR D C 1
ATOM 5802 O O . THR D 1 50 ? -4.345 -1.017 44.147 1.00 31.40 29 THR D O 1
ATOM 5806 N N . ALA D 1 51 ? -6.217 -1.138 42.908 1.00 31.07 30 ALA D N 1
ATOM 5807 C CA . ALA D 1 51 ? -5.875 -2.429 42.320 1.00 30.78 30 ALA D CA 1
ATOM 5808 C C . ALA D 1 51 ? -4.942 -2.306 41.097 1.00 30.61 30 ALA D C 1
ATOM 5809 O O . ALA D 1 51 ? -4.600 -3.319 40.494 1.00 30.82 30 ALA D O 1
ATOM 5811 N N . TYR D 1 52 ? -4.518 -1.093 40.737 1.00 30.07 31 TYR D N 1
ATOM 5812 C CA . TYR D 1 52 ? -3.848 -0.865 39.441 1.00 30.02 31 TYR D CA 1
ATOM 5813 C C . TYR D 1 52 ? -2.476 -0.251 39.635 1.00 28.82 31 TYR D C 1
ATOM 5814 O O . TYR D 1 52 ? -2.282 0.506 40.571 1.00 29.02 31 TYR D O 1
ATOM 5823 N N . PRO D 1 53 ? -1.497 -0.618 38.791 1.00 27.88 32 PRO D N 1
ATOM 5824 C CA . PRO D 1 53 ? -1.483 -1.669 37.772 1.00 27.18 32 PRO D CA 1
ATOM 5825 C C . PRO D 1 53 ? -1.607 -3.059 38.372 1.00 26.93 32 PRO D C 1
ATOM 5826 O O . PRO D 1 53 ? -0.965 -3.350 39.374 1.00 26.68 32 PRO D O 1
ATOM 5830 N N . ASP D 1 54 ? -2.419 -3.904 37.738 1.00 26.79 33 ASP D N 1
ATOM 5831 C CA . ASP D 1 54 ? -2.801 -5.207 38.284 1.00 26.81 33 ASP D CA 1
ATOM 5832 C C . ASP D 1 54 ? -1.766 -6.301 37.963 1.00 26.54 33 ASP D C 1
ATOM 5833 O O . ASP D 1 54 ? -1.592 -6.663 36.805 1.00 26.12 33 ASP D O 1
ATOM 5838 N N . PRO D 1 55 ? -1.085 -6.843 38.993 1.00 26.61 34 PRO D N 1
ATOM 5839 C CA . PRO D 1 55 ? -0.073 -7.888 38.779 1.00 26.53 34 PRO D CA 1
ATOM 5840 C C . PRO D 1 55 ? -0.595 -9.138 38.077 1.00 26.53 34 PRO D C 1
ATOM 5841 O O . PRO D 1 55 ? 0.161 -9.806 37.362 1.00 26.70 34 PRO D O 1
ATOM 5845 N N . VAL D 1 56 ? -1.867 -9.458 38.311 1.00 26.44 35 VAL D N 1
ATOM 5846 C CA . VAL D 1 56 ? -2.488 -10.658 37.769 1.00 26.32 35 VAL D CA 1
ATOM 5847 C C . VAL D 1 56 ? -2.624 -10.511 36.265 1.00 26.31 35 VAL D C 1
ATOM 5848 O O . VAL D 1 56 ? -2.293 -11.427 35.506 1.00 26.20 35 VAL D O 1
ATOM 5852 N N . ARG D 1 57 ? -3.090 -9.345 35.838 1.00 26.10 36 ARG D N 1
ATOM 5853 C CA . ARG D 1 57 ? -3.128 -9.027 34.426 1.00 26.12 36 ARG D CA 1
ATOM 5854 C C . ARG D 1 57 ? -1.731 -9.103 33.814 1.00 25.41 36 ARG D C 1
ATOM 5855 O O . ARG D 1 57 ? -1.553 -9.708 32.758 1.00 25.27 36 ARG D O 1
ATOM 5863 N N . ALA D 1 58 ? -0.760 -8.481 34.487 1.00 24.94 37 ALA D N 1
ATOM 5864 C CA . ALA D 1 58 ? 0.649 -8.490 34.075 1.00 24.48 37 ALA D CA 1
ATOM 5865 C C . ALA D 1 58 ? 1.151 -9.892 33.793 1.00 24.15 37 ALA D C 1
ATOM 5866 O O . ALA D 1 58 ? 1.824 -10.111 32.802 1.00 23.89 37 ALA D O 1
ATOM 5868 N N . ALA D 1 59 ? 0.803 -10.829 34.670 1.00 24.04 38 ALA D N 1
ATOM 5869 C CA . ALA D 1 59 ? 1.281 -12.204 34.570 1.00 24.13 38 ALA D CA 1
ATOM 5870 C C . ALA D 1 59 ? 0.674 -12.963 33.394 1.00 24.26 38 ALA D C 1
ATOM 5871 O O . ALA D 1 59 ? 1.377 -13.692 32.700 1.00 24.78 38 ALA D O 1
ATOM 5873 N N . LEU D 1 60 ? -0.626 -12.808 33.174 1.00 24.39 39 LEU D N 1
ATOM 5874 C CA . LEU D 1 60 ? -1.286 -13.520 32.087 1.00 24.48 39 LEU D CA 1
ATOM 5875 C C . LEU D 1 60 ? -0.887 -12.924 30.735 1.00 24.64 39 LEU D C 1
ATOM 5876 O O . LEU D 1 60 ? -0.730 -13.656 29.763 1.00 24.93 39 LEU D O 1
ATOM 5881 N N . ALA D 1 61 ? -0.691 -11.611 30.691 1.00 24.70 40 ALA D N 1
ATOM 5882 C CA . ALA D 1 61 ? -0.196 -10.942 29.489 1.00 25.22 40 ALA D CA 1
ATOM 5883 C C . ALA D 1 61 ? 1.261 -11.324 29.185 1.00 25.81 40 ALA D C 1
ATOM 5884 O O . ALA D 1 61 ? 1.661 -11.367 28.025 1.00 25.44 40 ALA D O 1
ATOM 5886 N N . ALA D 1 62 ? 2.054 -11.577 30.224 1.00 26.30 41 ALA D N 1
ATOM 5887 C CA . ALA D 1 62 ? 3.446 -11.956 30.028 1.00 26.72 41 ALA D CA 1
ATOM 5888 C C . ALA D 1 62 ? 3.489 -13.304 29.331 1.00 27.08 41 ALA D C 1
ATOM 5889 O O . ALA D 1 62 ? 4.262 -13.504 28.409 1.00 26.45 41 ALA D O 1
ATOM 5891 N N . GLU D 1 63 ? 2.620 -14.212 29.754 1.00 28.24 42 GLU D N 1
ATOM 5892 C CA . GLU D 1 63 ? 2.493 -15.515 29.105 1.00 29.03 42 GLU D CA 1
ATOM 5893 C C . GLU D 1 63 ? 2.062 -15.381 27.646 1.00 29.26 42 GLU D C 1
ATOM 5894 O O . GLU D 1 63 ? 2.536 -16.130 26.792 1.00 28.88 42 GLU D O 1
ATOM 5900 N N . ASP D 1 64 ? 1.186 -14.413 27.362 1.00 29.66 43 ASP D N 1
ATOM 5901 C CA . ASP D 1 64 ? 0.701 -14.185 25.994 1.00 30.26 43 ASP D CA 1
ATOM 5902 C C . ASP D 1 64 ? 1.787 -13.641 25.083 1.00 29.93 43 ASP D C 1
ATOM 5903 O O . ASP D 1 64 ? 1.703 -13.803 23.866 1.00 30.39 43 ASP D O 1
ATOM 5908 N N . ALA D 1 65 ? 2.801 -13.009 25.674 1.00 29.38 44 ALA D N 1
ATOM 5909 C CA . ALA D 1 65 ? 3.903 -12.410 24.926 1.00 29.00 44 ALA D CA 1
ATOM 5910 C C . ALA D 1 65 ? 5.192 -13.248 24.937 1.00 28.87 44 ALA D C 1
ATOM 5911 O O . ALA D 1 65 ? 6.239 -12.755 24.521 1.00 28.49 44 ALA D O 1
ATOM 5913 N N . GLY D 1 66 ? 5.130 -14.494 25.412 1.00 28.83 45 GLY D N 1
ATOM 5914 C CA . GLY D 1 66 ? 6.261 -15.417 25.274 1.00 28.81 45 GLY D CA 1
ATOM 5915 C C . GLY D 1 66 ? 6.935 -15.925 26.539 1.00 28.79 45 GLY D C 1
ATOM 5916 O O . GLY D 1 66 ? 7.862 -16.746 26.451 1.00 29.03 45 GLY D O 1
ATOM 5917 N N . ALA D 1 67 ? 6.488 -15.461 27.708 1.00 28.21 46 ALA D N 1
ATOM 5918 C CA . ALA D 1 67 ? 7.015 -15.944 28.985 1.00 27.60 46 ALA D CA 1
ATOM 5919 C C . ALA D 1 67 ? 6.686 -17.422 29.148 1.00 27.54 46 ALA D C 1
ATOM 5920 O O . ALA D 1 67 ? 5.602 -17.867 28.766 1.00 27.84 46 ALA D O 1
ATOM 5922 N N . ASP D 1 68 ? 7.634 -18.178 29.695 1.00 27.13 47 ASP D N 1
ATOM 5923 C CA . ASP D 1 68 ? 7.475 -19.617 29.914 1.00 26.72 47 ASP D CA 1
ATOM 5924 C C . ASP D 1 68 ? 7.056 -19.927 31.349 1.00 26.37 47 ASP D C 1
ATOM 5925 O O . ASP D 1 68 ? 6.627 -21.044 31.654 1.00 26.13 47 ASP D O 1
ATOM 5930 N N . ALA D 1 69 ? 7.193 -18.925 32.219 1.00 25.93 48 ALA D N 1
ATOM 5931 C CA . ALA D 1 69 ? 6.789 -19.011 33.610 1.00 25.39 48 ALA D CA 1
ATOM 5932 C C . ALA D 1 69 ? 6.592 -17.599 34.158 1.00 25.40 48 ALA D C 1
ATOM 5933 O O . ALA D 1 69 ? 7.144 -16.630 33.639 1.00 24.19 48 ALA D O 1
ATOM 5935 N N . ILE D 1 70 ? 5.791 -17.499 35.209 1.00 25.67 49 ILE D N 1
ATOM 5936 C CA . ILE D 1 70 ? 5.588 -16.251 35.915 1.00 25.91 49 ILE D CA 1
ATOM 5937 C C . ILE D 1 70 ? 6.203 -16.448 37.281 1.00 25.86 49 ILE D C 1
ATOM 5938 O O . ILE D 1 70 ? 5.942 -17.441 37.941 1.00 25.87 49 ILE D O 1
ATOM 5943 N N . THR D 1 71 ? 7.022 -15.504 37.704 1.00 25.97 50 THR D N 1
ATOM 5944 C CA . THR D 1 71 ? 7.665 -15.596 38.997 1.00 26.25 50 THR D CA 1
ATOM 5945 C C . THR D 1 71 ? 7.062 -14.533 39.905 1.00 26.31 50 THR D C 1
ATOM 5946 O O . THR D 1 71 ? 6.769 -13.428 39.468 1.00 25.88 50 THR D O 1
ATOM 5950 N N . LEU D 1 72 ? 6.814 -14.897 41.157 1.00 26.84 51 LEU D N 1
ATOM 5951 C CA . LEU D 1 72 ? 6.271 -13.951 42.126 1.00 27.19 51 LEU D CA 1
ATOM 5952 C C . LEU D 1 72 ? 6.736 -14.306 43.527 1.00 27.25 51 LEU D C 1
ATOM 5953 O O . LEU D 1 72 ? 6.864 -15.478 43.871 1.00 27.25 51 LEU D O 1
ATOM 5958 N N . HIS D 1 73 ? 6.981 -13.282 44.331 1.00 27.48 52 HIS D N 1
ATOM 5959 C CA . HIS D 1 73 ? 7.562 -13.456 45.646 1.00 27.84 52 HIS D CA 1
ATOM 5960 C C . HIS D 1 73 ? 6.601 -12.957 46.724 1.00 28.35 52 HIS D C 1
ATOM 5961 O O . HIS D 1 73 ? 6.516 -11.759 46.982 1.00 28.10 52 HIS D O 1
ATOM 5968 N N . LEU D 1 74 ? 5.879 -13.898 47.333 1.00 29.07 53 LEU D N 1
ATOM 5969 C CA . LEU D 1 74 ? 5.060 -13.629 48.515 1.00 30.05 53 LEU D CA 1
ATOM 5970 C C . LEU D 1 74 ? 5.988 -13.494 49.718 1.00 30.93 53 LEU D C 1
ATOM 5971 O O . LEU D 1 74 ? 6.386 -14.493 50.312 1.00 30.99 53 LEU D O 1
ATOM 5976 N N . ARG D 1 75 ? 6.361 -12.260 50.054 1.00 32.16 54 ARG D N 1
ATOM 5977 C CA . ARG D 1 75 ? 7.202 -11.997 51.221 1.00 33.17 54 ARG D CA 1
ATOM 5978 C C . ARG D 1 75 ? 6.379 -12.178 52.497 1.00 33.51 54 ARG D C 1
ATOM 5979 O O . ARG D 1 75 ? 5.166 -12.045 52.476 1.00 33.13 54 ARG D O 1
ATOM 5987 N N . GLU D 1 76 ? 7.043 -12.492 53.604 1.00 34.40 55 GLU D N 1
ATOM 5988 C CA . GLU D 1 76 ? 6.356 -12.655 54.890 1.00 35.11 55 GLU D CA 1
ATOM 5989 C C . GLU D 1 76 ? 5.690 -11.339 55.309 1.00 34.98 55 GLU D C 1
ATOM 5990 O O . GLU D 1 76 ? 4.622 -11.349 55.910 1.00 34.89 55 GLU D O 1
ATOM 5996 N N . ASP D 1 77 ? 6.320 -10.216 54.975 1.00 35.19 56 ASP D N 1
ATOM 5997 C CA . ASP D 1 77 ? 5.764 -8.881 55.261 1.00 35.47 56 ASP D CA 1
ATOM 5998 C C . ASP D 1 77 ? 4.761 -8.355 54.205 1.00 35.78 56 ASP D C 1
ATOM 5999 O O . ASP D 1 77 ? 4.300 -7.212 54.309 1.00 36.15 56 ASP D O 1
ATOM 6004 N N . ARG D 1 78 ? 4.440 -9.174 53.200 1.00 36.03 57 ARG D N 1
ATOM 6005 C CA . ARG D 1 78 ? 3.492 -8.813 52.126 1.00 36.28 57 ARG D CA 1
ATOM 6006 C C . ARG D 1 78 ? 3.784 -7.429 51.501 1.00 36.14 57 ARG D C 1
ATOM 6007 O O . ARG D 1 78 ? 2.870 -6.631 51.258 1.00 35.88 57 ARG D O 1
ATOM 6015 N N . ARG D 1 79 ? 5.057 -7.159 51.238 1.00 36.06 58 ARG D N 1
ATOM 6016 C CA . ARG D 1 79 ? 5.494 -5.821 50.817 1.00 36.39 58 ARG D CA 1
ATOM 6017 C C . ARG D 1 79 ? 5.012 -5.411 49.422 1.00 35.63 58 ARG D C 1
ATOM 6018 O O . ARG D 1 79 ? 4.651 -4.257 49.213 1.00 35.79 58 ARG D O 1
ATOM 6026 N N . HIS D 1 80 ? 5.052 -6.342 48.469 1.00 34.71 59 HIS D N 1
ATOM 6027 C CA . HIS D 1 80 ? 4.497 -6.097 47.136 1.00 33.67 59 HIS D CA 1
ATOM 6028 C C . HIS D 1 80 ? 3.372 -7.088 46.810 1.00 32.86 59 HIS D C 1
ATOM 6029 O O . HIS D 1 80 ? 2.199 -6.749 46.944 1.00 32.87 59 HIS D O 1
ATOM 6036 N N . ILE D 1 81 ? 3.722 -8.301 46.393 1.00 31.97 60 ILE D N 1
ATOM 6037 C CA . ILE D 1 81 ? 2.741 -9.348 46.130 1.00 31.26 60 ILE D CA 1
ATOM 6038 C C . ILE D 1 81 ? 2.043 -9.694 47.456 1.00 30.87 60 ILE D C 1
ATOM 6039 O O . ILE D 1 81 ? 2.694 -9.787 48.492 1.00 30.64 60 ILE D O 1
ATOM 6044 N N . VAL D 1 82 ? 0.720 -9.832 47.414 1.00 30.55 61 VAL D N 1
ATOM 6045 C CA . VAL D 1 82 ? -0.084 -10.224 48.575 1.00 30.07 61 VAL D CA 1
ATOM 6046 C C . VAL D 1 82 ? -0.752 -11.558 48.278 1.00 30.16 61 VAL D C 1
ATOM 6047 O O . VAL D 1 82 ? -0.787 -12.003 47.140 1.00 29.54 61 VAL D O 1
ATOM 6051 N N . ASP D 1 83 ? -1.290 -12.184 49.317 1.00 30.54 62 ASP D N 1
ATOM 6052 C CA . ASP D 1 83 ? -1.786 -13.555 49.221 1.00 31.01 62 ASP D CA 1
ATOM 6053 C C . ASP D 1 83 ? -2.812 -13.718 48.112 1.00 30.89 62 ASP D C 1
ATOM 6054 O O . ASP D 1 83 ? -2.773 -14.701 47.368 1.00 30.86 62 ASP D O 1
ATOM 6059 N N . ALA D 1 84 ? -3.703 -12.738 47.989 1.00 30.82 63 ALA D N 1
ATOM 6060 C CA . ALA D 1 84 ? -4.781 -12.787 46.999 1.00 31.12 63 ALA D CA 1
ATOM 6061 C C . ALA D 1 84 ? -4.273 -12.771 45.555 1.00 31.07 63 ALA D C 1
ATOM 6062 O O . ALA D 1 84 ? -4.881 -13.392 44.682 1.00 31.15 63 ALA D O 1
ATOM 6064 N N . ASP D 1 85 ? -3.164 -12.076 45.303 1.00 31.27 64 ASP D N 1
ATOM 6065 C CA . ASP D 1 85 ? -2.511 -12.123 43.980 1.00 31.34 64 ASP D CA 1
ATOM 6066 C C . ASP D 1 85 ? -2.112 -13.558 43.630 1.00 31.38 64 ASP D C 1
ATOM 6067 O O . ASP D 1 85 ? -2.361 -14.030 42.524 1.00 31.00 64 ASP D O 1
ATOM 6072 N N . VAL D 1 86 ? -1.496 -14.256 44.580 1.00 31.81 65 VAL D N 1
ATOM 6073 C CA . VAL D 1 86 ? -1.058 -15.635 44.339 1.00 32.07 65 VAL D CA 1
ATOM 6074 C C . VAL D 1 86 ? -2.261 -16.567 44.156 1.00 32.54 65 VAL D C 1
ATOM 6075 O O . VAL D 1 86 ? -2.286 -17.376 43.227 1.00 32.71 65 VAL D O 1
ATOM 6079 N N . ARG D 1 87 ? -3.263 -16.436 45.023 1.00 33.03 66 ARG D N 1
ATOM 6080 C CA . ARG D 1 87 ? -4.446 -17.309 44.962 1.00 33.54 66 ARG D CA 1
ATOM 6081 C C . ARG D 1 87 ? -5.282 -17.124 43.688 1.00 33.39 66 ARG D C 1
ATOM 6082 O O . ARG D 1 87 ? -5.769 -18.095 43.118 1.00 33.05 66 ARG D O 1
ATOM 6090 N N . THR D 1 88 ? -5.444 -15.880 43.245 1.00 33.60 67 THR D N 1
ATOM 6091 C CA . THR D 1 88 ? -6.175 -15.597 42.005 1.00 33.67 67 THR D CA 1
ATOM 6092 C C . THR D 1 88 ? -5.424 -16.118 40.779 1.00 34.05 67 THR D C 1
ATOM 6093 O O . THR D 1 88 ? -6.001 -16.756 39.900 1.00 34.18 67 THR D O 1
ATOM 6097 N N . LEU D 1 89 ? -4.122 -15.869 40.744 1.00 34.24 68 LEU D N 1
ATOM 6098 C CA . LEU D 1 89 ? -3.293 -16.253 39.604 1.00 34.18 68 LEU D CA 1
ATOM 6099 C C . LEU D 1 89 ? -3.157 -17.772 39.433 1.00 33.98 68 LEU D C 1
ATOM 6100 O O . LEU D 1 89 ? -3.187 -18.278 38.313 1.00 34.34 68 LEU D O 1
ATOM 6105 N N . ARG D 1 90 ? -3.037 -18.503 40.532 1.00 33.86 69 ARG D N 1
ATOM 6106 C CA . ARG D 1 90 ? -2.685 -19.928 40.459 1.00 33.77 69 ARG D CA 1
ATOM 6107 C C . ARG D 1 90 ? -3.569 -20.788 39.547 1.00 33.83 69 ARG D C 1
ATOM 6108 O O . ARG D 1 90 ? -3.043 -21.563 38.758 1.00 33.89 69 ARG D O 1
ATOM 6116 N N . PRO D 1 91 ? -4.909 -20.690 39.665 1.00 34.16 70 PRO D N 1
ATOM 6117 C CA . PRO D 1 91 ? -5.745 -21.499 38.758 1.00 34.23 70 PRO D CA 1
ATOM 6118 C C . PRO D 1 91 ? -5.854 -20.959 37.321 1.00 34.41 70 PRO D C 1
ATOM 6119 O O . PRO D 1 91 ? -6.373 -21.653 36.441 1.00 34.37 70 PRO D O 1
ATOM 6123 N N . ARG D 1 92 ? -5.359 -19.747 37.079 1.00 34.54 71 ARG D N 1
ATOM 6124 C CA . ARG D 1 92 ? -5.481 -19.118 35.755 1.00 34.89 71 ARG D CA 1
ATOM 6125 C C . ARG D 1 92 ? -4.267 -19.414 34.895 1.00 34.37 71 ARG D C 1
ATOM 6126 O O . ARG D 1 92 ? -4.400 -19.751 33.732 1.00 34.59 71 ARG D O 1
ATOM 6134 N N . VAL D 1 93 ? -3.088 -19.263 35.489 1.00 33.89 72 VAL D N 1
ATOM 6135 C CA . VAL D 1 93 ? -1.812 -19.505 34.828 1.00 33.35 72 VAL D CA 1
ATOM 6136 C C . VAL D 1 93 ? -1.871 -20.572 33.731 1.00 32.86 72 VAL D C 1
ATOM 6137 O O . VAL D 1 93 ? -2.281 -21.706 33.980 1.00 32.53 72 VAL D O 1
ATOM 6141 N N . LYS D 1 94 ? -1.449 -20.192 32.523 1.00 32.51 73 LYS D N 1
ATOM 6142 C CA . LYS D 1 94 ? -1.464 -21.078 31.355 1.00 32.31 73 LYS D CA 1
ATOM 6143 C C . LYS D 1 94 ? -0.116 -21.758 31.100 1.00 32.12 73 LYS D C 1
ATOM 6144 O O . LYS D 1 94 ? -0.045 -22.697 30.310 1.00 32.07 73 LYS D O 1
ATOM 6146 N N . THR D 1 95 ? 0.946 -21.279 31.755 1.00 32.01 74 THR D N 1
ATOM 6147 C CA . THR D 1 95 ? 2.281 -21.897 31.661 1.00 31.69 74 THR D CA 1
ATOM 6148 C C . THR D 1 95 ? 2.702 -22.485 33.024 1.00 31.39 74 THR D C 1
ATOM 6149 O O . THR D 1 95 ? 2.123 -23.476 33.457 1.00 31.56 74 THR D O 1
ATOM 6153 N N . ARG D 1 96 ? 3.689 -21.889 33.697 1.00 30.89 75 ARG D N 1
ATOM 6154 C CA . ARG D 1 96 ? 4.127 -22.342 35.034 1.00 30.38 75 ARG D CA 1
ATOM 6155 C C . ARG D 1 96 ? 4.213 -21.163 36.017 1.00 29.39 75 ARG D C 1
ATOM 6156 O O . ARG D 1 96 ? 4.630 -20.079 35.637 1.00 29.03 75 ARG D O 1
ATOM 6164 N N . MET D 1 97 ? 3.804 -21.389 37.265 1.00 28.74 76 MET D N 1
ATOM 6165 C CA . MET D 1 97 ? 4.018 -20.441 38.365 1.00 28.37 76 MET D CA 1
ATOM 6166 C C . MET D 1 97 ? 5.283 -20.818 39.152 1.00 28.07 76 MET D C 1
ATOM 6167 O O . MET D 1 97 ? 5.428 -21.964 39.585 1.00 27.10 76 MET D O 1
ATOM 6172 N N . ASN D 1 98 ? 6.178 -19.840 39.323 1.00 28.13 77 ASN D N 1
ATOM 6173 C CA . ASN D 1 98 ? 7.344 -19.943 40.212 1.00 28.37 77 ASN D CA 1
ATOM 6174 C C . ASN D 1 98 ? 7.145 -19.048 41.441 1.00 28.17 77 ASN D C 1
ATOM 6175 O O . ASN D 1 98 ? 7.197 -17.824 41.344 1.00 28.52 77 ASN D O 1
ATOM 6180 N N . LEU D 1 99 ? 6.908 -19.662 42.597 1.00 28.15 78 LEU D N 1
ATOM 6181 C CA . LEU D 1 99 ? 6.672 -18.919 43.823 1.00 27.87 78 LEU D CA 1
ATOM 6182 C C . LEU D 1 99 ? 7.978 -18.789 44.582 1.00 27.96 78 LEU D C 1
ATOM 6183 O O . LEU D 1 99 ? 8.581 -19.788 44.960 1.00 27.94 78 LEU D O 1
ATOM 6188 N N . GLU D 1 100 ? 8.422 -17.563 44.802 1.00 28.29 79 GLU D N 1
ATOM 6189 C CA . GLU D 1 100 ? 9.572 -17.328 45.657 1.00 29.05 79 GLU D CA 1
ATOM 6190 C C . GLU D 1 100 ? 9.049 -17.190 47.076 1.00 29.59 79 GLU D C 1
ATOM 6191 O O . GLU D 1 100 ? 8.014 -16.550 47.298 1.00 29.53 79 GLU D O 1
ATOM 6197 N N . CYS D 1 101 ? 9.721 -17.825 48.030 1.00 30.24 80 CYS D N 1
ATOM 6198 C CA . CYS D 1 101 ? 9.362 -17.657 49.435 1.00 31.00 80 CYS D CA 1
ATOM 6199 C C . CYS D 1 101 ? 10.460 -18.099 50.389 1.00 31.08 80 CYS D C 1
ATOM 6200 O O . CYS D 1 101 ? 11.334 -18.894 50.033 1.00 30.68 80 CYS D O 1
ATOM 6203 N N . ALA D 1 102 ? 10.383 -17.576 51.611 1.00 31.23 81 ALA D N 1
ATOM 6204 C CA . ALA D 1 102 ? 11.376 -17.841 52.639 1.00 31.44 81 ALA D CA 1
ATOM 6205 C C . ALA D 1 102 ? 11.192 -19.232 53.250 1.00 31.66 81 ALA D C 1
ATOM 6206 O O . ALA D 1 102 ? 10.172 -19.887 53.040 1.00 31.51 81 ALA D O 1
ATOM 6208 N N . VAL D 1 103 ? 12.199 -19.678 53.988 1.00 32.08 82 VAL D N 1
ATOM 6209 C CA . VAL D 1 103 ? 12.160 -20.985 54.643 1.00 32.81 82 VAL D CA 1
ATOM 6210 C C . VAL D 1 103 ? 11.649 -20.800 56.074 1.00 33.27 82 VAL D C 1
ATOM 6211 O O . VAL D 1 103 ? 12.436 -20.774 57.024 1.00 33.59 82 VAL D O 1
ATOM 6215 N N . THR D 1 104 ? 10.334 -20.617 56.193 1.00 33.59 83 THR D N 1
ATOM 6216 C CA . THR D 1 104 ? 9.633 -20.563 57.475 1.00 33.97 83 THR D CA 1
ATOM 6217 C C . THR D 1 104 ? 8.308 -21.308 57.318 1.00 33.97 83 THR D C 1
ATOM 6218 O O . THR D 1 104 ? 7.779 -21.390 56.205 1.00 33.72 83 THR D O 1
ATOM 6222 N N . PRO D 1 105 ? 7.757 -21.830 58.435 1.00 33.91 84 PRO D N 1
ATOM 6223 C CA . PRO D 1 105 ? 6.527 -22.625 58.384 1.00 33.50 84 PRO D CA 1
ATOM 6224 C C . PRO D 1 105 ? 5.355 -21.907 57.726 1.00 32.93 84 PRO D C 1
ATOM 6225 O O . PRO D 1 105 ? 4.705 -22.499 56.868 1.00 33.11 84 PRO D O 1
ATOM 6229 N N . GLU D 1 106 ? 5.091 -20.659 58.116 1.00 32.40 85 GLU D N 1
ATOM 6230 C CA . GLU D 1 106 ? 3.953 -19.908 57.563 1.00 32.12 85 GLU D CA 1
ATOM 6231 C C . GLU D 1 106 ? 3.995 -19.907 56.034 1.00 31.65 85 GLU D C 1
ATOM 6232 O O . GLU D 1 106 ? 3.027 -20.289 55.379 1.00 31.20 85 GLU D O 1
ATOM 6238 N N . MET D 1 107 ? 5.130 -19.499 55.474 1.00 31.26 86 MET D N 1
ATOM 6239 C CA . MET D 1 107 ? 5.251 -19.357 54.026 1.00 31.44 86 MET D CA 1
ATOM 6240 C C . MET D 1 107 ? 5.296 -20.711 53.326 1.00 31.42 86 MET D C 1
ATOM 6241 O O . MET D 1 107 ? 4.617 -20.900 52.326 1.00 31.25 86 MET D O 1
ATOM 6246 N N . LEU D 1 108 ? 6.052 -21.662 53.869 1.00 31.76 87 LEU D N 1
ATOM 6247 C CA . LEU D 1 108 ? 6.152 -22.997 53.262 1.00 32.17 87 LEU D CA 1
ATOM 6248 C C . LEU D 1 108 ? 4.796 -23.691 53.213 1.00 32.84 87 LEU D C 1
ATOM 6249 O O . LEU D 1 108 ? 4.512 -24.431 52.268 1.00 32.58 87 LEU D O 1
ATOM 6254 N N . ASP D 1 109 ? 3.973 -23.455 54.237 1.00 33.64 88 ASP D N 1
ATOM 6255 C CA . ASP D 1 109 ? 2.635 -24.041 54.296 1.00 34.59 88 ASP D CA 1
ATOM 6256 C C . ASP D 1 109 ? 1.712 -23.408 53.260 1.00 34.60 88 ASP D C 1
ATOM 6257 O O . ASP D 1 109 ? 0.932 -24.105 52.625 1.00 34.59 88 ASP D O 1
ATOM 6262 N N . ILE D 1 110 ? 1.805 -22.093 53.091 1.00 34.75 89 ILE D N 1
ATOM 6263 C CA . ILE D 1 110 ? 1.071 -21.417 52.028 1.00 34.95 89 ILE D CA 1
ATOM 6264 C C . ILE D 1 110 ? 1.469 -21.984 50.666 1.00 35.23 89 ILE D C 1
ATOM 6265 O O . ILE D 1 110 ? 0.612 -22.259 49.829 1.00 35.63 89 ILE D O 1
ATOM 6270 N N . ALA D 1 111 ? 2.767 -22.177 50.455 1.00 35.44 90 ALA D N 1
ATOM 6271 C CA . ALA D 1 111 ? 3.274 -22.728 49.199 1.00 35.27 90 ALA D CA 1
ATOM 6272 C C . ALA D 1 111 ? 2.745 -24.135 48.929 1.00 35.50 90 ALA D C 1
ATOM 6273 O O . ALA D 1 111 ? 2.391 -24.450 47.789 1.00 35.46 90 ALA D O 1
ATOM 6275 N N . CYS D 1 112 ? 2.689 -24.973 49.967 1.00 35.67 91 CYS D N 1
ATOM 6276 C CA . CYS D 1 112 ? 2.181 -26.347 49.834 1.00 36.04 91 CYS D CA 1
ATOM 6277 C C . CYS D 1 112 ? 0.666 -26.395 49.599 1.00 36.07 91 CYS D C 1
ATOM 6278 O O . CYS D 1 112 ? 0.157 -27.310 48.950 1.00 35.99 91 CYS D O 1
ATOM 6281 N N . GLU D 1 113 ? -0.046 -25.411 50.134 1.00 36.12 92 GLU D N 1
ATOM 6282 C CA . GLU D 1 113 ? -1.483 -25.269 49.898 1.00 36.48 92 GLU D CA 1
ATOM 6283 C C . GLU D 1 113 ? -1.732 -24.904 48.431 1.00 35.92 92 GLU D C 1
ATOM 6284 O O . GLU D 1 113 ? -2.563 -25.516 47.770 1.00 35.73 92 GLU D O 1
ATOM 6290 N N . ILE D 1 114 ? -0.970 -23.936 47.925 1.00 35.49 93 ILE D N 1
ATOM 6291 C CA . ILE D 1 114 ? -1.128 -23.435 46.556 1.00 35.08 93 ILE D CA 1
ATOM 6292 C C . ILE D 1 114 ? -0.575 -24.371 45.484 1.00 34.66 93 ILE D C 1
ATOM 6293 O O . ILE D 1 114 ? -1.095 -24.398 44.370 1.00 34.93 93 ILE D O 1
ATOM 6298 N N . ARG D 1 115 ? 0.468 -25.126 45.814 1.00 34.16 94 ARG D N 1
ATOM 6299 C CA . ARG D 1 115 ? 1.062 -26.102 44.896 1.00 33.79 94 ARG D CA 1
ATOM 6300 C C . ARG D 1 115 ? 1.503 -25.489 43.567 1.00 32.88 94 ARG D C 1
ATOM 6301 O O . ARG D 1 115 ? 1.086 -25.955 42.502 1.00 32.67 94 ARG D O 1
ATOM 6309 N N . PRO D 1 116 ? 2.373 -24.464 43.616 1.00 31.83 95 PRO D N 1
ATOM 6310 C CA . PRO D 1 116 ? 2.883 -23.932 42.358 1.00 31.28 95 PRO D CA 1
ATOM 6311 C C . PRO D 1 116 ? 3.725 -25.002 41.681 1.00 30.83 95 PRO D C 1
ATOM 6312 O O . PRO D 1 116 ? 4.189 -25.918 42.355 1.00 31.16 95 PRO D O 1
ATOM 6316 N N . HIS D 1 117 ? 3.903 -24.905 40.369 1.00 30.18 96 HIS D N 1
ATOM 6317 C CA . HIS D 1 117 ? 4.697 -25.883 39.623 1.00 30.01 96 HIS D CA 1
ATOM 6318 C C . HIS D 1 117 ? 6.148 -25.837 40.126 1.00 29.75 96 HIS D C 1
ATOM 6319 O O . HIS D 1 117 ? 6.821 -26.869 40.241 1.00 29.60 96 HIS D O 1
ATOM 6326 N N . ASP D 1 118 ? 6.599 -24.625 40.442 1.00 29.18 97 ASP D N 1
ATOM 6327 C CA . ASP D 1 118 ? 7.947 -24.362 40.893 1.00 28.84 97 ASP D CA 1
ATOM 6328 C C . ASP D 1 118 ? 7.947 -23.461 42.141 1.00 28.13 97 ASP D C 1
ATOM 6329 O O . ASP D 1 118 ? 7.076 -22.604 42.316 1.00 27.24 97 ASP D O 1
ATOM 6334 N N . ALA D 1 119 ? 8.946 -23.660 42.997 1.00 27.41 98 ALA D N 1
ATOM 6335 C CA . ALA D 1 119 ? 9.214 -22.750 44.095 1.00 26.90 98 ALA D CA 1
ATOM 6336 C C . ALA D 1 119 ? 10.709 -22.446 44.154 1.00 26.47 98 ALA D C 1
ATOM 6337 O O . ALA D 1 119 ? 11.535 -23.282 43.784 1.00 26.16 98 ALA D O 1
ATOM 6339 N N . CYS D 1 120 ? 11.057 -21.241 44.588 1.00 26.35 99 CYS D N 1
ATOM 6340 C CA . CYS D 1 120 ? 12.459 -20.874 44.760 1.00 26.40 99 CYS D CA 1
ATOM 6341 C C . CYS D 1 120 ? 12.632 -20.350 46.168 1.00 26.18 99 CYS D C 1
ATOM 6342 O O . CYS D 1 120 ? 11.969 -19.394 46.564 1.00 26.21 99 CYS D O 1
ATOM 6345 N N . LEU D 1 121 ? 13.495 -21.004 46.940 1.00 26.08 100 LEU D N 1
ATOM 6346 C CA . LEU D 1 121 ? 13.713 -20.606 48.321 1.00 25.83 100 LEU D CA 1
ATOM 6347 C C . LEU D 1 121 ? 14.724 -19.471 48.327 1.00 25.51 100 LEU D C 1
ATOM 6348 O O . LEU D 1 121 ? 15.811 -19.591 47.777 1.00 25.36 100 LEU D O 1
ATOM 6353 N N . VAL D 1 122 ? 14.327 -18.365 48.944 1.00 25.61 101 VAL D N 1
ATOM 6354 C CA . VAL D 1 122 ? 15.102 -17.139 48.977 1.00 25.56 101 VAL D CA 1
ATOM 6355 C C . VAL D 1 122 ? 15.188 -16.687 50.420 1.00 26.01 101 VAL D C 1
ATOM 6356 O O . VAL D 1 122 ? 14.339 -17.059 51.223 1.00 26.20 101 VAL D O 1
ATOM 6360 N N . PRO D 1 123 ? 16.217 -15.907 50.763 1.00 26.89 102 PRO D N 1
ATOM 6361 C CA . PRO D 1 123 ? 16.328 -15.346 52.105 1.00 27.90 102 PRO D CA 1
ATOM 6362 C C . PRO D 1 123 ? 15.574 -14.023 52.252 1.00 29.10 102 PRO D C 1
ATOM 6363 O O . PRO D 1 123 ? 15.667 -13.174 51.366 1.00 28.82 102 PRO D O 1
ATOM 6367 N N . GLU D 1 124 ? 14.847 -13.860 53.360 1.00 30.58 103 GLU D N 1
ATOM 6368 C CA . GLU D 1 124 ? 14.227 -12.574 53.727 1.00 31.97 103 GLU D CA 1
ATOM 6369 C C . GLU D 1 124 ? 14.795 -11.945 54.999 1.00 33.25 103 GLU D C 1
ATOM 6370 O O . GLU D 1 124 ? 14.581 -10.765 55.240 1.00 33.42 103 GLU D O 1
ATOM 6376 N N . LYS D 1 125 ? 15.484 -12.730 55.828 1.00 35.03 104 LYS D N 1
ATOM 6377 C CA . LYS D 1 125 ? 16.117 -12.217 57.055 1.00 35.95 104 LYS D CA 1
ATOM 6378 C C . LYS D 1 125 ? 17.614 -12.254 56.877 1.00 36.35 104 LYS D C 1
ATOM 6379 O O . LYS D 1 125 ? 18.127 -13.153 56.227 1.00 36.31 104 LYS D O 1
ATOM 6385 N N . ARG D 1 126 ? 18.300 -11.290 57.483 1.00 36.88 105 ARG D N 1
ATOM 6386 C CA . ARG D 1 126 ? 19.754 -11.159 57.387 1.00 37.69 105 ARG D CA 1
ATOM 6387 C C . ARG D 1 126 ? 20.498 -12.409 57.850 1.00 37.69 105 ARG D C 1
ATOM 6388 O O . ARG D 1 126 ? 21.575 -12.730 57.333 1.00 37.73 105 ARG D O 1
ATOM 6396 N N . SER D 1 127 ? 19.910 -13.110 58.813 1.00 37.74 106 SER D N 1
ATOM 6397 C CA . SER D 1 127 ? 20.454 -14.372 59.318 1.00 37.96 106 SER D CA 1
ATOM 6398 C C . SER D 1 127 ? 20.343 -15.527 58.313 1.00 37.93 106 SER D C 1
ATOM 6399 O O . SER D 1 127 ? 20.941 -16.581 58.525 1.00 38.21 106 SER D O 1
ATOM 6402 N N . GLU D 1 128 ? 19.569 -15.330 57.242 1.00 37.72 107 GLU D N 1
ATOM 6403 C CA . GLU D 1 128 ? 19.395 -16.341 56.194 1.00 37.51 107 GLU D CA 1
ATOM 6404 C C . GLU D 1 128 ? 20.298 -16.101 54.997 1.00 36.69 107 GLU D C 1
ATOM 6405 O O . GLU D 1 128 ? 20.402 -16.969 54.138 1.00 36.76 107 GLU D O 1
ATOM 6411 N N . LEU D 1 129 ? 20.939 -14.936 54.907 1.00 35.98 108 LEU D N 1
ATOM 6412 C CA . LEU D 1 129 ? 21.733 -14.643 53.710 1.00 35.63 108 LEU D CA 1
ATOM 6413 C C . LEU D 1 129 ? 23.230 -14.456 53.954 1.00 35.06 108 LEU D C 1
ATOM 6414 O O . LEU D 1 129 ? 23.667 -14.006 55.013 1.00 34.71 108 LEU D O 1
ATOM 6419 N N . THR D 1 130 ? 24.010 -14.815 52.937 1.00 34.64 109 THR D N 1
ATOM 6420 C CA . THR D 1 130 ? 25.439 -14.548 52.932 1.00 34.12 109 THR D CA 1
ATOM 6421 C C . THR D 1 130 ? 25.625 -13.060 52.675 1.00 33.71 109 THR D C 1
ATOM 6422 O O . THR D 1 130 ? 24.651 -12.343 52.423 1.00 33.83 109 THR D O 1
ATOM 6426 N N . THR D 1 131 ? 26.864 -12.589 52.745 1.00 33.45 110 THR D N 1
ATOM 6427 C CA . THR D 1 131 ? 27.146 -11.188 52.434 1.00 33.54 110 THR D CA 1
ATOM 6428 C C . THR D 1 131 ? 26.901 -10.873 50.947 1.00 32.93 110 THR D C 1
ATOM 6429 O O . THR D 1 131 ? 26.484 -9.766 50.613 1.00 33.06 110 THR D O 1
ATOM 6433 N N . GLU D 1 132 ? 27.142 -11.843 50.062 1.00 32.45 111 GLU D N 1
ATOM 6434 C CA . GLU D 1 132 ? 26.812 -11.676 48.636 1.00 31.97 111 GLU D CA 1
ATOM 6435 C C . GLU D 1 132 ? 25.292 -11.599 48.421 1.00 31.03 111 GLU D C 1
ATOM 6436 O O . GLU D 1 132 ? 24.819 -10.956 47.480 1.00 30.74 111 GLU D O 1
ATOM 6442 N N . GLY D 1 133 ? 24.539 -12.270 49.294 1.00 29.82 112 GLY D N 1
ATOM 6443 C CA . GLY D 1 133 ? 23.095 -12.089 49.389 1.00 28.80 112 GLY D CA 1
ATOM 6444 C C . GLY D 1 133 ? 22.277 -13.284 48.958 1.00 27.99 112 GLY D C 1
ATOM 6445 O O . GLY D 1 133 ? 21.050 -13.222 48.960 1.00 27.67 112 GLY D O 1
ATOM 6446 N N . GLY D 1 134 ? 22.944 -14.366 48.570 1.00 27.26 113 GLY D N 1
ATOM 6447 C CA . GLY D 1 134 ? 22.257 -15.617 48.283 1.00 26.82 113 GLY D CA 1
ATOM 6448 C C . GLY D 1 134 ? 21.846 -16.312 49.568 1.00 26.45 113 GLY D C 1
ATOM 6449 O O . GLY D 1 134 ? 22.250 -15.898 50.659 1.00 26.60 113 GLY D O 1
ATOM 6450 N N . LEU D 1 135 ? 21.038 -17.360 49.437 1.00 26.03 114 LEU D N 1
ATOM 6451 C CA . LEU D 1 135 ? 20.574 -18.156 50.582 1.00 25.90 114 LEU D CA 1
ATOM 6452 C C . LEU D 1 135 ? 21.751 -18.882 51.229 1.00 26.32 114 LEU D C 1
ATOM 6453 O O . LEU D 1 135 ? 22.538 -19.526 50.535 1.00 26.48 114 LEU D O 1
ATOM 6458 N N . ASP D 1 136 ? 21.875 -18.781 52.552 1.00 26.81 115 ASP D N 1
ATOM 6459 C CA . ASP D 1 136 ? 22.953 -19.476 53.264 1.00 27.18 115 ASP D CA 1
ATOM 6460 C C . ASP D 1 136 ? 22.568 -20.929 53.532 1.00 27.24 115 ASP D C 1
ATOM 6461 O O . ASP D 1 136 ? 22.151 -21.296 54.633 1.00 27.19 115 ASP D O 1
ATOM 6466 N N . VAL D 1 137 ? 22.717 -21.751 52.503 1.00 27.43 116 VAL D N 1
ATOM 6467 C CA . VAL D 1 137 ? 22.313 -23.150 52.564 1.00 27.50 116 VAL D CA 1
ATOM 6468 C C . VAL D 1 137 ? 23.246 -23.938 53.484 1.00 28.03 116 VAL D C 1
ATOM 6469 O O . VAL D 1 137 ? 22.812 -24.885 54.121 1.00 28.53 116 VAL D O 1
ATOM 6473 N N . VAL D 1 138 ? 24.509 -23.523 53.578 1.00 28.63 117 VAL D N 1
ATOM 6474 C CA . VAL D 1 138 ? 25.489 -24.199 54.443 1.00 28.94 117 VAL D CA 1
ATOM 6475 C C . VAL D 1 138 ? 25.128 -24.036 55.923 1.00 29.04 117 VAL D C 1
ATOM 6476 O O . VAL D 1 138 ? 25.120 -25.013 56.688 1.00 28.88 117 VAL D O 1
ATOM 6480 N N . GLY D 1 139 ? 24.820 -22.802 56.308 1.00 28.80 118 GLY D N 1
ATOM 6481 C CA . GLY D 1 139 ? 24.465 -22.479 57.681 1.00 28.71 118 GLY D CA 1
ATOM 6482 C C . GLY D 1 139 ? 23.072 -22.899 58.123 1.00 28.72 118 GLY D C 1
ATOM 6483 O O . GLY D 1 139 ? 22.797 -22.924 59.323 1.00 29.34 118 GLY D O 1
ATOM 6484 N N . HIS D 1 140 ? 22.188 -23.211 57.171 1.00 28.50 119 HIS D N 1
ATOM 6485 C CA . HIS D 1 140 ? 20.809 -23.597 57.475 1.00 27.90 119 HIS D CA 1
ATOM 6486 C C . HIS D 1 140 ? 20.436 -24.861 56.720 1.00 27.49 119 HIS D C 1
ATOM 6487 O O . HIS D 1 140 ? 19.298 -24.986 56.238 1.00 28.22 119 HIS D O 1
ATOM 6494 N N . PHE D 1 141 ? 21.374 -25.798 56.624 1.00 26.79 120 PHE D N 1
ATOM 6495 C CA . PHE D 1 141 ? 21.217 -26.983 55.767 1.00 26.44 120 PHE D CA 1
ATOM 6496 C C . PHE D 1 141 ? 19.999 -27.843 56.108 1.00 26.18 120 PHE D C 1
ATOM 6497 O O . PHE D 1 141 ? 19.245 -28.244 55.219 1.00 25.65 120 PHE D O 1
ATOM 6505 N N . ASP D 1 142 ? 19.814 -28.136 57.390 1.00 26.15 121 ASP D N 1
ATOM 6506 C CA . ASP D 1 142 ? 18.706 -28.996 57.814 1.00 26.01 121 ASP D CA 1
ATOM 6507 C C . ASP D 1 142 ? 17.340 -28.338 57.568 1.00 25.32 121 ASP D C 1
ATOM 6508 O O . ASP D 1 142 ? 16.434 -28.962 57.010 1.00 24.86 121 ASP D O 1
ATOM 6513 N N . ALA D 1 143 ? 17.207 -27.080 57.974 1.00 24.73 122 ALA D N 1
ATOM 6514 C CA . ALA D 1 143 ? 15.986 -26.318 57.718 1.00 24.61 122 ALA D CA 1
ATOM 6515 C C . ALA D 1 143 ? 15.670 -26.278 56.218 1.00 24.21 122 ALA D C 1
ATOM 6516 O O . ALA D 1 143 ? 14.522 -26.534 55.818 1.00 24.62 122 ALA D O 1
ATOM 6518 N N . VAL D 1 144 ? 16.683 -26.013 55.393 1.00 23.51 123 VAL D N 1
ATOM 6519 C CA . VAL D 1 144 ? 16.499 -25.975 53.938 1.00 23.48 123 VAL D CA 1
ATOM 6520 C C . VAL D 1 144 ? 16.207 -27.353 53.327 1.00 23.69 123 VAL D C 1
ATOM 6521 O O . VAL D 1 144 ? 15.317 -27.485 52.480 1.00 24.07 123 VAL D O 1
ATOM 6525 N N . ARG D 1 145 ? 16.948 -28.376 53.746 1.00 23.66 124 ARG D N 1
ATOM 6526 C CA . ARG D 1 145 ? 16.710 -29.735 53.257 1.00 23.69 124 ARG D CA 1
ATOM 6527 C C . ARG D 1 145 ? 15.296 -30.220 53.603 1.00 23.54 124 ARG D C 1
ATOM 6528 O O . ARG D 1 145 ? 14.678 -30.939 52.827 1.00 23.04 124 ARG D O 1
ATOM 6536 N N . ALA D 1 146 ? 14.795 -29.830 54.773 1.00 24.05 125 ALA D N 1
ATOM 6537 C CA . ALA D 1 146 ? 13.448 -30.219 55.219 1.00 24.44 125 ALA D CA 1
ATOM 6538 C C . ALA D 1 146 ? 12.373 -29.487 54.402 1.00 25.07 125 ALA D C 1
ATOM 6539 O O . ALA D 1 146 ? 11.392 -30.102 53.964 1.00 24.83 125 ALA D O 1
ATOM 6541 N N . ALA D 1 147 ? 12.578 -28.185 54.194 1.00 25.82 126 ALA D N 1
ATOM 6542 C CA . ALA D 1 147 ? 11.764 -27.406 53.250 1.00 26.73 126 ALA D CA 1
ATOM 6543 C C . ALA D 1 147 ? 11.697 -28.083 51.891 1.00 27.26 126 ALA D C 1
ATOM 6544 O O . ALA D 1 147 ? 10.620 -28.219 51.319 1.00 27.62 126 ALA D O 1
ATOM 6546 N N . CYS D 1 148 ? 12.836 -28.541 51.388 1.00 28.29 127 CYS D N 1
ATOM 6547 C CA . CYS D 1 148 ? 12.871 -29.215 50.084 1.00 29.27 127 CYS D CA 1
ATOM 6548 C C . CYS D 1 148 ? 12.019 -30.477 50.063 1.00 29.91 127 CYS D C 1
ATOM 6549 O O . CYS D 1 148 ? 11.315 -30.754 49.083 1.00 29.98 127 CYS D O 1
ATOM 6552 N N . LYS D 1 149 ? 12.068 -31.236 51.151 1.00 30.92 128 LYS D N 1
ATOM 6553 C CA . LYS D 1 149 ? 11.271 -32.450 51.259 1.00 31.77 128 LYS D CA 1
ATOM 6554 C C . LYS D 1 149 ? 9.779 -32.095 51.285 1.00 31.97 128 LYS D C 1
ATOM 6555 O O . LYS D 1 149 ? 8.987 -32.678 50.553 1.00 32.16 128 LYS D O 1
ATOM 6561 N N . GLN D 1 150 ? 9.414 -31.129 52.126 1.00 32.28 129 GLN D N 1
ATOM 6562 C CA . GLN D 1 150 ? 8.018 -30.721 52.303 1.00 32.57 129 GLN D CA 1
ATOM 6563 C C . GLN D 1 150 ? 7.363 -30.244 51.008 1.00 33.03 129 GLN D C 1
ATOM 6564 O O . GLN D 1 150 ? 6.185 -30.500 50.788 1.00 33.81 129 GLN D O 1
ATOM 6570 N N . LEU D 1 151 ? 8.108 -29.534 50.166 1.00 33.19 130 LEU D N 1
ATOM 6571 C CA . LEU D 1 151 ? 7.558 -29.062 48.899 1.00 33.47 130 LEU D CA 1
ATOM 6572 C C . LEU D 1 151 ? 7.531 -30.176 47.858 1.00 33.66 130 LEU D C 1
ATOM 6573 O O . LEU D 1 151 ? 6.542 -30.320 47.147 1.00 33.83 130 LEU D O 1
ATOM 6578 N N . ALA D 1 152 ? 8.598 -30.968 47.775 1.00 33.90 131 ALA D N 1
ATOM 6579 C CA . ALA D 1 152 ? 8.629 -32.121 46.865 1.00 34.36 131 ALA D CA 1
ATOM 6580 C C . ALA D 1 152 ? 7.453 -33.087 47.098 1.00 34.67 131 ALA D C 1
ATOM 6581 O O . ALA D 1 152 ? 6.947 -33.694 46.147 1.00 34.35 131 ALA D O 1
ATOM 6583 N N . ASP D 1 153 ? 7.044 -33.230 48.363 1.00 35.29 132 ASP D N 1
ATOM 6584 C CA . ASP D 1 153 ? 5.852 -34.015 48.734 1.00 35.87 132 ASP D CA 1
ATOM 6585 C C . ASP D 1 153 ? 4.555 -33.404 48.191 1.00 35.43 132 ASP D C 1
ATOM 6586 O O . ASP D 1 153 ? 3.634 -34.133 47.839 1.00 35.72 132 ASP D O 1
ATOM 6591 N N . ALA D 1 154 ? 4.479 -32.073 48.139 1.00 35.01 133 ALA D N 1
ATOM 6592 C CA . ALA D 1 154 ? 3.340 -31.383 47.518 1.00 34.55 133 ALA D CA 1
ATOM 6593 C C . ALA D 1 154 ? 3.498 -31.240 46.000 1.00 34.12 133 ALA D C 1
ATOM 6594 O O . ALA D 1 154 ? 2.836 -30.402 45.387 1.00 34.38 133 ALA D O 1
ATOM 6596 N N . GLY D 1 155 ? 4.365 -32.056 45.398 1.00 33.68 134 GLY D N 1
ATOM 6597 C CA . GLY D 1 155 ? 4.564 -32.071 43.947 1.00 33.34 134 GLY D CA 1
ATOM 6598 C C . GLY D 1 155 ? 5.238 -30.842 43.342 1.00 32.91 134 GLY D C 1
ATOM 6599 O O . GLY D 1 155 ? 5.075 -30.583 42.154 1.00 33.01 134 GLY D O 1
ATOM 6600 N N . VAL D 1 156 ? 6.005 -30.101 44.145 1.00 32.34 135 VAL D N 1
ATOM 6601 C CA . VAL D 1 156 ? 6.626 -28.842 43.718 1.00 31.70 135 VAL D CA 1
ATOM 6602 C C . VAL D 1 156 ? 8.101 -29.046 43.353 1.00 31.42 135 VAL D C 1
ATOM 6603 O O . VAL D 1 156 ? 8.839 -29.686 44.103 1.00 31.73 135 VAL D O 1
ATOM 6607 N N . ARG D 1 157 ? 8.514 -28.513 42.201 1.00 30.93 136 ARG D N 1
ATOM 6608 C CA . ARG D 1 157 ? 9.924 -28.518 41.778 1.00 30.66 136 ARG D CA 1
ATOM 6609 C C . ARG D 1 157 ? 10.657 -27.359 42.461 1.00 29.48 136 ARG D C 1
ATOM 6610 O O . ARG D 1 157 ? 10.334 -26.188 42.240 1.00 29.78 136 ARG D O 1
ATOM 6618 N N . VAL D 1 158 ? 11.641 -27.682 43.293 1.00 27.96 137 VAL D N 1
ATOM 6619 C CA . VAL D 1 158 ? 12.254 -26.681 44.162 1.00 26.97 137 VAL D CA 1
ATOM 6620 C C . VAL D 1 158 ? 13.580 -26.176 4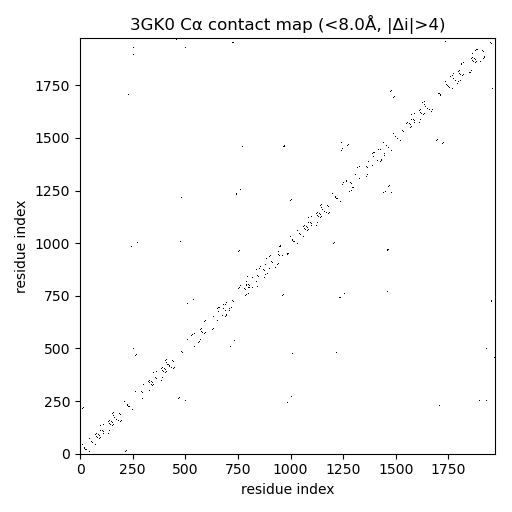3.622 1.00 26.07 137 VAL D C 1
ATOM 6621 O O . VAL D 1 158 ? 14.365 -26.936 43.072 1.00 26.13 137 VAL D O 1
ATOM 6625 N N . SER D 1 159 ? 13.807 -24.882 43.811 1.00 25.08 138 SER D N 1
ATOM 6626 C CA . SER D 1 159 ? 15.042 -24.225 43.451 1.00 24.43 138 SER D CA 1
ATOM 6627 C C . SER D 1 159 ? 15.553 -23.459 44.655 1.00 23.80 138 SER D C 1
ATOM 6628 O O . SER D 1 159 ? 14.775 -22.958 45.466 1.00 23.51 138 SER D O 1
ATOM 6631 N N . LEU D 1 160 ? 16.873 -23.391 44.772 1.00 23.09 139 LEU D N 1
ATOM 6632 C CA . LEU D 1 160 ? 17.518 -22.645 45.826 1.00 22.12 139 LEU D CA 1
ATOM 6633 C C . LEU D 1 160 ? 18.245 -21.464 45.210 1.00 21.68 139 LEU D C 1
ATOM 6634 O O . LEU D 1 160 ? 19.025 -21.642 44.274 1.00 21.20 139 LEU D O 1
ATOM 6639 N N . PHE D 1 161 ? 17.973 -20.265 45.732 1.00 21.09 140 PHE D N 1
ATOM 6640 C CA . PHE D 1 161 ? 18.618 -19.054 45.273 1.00 21.08 140 PHE D CA 1
ATOM 6641 C C . PHE D 1 161 ? 19.963 -18.849 45.979 1.00 21.26 140 PHE D C 1
ATOM 6642 O O . PHE D 1 161 ? 20.015 -18.405 47.131 1.00 20.93 140 PHE D O 1
ATOM 6650 N N . ILE D 1 162 ? 21.050 -19.143 45.277 1.00 21.22 141 ILE D N 1
ATOM 6651 C CA . ILE D 1 162 ? 22.364 -19.162 45.903 1.00 21.70 141 ILE D CA 1
ATOM 6652 C C . ILE D 1 162 ? 23.427 -18.411 45.108 1.00 22.62 141 ILE D C 1
ATOM 6653 O O . ILE D 1 162 ? 23.315 -18.234 43.887 1.00 22.19 141 ILE D O 1
ATOM 6658 N N . ASP D 1 163 ? 24.474 -18.005 45.823 1.00 23.50 142 ASP D N 1
ATOM 6659 C CA . ASP D 1 163 ? 25.657 -17.408 45.221 1.00 24.37 142 ASP D CA 1
ATOM 6660 C C . ASP D 1 163 ? 26.360 -18.444 44.379 1.00 24.84 142 ASP D C 1
ATOM 6661 O O . ASP D 1 163 ? 26.274 -19.638 44.680 1.00 24.65 142 ASP D O 1
ATOM 6666 N N . PRO D 1 164 ? 27.077 -17.999 43.328 1.00 25.47 143 PRO D N 1
ATOM 6667 C CA . PRO D 1 164 ? 27.871 -18.924 42.534 1.00 25.77 143 PRO D CA 1
ATOM 6668 C C . PRO D 1 164 ? 29.133 -19.254 43.329 1.00 26.27 143 PRO D C 1
ATOM 6669 O O . PRO D 1 164 ? 30.234 -18.789 43.010 1.00 25.99 143 PRO D O 1
ATOM 6673 N N . ASP D 1 165 ? 28.928 -20.048 44.378 1.00 26.86 144 ASP D N 1
ATOM 6674 C CA . ASP D 1 165 ? 29.942 -20.333 45.382 1.00 27.40 144 ASP D CA 1
ATOM 6675 C C . ASP D 1 165 ? 30.021 -21.841 45.544 1.00 27.16 144 ASP D C 1
ATOM 6676 O O . ASP D 1 165 ? 29.010 -22.497 45.780 1.00 26.99 144 ASP D O 1
ATOM 6681 N N . GLU D 1 166 ? 31.221 -22.382 45.404 1.00 26.93 145 GLU D N 1
ATOM 6682 C CA . GLU D 1 166 ? 31.413 -23.826 45.399 1.00 27.09 145 GLU D CA 1
ATOM 6683 C C . GLU D 1 166 ? 30.711 -24.512 46.588 1.00 26.53 145 GLU D C 1
ATOM 6684 O O . GLU D 1 166 ? 29.993 -25.492 46.419 1.00 25.89 145 GLU D O 1
ATOM 6690 N N . ALA D 1 167 ? 30.936 -23.982 47.783 1.00 26.18 146 ALA D N 1
ATOM 6691 C CA . ALA D 1 167 ? 30.409 -24.580 49.000 1.00 26.10 146 ALA D CA 1
ATOM 6692 C C . ALA D 1 167 ? 28.881 -24.582 48.987 1.00 26.05 146 ALA D C 1
ATOM 6693 O O . ALA D 1 167 ? 28.257 -25.600 49.298 1.00 26.13 146 ALA D O 1
ATOM 6695 N N . GLN D 1 168 ? 28.285 -23.451 48.610 1.00 25.90 147 GLN D N 1
ATOM 6696 C CA . GLN D 1 168 ? 26.829 -23.337 48.566 1.00 25.79 147 GLN D CA 1
ATOM 6697 C C . GLN D 1 168 ? 26.226 -24.233 47.480 1.00 25.87 147 GLN D C 1
ATOM 6698 O O . GLN D 1 168 ? 25.244 -24.918 47.732 1.00 25.90 147 GLN D O 1
ATOM 6704 N N . ILE D 1 169 ? 26.831 -24.264 46.297 1.00 26.14 148 ILE D N 1
ATOM 6705 C CA . ILE D 1 169 ? 26.366 -25.144 45.222 1.00 26.72 148 ILE D CA 1
ATOM 6706 C C . ILE D 1 169 ? 26.390 -26.608 45.664 1.00 27.59 148 ILE D C 1
ATOM 6707 O O . ILE D 1 169 ? 25.423 -27.329 45.485 1.00 27.57 148 ILE D O 1
ATOM 6712 N N . ARG D 1 170 ? 27.499 -27.038 46.256 1.00 28.70 149 ARG D N 1
ATOM 6713 C CA . ARG D 1 170 ? 27.624 -28.412 46.762 1.00 29.46 149 ARG D CA 1
ATOM 6714 C C . ARG D 1 170 ? 26.550 -28.733 47.801 1.00 29.03 149 ARG D C 1
ATOM 6715 O O . ARG D 1 170 ? 25.921 -29.791 47.747 1.00 28.59 149 ARG D O 1
ATOM 6723 N N . ALA D 1 171 ? 26.349 -27.814 48.747 1.00 28.80 150 ALA D N 1
ATOM 6724 C CA . ALA D 1 171 ? 25.358 -28.007 49.809 1.00 28.87 150 ALA D CA 1
ATOM 6725 C C . ALA D 1 171 ? 23.947 -28.119 49.223 1.00 29.00 150 ALA D C 1
ATOM 6726 O O . ALA D 1 171 ? 23.148 -28.961 49.651 1.00 29.22 150 ALA D O 1
ATOM 6728 N N . ALA D 1 172 ? 23.661 -27.279 48.231 1.00 28.94 151 ALA D N 1
ATOM 6729 C CA . ALA D 1 172 ? 22.372 -27.286 47.546 1.00 29.02 151 ALA D CA 1
ATOM 6730 C C . ALA D 1 172 ? 22.071 -28.661 46.958 1.00 29.05 151 ALA D C 1
ATOM 6731 O O . ALA D 1 172 ? 20.974 -29.181 47.125 1.00 29.01 151 ALA D O 1
ATOM 6733 N N . HIS D 1 173 ? 23.055 -29.249 46.283 1.00 29.56 152 HIS D N 1
ATOM 6734 C CA . HIS D 1 173 ? 22.933 -30.613 45.748 1.00 30.18 152 HIS D CA 1
ATOM 6735 C C . HIS D 1 173 ? 22.563 -31.601 46.845 1.00 30.38 152 HIS D C 1
ATOM 6736 O O . HIS D 1 173 ? 21.737 -32.488 46.650 1.00 30.53 152 HIS D O 1
ATOM 6743 N N . GLU D 1 174 ? 23.156 -31.403 48.012 1.00 30.82 153 GLU D N 1
ATOM 6744 C CA . GLU D 1 174 ? 22.963 -32.301 49.143 1.00 31.24 153 GLU D CA 1
ATOM 6745 C C . GLU D 1 174 ? 21.576 -32.177 49.781 1.00 30.29 153 GLU D C 1
ATOM 6746 O O . GLU D 1 174 ? 21.149 -33.091 50.475 1.00 30.13 153 GLU D O 1
ATOM 6752 N N . THR D 1 175 ? 20.876 -31.061 49.555 1.00 29.21 154 THR D N 1
ATOM 6753 C CA . THR D 1 175 ? 19.499 -30.923 50.046 1.00 28.41 154 THR D CA 1
ATOM 6754 C C . THR D 1 175 ? 18.499 -31.779 49.280 1.00 27.73 154 THR D C 1
ATOM 6755 O O . THR D 1 175 ? 17.404 -32.040 49.770 1.00 27.85 154 THR D O 1
ATOM 6759 N N . GLY D 1 176 ? 18.857 -32.203 48.077 1.00 27.37 155 GLY D N 1
ATOM 6760 C CA . GLY D 1 176 ? 17.934 -32.947 47.228 1.00 27.01 155 GLY D CA 1
ATOM 6761 C C . GLY D 1 176 ? 17.115 -32.077 46.286 1.00 26.74 155 GLY D C 1
ATOM 6762 O O . GLY D 1 176 ? 16.403 -32.596 45.425 1.00 27.05 155 GLY D O 1
ATOM 6763 N N . ALA D 1 177 ? 17.203 -30.756 46.429 1.00 26.26 156 ALA D N 1
ATOM 6764 C CA . ALA D 1 177 ? 16.542 -29.852 45.481 1.00 25.80 156 ALA D CA 1
ATOM 6765 C C . ALA D 1 177 ? 17.099 -30.086 44.067 1.00 25.27 156 ALA D C 1
ATOM 6766 O O . ALA D 1 177 ? 18.309 -30.189 43.908 1.00 25.18 156 ALA D O 1
ATOM 6768 N N . PRO D 1 178 ? 16.222 -30.189 43.047 1.00 24.65 157 PRO D N 1
ATOM 6769 C CA . PRO D 1 178 ? 16.711 -30.450 41.683 1.00 24.27 157 PRO D CA 1
ATOM 6770 C C . PRO D 1 178 ? 17.214 -29.226 40.917 1.00 23.94 157 PRO D C 1
ATOM 6771 O O . PRO D 1 178 ? 17.790 -29.370 39.836 1.00 23.17 157 PRO D O 1
ATOM 6775 N N . VAL D 1 179 ? 17.021 -28.034 41.469 1.00 23.76 158 VAL D N 1
ATOM 6776 C CA . VAL D 1 179 ? 17.300 -26.811 40.729 1.00 23.49 158 VAL D CA 1
ATOM 6777 C C . VAL D 1 179 ? 18.033 -25.820 41.605 1.00 22.82 158 VAL D C 1
ATOM 6778 O O . VAL D 1 179 ? 17.745 -25.730 42.792 1.00 23.38 158 VAL D O 1
ATOM 6782 N N . ILE D 1 180 ? 18.994 -25.099 41.036 1.00 22.38 159 ILE D N 1
ATOM 6783 C CA . ILE D 1 180 ? 19.567 -23.907 41.684 1.00 22.21 159 ILE D CA 1
ATOM 6784 C C . ILE D 1 180 ? 19.425 -22.680 40.770 1.00 22.07 159 ILE D C 1
ATOM 6785 O O . ILE D 1 180 ? 19.436 -22.803 39.549 1.00 21.57 159 ILE D O 1
ATOM 6790 N N . GLU D 1 181 ? 19.233 -21.509 41.364 1.00 22.04 160 GLU D N 1
ATOM 6791 C CA . GLU D 1 181 ? 19.284 -20.265 40.613 1.00 22.23 160 GLU D CA 1
ATOM 6792 C C . GLU D 1 181 ? 20.459 -19.468 41.137 1.00 22.06 160 GLU D C 1
ATOM 6793 O O . GLU D 1 181 ? 20.524 -19.173 42.331 1.00 21.34 160 GLU D O 1
ATOM 6799 N N . LEU D 1 182 ? 21.380 -19.116 40.240 1.00 22.15 161 LEU D N 1
ATOM 6800 C CA . LEU D 1 182 ? 22.573 -18.401 40.628 1.00 22.10 161 LEU D CA 1
ATOM 6801 C C . LEU D 1 182 ? 22.270 -16.917 40.757 1.00 22.76 161 LEU D C 1
ATOM 6802 O O . LEU D 1 182 ? 21.503 -16.362 39.962 1.00 23.00 161 LEU D O 1
ATOM 6807 N N . HIS D 1 183 ? 22.867 -16.299 41.778 1.00 23.15 162 HIS D N 1
ATOM 6808 C CA . HIS D 1 183 ? 22.759 -14.870 42.057 1.00 23.45 162 HIS D CA 1
ATOM 6809 C C . HIS D 1 183 ? 23.662 -14.074 41.113 1.00 23.92 162 HIS D C 1
ATOM 6810 O O . HIS D 1 183 ? 24.852 -13.866 41.388 1.00 23.21 162 HIS D O 1
ATOM 6817 N N . THR D 1 184 ? 23.079 -13.594 40.018 1.00 24.29 163 THR D N 1
ATOM 6818 C CA . THR D 1 184 ? 23.826 -12.858 38.999 1.00 24.37 163 THR D CA 1
ATOM 6819 C C . THR D 1 184 ? 23.936 -11.364 39.327 1.00 24.69 163 THR D C 1
ATOM 6820 O O . THR D 1 184 ? 24.312 -10.568 38.472 1.00 24.10 163 THR D O 1
ATOM 6824 N N . GLY D 1 185 ? 23.651 -11.003 40.581 1.00 25.24 164 GLY D N 1
ATOM 6825 C CA . GLY D 1 185 ? 23.739 -9.621 41.069 1.00 25.48 164 GLY D CA 1
ATOM 6826 C C . GLY D 1 185 ? 25.083 -8.931 40.926 1.00 25.95 164 GLY D C 1
ATOM 6827 O O . GLY D 1 185 ? 25.152 -7.825 40.391 1.00 25.93 164 GLY D O 1
ATOM 6828 N N . ARG D 1 186 ? 26.154 -9.555 41.414 1.00 26.37 165 ARG D N 1
ATOM 6829 C CA . ARG D 1 186 ? 27.494 -8.953 41.294 1.00 26.64 165 ARG D CA 1
ATOM 6830 C C . ARG D 1 186 ? 27.913 -8.780 39.838 1.00 26.32 165 ARG D C 1
ATOM 6831 O O . ARG D 1 186 ? 28.509 -7.779 39.464 1.00 25.71 165 ARG D O 1
ATOM 6839 N N . TYR D 1 187 ? 27.615 -9.772 39.022 1.00 26.31 166 TYR D N 1
ATOM 6840 C CA . TYR D 1 187 ? 27.844 -9.646 37.606 1.00 26.54 166 TYR D CA 1
ATOM 6841 C C . TYR D 1 187 ? 27.076 -8.435 37.091 1.00 27.42 166 TYR D C 1
ATOM 6842 O O . TYR D 1 187 ? 27.641 -7.567 36.436 1.00 27.07 166 TYR D O 1
ATOM 6851 N N . ALA D 1 188 ? 25.791 -8.378 37.420 1.00 28.80 167 ALA D N 1
ATOM 6852 C CA . ALA D 1 188 ? 24.913 -7.301 36.961 1.00 30.29 167 ALA D CA 1
ATOM 6853 C C . ALA D 1 188 ? 25.348 -5.936 37.476 1.00 31.49 167 ALA D C 1
ATOM 6854 O O . ALA D 1 188 ? 25.294 -4.960 36.747 1.00 31.34 167 ALA D O 1
ATOM 6856 N N . ASP D 1 189 ? 25.785 -5.879 38.728 1.00 33.48 168 ASP D N 1
ATOM 6857 C CA . ASP D 1 189 ? 26.130 -4.606 39.365 1.00 35.31 168 ASP D CA 1
ATOM 6858 C C . ASP D 1 189 ? 27.577 -4.175 39.095 1.00 36.44 168 ASP D C 1
ATOM 6859 O O . ASP D 1 189 ? 28.005 -3.120 39.558 1.00 36.80 168 ASP D O 1
ATOM 6864 N N . ALA D 1 190 ? 28.316 -4.968 38.326 1.00 37.94 169 ALA D N 1
ATOM 6865 C CA . ALA D 1 190 ? 29.713 -4.677 38.066 1.00 39.34 169 ALA D CA 1
ATOM 6866 C C . ALA D 1 190 ? 29.884 -3.336 37.353 1.00 40.95 169 ALA D C 1
ATOM 6867 O O . ALA D 1 190 ? 29.081 -2.948 36.509 1.00 41.24 169 ALA D O 1
ATOM 6869 N N . HIS D 1 191 ? 30.952 -2.637 37.710 1.00 42.83 170 HIS D N 1
ATOM 6870 C CA . HIS D 1 191 ? 31.224 -1.305 37.196 1.00 43.93 170 HIS D CA 1
ATOM 6871 C C . HIS D 1 191 ? 32.034 -1.354 35.891 1.00 44.43 170 HIS D C 1
ATOM 6872 O O . HIS D 1 191 ? 31.633 -0.748 34.899 1.00 45.10 170 HIS D O 1
ATOM 6879 N N . ASP D 1 192 ? 33.133 -2.112 35.874 1.00 44.71 171 ASP D N 1
ATOM 6880 C CA . ASP D 1 192 ? 34.067 -2.114 34.728 1.00 44.75 171 ASP D CA 1
ATOM 6881 C C . ASP D 1 192 ? 33.942 -3.375 33.888 1.00 44.14 171 ASP D C 1
ATOM 6882 O O . ASP D 1 192 ? 33.348 -4.357 34.318 1.00 44.25 171 ASP D O 1
ATOM 6887 N N . ALA D 1 193 ? 34.531 -3.339 32.698 1.00 43.44 172 ALA D N 1
ATOM 6888 C CA . ALA D 1 193 ? 34.658 -4.515 31.852 1.00 43.18 172 ALA D CA 1
ATOM 6889 C C . ALA D 1 193 ? 35.426 -5.636 32.555 1.00 42.91 172 ALA D C 1
ATOM 6890 O O . ALA D 1 193 ? 35.101 -6.810 32.386 1.00 43.22 172 ALA D O 1
ATOM 6892 N N . ALA D 1 194 ? 36.444 -5.264 33.331 1.00 42.34 173 ALA D N 1
ATOM 6893 C CA . ALA D 1 194 ? 37.314 -6.223 34.009 1.00 41.85 173 ALA D CA 1
ATOM 6894 C C . ALA D 1 194 ? 36.601 -6.919 35.173 1.00 41.23 173 ALA D C 1
ATOM 6895 O O . ALA D 1 194 ? 36.622 -8.144 35.279 1.00 40.97 173 ALA D O 1
ATOM 6897 N N . GLU D 1 195 ? 35.975 -6.126 36.037 1.00 40.48 174 GLU D N 1
ATOM 6898 C CA . GLU D 1 195 ? 35.175 -6.645 37.143 1.00 40.09 174 GLU D CA 1
ATOM 6899 C C . GLU D 1 195 ? 34.008 -7.513 36.643 1.00 39.44 174 GLU D C 1
ATOM 6900 O O . GLU D 1 195 ? 33.731 -8.573 37.201 1.00 39.51 174 GLU D O 1
ATOM 6906 N N . GLN D 1 196 ? 33.335 -7.076 35.585 1.00 38.64 175 GLN D N 1
ATOM 6907 C CA . GLN D 1 196 ? 32.225 -7.853 35.029 1.00 38.13 175 GLN D CA 1
ATOM 6908 C C . GLN D 1 196 ? 32.705 -9.161 34.389 1.00 37.44 175 GLN D C 1
ATOM 6909 O O . GLN D 1 196 ? 32.031 -10.189 34.478 1.00 37.61 175 GLN D O 1
ATOM 6915 N N . GLN D 1 197 ? 33.862 -9.118 33.742 1.00 36.54 176 GLN D N 1
ATOM 6916 C CA . GLN D 1 197 ? 34.488 -10.326 33.207 1.00 36.11 176 GLN D CA 1
ATOM 6917 C C . GLN D 1 197 ? 34.769 -11.349 34.325 1.00 34.86 176 GLN D C 1
ATOM 6918 O O . GLN D 1 197 ? 34.416 -12.520 34.209 1.00 34.50 176 GLN D O 1
ATOM 6924 N N . ARG D 1 198 ? 35.406 -10.894 35.398 1.00 33.70 177 ARG D N 1
ATOM 6925 C CA . ARG D 1 198 ? 35.729 -11.761 36.537 1.00 33.18 177 ARG D CA 1
ATOM 6926 C C . ARG D 1 198 ? 34.460 -12.368 37.159 1.00 32.24 177 ARG D C 1
ATOM 6927 O O . ARG D 1 198 ? 34.442 -13.546 37.509 1.00 32.01 177 ARG D O 1
ATOM 6929 N N . GLU D 1 199 ? 33.397 -11.574 37.274 1.00 31.31 178 GLU D N 1
ATOM 6930 C CA . GLU D 1 199 ? 32.141 -12.082 37.821 1.00 30.66 178 GLU D CA 1
ATOM 6931 C C . GLU D 1 199 ? 31.428 -13.014 36.854 1.00 29.76 178 GLU D C 1
ATOM 6932 O O . GLU D 1 199 ? 30.802 -13.987 37.268 1.00 29.28 178 GLU D O 1
ATOM 6938 N N . PHE D 1 200 ? 31.535 -12.737 35.564 1.00 29.32 179 PHE D N 1
ATOM 6939 C CA . PHE D 1 200 ? 30.971 -13.636 34.567 1.00 28.99 179 PHE D CA 1
ATOM 6940 C C . PHE D 1 200 ? 31.567 -15.034 34.721 1.00 29.13 179 PHE D C 1
ATOM 6941 O O . PHE D 1 200 ? 30.839 -16.030 34.719 1.00 29.28 179 PHE D O 1
ATOM 6949 N N . GLU D 1 201 ? 32.885 -15.130 34.858 1.00 29.27 180 GLU D N 1
ATOM 6950 C CA . GLU D 1 201 ? 33.495 -16.464 34.927 1.00 29.61 180 GLU D CA 1
ATOM 6951 C C . GLU D 1 201 ? 33.117 -17.241 36.197 1.00 28.65 180 GLU D C 1
ATOM 6952 O O . GLU D 1 201 ? 33.060 -18.462 36.146 1.00 28.60 180 GLU D O 1
ATOM 6958 N N . ARG D 1 202 ? 32.826 -16.551 37.307 1.00 27.59 181 ARG D N 1
ATOM 6959 C CA . ARG D 1 202 ? 32.245 -17.217 38.490 1.00 27.05 181 ARG D CA 1
ATOM 6960 C C . ARG D 1 202 ? 30.904 -17.889 38.159 1.00 26.43 181 ARG D C 1
ATOM 6961 O O . ARG D 1 202 ? 30.667 -19.035 38.535 1.00 25.97 181 ARG D O 1
ATOM 6969 N N . ILE D 1 203 ? 30.038 -17.153 37.461 1.00 25.86 182 ILE D N 1
ATOM 6970 C CA A ILE D 1 203 ? 28.744 -17.674 37.020 0.50 25.52 182 ILE D CA 1
ATOM 6971 C CA B ILE D 1 203 ? 28.747 -17.678 37.025 0.50 25.62 182 ILE D CA 1
ATOM 6972 C C . ILE D 1 203 ? 28.937 -18.853 36.072 1.00 25.37 182 ILE D C 1
ATOM 6973 O O . ILE D 1 203 ? 28.293 -19.889 36.224 1.00 25.52 182 ILE D O 1
ATOM 6982 N N . ALA D 1 204 ? 29.830 -18.697 35.096 1.00 25.24 183 ALA D N 1
ATOM 6983 C CA . ALA D 1 204 ? 30.108 -19.770 34.139 1.00 25.40 183 ALA D CA 1
ATOM 6984 C C . ALA D 1 204 ? 30.628 -21.012 34.875 1.00 25.94 183 ALA D C 1
ATOM 6985 O O . ALA D 1 204 ? 30.205 -22.145 34.605 1.00 26.20 183 ALA D O 1
ATOM 6987 N N . THR D 1 205 ? 31.544 -20.784 35.811 1.00 26.23 184 THR D N 1
ATOM 6988 C CA . THR D 1 205 ? 32.082 -21.845 36.637 1.00 26.51 184 THR D CA 1
ATOM 6989 C C . THR D 1 205 ? 30.968 -22.499 37.445 1.00 26.81 184 THR D C 1
ATOM 6990 O O . THR D 1 205 ? 30.916 -23.719 37.550 1.00 27.05 184 THR D O 1
ATOM 6994 N N . GLY D 1 206 ? 30.077 -21.681 38.002 1.00 26.95 185 GLY D N 1
ATOM 6995 C CA . GLY D 1 206 ? 28.996 -22.167 38.854 1.00 26.99 185 GLY D CA 1
ATOM 6996 C C . GLY D 1 206 ? 27.957 -22.973 38.100 1.00 27.20 185 GLY D C 1
ATOM 6997 O O . GLY D 1 206 ? 27.345 -23.891 38.654 1.00 26.61 185 GLY D O 1
ATOM 6998 N N . VAL D 1 207 ? 27.756 -22.617 36.834 1.00 27.48 186 VAL D N 1
ATOM 6999 C CA . VAL D 1 207 ? 26.911 -23.396 35.939 1.00 27.76 186 VAL D CA 1
ATOM 7000 C C . VAL D 1 207 ? 27.520 -24.766 35.662 1.00 28.16 186 VAL D C 1
ATOM 7001 O O . VAL D 1 207 ? 26.840 -25.778 35.741 1.00 28.32 186 VAL D O 1
ATOM 7005 N N . ASP D 1 208 ? 28.799 -24.795 35.312 1.00 28.94 187 ASP D N 1
ATOM 7006 C CA . ASP D 1 208 ? 29.492 -26.068 35.081 1.00 29.70 187 ASP D CA 1
ATOM 7007 C C . ASP D 1 208 ? 29.434 -26.987 36.299 1.00 29.38 187 ASP D C 1
ATOM 7008 O O . ASP D 1 208 ? 29.213 -28.191 36.165 1.00 30.07 187 ASP D O 1
ATOM 7013 N N . ALA D 1 209 ? 29.632 -26.418 37.480 1.00 29.17 188 ALA D N 1
ATOM 7014 C CA . ALA D 1 209 ? 29.636 -27.204 38.717 1.00 29.16 188 ALA D CA 1
ATOM 7015 C C . ALA D 1 209 ? 28.278 -27.855 38.998 1.00 29.05 188 ALA D C 1
ATOM 7016 O O . ALA D 1 209 ? 28.215 -29.033 39.357 1.00 29.31 188 ALA D O 1
ATOM 7018 N N . GLY D 1 210 ? 27.196 -27.089 38.827 1.00 28.70 189 GLY D N 1
ATOM 7019 C CA . GLY D 1 210 ? 25.853 -27.566 39.143 1.00 28.14 189 GLY D CA 1
ATOM 7020 C C . GLY D 1 210 ? 25.428 -28.656 38.185 1.00 27.97 189 GLY D C 1
ATOM 7021 O O . GLY D 1 210 ? 24.843 -29.661 38.593 1.00 27.36 189 GLY D O 1
ATOM 7022 N N . ILE D 1 211 ? 25.729 -28.441 36.905 1.00 28.01 190 ILE D N 1
ATOM 7023 C CA . ILE D 1 211 ? 25.472 -29.430 35.862 1.00 28.37 190 ILE D CA 1
ATOM 7024 C C . ILE D 1 211 ? 26.248 -30.734 36.134 1.00 28.47 190 ILE D C 1
ATOM 7025 O O . ILE D 1 211 ? 25.696 -31.821 35.949 1.00 27.97 190 ILE D O 1
ATOM 7030 N N . ALA D 1 212 ? 27.492 -30.614 36.610 1.00 28.61 191 ALA D N 1
ATOM 7031 C CA . ALA D 1 212 ? 28.315 -31.785 36.941 1.00 29.06 191 ALA D CA 1
ATOM 7032 C C . ALA D 1 212 ? 27.744 -32.586 38.112 1.00 29.16 191 ALA D C 1
ATOM 7033 O O . ALA D 1 212 ? 27.972 -33.788 38.204 1.00 29.71 191 ALA D O 1
ATOM 7035 N N . LEU D 1 213 ? 27.000 -31.925 38.999 1.00 29.19 192 LEU D N 1
ATOM 7036 C CA . LEU D 1 213 ? 26.319 -32.604 40.097 1.00 28.91 192 LEU D CA 1
ATOM 7037 C C . LEU D 1 213 ? 24.892 -33.053 39.733 1.00 29.05 192 LEU D C 1
ATOM 7038 O O . LEU D 1 213 ? 24.195 -33.635 40.564 1.00 29.42 192 LEU D O 1
ATOM 7043 N N . GLY D 1 214 ? 24.450 -32.780 38.507 1.00 28.91 193 GLY D N 1
ATOM 7044 C CA . GLY D 1 214 ? 23.117 -33.190 38.054 1.00 28.80 193 GLY D CA 1
ATOM 7045 C C . GLY D 1 214 ? 21.963 -32.245 38.375 1.00 28.61 193 GLY D C 1
ATOM 7046 O O . GLY D 1 214 ? 20.794 -32.659 38.334 1.00 28.96 193 GLY D O 1
ATOM 7047 N N . LEU D 1 215 ? 22.280 -30.991 38.695 1.00 28.07 194 LEU D N 1
ATOM 7048 C CA . LEU D 1 215 ? 21.267 -29.948 38.941 1.00 27.71 194 LEU D CA 1
ATOM 7049 C C . LEU D 1 215 ? 20.939 -29.146 37.684 1.00 27.49 194 LEU D C 1
ATOM 7050 O O . LEU D 1 215 ? 21.800 -28.927 36.837 1.00 27.74 194 LEU D O 1
ATOM 7055 N N . LYS D 1 216 ? 19.700 -28.684 37.579 1.00 27.45 195 LYS D N 1
ATOM 7056 C CA . LYS D 1 216 ? 19.343 -27.670 36.583 1.00 27.50 195 LYS D CA 1
ATOM 7057 C C . LYS D 1 216 ? 19.740 -26.306 37.133 1.00 26.60 195 LYS D C 1
ATOM 7058 O O . LYS D 1 216 ? 19.533 -26.031 38.323 1.00 25.98 195 LYS D O 1
ATOM 7064 N N . VAL D 1 217 ? 20.345 -25.459 36.300 1.00 25.63 196 VAL D N 1
ATOM 7065 C CA . VAL D 1 217 ? 20.737 -24.140 36.797 1.00 25.15 196 VAL D CA 1
ATOM 7066 C C . VAL D 1 217 ? 20.063 -22.978 36.082 1.00 24.36 196 VAL D C 1
ATOM 7067 O O . VAL D 1 217 ? 20.018 -22.910 34.859 1.00 24.46 196 VAL D O 1
ATOM 7071 N N . ASN D 1 218 ? 19.539 -22.077 36.908 1.00 23.44 197 ASN D N 1
ATOM 7072 C CA . ASN D 1 218 ? 18.865 -20.869 36.497 1.00 22.47 197 ASN D CA 1
ATOM 7073 C C . ASN D 1 218 ? 19.680 -19.659 36.947 1.00 22.45 197 ASN D C 1
ATOM 7074 O O . ASN D 1 218 ? 20.720 -19.805 37.596 1.00 22.31 197 ASN D O 1
ATOM 7079 N N . ALA D 1 219 ? 19.193 -18.474 36.589 1.00 22.40 198 ALA D N 1
ATOM 7080 C CA . ALA D 1 219 ? 19.835 -17.196 36.882 1.00 22.36 198 ALA D CA 1
ATOM 7081 C C . ALA D 1 219 ? 18.832 -16.074 36.610 1.00 22.66 198 ALA D C 1
ATOM 7082 O O . ALA D 1 219 ? 17.704 -16.335 36.217 1.00 22.31 198 ALA D O 1
ATOM 7084 N N . GLY D 1 220 ? 19.212 -14.823 36.842 1.00 23.71 199 GLY D N 1
ATOM 7085 C CA . GLY D 1 220 ? 18.333 -13.703 36.463 1.00 24.11 199 GLY D CA 1
ATOM 7086 C C . GLY D 1 220 ? 18.316 -12.433 37.287 1.00 24.43 199 GLY D C 1
ATOM 7087 O O . GLY D 1 220 ? 17.856 -11.399 36.797 1.00 26.12 199 GLY D O 1
ATOM 7088 N N . HIS D 1 221 ? 18.785 -12.484 38.528 1.00 24.19 200 HIS D N 1
ATOM 7089 C CA . HIS D 1 221 ? 18.804 -11.304 39.390 1.00 23.90 200 HIS D CA 1
ATOM 7090 C C . HIS D 1 221 ? 19.669 -10.209 38.766 1.00 23.63 200 HIS D C 1
ATOM 7091 O O . HIS D 1 221 ? 20.814 -10.459 38.371 1.00 23.24 200 HIS D O 1
ATOM 7098 N N . GLY D 1 222 ? 19.092 -9.006 38.650 1.00 23.11 201 GLY D N 1
ATOM 7099 C CA . GLY D 1 222 ? 19.785 -7.841 38.097 1.00 22.21 201 GLY D CA 1
ATOM 7100 C C . GLY D 1 222 ? 20.063 -7.865 36.601 1.00 21.63 201 GLY D C 1
ATOM 7101 O O . GLY D 1 222 ? 20.713 -6.962 36.086 1.00 21.53 201 GLY D O 1
ATOM 7102 N N . LEU D 1 223 ? 19.583 -8.884 35.892 1.00 21.21 202 LEU D N 1
ATOM 7103 C CA . LEU D 1 223 ? 19.832 -8.999 34.454 1.00 20.55 202 LEU D CA 1
ATOM 7104 C C . LEU D 1 223 ? 18.942 -8.062 33.647 1.00 20.65 202 LEU D C 1
ATOM 7105 O O . LEU D 1 223 ? 17.755 -7.919 33.934 1.00 20.41 202 LEU D O 1
ATOM 7110 N N . HIS D 1 224 ? 19.528 -7.433 32.631 1.00 20.55 203 HIS D N 1
ATOM 7111 C CA . HIS D 1 224 ? 18.827 -6.447 31.836 1.00 20.76 203 HIS D CA 1
ATOM 7112 C C . HIS D 1 224 ? 19.213 -6.535 30.347 1.00 20.85 203 HIS D C 1
ATOM 7113 O O . HIS D 1 224 ? 19.828 -7.524 29.911 1.00 20.76 203 HIS D O 1
ATOM 7120 N N . TYR D 1 225 ? 18.835 -5.524 29.568 1.00 20.29 204 TYR D N 1
ATOM 7121 C CA . TYR D 1 225 ? 18.801 -5.667 28.109 1.00 20.14 204 TYR D CA 1
ATOM 7122 C C . TYR D 1 225 ? 20.174 -5.574 27.431 1.00 20.23 204 TYR D C 1
ATOM 7123 O O . TYR D 1 225 ? 20.304 -5.908 26.256 1.00 20.47 204 TYR D O 1
ATOM 7132 N N . THR D 1 226 ? 21.194 -5.126 28.158 1.00 20.47 205 THR D N 1
ATOM 7133 C CA . THR D 1 226 ? 22.568 -5.159 27.645 1.00 20.84 205 THR D CA 1
ATOM 7134 C C . THR D 1 226 ? 23.534 -6.110 28.384 1.00 20.51 205 THR D C 1
ATOM 7135 O O . THR D 1 226 ? 24.667 -6.236 27.969 1.00 21.48 205 THR D O 1
ATOM 7139 N N . ASN D 1 227 ? 23.107 -6.790 29.443 1.00 20.09 206 ASN D N 1
ATOM 7140 C CA . ASN D 1 227 ? 23.974 -7.779 30.102 1.00 19.62 206 ASN D CA 1
ATOM 7141 C C . ASN D 1 227 ? 23.433 -9.209 30.105 1.00 19.09 206 ASN D C 1
ATOM 7142 O O . ASN D 1 227 ? 24.114 -10.120 30.558 1.00 18.95 206 ASN D O 1
ATOM 7147 N N . VAL D 1 228 ? 22.214 -9.402 29.611 1.00 18.82 207 VAL D N 1
ATOM 7148 C CA . VAL D 1 228 ? 21.585 -10.711 29.551 1.00 18.42 207 VAL D CA 1
ATOM 7149 C C . VAL D 1 228 ? 22.212 -11.625 28.493 1.00 19.20 207 VAL D C 1
ATOM 7150 O O . VAL D 1 228 ? 22.201 -12.858 28.657 1.00 18.74 207 VAL D O 1
ATOM 7154 N N . GLN D 1 229 ? 22.761 -11.024 27.428 1.00 19.45 208 GLN D N 1
ATOM 7155 C CA . GLN D 1 229 ? 23.217 -11.771 26.249 1.00 19.77 208 GLN D CA 1
ATOM 7156 C C . GLN D 1 229 ? 24.331 -12.767 26.558 1.00 20.26 208 GLN D C 1
ATOM 7157 O O . GLN D 1 229 ? 24.279 -13.916 26.114 1.00 20.20 208 GLN D O 1
ATOM 7163 N N . ALA D 1 230 ? 25.332 -12.337 27.324 1.00 20.87 209 ALA D N 1
ATOM 7164 C CA . ALA D 1 230 ? 26.454 -13.212 27.659 1.00 21.40 209 ALA D CA 1
ATOM 7165 C C . ALA D 1 230 ? 26.037 -14.379 28.556 1.00 21.53 209 ALA D C 1
ATOM 7166 O O . ALA D 1 230 ? 26.582 -15.472 28.453 1.00 22.95 209 ALA D O 1
ATOM 7168 N N . ILE D 1 231 ? 25.052 -14.163 29.417 1.00 21.72 210 ILE D N 1
ATOM 7169 C CA . ILE D 1 231 ? 24.544 -15.227 30.288 1.00 21.10 210 ILE D CA 1
ATOM 7170 C C . ILE D 1 231 ? 23.652 -16.199 29.495 1.00 21.34 210 ILE D C 1
ATOM 7171 O O . ILE D 1 231 ? 23.711 -17.411 29.712 1.00 21.02 210 ILE D O 1
ATOM 7176 N N . ALA D 1 232 ? 22.834 -15.669 28.579 1.00 21.50 211 ALA D N 1
ATOM 7177 C CA . ALA D 1 232 ? 21.989 -16.512 27.705 1.00 22.07 211 ALA D CA 1
ATOM 7178 C C . ALA D 1 232 ? 22.828 -17.359 26.738 1.00 22.47 211 ALA D C 1
ATOM 7179 O O . ALA D 1 232 ? 22.420 -18.452 26.338 1.00 22.16 211 ALA D O 1
ATOM 7181 N N . ALA D 1 233 ? 23.979 -16.815 26.351 1.00 23.17 212 ALA D N 1
ATOM 7182 C CA . ALA D 1 233 ? 24.969 -17.508 25.534 1.00 23.91 212 ALA D CA 1
ATOM 7183 C C . ALA D 1 233 ? 25.499 -18.793 26.198 1.00 24.59 212 ALA D C 1
ATOM 7184 O O . ALA D 1 233 ? 25.891 -19.717 25.503 1.00 25.19 212 ALA D O 1
ATOM 7186 N N . LEU D 1 234 ? 25.507 -18.854 27.528 1.00 25.22 213 LEU D N 1
ATOM 7187 C CA . LEU D 1 234 ? 25.910 -20.074 28.233 1.00 25.77 213 LEU D CA 1
ATOM 7188 C C . LEU D 1 234 ? 24.850 -21.170 28.082 1.00 26.11 213 LEU D C 1
ATOM 7189 O O . LEU D 1 234 ? 23.736 -21.027 28.583 1.00 26.47 213 LEU D O 1
ATOM 7194 N N . PRO D 1 235 ? 25.196 -22.274 27.394 1.00 26.21 214 PRO D N 1
ATOM 7195 C CA . PRO D 1 235 ? 24.184 -23.272 27.059 1.00 26.16 214 PRO D CA 1
ATOM 7196 C C . PRO D 1 235 ? 23.672 -24.078 28.254 1.00 26.37 214 PRO D C 1
ATOM 7197 O O . PRO D 1 235 ? 22.615 -24.697 28.154 1.00 26.36 214 PRO D O 1
ATOM 7201 N N . GLY D 1 236 ? 24.407 -24.064 29.369 1.00 26.24 215 GLY D N 1
ATOM 7202 C CA . GLY D 1 236 ? 23.990 -24.762 30.589 1.00 25.97 215 GLY D CA 1
ATOM 7203 C C . GLY D 1 236 ? 22.842 -24.140 31.375 1.00 25.99 215 GLY D C 1
ATOM 7204 O O . GLY D 1 236 ? 22.240 -24.805 32.224 1.00 25.94 215 GLY D O 1
ATOM 7205 N N . ILE D 1 237 ? 22.540 -22.871 31.112 1.00 25.69 216 ILE D N 1
ATOM 7206 C CA . ILE D 1 237 ? 21.435 -22.188 31.785 1.00 25.54 216 ILE D CA 1
ATOM 7207 C C . ILE D 1 237 ? 20.072 -22.582 31.212 1.00 25.47 216 ILE D C 1
ATOM 7208 O O . ILE D 1 237 ? 19.786 -22.344 30.042 1.00 25.82 216 ILE D O 1
ATOM 7213 N N . ALA D 1 238 ? 19.232 -23.179 32.051 1.00 25.45 217 ALA D N 1
ATOM 7214 C CA . ALA D 1 238 ? 17.867 -23.557 31.675 1.00 25.18 217 ALA D CA 1
ATOM 7215 C C . ALA D 1 238 ? 16.966 -22.342 31.490 1.00 25.12 217 ALA D C 1
ATOM 7216 O O . ALA D 1 238 ? 16.352 -22.175 30.435 1.00 25.37 217 ALA D O 1
ATOM 7218 N N . GLU D 1 239 ? 16.895 -21.504 32.522 1.00 24.78 218 GLU D N 1
ATOM 7219 C CA . GLU D 1 239 ? 15.928 -20.414 32.577 1.00 24.61 218 GLU D CA 1
ATOM 7220 C C . GLU D 1 239 ? 16.514 -19.186 33.244 1.00 23.80 218 GLU D C 1
ATOM 7221 O O . GLU D 1 239 ? 17.243 -19.294 34.230 1.00 23.51 218 GLU D O 1
ATOM 7227 N N . LEU D 1 240 ? 16.196 -18.022 32.692 1.00 22.92 219 LEU D N 1
ATOM 7228 C CA . LEU D 1 240 ? 16.527 -16.755 33.310 1.00 22.59 219 LEU D CA 1
ATOM 7229 C C . LEU D 1 240 ? 15.255 -16.169 33.870 1.00 22.48 219 LEU D C 1
ATOM 7230 O O . LEU D 1 240 ? 14.307 -15.963 33.128 1.00 22.94 219 LEU D O 1
ATOM 7235 N N . ASN D 1 241 ? 15.223 -15.918 35.176 1.00 22.49 220 ASN D N 1
ATOM 7236 C CA . ASN D 1 241 ? 14.060 -15.311 35.818 1.00 22.24 220 ASN D CA 1
ATOM 7237 C C . ASN D 1 241 ? 14.318 -13.835 36.021 1.00 21.31 220 ASN D C 1
ATOM 7238 O O . ASN D 1 241 ? 15.150 -13.452 36.828 1.00 21.59 220 ASN D O 1
ATOM 7243 N N . ILE D 1 242 ? 13.604 -13.007 35.272 1.00 20.26 221 ILE D N 1
ATOM 7244 C CA . ILE D 1 242 ? 13.920 -11.594 35.201 1.00 19.71 221 ILE D CA 1
ATOM 7245 C C . ILE D 1 242 ? 12.697 -10.751 35.575 1.00 19.88 221 ILE D C 1
ATOM 7246 O O . ILE D 1 242 ? 11.564 -11.066 35.193 1.00 19.69 221 ILE D O 1
ATOM 7251 N N . GLY D 1 243 ? 12.944 -9.693 36.335 1.00 20.19 222 GLY D N 1
ATOM 7252 C CA . GLY D 1 243 ? 11.888 -8.860 36.891 1.00 20.74 222 GLY D CA 1
ATOM 7253 C C . GLY D 1 243 ? 12.016 -7.384 36.589 1.00 21.40 222 GLY D C 1
ATOM 7254 O O . GLY D 1 243 ? 11.463 -6.884 35.614 1.00 21.96 222 GLY D O 1
ATOM 7255 N N . HIS D 1 244 ? 12.751 -6.680 37.434 1.00 21.99 223 HIS D N 1
ATOM 7256 C CA . HIS D 1 244 ? 12.750 -5.214 37.422 1.00 22.17 223 HIS D CA 1
ATOM 7257 C C . HIS D 1 244 ? 13.136 -4.580 36.071 1.00 21.75 223 HIS D C 1
ATOM 7258 O O . HIS D 1 244 ? 12.542 -3.568 35.659 1.00 21.97 223 HIS D O 1
ATOM 7265 N N . ALA D 1 245 ? 14.112 -5.170 35.385 1.00 20.69 224 ALA D N 1
ATOM 7266 C CA . ALA D 1 245 ? 14.546 -4.653 34.087 1.00 20.06 224 ALA D CA 1
ATOM 7267 C C . ALA D 1 245 ? 13.381 -4.600 33.095 1.00 19.62 224 ALA D C 1
ATOM 7268 O O . ALA D 1 245 ? 13.292 -3.681 32.281 1.00 19.29 224 ALA D O 1
ATOM 7270 N N . ILE D 1 246 ? 12.497 -5.586 33.176 1.00 19.15 225 ILE D N 1
ATOM 7271 C CA . ILE D 1 246 ? 11.353 -5.695 32.269 1.00 19.46 225 ILE D CA 1
ATOM 7272 C C . ILE D 1 246 ? 10.283 -4.667 32.606 1.00 19.62 225 ILE D C 1
ATOM 7273 O O . ILE D 1 246 ? 9.785 -3.992 31.720 1.00 19.23 225 ILE D O 1
ATOM 7278 N N . VAL D 1 247 ? 9.954 -4.545 33.894 1.00 20.35 226 VAL D N 1
ATOM 7279 C CA . VAL D 1 247 ? 8.988 -3.554 34.370 1.00 20.57 226 VAL D CA 1
ATOM 7280 C C . VAL D 1 247 ? 9.489 -2.141 34.100 1.00 20.52 226 VAL D C 1
ATOM 7281 O O . VAL D 1 247 ? 8.716 -1.278 33.682 1.00 20.91 226 VAL D O 1
ATOM 7285 N N . ALA D 1 248 ? 10.777 -1.904 34.336 1.00 20.26 227 ALA D N 1
ATOM 7286 C CA . ALA D 1 248 ? 11.383 -0.588 34.090 1.00 20.16 227 ALA D CA 1
ATOM 7287 C C . ALA D 1 248 ? 11.303 -0.187 32.610 1.00 20.37 227 ALA D C 1
ATOM 7288 O O . ALA D 1 248 ? 10.934 0.945 32.271 1.00 20.43 227 ALA D O 1
ATOM 7290 N N . HIS D 1 249 ? 11.674 -1.120 31.740 1.00 19.79 228 HIS D N 1
ATOM 7291 C CA . HIS D 1 249 ? 11.606 -0.918 30.301 1.00 19.57 228 HIS D CA 1
ATOM 7292 C C . HIS D 1 249 ? 10.132 -0.804 29.878 1.00 18.91 228 HIS D C 1
ATOM 7293 O O . HIS D 1 249 ? 9.778 0.057 29.083 1.00 17.81 228 HIS D O 1
ATOM 7300 N N . ALA D 1 250 ? 9.276 -1.650 30.451 1.00 19.01 229 ALA D N 1
ATOM 7301 C CA . ALA D 1 250 ? 7.832 -1.628 30.149 1.00 19.06 229 ALA D CA 1
ATOM 7302 C C . ALA D 1 250 ? 7.216 -0.245 30.348 1.00 19.76 229 ALA D C 1
ATOM 7303 O O . ALA D 1 250 ? 6.328 0.150 29.597 1.00 19.98 229 ALA D O 1
ATOM 7305 N N . VAL D 1 251 ? 7.683 0.495 31.356 1.00 20.42 230 VAL D N 1
ATOM 7306 C CA . VAL D 1 251 ? 7.141 1.813 31.613 1.00 20.80 230 VAL D CA 1
ATOM 7307 C C . VAL D 1 251 ? 7.164 2.623 30.320 1.00 21.35 230 VAL D C 1
ATOM 7308 O O . VAL D 1 251 ? 6.156 3.220 29.957 1.00 21.61 230 VAL D O 1
ATOM 7312 N N . PHE D 1 252 ? 8.298 2.614 29.619 1.00 21.23 231 PHE D N 1
ATOM 7313 C CA . PHE D 1 252 ? 8.464 3.411 28.392 1.00 21.09 231 PHE D CA 1
ATOM 7314 C C . PHE D 1 252 ? 7.868 2.783 27.139 1.00 20.93 231 PHE D C 1
ATOM 7315 O O . PHE D 1 252 ? 7.402 3.482 26.239 1.00 21.21 231 PHE D O 1
ATOM 7323 N N . VAL D 1 253 ? 7.854 1.463 27.106 1.00 20.72 232 VAL D N 1
ATOM 7324 C CA . VAL D 1 253 ? 7.729 0.717 25.863 1.00 20.73 232 VAL D CA 1
ATOM 7325 C C . VAL D 1 253 ? 6.466 -0.177 25.805 1.00 20.56 232 VAL D C 1
ATOM 7326 O O . VAL D 1 253 ? 6.113 -0.702 24.741 1.00 20.41 232 VAL D O 1
ATOM 7330 N N . GLY D 1 254 ? 5.775 -0.315 26.940 1.00 20.19 233 GLY D N 1
ATOM 7331 C CA . GLY D 1 254 ? 4.634 -1.199 27.060 1.00 19.93 233 GLY D CA 1
ATOM 7332 C C . GLY D 1 254 ? 5.065 -2.611 27.412 1.00 19.78 233 GLY D C 1
ATOM 7333 O O . GLY D 1 254 ? 6.075 -3.101 26.913 1.00 19.53 233 GLY D O 1
ATOM 7334 N N . TRP D 1 255 ? 4.267 -3.260 28.257 1.00 19.57 234 TRP D N 1
ATOM 7335 C CA . TRP D 1 255 ? 4.589 -4.555 28.855 1.00 19.59 234 TRP D CA 1
ATOM 7336 C C . TRP D 1 255 ? 4.725 -5.702 27.843 1.00 20.20 234 TRP D C 1
ATOM 7337 O O . TRP D 1 255 ? 5.645 -6.507 27.940 1.00 20.20 234 TRP D O 1
ATOM 7348 N N . ASP D 1 256 ? 3.812 -5.790 26.882 1.00 20.79 235 ASP D N 1
ATOM 7349 C CA . ASP D 1 256 ? 3.887 -6.835 25.851 1.00 21.57 235 ASP D CA 1
ATOM 7350 C C . ASP D 1 256 ? 5.196 -6.757 25.077 1.00 21.30 235 ASP D C 1
ATOM 7351 O O . ASP D 1 256 ? 5.813 -7.773 24.767 1.00 20.94 235 ASP D O 1
ATOM 7356 N N . ASN D 1 257 ? 5.620 -5.539 24.784 1.00 20.77 236 ASN D N 1
ATOM 7357 C CA . ASN D 1 257 ? 6.837 -5.328 24.037 1.00 20.84 236 ASN D CA 1
ATOM 7358 C C . ASN D 1 257 ? 8.092 -5.659 24.840 1.00 20.42 236 ASN D C 1
ATOM 7359 O O . ASN D 1 257 ? 9.042 -6.220 24.298 1.00 20.17 236 ASN D O 1
ATOM 7364 N N . ALA D 1 258 ? 8.075 -5.321 26.130 1.00 19.89 237 ALA D N 1
ATOM 7365 C CA . ALA D 1 258 ? 9.230 -5.490 27.010 1.00 19.28 237 ALA D CA 1
ATOM 7366 C C . ALA D 1 258 ? 9.547 -6.959 27.184 1.00 19.37 237 ALA D C 1
ATOM 7367 O O . ALA D 1 258 ? 10.712 -7.354 27.150 1.00 19.07 237 ALA D O 1
ATOM 7369 N N . VAL D 1 259 ? 8.496 -7.760 27.361 1.00 19.37 238 VAL D N 1
ATOM 7370 C CA . VAL D 1 259 ? 8.632 -9.184 27.538 1.00 19.63 238 VAL D CA 1
ATOM 7371 C C . VAL D 1 259 ? 9.114 -9.797 26.225 1.00 20.42 238 VAL D C 1
ATOM 7372 O O . VAL D 1 259 ? 10.200 -10.377 26.170 1.00 20.98 238 VAL D O 1
ATOM 7376 N N . ARG D 1 260 ? 8.327 -9.623 25.171 1.00 20.58 239 ARG D N 1
ATOM 7377 C CA . ARG D 1 260 ? 8.663 -10.134 23.847 1.00 20.79 239 ARG D CA 1
ATOM 7378 C C . ARG D 1 260 ? 10.119 -9.843 23.464 1.00 20.39 239 ARG D C 1
ATOM 7379 O O . ARG D 1 260 ? 10.832 -10.726 22.999 1.00 19.36 239 ARG D O 1
ATOM 7387 N N . GLU D 1 261 ? 10.540 -8.602 23.658 1.00 20.09 240 GLU D N 1
ATOM 7388 C CA . GLU D 1 261 ? 11.878 -8.192 23.256 1.00 20.33 240 GLU D CA 1
ATOM 7389 C C . GLU D 1 261 ? 12.946 -8.936 24.056 1.00 19.97 240 GLU D C 1
ATOM 7390 O O . GLU D 1 261 ? 13.924 -9.403 23.491 1.00 19.93 240 GLU D O 1
ATOM 7396 N N . MET D 1 262 ? 12.751 -9.052 25.364 1.00 19.84 241 MET D N 1
ATOM 7397 C CA . MET D 1 262 ? 13.718 -9.733 26.204 1.00 19.47 241 MET D CA 1
ATOM 7398 C C . MET D 1 262 ? 13.813 -11.179 25.788 1.00 19.76 241 MET D C 1
ATOM 7399 O O . MET D 1 262 ? 14.922 -11.723 25.700 1.00 19.52 241 MET D O 1
ATOM 7404 N N . LYS D 1 263 ? 12.664 -11.813 25.556 1.00 19.89 242 LYS D N 1
ATOM 7405 C CA . LYS D 1 263 ? 12.674 -13.182 25.053 1.00 20.38 242 LYS D CA 1
ATOM 7406 C C . LYS D 1 263 ? 13.433 -13.279 23.730 1.00 20.59 242 LYS D C 1
ATOM 7407 O O . LYS D 1 263 ? 14.223 -14.204 23.549 1.00 21.56 242 LYS D O 1
ATOM 7413 N N . ALA D 1 264 ? 13.223 -12.326 22.826 1.00 20.24 243 ALA D N 1
ATOM 7414 C CA . ALA D 1 264 ? 13.844 -12.385 21.497 1.00 20.45 243 ALA D CA 1
ATOM 7415 C C . ALA D 1 264 ? 15.369 -12.321 21.596 1.00 20.31 243 ALA D C 1
ATOM 7416 O O . ALA D 1 264 ? 16.059 -13.091 20.945 1.00 20.39 243 ALA D O 1
ATOM 7418 N N . ILE D 1 265 ? 15.862 -11.399 22.423 1.00 20.50 244 ILE D N 1
ATOM 7419 C CA . ILE D 1 265 ? 17.293 -11.178 22.656 1.00 20.69 244 ILE D CA 1
ATOM 7420 C C . ILE D 1 265 ? 18.009 -12.394 23.243 1.00 20.94 244 ILE D C 1
ATOM 7421 O O . ILE D 1 265 ? 19.163 -12.660 22.889 1.00 20.95 244 ILE D O 1
ATOM 7426 N N . MET D 1 266 ? 17.329 -13.102 24.148 1.00 21.03 245 MET D N 1
ATOM 7427 C CA . MET D 1 266 ? 17.890 -14.266 24.840 1.00 21.24 245 MET D CA 1
ATOM 7428 C C . MET D 1 266 ? 17.989 -15.436 23.897 1.00 21.55 245 MET D C 1
ATOM 7429 O O . MET D 1 266 ? 19.007 -16.117 23.863 1.00 21.59 245 MET D O 1
ATOM 7434 N N . VAL D 1 267 ? 16.904 -15.688 23.165 1.00 21.48 246 VAL D N 1
ATOM 7435 C CA . VAL D 1 267 ? 16.880 -16.746 22.183 1.00 21.60 246 VAL D CA 1
ATOM 7436 C C . VAL D 1 267 ? 17.938 -16.506 21.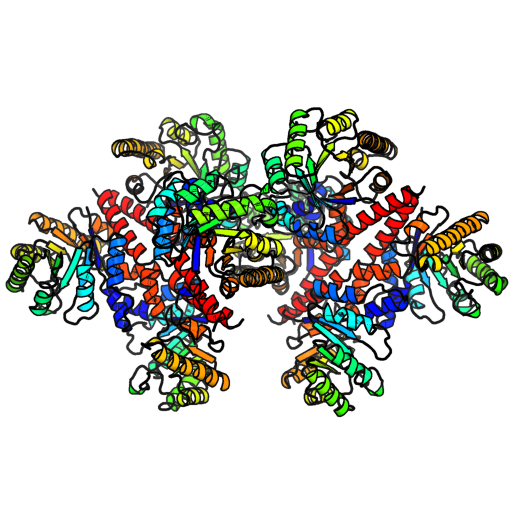099 1.00 22.03 246 VAL D C 1
ATOM 7437 O O . VAL D 1 267 ? 18.657 -17.431 20.708 1.00 22.02 246 VAL D O 1
ATOM 7441 N N . ALA D 1 268 ? 18.043 -15.269 20.631 1.00 22.30 247 ALA D N 1
ATOM 7442 C CA . ALA D 1 268 ? 19.038 -14.937 19.612 1.00 22.69 247 ALA D CA 1
ATOM 7443 C C . ALA D 1 268 ? 20.444 -15.189 20.141 1.00 22.96 247 ALA D C 1
ATOM 7444 O O . ALA D 1 268 ? 21.278 -15.745 19.439 1.00 22.75 247 ALA D O 1
ATOM 7446 N N . ALA D 1 269 ? 20.702 -14.776 21.377 1.00 23.37 248 ALA D N 1
ATOM 7447 C CA . ALA D 1 269 ? 21.996 -14.995 21.994 1.00 23.83 248 ALA D CA 1
ATOM 7448 C C . ALA D 1 269 ? 22.286 -16.493 22.136 1.00 24.62 248 ALA D C 1
ATOM 7449 O O . ALA D 1 269 ? 23.374 -16.955 21.788 1.00 25.07 248 ALA D O 1
ATOM 7451 N N . ARG D 1 270 ? 21.304 -17.247 22.619 1.00 25.38 249 ARG D N 1
ATOM 7452 C CA . ARG D 1 270 ? 21.480 -18.675 22.913 1.00 26.17 249 ARG D CA 1
ATOM 7453 C C . ARG D 1 270 ? 21.773 -19.480 21.657 1.00 26.88 249 ARG D C 1
ATOM 7454 O O . ARG D 1 270 ? 22.741 -20.240 21.603 1.00 27.00 249 ARG D O 1
ATOM 7462 N N . VAL D 1 271 ? 20.930 -19.305 20.651 1.00 27.52 250 VAL D N 1
ATOM 7463 C CA . VAL D 1 271 ? 21.010 -20.112 19.447 1.00 28.33 250 VAL D CA 1
ATOM 7464 C C . VAL D 1 271 ? 22.248 -19.747 18.621 1.00 28.78 250 VAL D C 1
ATOM 7465 O O . VAL D 1 271 ? 22.889 -20.622 18.044 1.00 28.79 250 VAL D O 1
ATOM 7469 N N . ALA D 1 272 ? 22.594 -18.466 18.584 1.00 29.22 251 ALA D N 1
ATOM 7470 C CA . ALA D 1 272 ? 23.788 -18.037 17.868 1.00 29.91 251 ALA D CA 1
ATOM 7471 C C . ALA D 1 272 ? 25.046 -18.641 18.502 1.00 30.78 251 ALA D C 1
ATOM 7472 O O . ALA D 1 272 ? 25.987 -18.993 17.797 1.00 30.02 251 ALA D O 1
ATOM 7474 N N . ALA D 1 273 ? 25.052 -18.754 19.830 1.00 32.11 252 ALA D N 1
ATOM 7475 C CA . ALA D 1 273 ? 26.193 -19.313 20.553 1.00 33.30 252 ALA D CA 1
ATOM 7476 C C . ALA D 1 273 ? 26.265 -20.839 20.410 1.00 34.44 252 ALA D C 1
ATOM 7477 O O . ALA D 1 273 ? 27.339 -21.408 20.499 1.00 34.76 252 ALA D O 1
ATOM 7479 N N . LEU D 1 274 ? 25.130 -21.498 20.188 1.00 35.97 253 LEU D N 1
ATOM 7480 C CA . LEU D 1 274 ? 25.109 -22.950 20.016 1.00 37.20 253 LEU D CA 1
ATOM 7481 C C . LEU D 1 274 ? 25.641 -23.392 18.649 1.00 38.57 253 LEU D C 1
ATOM 7482 O O . LEU D 1 274 ? 26.023 -24.550 18.478 1.00 38.83 253 LEU D O 1
ATOM 7487 N N . HIS D 1 275 ? 25.662 -22.474 17.685 1.00 40.22 254 HIS D N 1
ATOM 7488 C CA . HIS D 1 275 ? 26.029 -22.788 16.306 1.00 41.45 254 HIS D CA 1
ATOM 7489 C C . HIS D 1 275 ? 27.159 -21.866 15.830 1.00 41.85 254 HIS D C 1
ATOM 7490 O O . HIS D 1 275 ? 26.935 -20.937 15.041 1.00 42.55 254 HIS D O 1
ATOM 7497 N N . ALA E 1 31 ? 13.948 -35.495 -30.697 1.00 34.32 10 ALA E N 1
ATOM 7498 C CA . ALA E 1 31 ? 13.240 -35.734 -31.994 1.00 34.40 10 ALA E CA 1
ATOM 7499 C C . ALA E 1 31 ? 11.850 -35.076 -31.958 1.00 34.09 10 ALA E C 1
ATOM 7500 O O . ALA E 1 31 ? 11.591 -34.105 -32.686 1.00 34.90 10 ALA E O 1
ATOM 7502 N N . ILE E 1 32 ? 10.964 -35.599 -31.112 1.00 32.93 11 ILE E N 1
ATOM 7503 C CA . ILE E 1 32 ? 9.690 -34.938 -30.831 1.00 32.11 11 ILE E CA 1
ATOM 7504 C C . ILE E 1 32 ? 9.702 -34.488 -29.376 1.00 31.33 11 ILE E C 1
ATOM 7505 O O . ILE E 1 32 ? 10.228 -35.195 -28.526 1.00 31.46 11 ILE E O 1
ATOM 7510 N N . ASP E 1 33 ? 9.139 -33.306 -29.114 1.00 30.37 12 ASP E N 1
ATOM 7511 C CA . ASP E 1 33 ? 9.068 -32.721 -27.772 1.00 29.44 12 ASP E CA 1
ATOM 7512 C C . ASP E 1 33 ? 7.690 -32.843 -27.128 1.00 28.42 12 ASP E C 1
ATOM 7513 O O . ASP E 1 33 ? 6.669 -32.780 -27.808 1.00 28.66 12 ASP E O 1
ATOM 7518 N N . LEU E 1 34 ? 7.670 -33.003 -25.810 1.00 27.20 13 LEU E N 1
ATOM 7519 C CA . LEU E 1 34 ? 6.434 -32.971 -25.027 1.00 25.98 13 LEU E CA 1
ATOM 7520 C C . LEU E 1 34 ? 6.405 -31.738 -24.142 1.00 25.07 13 LEU E C 1
ATOM 7521 O O . LEU E 1 34 ? 7.261 -31.571 -23.279 1.00 24.77 13 LEU E O 1
ATOM 7526 N N . GLY E 1 35 ? 5.434 -30.867 -24.376 1.00 24.24 14 GLY E N 1
ATOM 7527 C CA . GLY E 1 35 ? 5.076 -29.834 -23.412 1.00 23.48 14 GLY E CA 1
ATOM 7528 C C . GLY E 1 35 ? 3.995 -30.397 -22.519 1.00 22.90 14 GLY E C 1
ATOM 7529 O O . GLY E 1 35 ? 3.043 -30.988 -23.003 1.00 22.44 14 GLY E O 1
ATOM 7530 N N . VAL E 1 36 ? 4.141 -30.241 -21.211 1.00 23.02 15 VAL E N 1
ATOM 7531 C CA . VAL E 1 36 ? 3.145 -30.747 -20.274 1.00 22.72 15 VAL E CA 1
ATOM 7532 C C . VAL E 1 36 ? 2.429 -29.556 -19.692 1.00 23.24 15 VAL E C 1
ATOM 7533 O O . VAL E 1 36 ? 3.046 -28.673 -19.107 1.00 23.43 15 VAL E O 1
ATOM 7537 N N . ASN E 1 37 ? 1.119 -29.527 -19.875 1.00 23.61 16 ASN E N 1
ATOM 7538 C CA . ASN E 1 37 ? 0.311 -28.418 -19.425 1.00 23.99 16 ASN E CA 1
ATOM 7539 C C . ASN E 1 37 ? -0.275 -28.728 -18.058 1.00 23.93 16 ASN E C 1
ATOM 7540 O O . ASN E 1 37 ? -0.891 -29.769 -17.881 1.00 23.71 16 ASN E O 1
ATOM 7545 N N . ILE E 1 38 ? -0.099 -27.805 -17.113 1.00 24.05 17 ILE E N 1
ATOM 7546 C CA . ILE E 1 38 ? -0.425 -28.049 -15.706 1.00 24.52 17 ILE E CA 1
ATOM 7547 C C . ILE E 1 38 ? -1.661 -27.303 -15.208 1.00 25.10 17 ILE E C 1
ATOM 7548 O O . ILE E 1 38 ? -1.900 -27.262 -14.002 1.00 25.18 17 ILE E O 1
ATOM 7553 N N . ASP E 1 39 ? -2.454 -26.731 -16.115 1.00 25.67 18 ASP E N 1
ATOM 7554 C CA . ASP E 1 39 ? -3.632 -25.957 -15.717 1.00 26.06 18 ASP E CA 1
ATOM 7555 C C . ASP E 1 39 ? -4.561 -26.732 -14.779 1.00 25.90 18 ASP E C 1
ATOM 7556 O O . ASP E 1 39 ? -5.029 -26.201 -13.754 1.00 25.52 18 ASP E O 1
ATOM 7561 N N . HIS E 1 40 ? -4.834 -27.980 -15.135 1.00 25.44 19 HIS E N 1
ATOM 7562 C CA . HIS E 1 40 ? -5.856 -28.733 -14.440 1.00 25.68 19 HIS E CA 1
ATOM 7563 C C . HIS E 1 40 ? -5.394 -29.317 -13.102 1.00 25.49 19 HIS E C 1
ATOM 7564 O O . HIS E 1 40 ? -6.210 -29.840 -12.342 1.00 25.29 19 HIS E O 1
ATOM 7571 N N . VAL E 1 41 ? -4.096 -29.221 -12.815 1.00 25.14 20 VAL E N 1
ATOM 7572 C CA . VAL E 1 41 ? -3.604 -29.467 -11.468 1.00 24.84 20 VAL E CA 1
ATOM 7573 C C . VAL E 1 41 ? -4.083 -28.311 -10.572 1.00 25.05 20 VAL E C 1
ATOM 7574 O O . VAL E 1 41 ? -4.593 -28.546 -9.485 1.00 24.57 20 VAL E O 1
ATOM 7578 N N . ALA E 1 42 ? -3.937 -27.076 -11.052 1.00 25.47 21 ALA E N 1
ATOM 7579 C CA . ALA E 1 42 ? -4.499 -25.897 -10.377 1.00 25.99 21 ALA E CA 1
ATOM 7580 C C . ALA E 1 42 ? -6.013 -25.996 -10.212 1.00 26.33 21 ALA E C 1
ATOM 7581 O O . ALA E 1 42 ? -6.544 -25.644 -9.169 1.00 26.96 21 ALA E O 1
ATOM 7583 N N . THR E 1 43 ? -6.702 -26.468 -11.247 1.00 27.00 22 THR E N 1
ATOM 7584 C CA . THR E 1 43 ? -8.158 -26.659 -11.219 1.00 27.16 22 THR E CA 1
ATOM 7585 C C . THR E 1 43 ? -8.569 -27.457 -9.986 1.00 27.47 22 THR E C 1
ATOM 7586 O O . THR E 1 43 ? -9.442 -27.057 -9.217 1.00 27.13 22 THR E O 1
ATOM 7590 N N . LEU E 1 44 ? -7.897 -28.586 -9.809 1.00 27.70 23 LEU E N 1
ATOM 7591 C CA . LEU E 1 44 ? -8.133 -29.481 -8.682 1.00 28.02 23 LEU E CA 1
ATOM 7592 C C . LEU E 1 44 ? -7.805 -28.814 -7.344 1.00 27.85 23 LEU E C 1
ATOM 7593 O O . LEU E 1 44 ? -8.485 -29.059 -6.361 1.00 27.56 23 LEU E O 1
ATOM 7598 N N . ARG E 1 45 ? -6.775 -27.967 -7.324 1.00 27.89 24 ARG E N 1
ATOM 7599 C CA . ARG E 1 45 ? -6.366 -27.241 -6.120 1.00 28.31 24 ARG E CA 1
ATOM 7600 C C . ARG E 1 45 ? -7.322 -26.114 -5.707 1.00 28.82 24 ARG E C 1
ATOM 7601 O O . ARG E 1 45 ? -7.601 -25.940 -4.526 1.00 29.39 24 ARG E O 1
ATOM 7609 N N . ASN E 1 46 ? -7.786 -25.329 -6.671 1.00 29.68 25 ASN E N 1
ATOM 7610 C CA . ASN E 1 46 ? -8.693 -24.208 -6.391 1.00 29.99 25 ASN E CA 1
ATOM 7611 C C . ASN E 1 46 ? -10.062 -24.693 -5.903 1.00 30.57 25 ASN E C 1
ATOM 7612 O O . ASN E 1 46 ? -10.792 -23.949 -5.249 1.00 30.81 25 ASN E O 1
ATOM 7617 N N . ALA E 1 47 ? -10.398 -25.942 -6.219 1.00 31.00 26 ALA E N 1
ATOM 7618 C CA . ALA E 1 47 ? -11.640 -26.561 -5.762 1.00 31.64 26 ALA E CA 1
ATOM 7619 C C . ALA E 1 47 ? -11.735 -26.673 -4.229 1.00 32.25 26 ALA E C 1
ATOM 7620 O O . ALA E 1 47 ? -12.837 -26.658 -3.672 1.00 32.30 26 ALA E O 1
ATOM 7622 N N . ARG E 1 48 ? -10.584 -26.797 -3.564 1.00 32.82 27 ARG E N 1
ATOM 7623 C CA . ARG E 1 48 ? -10.523 -26.992 -2.111 1.00 33.12 27 ARG E CA 1
ATOM 7624 C C . ARG E 1 48 ? -10.058 -25.719 -1.415 1.00 33.13 27 ARG E C 1
ATOM 7625 O O . ARG E 1 48 ? -10.591 -25.360 -0.365 1.00 33.35 27 ARG E O 1
ATOM 7633 N N . GLY E 1 49 ? -9.057 -25.056 -1.990 1.00 32.90 28 GLY E N 1
ATOM 7634 C CA . GLY E 1 49 ? -8.577 -23.787 -1.465 1.00 32.89 28 GLY E CA 1
ATOM 7635 C C . GLY E 1 49 ? -7.305 -23.905 -0.650 1.00 32.80 28 GLY E C 1
ATOM 7636 O O . GLY E 1 49 ? -6.901 -22.943 -0.009 1.00 33.01 28 GLY E O 1
ATOM 7637 N N . THR E 1 50 ? -6.676 -25.076 -0.658 1.00 32.44 29 THR E N 1
ATOM 7638 C CA . THR E 1 50 ? -5.385 -25.260 0.006 1.00 32.39 29 THR E CA 1
ATOM 7639 C C . THR E 1 50 ? -4.288 -25.073 -1.033 1.00 32.09 29 THR E C 1
ATOM 7640 O O . THR E 1 50 ? -4.574 -24.675 -2.160 1.00 32.31 29 THR E O 1
ATOM 7644 N N . ALA E 1 51 ? -3.039 -25.352 -0.667 1.00 31.86 30 ALA E N 1
ATOM 7645 C CA . ALA E 1 51 ? -1.927 -25.261 -1.619 1.00 31.49 30 ALA E CA 1
ATOM 7646 C C . ALA E 1 51 ? -1.857 -26.479 -2.555 1.00 31.37 30 ALA E C 1
ATOM 7647 O O . ALA E 1 51 ? -1.144 -26.452 -3.557 1.00 31.39 30 ALA E O 1
ATOM 7649 N N . TYR E 1 52 ? -2.625 -27.522 -2.254 1.00 31.14 31 TYR E N 1
ATOM 7650 C CA . TYR E 1 52 ? -2.426 -28.827 -2.862 1.00 31.17 31 TYR E CA 1
ATOM 7651 C C . TYR E 1 52 ? -3.623 -29.265 -3.699 1.00 30.54 31 TYR E C 1
ATOM 7652 O O . TYR E 1 52 ? -4.744 -28.881 -3.411 1.00 30.19 31 TYR E O 1
ATOM 7661 N N . PRO E 1 53 ? -3.376 -30.051 -4.763 1.00 30.02 32 PRO E N 1
ATOM 7662 C CA . PRO E 1 53 ? -2.051 -30.444 -5.226 1.00 29.73 32 PRO E CA 1
ATOM 7663 C C . PRO E 1 53 ? -1.351 -29.240 -5.836 1.00 28.92 32 PRO E C 1
ATOM 7664 O O . PRO E 1 53 ? -2.005 -28.374 -6.390 1.00 28.11 32 PRO E O 1
ATOM 7668 N N . ASP E 1 54 ? -0.035 -29.198 -5.715 1.00 28.67 33 ASP E N 1
ATOM 7669 C CA . ASP E 1 54 ? 0.738 -28.014 -6.044 1.00 28.94 33 ASP E CA 1
ATOM 7670 C C . ASP E 1 54 ? 1.162 -28.025 -7.515 1.00 28.99 33 ASP E C 1
ATOM 7671 O O . ASP E 1 54 ? 1.887 -28.912 -7.940 1.00 29.01 33 ASP E O 1
ATOM 7676 N N . PRO E 1 55 ? 0.724 -27.025 -8.289 1.00 29.12 34 PRO E N 1
ATOM 7677 C CA . PRO E 1 55 ? 1.085 -26.956 -9.702 1.00 29.18 34 PRO E CA 1
ATOM 7678 C C . PRO E 1 55 ? 2.582 -26.814 -9.936 1.00 29.10 34 PRO E C 1
ATOM 7679 O O . PRO E 1 55 ? 3.119 -27.421 -10.856 1.00 29.26 34 PRO E O 1
ATOM 7683 N N . VAL E 1 56 ? 3.242 -26.009 -9.114 1.00 29.02 35 VAL E N 1
ATOM 7684 C CA . VAL E 1 56 ? 4.690 -25.834 -9.198 1.00 28.84 35 VAL E CA 1
ATOM 7685 C C . VAL E 1 56 ? 5.438 -27.163 -9.049 1.00 28.93 35 VAL E C 1
ATOM 7686 O O . VAL E 1 56 ? 6.365 -27.439 -9.801 1.00 28.76 35 VAL E O 1
ATOM 7690 N N . ARG E 1 57 ? 5.025 -27.985 -8.093 1.00 29.05 36 ARG E N 1
ATOM 7691 C CA . ARG E 1 57 ? 5.632 -29.299 -7.921 1.00 29.15 36 ARG E CA 1
ATOM 7692 C C . ARG E 1 57 ? 5.374 -30.165 -9.145 1.00 28.40 36 ARG E C 1
ATOM 7693 O O . ARG E 1 57 ? 6.269 -30.866 -9.605 1.00 28.19 36 ARG E O 1
ATOM 7701 N N . ALA E 1 58 ? 4.146 -30.115 -9.666 1.00 27.85 37 ALA E N 1
ATOM 7702 C CA . ALA E 1 58 ? 3.775 -30.887 -10.856 1.00 27.27 37 ALA E CA 1
ATOM 7703 C C . ALA E 1 58 ? 4.680 -30.520 -12.035 1.00 26.62 37 ALA E C 1
ATOM 7704 O O . ALA E 1 58 ? 5.187 -31.396 -12.718 1.00 26.37 37 ALA E O 1
ATOM 7706 N N . ALA E 1 59 ? 4.888 -29.226 -12.253 1.00 26.17 38 ALA E N 1
ATOM 7707 C CA . ALA E 1 59 ? 5.735 -28.755 -13.347 1.00 26.32 38 ALA E CA 1
ATOM 7708 C C . ALA E 1 59 ? 7.145 -29.345 -13.237 1.00 26.69 38 ALA E C 1
ATOM 7709 O O . ALA E 1 59 ? 7.700 -29.884 -14.214 1.00 26.44 38 ALA E O 1
ATOM 7711 N N . LEU E 1 60 ? 7.700 -29.248 -12.031 1.00 26.59 39 LEU E N 1
ATOM 7712 C CA . LEU E 1 60 ? 9.056 -29.681 -11.767 1.00 26.73 39 LEU E CA 1
ATOM 7713 C C . LEU E 1 60 ? 9.202 -31.185 -11.894 1.00 26.72 39 LEU E C 1
ATOM 7714 O O . LEU E 1 60 ? 10.206 -31.658 -12.417 1.00 26.98 39 LEU E O 1
ATOM 7719 N N . ALA E 1 61 ? 8.207 -31.927 -11.413 1.00 26.79 40 ALA E N 1
ATOM 7720 C CA . ALA E 1 61 ? 8.238 -33.380 -11.465 1.00 26.87 40 ALA E CA 1
ATOM 7721 C C . ALA E 1 61 ? 8.059 -33.869 -12.896 1.00 27.35 40 ALA E C 1
ATOM 7722 O O . ALA E 1 61 ? 8.622 -34.903 -13.270 1.00 27.71 40 ALA E O 1
ATOM 7724 N N . ALA E 1 62 ? 7.270 -33.137 -13.683 1.00 27.25 41 ALA E N 1
ATOM 7725 C CA . ALA E 1 62 ? 7.110 -33.418 -15.114 1.00 27.30 41 ALA E CA 1
ATOM 7726 C C . ALA E 1 62 ? 8.446 -33.337 -15.831 1.00 27.47 41 ALA E C 1
ATOM 7727 O O . ALA E 1 62 ? 8.763 -34.193 -16.658 1.00 27.14 41 ALA E O 1
ATOM 7729 N N . GLU E 1 63 ? 9.232 -32.316 -15.509 1.00 28.25 42 GLU E N 1
ATOM 7730 C CA . GLU E 1 63 ? 10.553 -32.164 -16.114 1.00 29.19 42 GLU E CA 1
ATOM 7731 C C . GLU E 1 63 ? 11.480 -33.349 -15.814 1.00 29.43 42 GLU E C 1
ATOM 7732 O O . GLU E 1 63 ? 12.205 -33.791 -16.705 1.00 29.72 42 GLU E O 1
ATOM 7738 N N . ASP E 1 64 ? 11.432 -33.876 -14.585 1.00 29.67 43 ASP E N 1
ATOM 7739 C CA . ASP E 1 64 ? 12.264 -35.033 -14.192 1.00 29.85 43 ASP E CA 1
ATOM 7740 C C . ASP E 1 64 ? 11.785 -36.318 -14.844 1.00 29.59 43 ASP E C 1
ATOM 7741 O O . ASP E 1 64 ? 12.521 -37.302 -14.907 1.00 28.88 43 ASP E O 1
ATOM 7746 N N . ALA E 1 65 ? 10.525 -36.310 -15.279 1.00 29.51 44 ALA E N 1
ATOM 7747 C CA . ALA E 1 65 ? 9.894 -37.475 -15.880 1.00 29.40 44 ALA E CA 1
ATOM 7748 C C . ALA E 1 65 ? 10.066 -37.495 -17.401 1.00 29.56 44 ALA E C 1
ATOM 7749 O O . ALA E 1 65 ? 9.579 -38.408 -18.062 1.00 29.80 44 ALA E O 1
ATOM 7751 N N . GLY E 1 66 ? 10.742 -36.484 -17.946 1.00 29.63 45 GLY E N 1
ATOM 7752 C CA . GLY E 1 66 ? 11.028 -36.412 -19.378 1.00 29.84 45 GLY E CA 1
ATOM 7753 C C . GLY E 1 66 ? 10.299 -35.341 -20.180 1.00 29.55 45 GLY E C 1
ATOM 7754 O O . GLY E 1 66 ? 10.393 -35.326 -21.406 1.00 30.30 45 GLY E O 1
ATOM 7755 N N . ALA E 1 67 ? 9.583 -34.436 -19.516 1.00 29.10 46 ALA E N 1
ATOM 7756 C CA . ALA E 1 67 ? 8.957 -33.314 -20.220 1.00 28.31 46 ALA E CA 1
ATOM 7757 C C . ALA E 1 67 ? 10.054 -32.382 -20.715 1.00 27.92 46 ALA E C 1
ATOM 7758 O O . ALA E 1 67 ? 11.042 -32.160 -20.020 1.00 27.96 46 ALA E O 1
ATOM 7760 N N . ASP E 1 68 ? 9.881 -31.854 -21.923 1.00 27.53 47 ASP E N 1
ATOM 7761 C CA . ASP E 1 68 ? 10.832 -30.907 -22.505 1.00 27.06 47 ASP E CA 1
ATOM 7762 C C . ASP E 1 68 ? 10.397 -29.472 -22.236 1.00 26.83 47 ASP E C 1
ATOM 7763 O O . ASP E 1 68 ? 11.213 -28.547 -22.300 1.00 26.71 47 ASP E O 1
ATOM 7768 N N . ALA E 1 69 ? 9.111 -29.290 -21.941 1.00 26.16 48 ALA E N 1
ATOM 7769 C CA . ALA E 1 69 ? 8.583 -27.975 -21.615 1.00 25.63 48 ALA E CA 1
ATOM 7770 C C . ALA E 1 69 ? 7.422 -28.084 -20.637 1.00 25.11 48 ALA E C 1
ATOM 7771 O O . ALA E 1 69 ? 6.741 -29.105 -20.575 1.00 24.65 48 ALA E O 1
ATOM 7773 N N . ILE E 1 70 ? 7.232 -27.021 -19.866 1.00 24.99 49 ILE E N 1
ATOM 7774 C CA . ILE E 1 70 ? 6.085 -26.853 -18.995 1.00 24.96 49 ILE E CA 1
ATOM 7775 C C . ILE E 1 70 ? 5.208 -25.763 -19.570 1.00 24.98 49 ILE E C 1
ATOM 7776 O O . ILE E 1 70 ? 5.676 -24.654 -19.831 1.00 24.82 49 ILE E O 1
ATOM 7781 N N . THR E 1 71 ? 3.934 -26.077 -19.752 1.00 25.21 50 THR E N 1
ATOM 7782 C CA . THR E 1 71 ? 2.984 -25.131 -20.310 1.00 25.51 50 THR E CA 1
ATOM 7783 C C . THR E 1 71 ? 1.973 -24.777 -19.236 1.00 25.26 50 THR E C 1
ATOM 7784 O O . THR E 1 71 ? 1.488 -25.649 -18.510 1.00 24.99 50 THR E O 1
ATOM 7788 N N . LEU E 1 72 ? 1.689 -23.491 -19.114 1.00 24.85 51 LEU E N 1
ATOM 7789 C CA . LEU E 1 72 ? 0.665 -23.023 -18.207 1.00 25.02 51 LEU E CA 1
ATOM 7790 C C . LEU E 1 72 ? -0.033 -21.823 -18.820 1.00 25.10 51 LEU E C 1
ATOM 7791 O O . LEU E 1 72 ? 0.612 -20.964 -19.426 1.00 25.20 51 LEU E O 1
ATOM 7796 N N . HIS E 1 73 ? -1.353 -21.799 -18.675 1.00 25.31 52 HIS E N 1
ATOM 7797 C CA . HIS E 1 73 ? -2.186 -20.706 -19.149 1.00 25.70 52 HIS E CA 1
ATOM 7798 C C . HIS E 1 73 ? -2.607 -19.834 -17.973 1.00 26.15 52 HIS E C 1
ATOM 7799 O O . HIS E 1 73 ? -3.404 -20.243 -17.133 1.00 25.83 52 HIS E O 1
ATOM 7806 N N . LEU E 1 74 ? -2.023 -18.641 -17.908 1.00 26.90 53 LEU E N 1
ATOM 7807 C CA . LEU E 1 74 ? -2.427 -17.612 -16.962 1.00 27.44 53 LEU E CA 1
ATOM 7808 C C . LEU E 1 74 ? -3.572 -16.831 -17.611 1.00 28.07 53 LEU E C 1
ATOM 7809 O O . LEU E 1 74 ? -3.342 -15.965 -18.445 1.00 28.06 53 LEU E O 1
ATOM 7814 N N . ARG E 1 75 ? -4.803 -17.149 -17.244 1.00 29.26 54 ARG E N 1
ATOM 7815 C CA . ARG E 1 75 ? -5.967 -16.475 -17.818 1.00 30.45 54 ARG E CA 1
ATOM 7816 C C . ARG E 1 75 ? -6.209 -15.110 -17.175 1.00 31.31 54 ARG E C 1
ATOM 7817 O O . ARG E 1 75 ? -5.777 -14.869 -16.054 1.00 31.13 54 ARG E O 1
ATOM 7825 N N . GLU E 1 76 ? -6.900 -14.220 -17.887 1.00 32.39 55 GLU E N 1
ATOM 7826 C CA . GLU E 1 76 ? -7.199 -12.883 -17.359 1.00 33.46 55 GLU E CA 1
ATOM 7827 C C . GLU E 1 76 ? -8.115 -12.927 -16.119 1.00 33.81 55 GLU E C 1
ATOM 7828 O O . GLU E 1 76 ? -7.990 -12.084 -15.225 1.00 33.72 55 GLU E O 1
ATOM 7834 N N . ASP E 1 77 ? -9.017 -13.908 -16.068 1.00 34.13 56 ASP E N 1
ATOM 7835 C CA . ASP E 1 77 ? -9.885 -14.118 -14.900 1.00 34.41 56 ASP E CA 1
ATOM 7836 C C . ASP E 1 77 ? -9.252 -15.012 -13.802 1.00 34.52 56 ASP E C 1
ATOM 7837 O O . ASP E 1 77 ? -9.875 -15.271 -12.772 1.00 34.71 56 ASP E O 1
ATOM 7842 N N . ARG E 1 78 ? -8.022 -15.469 -14.025 1.00 34.66 57 ARG E N 1
ATOM 7843 C CA . ARG E 1 78 ? -7.295 -16.311 -13.062 1.00 34.68 57 ARG E CA 1
ATOM 7844 C C . ARG E 1 78 ? -8.129 -17.506 -12.601 1.00 34.41 57 ARG E C 1
ATOM 7845 O O . ARG E 1 78 ? -8.186 -17.799 -11.417 1.00 34.51 57 ARG E O 1
ATOM 7853 N N . ARG E 1 79 ? -8.771 -18.199 -13.531 1.00 34.43 58 ARG E N 1
ATOM 7854 C CA . ARG E 1 79 ? -9.665 -19.296 -13.161 1.00 34.45 58 ARG E CA 1
ATOM 7855 C C . ARG E 1 79 ? -8.937 -20.533 -12.631 1.00 33.68 58 ARG E C 1
ATOM 7856 O O . ARG E 1 79 ? -9.456 -21.194 -11.742 1.00 33.94 58 ARG E O 1
ATOM 7864 N N . HIS E 1 80 ? -7.765 -20.870 -13.170 1.00 32.92 59 HIS E N 1
ATOM 7865 C CA . HIS E 1 80 ? -6.978 -21.981 -12.601 1.00 32.27 59 HIS E CA 1
ATOM 7866 C C . HIS E 1 80 ? -5.601 -21.538 -12.118 1.00 31.67 59 HIS E C 1
ATOM 7867 O O . HIS E 1 80 ? -5.402 -21.337 -10.920 1.00 31.57 59 HIS E O 1
ATOM 7874 N N . ILE E 1 81 ? -4.659 -21.368 -13.035 1.00 31.02 60 ILE E N 1
ATOM 7875 C CA . ILE E 1 81 ? -3.349 -20.836 -12.689 1.00 30.49 60 ILE E CA 1
ATOM 7876 C C . ILE E 1 81 ? -3.525 -19.391 -12.223 1.00 30.43 60 ILE E C 1
ATOM 7877 O O . ILE E 1 81 ? -4.363 -18.653 -12.760 1.00 30.15 60 ILE E O 1
ATOM 7882 N N . VAL E 1 82 ? -2.764 -19.010 -11.201 1.00 30.29 61 VAL E N 1
ATOM 7883 C CA . VAL E 1 82 ? -2.739 -17.640 -10.708 1.00 30.16 61 VAL E CA 1
ATOM 7884 C C . VAL E 1 82 ? -1.308 -17.096 -10.824 1.00 30.37 61 VAL E C 1
ATOM 7885 O O . VAL E 1 82 ? -0.376 -17.836 -11.161 1.00 30.15 61 VAL E O 1
ATOM 7889 N N . ASP E 1 83 ? -1.135 -15.806 -10.552 1.00 30.65 62 ASP E N 1
ATOM 7890 C CA . ASP E 1 83 ? 0.137 -15.133 -10.820 1.00 31.03 62 ASP E CA 1
ATOM 7891 C C . ASP E 1 83 ? 1.290 -15.706 -10.004 1.00 31.15 62 ASP E C 1
ATOM 7892 O O . ASP E 1 83 ? 2.398 -15.868 -10.527 1.00 31.12 62 ASP E O 1
ATOM 7897 N N . ALA E 1 84 ? 1.025 -16.011 -8.736 1.00 31.06 63 ALA E N 1
ATOM 7898 C CA . ALA E 1 84 ? 2.034 -16.590 -7.859 1.00 31.26 63 ALA E CA 1
ATOM 7899 C C . ALA E 1 84 ? 2.597 -17.898 -8.426 1.00 31.41 63 ALA E C 1
ATOM 7900 O O . ALA E 1 84 ? 3.799 -18.140 -8.326 1.00 31.30 63 ALA E O 1
ATOM 7902 N N . ASP E 1 85 ? 1.738 -18.728 -9.030 1.00 31.49 64 ASP E N 1
ATOM 7903 C CA . ASP E 1 85 ? 2.191 -19.980 -9.645 1.00 31.63 64 ASP E CA 1
ATOM 7904 C C . ASP E 1 85 ? 3.240 -19.716 -10.701 1.00 31.45 64 ASP E C 1
ATOM 7905 O O . ASP E 1 85 ? 4.259 -20.406 -10.756 1.00 31.81 64 ASP E O 1
ATOM 7910 N N . VAL E 1 86 ? 2.967 -18.733 -11.556 1.00 30.93 65 VAL E N 1
ATOM 7911 C CA . VAL E 1 86 ? 3.813 -18.456 -12.697 1.00 30.88 65 VAL E CA 1
ATOM 7912 C C . VAL E 1 86 ? 5.124 -17.850 -12.226 1.00 31.44 65 VAL E C 1
ATOM 7913 O O . VAL E 1 86 ? 6.183 -18.217 -12.723 1.00 31.40 65 VAL E O 1
ATOM 7917 N N . ARG E 1 87 ? 5.044 -16.935 -11.258 1.00 32.09 66 ARG E N 1
ATOM 7918 C CA . ARG E 1 87 ? 6.230 -16.254 -10.719 1.00 32.45 66 ARG E CA 1
ATOM 7919 C C . ARG E 1 87 ? 7.121 -17.181 -9.914 1.00 31.84 66 ARG E C 1
ATOM 7920 O O . ARG E 1 87 ? 8.337 -17.129 -10.034 1.00 31.87 66 ARG E O 1
ATOM 7928 N N . THR E 1 88 ? 6.520 -18.015 -9.082 1.00 31.49 67 THR E N 1
ATOM 7929 C CA . THR E 1 88 ? 7.301 -18.895 -8.235 1.00 31.63 67 THR E CA 1
ATOM 7930 C C . THR E 1 88 ? 7.917 -20.027 -9.072 1.00 31.33 67 THR E C 1
ATOM 7931 O O . THR E 1 88 ? 9.027 -20.471 -8.801 1.00 31.70 67 THR E O 1
ATOM 7935 N N . LEU E 1 89 ? 7.226 -20.453 -10.121 1.00 31.23 68 LEU E N 1
ATOM 7936 C CA . LEU E 1 89 ? 7.765 -21.478 -11.032 1.00 31.07 68 LEU E CA 1
ATOM 7937 C C . LEU E 1 89 ? 8.911 -20.990 -11.949 1.00 30.84 68 LEU E C 1
ATOM 7938 O O . LEU E 1 89 ? 9.848 -21.747 -12.230 1.00 31.19 68 LEU E O 1
ATOM 7943 N N . ARG E 1 90 ? 8.852 -19.740 -12.406 1.00 29.97 69 ARG E N 1
ATOM 7944 C CA . ARG E 1 90 ? 9.774 -19.265 -13.453 1.00 29.76 69 ARG E CA 1
ATOM 7945 C C . ARG E 1 90 ? 11.277 -19.441 -13.173 1.00 30.12 69 ARG E C 1
ATOM 7946 O O . ARG E 1 90 ? 12.005 -19.910 -14.040 1.00 29.84 69 ARG E O 1
ATOM 7954 N N . PRO E 1 91 ? 11.754 -19.027 -11.984 1.00 30.57 70 PRO E N 1
ATOM 7955 C CA . PRO E 1 91 ? 13.178 -19.201 -11.701 1.00 30.73 70 PRO E CA 1
ATOM 7956 C C . PRO E 1 91 ? 13.606 -20.655 -11.478 1.00 30.86 70 PRO E C 1
ATOM 7957 O O . PRO E 1 91 ? 14.797 -20.949 -11.526 1.00 30.54 70 PRO E O 1
ATOM 7961 N N . ARG E 1 92 ? 12.647 -21.549 -11.249 1.00 31.05 71 ARG E N 1
ATOM 7962 C CA . ARG E 1 92 ? 12.952 -22.944 -10.895 1.00 31.42 71 ARG E CA 1
ATOM 7963 C C . ARG E 1 92 ? 12.889 -23.905 -12.084 1.00 31.42 71 ARG E C 1
ATOM 7964 O O . ARG E 1 92 ? 13.391 -25.019 -12.001 1.00 31.22 71 ARG E O 1
ATOM 7972 N N . VAL E 1 93 ? 12.246 -23.465 -13.164 1.00 31.53 72 VAL E N 1
ATOM 7973 C CA . VAL E 1 93 ? 12.154 -24.214 -14.412 1.00 31.59 72 VAL E CA 1
ATOM 7974 C C . VAL E 1 93 ? 13.530 -24.641 -14.907 1.00 31.56 72 VAL E C 1
ATOM 7975 O O . VAL E 1 93 ? 14.433 -23.814 -15.043 1.00 31.54 72 VAL E O 1
ATOM 7979 N N . LYS E 1 94 ? 13.671 -25.938 -15.181 1.00 31.69 73 LYS E N 1
ATOM 7980 C CA . LYS E 1 94 ? 14.937 -26.530 -15.623 1.00 31.61 73 LYS E CA 1
ATOM 7981 C C . LYS E 1 94 ? 15.011 -26.722 -17.128 1.00 31.74 73 LYS E C 1
ATOM 7982 O O . LYS E 1 94 ? 16.099 -26.895 -17.678 1.00 31.92 73 LYS E O 1
ATOM 7984 N N . THR E 1 95 ? 13.862 -26.710 -17.798 1.00 31.76 74 THR E N 1
ATOM 7985 C CA . THR E 1 95 ? 13.819 -26.826 -19.255 1.00 31.51 74 THR E CA 1
ATOM 7986 C C . THR E 1 95 ? 13.285 -25.520 -19.847 1.00 31.10 74 THR E C 1
ATOM 7987 O O . THR E 1 95 ? 14.018 -24.543 -19.916 1.00 31.21 74 THR E O 1
ATOM 7991 N N . ARG E 1 96 ? 12.019 -25.501 -20.259 1.00 30.72 75 ARG E N 1
ATOM 7992 C CA . ARG E 1 96 ? 11.411 -24.330 -20.893 1.00 30.18 75 ARG E CA 1
ATOM 7993 C C . ARG E 1 96 ? 10.037 -24.082 -20.318 1.00 29.23 75 ARG E C 1
ATOM 7994 O O . ARG E 1 96 ? 9.270 -25.021 -20.130 1.00 29.11 75 ARG E O 1
ATOM 8002 N N . MET E 1 97 ? 9.729 -22.820 -20.034 1.00 28.27 76 MET E N 1
ATOM 8003 C CA . MET E 1 97 ? 8.377 -22.428 -19.720 1.00 27.39 76 MET E CA 1
ATOM 8004 C C . MET E 1 97 ? 7.704 -21.932 -20.983 1.00 27.06 76 MET E C 1
ATOM 8005 O O . MET E 1 97 ? 8.263 -21.119 -21.714 1.00 26.05 76 MET E O 1
ATOM 8010 N N . ASN E 1 98 ? 6.494 -22.431 -21.223 1.00 26.96 77 ASN E N 1
ATOM 8011 C CA . ASN E 1 98 ? 5.655 -21.945 -22.307 1.00 26.92 77 ASN E CA 1
ATOM 8012 C C . ASN E 1 98 ? 4.363 -21.358 -21.729 1.00 27.01 77 ASN E C 1
ATOM 8013 O O . ASN E 1 98 ? 3.464 -22.087 -21.309 1.00 26.86 77 ASN E O 1
ATOM 8018 N N . LEU E 1 99 ? 4.297 -20.030 -21.715 1.00 27.07 78 LEU E N 1
ATOM 8019 C CA . LEU E 1 99 ? 3.212 -19.294 -21.094 1.00 27.52 78 LEU E CA 1
ATOM 8020 C C . LEU E 1 99 ? 2.118 -19.061 -22.127 1.00 28.27 78 LEU E C 1
ATOM 8021 O O . LEU E 1 99 ? 2.367 -18.410 -23.145 1.00 27.97 78 LEU E O 1
ATOM 8026 N N . GLU E 1 100 ? 0.924 -19.601 -21.878 1.00 29.03 79 GLU E N 1
ATOM 8027 C CA . GLU E 1 100 ? -0.235 -19.313 -22.719 1.00 29.88 79 GLU E CA 1
ATOM 8028 C C . GLU E 1 100 ? -0.894 -18.060 -22.180 1.00 30.06 79 GLU E C 1
ATOM 8029 O O . GLU E 1 100 ? -1.162 -17.965 -20.992 1.00 30.08 79 GLU E O 1
ATOM 8035 N N . CYS E 1 101 ? -1.125 -17.077 -23.035 1.00 30.88 80 CYS E N 1
ATOM 8036 C CA . CYS E 1 101 ? -1.784 -15.855 -22.576 1.00 31.63 80 CYS E CA 1
ATOM 8037 C C . CYS E 1 101 ? -2.542 -15.160 -23.698 1.00 31.60 80 CYS E C 1
ATOM 8038 O O . CYS E 1 101 ? -2.360 -15.483 -24.879 1.00 31.33 80 CYS E O 1
ATOM 8041 N N . ALA E 1 102 ? -3.415 -14.230 -23.305 1.00 31.66 81 ALA E N 1
ATOM 8042 C CA . ALA E 1 102 ? -4.295 -13.529 -24.239 1.00 31.90 81 ALA E CA 1
ATOM 8043 C C . ALA E 1 102 ? -3.633 -12.296 -24.848 1.00 32.19 81 ALA E C 1
ATOM 8044 O O . ALA E 1 102 ? -2.645 -11.774 -24.326 1.00 32.28 81 ALA E O 1
ATOM 8046 N N . VAL E 1 103 ? -4.184 -11.848 -25.970 1.00 32.58 82 VAL E N 1
ATOM 8047 C CA . VAL E 1 103 ? -3.705 -10.663 -26.659 1.00 32.84 82 VAL E CA 1
ATOM 8048 C C . VAL E 1 103 ? -4.433 -9.450 -26.084 1.00 33.16 82 VAL E C 1
ATOM 8049 O O . VAL E 1 103 ? -5.361 -8.923 -26.694 1.00 33.39 82 VAL E O 1
ATOM 8053 N N . THR E 1 104 ? -4.029 -9.054 -24.882 1.00 33.34 83 THR E N 1
ATOM 8054 C CA . THR E 1 104 ? -4.430 -7.786 -24.273 1.00 33.46 83 THR E CA 1
ATOM 8055 C C . THR E 1 104 ? -3.231 -7.266 -23.502 1.00 33.40 83 THR E C 1
ATOM 8056 O O . THR E 1 104 ? -2.386 -8.054 -23.076 1.00 33.30 83 THR E O 1
ATOM 8060 N N . PRO E 1 105 ? -3.153 -5.943 -23.311 1.00 33.39 84 PRO E N 1
ATOM 8061 C CA . PRO E 1 105 ? -1.976 -5.355 -22.679 1.00 33.33 84 PRO E CA 1
ATOM 8062 C C . PRO E 1 105 ? -1.588 -5.958 -21.332 1.00 33.00 84 PRO E C 1
ATOM 8063 O O . PRO E 1 105 ? -0.408 -6.190 -21.113 1.00 33.02 84 PRO E O 1
ATOM 8067 N N . GLU E 1 106 ? -2.555 -6.203 -20.446 1.00 32.91 85 GLU E N 1
ATOM 8068 C CA . GLU E 1 106 ? -2.241 -6.643 -19.080 1.00 32.85 85 GLU E CA 1
ATOM 8069 C C . GLU E 1 106 ? -1.377 -7.906 -19.101 1.00 32.65 85 GLU E C 1
ATOM 8070 O O . GLU E 1 106 ? -0.314 -7.961 -18.472 1.00 32.66 85 GLU E O 1
ATOM 8076 N N . MET E 1 107 ? -1.822 -8.902 -19.855 1.00 32.14 86 MET E N 1
ATOM 8077 C CA . MET E 1 107 ? -1.171 -10.200 -19.854 1.00 31.81 86 MET E CA 1
ATOM 8078 C C . MET E 1 107 ? 0.124 -10.157 -20.663 1.00 31.55 86 MET E C 1
ATOM 8079 O O . MET E 1 107 ? 1.118 -10.759 -20.274 1.00 31.05 86 MET E O 1
ATOM 8084 N N . LEU E 1 108 ? 0.124 -9.411 -21.762 1.00 31.40 87 LEU E N 1
ATOM 8085 C CA . LEU E 1 108 ? 1.335 -9.240 -22.558 1.00 31.39 87 LEU E CA 1
ATOM 8086 C C . LEU E 1 108 ? 2.444 -8.590 -21.717 1.00 31.43 87 LEU E C 1
ATOM 8087 O O . LEU E 1 108 ? 3.588 -9.037 -21.751 1.00 31.17 87 LEU E O 1
ATOM 8092 N N . ASP E 1 109 ? 2.093 -7.552 -20.957 1.00 31.45 88 ASP E N 1
ATOM 8093 C CA . ASP E 1 109 ? 3.031 -6.915 -20.040 1.00 31.49 88 ASP E CA 1
ATOM 8094 C C . ASP E 1 109 ? 3.529 -7.912 -18.998 1.00 31.12 88 ASP E C 1
ATOM 8095 O O . ASP E 1 109 ? 4.720 -7.946 -18.683 1.00 31.03 88 ASP E O 1
ATOM 8100 N N . ILE E 1 110 ? 2.625 -8.719 -18.461 1.00 30.65 89 ILE E N 1
ATOM 8101 C CA . ILE E 1 110 ? 3.026 -9.737 -17.505 1.00 30.73 89 ILE E CA 1
ATOM 8102 C C . ILE E 1 110 ? 4.015 -10.723 -18.146 1.00 30.94 89 ILE E C 1
ATOM 8103 O O . ILE E 1 110 ? 5.105 -10.940 -17.620 1.00 30.87 89 ILE E O 1
ATOM 8108 N N . ALA E 1 111 ? 3.658 -11.284 -19.296 1.00 31.06 90 ALA E N 1
ATOM 8109 C CA . ALA E 1 111 ? 4.525 -12.249 -19.964 1.00 31.39 90 ALA E CA 1
ATOM 8110 C C . ALA E 1 111 ? 5.918 -11.671 -20.259 1.00 31.82 90 ALA E C 1
ATOM 8111 O O . ALA E 1 111 ? 6.909 -12.397 -20.228 1.00 30.73 90 ALA E O 1
ATOM 8113 N N . CYS E 1 112 ? 5.975 -10.368 -20.538 1.00 32.59 91 CYS E N 1
ATOM 8114 C CA . CYS E 1 112 ? 7.244 -9.664 -20.789 1.00 33.58 91 CYS E CA 1
ATOM 8115 C C . CYS E 1 112 ? 8.141 -9.561 -19.559 1.00 33.60 91 CYS E C 1
ATOM 8116 O O . CYS E 1 112 ? 9.364 -9.536 -19.689 1.00 33.70 91 CYS E O 1
ATOM 8119 N N . GLU E 1 113 ? 7.549 -9.467 -18.374 1.00 33.82 92 GLU E N 1
ATOM 8120 C CA . GLU E 1 113 ? 8.356 -9.357 -17.172 1.00 34.03 92 GLU E CA 1
ATOM 8121 C C . GLU E 1 113 ? 8.658 -10.718 -16.568 1.00 33.39 92 GLU E C 1
ATOM 8122 O O . GLU E 1 113 ? 9.655 -10.870 -15.874 1.00 33.43 92 GLU E O 1
ATOM 8128 N N . ILE E 1 114 ? 7.846 -11.729 -16.846 1.00 32.63 93 ILE E N 1
ATOM 8129 C CA . ILE E 1 114 ? 8.243 -13.060 -16.414 1.00 32.41 93 ILE E CA 1
ATOM 8130 C C . ILE E 1 114 ? 9.221 -13.688 -17.430 1.00 31.79 93 ILE E C 1
ATOM 8131 O O . ILE E 1 114 ? 10.031 -14.541 -17.060 1.00 31.93 93 ILE E O 1
ATOM 8136 N N . ARG E 1 115 ? 9.193 -13.227 -18.679 1.00 31.06 94 ARG E N 1
ATOM 8137 C CA . ARG E 1 115 ? 10.173 -13.647 -19.702 1.00 30.72 94 ARG E CA 1
ATOM 8138 C C . ARG E 1 115 ? 10.249 -15.156 -19.897 1.00 29.96 94 ARG E C 1
ATOM 8139 O O . ARG E 1 115 ? 11.335 -15.741 -19.821 1.00 29.60 94 ARG E O 1
ATOM 8147 N N . PRO E 1 116 ? 9.111 -15.800 -20.163 1.00 29.11 95 PRO E N 1
ATOM 8148 C CA . PRO E 1 116 ? 9.228 -17.225 -20.400 1.00 28.81 95 PRO E CA 1
ATOM 8149 C C . PRO E 1 116 ? 10.055 -17.468 -21.658 1.00 28.34 95 PRO E C 1
ATOM 8150 O O . PRO E 1 116 ? 10.195 -16.575 -22.491 1.00 27.65 95 PRO E O 1
ATOM 8154 N N . HIS E 1 117 ? 10.613 -18.662 -21.779 1.00 28.02 96 HIS E N 1
ATOM 8155 C CA . HIS E 1 117 ? 11.297 -19.048 -23.001 1.00 28.07 96 HIS E CA 1
ATOM 8156 C C . HIS E 1 117 ? 10.314 -18.988 -24.179 1.00 27.43 96 HIS E C 1
ATOM 8157 O O . HIS E 1 117 ? 10.631 -18.411 -25.217 1.00 27.37 96 HIS E O 1
ATOM 8164 N N . ASP E 1 118 ? 9.120 -19.556 -23.981 1.00 26.67 97 ASP E N 1
ATOM 8165 C CA . ASP E 1 118 ? 8.060 -19.620 -24.993 1.00 26.33 97 ASP E CA 1
ATOM 8166 C C . ASP E 1 118 ? 6.767 -18.954 -24.518 1.00 25.48 97 ASP E C 1
ATOM 8167 O O . ASP E 1 118 ? 6.447 -18.964 -23.334 1.00 24.38 97 ASP E O 1
ATOM 8172 N N . ALA E 1 119 ? 6.019 -18.395 -25.467 1.00 25.04 98 ALA E N 1
ATOM 8173 C CA . ALA E 1 119 ? 4.659 -17.918 -25.222 1.00 24.64 98 ALA E CA 1
ATOM 8174 C C . ALA E 1 119 ? 3.746 -18.421 -26.337 1.00 24.58 98 ALA E C 1
ATOM 8175 O O . ALA E 1 119 ? 4.165 -18.518 -27.489 1.00 24.44 98 ALA E O 1
ATOM 8177 N N . CYS E 1 120 ? 2.514 -18.779 -25.995 1.00 24.82 99 CYS E N 1
ATOM 8178 C CA . CYS E 1 120 ? 1.513 -19.137 -27.001 1.00 24.99 99 CYS E CA 1
ATOM 8179 C C . CYS E 1 120 ? 0.301 -18.242 -26.837 1.00 24.90 99 CYS E C 1
ATOM 8180 O O . CYS E 1 120 ? -0.372 -18.281 -25.817 1.00 24.99 99 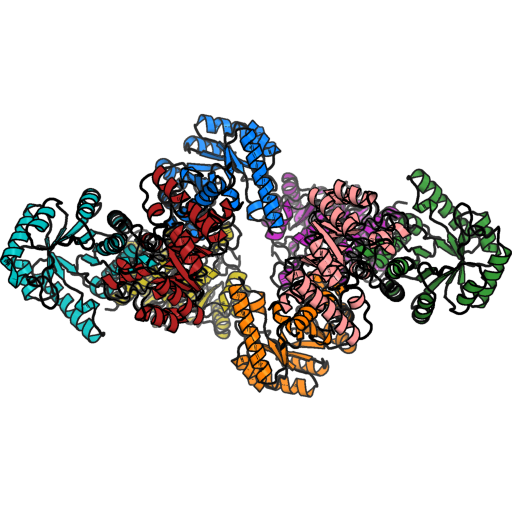CYS E O 1
ATOM 8183 N N . LEU E 1 121 ? 0.056 -17.405 -27.838 1.00 25.05 100 LEU E N 1
ATOM 8184 C CA . LEU E 1 121 ? -1.064 -16.478 -27.814 1.00 25.17 100 LEU E CA 1
ATOM 8185 C C . LEU E 1 121 ? -2.348 -17.239 -28.134 1.00 25.16 100 LEU E C 1
ATOM 8186 O O . LEU E 1 121 ? -2.450 -17.896 -29.170 1.00 24.56 100 LEU E O 1
ATOM 8191 N N . VAL E 1 122 ? -3.313 -17.152 -27.226 1.00 25.64 101 VAL E N 1
ATOM 8192 C CA . VAL E 1 122 ? -4.535 -17.937 -27.304 1.00 26.23 101 VAL E CA 1
ATOM 8193 C C . VAL E 1 122 ? -5.763 -17.040 -27.155 1.00 27.06 101 VAL E C 1
ATOM 8194 O O . VAL E 1 122 ? -5.702 -16.001 -26.498 1.00 26.87 101 VAL E O 1
ATOM 8198 N N . PRO E 1 123 ? -6.890 -17.432 -27.765 1.00 28.25 102 PRO E N 1
ATOM 8199 C CA . PRO E 1 123 ? -8.112 -16.664 -27.586 1.00 29.24 102 PRO E CA 1
ATOM 8200 C C . PRO E 1 123 ? -8.765 -16.922 -26.227 1.00 30.08 102 PRO E C 1
ATOM 8201 O O . PRO E 1 123 ? -8.794 -18.051 -25.760 1.00 29.89 102 PRO E O 1
ATOM 8205 N N . GLU E 1 124 ? -9.260 -15.862 -25.606 1.00 31.78 103 GLU E N 1
ATOM 8206 C CA . GLU E 1 124 ? -10.019 -15.949 -24.354 1.00 33.16 103 GLU E CA 1
ATOM 8207 C C . GLU E 1 124 ? -11.448 -15.399 -24.460 1.00 34.28 103 GLU E C 1
ATOM 8208 O O . GLU E 1 124 ? -12.338 -15.845 -23.736 1.00 34.62 103 GLU E O 1
ATOM 8214 N N . LYS E 1 125 ? -11.663 -14.436 -25.352 1.00 35.79 104 LYS E N 1
ATOM 8215 C CA . LYS E 1 125 ? -12.961 -13.778 -25.487 1.00 36.95 104 LYS E CA 1
ATOM 8216 C C . LYS E 1 125 ? -13.672 -14.234 -26.746 1.00 37.54 104 LYS E C 1
ATOM 8217 O O . LYS E 1 125 ? -13.036 -14.648 -27.711 1.00 37.58 104 LYS E O 1
ATOM 8223 N N . ARG E 1 126 ? -14.999 -14.146 -26.730 1.00 38.64 105 ARG E N 1
ATOM 8224 C CA . ARG E 1 126 ? -15.820 -14.496 -27.897 1.00 39.22 105 ARG E CA 1
ATOM 8225 C C . ARG E 1 126 ? -15.336 -13.776 -29.155 1.00 39.55 105 ARG E C 1
ATOM 8226 O O . ARG E 1 126 ? -15.261 -14.373 -30.227 1.00 39.82 105 ARG E O 1
ATOM 8228 N N . SER E 1 127 ? -14.962 -12.507 -28.998 1.00 39.95 106 SER E N 1
ATOM 8229 C CA . SER E 1 127 ? -14.543 -11.656 -30.116 1.00 40.30 106 SER E CA 1
ATOM 8230 C C . SER E 1 127 ? -13.143 -11.950 -30.685 1.00 40.36 106 SER E C 1
ATOM 8231 O O . SER E 1 127 ? -12.751 -11.334 -31.682 1.00 40.03 106 SER E O 1
ATOM 8234 N N . GLU E 1 128 ? -12.401 -12.869 -30.057 1.00 40.59 107 GLU E N 1
ATOM 8235 C CA . GLU E 1 128 ? -11.008 -13.156 -30.431 1.00 40.57 107 GLU E CA 1
ATOM 8236 C C . GLU E 1 128 ? -10.825 -14.519 -31.085 1.00 40.40 107 GLU E C 1
ATOM 8237 O O . GLU E 1 128 ? -9.722 -14.850 -31.533 1.00 39.94 107 GLU E O 1
ATOM 8243 N N . LEU E 1 129 ? -11.899 -15.307 -31.145 1.00 40.24 108 LEU E N 1
ATOM 8244 C CA . LEU E 1 129 ? -11.802 -16.684 -31.623 1.00 40.06 108 LEU E CA 1
ATOM 8245 C C . LEU E 1 129 ? -12.727 -16.988 -32.792 1.00 39.63 108 LEU E C 1
ATOM 8246 O O . LEU E 1 129 ? -13.766 -16.345 -32.979 1.00 39.66 108 LEU E O 1
ATOM 8251 N N . THR E 1 130 ? -12.326 -17.990 -33.566 1.00 39.08 109 THR E N 1
ATOM 8252 C CA . THR E 1 130 ? -13.124 -18.500 -34.666 1.00 38.77 109 THR E CA 1
ATOM 8253 C C . THR E 1 130 ? -14.194 -19.448 -34.110 1.00 38.55 109 THR E C 1
ATOM 8254 O O . THR E 1 130 ? -14.196 -19.766 -32.922 1.00 38.86 109 THR E O 1
ATOM 8258 N N . THR E 1 131 ? -15.110 -19.890 -34.959 1.00 38.24 110 THR E N 1
ATOM 8259 C CA . THR E 1 131 ? -16.111 -20.866 -34.536 1.00 38.12 110 THR E CA 1
ATOM 8260 C C . THR E 1 131 ? -15.453 -22.216 -34.264 1.00 37.57 110 THR E C 1
ATOM 8261 O O . THR E 1 131 ? -15.932 -22.966 -33.420 1.00 37.70 110 THR E O 1
ATOM 8265 N N . GLU E 1 132 ? -14.354 -22.522 -34.951 1.00 36.83 111 GLU E N 1
ATOM 8266 C CA . GLU E 1 132 ? -13.580 -23.724 -34.617 1.00 36.56 111 GLU E CA 1
ATOM 8267 C C . GLU E 1 132 ? -12.828 -23.574 -33.267 1.00 35.93 111 GLU E C 1
ATOM 8268 O O . GLU E 1 132 ? -12.601 -24.565 -32.571 1.00 36.10 111 GLU E O 1
ATOM 8274 N N . GLY E 1 133 ? -12.466 -22.346 -32.891 1.00 34.79 112 GLY E N 1
ATOM 8275 C CA . GLY E 1 133 ? -11.926 -22.081 -31.552 1.00 33.86 112 GLY E CA 1
ATOM 8276 C C . GLY E 1 133 ? -10.492 -21.575 -31.514 1.00 33.12 112 GLY E C 1
ATOM 8277 O O . GLY E 1 133 ? -9.986 -21.227 -30.452 1.00 32.53 112 GLY E O 1
ATOM 8278 N N . GLY E 1 134 ? -9.829 -21.542 -32.668 1.00 32.45 113 GLY E N 1
ATOM 8279 C CA . GLY E 1 134 ? -8.509 -20.940 -32.768 1.00 31.97 113 GLY E CA 1
ATOM 8280 C C . GLY E 1 134 ? -8.584 -19.433 -32.654 1.00 31.67 113 GLY E C 1
ATOM 8281 O O . GLY E 1 134 ? -9.670 -18.856 -32.721 1.00 31.66 113 GLY E O 1
ATOM 8282 N N . LEU E 1 135 ? -7.427 -18.799 -32.484 1.00 30.99 114 LEU E N 1
ATOM 8283 C CA . LEU E 1 135 ? -7.335 -17.345 -32.497 1.00 30.74 114 LEU E CA 1
ATOM 8284 C C . LEU E 1 135 ? -7.584 -16.850 -33.926 1.00 30.42 114 LEU E C 1
ATOM 8285 O O . LEU E 1 135 ? -7.013 -17.379 -34.887 1.00 29.94 114 LEU E O 1
ATOM 8290 N N . ASP E 1 136 ? -8.450 -15.852 -34.068 1.00 30.09 115 ASP E N 1
ATOM 8291 C CA . ASP E 1 136 ? -8.743 -15.291 -35.386 1.00 30.03 115 ASP E CA 1
ATOM 8292 C C . ASP E 1 136 ? -7.647 -14.290 -35.760 1.00 29.75 115 ASP E C 1
ATOM 8293 O O . ASP E 1 136 ? -7.811 -13.085 -35.590 1.00 29.66 115 ASP E O 1
ATOM 8298 N N . VAL E 1 137 ? -6.527 -14.810 -36.261 1.00 29.79 116 VAL E N 1
ATOM 8299 C CA . VAL E 1 137 ? -5.339 -13.995 -36.550 1.00 29.63 116 VAL E CA 1
ATOM 8300 C C . VAL E 1 137 ? -5.644 -13.014 -37.665 1.00 29.56 116 VAL E C 1
ATOM 8301 O O . VAL E 1 137 ? -5.367 -11.822 -37.550 1.00 29.48 116 VAL E O 1
ATOM 8305 N N . VAL E 1 138 ? -6.234 -13.528 -38.738 1.00 29.73 117 VAL E N 1
ATOM 8306 C CA . VAL E 1 138 ? -6.671 -12.699 -39.856 1.00 29.76 117 VAL E CA 1
ATOM 8307 C C . VAL E 1 138 ? -7.495 -11.522 -39.356 1.00 29.79 117 VAL E C 1
ATOM 8308 O O . VAL E 1 138 ? -7.319 -10.406 -39.819 1.00 29.48 117 VAL E O 1
ATOM 8312 N N . GLY E 1 139 ? -8.371 -11.780 -38.388 1.00 30.14 118 GLY E N 1
ATOM 8313 C CA . GLY E 1 139 ? -9.313 -10.771 -37.903 1.00 30.51 118 GLY E CA 1
ATOM 8314 C C . GLY E 1 139 ? -8.745 -9.762 -36.928 1.00 30.82 118 GLY E C 1
ATOM 8315 O O . GLY E 1 139 ? -9.302 -8.676 -36.764 1.00 31.01 118 GLY E O 1
ATOM 8316 N N . HIS E 1 140 ? -7.650 -10.127 -36.268 1.00 31.08 119 HIS E N 1
ATOM 8317 C CA . HIS E 1 140 ? -6.996 -9.257 -35.305 1.00 31.21 119 HIS E CA 1
ATOM 8318 C C . HIS E 1 140 ? -5.540 -9.087 -35.695 1.00 31.06 119 HIS E C 1
ATOM 8319 O O . HIS E 1 140 ? -4.672 -8.924 -34.838 1.00 30.96 119 HIS E O 1
ATOM 8326 N N . PHE E 1 141 ? -5.274 -9.118 -36.993 1.00 30.96 120 PHE E N 1
ATOM 8327 C CA . PHE E 1 141 ? -3.902 -9.127 -37.491 1.00 30.82 120 PHE E CA 1
ATOM 8328 C C . PHE E 1 141 ? -2.972 -8.126 -36.818 1.00 30.90 120 PHE E C 1
ATOM 8329 O O . PHE E 1 141 ? -1.895 -8.488 -36.332 1.00 31.08 120 PHE E O 1
ATOM 8337 N N . ASP E 1 142 ? -3.369 -6.861 -36.826 1.00 30.94 121 ASP E N 1
ATOM 8338 C CA . ASP E 1 142 ? -2.489 -5.793 -36.360 1.00 30.98 121 ASP E CA 1
ATOM 8339 C C . ASP E 1 142 ? -2.201 -5.895 -34.856 1.00 29.99 121 ASP E C 1
ATOM 8340 O O . ASP E 1 142 ? -1.062 -5.728 -34.437 1.00 29.77 121 ASP E O 1
ATOM 8345 N N . ALA E 1 143 ? -3.221 -6.179 -34.053 1.00 29.36 122 ALA E N 1
ATOM 8346 C CA . ALA E 1 143 ? -3.018 -6.427 -32.617 1.00 28.95 122 ALA E CA 1
ATOM 8347 C C . ALA E 1 143 ? -2.068 -7.607 -32.376 1.00 28.68 122 ALA E C 1
ATOM 8348 O O . ALA E 1 143 ? -1.149 -7.509 -31.558 1.00 28.02 122 ALA E O 1
ATOM 8350 N N . VAL E 1 144 ? -2.271 -8.703 -33.115 1.00 28.60 123 VAL E N 1
ATOM 8351 C CA . VAL E 1 144 ? -1.419 -9.900 -32.974 1.00 28.55 123 VAL E CA 1
ATOM 8352 C C . VAL E 1 144 ? 0.010 -9.660 -33.464 1.00 28.98 123 VAL E C 1
ATOM 8353 O O . VAL E 1 144 ? 0.960 -10.167 -32.856 1.00 28.58 123 VAL E O 1
ATOM 8357 N N . ARG E 1 145 ? 0.166 -8.886 -34.546 1.00 29.46 124 ARG E N 1
ATOM 8358 C CA . ARG E 1 145 ? 1.501 -8.510 -35.030 1.00 29.99 124 ARG E CA 1
ATOM 8359 C C . ARG E 1 145 ? 2.257 -7.668 -34.000 1.00 29.80 124 ARG E C 1
ATOM 8360 O O . ARG E 1 145 ? 3.445 -7.905 -33.761 1.00 29.38 124 ARG E O 1
ATOM 8368 N N . ALA E 1 146 ? 1.577 -6.680 -33.413 1.00 29.76 125 ALA E N 1
ATOM 8369 C CA . ALA E 1 146 ? 2.158 -5.885 -32.319 1.00 29.84 125 ALA E CA 1
ATOM 8370 C C . ALA E 1 146 ? 2.571 -6.773 -31.138 1.00 29.85 125 ALA E C 1
ATOM 8371 O O . ALA E 1 146 ? 3.667 -6.613 -30.591 1.00 30.23 125 ALA E O 1
ATOM 8373 N N . ALA E 1 147 ? 1.710 -7.718 -30.762 1.00 29.77 126 ALA E N 1
ATOM 8374 C CA . ALA E 1 147 ? 2.001 -8.613 -29.633 1.00 29.84 126 ALA E CA 1
ATOM 8375 C C . ALA E 1 147 ? 3.206 -9.527 -29.911 1.00 30.03 126 ALA E C 1
ATOM 8376 O O . ALA E 1 147 ? 3.962 -9.855 -28.992 1.00 30.05 126 ALA E O 1
ATOM 8378 N N . CYS E 1 148 ? 3.399 -9.910 -31.174 1.00 30.32 127 CYS E N 1
ATOM 8379 C CA . CYS E 1 148 ? 4.563 -10.709 -31.564 1.00 30.38 127 CYS E CA 1
ATOM 8380 C C . CYS E 1 148 ? 5.868 -9.913 -31.494 1.00 30.90 127 CYS E C 1
ATOM 8381 O O . CYS E 1 148 ? 6.902 -10.451 -31.096 1.00 30.48 127 CYS E O 1
ATOM 8384 N N . LYS E 1 149 ? 5.826 -8.639 -31.883 1.00 31.53 128 LYS E N 1
ATOM 8385 C CA . LYS E 1 149 ? 7.011 -7.783 -31.792 1.00 32.08 128 LYS E CA 1
ATOM 8386 C C . LYS E 1 149 ? 7.318 -7.451 -30.325 1.00 31.98 128 LYS E C 1
ATOM 8387 O O . LYS E 1 149 ? 8.480 -7.497 -29.917 1.00 32.51 128 LYS E O 1
ATOM 8393 N N . GLN E 1 150 ? 6.292 -7.147 -29.535 1.00 31.90 129 GLN E N 1
ATOM 8394 C CA . GLN E 1 150 ? 6.477 -6.871 -28.105 1.00 31.74 129 GLN E CA 1
ATOM 8395 C C . GLN E 1 150 ? 7.162 -8.045 -27.417 1.00 31.43 129 GLN E C 1
ATOM 8396 O O . GLN E 1 150 ? 8.139 -7.867 -26.686 1.00 31.71 129 GLN E O 1
ATOM 8402 N N . LEU E 1 151 ? 6.644 -9.243 -27.651 1.00 30.79 130 LEU E N 1
ATOM 8403 C CA . LEU E 1 151 ? 7.187 -10.434 -27.014 1.00 30.32 130 LEU E CA 1
ATOM 8404 C C . LEU E 1 151 ? 8.597 -10.782 -27.524 1.00 30.26 130 LEU E C 1
ATOM 8405 O O . LEU E 1 151 ? 9.447 -11.195 -26.735 1.00 29.59 130 LEU E O 1
ATOM 8410 N N . ALA E 1 152 ? 8.845 -10.597 -28.823 1.00 30.44 131 ALA E N 1
ATOM 8411 C CA . ALA E 1 152 ? 10.164 -10.886 -29.424 1.00 30.60 131 ALA E CA 1
ATOM 8412 C C . ALA E 1 152 ? 11.218 -9.915 -28.919 1.00 30.79 131 ALA E C 1
ATOM 8413 O O . ALA E 1 152 ? 12.371 -10.295 -28.720 1.00 31.05 131 ALA E O 1
ATOM 8415 N N . ASP E 1 153 ? 10.813 -8.660 -28.731 1.00 30.94 132 ASP E N 1
ATOM 8416 C CA . ASP E 1 153 ? 11.660 -7.639 -28.114 1.00 30.95 132 ASP E CA 1
ATOM 8417 C C . ASP E 1 153 ? 11.993 -7.966 -26.662 1.00 30.78 132 ASP E C 1
ATOM 8418 O O . ASP E 1 153 ? 13.015 -7.520 -26.149 1.00 30.98 132 ASP E O 1
ATOM 8423 N N . ALA E 1 154 ? 11.120 -8.720 -25.998 1.00 30.27 133 ALA E N 1
ATOM 8424 C CA . ALA E 1 154 ? 11.405 -9.219 -24.660 1.00 29.97 133 ALA E CA 1
ATOM 8425 C C . ALA E 1 154 ? 12.151 -10.556 -24.702 1.00 29.53 133 ALA E C 1
ATOM 8426 O O . ALA E 1 154 ? 12.314 -11.197 -23.678 1.00 29.57 133 ALA E O 1
ATOM 8428 N N . GLY E 1 155 ? 12.583 -10.988 -25.884 1.00 29.18 134 GLY E N 1
ATOM 8429 C CA . GLY E 1 155 ? 13.336 -12.233 -26.025 1.00 28.92 134 GLY E CA 1
ATOM 8430 C C . GLY E 1 155 ? 12.515 -13.504 -25.917 1.00 28.78 134 GLY E C 1
ATOM 8431 O O . GLY E 1 155 ? 13.081 -14.594 -25.762 1.00 29.14 134 GLY E O 1
ATOM 8432 N N . VAL E 1 156 ? 11.192 -13.378 -26.018 1.00 28.17 135 VAL E N 1
ATOM 8433 C CA . VAL E 1 156 ? 10.281 -14.526 -25.948 1.00 27.97 135 VAL E CA 1
ATOM 8434 C C . VAL E 1 156 ? 9.921 -15.081 -27.343 1.00 27.75 135 VAL E C 1
ATOM 8435 O O . VAL E 1 156 ? 9.601 -14.307 -28.256 1.00 27.44 135 VAL E O 1
ATOM 8439 N N . ARG E 1 157 ? 9.954 -16.414 -27.477 1.00 27.12 136 ARG E N 1
ATOM 8440 C CA . ARG E 1 157 ? 9.661 -17.113 -28.740 1.00 27.20 136 ARG E CA 1
ATOM 8441 C C . ARG E 1 157 ? 8.161 -17.393 -28.869 1.00 25.95 136 ARG E C 1
ATOM 8442 O O . ARG E 1 157 ? 7.589 -18.164 -28.091 1.00 26.30 136 ARG E O 1
ATOM 8450 N N . VAL E 1 158 ? 7.531 -16.808 -29.875 1.00 24.95 137 VAL E N 1
ATOM 8451 C CA . VAL E 1 158 ? 6.071 -16.751 -29.910 1.00 24.13 137 VAL E CA 1
ATOM 8452 C C . VAL E 1 158 ? 5.399 -17.788 -30.803 1.00 23.78 137 VAL E C 1
ATOM 8453 O O . VAL E 1 158 ? 5.752 -17.953 -31.973 1.00 23.93 137 VAL E O 1
ATOM 8457 N N . SER E 1 159 ? 4.414 -18.465 -30.221 1.00 23.43 138 SER E N 1
ATOM 8458 C CA . SER E 1 159 ? 3.492 -19.322 -30.944 1.00 23.44 138 SER E CA 1
ATOM 8459 C C . SER E 1 159 ? 2.107 -18.686 -31.033 1.00 23.11 138 SER E C 1
ATOM 8460 O O . SER E 1 159 ? 1.697 -17.934 -30.147 1.00 22.90 138 SER E O 1
ATOM 8463 N N . LEU E 1 160 ? 1.392 -19.008 -32.106 1.00 22.70 139 LEU E N 1
ATOM 8464 C CA . LEU E 1 160 ? 0.007 -18.592 -32.284 1.00 22.12 139 LEU E CA 1
ATOM 8465 C C . LEU E 1 160 ? -0.859 -19.835 -32.370 1.00 21.77 139 LEU E C 1
ATOM 8466 O O . LEU E 1 160 ? -0.660 -20.687 -33.230 1.00 21.62 139 LEU E O 1
ATOM 8471 N N . PHE E 1 161 ? -1.797 -19.948 -31.443 1.00 22.21 140 PHE E N 1
ATOM 8472 C CA . PHE E 1 161 ? -2.748 -21.051 -31.406 1.00 22.62 140 PHE E CA 1
ATOM 8473 C C . PHE E 1 161 ? -3.850 -20.792 -32.423 1.00 22.84 140 PHE E C 1
ATOM 8474 O O . PHE E 1 161 ? -4.601 -19.809 -32.293 1.00 22.33 140 PHE E O 1
ATOM 8482 N N . ILE E 1 162 ? -3.941 -21.664 -33.429 1.00 23.07 141 ILE E N 1
ATOM 8483 C CA . ILE E 1 162 ? -4.810 -21.422 -34.571 1.00 23.49 141 ILE E CA 1
ATOM 8484 C C . ILE E 1 162 ? -5.416 -22.677 -35.158 1.00 24.18 141 ILE E C 1
ATOM 8485 O O . ILE E 1 162 ? -4.938 -23.791 -34.921 1.00 24.24 141 ILE E O 1
ATOM 8490 N N . ASP E 1 163 ? -6.466 -22.468 -35.948 1.00 24.95 142 ASP E N 1
ATOM 8491 C CA . ASP E 1 163 ? -7.144 -23.544 -36.662 1.00 25.69 142 ASP E CA 1
ATOM 8492 C C . ASP E 1 163 ? -6.256 -24.037 -37.788 1.00 25.47 142 ASP E C 1
ATOM 8493 O O . ASP E 1 163 ? -5.422 -23.287 -38.277 1.00 25.18 142 ASP E O 1
ATOM 8498 N N . PRO E 1 164 ? -6.437 -25.290 -38.221 1.00 25.92 143 PRO E N 1
ATOM 8499 C CA . PRO E 1 164 ? -5.683 -25.770 -39.379 1.00 26.77 143 PRO E CA 1
ATOM 8500 C C . PRO E 1 164 ? -6.220 -25.229 -40.716 1.00 27.40 143 PRO E C 1
ATOM 8501 O O . PRO E 1 164 ? -6.424 -25.997 -41.659 1.00 27.40 143 PRO E O 1
ATOM 8505 N N . ASP E 1 165 ? -6.429 -23.914 -40.793 1.00 28.16 144 ASP E N 1
ATOM 8506 C CA . ASP E 1 165 ? -6.994 -23.279 -41.977 1.00 28.46 144 ASP E CA 1
ATOM 8507 C C . ASP E 1 165 ? -5.919 -22.422 -42.615 1.00 28.11 144 ASP E C 1
ATOM 8508 O O . ASP E 1 165 ? -5.222 -21.658 -41.930 1.00 27.79 144 ASP E O 1
ATOM 8513 N N . GLU E 1 166 ? -5.790 -22.577 -43.931 1.00 27.91 145 GLU E N 1
ATOM 8514 C CA . GLU E 1 166 ? -4.738 -21.941 -44.721 1.00 27.53 145 GLU E CA 1
ATOM 8515 C C . GLU E 1 166 ? -4.695 -20.426 -44.558 1.00 27.12 145 GLU E C 1
ATOM 8516 O O . GLU E 1 166 ? -3.624 -19.844 -44.450 1.00 27.19 145 GLU E O 1
ATOM 8518 N N . ALA E 1 167 ? -5.850 -19.782 -44.515 1.00 26.87 146 ALA E N 1
ATOM 8519 C CA . ALA E 1 167 ? -5.891 -18.326 -44.335 1.00 26.83 146 ALA E CA 1
ATOM 8520 C C . ALA E 1 167 ? -5.224 -17.920 -43.011 1.00 26.77 146 ALA E C 1
ATOM 8521 O O . ALA E 1 167 ? -4.447 -16.978 -42.972 1.00 26.70 146 ALA E O 1
ATOM 8523 N N . GLN E 1 168 ? -5.518 -18.655 -41.943 1.00 26.69 147 GLN E N 1
ATOM 8524 C CA . GLN E 1 168 ? -4.948 -18.365 -40.628 1.00 26.82 147 GLN E CA 1
ATOM 8525 C C . GLN E 1 168 ? -3.449 -18.708 -40.524 1.00 26.92 147 GLN E C 1
ATOM 8526 O O . GLN E 1 168 ? -2.702 -18.003 -39.844 1.00 26.39 147 GLN E O 1
ATOM 8532 N N . ILE E 1 169 ? -3.014 -19.773 -41.198 1.00 27.37 148 ILE E N 1
ATOM 8533 C CA . ILE E 1 169 ? -1.590 -20.170 -41.204 1.00 27.94 148 ILE E CA 1
ATOM 8534 C C . ILE E 1 169 ? -0.723 -19.144 -41.948 1.00 28.57 148 ILE E C 1
ATOM 8535 O O . ILE E 1 169 ? 0.399 -18.837 -41.525 1.00 28.37 148 ILE E O 1
ATOM 8540 N N . ARG E 1 170 ? -1.249 -18.639 -43.065 1.00 29.32 149 ARG E N 1
ATOM 8541 C CA . ARG E 1 170 ? -0.605 -17.579 -43.845 1.00 29.99 149 ARG E CA 1
ATOM 8542 C C . ARG E 1 170 ? -0.535 -16.275 -43.072 1.00 29.51 149 ARG E C 1
ATOM 8543 O O . ARG E 1 170 ? 0.459 -15.554 -43.143 1.00 29.01 149 ARG E O 1
ATOM 8551 N N . ALA E 1 171 ? -1.619 -15.953 -42.376 1.00 29.02 150 ALA E N 1
ATOM 8552 C CA . ALA E 1 171 ? -1.654 -14.746 -41.572 1.00 29.07 150 ALA E CA 1
ATOM 8553 C C . ALA E 1 171 ? -0.653 -14.863 -40.420 1.00 29.02 150 ALA E C 1
ATOM 8554 O O . ALA E 1 171 ? 0.003 -13.886 -40.057 1.00 29.63 150 ALA E O 1
ATOM 8556 N N . ALA E 1 172 ? -0.541 -16.061 -39.855 1.00 28.93 151 ALA E N 1
ATOM 8557 C CA . ALA E 1 172 ? 0.376 -16.319 -38.751 1.00 28.84 151 ALA E CA 1
ATOM 8558 C C . ALA E 1 172 ? 1.791 -15.981 -39.182 1.00 29.06 151 ALA E C 1
ATOM 8559 O O . ALA E 1 172 ? 2.492 -15.233 -38.513 1.00 28.96 151 ALA E O 1
ATOM 8561 N N . HIS E 1 173 ? 2.190 -16.535 -40.320 1.00 29.42 152 HIS E N 1
ATOM 8562 C CA . HIS E 1 173 ? 3.484 -16.240 -40.932 1.00 29.82 152 HIS E CA 1
ATOM 8563 C C . HIS E 1 173 ? 3.714 -14.726 -41.070 1.00 29.88 152 HIS E C 1
ATOM 8564 O O . HIS E 1 173 ? 4.790 -14.216 -40.755 1.00 29.59 152 HIS E O 1
ATOM 8571 N N . GLU E 1 174 ? 2.685 -14.015 -41.514 1.00 30.01 153 GLU E N 1
ATOM 8572 C CA . GLU E 1 174 ? 2.793 -12.585 -41.764 1.00 30.13 153 GLU E CA 1
ATOM 8573 C C . GLU E 1 174 ? 2.899 -11.728 -40.492 1.00 29.36 153 GLU E C 1
ATOM 8574 O O . GLU E 1 174 ? 3.396 -10.609 -40.542 1.00 28.47 153 GLU E O 1
ATOM 8580 N N . THR E 1 175 ? 2.448 -12.253 -39.358 1.00 29.08 154 THR E N 1
ATOM 8581 C CA . THR E 1 175 ? 2.634 -11.561 -38.076 1.00 28.65 154 THR E CA 1
ATOM 8582 C C . THR E 1 175 ? 4.109 -11.494 -37.665 1.00 28.67 154 THR E C 1
ATOM 8583 O O . THR E 1 175 ? 4.509 -10.623 -36.894 1.00 28.81 154 THR E O 1
ATOM 8587 N N . GLY E 1 176 ? 4.908 -12.425 -38.174 1.00 28.61 155 GLY E N 1
ATOM 8588 C CA . GLY E 1 176 ? 6.328 -12.483 -37.857 1.00 28.35 155 GLY E CA 1
ATOM 8589 C C . GLY E 1 176 ? 6.619 -13.471 -36.746 1.00 27.99 155 GLY E C 1
ATOM 8590 O O . GLY E 1 176 ? 7.767 -13.612 -36.324 1.00 27.87 155 GLY E O 1
ATOM 8591 N N . ALA E 1 177 ? 5.580 -14.159 -36.279 1.00 27.64 156 ALA E N 1
ATOM 8592 C CA . ALA E 1 177 ? 5.731 -15.173 -35.249 1.00 27.42 156 ALA E CA 1
ATOM 8593 C C . ALA E 1 177 ? 6.400 -16.418 -35.845 1.00 27.17 156 ALA E C 1
ATOM 8594 O O . ALA E 1 177 ? 6.012 -16.859 -36.928 1.00 27.22 156 ALA E O 1
ATOM 8596 N N . PRO E 1 178 ? 7.417 -16.976 -35.154 1.00 26.78 157 PRO E N 1
ATOM 8597 C CA . PRO E 1 178 ? 8.130 -18.151 -35.664 1.00 26.62 157 PRO E CA 1
ATOM 8598 C C . PRO E 1 178 ? 7.402 -19.482 -35.525 1.00 26.17 157 PRO E C 1
ATOM 8599 O O . PRO E 1 178 ? 7.785 -20.443 -36.193 1.00 26.55 157 PRO E O 1
ATOM 8603 N N . VAL E 1 179 ? 6.379 -19.548 -34.673 1.00 25.92 158 VAL E N 1
ATOM 8604 C CA . VAL E 1 179 ? 5.702 -20.817 -34.365 1.00 25.63 158 VAL E CA 1
ATOM 8605 C C . VAL E 1 179 ? 4.178 -20.751 -34.503 1.00 25.19 158 VAL E C 1
ATOM 8606 O O . VAL E 1 179 ? 3.569 -19.711 -34.294 1.00 24.96 158 VAL E O 1
ATOM 8610 N N . ILE E 1 180 ? 3.570 -21.865 -34.883 1.00 25.20 159 ILE E N 1
ATOM 8611 C CA . ILE E 1 180 ? 2.131 -22.017 -34.781 1.00 25.68 159 ILE E CA 1
ATOM 8612 C C . ILE E 1 180 ? 1.787 -23.305 -34.045 1.00 25.80 159 ILE E C 1
ATOM 8613 O O . ILE E 1 180 ? 2.535 -24.282 -34.097 1.00 26.24 159 ILE E O 1
ATOM 8618 N N . GLU E 1 181 ? 0.670 -23.290 -33.325 1.00 25.60 160 GLU E N 1
ATOM 8619 C CA . GLU E 1 181 ? 0.144 -24.507 -32.730 1.00 25.39 160 GLU E CA 1
ATOM 8620 C C . GLU E 1 181 ? -1.246 -24.763 -33.280 1.00 25.16 160 GLU E C 1
ATOM 8621 O O . GLU E 1 181 ? -2.134 -23.921 -33.161 1.00 24.86 160 GLU E O 1
ATOM 8627 N N . LEU E 1 182 ? -1.418 -25.933 -33.888 1.00 25.10 161 LEU E N 1
ATOM 8628 C CA . LEU E 1 182 ? -2.647 -26.274 -34.568 1.00 24.93 161 LEU E CA 1
ATOM 8629 C C . LEU E 1 182 ? -3.670 -26.832 -33.581 1.00 25.27 161 LEU E C 1
ATOM 8630 O O . LEU E 1 182 ? -3.335 -27.601 -32.686 1.00 25.54 161 LEU E O 1
ATOM 8635 N N . HIS E 1 183 ? -4.917 -26.410 -33.753 1.00 25.75 162 HIS E N 1
ATOM 8636 C CA . HIS E 1 183 ? -6.027 -26.823 -32.910 1.00 25.66 162 HIS E CA 1
ATOM 8637 C C . HIS E 1 183 ? -6.432 -28.233 -33.291 1.00 25.67 162 HIS E C 1
ATOM 8638 O O . HIS E 1 183 ? -7.139 -28.434 -34.264 1.00 25.47 162 HIS E O 1
ATOM 8645 N N . THR E 1 184 ? -5.991 -29.199 -32.494 1.00 26.06 163 THR E N 1
ATOM 8646 C CA . THR E 1 184 ? -6.228 -30.604 -32.751 1.00 26.31 163 THR E CA 1
ATOM 8647 C C . THR E 1 184 ? -7.553 -31.068 -32.150 1.00 26.64 163 THR E C 1
ATOM 8648 O O . THR E 1 184 ? -7.847 -32.253 -32.140 1.00 26.40 163 THR E O 1
ATOM 8652 N N . GLY E 1 185 ? -8.370 -30.125 -31.692 1.00 27.45 164 GLY E N 1
ATOM 8653 C CA . GLY E 1 185 ? -9.591 -30.437 -30.954 1.00 28.09 164 GLY E CA 1
ATOM 8654 C C . GLY E 1 185 ? -10.674 -31.169 -31.729 1.00 28.56 164 GLY E C 1
ATOM 8655 O O . GLY E 1 185 ? -11.377 -32.004 -31.160 1.00 28.50 164 GLY E O 1
ATOM 8656 N N . ARG E 1 186 ? -10.825 -30.839 -33.008 1.00 29.31 165 ARG E N 1
ATOM 8657 C CA . ARG E 1 186 ? -11.796 -31.519 -33.870 1.00 30.23 165 ARG E CA 1
ATOM 8658 C C . ARG E 1 186 ? -11.323 -32.922 -34.223 1.00 30.39 165 ARG E C 1
ATOM 8659 O O . ARG E 1 186 ? -12.140 -33.838 -34.320 1.00 30.78 165 ARG E O 1
ATOM 8667 N N . TYR E 1 187 ? -10.017 -33.090 -34.422 1.00 30.56 166 TYR E N 1
ATOM 8668 C CA . TYR E 1 187 ? -9.446 -34.432 -34.563 1.00 30.81 166 TYR E CA 1
ATOM 8669 C C . TYR E 1 187 ? -9.785 -35.253 -33.316 1.00 31.11 166 TYR E C 1
ATOM 8670 O O . TYR E 1 187 ? -10.333 -36.344 -33.415 1.00 30.68 166 TYR E O 1
ATOM 8679 N N . ALA E 1 188 ? -9.494 -34.685 -32.149 1.00 32.06 167 ALA E N 1
ATOM 8680 C CA . ALA E 1 188 ? -9.705 -35.355 -30.868 1.00 33.05 167 ALA E CA 1
ATOM 8681 C C . ALA E 1 188 ? -11.166 -35.707 -30.613 1.00 34.26 167 ALA E C 1
ATOM 8682 O O . ALA E 1 188 ? -11.450 -36.785 -30.109 1.00 33.95 167 ALA E O 1
ATOM 8684 N N . ASP E 1 189 ? -12.081 -34.799 -30.962 1.00 35.94 168 ASP E N 1
ATOM 8685 C CA . ASP E 1 189 ? -13.516 -34.960 -30.654 1.00 37.33 168 ASP E CA 1
ATOM 8686 C C . ASP E 1 189 ? -14.290 -35.743 -31.726 1.00 38.05 168 ASP E C 1
ATOM 8687 O O . ASP E 1 189 ? -15.479 -35.995 -31.561 1.00 37.96 168 ASP E O 1
ATOM 8692 N N . ALA E 1 190 ? -13.620 -36.138 -32.808 1.00 39.25 169 ALA E N 1
ATOM 8693 C CA . ALA E 1 190 ? -14.277 -36.865 -33.904 1.00 40.32 169 ALA E CA 1
ATOM 8694 C C . ALA E 1 190 ? -15.108 -38.061 -33.413 1.00 41.41 169 ALA E C 1
ATOM 8695 O O . ALA E 1 190 ? -14.677 -38.811 -32.539 1.00 41.29 169 ALA E O 1
ATOM 8697 N N . HIS E 1 191 ? -16.298 -38.227 -33.994 1.00 42.90 170 HIS E N 1
ATOM 8698 C CA . HIS E 1 191 ? -17.276 -39.233 -33.547 1.00 43.87 170 HIS E CA 1
ATOM 8699 C C . HIS E 1 191 ? -17.158 -40.594 -34.259 1.00 44.35 170 HIS E C 1
ATOM 8700 O O . HIS E 1 191 ? -17.681 -41.589 -33.758 1.00 44.56 170 HIS E O 1
ATOM 8707 N N . ASP E 1 192 ? -16.474 -40.641 -35.405 1.00 44.77 171 ASP E N 1
ATOM 8708 C CA . ASP E 1 192 ? -16.243 -41.905 -36.133 1.00 45.02 171 ASP E CA 1
ATOM 8709 C C . ASP E 1 192 ? -14.896 -41.926 -36.859 1.00 44.81 171 ASP E C 1
ATOM 8710 O O . ASP E 1 192 ? -14.235 -40.900 -37.001 1.00 45.01 171 ASP E O 1
ATOM 8715 N N . ALA E 1 193 ? -14.504 -43.107 -37.326 1.00 44.56 172 ALA E N 1
ATOM 8716 C CA . ALA E 1 193 ? -13.252 -43.277 -38.070 1.00 44.31 172 ALA E CA 1
ATOM 8717 C C . ALA E 1 193 ? -13.185 -42.386 -39.309 1.00 44.01 172 ALA E C 1
ATOM 8718 O O . ALA E 1 193 ? -12.120 -41.864 -39.658 1.00 44.04 172 ALA E O 1
ATOM 8720 N N . ALA E 1 194 ? -14.328 -42.225 -39.969 1.00 43.49 173 ALA E N 1
ATOM 8721 C CA . ALA E 1 194 ? -14.411 -41.425 -41.181 1.00 42.97 173 ALA E CA 1
ATOM 8722 C C . ALA E 1 194 ? -14.121 -39.956 -40.881 1.00 42.24 173 ALA E C 1
ATOM 8723 O O . ALA E 1 194 ? -13.319 -39.332 -41.567 1.00 42.13 173 ALA E O 1
ATOM 8725 N N . GLU E 1 195 ? -14.760 -39.413 -39.849 1.00 41.55 174 GLU E N 1
ATOM 8726 C CA . GLU E 1 195 ? -14.524 -38.025 -39.460 1.00 41.16 174 GLU E CA 1
ATOM 8727 C C . GLU E 1 195 ? -13.099 -37.808 -38.933 1.00 40.55 174 GLU E C 1
ATOM 8728 O O . GLU E 1 195 ? -12.488 -36.766 -39.189 1.00 40.21 174 GLU E O 1
ATOM 8734 N N . GLN E 1 196 ? -12.571 -38.781 -38.196 1.00 39.93 175 GLN E N 1
ATOM 8735 C CA . GLN E 1 196 ? -11.247 -38.619 -37.608 1.00 39.58 175 GLN E CA 1
ATOM 8736 C C . GLN E 1 196 ? -10.198 -38.536 -38.706 1.00 39.08 175 GLN E C 1
ATOM 8737 O O . GLN E 1 196 ? -9.294 -37.702 -38.641 1.00 38.59 175 GLN E O 1
ATOM 8743 N N . GLN E 1 197 ? -10.340 -39.375 -39.727 1.00 38.79 176 GLN E N 1
ATOM 8744 C CA . GLN E 1 197 ? -9.400 -39.373 -40.850 1.00 38.68 176 GLN E CA 1
ATOM 8745 C C . GLN E 1 197 ? -9.495 -38.053 -41.627 1.00 38.18 176 GLN E C 1
ATOM 8746 O O . GLN E 1 197 ? -8.484 -37.479 -42.023 1.00 38.47 176 GLN E O 1
ATOM 8752 N N . ARG E 1 198 ? -10.712 -37.565 -41.823 1.00 37.65 177 ARG E N 1
ATOM 8753 C CA . ARG E 1 198 ? -10.933 -36.275 -42.481 1.00 37.43 177 ARG E CA 1
ATOM 8754 C C . ARG E 1 198 ? -10.193 -35.140 -41.738 1.00 36.62 177 ARG E C 1
ATOM 8755 O O . ARG E 1 198 ? -9.437 -34.358 -42.334 1.00 36.42 177 ARG E O 1
ATOM 8763 N N . GLU E 1 199 ? -10.421 -35.067 -40.431 1.00 35.39 178 GLU E N 1
ATOM 8764 C CA . GLU E 1 199 ? -9.808 -34.041 -39.596 1.00 34.64 178 GLU E CA 1
ATOM 8765 C C . GLU E 1 199 ? -8.298 -34.212 -39.493 1.00 33.88 178 GLU E C 1
ATOM 8766 O O . GLU E 1 199 ? -7.561 -33.229 -39.492 1.00 33.26 178 GLU E O 1
ATOM 8772 N N . PHE E 1 200 ? -7.845 -35.463 -39.431 1.00 33.26 179 PHE E N 1
ATOM 8773 C CA . PHE E 1 200 ? -6.421 -35.771 -39.418 1.00 32.91 179 PHE E CA 1
ATOM 8774 C C . PHE E 1 200 ? -5.740 -35.198 -40.648 1.00 32.69 179 PHE E C 1
ATOM 8775 O O . PHE E 1 200 ? -4.605 -34.718 -40.581 1.00 32.57 179 PHE E O 1
ATOM 8783 N N . GLU E 1 201 ? -6.446 -35.258 -41.770 1.00 32.66 180 GLU E N 1
ATOM 8784 C CA . GLU E 1 201 ? -5.920 -34.777 -43.035 1.00 32.64 180 GLU E CA 1
ATOM 8785 C C . GLU E 1 201 ? -5.726 -33.272 -42.973 1.00 32.06 180 GLU E C 1
ATOM 8786 O O . GLU E 1 201 ? -4.724 -32.753 -43.467 1.00 31.85 180 GLU E O 1
ATOM 8792 N N . ARG E 1 202 ? -6.675 -32.583 -42.342 1.00 31.37 181 ARG E N 1
ATOM 8793 C CA . ARG E 1 202 ? -6.563 -31.141 -42.139 1.00 31.08 181 ARG E CA 1
ATOM 8794 C C . ARG E 1 202 ? -5.304 -30.780 -41.362 1.00 30.55 181 ARG E C 1
ATOM 8795 O O . ARG E 1 202 ? -4.599 -29.842 -41.729 1.00 30.82 181 ARG E O 1
ATOM 8803 N N . ILE E 1 203 ? -5.009 -31.522 -40.299 1.00 30.22 182 ILE E N 1
ATOM 8804 C CA . ILE E 1 203 ? -3.800 -31.245 -39.514 1.00 29.69 182 ILE E CA 1
ATOM 8805 C C . ILE E 1 203 ? -2.566 -31.508 -40.348 1.00 29.59 182 ILE E C 1
ATOM 8806 O O . ILE E 1 203 ? -1.675 -30.671 -40.383 1.00 29.59 182 ILE E O 1
ATOM 8811 N N . ALA E 1 204 ? -2.525 -32.667 -41.013 1.00 29.70 183 ALA E N 1
ATOM 8812 C CA . ALA E 1 204 ? -1.382 -33.058 -41.847 1.00 29.92 183 ALA E CA 1
ATOM 8813 C C . ALA E 1 204 ? -1.080 -32.033 -42.946 1.00 30.06 183 ALA E C 1
ATOM 8814 O O . ALA E 1 204 ? 0.080 -31.751 -43.232 1.00 30.28 183 ALA E O 1
ATOM 8816 N N . THR E 1 205 ? -2.115 -31.466 -43.553 1.00 30.46 184 THR E N 1
ATOM 8817 C CA . THR E 1 205 ? -1.906 -30.459 -44.603 1.00 30.72 184 THR E CA 1
ATOM 8818 C C . THR E 1 205 ? -1.605 -29.076 -43.991 1.00 30.51 184 THR E C 1
ATOM 8819 O O . THR E 1 205 ? -0.903 -28.262 -44.596 1.00 30.42 184 THR E O 1
ATOM 8823 N N . GLY E 1 206 ? -2.113 -28.831 -42.782 1.00 30.38 185 GLY E N 1
ATOM 8824 C CA . GLY E 1 206 ? -1.710 -27.666 -41.992 1.00 30.08 185 GLY E CA 1
ATOM 8825 C C . GLY E 1 206 ? -0.223 -27.645 -41.656 1.00 30.02 185 GLY E C 1
ATOM 8826 O O . GLY E 1 206 ? 0.437 -26.608 -41.786 1.00 29.45 185 GLY E O 1
ATOM 8827 N N . VAL E 1 207 ? 0.303 -28.792 -41.229 1.00 30.07 186 VAL E N 1
ATOM 8828 C CA . VAL E 1 207 ? 1.726 -28.937 -40.941 1.00 30.25 186 VAL E CA 1
ATOM 8829 C C . VAL E 1 207 ? 2.563 -28.631 -42.171 1.00 30.83 186 VAL E C 1
ATOM 8830 O O . VAL E 1 207 ? 3.470 -27.821 -42.099 1.00 30.26 186 VAL E O 1
ATOM 8834 N N . ASP E 1 208 ? 2.271 -29.310 -43.285 1.00 31.84 187 ASP E N 1
ATOM 8835 C CA . ASP E 1 208 ? 2.989 -29.089 -44.553 1.00 32.56 187 ASP E CA 1
ATOM 8836 C C . ASP E 1 208 ? 2.953 -27.615 -44.933 1.00 32.57 187 ASP E C 1
ATOM 8837 O O . ASP E 1 208 ? 3.991 -27.016 -45.220 1.00 32.80 187 ASP E O 1
ATOM 8842 N N . ALA E 1 209 ? 1.751 -27.041 -44.925 1.00 32.62 188 ALA E N 1
ATOM 8843 C CA . ALA E 1 209 ? 1.561 -25.611 -45.227 1.00 32.60 188 ALA E CA 1
ATOM 8844 C C . ALA E 1 209 ? 2.438 -24.711 -44.353 1.00 32.65 188 ALA E C 1
ATOM 8845 O O . ALA E 1 209 ? 3.037 -23.754 -44.846 1.00 32.75 188 ALA E O 1
ATOM 8847 N N . GLY E 1 210 ? 2.506 -25.026 -43.061 1.00 32.67 189 GLY E N 1
ATOM 8848 C CA . GLY E 1 210 ? 3.268 -24.233 -42.105 1.00 32.78 189 GLY E CA 1
ATOM 8849 C C . GLY E 1 210 ? 4.766 -24.395 -42.261 1.00 33.03 189 GLY E C 1
ATOM 8850 O O . GLY E 1 210 ? 5.513 -23.418 -42.196 1.00 32.97 189 GLY E O 1
ATOM 8851 N N . ILE E 1 211 ? 5.212 -25.632 -42.459 1.00 33.35 190 ILE E N 1
ATOM 8852 C CA . ILE E 1 211 ? 6.621 -25.898 -42.717 1.00 33.98 190 ILE E CA 1
ATOM 8853 C C . ILE E 1 211 ? 7.027 -25.268 -44.056 1.00 34.14 190 ILE E C 1
ATOM 8854 O O . ILE E 1 211 ? 8.150 -24.766 -44.200 1.00 34.19 190 ILE E O 1
ATOM 8859 N N . ALA E 1 212 ? 6.094 -25.257 -45.010 1.00 34.18 191 ALA E N 1
ATOM 8860 C CA . ALA E 1 212 ? 6.314 -24.604 -46.297 1.00 34.33 191 ALA E CA 1
ATOM 8861 C C . ALA E 1 212 ? 6.647 -23.110 -46.153 1.00 34.26 191 ALA E C 1
ATOM 8862 O O . ALA E 1 212 ? 7.385 -22.577 -46.971 1.00 34.50 191 ALA E O 1
ATOM 8864 N N . LEU E 1 213 ? 6.131 -22.445 -45.118 1.00 34.18 192 LEU E N 1
ATOM 8865 C CA . LEU E 1 213 ? 6.426 -21.017 -44.897 1.00 34.00 192 LEU E CA 1
ATOM 8866 C C . LEU E 1 213 ? 7.586 -20.759 -43.921 1.00 33.85 192 LEU E C 1
ATOM 8867 O O . LEU E 1 213 ? 7.876 -19.610 -43.588 1.00 33.69 192 LEU E O 1
ATOM 8872 N N . GLY E 1 214 ? 8.245 -21.819 -43.461 1.00 33.97 193 GLY E N 1
ATOM 8873 C CA . GLY E 1 214 ? 9.355 -21.690 -42.507 1.00 33.78 193 GLY E CA 1
ATOM 8874 C C . GLY E 1 214 ? 8.949 -21.640 -41.037 1.00 33.57 193 GLY E C 1
ATOM 8875 O O . GLY E 1 214 ? 9.787 -21.375 -40.164 1.00 33.95 193 GLY E O 1
ATOM 8876 N N . LEU E 1 215 ? 7.674 -21.903 -40.757 1.00 32.76 194 LEU E N 1
ATOM 8877 C CA . LEU E 1 215 ? 7.171 -21.917 -39.392 1.00 32.15 194 LEU E CA 1
ATOM 8878 C C . LEU E 1 215 ? 7.465 -23.257 -38.744 1.00 31.83 194 LEU E C 1
ATOM 8879 O O . LEU E 1 215 ? 7.399 -24.309 -39.391 1.00 32.18 194 LEU E O 1
ATOM 8884 N N . LYS E 1 216 ? 7.790 -23.215 -37.458 1.00 31.24 195 LYS E N 1
ATOM 8885 C CA . LYS E 1 216 ? 7.795 -24.418 -36.635 1.00 30.78 195 LYS E CA 1
ATOM 8886 C C . LYS E 1 216 ? 6.324 -24.706 -36.293 1.00 29.52 195 LYS E C 1
ATOM 8887 O O . LYS E 1 216 ? 5.532 -23.777 -36.092 1.00 28.84 195 LYS E O 1
ATOM 8893 N N . VAL E 1 217 ? 5.938 -25.973 -36.260 1.00 28.32 196 VAL E N 1
ATOM 8894 C CA . VAL E 1 217 ? 4.534 -26.295 -36.029 1.00 27.76 196 VAL E CA 1
ATOM 8895 C C . VAL E 1 217 ? 4.313 -27.270 -34.870 1.00 26.93 196 VAL E C 1
ATOM 8896 O O . VAL E 1 217 ? 4.961 -28.315 -34.784 1.00 27.05 196 VAL E O 1
ATOM 8900 N N . ASN E 1 218 ? 3.377 -26.901 -33.996 1.00 25.90 197 ASN E N 1
ATOM 8901 C CA . ASN E 1 218 ? 2.994 -27.681 -32.823 1.00 25.16 197 ASN E CA 1
ATOM 8902 C C . ASN E 1 218 ? 1.526 -28.123 -32.877 1.00 24.49 197 ASN E C 1
ATOM 8903 O O . ASN E 1 218 ? 0.788 -27.788 -33.806 1.00 24.25 197 ASN E O 1
ATOM 8908 N N . ALA E 1 219 ? 1.114 -28.865 -31.859 1.00 23.75 198 ALA E N 1
ATOM 8909 C CA . ALA E 1 219 ? -0.273 -29.303 -31.692 1.00 23.09 198 ALA E CA 1
ATOM 8910 C C . ALA E 1 219 ? -0.462 -29.721 -30.235 1.00 22.59 198 ALA E C 1
ATOM 8911 O O . ALA E 1 219 ? 0.455 -29.596 -29.442 1.00 21.92 198 ALA E O 1
ATOM 8913 N N . GLY E 1 220 ? -1.645 -30.205 -29.874 1.00 22.81 199 GLY E N 1
ATOM 8914 C CA . GLY E 1 220 ? -1.814 -30.860 -28.568 1.00 22.88 199 GLY E CA 1
ATOM 8915 C C . GLY E 1 220 ? -3.166 -30.851 -27.874 1.00 22.74 199 GLY E C 1
ATOM 8916 O O . GLY E 1 220 ? -3.387 -31.639 -26.937 1.00 22.59 199 GLY E O 1
ATOM 8917 N N . HIS E 1 221 ? -4.049 -29.946 -28.293 1.00 22.52 200 HIS E N 1
ATOM 8918 C CA . HIS E 1 221 ? -5.373 -29.805 -27.691 1.00 22.23 200 HIS E CA 1
ATOM 8919 C C . HIS E 1 221 ? -6.212 -31.066 -27.906 1.00 21.59 200 HIS E C 1
ATOM 8920 O O . HIS E 1 221 ? -6.369 -31.530 -29.035 1.00 20.77 200 HIS E O 1
ATOM 8927 N N . GLY E 1 222 ? -6.706 -31.630 -26.806 1.00 21.13 201 GLY E N 1
ATOM 8928 C CA . GLY E 1 222 ? -7.510 -32.850 -26.833 1.00 20.97 201 GLY E CA 1
ATOM 8929 C C . GLY E 1 222 ? -6.784 -34.146 -27.172 1.00 21.03 201 GLY E C 1
ATOM 8930 O O . GLY E 1 222 ? -7.420 -35.187 -27.355 1.00 21.45 201 GLY E O 1
ATOM 8931 N N . LEU E 1 223 ? -5.462 -34.116 -27.260 1.00 20.87 202 LEU E N 1
ATOM 8932 C CA . LEU E 1 223 ? -4.723 -35.342 -27.547 1.00 20.83 202 LEU E CA 1
ATOM 8933 C C . LEU E 1 223 ? -4.604 -36.183 -26.282 1.00 21.07 202 LEU E C 1
ATOM 8934 O O . LEU E 1 223 ? -4.467 -35.646 -25.171 1.00 21.01 202 LEU E O 1
ATOM 8939 N N . HIS E 1 224 ? -4.692 -37.500 -26.451 1.00 21.27 203 HIS E N 1
ATOM 8940 C CA . HIS E 1 224 ? -4.660 -38.433 -25.327 1.00 21.27 203 HIS E CA 1
ATOM 8941 C C . HIS E 1 224 ? -3.978 -39.759 -25.723 1.00 21.34 203 HIS E C 1
ATOM 8942 O O . HIS E 1 224 ? -3.386 -39.854 -26.806 1.00 21.17 203 HIS E O 1
ATOM 8949 N N . TYR E 1 225 ? -4.075 -40.778 -24.875 1.00 21.14 204 TYR E N 1
ATOM 8950 C CA . TYR E 1 225 ? -3.191 -41.941 -24.987 1.00 21.61 204 TYR E CA 1
ATOM 8951 C C . TYR E 1 225 ? -3.532 -42.885 -26.142 1.00 22.30 204 TYR E C 1
ATOM 8952 O O . TYR E 1 225 ? -2.748 -43.786 -26.432 1.00 22.79 204 TYR E O 1
ATOM 8961 N N . THR E 1 226 ? -4.676 -42.691 -26.807 1.00 22.85 205 THR E N 1
ATOM 8962 C CA . THR E 1 226 ? -4.990 -43.481 -28.003 1.00 23.04 205 THR E CA 1
ATOM 8963 C C . THR E 1 226 ? -5.152 -42.698 -29.320 1.00 23.00 205 THR E C 1
ATOM 8964 O O . THR E 1 226 ? -5.324 -43.321 -30.363 1.00 23.43 205 THR E O 1
ATOM 8968 N N . ASN E 1 227 ? -5.093 -41.364 -29.296 1.00 22.76 206 ASN E N 1
ATOM 8969 C CA . ASN E 1 227 ? -5.103 -40.596 -30.542 1.00 22.17 206 ASN E CA 1
ATOM 8970 C C . ASN E 1 227 ? -3.821 -39.815 -30.814 1.00 21.89 206 ASN E C 1
ATOM 8971 O O . ASN E 1 227 ? -3.712 -39.146 -31.839 1.00 21.91 206 ASN E O 1
ATOM 8976 N N . VAL E 1 228 ? -2.847 -39.900 -29.914 1.00 21.79 207 VAL E N 1
ATOM 8977 C CA . VAL E 1 228 ? -1.629 -39.092 -30.026 1.00 21.51 207 VAL E CA 1
ATOM 8978 C C . VAL E 1 228 ? -0.665 -39.670 -31.067 1.00 21.82 207 VAL E C 1
ATOM 8979 O O . VAL E 1 228 ? 0.097 -38.924 -31.678 1.00 21.68 207 VAL E O 1
ATOM 8983 N N . GLN E 1 229 ? -0.731 -40.986 -31.286 1.00 21.99 208 GLN E N 1
ATOM 8984 C CA . GLN E 1 229 ? 0.250 -41.690 -32.129 1.00 22.40 208 GLN E CA 1
ATOM 8985 C C . GLN E 1 229 ? 0.234 -41.205 -33.575 1.00 22.46 208 GLN E C 1
ATOM 8986 O O . GLN E 1 229 ? 1.292 -40.907 -34.134 1.00 21.74 208 GLN E O 1
ATOM 8992 N N . ALA E 1 230 ? -0.968 -41.108 -34.161 1.00 22.80 209 ALA E N 1
ATOM 8993 C CA . ALA E 1 230 ? -1.123 -40.650 -35.553 1.00 22.74 209 ALA E CA 1
ATOM 8994 C C . ALA E 1 230 ? -0.553 -39.246 -35.749 1.00 22.86 209 ALA E C 1
ATOM 8995 O O . ALA E 1 230 ? 0.026 -38.950 -36.796 1.00 23.05 209 ALA E O 1
ATOM 8997 N N . ILE E 1 231 ? -0.707 -38.395 -34.737 1.00 22.95 210 ILE E N 1
ATOM 8998 C CA . ILE E 1 231 ? -0.206 -37.020 -34.782 1.00 22.97 210 ILE E CA 1
ATOM 8999 C C . ILE E 1 231 ? 1.305 -36.967 -34.553 1.00 23.46 210 ILE E C 1
ATOM 9000 O O . ILE E 1 231 ? 2.014 -36.219 -35.212 1.00 23.32 210 ILE E O 1
ATOM 9005 N N . ALA E 1 232 ? 1.786 -37.771 -33.609 1.00 24.45 211 ALA E N 1
ATOM 9006 C CA . ALA E 1 232 ? 3.215 -37.892 -33.336 1.00 24.76 211 ALA E CA 1
ATOM 9007 C C . ALA E 1 232 ? 3.974 -38.478 -34.526 1.00 25.21 211 ALA E C 1
ATOM 9008 O O . ALA E 1 232 ? 5.157 -38.189 -34.709 1.00 25.62 211 ALA E O 1
ATOM 9010 N N . ALA E 1 233 ? 3.305 -39.304 -35.327 1.00 25.83 212 ALA E N 1
ATOM 9011 C CA . ALA E 1 233 ? 3.940 -39.931 -36.493 1.00 26.41 212 ALA E CA 1
ATOM 9012 C C . ALA E 1 233 ? 4.184 -38.954 -37.649 1.00 26.92 212 ALA E C 1
ATOM 9013 O O . ALA E 1 233 ? 4.867 -39.310 -38.604 1.00 27.80 212 ALA E O 1
ATOM 9015 N N . LEU E 1 234 ? 3.636 -37.737 -37.573 1.00 27.44 213 LEU E N 1
ATOM 9016 C CA . LEU E 1 234 ? 3.882 -36.705 -38.586 1.00 27.72 213 LEU E CA 1
ATOM 9017 C C . LEU E 1 234 ? 5.246 -36.039 -38.383 1.00 28.37 213 LEU E C 1
ATOM 9018 O O . LEU E 1 234 ? 5.450 -35.325 -37.399 1.00 28.89 213 LEU E O 1
ATOM 9023 N N . PRO E 1 235 ? 6.190 -36.245 -39.322 1.00 28.87 214 PRO E N 1
ATOM 9024 C CA . PRO E 1 235 ? 7.561 -35.746 -39.083 1.00 28.61 214 PRO E CA 1
ATOM 9025 C C . PRO E 1 235 ? 7.679 -34.232 -38.880 1.00 28.46 214 PRO E C 1
ATOM 9026 O O . PRO E 1 235 ? 8.597 -33.773 -38.196 1.00 28.41 214 PRO E O 1
ATOM 9030 N N . GLY E 1 236 ? 6.752 -33.467 -39.444 1.00 28.49 215 GLY E N 1
ATOM 9031 C CA . GLY E 1 236 ? 6.790 -32.012 -39.336 1.00 28.44 215 GLY E CA 1
ATOM 9032 C C . GLY E 1 236 ? 6.342 -31.395 -38.015 1.00 28.66 215 GLY E C 1
ATOM 9033 O O . GLY E 1 236 ? 6.441 -30.190 -37.835 1.00 28.79 215 GLY E O 1
ATOM 9034 N N . ILE E 1 237 ? 5.831 -32.195 -37.087 1.00 29.29 216 ILE E N 1
ATOM 9035 C CA . ILE E 1 237 ? 5.414 -31.669 -35.787 1.00 29.25 216 ILE E CA 1
ATOM 9036 C C . ILE E 1 237 ? 6.613 -31.582 -34.844 1.00 29.34 216 ILE E C 1
ATOM 9037 O O . ILE E 1 237 ? 7.293 -32.579 -34.602 1.00 29.46 216 ILE E O 1
ATOM 9042 N N . ALA E 1 238 ? 6.885 -30.377 -34.344 1.00 29.12 217 ALA E N 1
ATOM 9043 C CA . ALA E 1 238 ? 8.014 -30.147 -33.438 1.00 29.10 217 ALA E CA 1
ATOM 9044 C C . ALA E 1 238 ? 7.682 -30.524 -31.986 1.00 29.19 217 ALA E C 1
ATOM 9045 O O . ALA E 1 238 ? 8.468 -31.200 -31.312 1.00 29.63 217 ALA E O 1
ATOM 9047 N N . GLU E 1 239 ? 6.530 -30.079 -31.496 1.00 28.96 218 GLU E N 1
ATOM 9048 C CA . GLU E 1 239 ? 6.181 -30.281 -30.091 1.00 28.96 218 GLU E CA 1
ATOM 9049 C C . GLU E 1 239 ? 4.693 -30.529 -29.919 1.00 27.99 218 GLU E C 1
ATOM 9050 O O . GLU E 1 239 ? 3.883 -29.904 -30.589 1.00 28.01 218 GLU E O 1
ATOM 9056 N N . LEU E 1 240 ? 4.343 -31.440 -29.018 1.00 27.14 219 LEU E N 1
ATOM 9057 C CA . LEU E 1 240 ? 2.960 -31.634 -28.624 1.00 26.71 219 LEU E CA 1
ATOM 9058 C C . LEU E 1 240 ? 2.759 -31.151 -27.196 1.00 26.33 219 LEU E C 1
ATOM 9059 O O . LEU E 1 240 ? 3.322 -31.710 -26.257 1.00 25.98 219 LEU E O 1
ATOM 9064 N N . ASN E 1 241 ? 1.960 -30.097 -27.052 1.00 26.07 220 ASN E N 1
ATOM 9065 C CA . ASN E 1 241 ? 1.597 -29.544 -25.755 1.00 25.69 220 ASN E CA 1
ATOM 9066 C C . ASN E 1 241 ? 0.298 -30.175 -25.274 1.00 25.14 220 ASN E C 1
ATOM 9067 O O . ASN E 1 241 ? -0.774 -29.886 -25.807 1.00 25.75 220 ASN E O 1
ATOM 9072 N N . ILE E 1 242 ? 0.396 -31.054 -24.285 1.00 23.95 221 ILE E N 1
ATOM 9073 C CA . ILE E 1 242 ? -0.746 -31.837 -23.836 1.00 23.20 221 ILE E CA 1
ATOM 9074 C C . ILE E 1 242 ? -1.008 -31.588 -22.352 1.00 23.14 221 ILE E C 1
ATOM 9075 O O . ILE E 1 242 ? -0.065 -31.463 -21.554 1.00 23.35 221 ILE E O 1
ATOM 9080 N N . GLY E 1 243 ? -2.287 -31.538 -21.983 1.00 22.48 222 GLY E N 1
ATOM 9081 C CA . GLY E 1 243 ? -2.682 -31.165 -20.629 1.00 21.86 222 GLY E CA 1
ATOM 9082 C C . GLY E 1 243 ? -3.587 -32.149 -19.932 1.00 21.16 222 GLY E C 1
ATOM 9083 O O . GLY E 1 243 ? -3.141 -32.958 -19.126 1.00 21.17 222 GLY E O 1
ATOM 9084 N N . HIS E 1 244 ? -4.871 -32.075 -20.241 1.00 20.49 223 HIS E N 1
ATOM 9085 C CA . HIS E 1 244 ? -5.879 -32.782 -19.452 1.00 19.85 223 HIS E CA 1
ATOM 9086 C C . HIS E 1 244 ? -5.763 -34.313 -19.439 1.00 19.29 223 HIS E C 1
ATOM 9087 O O . HIS E 1 244 ? -6.030 -34.948 -18.417 1.00 19.00 223 HIS E O 1
ATOM 9094 N N . ALA E 1 245 ? -5.408 -34.920 -20.565 1.00 18.73 224 ALA E N 1
ATOM 9095 C CA . ALA E 1 245 ? -5.320 -36.382 -20.606 1.00 18.34 224 ALA E CA 1
ATOM 9096 C C . ALA E 1 245 ? -4.252 -36.896 -19.634 1.00 17.83 224 ALA E C 1
ATOM 9097 O O . ALA E 1 245 ? -4.385 -37.967 -19.072 1.00 17.62 224 ALA E O 1
ATOM 9099 N N . ILE E 1 246 ? -3.198 -36.115 -19.445 1.00 17.64 225 ILE E N 1
ATOM 9100 C CA . ILE E 1 246 ? -2.091 -36.492 -18.569 1.00 17.49 225 ILE E CA 1
ATOM 9101 C C . ILE E 1 246 ? -2.522 -36.376 -17.110 1.00 17.36 225 ILE E C 1
ATOM 9102 O O . ILE E 1 246 ? -2.307 -37.296 -16.324 1.00 16.97 225 ILE E O 1
ATOM 9107 N N . VAL E 1 247 ? -3.155 -35.260 -16.760 1.00 17.37 226 VAL E N 1
ATOM 9108 C CA . VAL E 1 247 ? -3.660 -35.090 -15.403 1.00 17.89 226 VAL E CA 1
ATOM 9109 C C . VAL E 1 247 ? -4.689 -36.165 -15.083 1.00 17.73 226 VAL E C 1
ATOM 9110 O O . VAL E 1 247 ? -4.684 -36.698 -13.982 1.00 17.74 226 VAL E O 1
ATOM 9114 N N . ALA E 1 248 ? -5.536 -36.502 -16.055 1.00 17.89 227 ALA E N 1
ATOM 9115 C CA . ALA E 1 248 ? -6.611 -37.460 -15.848 1.00 18.19 227 ALA E CA 1
ATOM 9116 C C . ALA E 1 248 ? -6.064 -38.874 -15.714 1.00 18.73 227 ALA E C 1
ATOM 9117 O O . ALA E 1 248 ? -6.591 -39.690 -14.947 1.00 18.86 227 ALA E O 1
ATOM 9119 N N . HIS E 1 249 ? -5.029 -39.181 -16.480 1.00 18.73 228 HIS E N 1
ATOM 9120 C CA . HIS E 1 249 ? -4.403 -40.488 -16.381 1.00 19.18 228 HIS E CA 1
ATOM 9121 C C . HIS E 1 249 ? -3.672 -40.561 -15.032 1.00 19.12 228 HIS E C 1
ATOM 9122 O O . HIS E 1 249 ? -3.731 -41.575 -14.348 1.00 18.48 228 HIS E O 1
ATOM 9129 N N . ALA E 1 250 ? -3.038 -39.451 -14.654 1.00 19.23 229 ALA E N 1
ATOM 9130 C CA . ALA E 1 250 ? -2.234 -39.367 -13.437 1.00 19.94 229 ALA E CA 1
ATOM 9131 C C . ALA E 1 250 ? -2.994 -39.708 -12.135 1.00 20.64 229 ALA E C 1
ATOM 9132 O O . ALA E 1 250 ? -2.419 -40.351 -11.245 1.00 20.14 229 ALA E O 1
ATOM 9134 N N . VAL E 1 251 ? -4.273 -39.324 -12.028 1.00 21.36 230 VAL E N 1
ATOM 9135 C CA . VAL E 1 251 ? -5.033 -39.631 -10.812 1.00 22.00 230 VAL E CA 1
ATOM 9136 C C . VAL E 1 251 ? -5.029 -41.132 -10.554 1.00 22.01 230 VAL E C 1
ATOM 9137 O O . VAL E 1 251 ? -4.992 -41.555 -9.400 1.00 22.02 230 VAL E O 1
ATOM 9141 N N . PHE E 1 252 ? -5.035 -41.936 -11.618 1.00 22.10 231 PHE E N 1
ATOM 9142 C CA . PHE E 1 252 ? -4.997 -43.397 -11.458 1.00 22.17 231 PHE E CA 1
ATOM 9143 C C . PHE E 1 252 ? -3.607 -44.025 -11.361 1.00 21.69 231 PHE E C 1
ATOM 9144 O O . PHE E 1 252 ? -3.459 -45.040 -10.690 1.00 21.83 231 PHE E O 1
ATOM 9152 N N . VAL E 1 253 ? -2.602 -43.454 -12.021 1.00 21.32 232 VAL E N 1
ATOM 9153 C CA . VAL E 1 253 ? -1.300 -44.135 -12.141 1.00 21.04 232 VAL E CA 1
ATOM 9154 C C . VAL E 1 253 ? -0.102 -43.352 -11.600 1.00 21.45 232 VAL E C 1
ATOM 9155 O O . VAL E 1 253 ? 1.021 -43.890 -11.553 1.00 21.33 232 VAL E O 1
ATOM 9159 N N . GLY E 1 254 ? -0.335 -42.094 -11.210 1.00 21.33 233 GLY E N 1
ATOM 9160 C CA . GLY E 1 254 ? 0.719 -41.206 -10.750 1.00 21.70 233 GLY E CA 1
ATOM 9161 C C . GLY E 1 254 ? 1.297 -40.327 -11.850 1.00 22.06 233 GLY E C 1
ATOM 9162 O O . GLY E 1 254 ? 1.470 -40.766 -12.987 1.00 22.51 233 GLY E O 1
ATOM 9163 N N . TRP E 1 255 ? 1.625 -39.096 -11.480 1.00 22.25 234 TRP E N 1
ATOM 9164 C CA . TRP E 1 255 ? 2.076 -38.051 -12.393 1.00 22.64 234 TRP E CA 1
ATOM 9165 C C . TRP E 1 255 ? 3.358 -38.378 -13.177 1.00 23.36 234 TRP E C 1
ATOM 9166 O O . TRP E 1 255 ? 3.436 -38.081 -14.366 1.00 23.16 234 TRP E O 1
ATOM 9177 N N . ASP E 1 256 ? 4.364 -38.933 -12.501 1.00 24.01 235 ASP E N 1
ATOM 9178 C CA . ASP E 1 256 ? 5.636 -39.302 -13.133 1.00 24.70 235 ASP E CA 1
ATOM 9179 C C . ASP E 1 256 ? 5.383 -40.365 -14.184 1.00 24.08 235 ASP E C 1
ATOM 9180 O O . ASP E 1 256 ? 5.978 -40.360 -15.254 1.00 24.52 235 ASP E O 1
ATOM 9185 N N . ASN E 1 257 ? 4.501 -41.293 -13.871 1.00 23.64 236 ASN E N 1
ATOM 9186 C CA . ASN E 1 257 ? 4.213 -42.366 -14.803 1.00 23.57 236 ASN E CA 1
ATOM 9187 C C . ASN E 1 257 ? 3.420 -41.895 -16.014 1.00 22.70 236 ASN E C 1
ATOM 9188 O O . ASN E 1 257 ? 3.684 -42.353 -17.115 1.00 22.78 236 ASN E O 1
ATOM 9193 N N . ALA E 1 258 ? 2.472 -40.983 -15.814 1.00 21.69 237 ALA E N 1
ATOM 9194 C CA . ALA E 1 258 ? 1.619 -40.503 -16.907 1.00 21.41 237 ALA E CA 1
ATOM 9195 C C . ALA E 1 258 ? 2.423 -39.687 -17.909 1.00 20.81 237 ALA E C 1
ATOM 9196 O O . ALA E 1 258 ? 2.210 -39.782 -19.116 1.00 20.52 237 ALA E O 1
ATOM 9198 N N . VAL E 1 259 ? 3.356 -38.892 -17.398 1.00 20.80 238 VAL E N 1
ATOM 9199 C CA . VAL E 1 259 ? 4.219 -38.073 -18.241 1.00 20.78 238 VAL E CA 1
ATOM 9200 C C . VAL E 1 259 ? 5.199 -38.939 -19.039 1.00 21.03 238 VAL E C 1
ATOM 9201 O O . VAL E 1 259 ? 5.228 -38.865 -20.258 1.00 20.71 238 VAL E O 1
ATOM 9205 N N . ARG E 1 260 ? 5.982 -39.760 -18.340 1.00 21.41 239 ARG E N 1
ATOM 9206 C CA . ARG E 1 260 ? 6.991 -40.635 -18.965 1.00 21.65 239 ARG E CA 1
ATOM 9207 C C . ARG E 1 260 ? 6.368 -41.498 -20.056 1.00 21.91 239 ARG E C 1
ATOM 9208 O O . ARG E 1 260 ? 6.935 -41.672 -21.142 1.00 21.76 239 ARG E O 1
ATOM 9216 N N . GLU E 1 261 ? 5.196 -42.032 -19.747 1.00 21.80 240 GLU E N 1
ATOM 9217 C CA . GLU E 1 261 ? 4.478 -42.898 -20.661 1.00 22.46 240 GLU E CA 1
ATOM 9218 C C . GLU E 1 261 ? 3.990 -42.189 -21.922 1.00 22.42 240 GLU E C 1
ATOM 9219 O O . GLU E 1 261 ? 4.025 -42.771 -23.003 1.00 22.64 240 GLU E O 1
ATOM 9225 N N . MET E 1 262 ? 3.511 -40.956 -21.782 1.00 22.46 241 MET E N 1
ATOM 9226 C CA . MET E 1 262 ? 3.047 -40.172 -22.936 1.00 22.38 241 MET E CA 1
ATOM 9227 C C . MET E 1 262 ? 4.212 -39.897 -23.867 1.00 22.76 241 MET E C 1
ATOM 9228 O O . MET E 1 262 ? 4.106 -40.078 -25.081 1.00 22.76 241 MET E O 1
ATOM 9233 N N . LYS E 1 263 ? 5.322 -39.458 -23.274 1.00 22.84 242 LYS E N 1
ATOM 9234 C CA . LYS E 1 263 ? 6.551 -39.190 -24.002 1.00 22.81 242 LYS E CA 1
ATOM 9235 C C . LYS E 1 263 ? 7.048 -40.439 -24.735 1.00 22.80 242 LYS E C 1
ATOM 9236 O O . LYS E 1 263 ? 7.507 -40.352 -25.875 1.00 22.78 242 LYS E O 1
ATOM 9242 N N . ALA E 1 264 ? 6.945 -41.596 -24.094 1.00 22.84 243 ALA E N 1
ATOM 9243 C CA . ALA E 1 264 ? 7.445 -42.834 -24.688 1.00 22.81 243 ALA E CA 1
ATOM 9244 C C . ALA E 1 264 ? 6.556 -43.257 -25.862 1.00 22.90 243 ALA E C 1
ATOM 9245 O O . ALA E 1 264 ? 7.057 -43.702 -26.885 1.00 22.87 243 ALA E O 1
ATOM 9247 N N . ILE E 1 265 ? 5.244 -43.095 -25.724 1.00 22.97 244 ILE E N 1
ATOM 9248 C CA . ILE E 1 265 ? 4.333 -43.333 -26.845 1.00 23.22 244 ILE E CA 1
ATOM 9249 C C . ILE E 1 265 ? 4.667 -42.420 -28.022 1.00 23.14 244 ILE E C 1
ATOM 9250 O O . ILE E 1 265 ? 4.674 -42.859 -29.168 1.00 23.15 244 ILE E O 1
ATOM 9255 N N . MET E 1 266 ? 4.965 -41.157 -27.734 1.00 23.21 245 MET E N 1
ATOM 9256 C CA . MET E 1 266 ? 5.272 -40.178 -28.779 1.00 23.17 245 MET E CA 1
ATOM 9257 C C . MET E 1 266 ? 6.582 -40.463 -29.512 1.00 23.31 245 MET E C 1
ATOM 9258 O O . MET E 1 266 ? 6.664 -40.328 -30.737 1.00 22.32 245 MET E O 1
ATOM 9263 N N . VAL E 1 267 ? 7.609 -40.821 -28.747 1.00 23.72 246 VAL E N 1
ATOM 9264 C CA . VAL E 1 267 ? 8.915 -41.129 -29.314 1.00 24.19 246 VAL E CA 1
ATOM 9265 C C . VAL E 1 267 ? 8.823 -42.420 -30.135 1.00 24.80 246 VAL E C 1
ATOM 9266 O O . VAL E 1 267 ? 9.433 -42.523 -31.199 1.00 24.83 246 VAL E O 1
ATOM 9270 N N . ALA E 1 268 ? 8.041 -43.383 -29.655 1.00 24.99 247 ALA E N 1
ATOM 9271 C CA . ALA E 1 268 ? 7.885 -44.651 -30.361 1.00 25.48 247 ALA E CA 1
ATOM 9272 C C . ALA E 1 268 ? 7.186 -44.459 -31.701 1.00 26.05 247 ALA E C 1
ATOM 9273 O O . ALA E 1 268 ? 7.554 -45.100 -32.684 1.00 26.05 247 ALA E O 1
ATOM 9275 N N . ALA E 1 269 ? 6.171 -43.597 -31.735 1.00 26.60 248 ALA E N 1
ATOM 9276 C CA . ALA E 1 269 ? 5.395 -43.378 -32.952 1.00 27.06 248 ALA E CA 1
ATOM 9277 C C . ALA E 1 269 ? 6.246 -42.628 -33.974 1.00 27.83 248 ALA E C 1
ATOM 9278 O O . ALA E 1 269 ? 6.261 -42.970 -35.152 1.00 27.79 248 ALA E O 1
ATOM 9280 N N . ARG E 1 270 ? 6.976 -41.631 -33.487 1.00 28.65 249 ARG E N 1
ATOM 9281 C CA . ARG E 1 270 ? 7.866 -40.822 -34.301 1.00 29.50 249 ARG E CA 1
ATOM 9282 C C . ARG E 1 270 ? 8.990 -41.639 -34.942 1.00 30.62 249 ARG E C 1
ATOM 9283 O O . ARG E 1 270 ? 9.091 -41.668 -36.172 1.00 30.62 249 ARG E O 1
ATOM 9291 N N . VAL E 1 271 ? 9.826 -42.291 -34.125 1.00 31.43 250 VAL E N 1
ATOM 9292 C CA . VAL E 1 271 ? 10.975 -43.031 -34.653 1.00 32.33 250 VAL E CA 1
ATOM 9293 C C . VAL E 1 271 ? 10.552 -44.144 -35.612 1.00 33.04 250 VAL E C 1
ATOM 9294 O O . VAL E 1 271 ? 11.191 -44.349 -36.639 1.00 33.44 250 VAL E O 1
ATOM 9298 N N . ALA E 1 272 ? 9.476 -44.851 -35.288 1.00 34.08 251 ALA E N 1
ATOM 9299 C CA . ALA E 1 272 ? 9.001 -45.939 -36.141 1.00 34.96 251 ALA E CA 1
ATOM 9300 C C . ALA E 1 272 ? 8.444 -45.421 -37.476 1.00 36.05 251 ALA E C 1
ATOM 9301 O O . ALA E 1 272 ? 8.582 -46.084 -38.502 1.00 36.06 251 ALA E O 1
ATOM 9303 N N . ALA E 1 273 ? 7.830 -44.238 -37.454 1.00 37.35 252 ALA E N 1
ATOM 9304 C CA . ALA E 1 273 ? 7.312 -43.604 -38.669 1.00 38.55 252 ALA E CA 1
ATOM 9305 C C . ALA E 1 273 ? 8.434 -43.050 -39.554 1.00 39.83 252 ALA E C 1
ATOM 9306 O O . ALA E 1 273 ? 8.241 -42.871 -40.748 1.00 39.81 252 ALA E O 1
ATOM 9308 N N . LEU E 1 274 ? 9.599 -42.769 -38.975 1.00 41.66 253 LEU E N 1
ATOM 9309 C CA . LEU E 1 274 ? 10.743 -42.295 -39.763 1.00 43.30 253 LEU E CA 1
ATOM 9310 C C . LEU E 1 274 ? 11.489 -43.410 -40.512 1.00 44.65 253 LEU E C 1
ATOM 9311 O O . LEU E 1 274 ? 12.264 -43.115 -41.423 1.00 45.02 253 LEU E O 1
ATOM 9316 N N . HIS E 1 275 ? 11.255 -44.671 -40.141 1.00 46.11 254 HIS E N 1
ATOM 9317 C CA . HIS E 1 275 ? 11.902 -45.818 -40.799 1.00 47.28 254 HIS E CA 1
ATOM 9318 C C . HIS E 1 275 ? 10.871 -46.881 -41.162 1.00 47.56 254 HIS E C 1
ATOM 9319 O O . HIS E 1 275 ? 9.760 -46.553 -41.601 1.00 48.16 254 HIS E O 1
ATOM 9326 N N . ALA F 1 31 ? -6.881 26.850 26.597 1.00 32.83 10 ALA F N 1
ATOM 9327 C CA . ALA F 1 31 ? -7.074 25.378 26.452 1.00 32.86 10 ALA F CA 1
ATOM 9328 C C . ALA F 1 31 ? -6.611 24.674 27.726 1.00 32.36 10 ALA F C 1
ATOM 9329 O O . ALA F 1 31 ? -5.810 25.220 28.480 1.00 33.39 10 ALA F O 1
ATOM 9331 N N . ILE F 1 32 ? -7.114 23.471 27.973 1.00 31.28 11 ILE F N 1
ATOM 9332 C CA . ILE F 1 32 ? -6.767 22.748 29.199 1.00 30.32 11 ILE F CA 1
ATOM 9333 C C . ILE F 1 32 ? -5.327 22.222 29.135 1.00 29.33 11 ILE F C 1
ATOM 9334 O O . ILE F 1 32 ? -4.875 21.750 28.090 1.00 29.30 11 ILE F O 1
ATOM 9339 N N . ASP F 1 33 ? -4.611 22.325 30.248 1.00 28.19 12 ASP F N 1
ATOM 9340 C CA . ASP F 1 33 ? -3.233 21.838 30.331 1.00 27.31 12 ASP F CA 1
ATOM 9341 C C . ASP F 1 33 ? -3.126 20.563 31.153 1.00 26.27 12 ASP F C 1
ATOM 9342 O O . ASP F 1 33 ? -3.816 20.395 32.162 1.00 26.34 12 ASP F O 1
ATOM 9347 N N . LEU F 1 34 ? -2.243 19.671 30.715 1.00 24.64 13 LEU F N 1
ATOM 9348 C CA . LEU F 1 34 ? -1.906 18.475 31.465 1.00 23.09 13 LEU F CA 1
ATOM 9349 C C . LEU F 1 34 ? -0.525 18.664 32.064 1.00 22.61 13 LEU F C 1
ATOM 9350 O O . LEU F 1 34 ? 0.432 18.931 31.342 1.00 22.11 13 LEU F O 1
ATOM 9355 N N . GLY F 1 35 ? -0.442 18.539 33.387 1.00 21.81 14 GLY F N 1
ATOM 9356 C CA . GLY F 1 35 ? 0.823 18.413 34.088 1.00 21.50 14 GLY F CA 1
ATOM 9357 C C . GLY F 1 35 ? 1.018 16.957 34.452 1.00 21.11 14 GLY F C 1
ATOM 9358 O O . GLY F 1 35 ? 0.135 16.350 35.051 1.00 21.19 14 GLY F O 1
ATOM 9359 N N . VAL F 1 36 ? 2.150 16.388 34.051 1.00 20.83 15 VAL F N 1
ATOM 9360 C CA . VAL F 1 36 ? 2.450 14.968 34.291 1.00 20.63 15 VAL F CA 1
ATOM 9361 C C . VAL F 1 36 ? 3.369 14.855 35.502 1.00 20.53 15 VAL F C 1
ATOM 9362 O O . VAL F 1 36 ? 4.464 15.429 35.519 1.00 20.43 15 VAL F O 1
ATOM 9366 N N . ASN F 1 37 ? 2.910 14.131 36.517 1.00 20.59 16 ASN F N 1
ATOM 9367 C CA . ASN F 1 37 ? 3.698 13.911 37.712 1.00 20.95 16 ASN F CA 1
ATOM 9368 C C . ASN F 1 37 ? 4.479 12.605 37.592 1.00 20.88 16 ASN F C 1
ATOM 9369 O O . ASN F 1 37 ? 3.896 11.550 37.373 1.00 21.03 16 ASN F O 1
ATOM 9374 N N . ILE F 1 38 ? 5.798 12.707 37.752 1.00 20.90 17 ILE F N 1
ATOM 9375 C CA . ILE F 1 38 ? 6.743 11.611 37.502 1.00 20.76 17 ILE F CA 1
ATOM 9376 C C . ILE F 1 38 ? 7.201 10.852 38.770 1.00 20.71 17 ILE F C 1
ATOM 9377 O O . ILE F 1 38 ? 7.904 9.846 38.666 1.00 20.48 17 ILE F O 1
ATOM 9382 N N . ASP F 1 39 ? 6.801 11.337 39.950 1.00 20.65 18 ASP F N 1
ATOM 9383 C CA . ASP F 1 39 ? 7.080 10.683 41.250 1.00 20.59 18 ASP F CA 1
ATOM 9384 C C . ASP F 1 39 ? 7.132 9.161 41.269 1.00 20.63 18 ASP F C 1
ATOM 9385 O O . ASP F 1 39 ? 8.051 8.592 41.840 1.00 20.13 18 ASP F O 1
ATOM 9390 N N . HIS F 1 40 ? 6.135 8.500 40.694 1.00 20.99 19 HIS F N 1
ATOM 9391 C CA . HIS F 1 40 ? 6.085 7.034 40.770 1.00 21.71 19 HIS F CA 1
ATOM 9392 C C . HIS F 1 40 ? 6.940 6.267 39.737 1.00 21.44 19 HIS F C 1
ATOM 9393 O O . HIS F 1 40 ? 7.067 5.038 39.827 1.00 21.00 19 HIS F O 1
ATOM 9400 N N . VAL F 1 41 ? 7.540 6.988 38.783 1.00 21.17 20 VAL F N 1
ATOM 9401 C CA . VAL F 1 41 ? 8.665 6.458 38.023 1.00 20.70 20 VAL F CA 1
ATOM 9402 C C . VAL F 1 41 ? 9.850 6.326 38.999 1.00 21.30 20 VAL F C 1
ATOM 9403 O O . VAL F 1 41 ? 10.515 5.296 39.055 1.00 20.32 20 VAL F O 1
ATOM 9407 N N . ALA F 1 42 ? 10.083 7.373 39.786 1.00 22.00 21 ALA F N 1
ATOM 9408 C CA . ALA F 1 42 ? 11.114 7.354 40.823 1.00 22.94 21 ALA F CA 1
ATOM 9409 C C . ALA F 1 42 ? 10.870 6.232 41.835 1.00 23.93 21 ALA F C 1
ATOM 9410 O O . ALA F 1 42 ? 11.819 5.631 42.351 1.00 24.05 21 ALA F O 1
ATOM 9412 N N . THR F 1 43 ? 9.599 5.944 42.107 1.00 24.83 22 THR F N 1
ATOM 9413 C CA . THR F 1 43 ? 9.239 4.881 43.039 1.00 25.31 22 THR F CA 1
ATOM 9414 C C . THR F 1 43 ? 9.722 3.538 42.524 1.00 26.03 22 THR F C 1
ATOM 9415 O O . THR F 1 43 ? 10.255 2.719 43.285 1.00 25.99 22 THR F O 1
ATOM 9419 N N . LEU F 1 44 ? 9.532 3.313 41.226 1.00 26.78 23 LEU F N 1
ATOM 9420 C CA . LEU F 1 44 ? 9.952 2.060 40.619 1.00 27.26 23 LEU F CA 1
ATOM 9421 C C . LEU F 1 44 ? 11.474 1.939 40.631 1.00 27.11 23 LEU F C 1
ATOM 9422 O O . LEU F 1 44 ? 12.007 0.864 40.883 1.00 27.76 23 LEU F O 1
ATOM 9427 N N . ARG F 1 45 ? 12.160 3.047 40.398 1.00 27.01 24 ARG F N 1
ATOM 9428 C CA . ARG F 1 45 ? 13.617 3.085 40.429 1.00 27.09 24 ARG F CA 1
ATOM 9429 C C . ARG F 1 45 ? 14.204 2.817 41.816 1.00 27.75 24 ARG F C 1
ATOM 9430 O O . ARG F 1 45 ? 15.109 2.001 41.947 1.00 27.61 24 ARG F O 1
ATOM 9438 N N . ASN F 1 46 ? 13.717 3.523 42.839 1.00 28.58 25 ASN F N 1
ATOM 9439 C CA . ASN F 1 46 ? 14.224 3.342 44.216 1.00 29.10 25 ASN F CA 1
ATOM 9440 C C . ASN F 1 46 ? 14.006 1.930 44.773 1.00 29.39 25 ASN F C 1
ATOM 9441 O O . ASN F 1 46 ? 14.679 1.539 45.714 1.00 29.62 25 ASN F O 1
ATOM 9446 N N . ALA F 1 47 ? 13.066 1.173 44.215 1.00 30.05 26 ALA F N 1
ATOM 9447 C CA . ALA F 1 47 ? 12.832 -0.209 44.659 1.00 30.81 26 ALA F CA 1
ATOM 9448 C C . ALA F 1 47 ? 13.952 -1.194 44.260 1.00 31.65 26 ALA F C 1
ATOM 9449 O O . ALA F 1 47 ? 14.025 -2.293 44.814 1.00 32.05 26 ALA F O 1
ATOM 9451 N N . ARG F 1 48 ? 14.806 -0.813 43.309 1.00 32.26 27 ARG F N 1
ATOM 9452 C CA . ARG F 1 48 ? 15.936 -1.656 42.884 1.00 32.87 27 ARG F CA 1
ATOM 9453 C C . ARG F 1 48 ? 17.312 -0.981 43.061 1.00 32.59 27 ARG F C 1
ATOM 9454 O O . ARG F 1 48 ? 18.319 -1.673 43.143 1.00 32.86 27 ARG F O 1
ATOM 9462 N N . GLY F 1 49 ? 17.366 0.349 43.116 1.00 32.18 28 GLY F N 1
ATOM 9463 C CA . GLY F 1 49 ? 18.630 1.060 43.358 1.00 31.94 28 GLY F CA 1
ATOM 9464 C C . GLY F 1 49 ? 19.518 1.337 42.147 1.00 31.74 28 GLY F C 1
ATOM 9465 O O . GLY F 1 49 ? 20.661 1.762 42.301 1.00 31.96 28 GLY F O 1
ATOM 9466 N N . THR F 1 50 ? 19.009 1.102 40.942 1.00 31.27 29 THR F N 1
ATOM 9467 C CA . THR F 1 50 ? 19.718 1.490 39.726 1.00 30.89 29 THR F CA 1
ATOM 9468 C C . THR F 1 50 ? 19.281 2.900 39.333 1.00 30.57 29 THR F C 1
ATOM 9469 O O . THR F 1 50 ? 18.623 3.583 40.122 1.00 30.43 29 THR F O 1
ATOM 9473 N N . ALA F 1 51 ? 19.682 3.358 38.147 1.00 30.18 30 ALA F N 1
ATOM 9474 C CA . ALA F 1 51 ? 19.254 4.664 37.645 1.00 29.87 30 ALA F CA 1
ATOM 9475 C C . ALA F 1 51 ? 17.934 4.579 36.858 1.00 29.43 30 ALA F C 1
ATOM 9476 O O . ALA F 1 51 ? 17.439 5.592 36.364 1.00 29.06 30 ALA F O 1
ATOM 9478 N N . TYR F 1 52 ? 17.360 3.379 36.763 1.00 29.16 31 TYR F N 1
ATOM 9479 C CA . TYR F 1 52 ? 16.273 3.103 35.832 1.00 28.92 31 TYR F CA 1
ATOM 9480 C C . TYR F 1 52 ? 15.050 2.494 36.535 1.00 27.99 31 TYR F C 1
ATOM 9481 O O . TYR F 1 52 ? 15.196 1.707 37.460 1.00 27.10 31 TYR F O 1
ATOM 9490 N N . PRO F 1 53 ? 13.834 2.877 36.106 1.00 27.35 32 PRO F N 1
ATOM 9491 C CA . PRO F 1 53 ? 13.567 3.872 35.068 1.00 27.19 32 PRO F CA 1
ATOM 9492 C C . PRO F 1 53 ? 13.954 5.274 35.523 1.00 26.83 32 PRO F C 1
ATOM 9493 O O . PRO F 1 53 ? 13.823 5.614 36.698 1.00 26.90 32 PRO F O 1
ATOM 9497 N N . ASP F 1 54 ? 14.438 6.062 34.577 1.00 26.46 33 ASP F N 1
ATOM 9498 C CA . ASP F 1 54 ? 14.979 7.368 34.837 1.00 26.21 33 ASP F CA 1
ATOM 9499 C C . ASP F 1 54 ? 13.831 8.401 34.854 1.00 26.09 33 ASP F C 1
ATOM 9500 O O . ASP F 1 54 ? 13.185 8.624 33.830 1.00 25.77 33 ASP F O 1
ATOM 9505 N N . PRO F 1 55 ? 13.575 9.032 36.016 1.00 25.81 34 PRO F N 1
ATOM 9506 C CA . PRO F 1 55 ? 12.543 10.063 36.094 1.00 25.77 34 PRO F CA 1
ATOM 9507 C C . PRO F 1 55 ? 12.813 11.254 35.189 1.00 25.69 34 PRO F C 1
ATOM 9508 O O . PRO F 1 55 ? 11.882 11.879 34.718 1.00 25.53 34 PRO F O 1
ATOM 9512 N N . VAL F 1 56 ? 14.085 11.567 34.970 1.00 25.75 35 VAL F N 1
ATOM 9513 C CA . VAL F 1 56 ? 14.474 12.673 34.110 1.00 25.44 35 VAL F CA 1
ATOM 9514 C C . VAL F 1 56 ? 14.073 12.404 32.651 1.00 25.39 35 VAL F C 1
ATOM 9515 O O . VAL F 1 56 ? 13.486 13.259 31.984 1.00 25.20 35 VAL F O 1
ATOM 9519 N N . ARG F 1 57 ? 14.385 11.210 32.169 1.00 25.06 36 ARG F N 1
ATOM 9520 C CA . ARG F 1 57 ? 13.996 10.817 30.830 1.00 25.11 36 ARG F CA 1
ATOM 9521 C C . ARG F 1 57 ? 12.468 10.742 30.702 1.00 24.42 36 ARG F C 1
ATOM 9522 O O . ARG F 1 57 ? 11.901 11.073 29.657 1.00 24.32 36 ARG F O 1
ATOM 9530 N N . ALA F 1 58 ? 11.807 10.285 31.760 1.00 23.41 37 ALA F N 1
ATOM 9531 C CA . ALA F 1 58 ? 10.365 10.188 31.751 1.00 22.81 37 ALA F CA 1
ATOM 9532 C C . ALA F 1 58 ? 9.761 11.593 31.573 1.00 22.31 37 ALA F C 1
ATOM 9533 O O . ALA F 1 58 ? 8.844 11.765 30.781 1.00 22.04 37 ALA F O 1
ATOM 9535 N N . ALA F 1 59 ? 10.315 12.586 32.268 1.00 21.58 38 ALA F N 1
ATOM 9536 C CA . ALA F 1 59 ? 9.838 13.961 32.177 1.00 22.01 38 ALA F CA 1
ATOM 9537 C C . ALA F 1 59 ? 10.004 14.541 30.767 1.00 22.10 38 ALA F C 1
ATOM 9538 O O . ALA F 1 59 ? 9.055 15.071 30.190 1.00 21.80 38 ALA F O 1
ATOM 9540 N N . LEU F 1 60 ? 11.210 14.419 30.214 1.00 22.37 39 LEU F N 1
ATOM 9541 C CA . LEU F 1 60 ? 11.499 14.963 28.885 1.00 22.65 39 LEU F CA 1
ATOM 9542 C C . LEU F 1 60 ? 10.667 14.288 27.806 1.00 22.45 39 LEU F C 1
ATOM 9543 O O . LEU F 1 60 ? 10.263 14.946 26.864 1.00 22.75 39 LEU F O 1
ATOM 9548 N N . ALA F 1 61 ? 10.387 12.998 27.954 1.00 22.34 40 ALA F N 1
ATOM 9549 C CA . ALA F 1 61 ? 9.520 12.311 26.996 1.00 22.63 40 ALA F CA 1
ATOM 9550 C C . ALA F 1 61 ? 8.040 12.667 27.180 1.00 23.04 40 ALA F C 1
ATOM 9551 O O . ALA F 1 61 ? 7.277 12.577 26.232 1.00 22.97 40 ALA F O 1
ATOM 9553 N N . ALA F 1 62 ? 7.633 13.073 28.384 1.00 23.74 41 ALA F N 1
ATOM 9554 C CA . ALA F 1 62 ? 6.248 13.527 28.622 1.00 24.00 41 ALA F CA 1
ATOM 9555 C C . ALA F 1 62 ? 5.984 14.834 27.876 1.00 24.51 41 ALA F C 1
ATOM 9556 O O . ALA F 1 62 ? 4.919 15.027 27.304 1.00 23.96 41 ALA F O 1
ATOM 9558 N N . GLU F 1 63 ? 6.979 15.714 27.871 1.00 25.70 42 GLU F N 1
ATOM 9559 C CA . GLU F 1 63 ? 6.925 16.953 27.097 1.00 26.57 42 GLU F CA 1
ATOM 9560 C C . GLU F 1 63 ? 6.828 16.676 25.590 1.00 27.32 42 GLU F C 1
ATOM 9561 O O . GLU F 1 63 ? 6.062 17.334 24.886 1.00 27.30 42 GLU F O 1
ATOM 9567 N N . ASP F 1 64 ? 7.595 15.700 25.098 1.00 27.89 43 ASP F N 1
ATOM 9568 C CA . ASP F 1 64 ? 7.546 15.346 23.678 1.00 28.52 43 ASP F CA 1
ATOM 9569 C C . ASP F 1 64 ? 6.162 14.833 23.325 1.00 28.28 43 ASP F C 1
ATOM 9570 O O . ASP F 1 64 ? 5.672 15.066 22.226 1.00 28.28 43 ASP F O 1
ATOM 9575 N N . ALA F 1 65 ? 5.536 14.151 24.279 1.00 27.92 44 ALA F N 1
ATOM 9576 C CA . ALA F 1 65 ? 4.252 13.510 24.062 1.00 27.69 44 ALA F CA 1
ATOM 9577 C C . ALA F 1 65 ? 3.062 14.459 24.226 1.00 27.70 44 ALA F C 1
ATOM 9578 O O . ALA F 1 65 ? 1.938 14.054 23.991 1.00 27.70 44 ALA F O 1
ATOM 9580 N N . GLY F 1 66 ? 3.308 15.702 24.646 1.00 27.91 45 GLY F N 1
ATOM 9581 C CA . GLY F 1 66 ? 2.249 16.712 24.755 1.00 27.90 45 GLY F CA 1
ATOM 9582 C C . GLY F 1 66 ? 2.069 17.371 26.117 1.00 27.88 45 GLY F C 1
ATOM 9583 O O . GLY F 1 66 ? 1.274 18.303 26.235 1.00 28.27 45 GLY F O 1
ATOM 9584 N N . ALA F 1 67 ? 2.794 16.924 27.144 1.00 27.05 46 ALA F N 1
ATOM 9585 C CA . ALA F 1 67 ? 2.632 17.505 28.477 1.00 26.73 46 ALA F CA 1
ATOM 9586 C C . ALA F 1 67 ? 2.943 18.989 28.455 1.00 26.60 46 ALA F C 1
ATOM 9587 O O . ALA F 1 67 ? 3.887 19.433 27.807 1.00 26.99 46 ALA F O 1
ATOM 9589 N N . ASP F 1 68 ? 2.137 19.749 29.179 1.00 26.05 47 ASP F N 1
ATOM 9590 C CA . ASP F 1 68 ? 2.269 21.199 29.223 1.00 25.73 47 ASP F CA 1
ATOM 9591 C C . ASP F 1 68 ? 3.157 21.609 30.387 1.00 24.98 47 ASP F C 1
ATOM 9592 O O . ASP F 1 68 ? 3.731 22.698 30.392 1.00 25.01 47 ASP F O 1
ATOM 9597 N N . ALA F 1 69 ? 3.281 20.716 31.367 1.00 24.35 48 ALA F N 1
ATOM 9598 C CA . ALA F 1 69 ? 4.200 20.900 32.482 1.00 23.55 48 ALA F CA 1
ATOM 9599 C C . ALA F 1 69 ? 4.643 19.538 33.029 1.00 23.16 48 ALA F C 1
ATOM 9600 O O . ALA F 1 69 ? 4.013 18.516 32.756 1.00 22.17 48 ALA F O 1
ATOM 9602 N N . ILE F 1 70 ? 5.762 19.533 33.751 1.00 22.89 49 ILE F N 1
ATOM 9603 C CA . ILE F 1 70 ? 6.207 18.360 34.492 1.00 23.06 49 ILE F CA 1
ATOM 9604 C C . ILE F 1 70 ? 6.128 18.673 35.981 1.00 22.85 49 ILE F C 1
ATOM 9605 O O . ILE F 1 70 ? 6.598 19.720 36.426 1.00 23.05 49 ILE F O 1
ATOM 9610 N N . THR F 1 71 ? 5.504 17.767 36.732 1.00 22.25 50 THR F N 1
ATOM 9611 C CA . THR F 1 71 ? 5.366 17.906 38.159 1.00 21.98 50 THR F CA 1
ATOM 9612 C C . THR F 1 71 ? 6.203 16.835 38.869 1.00 21.64 50 THR F C 1
ATOM 9613 O O . THR F 1 71 ? 6.214 15.675 38.473 1.00 21.46 50 THR F O 1
ATOM 9617 N N . LEU F 1 72 ? 6.898 17.227 39.922 1.00 21.31 51 LEU F N 1
ATOM 9618 C CA . LEU F 1 72 ? 7.595 16.258 40.763 1.00 21.39 51 LEU F CA 1
ATOM 9619 C C . LEU F 1 72 ? 7.676 16.761 42.197 1.00 21.06 51 LEU F C 1
ATOM 9620 O O . LEU F 1 72 ? 7.941 17.936 42.453 1.00 20.70 51 LEU F O 1
ATOM 9625 N N . HIS F 1 73 ? 7.404 15.860 43.122 1.00 21.51 52 HIS F N 1
ATOM 9626 C CA . HIS F 1 73 ? 7.337 16.181 44.537 1.00 22.16 52 HIS F CA 1
ATOM 9627 C C . HIS F 1 73 ? 8.641 15.770 45.218 1.00 22.50 52 HIS F C 1
ATOM 9628 O O . HIS F 1 73 ? 8.876 14.593 45.460 1.00 22.73 52 HIS F O 1
ATOM 9635 N N . LEU F 1 74 ? 9.492 16.747 45.496 1.00 23.50 53 LEU F N 1
ATOM 9636 C CA . LEU F 1 74 ? 10.698 16.521 46.289 1.00 24.64 53 LEU F CA 1
ATOM 9637 C C . LEU F 1 74 ? 10.255 16.482 47.743 1.00 25.54 53 LEU F C 1
ATOM 9638 O O . LEU F 1 74 ? 9.998 17.521 48.354 1.00 25.24 53 LEU F O 1
ATOM 9643 N N . ARG F 1 75 ? 10.121 15.280 48.283 1.00 26.98 54 ARG F N 1
ATOM 9644 C CA . ARG F 1 75 ? 9.714 15.123 49.670 1.00 28.15 54 ARG F CA 1
ATOM 9645 C C . ARG F 1 75 ? 10.878 15.383 50.607 1.00 28.95 54 ARG F C 1
ATOM 9646 O O . ARG F 1 75 ? 12.050 15.284 50.212 1.00 29.01 54 ARG F O 1
ATOM 9654 N N . GLU F 1 76 ? 10.547 15.699 51.856 1.00 29.75 55 GLU F N 1
ATOM 9655 C CA . GLU F 1 76 ? 11.561 15.953 52.885 1.00 30.65 55 GLU F CA 1
ATOM 9656 C C . GLU F 1 76 ? 12.380 14.672 53.117 1.00 30.13 55 GLU F C 1
ATOM 9657 O O . GLU F 1 76 ? 13.604 14.720 53.281 1.00 29.36 55 GLU F O 1
ATOM 9663 N N . ASP F 1 77 ? 11.681 13.540 53.098 1.00 29.99 56 ASP F N 1
ATOM 9664 C CA . ASP F 1 77 ? 12.282 12.219 53.280 1.00 30.31 56 ASP F CA 1
ATOM 9665 C C . ASP F 1 77 ? 12.786 11.562 51.976 1.00 30.27 56 ASP F C 1
ATOM 9666 O O . ASP F 1 77 ? 13.099 10.370 51.977 1.00 30.50 56 ASP F O 1
ATOM 9671 N N . ARG F 1 78 ? 12.834 12.318 50.874 1.00 30.11 57 ARG F N 1
ATOM 9672 C CA . ARG F 1 78 ? 13.302 11.806 49.576 1.00 29.96 57 ARG F CA 1
ATOM 9673 C C . ARG F 1 78 ? 12.850 10.363 49.265 1.00 30.15 57 ARG F C 1
ATOM 9674 O O . ARG F 1 78 ? 13.625 9.546 48.765 1.00 30.76 57 ARG F O 1
ATOM 9682 N N . ARG F 1 79 ? 11.586 10.067 49.536 1.00 30.12 58 ARG F N 1
ATOM 9683 C CA . ARG F 1 79 ? 11.042 8.715 49.348 1.00 30.31 58 ARG F CA 1
ATOM 9684 C C . ARG F 1 79 ? 11.101 8.258 47.884 1.00 29.24 58 ARG F C 1
ATOM 9685 O O . ARG F 1 79 ? 11.431 7.106 47.609 1.00 28.98 58 ARG F O 1
ATOM 9693 N N . HIS F 1 80 ? 10.771 9.155 46.953 1.00 28.42 59 HIS F N 1
ATOM 9694 C CA . HIS F 1 80 ? 10.804 8.827 45.529 1.00 27.64 59 HIS F CA 1
ATOM 9695 C C . HIS F 1 80 ? 11.777 9.707 44.744 1.00 27.21 59 HIS F C 1
ATOM 9696 O O . HIS F 1 80 ? 12.901 9.296 44.468 1.00 27.01 59 HIS F O 1
ATOM 9703 N N . ILE F 1 81 ? 11.342 10.906 44.374 1.00 26.98 60 ILE F N 1
ATOM 9704 C CA . ILE F 1 81 ? 12.187 11.885 43.714 1.00 26.28 60 ILE F CA 1
ATOM 9705 C C . ILE F 1 81 ? 13.249 12.348 44.684 1.00 26.10 60 ILE F C 1
ATOM 9706 O O . ILE F 1 81 ? 12.972 12.561 45.859 1.00 25.88 60 ILE F O 1
ATOM 9711 N N . VAL F 1 82 ? 14.465 12.499 44.184 1.00 26.07 61 VAL F N 1
ATOM 9712 C CA . VAL F 1 82 ? 15.591 12.931 44.990 1.00 26.04 61 VAL F CA 1
ATOM 9713 C C . VAL F 1 82 ? 16.138 14.239 44.426 1.00 26.14 61 VAL F C 1
ATOM 9714 O O . VAL F 1 82 ? 15.749 14.670 43.345 1.00 26.06 61 VAL F O 1
ATOM 9718 N N . ASP F 1 83 ? 17.051 14.856 45.163 1.00 26.23 62 ASP F N 1
ATOM 9719 C CA . ASP F 1 83 ? 17.557 16.175 44.816 1.00 26.71 62 ASP F CA 1
ATOM 9720 C C . ASP F 1 83 ? 18.237 16.216 43.460 1.00 26.67 62 ASP F C 1
ATOM 9721 O O . ASP F 1 83 ? 18.033 17.166 42.706 1.00 26.56 62 ASP F O 1
ATOM 9726 N N . ALA F 1 84 ? 19.036 15.194 43.148 1.00 26.53 63 ALA F N 1
ATOM 9727 C CA . ALA F 1 84 ? 19.719 15.122 41.850 1.00 26.63 63 ALA F CA 1
ATOM 9728 C C . ALA F 1 84 ? 18.742 15.076 40.680 1.00 26.48 63 ALA F C 1
ATOM 9729 O O . ALA F 1 84 ? 19.059 15.578 39.611 1.00 26.62 63 ALA F O 1
ATOM 9731 N N . ASP F 1 85 ? 17.576 14.454 40.875 1.00 26.40 64 ASP F N 1
ATOM 9732 C CA . ASP F 1 85 ? 16.530 14.438 39.855 1.00 26.43 64 ASP F CA 1
ATOM 9733 C C . ASP F 1 85 ? 16.118 15.885 39.513 1.00 26.44 64 ASP F C 1
ATOM 9734 O O . ASP F 1 85 ? 16.173 16.288 38.351 1.00 26.35 64 ASP F O 1
ATOM 9739 N N . VAL F 1 86 ? 15.731 16.664 40.523 1.00 26.24 65 VAL F N 1
ATOM 9740 C CA . VAL F 1 86 ? 15.287 18.047 40.295 1.00 26.16 65 VAL F CA 1
ATOM 9741 C C . VAL F 1 86 ? 16.375 18.929 39.646 1.00 26.47 65 VAL F C 1
ATOM 9742 O O . VAL F 1 86 ? 16.085 19.692 38.730 1.00 25.72 65 VAL F O 1
ATOM 9746 N N . ARG F 1 87 ? 17.617 18.806 40.118 1.00 27.16 66 ARG F N 1
ATOM 9747 C CA . ARG F 1 87 ? 18.743 19.614 39.619 1.00 27.64 66 ARG F CA 1
ATOM 9748 C C . ARG F 1 87 ? 19.159 19.279 38.180 1.00 27.80 66 ARG F C 1
ATOM 9749 O O . ARG F 1 87 ? 19.502 20.173 37.402 1.00 28.07 66 ARG F O 1
ATOM 9757 N N . THR F 1 88 ? 19.143 17.993 37.834 1.00 27.50 67 THR F N 1
ATOM 9758 C CA . THR F 1 88 ? 19.494 17.550 36.491 1.00 27.44 67 THR F CA 1
ATOM 9759 C C . THR F 1 88 ? 18.425 17.944 35.465 1.00 27.47 67 THR F C 1
ATOM 9760 O O . THR F 1 88 ? 18.750 18.327 34.334 1.00 27.11 67 THR F O 1
ATOM 9764 N N . LEU F 1 89 ? 17.156 17.826 35.853 1.00 27.19 68 LEU F N 1
ATOM 9765 C CA . LEU F 1 89 ? 16.042 18.116 34.942 1.00 27.16 68 LEU F CA 1
ATOM 9766 C C . LEU F 1 89 ? 15.829 19.616 34.679 1.00 27.08 68 LEU F C 1
ATOM 9767 O O . LEU F 1 89 ? 15.411 19.992 33.588 1.00 26.96 68 LEU F O 1
ATOM 9772 N N . ARG F 1 90 ? 16.113 20.465 35.666 1.00 27.00 69 ARG F N 1
ATOM 9773 C CA . ARG F 1 90 ? 15.682 21.864 35.608 1.00 26.86 69 ARG F CA 1
ATOM 9774 C C . ARG F 1 90 ? 16.144 22.622 34.370 1.00 27.71 69 ARG F C 1
ATOM 9775 O O . ARG F 1 90 ? 15.338 23.300 33.756 1.00 27.64 69 ARG F O 1
ATOM 9783 N N . PRO F 1 91 ? 17.434 22.522 33.995 1.00 28.81 70 PRO F N 1
ATOM 9784 C CA . PRO F 1 91 ? 17.852 23.264 32.788 1.00 29.47 70 PRO F CA 1
ATOM 9785 C C . PRO F 1 91 ? 17.454 22.591 31.476 1.00 30.04 70 PRO F C 1
ATOM 9786 O O . PRO F 1 91 ? 17.688 23.150 30.414 1.00 30.22 70 PRO F O 1
ATOM 9790 N N . ARG F 1 92 ? 16.866 21.402 31.544 1.00 30.82 71 ARG F N 1
ATOM 9791 C CA . ARG F 1 92 ? 16.499 20.658 30.340 1.00 31.50 71 ARG F CA 1
ATOM 9792 C C . ARG F 1 92 ? 15.022 20.800 30.006 1.00 31.32 71 ARG F C 1
ATOM 9793 O O . ARG F 1 92 ? 14.592 20.362 28.946 1.00 31.66 71 ARG F O 1
ATOM 9801 N N . VAL F 1 93 ? 14.250 21.379 30.921 1.00 31.40 72 VAL F N 1
ATOM 9802 C CA . VAL F 1 93 ? 12.806 21.529 30.750 1.00 31.26 72 VAL F CA 1
ATOM 9803 C C . VAL F 1 93 ? 12.491 22.390 29.531 1.00 31.02 72 VAL F C 1
ATOM 9804 O O . VAL F 1 93 ? 12.941 23.524 29.444 1.00 30.89 72 VAL F O 1
ATOM 9808 N N . LYS F 1 94 ? 11.728 21.836 28.592 1.00 30.98 73 LYS F N 1
ATOM 9809 C CA . LYS F 1 94 ? 11.318 22.569 27.380 1.00 31.13 73 LYS F CA 1
ATOM 9810 C C . LYS F 1 94 ? 9.953 23.246 27.554 1.00 30.65 73 LYS F C 1
ATOM 9811 O O . LYS F 1 94 ? 9.599 24.139 26.776 1.00 30.65 73 LYS F O 1
ATOM 9817 N N . THR F 1 95 ? 9.187 22.809 28.558 1.00 30.05 74 THR F N 1
ATOM 9818 C CA . THR F 1 95 ? 7.883 23.395 28.871 1.00 29.46 74 THR F CA 1
ATOM 9819 C C . THR F 1 95 ? 7.935 24.143 30.213 1.00 29.12 74 THR F C 1
ATOM 9820 O O . THR F 1 95 ? 8.531 25.223 30.293 1.00 28.75 74 THR F O 1
ATOM 9824 N N . ARG F 1 96 ? 7.308 23.576 31.249 1.00 28.62 75 ARG F N 1
ATOM 9825 C CA . ARG F 1 96 ? 7.334 24.138 32.608 1.00 28.44 75 ARG F CA 1
ATOM 9826 C C . ARG F 1 96 ? 7.632 23.046 33.637 1.00 27.63 75 ARG F C 1
ATOM 9827 O O . ARG F 1 96 ? 7.252 21.893 33.444 1.00 26.82 75 ARG F O 1
ATOM 9835 N N . MET F 1 97 ? 8.332 23.422 34.708 1.00 27.30 76 MET F N 1
ATOM 9836 C CA . MET F 1 97 ? 8.532 22.562 35.878 1.00 27.38 76 MET F CA 1
ATOM 9837 C C . MET F 1 97 ? 7.644 23.057 37.009 1.00 27.11 76 MET F C 1
ATOM 9838 O O . MET F 1 97 ? 7.724 24.218 37.402 1.00 26.83 76 MET F O 1
ATOM 9843 N N . ASN F 1 98 ? 6.807 22.154 37.515 1.00 27.08 77 ASN F N 1
ATOM 9844 C CA . ASN F 1 98 ? 5.993 22.372 38.699 1.00 26.78 77 ASN F CA 1
ATOM 9845 C C . ASN F 1 98 ? 6.544 21.563 39.880 1.00 27.07 77 ASN F C 1
ATOM 9846 O O . ASN F 1 98 ? 6.346 20.357 39.955 1.00 26.62 77 ASN F O 1
ATOM 9851 N N . LEU F 1 99 ? 7.217 22.246 40.801 1.00 27.77 78 LEU F N 1
ATOM 9852 C CA . LEU F 1 99 ? 7.902 21.613 41.924 1.00 28.58 78 LEU F CA 1
ATOM 9853 C C . LEU F 1 99 ? 7.001 21.569 43.156 1.00 29.19 78 LEU F C 1
ATOM 9854 O O . LEU F 1 99 ? 6.723 22.603 43.764 1.00 29.36 78 LEU F O 1
ATOM 9859 N N . GLU F 1 100 ? 6.534 20.379 43.516 1.00 30.14 79 GLU F N 1
ATOM 9860 C CA . GLU F 1 100 ? 5.748 20.206 44.740 1.00 30.87 79 GLU F CA 1
ATOM 9861 C C . GLU F 1 100 ? 6.714 20.092 45.919 1.00 31.44 79 GLU F C 1
ATOM 9862 O O . GLU F 1 100 ? 7.690 19.338 45.858 1.00 31.63 79 GLU F O 1
ATOM 9868 N N . CYS F 1 101 ? 6.477 20.868 46.968 1.00 32.04 80 CYS F N 1
ATOM 9869 C CA . CYS F 1 101 ? 7.286 20.764 48.178 1.00 32.81 80 CYS F CA 1
ATOM 9870 C C . CYS F 1 101 ? 6.570 21.294 49.418 1.00 32.56 80 CYS F C 1
ATOM 9871 O O . CYS F 1 101 ? 5.563 21.994 49.316 1.00 32.80 80 CYS F O 1
ATOM 9874 N N . ALA F 1 102 ? 7.113 20.959 50.585 1.00 32.23 81 ALA F N 1
ATOM 9875 C CA . ALA F 1 102 ? 6.510 21.317 51.865 1.00 32.06 81 ALA F CA 1
ATOM 9876 C C . ALA F 1 102 ? 6.866 22.736 52.271 1.00 31.87 81 ALA F C 1
ATOM 9877 O O . ALA F 1 102 ? 7.740 23.352 51.692 1.00 31.22 81 ALA F O 1
ATOM 9879 N N . VAL F 1 103 ? 6.174 23.236 53.287 1.00 32.55 82 VAL F N 1
ATOM 9880 C CA . VAL F 1 103 ? 6.428 24.570 53.826 1.00 32.92 82 VAL F CA 1
ATOM 9881 C C . VAL F 1 103 ? 7.425 24.445 54.971 1.00 33.11 82 VAL F C 1
ATOM 9882 O O . VAL F 1 103 ? 7.047 24.533 56.131 1.00 33.86 82 VAL F O 1
ATOM 9886 N N . THR F 1 104 ? 8.690 24.214 54.628 1.00 33.25 83 THR F N 1
ATOM 9887 C CA . THR F 1 104 ? 9.803 24.193 55.586 1.00 33.30 83 THR F CA 1
ATOM 9888 C C . THR F 1 104 ? 10.948 25.011 54.984 1.00 33.14 83 THR F C 1
ATOM 9889 O O . THR F 1 104 ? 11.071 25.060 53.767 1.00 33.19 83 THR F O 1
ATOM 9893 N N . PRO F 1 105 ? 11.811 25.620 55.817 1.00 33.13 84 PRO F N 1
ATOM 9894 C CA . PRO F 1 105 ? 12.847 26.480 55.235 1.00 33.11 84 PRO F CA 1
ATOM 9895 C C . PRO F 1 105 ? 13.849 25.798 54.296 1.00 33.07 84 PRO F C 1
ATOM 9896 O O . PRO F 1 105 ? 14.249 26.416 53.314 1.00 33.19 84 PRO F O 1
ATOM 9900 N N . GLU F 1 106 ? 14.261 24.564 54.589 1.00 33.05 85 GLU F N 1
ATOM 9901 C CA . GLU F 1 106 ? 15.216 23.845 53.718 1.00 33.26 85 GLU F CA 1
ATOM 9902 C C . GLU F 1 106 ? 14.667 23.678 52.312 1.00 32.37 85 GLU F C 1
ATOM 9903 O O . GLU F 1 106 ? 15.310 24.046 51.324 1.00 32.10 85 GLU F O 1
ATOM 9909 N N . MET F 1 107 ? 13.469 23.115 52.247 1.00 31.34 86 MET F N 1
ATOM 9910 C CA . MET F 1 107 ? 12.824 22.814 50.982 1.00 31.10 86 MET F CA 1
ATOM 9911 C C . MET F 1 107 ? 12.476 24.100 50.220 1.00 30.50 86 MET F C 1
ATOM 9912 O O . MET F 1 107 ? 12.626 24.160 48.999 1.00 30.07 86 MET F O 1
ATOM 9917 N N . LEU F 1 108 ? 12.062 25.141 50.939 1.00 30.27 87 LEU F N 1
ATOM 9918 C CA . LEU F 1 108 ? 11.838 26.446 50.312 1.00 30.17 87 LEU F CA 1
ATOM 9919 C C . LEU F 1 108 ? 13.146 27.031 49.792 1.00 30.49 87 LEU F C 1
ATOM 9920 O O . LEU F 1 108 ? 13.153 27.660 48.729 1.00 30.74 87 LEU F O 1
ATOM 9925 N N . ASP F 1 109 ? 14.245 26.827 50.522 1.00 30.80 88 ASP F N 1
ATOM 9926 C CA . ASP F 1 109 ? 15.563 27.292 50.060 1.00 31.30 88 ASP F CA 1
ATOM 9927 C C . ASP F 1 109 ? 15.996 26.573 48.779 1.00 30.76 88 ASP F C 1
ATOM 9928 O O . ASP F 1 109 ? 16.533 27.195 47.870 1.00 30.87 88 ASP F O 1
ATOM 9933 N N . ILE F 1 110 ? 15.744 25.274 48.701 1.00 30.36 89 ILE F N 1
ATOM 9934 C CA . ILE F 1 110 ? 16.047 24.516 47.486 1.00 30.23 89 ILE F CA 1
ATOM 9935 C C . ILE F 1 110 ? 15.176 24.969 46.309 1.00 30.33 89 ILE F C 1
ATOM 9936 O O . ILE F 1 110 ? 15.671 25.117 45.191 1.00 29.92 89 ILE F O 1
ATOM 9941 N N . ALA F 1 111 ? 13.887 25.185 46.560 1.00 30.53 90 ALA F N 1
ATOM 9942 C CA . ALA F 1 111 ? 12.987 25.680 45.514 1.00 30.92 90 ALA F CA 1
ATOM 9943 C C . ALA F 1 111 ? 13.436 27.035 44.971 1.00 31.11 90 ALA F C 1
ATOM 9944 O O . ALA F 1 111 ? 13.435 27.247 43.766 1.00 31.16 90 ALA F O 1
ATOM 9946 N N . CYS F 1 112 ? 13.848 27.939 45.852 1.00 31.57 91 CYS F N 1
ATOM 9947 C CA A CYS F 1 112 ? 14.267 29.272 45.415 0.50 31.63 91 CYS F CA 1
ATOM 9948 C CA B CYS F 1 112 ? 14.290 29.284 45.457 0.50 32.14 91 CYS F CA 1
ATOM 9949 C C . CYS F 1 112 ? 15.611 29.253 44.687 1.00 32.19 91 CYS F C 1
ATOM 9950 O O . CYS F 1 112 ? 15.950 30.203 43.981 1.00 32.40 91 CYS F O 1
ATOM 9955 N N . GLU F 1 113 ? 16.365 28.171 44.853 1.00 32.59 92 GLU F N 1
ATOM 9956 C CA . GLU F 1 113 ? 17.647 27.995 44.169 1.00 33.15 92 GLU F CA 1
ATOM 9957 C C . GLU F 1 113 ? 17.430 27.392 42.780 1.00 32.68 92 GLU F C 1
ATOM 9958 O O . GLU F 1 113 ? 18.091 27.769 41.824 1.00 32.50 92 GLU F O 1
ATOM 9964 N N . ILE F 1 114 ? 16.488 26.463 42.679 1.00 32.46 93 ILE F N 1
ATOM 9965 C CA . ILE F 1 114 ? 16.162 25.814 41.408 1.00 32.30 93 ILE F CA 1
ATOM 9966 C C . ILE F 1 114 ? 15.340 26.718 40.479 1.00 32.01 93 ILE F C 1
ATOM 9967 O O . ILE F 1 114 ? 15.412 26.573 39.260 1.00 31.68 93 ILE F O 1
ATOM 9972 N N . ARG F 1 115 ? 14.582 27.656 41.054 1.00 31.87 94 ARG F N 1
ATOM 9973 C CA . ARG F 1 115 ? 13.742 28.593 40.286 1.00 31.75 94 ARG F CA 1
ATOM 9974 C C . ARG F 1 115 ? 12.834 27.880 39.262 1.00 30.79 94 ARG F C 1
ATOM 9975 O O . ARG F 1 115 ? 12.845 28.200 38.065 1.00 30.30 94 ARG F O 1
ATOM 9983 N N . PRO F 1 116 ? 12.038 26.912 39.735 1.00 29.74 95 PRO F N 1
ATOM 9984 C CA . PRO F 1 116 ? 11.094 26.277 38.839 1.00 29.22 95 PRO F CA 1
ATOM 9985 C C . PRO F 1 116 ? 10.055 27.291 38.396 1.00 28.38 95 PRO F C 1
ATOM 9986 O O . PRO F 1 116 ? 9.923 28.335 39.013 1.00 28.44 95 PRO F O 1
ATOM 9990 N N . HIS F 1 117 ? 9.351 27.005 37.317 1.00 27.93 96 HIS F N 1
ATOM 9991 C CA . HIS F 1 117 ? 8.343 27.940 36.813 1.00 27.82 96 HIS F CA 1
ATOM 9992 C C . HIS F 1 117 ? 7.225 28.027 37.845 1.00 27.42 96 HIS F C 1
ATOM 9993 O O . HIS F 1 117 ? 6.815 29.111 38.242 1.00 26.58 96 HIS F O 1
ATOM 10000 N N . ASP F 1 118 ? 6.794 26.856 38.304 1.00 27.14 97 ASP F N 1
ATOM 10001 C CA . ASP F 1 118 ? 5.718 26.732 39.263 1.00 27.26 97 ASP F CA 1
ATOM 10002 C C . ASP F 1 118 ? 6.192 25.963 40.477 1.00 26.69 97 ASP F C 1
ATOM 10003 O O . ASP F 1 118 ? 7.036 25.086 40.356 1.00 26.17 97 ASP F O 1
ATOM 10008 N N . ALA F 1 119 ? 5.664 26.334 41.644 1.00 26.31 98 ALA F N 1
ATOM 10009 C CA . ALA F 1 119 ? 5.785 25.539 42.867 1.00 26.33 98 ALA F CA 1
ATOM 10010 C C . ALA F 1 119 ? 4.389 25.318 43.445 1.00 26.07 98 ALA F C 1
ATOM 10011 O O . ALA F 1 119 ? 3.552 26.216 43.416 1.00 26.18 98 ALA F O 1
ATOM 10013 N N . CYS F 1 120 ? 4.125 24.111 43.930 1.00 25.92 99 CYS F N 1
ATOM 10014 C CA . CYS F 1 120 ? 2.863 23.814 44.593 1.00 25.64 99 CYS F CA 1
ATOM 10015 C C . CYS F 1 120 ? 3.166 23.395 46.020 1.00 25.09 99 CYS F C 1
ATOM 10016 O O . CYS F 1 120 ? 3.860 22.407 46.248 1.00 24.71 99 CYS F O 1
ATOM 10019 N N . LEU F 1 121 ? 2.663 24.172 46.974 1.00 24.61 100 LEU F N 1
ATOM 10020 C CA . LEU F 1 121 ? 2.909 23.932 48.385 1.00 23.98 100 LEU F CA 1
ATOM 10021 C C . LEU F 1 121 ? 1.946 22.862 48.851 1.00 23.94 100 LEU F C 1
ATOM 10022 O O . LEU F 1 121 ? 0.735 23.008 48.677 1.00 23.41 100 LEU F O 1
ATOM 10027 N N . VAL F 1 122 ? 2.493 21.782 49.415 1.00 24.01 101 VAL F N 1
ATOM 10028 C CA . VAL F 1 122 ? 1.706 20.625 49.830 1.00 24.34 101 VAL F CA 1
ATOM 10029 C C . VAL F 1 122 ? 2.006 20.251 51.278 1.00 25.45 101 VAL F C 1
ATOM 10030 O O . VAL F 1 122 ? 3.107 20.494 51.773 1.00 25.28 101 VAL F O 1
ATOM 10034 N N . PRO F 1 123 ? 1.027 19.654 51.972 1.00 26.46 102 PRO F N 1
ATOM 10035 C CA . PRO F 1 123 ? 1.289 19.200 53.323 1.00 27.36 102 PRO F CA 1
ATOM 10036 C C . PRO F 1 123 ? 2.068 17.881 53.342 1.00 28.64 102 PRO F C 1
ATOM 10037 O O . PRO F 1 123 ? 1.754 16.962 52.584 1.00 29.47 102 PRO F O 1
ATOM 10041 N N . GLU F 1 124 ? 3.081 17.791 54.192 1.00 29.91 103 GLU F N 1
ATOM 10042 C CA . GLU F 1 124 ? 3.761 16.515 54.438 1.00 30.82 103 GLU F CA 1
ATOM 10043 C C . GLU F 1 124 ? 3.522 16.060 55.896 1.00 31.42 103 GLU F C 1
ATOM 10044 O O . GLU F 1 124 ? 3.088 14.929 56.134 1.00 31.79 103 GLU F O 1
ATOM 10050 N N . LYS F 1 125 ? 3.758 16.947 56.860 1.00 31.90 104 LYS F N 1
ATOM 10051 C CA . LYS F 1 125 ? 3.551 16.615 58.281 1.00 32.44 104 LYS F CA 1
ATOM 10052 C C . LYS F 1 125 ? 2.061 16.510 58.630 1.00 32.39 104 LYS F C 1
ATOM 10053 O O . LYS F 1 125 ? 1.231 17.182 58.028 1.00 32.10 104 LYS F O 1
ATOM 10059 N N . ARG F 1 126 ? 1.741 15.678 59.625 1.00 32.60 105 ARG F N 1
ATOM 10060 C CA . ARG F 1 126 ? 0.368 15.546 60.137 1.00 32.56 105 ARG F CA 1
ATOM 10061 C C . ARG F 1 126 ? -0.178 16.845 60.748 1.00 32.54 105 ARG F C 1
ATOM 10062 O O . ARG F 1 126 ? -1.386 17.041 60.784 1.00 32.78 105 ARG F O 1
ATOM 10064 N N . SER F 1 127 ? 0.700 17.730 61.212 1.00 32.45 106 SER F N 1
ATOM 10065 C CA . SER F 1 127 ? 0.267 19.011 61.767 1.00 32.84 106 SER F CA 1
ATOM 10066 C C . SER F 1 127 ? -0.152 20.051 60.694 1.00 32.82 106 SER F C 1
ATOM 10067 O O . SER F 1 127 ? -0.665 21.116 61.038 1.00 32.31 106 SER F O 1
ATOM 10070 N N . GLU F 1 128 ? 0.072 19.729 59.414 1.00 32.80 107 GLU F N 1
ATOM 10071 C CA . GLU F 1 128 ? -0.234 20.613 58.284 1.00 32.93 107 GLU F CA 1
ATOM 10072 C C . GLU F 1 128 ? -1.453 20.138 57.496 1.00 32.52 107 GLU F C 1
ATOM 10073 O O . GLU F 1 128 ? -1.837 20.761 56.514 1.00 32.23 107 GLU F O 1
ATOM 10079 N N . LEU F 1 129 ? -2.048 19.032 57.927 1.00 32.42 108 LEU F N 1
ATOM 10080 C CA . LEU F 1 129 ? -3.107 18.361 57.183 1.00 32.47 108 LEU F CA 1
ATOM 10081 C C . LEU F 1 129 ? -4.484 18.625 57.772 1.00 32.31 108 LEU F C 1
ATOM 10082 O O . LEU F 1 129 ? -4.674 18.536 58.990 1.00 32.75 108 LEU F O 1
ATOM 10087 N N . THR F 1 130 ? -5.449 18.902 56.901 1.00 31.86 109 THR F N 1
ATOM 10088 C CA . THR F 1 130 ? -6.858 18.747 57.249 1.00 31.62 109 THR F CA 1
ATOM 10089 C C . THR F 1 130 ? -7.195 17.264 57.234 1.00 31.67 109 THR F C 1
ATOM 10090 O O . THR F 1 130 ? -6.428 16.455 56.717 1.00 31.60 109 THR F O 1
ATOM 10094 N N . THR F 1 131 ? -8.345 16.895 57.781 1.00 32.04 110 THR F N 1
ATOM 10095 C CA . THR F 1 131 ? -8.743 15.488 57.761 1.00 32.32 110 THR F CA 1
ATOM 10096 C C . THR F 1 131 ? -8.996 15.021 56.317 1.00 31.87 110 THR F C 1
ATOM 10097 O O . THR F 1 131 ? -8.744 13.864 55.987 1.00 32.08 110 THR F O 1
ATOM 10101 N N . GLU F 1 132 ? -9.472 15.920 55.456 1.00 31.34 111 GLU F N 1
ATOM 10102 C CA . GLU F 1 132 ? -9.641 15.598 54.028 1.00 30.81 111 GLU F CA 1
ATOM 10103 C C . GLU F 1 132 ? -8.293 15.391 53.301 1.00 29.87 111 GLU F C 1
ATOM 10104 O O . GLU F 1 132 ? -8.203 14.559 52.400 1.00 30.00 111 GLU F O 1
ATOM 10110 N N . GLY F 1 133 ? -7.264 16.150 53.681 1.00 28.78 112 GLY F N 1
ATOM 10111 C CA . GLY F 1 133 ? -5.908 15.914 53.184 1.00 28.00 112 GLY F CA 1
ATOM 10112 C C . GLY F 1 133 ? -5.188 17.074 52.519 1.00 27.13 112 GLY F C 1
ATOM 10113 O O . GLY F 1 133 ? -4.022 16.950 52.176 1.00 27.01 112 GLY F O 1
ATOM 10114 N N . GLY F 1 134 ? -5.867 18.201 52.326 1.00 25.98 113 GLY F N 1
ATOM 10115 C CA . GLY F 1 134 ? -5.215 19.383 51.793 1.00 24.98 113 GLY F CA 1
ATOM 10116 C C . GLY F 1 134 ? -4.433 20.126 52.851 1.00 24.41 113 GLY F C 1
ATOM 10117 O O . GLY F 1 134 ? -4.527 19.815 54.028 1.00 24.13 113 GLY F O 1
ATOM 10118 N N . LEU F 1 135 ? -3.658 21.110 52.419 1.00 23.96 114 LEU F N 1
ATOM 10119 C CA . LEU F 1 135 ? -2.908 21.979 53.319 1.00 24.12 114 LEU F CA 1
ATOM 10120 C C . LEU F 1 135 ? -3.849 22.849 54.159 1.00 24.60 114 LEU F C 1
ATOM 10121 O O . LEU F 1 135 ? -4.765 23.483 53.621 1.00 24.24 114 LEU F O 1
ATOM 10126 N N . ASP F 1 136 ? -3.617 22.874 55.472 1.00 25.00 115 ASP F N 1
ATOM 10127 C CA . ASP F 1 136 ? -4.365 23.746 56.379 1.00 25.34 115 ASP F CA 1
ATOM 10128 C C . ASP F 1 136 ? -3.830 25.168 56.283 1.00 24.92 115 ASP F C 1
ATOM 10129 O O . ASP F 1 136 ? -3.006 25.592 57.092 1.00 25.15 115 ASP F O 1
ATOM 10134 N N . VAL F 1 137 ? -4.309 25.909 55.291 1.00 24.45 116 VAL F N 1
ATOM 10135 C CA . VAL F 1 137 ? -3.833 27.265 55.069 1.00 23.79 116 VAL F CA 1
ATOM 10136 C C . VAL F 1 137 ? -4.347 28.202 56.171 1.00 23.80 116 VAL F C 1
ATOM 10137 O O . VAL F 1 137 ? -3.624 29.088 56.629 1.00 23.69 116 VAL F O 1
ATOM 10141 N N . VAL F 1 138 ? -5.586 27.996 56.603 1.00 23.90 117 VAL F N 1
ATOM 10142 C CA . VAL F 1 138 ? -6.153 28.762 57.724 1.00 24.00 117 VAL F CA 1
ATOM 10143 C C . VAL F 1 138 ? -5.254 28.654 58.963 1.00 24.54 117 VAL F C 1
ATOM 10144 O O . VAL F 1 138 ? -4.964 29.647 59.637 1.00 24.34 117 VAL F O 1
ATOM 10148 N N . GLY F 1 139 ? -4.804 27.437 59.229 1.00 25.07 118 GLY F N 1
ATOM 10149 C CA . GLY F 1 139 ? -4.048 27.127 60.425 1.00 25.75 118 GLY F CA 1
ATOM 10150 C C . GLY F 1 139 ? -2.595 27.546 60.394 1.00 26.18 118 GLY F C 1
ATOM 10151 O O . GLY F 1 139 ? -1.994 27.739 61.445 1.00 26.96 118 GLY F O 1
ATOM 10152 N N . HIS F 1 140 ? -2.020 27.679 59.201 1.00 26.45 119 HIS F N 1
ATOM 10153 C CA . HIS F 1 140 ? -0.603 28.021 59.063 1.00 26.42 119 HIS F CA 1
ATOM 10154 C C . HIS F 1 140 ? -0.440 29.227 58.150 1.00 26.14 119 HIS F C 1
ATOM 10155 O O . HIS F 1 140 ? 0.537 29.325 57.401 1.00 26.05 119 HIS F O 1
ATOM 10162 N N . PHE F 1 141 ? -1.398 30.150 58.239 1.00 25.67 120 PHE F N 1
ATOM 10163 C CA . PHE F 1 141 ? -1.503 31.273 57.326 1.00 25.21 120 PHE F CA 1
ATOM 10164 C C . PHE F 1 141 ? -0.214 32.063 57.204 1.00 25.51 120 PHE F C 1
ATOM 10165 O O . PHE F 1 141 ? 0.244 32.350 56.097 1.00 25.31 120 PHE F O 1
ATOM 10173 N N . ASP F 1 142 ? 0.358 32.446 58.336 1.00 25.66 121 ASP F N 1
ATOM 10174 C CA . ASP F 1 142 ? 1.536 33.310 58.306 1.00 26.02 121 ASP F CA 1
ATOM 10175 C C . ASP F 1 142 ? 2.722 32.585 57.657 1.00 25.66 121 ASP F C 1
ATOM 10176 O O . ASP F 1 142 ? 3.455 33.181 56.857 1.00 25.85 121 ASP F O 1
ATOM 10181 N N . ALA F 1 143 ? 2.880 31.297 57.966 1.00 25.05 122 ALA F N 1
ATOM 10182 C CA . ALA F 1 143 ? 3.944 30.482 57.361 1.00 24.82 122 ALA F CA 1
ATOM 10183 C C . ALA F 1 143 ? 3.755 30.400 55.851 1.00 24.10 122 ALA F C 1
ATOM 10184 O O . ALA F 1 143 ? 4.682 30.644 55.078 1.00 23.64 122 ALA F O 1
ATOM 10186 N N . VAL F 1 144 ? 2.532 30.088 55.447 1.00 23.78 123 VAL F N 1
ATOM 10187 C CA . VAL F 1 144 ? 2.214 29.905 54.044 1.00 23.45 123 VAL F CA 1
ATOM 10188 C C . VAL F 1 144 ? 2.361 31.204 53.262 1.00 23.55 123 VAL F C 1
ATOM 10189 O O . VAL F 1 144 ? 2.912 31.190 52.149 1.00 23.46 123 VAL F O 1
ATOM 10193 N N . ARG F 1 145 ? 1.895 32.316 53.838 1.00 23.54 124 ARG F N 1
ATOM 10194 C CA . ARG F 1 145 ? 2.037 33.635 53.199 1.00 23.80 124 ARG F CA 1
ATOM 10195 C C . ARG F 1 145 ? 3.495 34.016 52.999 1.00 23.14 124 ARG F C 1
ATOM 10196 O O . ARG F 1 145 ? 3.842 34.585 51.974 1.00 23.13 124 ARG F O 1
ATOM 10204 N N . ALA F 1 146 ? 4.335 33.740 53.992 1.00 22.80 125 ALA F N 1
ATOM 10205 C CA . ALA F 1 146 ? 5.750 34.096 53.912 1.00 22.86 125 ALA F CA 1
ATOM 10206 C C . ALA F 1 146 ? 6.443 33.240 52.852 1.00 23.07 125 ALA F C 1
ATOM 10207 O O . ALA F 1 146 ? 7.282 33.735 52.103 1.00 22.93 125 ALA F O 1
ATOM 10209 N N . ALA F 1 147 ? 6.065 31.969 52.773 1.00 23.17 126 ALA F N 1
ATOM 10210 C CA . ALA F 1 147 ? 6.584 31.075 51.743 1.00 23.57 126 ALA F CA 1
ATOM 10211 C C . ALA F 1 147 ? 6.167 31.539 50.346 1.00 24.21 126 ALA F C 1
ATOM 10212 O O . ALA F 1 147 ? 6.943 31.431 49.389 1.00 24.01 126 ALA F O 1
ATOM 10214 N N . CYS F 1 148 ? 4.942 32.060 50.238 1.00 25.32 127 CYS F N 1
ATOM 10215 C CA . CYS F 1 148 ? 4.456 32.649 48.990 1.00 25.86 127 CYS F CA 1
ATOM 10216 C C . CYS F 1 148 ? 5.269 33.863 48.565 1.00 26.72 127 CYS F C 1
ATOM 10217 O O . CYS F 1 148 ? 5.644 33.984 47.403 1.00 27.23 127 CYS F O 1
ATOM 10220 N N . LYS F 1 149 ? 5.532 34.758 49.508 1.00 27.86 128 LYS F N 1
ATOM 10221 C CA . LYS F 1 149 ? 6.354 35.949 49.258 1.00 28.98 128 LYS F CA 1
ATOM 10222 C C . LYS F 1 149 ? 7.757 35.531 48.839 1.00 29.15 128 LYS F C 1
ATOM 10223 O O . LYS F 1 149 ? 8.361 36.135 47.947 1.00 28.98 128 LYS F O 1
ATOM 10229 N N . GLN F 1 150 ? 8.272 34.495 49.500 1.00 29.15 129 GLN F N 1
ATOM 10230 C CA . GLN F 1 150 ? 9.634 34.049 49.273 1.00 29.48 129 GLN F CA 1
ATOM 10231 C C . GLN F 1 150 ? 9.793 33.422 47.884 1.00 29.54 129 GLN F C 1
ATOM 10232 O O . GLN F 1 150 ? 10.788 33.671 47.208 1.00 29.75 129 GLN F O 1
ATOM 10238 N N . LEU F 1 151 ? 8.825 32.617 47.463 1.00 29.43 130 LEU F N 1
ATOM 10239 C CA . LEU F 1 151 ? 8.877 32.018 46.136 1.00 29.66 130 LEU F CA 1
ATOM 10240 C C . LEU F 1 151 ? 8.590 33.052 45.043 1.00 29.93 130 LEU F C 1
ATOM 10241 O O . LEU F 1 151 ? 9.179 33.002 43.960 1.00 29.54 130 LEU F O 1
ATOM 10246 N N . ALA F 1 152 ? 7.694 33.995 45.330 1.00 29.99 131 ALA F N 1
ATOM 10247 C CA . ALA F 1 152 ? 7.352 35.029 44.358 1.00 30.14 131 ALA F CA 1
ATOM 10248 C C . ALA F 1 152 ? 8.560 35.929 44.080 1.00 30.31 131 ALA F C 1
ATOM 10249 O O . ALA F 1 152 ? 8.760 36.366 42.947 1.00 30.51 131 ALA F O 1
ATOM 10251 N N . ASP F 1 153 ? 9.364 36.196 45.108 1.00 30.53 132 ASP F N 1
ATOM 10252 C CA . ASP F 1 153 ? 10.582 37.000 44.951 1.00 30.85 132 ASP F CA 1
ATOM 10253 C C . ASP F 1 153 ? 11.625 36.322 44.063 1.00 30.34 132 ASP F C 1
ATOM 10254 O O . ASP F 1 153 ? 12.481 36.997 43.506 1.00 30.69 132 ASP F O 1
ATOM 10259 N N . ALA F 1 154 ? 11.555 34.993 43.964 1.00 29.63 133 ALA F N 1
ATOM 10260 C CA . ALA F 1 154 ? 12.432 34.203 43.110 1.00 29.06 133 ALA F CA 1
ATOM 10261 C C . ALA F 1 154 ? 11.806 33.913 41.740 1.00 28.74 133 ALA F C 1
ATOM 10262 O O . ALA F 1 154 ? 12.303 33.072 40.998 1.00 29.03 133 ALA F O 1
ATOM 10264 N N . GLY F 1 155 ? 10.708 34.594 41.416 1.00 28.25 134 GLY F N 1
ATOM 10265 C CA . GLY F 1 155 ? 10.063 34.467 40.109 1.00 27.45 134 GLY F CA 1
ATOM 10266 C C . GLY F 1 155 ? 9.279 33.186 39.891 1.00 26.71 134 GLY F C 1
ATOM 10267 O O . GLY F 1 155 ? 9.028 32.807 38.755 1.00 26.51 134 GLY F O 1
ATOM 10268 N N . VAL F 1 156 ? 8.884 32.528 40.978 1.00 25.73 135 VAL F N 1
ATOM 10269 C CA . VAL F 1 156 ? 8.111 31.294 40.911 1.00 24.81 135 VAL F CA 1
ATOM 10270 C C . VAL F 1 156 ? 6.622 31.585 41.090 1.00 24.58 135 VAL F C 1
ATOM 10271 O O . VAL F 1 156 ? 6.230 32.266 42.049 1.00 25.08 135 VAL F O 1
ATOM 10275 N N . ARG F 1 157 ? 5.802 31.063 40.179 1.00 23.91 136 ARG F N 1
ATOM 10276 C CA A ARG F 1 157 ? 4.352 31.132 40.329 0.50 23.77 136 ARG F CA 1
ATOM 10277 C CA B ARG F 1 157 ? 4.349 31.112 40.307 0.50 23.66 136 ARG F CA 1
ATOM 10278 C C . ARG F 1 157 ? 3.891 30.054 41.310 1.00 23.20 136 ARG F C 1
ATOM 10279 O O . ARG F 1 157 ? 4.013 28.859 41.045 1.00 23.01 136 ARG F O 1
ATOM 10294 N N . VAL F 1 158 ? 3.354 30.499 42.445 1.00 22.53 137 VAL F N 1
ATOM 10295 C CA . VAL F 1 158 ? 3.002 29.623 43.565 1.00 21.77 137 VAL F CA 1
ATOM 10296 C C . VAL F 1 158 ? 1.570 29.141 43.563 1.00 21.21 137 VAL F C 1
ATOM 10297 O O . VAL F 1 158 ? 0.635 29.895 43.299 1.00 20.79 137 VAL F O 1
ATOM 10301 N N . SER F 1 159 ? 1.424 27.872 43.911 1.00 20.94 138 SER F N 1
ATOM 10302 C CA . SER F 1 159 ? 0.134 27.216 44.007 1.00 20.79 138 SER F CA 1
ATOM 10303 C C . SER F 1 159 ? 0.017 26.574 45.390 1.00 20.30 138 SER F C 1
ATOM 10304 O O . SER F 1 159 ? 1.019 26.175 45.966 1.00 19.57 138 SER F O 1
ATOM 10307 N N . LEU F 1 160 ? -1.207 26.506 45.918 1.00 20.33 139 LEU F N 1
ATOM 10308 C CA . LEU F 1 160 ? -1.473 25.891 47.218 1.00 20.22 139 LEU F CA 1
ATOM 10309 C C . LEU F 1 160 ? -2.423 24.730 47.024 1.00 20.16 139 LEU F C 1
ATOM 10310 O O . LEU F 1 160 ? -3.496 24.905 46.446 1.00 20.75 139 LEU F O 1
ATOM 10315 N N . PHE F 1 161 ? -2.033 23.554 47.498 1.00 19.90 140 PHE F N 1
ATOM 10316 C CA . PHE F 1 161 ? -2.854 22.357 47.390 1.00 20.26 140 PHE F CA 1
ATOM 10317 C C . PHE F 1 161 ? -3.864 22.357 48.534 1.00 20.58 140 PHE F C 1
ATOM 10318 O O . PHE F 1 161 ? -3.474 22.383 49.699 1.00 20.35 140 PHE F O 1
ATOM 10326 N N . ILE F 1 162 ? -5.157 22.362 48.204 1.00 20.90 141 ILE F N 1
ATOM 10327 C CA . ILE F 1 162 ? -6.207 22.503 49.219 1.00 20.98 141 ILE F CA 1
ATOM 10328 C C . ILE F 1 162 ? -7.487 21.746 48.911 1.00 21.14 141 ILE F C 1
ATOM 10329 O O . ILE F 1 162 ? -7.770 21.382 47.772 1.00 20.89 141 ILE F O 1
ATOM 10334 N N . ASP F 1 163 ? -8.275 21.545 49.957 1.00 21.71 142 ASP F N 1
ATOM 10335 C CA . ASP F 1 163 ? -9.597 20.963 49.828 1.00 22.07 142 ASP F CA 1
ATOM 10336 C C . ASP F 1 163 ? -10.534 21.967 49.178 1.00 21.99 142 ASP F C 1
ATOM 10337 O O . ASP F 1 163 ? -10.331 23.178 49.309 1.00 21.47 142 ASP F O 1
ATOM 10342 N N . PRO F 1 164 ? -11.570 21.476 48.481 1.00 22.09 143 PRO F N 1
ATOM 10343 C CA . PRO F 1 164 ? -12.576 22.359 47.895 1.00 22.45 143 PRO F CA 1
ATOM 10344 C C . PRO F 1 164 ? -13.486 22.933 48.990 1.00 22.96 143 PRO F C 1
ATOM 10345 O O . PRO F 1 164 ? -14.661 22.603 49.087 1.00 22.77 143 PRO F O 1
ATOM 10349 N N . ASP F 1 165 ? -12.899 23.784 49.820 1.00 23.62 144 ASP F N 1
ATOM 10350 C CA . ASP F 1 165 ? -13.553 24.319 51.000 1.00 23.98 144 ASP F CA 1
ATOM 10351 C C . ASP F 1 165 ? -13.438 25.824 50.940 1.00 23.21 144 ASP F C 1
ATOM 10352 O O . ASP F 1 165 ? -12.338 26.371 50.853 1.00 22.78 144 ASP F O 1
ATOM 10357 N N . GLU F 1 166 ? -14.571 26.499 50.995 1.00 22.89 145 GLU F N 1
ATOM 10358 C CA . GLU F 1 166 ? -14.592 27.923 50.697 1.00 22.60 145 GLU F CA 1
ATOM 10359 C C . GLU F 1 166 ? -13.679 28.737 51.606 1.00 21.62 145 GLU F C 1
ATOM 10360 O O . GLU F 1 166 ? -13.078 29.707 51.156 1.00 21.77 145 GLU F O 1
ATOM 10366 N N . ALA F 1 167 ? -13.550 28.326 52.861 1.00 21.20 146 ALA F N 1
ATOM 10367 C CA . ALA F 1 167 ? -12.712 29.038 53.830 1.00 21.26 146 ALA F CA 1
ATOM 10368 C C . ALA F 1 167 ? -11.226 28.904 53.517 1.00 21.03 146 ALA F C 1
ATOM 10369 O O . ALA F 1 167 ? -10.456 29.857 53.687 1.00 20.40 146 ALA F O 1
ATOM 10371 N N . GLN F 1 168 ? -10.824 27.712 53.077 1.00 21.05 147 GLN F N 1
ATOM 10372 C CA . GLN F 1 168 ? -9.439 27.477 52.681 1.00 21.30 147 GLN F CA 1
ATOM 10373 C C . GLN F 1 168 ? -9.170 28.217 51.374 1.00 21.08 147 GLN F C 1
ATOM 10374 O O . GLN F 1 168 ? -8.126 28.863 51.212 1.00 20.94 147 GLN F O 1
ATOM 10380 N N . ILE F 1 169 ? -10.130 28.164 50.458 1.00 20.80 148 ILE F N 1
ATOM 10381 C CA . ILE F 1 169 ? -9.995 28.910 49.212 1.00 20.85 148 ILE F CA 1
ATOM 10382 C C . ILE F 1 169 ? -9.766 30.392 49.502 1.00 21.14 148 ILE F C 1
ATOM 10383 O O . ILE F 1 169 ? -8.881 31.004 48.902 1.00 21.46 148 ILE F O 1
ATOM 10388 N N . ARG F 1 170 ? -10.543 30.957 50.432 1.00 21.20 149 ARG F N 1
ATOM 10389 C CA . ARG F 1 170 ? -10.369 32.353 50.851 1.00 20.91 149 ARG F CA 1
ATOM 10390 C C . ARG F 1 170 ? -9.013 32.593 51.458 1.00 19.95 149 ARG F C 1
ATOM 10391 O O . ARG F 1 170 ? -8.342 33.557 51.115 1.00 19.74 149 ARG F O 1
ATOM 10399 N N . ALA F 1 171 ? -8.623 31.738 52.394 1.00 19.65 150 ALA F N 1
ATOM 10400 C CA . ALA F 1 171 ? -7.315 31.882 53.028 1.00 19.36 150 ALA F CA 1
ATOM 10401 C C . ALA F 1 171 ? -6.224 31.801 51.965 1.00 19.45 150 ALA F C 1
ATOM 10402 O O . ALA F 1 171 ? -5.279 32.599 51.972 1.00 19.60 150 ALA F O 1
ATOM 10404 N N . ALA F 1 172 ? -6.366 30.857 51.037 1.00 19.46 151 ALA F N 1
ATOM 10405 C CA . ALA F 1 172 ? -5.395 30.720 49.950 1.00 20.07 151 ALA F CA 1
ATOM 10406 C C . ALA F 1 172 ? -5.239 32.061 49.248 1.00 20.53 151 ALA F C 1
ATOM 10407 O O . ALA F 1 172 ? -4.125 32.533 49.026 1.00 20.35 151 ALA F O 1
ATOM 10409 N N . HIS F 1 173 ? -6.370 32.682 48.920 1.00 21.14 152 HIS F N 1
ATOM 10410 C CA . HIS F 1 173 ? -6.347 33.968 48.236 1.00 21.71 152 HIS F CA 1
ATOM 10411 C C . HIS F 1 173 ? -5.677 35.068 49.052 1.00 22.08 152 HIS F C 1
ATOM 10412 O O . HIS F 1 173 ? -4.945 35.882 48.487 1.00 21.76 152 HIS F O 1
ATOM 10419 N N . GLU F 1 174 ? -5.903 35.093 50.367 1.00 22.59 153 GLU F N 1
ATOM 10420 C CA . GLU F 1 174 ? -5.289 36.128 51.205 1.00 23.48 153 GLU F CA 1
ATOM 10421 C C . GLU F 1 174 ? -3.771 35.962 51.315 1.00 23.23 153 GLU F C 1
ATOM 10422 O O . GLU F 1 174 ? -3.076 36.906 51.639 1.00 23.26 153 GLU F O 1
ATOM 10428 N N . THR F 1 175 ? -3.253 34.772 51.035 1.00 23.31 154 THR F N 1
ATOM 10429 C CA . THR F 1 175 ? -1.810 34.556 51.135 1.00 23.31 154 THR F CA 1
ATOM 10430 C C . THR F 1 175 ? -1.070 35.281 50.035 1.00 23.57 154 THR F C 1
ATOM 10431 O O . THR F 1 175 ? 0.113 35.563 50.182 1.00 23.51 154 THR F O 1
ATOM 10435 N N . GLY F 1 176 ? -1.774 35.578 48.942 1.00 23.51 155 GLY F N 1
ATOM 10436 C CA . GLY F 1 176 ? -1.161 36.171 47.758 1.00 23.57 155 GLY F CA 1
ATOM 10437 C C . GLY F 1 176 ? -0.788 35.144 46.693 1.00 23.58 155 GLY F C 1
ATOM 10438 O O . GLY F 1 176 ? -0.299 35.512 45.628 1.00 23.74 155 GLY F O 1
ATOM 10439 N N . ALA F 1 177 ? -1.006 33.860 46.974 1.00 23.31 156 ALA F N 1
ATOM 10440 C CA . ALA F 1 177 ? -0.758 32.817 45.982 1.00 23.20 156 ALA F CA 1
ATOM 10441 C C . ALA F 1 177 ? -1.690 33.047 44.794 1.00 22.87 156 ALA F C 1
ATOM 10442 O O . ALA F 1 177 ? -2.873 33.286 44.995 1.00 23.39 156 ALA F O 1
ATOM 10444 N N . PRO F 1 178 ? -1.145 33.032 43.564 1.00 22.35 157 PRO F N 1
ATOM 10445 C CA . PRO F 1 178 ? -1.971 33.223 42.374 1.00 21.80 157 PRO F CA 1
ATOM 10446 C C . PRO F 1 178 ? -2.752 31.987 41.937 1.00 20.97 157 PRO F C 1
ATOM 10447 O O . PRO F 1 178 ? -3.739 32.124 41.209 1.00 20.67 157 PRO F O 1
ATOM 10451 N N . VAL F 1 179 ? -2.333 30.803 42.389 1.00 20.08 158 VAL F N 1
ATOM 10452 C CA . VAL F 1 179 ? -2.941 29.545 41.952 1.00 19.10 158 VAL F CA 1
ATOM 10453 C C . VAL F 1 179 ? -3.357 28.714 43.168 1.00 18.87 158 VAL F C 1
ATOM 10454 O O . VAL F 1 179 ? -2.742 28.807 44.219 1.00 18.37 158 VAL F O 1
ATOM 10458 N N . ILE F 1 180 ? -4.437 27.948 43.019 1.00 18.78 159 ILE F N 1
ATOM 10459 C CA . ILE F 1 180 ? -4.804 26.885 43.943 1.00 18.94 159 ILE F CA 1
ATOM 10460 C C . ILE F 1 180 ? -4.983 25.584 43.168 1.00 19.61 159 ILE F C 1
ATOM 10461 O O . ILE F 1 180 ? -5.355 25.600 41.995 1.00 19.81 159 ILE F O 1
ATOM 10466 N N . GLU F 1 181 ? -4.669 24.463 43.813 1.00 20.27 160 GLU F N 1
ATOM 10467 C CA . GLU F 1 181 ? -4.990 23.166 43.271 1.00 20.87 160 GLU F CA 1
ATOM 10468 C C . GLU F 1 181 ? -5.944 22.485 44.245 1.00 20.87 160 GLU F C 1
ATOM 10469 O O . GLU F 1 181 ? -5.624 22.298 45.416 1.00 20.56 160 GLU F O 1
ATOM 10475 N N . LEU F 1 182 ? -7.111 22.112 43.734 1.00 21.04 161 LEU F N 1
ATOM 10476 C CA . LEU F 1 182 ? -8.132 21.449 44.508 1.00 21.09 161 LEU F CA 1
ATOM 10477 C C . LEU F 1 182 ? -7.869 19.950 44.614 1.00 21.84 161 LEU F C 1
ATOM 10478 O O . LEU F 1 182 ? -7.485 19.302 43.632 1.00 22.32 161 LEU F O 1
ATOM 10483 N N . HIS F 1 183 ? -8.113 19.412 45.811 1.00 22.37 162 HIS F N 1
ATOM 10484 C CA . HIS F 1 183 ? -7.960 17.998 46.124 1.00 22.43 162 HIS F CA 1
ATOM 10485 C C . HIS F 1 183 ? -9.146 17.179 45.637 1.00 22.57 162 HIS F C 1
ATOM 10486 O O . HIS F 1 183 ? -10.177 17.121 46.303 1.00 22.35 162 HIS F O 1
ATOM 10493 N N . THR F 1 184 ? -8.968 16.501 44.500 1.00 22.97 163 THR F N 1
ATOM 10494 C CA . THR F 1 184 ? -10.022 15.702 43.871 1.00 22.96 163 THR F CA 1
ATOM 10495 C C . THR F 1 184 ? -10.105 14.259 44.360 1.00 23.45 163 THR F C 1
ATOM 10496 O O . THR F 1 184 ? -10.863 13.456 43.812 1.00 23.34 163 THR F O 1
ATOM 10500 N N . GLY F 1 185 ? -9.360 13.934 45.411 1.00 24.25 164 GLY F N 1
ATOM 10501 C CA . GLY F 1 185 ? -9.263 12.561 45.927 1.00 24.66 164 GLY F CA 1
ATOM 10502 C C . GLY F 1 185 ? -10.547 11.951 46.466 1.00 25.21 164 GLY F C 1
ATOM 10503 O O . GLY F 1 185 ? -10.752 10.741 46.344 1.00 25.17 164 GLY F O 1
ATOM 10504 N N . ARG F 1 186 ? -11.415 12.766 47.062 1.00 25.80 165 ARG F N 1
ATOM 10505 C CA . ARG F 1 186 ? -12.714 12.261 47.543 1.00 26.29 165 ARG F CA 1
ATOM 10506 C C . ARG F 1 186 ? -13.632 11.947 46.375 1.00 26.05 165 ARG F C 1
ATOM 10507 O O . ARG F 1 186 ? -14.286 10.906 46.353 1.00 25.80 165 ARG F O 1
ATOM 10515 N N . TYR F 1 187 ? -13.675 12.865 45.414 1.00 26.14 166 TYR F N 1
ATOM 10516 C CA . TYR F 1 187 ? -14.317 12.623 44.133 1.00 26.14 166 TYR F CA 1
ATOM 10517 C C . TYR F 1 187 ? -13.757 11.356 43.467 1.00 26.79 166 TYR F C 1
ATOM 10518 O O . TYR F 1 187 ? -14.515 10.491 43.023 1.00 26.99 166 TYR F O 1
ATOM 10527 N N . ALA F 1 188 ? -12.435 11.246 43.417 1.00 27.61 167 ALA F N 1
ATOM 10528 C CA . ALA F 1 188 ? -11.776 10.113 42.763 1.00 28.85 167 ALA F CA 1
ATOM 10529 C C . ALA F 1 188 ? -12.074 8.793 43.456 1.00 30.06 167 ALA F C 1
ATOM 10530 O O . ALA F 1 188 ? -12.276 7.789 42.784 1.00 30.08 167 ALA F O 1
ATOM 10532 N N . ASP F 1 189 ? -12.123 8.810 44.791 1.00 31.88 168 ASP F N 1
ATOM 10533 C CA . ASP F 1 189 ? -12.316 7.597 45.599 1.00 33.22 168 ASP F CA 1
ATOM 10534 C C . ASP F 1 189 ? -13.765 7.379 46.065 1.00 34.33 168 ASP F C 1
ATOM 10535 O O . ASP F 1 189 ? -14.020 6.532 46.924 1.00 34.52 168 ASP F O 1
ATOM 10540 N N . ALA F 1 190 ? -14.711 8.119 45.495 1.00 35.73 169 ALA F N 1
ATOM 10541 C CA . ALA F 1 190 ? -16.119 7.940 45.832 1.00 36.99 169 ALA F CA 1
ATOM 10542 C C . ALA F 1 190 ? -16.561 6.495 45.601 1.00 38.35 169 ALA F C 1
ATOM 10543 O O . ALA F 1 190 ? -16.229 5.879 44.583 1.00 38.43 169 ALA F O 1
ATOM 10545 N N . HIS F 1 191 ? -17.323 5.970 46.557 1.00 40.03 170 HIS F N 1
ATOM 10546 C CA . HIS F 1 191 ? -17.715 4.557 46.572 1.00 41.37 170 HIS F CA 1
ATOM 10547 C C . HIS F 1 191 ? -18.936 4.253 45.693 1.00 41.57 170 HIS F C 1
ATOM 10548 O O . HIS F 1 191 ? -19.236 3.086 45.437 1.00 41.76 170 HIS F O 1
ATOM 10555 N N . ASP F 1 192 ? -19.640 5.295 45.248 1.00 41.85 171 ASP F N 1
ATOM 10556 C CA . ASP F 1 192 ? -20.828 5.140 44.396 1.00 42.19 171 ASP F CA 1
ATOM 10557 C C . ASP F 1 192 ? -21.168 6.451 43.661 1.00 41.88 171 ASP F C 1
ATOM 10558 O O . ASP F 1 192 ? -20.603 7.501 43.964 1.00 41.94 171 ASP F O 1
ATOM 10563 N N . ALA F 1 193 ? -22.092 6.374 42.704 1.00 41.53 172 ALA F N 1
ATOM 10564 C CA . ALA F 1 193 ? -22.438 7.511 41.836 1.00 41.13 172 ALA F CA 1
ATOM 10565 C C . ALA F 1 193 ? -23.003 8.724 42.588 1.00 40.71 172 ALA F C 1
ATOM 10566 O O . ALA F 1 193 ? -22.682 9.868 42.253 1.00 40.74 172 ALA F O 1
ATOM 10568 N N . ALA F 1 194 ? -23.837 8.479 43.595 1.00 40.08 173 ALA F N 1
ATOM 10569 C CA . ALA F 1 194 ? -24.394 9.559 44.404 1.00 39.73 173 ALA F CA 1
ATOM 10570 C C . ALA F 1 194 ? -23.286 10.326 45.102 1.00 39.43 173 ALA F C 1
ATOM 10571 O O . ALA F 1 194 ? -23.229 11.552 45.015 1.00 39.49 173 ALA F O 1
ATOM 10573 N N . GLU F 1 195 ? -22.410 9.597 45.789 1.00 39.09 174 GLU F N 1
ATOM 10574 C CA . GLU F 1 195 ? -21.290 10.203 46.501 1.00 39.16 174 GLU F CA 1
ATOM 10575 C C . GLU F 1 195 ? -20.353 10.935 45.537 1.00 38.64 174 GLU F C 1
ATOM 10576 O O . GLU F 1 195 ? -19.937 12.056 45.810 1.00 38.37 174 GLU F O 1
ATOM 10582 N N . GLN F 1 196 ? -20.042 10.302 44.406 1.00 38.29 175 GLN F N 1
ATOM 10583 C CA . GLN F 1 196 ? -19.211 10.922 43.369 1.00 38.03 175 GLN F CA 1
ATOM 10584 C C . GLN F 1 196 ? -19.822 12.211 42.812 1.00 37.69 175 GLN F C 1
ATOM 10585 O O . GLN F 1 196 ? -19.096 13.158 42.514 1.00 37.72 175 GLN F O 1
ATOM 10591 N N . GLN F 1 197 ? -21.139 12.254 42.654 1.00 37.52 176 GLN F N 1
ATOM 10592 C CA . GLN F 1 197 ? -21.779 13.466 42.125 1.00 37.62 176 GLN F CA 1
ATOM 10593 C C . GLN F 1 197 ? -21.722 14.611 43.123 1.00 36.74 176 GLN F C 1
ATOM 10594 O O . GLN F 1 197 ? -21.471 15.749 42.740 1.00 36.68 176 GLN F O 1
ATOM 10600 N N . ARG F 1 198 ? -21.963 14.308 44.395 1.00 35.91 177 ARG F N 1
ATOM 10601 C CA . ARG F 1 198 ? -21.919 15.319 45.449 1.00 35.28 177 ARG F CA 1
ATOM 10602 C C . ARG F 1 198 ? -20.516 15.910 45.580 1.00 34.43 177 ARG F C 1
ATOM 10603 O O . ARG F 1 198 ? -20.360 17.130 45.714 1.00 34.17 177 ARG F O 1
ATOM 10611 N N . GLU F 1 199 ? -19.504 15.036 45.542 1.00 33.17 178 GLU F N 1
ATOM 10612 C CA . GLU F 1 199 ? -18.099 15.454 45.572 1.00 32.27 178 GLU F CA 1
ATOM 10613 C C . GLU F 1 199 ? -17.702 16.227 44.305 1.00 31.28 178 GLU F C 1
ATOM 10614 O O . GLU F 1 199 ? -16.880 17.132 44.363 1.00 30.34 178 GLU F O 1
ATOM 10620 N N . PHE F 1 200 ? -18.298 15.873 43.171 1.00 30.29 179 PHE F N 1
ATOM 10621 C CA . PHE F 1 200 ? -18.128 16.655 41.958 1.00 30.00 179 PHE F CA 1
ATOM 10622 C C . PHE F 1 200 ? -18.682 18.079 42.153 1.00 29.70 179 PHE F C 1
ATOM 10623 O O . PHE F 1 200 ? -18.035 19.055 41.775 1.00 29.23 179 PHE F O 1
ATOM 10631 N N . GLU F 1 201 ? -19.864 18.193 42.757 1.00 29.53 180 GLU F N 1
ATOM 10632 C CA . GLU F 1 201 ? -20.502 19.503 42.970 1.00 29.63 180 GLU F CA 1
ATOM 10633 C C . GLU F 1 201 ? -19.624 20.396 43.855 1.00 28.21 180 GLU F C 1
ATOM 10634 O O . GLU F 1 201 ? -19.533 21.605 43.634 1.00 28.17 180 GLU F O 1
ATOM 10640 N N . ARG F 1 202 ? -18.963 19.784 44.835 1.00 26.78 181 ARG F N 1
ATOM 10641 C CA . ARG F 1 202 ? -18.026 20.493 45.718 1.00 25.56 181 ARG F CA 1
ATOM 10642 C C . ARG F 1 202 ? -16.840 21.075 44.958 1.00 24.50 181 ARG F C 1
ATOM 10643 O O . ARG F 1 202 ? -16.422 22.197 45.247 1.00 24.64 181 ARG F O 1
ATOM 10651 N N . ILE F 1 203 ? -16.306 20.316 43.996 1.00 23.31 182 ILE F N 1
ATOM 10652 C CA . ILE F 1 203 ? -15.175 20.770 43.166 1.00 22.16 182 ILE F CA 1
ATOM 10653 C C . ILE F 1 203 ? -15.619 21.886 42.234 1.00 21.80 182 ILE F C 1
ATOM 10654 O O . ILE F 1 203 ? -14.971 22.928 42.142 1.00 21.52 182 ILE F O 1
ATOM 10659 N N . ALA F 1 204 ? -16.729 21.654 41.539 1.00 21.82 183 ALA F N 1
ATOM 10660 C CA . ALA F 1 204 ? -17.362 22.678 40.701 1.00 21.75 183 ALA F CA 1
ATOM 10661 C C . ALA F 1 204 ? -17.582 23.995 41.455 1.00 21.53 183 ALA F C 1
ATOM 10662 O O . ALA F 1 204 ? -17.233 25.050 40.945 1.00 22.13 183 ALA F O 1
ATOM 10664 N N . THR F 1 205 ? -18.138 23.924 42.664 1.00 21.26 184 THR F N 1
ATOM 10665 C CA . THR F 1 205 ? -18.390 25.115 43.493 1.00 21.06 184 THR F CA 1
ATOM 10666 C C . THR F 1 205 ? -17.080 25.774 43.905 1.00 21.10 184 THR F C 1
ATOM 10667 O O . THR F 1 205 ? -16.955 26.994 43.888 1.00 20.86 184 THR F O 1
ATOM 10671 N N . GLY F 1 206 ? -16.100 24.952 44.277 1.00 21.17 185 GLY F N 1
ATOM 10672 C CA . GLY F 1 206 ? -14.757 25.433 44.582 1.00 21.13 185 GLY F CA 1
ATOM 10673 C C . GLY F 1 206 ? -14.100 26.163 43.423 1.00 21.21 185 GLY F C 1
ATOM 10674 O O . GLY F 1 206 ? -13.504 27.222 43.611 1.00 20.24 185 GLY F O 1
ATOM 10675 N N . VAL F 1 207 ? -14.221 25.599 42.224 1.00 21.78 186 VAL F N 1
ATOM 10676 C CA . VAL F 1 207 ? -13.735 26.264 41.012 1.00 22.40 186 VAL F CA 1
ATOM 10677 C C . VAL F 1 207 ? -14.401 27.640 40.834 1.00 22.98 186 VAL F C 1
ATOM 10678 O O . VAL F 1 207 ? -13.713 28.639 40.640 1.00 22.68 186 VAL F O 1
ATOM 10682 N N . ASP F 1 208 ? -15.726 27.698 40.935 1.00 24.07 187 ASP F N 1
ATOM 10683 C CA . ASP F 1 208 ? -16.437 28.996 40.847 1.00 25.12 187 ASP F CA 1
ATOM 10684 C C . ASP F 1 208 ? -15.944 29.991 41.890 1.00 25.06 187 ASP F C 1
ATOM 10685 O O . ASP F 1 208 ? -15.677 31.145 41.568 1.00 24.98 187 ASP F O 1
ATOM 10690 N N . ALA F 1 209 ? -15.825 29.523 43.135 1.00 25.15 188 ALA F N 1
ATOM 10691 C CA . ALA F 1 209 ? -15.354 30.353 44.248 1.00 25.17 188 ALA F CA 1
ATOM 10692 C C . ALA F 1 209 ? -13.948 30.904 44.021 1.00 25.11 188 ALA F C 1
ATOM 10693 O O . ALA F 1 209 ? -13.704 32.089 44.239 1.00 25.68 188 ALA F O 1
ATOM 10695 N N . GLY F 1 210 ? -13.026 30.048 43.590 1.00 24.86 189 GLY F N 1
ATOM 10696 C CA . GLY F 1 210 ? -11.646 30.465 43.336 1.00 24.75 189 GLY F CA 1
ATOM 10697 C C . GLY F 1 210 ? -11.506 31.429 42.164 1.00 24.73 189 GLY F C 1
ATOM 10698 O O . GLY F 1 210 ? -10.748 32.395 42.230 1.00 24.47 189 GLY F O 1
ATOM 10699 N N . ILE F 1 211 ? -12.233 31.164 41.087 1.00 25.12 190 ILE F N 1
ATOM 10700 C CA . ILE F 1 211 ? -12.251 32.073 39.926 1.00 25.79 190 ILE F CA 1
ATOM 10701 C C . ILE F 1 211 ? -12.934 33.416 40.234 1.00 25.60 190 ILE F C 1
ATOM 10702 O O . ILE F 1 211 ? -12.604 34.432 39.642 1.00 25.81 190 ILE F O 1
ATOM 10707 N N . ALA F 1 212 ? -13.874 33.418 41.169 1.00 25.78 191 ALA F N 1
ATOM 10708 C CA . ALA F 1 212 ? -14.527 34.662 41.592 1.00 25.56 191 ALA F CA 1
ATOM 10709 C C . ALA F 1 212 ? -13.566 35.580 42.340 1.00 25.30 191 ALA F C 1
ATOM 10710 O O . ALA F 1 212 ? -13.828 36.774 42.448 1.00 26.01 191 ALA F O 1
ATOM 10712 N N . LEU F 1 213 ? -12.468 35.029 42.857 1.00 24.73 192 LEU F N 1
ATOM 10713 C CA . LEU F 1 213 ? -11.444 35.809 43.561 1.00 24.51 192 LEU F CA 1
ATOM 10714 C C . LEU F 1 213 ? -10.232 36.124 42.704 1.00 24.89 192 LEU F C 1
ATOM 10715 O O . LEU F 1 213 ? -9.312 36.799 43.164 1.00 25.39 192 LEU F O 1
ATOM 10720 N N . GLY F 1 214 ? -10.215 35.644 41.465 1.00 25.11 193 GLY F N 1
ATOM 10721 C CA . GLY F 1 214 ? -9.091 35.898 40.566 1.00 24.99 193 GLY F CA 1
ATOM 10722 C C . GLY F 1 214 ? -8.043 34.793 40.580 1.00 24.78 193 GLY F C 1
ATOM 10723 O O . GLY F 1 214 ? -6.977 34.948 39.996 1.00 25.03 193 GLY F O 1
ATOM 10724 N N . LEU F 1 215 ? -8.332 33.672 41.232 1.00 24.50 194 LEU F N 1
ATOM 10725 C CA . LEU F 1 215 ? -7.359 32.588 41.298 1.00 24.42 194 LEU F CA 1
ATOM 10726 C C . LEU F 1 215 ? -7.423 31.731 40.036 1.00 24.68 194 LEU F C 1
ATOM 10727 O O . LEU F 1 215 ? -8.502 31.558 39.434 1.00 24.92 194 LEU F O 1
ATOM 10732 N N . LYS F 1 216 ? -6.273 31.200 39.635 1.00 24.53 195 LYS F N 1
ATOM 10733 C CA . LYS F 1 216 ? -6.240 30.069 38.694 1.00 25.02 195 LYS F CA 1
ATOM 10734 C C . LYS F 1 216 ? -6.497 28.839 39.525 1.00 24.11 195 LYS F C 1
ATOM 10735 O O . LYS F 1 216 ? -5.932 28.703 40.625 1.00 23.95 195 LYS F O 1
ATOM 10741 N N . VAL F 1 217 ? -7.336 27.940 39.027 1.00 23.37 196 VAL F N 1
ATOM 10742 C CA . VAL F 1 217 ? -7.585 26.711 39.763 1.00 23.14 196 VAL F CA 1
ATOM 10743 C C . VAL F 1 217 ? -7.222 25.448 38.968 1.00 23.20 196 VAL F C 1
ATOM 10744 O O . VAL F 1 217 ? -7.620 25.277 37.816 1.00 23.15 196 VAL F O 1
ATOM 10748 N N . ASN F 1 218 ? -6.430 24.590 39.621 1.00 22.80 197 ASN F N 1
ATOM 10749 C CA . ASN F 1 218 ? -5.951 23.342 39.066 1.00 22.29 197 ASN F CA 1
ATOM 10750 C C . ASN F 1 218 ? -6.606 22.193 39.834 1.00 22.01 197 ASN F C 1
ATOM 10751 O O . ASN F 1 218 ? -7.238 22.417 40.868 1.00 22.09 197 ASN F O 1
ATOM 10756 N N . ALA F 1 219 ? -6.464 20.969 39.336 1.00 21.69 198 ALA F N 1
ATOM 10757 C CA . ALA F 1 219 ? -6.920 19.762 40.061 1.00 21.59 198 ALA F CA 1
ATOM 10758 C C . ALA F 1 219 ? -6.039 18.582 39.668 1.00 21.68 198 ALA F C 1
ATOM 10759 O O . ALA F 1 219 ? -5.077 18.773 38.943 1.00 21.59 198 ALA F O 1
ATOM 10761 N N . GLY F 1 220 ? -6.338 17.369 40.134 1.00 21.85 199 GLY F N 1
ATOM 10762 C CA . GLY F 1 220 ? -5.659 16.187 39.565 1.00 22.15 199 GLY F CA 1
ATOM 10763 C C . GLY F 1 220 ? -5.345 14.993 40.446 1.00 22.02 199 GLY F C 1
ATOM 10764 O O . GLY F 1 220 ? -5.093 13.899 39.929 1.00 22.35 199 GLY F O 1
ATOM 10765 N N . HIS F 1 221 ? -5.358 15.181 41.762 1.00 21.73 200 HIS F N 1
ATOM 10766 C CA . HIS F 1 221 ? -5.129 14.077 42.678 1.00 21.55 200 HIS F CA 1
ATOM 10767 C C . HIS F 1 221 ? -6.168 12.984 42.424 1.00 20.70 200 HIS F C 1
ATOM 10768 O O . HIS F 1 221 ? -7.377 13.251 42.445 1.00 19.78 200 HIS F O 1
ATOM 10775 N N . GLY F 1 222 ? -5.685 11.765 42.148 1.00 19.61 201 GLY F N 1
ATOM 10776 C CA . GLY F 1 222 ? -6.543 10.605 41.956 1.00 18.66 201 GLY F CA 1
ATOM 10777 C C . GLY F 1 222 ? -7.272 10.505 40.622 1.00 18.28 201 GLY F C 1
ATOM 10778 O O . GLY F 1 222 ? -8.049 9.570 40.402 1.00 17.77 201 GLY F O 1
ATOM 10779 N N . LEU F 1 223 ? -7.040 11.450 39.717 1.00 17.81 202 LEU F N 1
ATOM 10780 C CA . LEU F 1 223 ? -7.727 11.412 38.447 1.00 17.61 202 LEU F CA 1
ATOM 10781 C C . LEU F 1 223 ? -7.122 10.326 37.552 1.00 17.74 202 LEU F C 1
ATOM 10782 O O . LEU F 1 223 ? -5.930 10.040 37.617 1.00 17.42 202 LEU F O 1
ATOM 10787 N N . HIS F 1 224 ? -7.967 9.713 36.737 1.00 18.13 203 HIS F N 1
ATOM 10788 C CA . HIS F 1 224 ? -7.537 8.668 35.831 1.00 18.51 203 HIS F CA 1
ATOM 10789 C C . HIS F 1 224 ? -8.415 8.660 34.571 1.00 18.73 203 HIS F C 1
ATOM 10790 O O . HIS F 1 224 ? -9.136 9.623 34.339 1.00 18.45 203 HIS F O 1
ATOM 10797 N N . TYR F 1 225 ? -8.366 7.594 33.769 1.00 19.03 204 TYR F N 1
ATOM 10798 C CA . TYR F 1 225 ? -8.875 7.650 32.378 1.00 19.67 204 TYR F CA 1
ATOM 10799 C C . TYR F 1 225 ? -10.394 7.528 32.211 1.00 20.32 204 TYR F C 1
ATOM 10800 O O . TYR F 1 225 ? -10.917 7.745 31.112 1.00 20.53 204 TYR F O 1
ATOM 10809 N N . THR F 1 226 ? -11.113 7.149 33.261 1.00 20.93 205 THR F N 1
ATOM 10810 C CA . THR F 1 226 ? -12.581 7.235 33.192 1.00 20.96 205 THR F CA 1
ATOM 10811 C C . THR F 1 226 ? -13.235 8.221 34.164 1.00 20.68 205 THR F C 1
ATOM 10812 O O . THR F 1 226 ? -14.452 8.351 34.142 1.00 20.44 205 THR F O 1
ATOM 10816 N N . ASN F 1 227 ? -12.457 8.923 34.993 1.00 20.51 206 ASN F N 1
ATOM 10817 C CA . ASN F 1 227 ? -13.034 9.963 35.858 1.00 20.65 206 ASN F CA 1
ATOM 10818 C C . ASN F 1 227 ? -12.518 11.363 35.582 1.00 20.85 206 ASN F C 1
ATOM 10819 O O . ASN F 1 227 ? -12.945 12.315 36.245 1.00 21.23 206 ASN F O 1
ATOM 10824 N N . VAL F 1 228 ? -11.593 11.496 34.630 1.00 20.38 207 VAL F N 1
ATOM 10825 C CA . VAL F 1 228 ? -11.005 12.799 34.330 1.00 20.13 207 VAL F CA 1
ATOM 10826 C C . VAL F 1 228 ? -11.958 13.661 33.473 1.00 20.47 207 VAL F C 1
ATOM 10827 O O . VAL F 1 228 ? -11.872 14.881 33.480 1.00 19.68 207 VAL F O 1
ATOM 10831 N N . GLN F 1 229 ? -12.864 13.015 32.751 1.00 21.25 208 GLN F N 1
ATOM 10832 C CA . GLN F 1 229 ? -13.639 13.700 31.722 1.00 22.18 208 GLN F CA 1
ATOM 10833 C C . GLN F 1 229 ? -14.511 14.805 32.322 1.00 22.69 208 GLN F C 1
ATOM 10834 O O . GLN F 1 229 ? -14.514 15.933 31.823 1.00 22.99 208 GLN F O 1
ATOM 10840 N N . ALA F 1 230 ? -15.240 14.471 33.389 1.00 23.13 209 ALA F N 1
ATOM 10841 C CA . ALA F 1 230 ? -16.129 15.418 34.070 1.00 23.33 209 ALA F CA 1
ATOM 10842 C C . ALA F 1 230 ? -15.390 16.631 34.605 1.00 23.69 209 ALA F C 1
ATOM 10843 O O . ALA F 1 230 ? -15.920 17.749 34.577 1.00 24.12 209 ALA F O 1
ATOM 10845 N N . ILE F 1 231 ? -14.179 16.416 35.115 1.00 23.89 210 ILE F N 1
ATOM 10846 C CA . ILE F 1 231 ? -13.375 17.508 35.647 1.00 24.00 210 ILE F CA 1
ATOM 10847 C C . ILE F 1 231 ? -12.819 18.348 34.500 1.00 24.28 210 ILE F C 1
ATOM 10848 O O . ILE F 1 231 ? -12.838 19.573 34.562 1.00 24.04 210 ILE F O 1
ATOM 10853 N N . ALA F 1 232 ? -12.336 17.692 33.449 1.00 24.62 211 ALA F N 1
ATOM 10854 C CA . ALA F 1 232 ? -11.823 18.405 32.274 1.00 25.16 211 ALA F CA 1
ATOM 10855 C C . ALA F 1 232 ? -12.908 19.281 31.630 1.00 25.57 211 ALA F C 1
ATOM 10856 O O . ALA F 1 232 ? -12.614 20.341 31.093 1.00 25.47 211 ALA F O 1
ATOM 10858 N N . ALA F 1 233 ? -14.162 18.837 31.720 1.00 26.01 212 ALA F N 1
ATOM 10859 C CA . ALA F 1 233 ? -15.295 19.566 31.149 1.00 26.44 212 ALA F CA 1
ATOM 10860 C C . ALA F 1 233 ? -15.630 20.890 31.857 1.00 26.54 212 ALA F C 1
ATOM 10861 O O . ALA F 1 233 ? -16.331 21.719 31.279 1.00 27.07 212 ALA F O 1
ATOM 10863 N N . LEU F 1 234 ? -15.141 21.090 33.085 1.00 26.42 213 LEU F N 1
ATOM 10864 C CA . LEU F 1 234 ? -15.337 22.357 33.809 1.00 26.07 213 LEU F CA 1
ATOM 10865 C C . LEU F 1 234 ? -14.461 23.450 33.227 1.00 26.16 213 LEU F C 1
ATOM 10866 O O . LEU F 1 234 ? -13.238 23.358 33.314 1.00 26.28 213 LEU F O 1
ATOM 10871 N N . PRO F 1 235 ? -15.077 24.507 32.658 1.00 26.18 214 PRO F N 1
ATOM 10872 C CA . PRO F 1 235 ? -14.320 25.536 31.927 1.00 25.85 214 PRO F CA 1
ATOM 10873 C C . PRO F 1 235 ? -13.279 26.287 32.762 1.00 25.54 214 PRO F C 1
ATOM 10874 O O . PRO F 1 235 ? -12.279 26.754 32.215 1.00 25.05 214 PRO F O 1
ATOM 10878 N N . GLY F 1 236 ? -13.524 26.412 34.066 1.00 24.90 215 GLY F N 1
ATOM 10879 C CA . GLY F 1 236 ? -12.656 27.198 34.943 1.00 24.67 215 GLY F CA 1
ATOM 10880 C C . GLY F 1 236 ? -11.345 26.544 35.346 1.00 24.57 215 GLY F C 1
ATOM 10881 O O . GLY F 1 236 ? -10.453 27.211 35.859 1.00 24.82 215 GLY F O 1
ATOM 10882 N N . ILE F 1 237 ? -11.230 25.237 35.131 1.00 24.43 216 ILE F N 1
ATOM 10883 C CA . ILE F 1 237 ? -10.008 24.507 35.438 1.00 24.28 216 ILE F CA 1
ATOM 10884 C C . ILE F 1 237 ? -8.915 24.780 34.390 1.00 24.19 216 ILE F C 1
ATOM 10885 O O . ILE F 1 237 ? -9.105 24.524 33.198 1.00 23.53 216 ILE F O 1
ATOM 10890 N N . ALA F 1 238 ? -7.776 25.304 34.858 1.00 24.10 217 ALA F N 1
ATOM 10891 C CA . ALA F 1 238 ? -6.640 25.639 34.003 1.00 24.05 217 ALA F CA 1
ATOM 10892 C C . ALA F 1 238 ? -5.734 24.432 33.692 1.00 24.26 217 ALA F C 1
ATOM 10893 O O . ALA F 1 238 ? -5.236 24.297 32.569 1.00 24.19 217 ALA F O 1
ATOM 10895 N N . GLU F 1 239 ? -5.494 23.579 34.682 1.00 24.22 218 GLU F N 1
ATOM 10896 C CA . GLU F 1 239 ? -4.532 22.483 34.524 1.00 24.37 218 GLU F CA 1
ATOM 10897 C C . GLU F 1 239 ? -4.879 21.301 35.410 1.00 23.35 218 GLU F C 1
ATOM 10898 O O . GLU F 1 239 ? -5.289 21.472 36.548 1.00 23.39 218 GLU F O 1
ATOM 10904 N N . LEU F 1 240 ? -4.718 20.099 34.870 1.00 22.55 219 LEU F N 1
ATOM 10905 C CA . LEU F 1 240 ? -4.844 18.888 35.641 1.00 21.87 219 LEU F CA 1
ATOM 10906 C C . LEU F 1 240 ? -3.468 18.269 35.787 1.00 21.82 219 LEU F C 1
ATOM 10907 O O . LEU F 1 240 ? -2.810 18.003 34.790 1.00 21.98 219 LEU F O 1
ATOM 10912 N N . ASN F 1 241 ? -3.051 18.075 37.040 1.00 21.54 220 ASN F N 1
ATOM 10913 C CA . ASN F 1 241 ? -1.752 17.527 37.406 1.00 21.45 220 ASN F CA 1
ATOM 10914 C C . ASN F 1 241 ? -1.963 16.094 37.816 1.00 20.78 220 ASN F C 1
ATOM 10915 O O . ASN F 1 241 ? -2.460 15.829 38.912 1.00 21.26 220 ASN F O 1
ATOM 10920 N N . ILE F 1 242 ? -1.591 15.170 36.936 1.00 19.98 221 ILE F N 1
ATOM 10921 C CA . ILE F 1 242 ? -1.934 13.764 37.116 1.00 19.49 221 ILE F CA 1
ATOM 10922 C C . ILE F 1 242 ? -0.674 12.915 37.161 1.00 19.51 221 ILE F C 1
ATOM 10923 O O . ILE F 1 242 ? 0.226 13.097 36.328 1.00 19.41 221 ILE F O 1
ATOM 10928 N N . GLY F 1 243 ? -0.640 11.961 38.094 1.00 19.08 222 GLY F N 1
ATOM 10929 C CA . GLY F 1 243 ? 0.536 11.113 38.302 1.00 18.96 222 GLY F CA 1
ATOM 10930 C C . GLY F 1 243 ? 0.338 9.620 38.132 1.00 18.36 222 GLY F C 1
ATOM 10931 O O . GLY F 1 243 ? 0.598 9.054 37.058 1.00 17.96 222 GLY F O 1
ATOM 10932 N N . HIS F 1 244 ? -0.110 8.975 39.199 1.00 17.85 223 HIS F N 1
ATOM 10933 C CA . HIS F 1 244 ? -0.103 7.521 39.250 1.00 17.96 223 HIS F CA 1
ATOM 10934 C C . HIS F 1 244 ? -0.861 6.856 38.100 1.00 18.09 223 HIS F C 1
ATOM 10935 O O . HIS F 1 244 ? -0.395 5.834 37.564 1.00 17.83 223 HIS F O 1
ATOM 10942 N N . ALA F 1 245 ? -2.015 7.417 37.720 1.00 17.81 224 ALA F N 1
ATOM 10943 C CA . ALA F 1 245 ? -2.832 6.824 36.646 1.00 17.85 224 ALA F CA 1
ATOM 10944 C C . ALA F 1 245 ? -2.074 6.713 35.320 1.00 17.57 224 ALA F C 1
ATOM 10945 O O . ALA F 1 245 ? -2.281 5.781 34.570 1.00 17.43 224 ALA F O 1
ATOM 10947 N N . ILE F 1 246 ? -1.212 7.678 35.034 1.00 17.94 225 ILE F N 1
ATOM 10948 C CA . ILE F 1 246 ? -0.432 7.671 33.797 1.00 18.21 225 ILE F CA 1
ATOM 10949 C C . ILE F 1 246 ? 0.655 6.602 33.836 1.00 18.61 225 ILE F C 1
ATOM 10950 O O . ILE F 1 246 ? 0.858 5.880 32.853 1.00 18.31 225 ILE F O 1
ATOM 10955 N N . VAL F 1 247 ? 1.314 6.471 34.987 1.00 19.05 226 VAL F N 1
ATOM 10956 C CA . VAL F 1 247 ? 2.342 5.436 35.168 1.00 19.05 226 VAL F CA 1
ATOM 10957 C C . VAL F 1 247 ? 1.731 4.036 35.136 1.00 19.14 226 VAL F C 1
ATOM 10958 O O . VAL F 1 247 ? 2.251 3.144 34.468 1.00 19.67 226 VAL F O 1
ATOM 10962 N N . ALA F 1 248 ? 0.620 3.849 35.837 1.00 19.16 227 ALA F N 1
ATOM 10963 C CA . ALA F 1 248 ? -0.059 2.556 35.873 1.00 18.92 227 ALA F CA 1
ATOM 10964 C C . ALA F 1 248 ? -0.493 2.125 34.473 1.00 19.10 227 ALA F C 1
ATOM 10965 O O . ALA F 1 248 ? -0.355 0.961 34.111 1.00 19.18 227 ALA F O 1
ATOM 10967 N N . HIS F 1 249 ? -1.003 3.071 33.692 1.00 18.62 228 HIS F N 1
ATOM 10968 C CA . HIS F 1 249 ? -1.367 2.819 32.300 1.00 18.50 228 HIS F CA 1
ATOM 10969 C C . HIS F 1 249 ? -0.136 2.571 31.395 1.00 18.64 228 HIS F C 1
ATOM 10970 O O . HIS F 1 249 ? -0.152 1.662 30.566 1.00 18.04 228 HIS F O 1
ATOM 10977 N N . ALA F 1 250 ? 0.909 3.387 31.570 1.00 18.89 229 ALA F N 1
ATOM 10978 C CA . ALA F 1 250 ? 2.147 3.282 30.794 1.00 19.42 229 ALA F CA 1
ATOM 10979 C C . ALA F 1 250 ? 2.820 1.924 30.895 1.00 19.93 229 ALA F C 1
ATOM 10980 O O . ALA F 1 250 ? 3.405 1.455 29.918 1.00 19.83 229 ALA F O 1
ATOM 10982 N N . VAL F 1 251 ? 2.726 1.263 32.042 1.00 20.30 230 VAL F N 1
ATOM 10983 C CA . VAL F 1 251 ? 3.370 -0.037 32.152 1.00 20.57 230 VAL F CA 1
ATOM 10984 C C . VAL F 1 251 ? 2.847 -0.977 31.077 1.00 20.42 230 VAL F C 1
ATOM 10985 O O . VAL F 1 251 ? 3.613 -1.754 30.520 1.00 20.64 230 VAL F O 1
ATOM 10989 N N . PHE F 1 252 ? 1.559 -0.903 30.771 1.00 20.31 231 PHE F N 1
ATOM 10990 C CA . PHE F 1 252 ? 0.991 -1.769 29.724 1.00 20.45 231 PHE F CA 1
ATOM 10991 C C . PHE F 1 252 ? 1.079 -1.160 28.341 1.00 20.16 231 PHE F C 1
ATOM 10992 O O . PHE F 1 252 ? 1.197 -1.871 27.355 1.00 21.11 231 PHE F O 1
ATOM 11000 N N . VAL F 1 253 ? 1.043 0.157 28.280 1.00 20.01 232 VAL F N 1
ATOM 11001 C CA . VAL F 1 253 ? 0.755 0.875 27.044 1.00 19.81 232 VAL F CA 1
ATOM 11002 C C . VAL F 1 253 ? 1.972 1.639 26.516 1.00 19.54 232 VAL F C 1
ATOM 11003 O O . VAL F 1 253 ? 2.042 1.958 25.332 1.00 19.90 232 VAL F O 1
ATOM 11007 N N . GLY F 1 254 ? 2.953 1.882 27.378 1.00 19.33 233 GLY F N 1
ATOM 11008 C CA . GLY F 1 254 ? 4.077 2.741 27.056 1.00 18.90 233 GLY F CA 1
ATOM 11009 C C . GLY F 1 254 ? 3.766 4.176 27.455 1.00 19.21 233 GLY F C 1
ATOM 11010 O O . GLY F 1 254 ? 2.640 4.665 27.255 1.00 18.95 233 GLY F O 1
ATOM 11011 N N . TRP F 1 255 ? 4.791 4.850 27.978 1.00 18.90 234 TRP F N 1
ATOM 11012 C CA . TRP F 1 255 ? 4.701 6.186 28.566 1.00 18.75 234 TRP F CA 1
ATOM 11013 C C . TRP F 1 255 ? 4.172 7.247 27.610 1.00 19.56 234 TRP F C 1
ATOM 11014 O O . TRP F 1 255 ? 3.281 8.020 27.974 1.00 18.83 234 TRP F O 1
ATOM 11025 N N . ASP F 1 256 ? 4.752 7.293 26.404 1.00 20.23 235 ASP F N 1
ATOM 11026 C CA . ASP F 1 256 ? 4.386 8.273 25.381 1.00 21.24 235 ASP F CA 1
ATOM 11027 C C . ASP F 1 256 ? 2.895 8.186 25.081 1.00 20.86 235 ASP F C 1
ATOM 11028 O O . ASP F 1 256 ? 2.184 9.194 25.112 1.00 21.22 235 ASP F O 1
ATOM 11033 N N . ASN F 1 257 ? 2.436 6.968 24.819 1.00 19.85 236 ASN F N 1
ATOM 11034 C CA . ASN F 1 257 ? 1.033 6.717 24.563 1.00 19.86 236 ASN F CA 1
ATOM 11035 C C . ASN F 1 257 ? 0.154 7.145 25.721 1.00 19.36 236 ASN F C 1
ATOM 11036 O O . ASN F 1 257 ? -0.897 7.742 25.503 1.00 19.93 236 ASN F O 1
ATOM 11041 N N . ALA F 1 258 ? 0.585 6.861 26.945 1.00 18.40 237 ALA F N 1
ATOM 11042 C CA . ALA F 1 258 ? -0.257 7.107 28.119 1.00 17.93 237 ALA F CA 1
ATOM 11043 C C . ALA F 1 258 ? -0.479 8.602 28.336 1.00 17.81 237 ALA F C 1
ATOM 11044 O O . ALA F 1 258 ? -1.571 9.034 28.707 1.00 17.66 237 ALA F O 1
ATOM 11046 N N . VAL F 1 259 ? 0.564 9.377 28.080 1.00 17.75 238 VAL F N 1
ATOM 11047 C CA . VAL F 1 259 ? 0.528 10.807 28.251 1.00 18.18 238 VAL F CA 1
ATOM 11048 C C . VAL F 1 259 ? -0.322 11.465 27.152 1.00 19.06 238 VAL F C 1
ATOM 11049 O O . VAL F 1 259 ? -1.207 12.282 27.445 1.00 18.75 238 VAL F O 1
ATOM 11053 N N . ARG F 1 260 ? -0.040 11.115 25.898 1.00 19.71 239 ARG F N 1
ATOM 11054 C CA . ARG F 1 260 ? -0.761 11.676 24.769 1.00 20.16 239 ARG F CA 1
ATOM 11055 C C . ARG F 1 260 ? -2.238 11.335 24.893 1.00 20.65 239 ARG F C 1
ATOM 11056 O O . ARG F 1 260 ? -3.078 12.180 24.652 1.00 21.14 239 ARG F O 1
ATOM 11064 N N . GLU F 1 261 ? -2.552 10.104 25.275 1.00 21.25 240 GLU F N 1
ATOM 11065 C CA . GLU F 1 261 ? -3.941 9.693 25.407 1.00 22.04 240 GLU F CA 1
ATOM 11066 C C . GLU F 1 261 ? -4.698 10.491 26.475 1.00 22.18 240 GLU F C 1
ATOM 11067 O O . GLU F 1 261 ? -5.838 10.888 26.243 1.00 22.85 240 GLU F O 1
ATOM 11073 N N . MET F 1 262 ? -4.084 10.710 27.636 1.00 21.95 241 MET F N 1
ATOM 11074 C CA . MET F 1 262 ? -4.706 11.513 28.688 1.00 21.63 241 MET F CA 1
ATOM 11075 C C . MET F 1 262 ? -4.949 12.929 28.203 1.00 22.00 241 MET F C 1
ATOM 11076 O O . MET F 1 262 ? -5.996 13.490 28.451 1.00 21.99 241 MET F O 1
ATOM 11081 N N . LYS F 1 263 ? -3.963 13.502 27.521 1.00 22.42 242 LYS F N 1
ATOM 11082 C CA . LYS F 1 263 ? -4.077 14.837 26.983 1.00 22.97 242 LYS F CA 1
ATOM 11083 C C . LYS F 1 263 ? -5.245 14.932 26.004 1.00 22.92 242 LYS F C 1
ATOM 11084 O O . LYS F 1 263 ? -6.055 15.843 26.110 1.00 22.97 242 LYS F O 1
ATOM 11090 N N . ALA F 1 264 ? -5.339 13.974 25.082 1.00 22.71 243 ALA F N 1
ATOM 11091 C CA . ALA F 1 264 ? -6.389 13.965 24.056 1.00 22.68 243 ALA F CA 1
ATOM 11092 C C . ALA F 1 264 ? -7.785 13.868 24.658 1.00 22.69 243 ALA F C 1
ATOM 11093 O O . ALA F 1 264 ? -8.688 14.598 24.256 1.00 22.98 243 ALA F O 1
ATOM 11095 N N . ILE F 1 265 ? -7.957 12.939 25.596 1.00 22.55 244 ILE F N 1
ATOM 11096 C CA . ILE F 1 265 ? -9.216 12.777 26.326 1.00 22.35 244 ILE F CA 1
ATOM 11097 C C . ILE F 1 265 ? -9.629 14.073 27.035 1.00 21.94 244 ILE F C 1
ATOM 11098 O O . ILE F 1 265 ? -10.786 14.473 26.961 1.00 21.05 244 ILE F O 1
ATOM 11103 N N . MET F 1 266 ? -8.674 14.714 27.706 1.00 21.71 245 MET F N 1
ATOM 11104 C CA . MET F 1 266 ? -8.914 15.975 28.393 1.00 21.81 245 MET F CA 1
ATOM 11105 C C . MET F 1 266 ? -9.354 17.053 27.416 1.00 22.33 245 MET F C 1
ATOM 11106 O O . MET F 1 266 ? -10.329 17.753 27.673 1.00 22.48 245 MET F O 1
ATOM 11111 N N . VAL F 1 267 ? -8.629 17.194 26.306 1.00 22.57 246 VAL F N 1
ATOM 11112 C CA . VAL F 1 267 ? -8.966 18.189 25.286 1.00 22.78 246 VAL F CA 1
ATOM 11113 C C . VAL F 1 267 ? -10.324 17.872 24.626 1.00 22.99 246 VAL F C 1
ATOM 11114 O O . VAL F 1 267 ? -11.131 18.768 24.387 1.00 23.02 246 VAL F O 1
ATOM 11118 N N . ALA F 1 268 ? -10.580 16.603 24.343 1.00 23.10 247 ALA F N 1
ATOM 11119 C CA . ALA F 1 268 ? -11.877 16.209 23.795 1.00 23.43 247 ALA F CA 1
ATOM 11120 C C . ALA F 1 268 ? -13.030 16.706 24.680 1.00 23.62 247 ALA F C 1
ATOM 11121 O O . ALA F 1 268 ? -13.979 17.330 24.187 1.00 23.44 247 ALA F O 1
ATOM 11123 N N . ALA F 1 269 ? -12.915 16.447 25.981 1.00 23.55 248 ALA F N 1
ATOM 11124 C CA . ALA F 1 269 ? -13.960 16.759 26.954 1.00 23.93 248 ALA F CA 1
ATOM 11125 C C . ALA F 1 269 ? -14.193 18.259 27.089 1.00 24.20 248 ALA F C 1
ATOM 11126 O O . ALA F 1 269 ? -15.328 18.720 27.151 1.00 23.74 248 ALA F O 1
ATOM 11128 N N . ARG F 1 270 ? -13.100 19.001 27.154 1.00 24.78 249 ARG F N 1
ATOM 11129 C CA . ARG F 1 270 ? -13.156 20.432 27.331 1.00 25.46 249 ARG F CA 1
ATOM 11130 C C . ARG F 1 270 ? -13.856 21.068 26.131 1.00 26.19 249 ARG F C 1
ATOM 11131 O O . ARG F 1 270 ? -14.798 21.829 26.309 1.00 26.73 249 ARG F O 1
ATOM 11139 N N . VAL F 1 271 ? -13.428 20.723 24.921 1.00 26.81 250 VAL F N 1
ATOM 11140 C CA . VAL F 1 271 ? -13.941 21.367 23.710 1.00 27.33 250 VAL F CA 1
ATOM 11141 C C . VAL F 1 271 ? -15.420 21.057 23.455 1.00 27.68 250 VAL F C 1
ATOM 11142 O O . VAL F 1 271 ? -16.202 21.944 23.084 1.00 27.64 250 VAL F O 1
ATOM 11146 N N . ALA F 1 272 ? -15.797 19.804 23.657 1.00 27.77 251 ALA F N 1
ATOM 11147 C CA . ALA F 1 272 ? -17.186 19.403 23.499 1.00 28.40 251 ALA F CA 1
ATOM 11148 C C . ALA F 1 272 ? -18.092 20.087 24.533 1.00 28.68 251 ALA F C 1
ATOM 11149 O O . ALA F 1 272 ? -19.257 20.330 24.257 1.00 28.51 251 ALA F O 1
ATOM 11151 N N . ALA F 1 273 ? -17.546 20.381 25.714 1.00 29.52 252 ALA F N 1
ATOM 11152 C CA . ALA F 1 273 ? -18.305 20.989 26.811 1.00 30.22 252 ALA F CA 1
ATOM 11153 C C . ALA F 1 273 ? -18.675 22.444 26.532 1.00 30.59 252 ALA F C 1
ATOM 11154 O O . ALA F 1 273 ? -19.710 22.897 26.969 1.00 30.68 252 ALA F O 1
ATOM 11156 N N . LEU F 1 274 ? -17.813 23.160 25.820 1.00 31.48 253 LEU F N 1
ATOM 11157 C CA . LEU F 1 274 ? -18.037 24.570 25.478 1.00 32.45 253 LEU F CA 1
ATOM 11158 C C . LEU F 1 274 ? -19.118 24.747 24.398 1.00 32.41 253 LEU F C 1
ATOM 11159 O O . LEU F 1 274 ? -19.573 23.772 23.786 1.00 32.82 253 LEU F O 1
ATOM 11164 N N . ALA G 1 31 ? -22.660 4.355 24.142 1.00 33.16 10 ALA G N 1
ATOM 11165 C CA . ALA G 1 31 ? -23.042 5.778 23.883 1.00 33.22 10 ALA G CA 1
ATOM 11166 C C . ALA G 1 31 ? -22.639 6.228 22.466 1.00 32.84 10 ALA G C 1
ATOM 11167 O O . ALA G 1 31 ? -23.318 7.046 21.845 1.00 33.65 10 ALA G O 1
ATOM 11169 N N . ILE G 1 32 ? -21.528 5.710 21.963 1.00 31.96 11 ILE G N 1
ATOM 11170 C CA . ILE G 1 32 ? -21.169 5.889 20.553 1.00 30.99 11 ILE G CA 1
ATOM 11171 C C . ILE G 1 32 ? -20.292 4.710 20.134 1.00 30.13 11 ILE G C 1
ATOM 11172 O O . ILE G 1 32 ? -19.495 4.230 20.929 1.00 30.41 11 ILE G O 1
ATOM 11177 N N . ASP G 1 33 ? -20.454 4.239 18.900 1.00 29.16 12 ASP G N 1
ATOM 11178 C CA . ASP G 1 33 ? -19.726 3.063 18.410 1.00 28.25 12 ASP G CA 1
ATOM 11179 C C . ASP G 1 33 ? -18.566 3.425 17.500 1.00 27.08 12 ASP G C 1
ATOM 11180 O O . ASP G 1 33 ? -18.614 4.423 16.786 1.00 27.21 12 ASP G O 1
ATOM 11185 N N . LEU G 1 34 ? -17.520 2.604 17.535 1.00 25.88 13 LEU G N 1
ATOM 11186 C CA . LEU G 1 34 ? -16.392 2.742 16.619 1.00 24.83 13 LEU G CA 1
ATOM 11187 C C . LEU G 1 34 ? -16.278 1.500 15.748 1.00 24.07 13 LEU G C 1
ATOM 11188 O O . LEU G 1 34 ? -16.091 0.388 16.248 1.00 23.87 13 LEU G O 1
ATOM 11193 N N . GLY G 1 35 ? -16.406 1.695 14.444 1.00 23.32 14 GLY G N 1
ATOM 11194 C CA . GLY G 1 35 ? -16.114 0.653 13.470 1.00 22.58 14 GLY G CA 1
ATOM 11195 C C . GLY G 1 35 ? -14.714 0.893 12.971 1.00 22.11 14 GLY G C 1
ATOM 11196 O O . GLY G 1 35 ? -14.395 1.993 12.551 1.00 21.86 14 GLY G O 1
ATOM 11197 N N . VAL G 1 36 ? -13.860 -0.123 13.039 1.00 22.14 15 VAL G N 1
ATOM 11198 C CA . VAL G 1 36 ? -12.472 0.018 12.596 1.00 21.81 15 VAL G CA 1
ATOM 11199 C C . VAL G 1 36 ? -12.344 -0.650 11.245 1.00 22.19 15 VAL G C 1
ATOM 11200 O O . VAL G 1 36 ? -12.602 -1.846 11.110 1.00 22.25 15 VAL G O 1
ATOM 11204 N N . ASN G 1 37 ? -11.952 0.130 10.248 1.00 22.69 16 ASN G N 1
ATOM 11205 C CA . ASN G 1 37 ? -11.831 -0.356 8.893 1.00 23.25 16 ASN G CA 1
ATOM 11206 C C . ASN G 1 37 ? -10.400 -0.824 8.637 1.00 23.48 16 ASN G C 1
ATOM 11207 O O . ASN G 1 37 ? -9.456 -0.075 8.861 1.00 23.03 16 ASN G O 1
ATOM 11212 N N . ILE G 1 38 ? -10.257 -2.053 8.143 1.00 24.04 17 ILE G N 1
ATOM 11213 C CA . ILE G 1 38 ? -8.946 -2.721 8.066 1.00 24.52 17 ILE G CA 1
ATOM 11214 C C . ILE G 1 38 ? -8.394 -2.850 6.646 1.00 25.10 17 ILE G C 1
ATOM 11215 O O . ILE G 1 38 ? -7.450 -3.620 6.410 1.00 25.35 17 ILE G O 1
ATOM 11220 N N . ASP G 1 39 ? -8.964 -2.098 5.704 1.00 25.47 18 ASP G N 1
ATOM 11221 C CA . ASP G 1 39 ? -8.547 -2.187 4.299 1.00 25.54 18 ASP G CA 1
ATOM 11222 C C . ASP G 1 39 ? -7.046 -1.941 4.149 1.00 25.41 18 ASP G C 1
ATOM 11223 O O . ASP G 1 39 ? -6.333 -2.718 3.498 1.00 24.94 18 ASP G O 1
ATOM 11228 N N . HIS G 1 40 ? -6.573 -0.860 4.760 1.00 25.04 19 HIS G N 1
ATOM 11229 C CA . HIS G 1 40 ? -5.208 -0.426 4.539 1.00 25.18 19 HIS G CA 1
ATOM 11230 C C . HIS G 1 40 ? -4.147 -1.258 5.275 1.00 24.86 19 HIS G C 1
ATOM 11231 O O . HIS G 1 40 ? -2.959 -1.093 5.028 1.00 24.35 19 HIS G O 1
ATOM 11238 N N . VAL G 1 41 ? -4.571 -2.153 6.164 1.00 24.79 20 VAL G N 1
ATOM 11239 C CA . VAL G 1 41 ? -3.659 -3.165 6.685 1.00 24.66 20 VAL G CA 1
ATOM 11240 C C . VAL G 1 41 ? -3.324 -4.124 5.537 1.00 25.02 20 VAL G C 1
ATOM 11241 O O . VAL G 1 41 ? -2.153 -4.440 5.323 1.00 24.81 20 VAL G O 1
ATOM 11245 N N . ALA G 1 42 ? -4.353 -4.534 4.784 1.00 25.13 21 ALA G N 1
ATOM 11246 C CA . ALA G 1 42 ? -4.203 -5.414 3.628 1.00 25.39 21 ALA G CA 1
ATOM 11247 C C . ALA G 1 42 ? -3.390 -4.756 2.524 1.00 25.81 21 ALA G C 1
ATOM 11248 O O . ALA G 1 42 ? -2.576 -5.406 1.876 1.00 26.25 21 ALA G O 1
ATOM 11250 N N . THR G 1 43 ? -3.638 -3.473 2.294 1.00 26.12 22 THR G N 1
ATOM 11251 C CA . THR G 1 43 ? -2.851 -2.669 1.366 1.00 26.47 22 THR G CA 1
ATOM 11252 C C . THR G 1 43 ? -1.359 -2.838 1.622 1.00 27.00 22 THR G C 1
ATOM 11253 O O . THR G 1 43 ? -0.551 -2.916 0.702 1.00 27.40 22 THR G O 1
ATOM 11257 N N . LEU G 1 44 ? -1.008 -2.875 2.895 1.00 27.20 23 LEU G N 1
ATOM 11258 C CA . LEU G 1 44 ? 0.373 -3.003 3.309 1.00 27.82 23 LEU G CA 1
ATOM 11259 C C . LEU G 1 44 ? 0.877 -4.416 3.074 1.00 27.75 23 LEU G C 1
ATOM 11260 O O . LEU G 1 44 ? 2.022 -4.606 2.698 1.00 27.64 23 LEU G O 1
ATOM 11265 N N . ARG G 1 45 ? 0.013 -5.399 3.299 1.00 28.16 24 ARG G N 1
ATOM 11266 C CA . ARG G 1 45 ? 0.354 -6.797 3.067 1.00 29.04 24 ARG G CA 1
ATOM 11267 C C . ARG G 1 45 ? 0.589 -7.094 1.588 1.00 29.63 24 ARG G C 1
ATOM 11268 O O . ARG G 1 45 ? 1.567 -7.758 1.237 1.00 30.15 24 ARG G O 1
ATOM 11276 N N . ASN G 1 46 ? -0.309 -6.612 0.735 1.00 30.18 25 ASN G N 1
ATOM 11277 C CA . ASN G 1 46 ? -0.246 -6.893 -0.700 1.00 30.73 25 ASN G CA 1
ATOM 11278 C C . ASN G 1 46 ? 0.978 -6.271 -1.362 1.00 31.11 25 ASN G C 1
ATOM 11279 O O . ASN G 1 46 ? 1.481 -6.792 -2.350 1.00 30.90 25 ASN G O 1
ATOM 11284 N N . ALA G 1 47 ? 1.450 -5.156 -0.811 1.00 31.74 26 ALA G N 1
ATOM 11285 C CA . ALA G 1 47 ? 2.701 -4.550 -1.244 1.00 32.21 26 ALA G CA 1
ATOM 11286 C C . ALA G 1 47 ? 3.851 -5.570 -1.311 1.00 32.70 26 ALA G C 1
ATOM 11287 O O . ALA G 1 47 ? 4.639 -5.563 -2.257 1.00 33.14 26 ALA G O 1
ATOM 11289 N N . ARG G 1 48 ? 3.941 -6.449 -0.320 1.00 33.04 27 ARG G N 1
ATOM 11290 C CA . ARG G 1 48 ? 5.064 -7.387 -0.231 1.00 33.45 27 ARG G CA 1
ATOM 11291 C C . ARG G 1 48 ? 4.691 -8.755 -0.782 1.00 33.32 27 ARG G C 1
ATOM 11292 O O . ARG G 1 48 ? 5.536 -9.443 -1.352 1.00 33.46 27 ARG G O 1
ATOM 11300 N N . GLY G 1 49 ? 3.440 -9.156 -0.591 1.00 33.03 28 GLY G N 1
ATOM 11301 C CA . GLY G 1 49 ? 2.968 -10.446 -1.066 1.00 32.92 28 GLY G CA 1
ATOM 11302 C C . GLY G 1 49 ? 3.207 -11.602 -0.109 1.00 32.74 28 GLY G C 1
ATOM 11303 O O . GLY G 1 49 ? 3.223 -12.751 -0.534 1.00 32.98 28 GLY G O 1
ATOM 11304 N N . THR G 1 50 ? 3.413 -11.313 1.174 1.00 32.35 29 THR G N 1
ATOM 11305 C CA . THR G 1 50 ? 3.397 -12.354 2.213 1.00 31.99 29 THR G CA 1
ATOM 11306 C C . THR G 1 50 ? 2.063 -12.242 2.943 1.00 31.47 29 THR G C 1
ATOM 11307 O O . THR G 1 50 ? 1.205 -11.476 2.527 1.00 32.14 29 THR G O 1
ATOM 11311 N N . ALA G 1 51 ? 1.881 -12.991 4.022 1.00 30.68 30 ALA G N 1
ATOM 11312 C CA . ALA G 1 51 ? 0.644 -12.931 4.788 1.00 30.35 30 ALA G CA 1
ATOM 11313 C C . ALA G 1 51 ? 0.611 -11.786 5.822 1.00 29.92 30 ALA G C 1
ATOM 11314 O O . ALA G 1 51 ? -0.370 -11.636 6.542 1.00 29.43 30 ALA G O 1
ATOM 11316 N N . TYR G 1 52 ? 1.660 -10.966 5.875 1.00 29.60 31 TYR G N 1
ATOM 11317 C CA . TYR G 1 52 ? 1.798 -9.987 6.943 1.00 29.21 31 TYR G CA 1
ATOM 11318 C C . TYR G 1 52 ? 1.951 -8.584 6.389 1.00 28.20 31 TYR G C 1
ATOM 11319 O O . TYR G 1 52 ? 2.527 -8.411 5.329 1.00 27.56 31 TYR G O 1
ATOM 11328 N N . PRO G 1 53 ? 1.418 -7.573 7.105 1.00 27.66 32 PRO G N 1
ATOM 11329 C CA . PRO G 1 53 ? 0.649 -7.713 8.341 1.00 27.44 32 PRO G CA 1
ATOM 11330 C C . PRO G 1 53 ? -0.722 -8.301 8.053 1.00 27.11 32 PRO G C 1
ATOM 11331 O O . PRO G 1 53 ? -1.314 -8.011 7.024 1.00 26.87 32 PRO G O 1
ATOM 11335 N N . ASP G 1 54 ? -1.213 -9.129 8.958 1.00 27.32 33 ASP G N 1
ATOM 11336 C CA . ASP G 1 54 ? -2.420 -9.906 8.706 1.00 27.54 33 ASP G CA 1
ATOM 11337 C C . ASP G 1 54 ? -3.680 -9.094 9.031 1.00 27.50 33 ASP G C 1
ATOM 11338 O O . ASP G 1 54 ? -3.885 -8.703 10.173 1.00 27.25 33 ASP G O 1
ATOM 11343 N N . PRO G 1 55 ? -4.544 -8.865 8.028 1.00 27.98 34 PRO G N 1
ATOM 11344 C CA . PRO G 1 55 ? -5.782 -8.118 8.271 1.00 27.93 34 PRO G CA 1
ATOM 11345 C C . PRO G 1 55 ? -6.714 -8.777 9.284 1.00 27.88 34 PRO G C 1
ATOM 11346 O O . PRO G 1 55 ? -7.441 -8.082 9.983 1.00 27.83 34 PRO G O 1
ATOM 11350 N N . VAL G 1 56 ? -6.680 -10.105 9.357 1.00 27.88 35 VAL G N 1
ATOM 11351 C CA . VAL G 1 56 ? -7.522 -10.866 10.275 1.00 27.95 35 VAL G CA 1
ATOM 11352 C C . VAL G 1 56 ? -7.107 -10.648 11.732 1.00 28.15 35 VAL G C 1
ATOM 11353 O O . VAL G 1 56 ? -7.959 -10.441 12.601 1.00 28.06 35 VAL G O 1
ATOM 11357 N N . ARG G 1 57 ? -5.802 -10.693 11.989 1.00 28.33 36 ARG G N 1
ATOM 11358 C CA . ARG G 1 57 ? -5.264 -10.399 13.317 1.00 28.27 36 ARG G CA 1
ATOM 11359 C C . ARG G 1 57 ? -5.587 -8.967 13.734 1.00 27.38 36 ARG G C 1
ATOM 11360 O O . ARG G 1 57 ? -5.974 -8.717 14.869 1.00 26.90 36 ARG G O 1
ATOM 11368 N N . ALA G 1 58 ? -5.406 -8.027 12.814 1.00 26.91 37 ALA G N 1
ATOM 11369 C CA . ALA G 1 58 ? -5.731 -6.623 13.077 1.00 26.59 37 ALA G CA 1
ATOM 11370 C C . ALA G 1 58 ? -7.194 -6.488 13.504 1.00 26.15 37 ALA G C 1
ATOM 11371 O O . ALA G 1 58 ? -7.499 -5.798 14.464 1.00 25.72 37 ALA G O 1
ATOM 11373 N N . ALA G 1 59 ? -8.082 -7.181 12.799 1.00 26.18 38 ALA G N 1
ATOM 11374 C CA . ALA G 1 59 ? -9.504 -7.097 13.063 1.00 26.21 38 ALA G CA 1
ATOM 11375 C C . ALA G 1 59 ? -9.792 -7.524 14.489 1.00 26.47 38 ALA G C 1
ATOM 11376 O O . ALA G 1 59 ? -10.449 -6.800 15.247 1.00 26.98 38 ALA G O 1
ATOM 11378 N N . LEU G 1 60 ? -9.272 -8.691 14.856 1.00 26.37 39 LEU G N 1
ATOM 11379 C CA . LEU G 1 60 ? -9.545 -9.283 16.154 1.00 26.19 39 LEU G CA 1
ATOM 11380 C C . LEU G 1 60 ? -8.931 -8.491 17.288 1.00 26.09 39 LEU G C 1
ATOM 11381 O O . LEU G 1 60 ? -9.519 -8.416 18.365 1.00 26.61 39 LEU G O 1
ATOM 11386 N N . ALA G 1 61 ? -7.751 -7.918 17.052 1.00 25.83 40 ALA G N 1
ATOM 11387 C CA . ALA G 1 61 ? -7.058 -7.134 18.061 1.00 25.65 40 ALA G CA 1
ATOM 11388 C C . ALA G 1 61 ? -7.744 -5.787 18.265 1.00 25.89 40 ALA G C 1
ATOM 11389 O O . ALA G 1 61 ? -7.654 -5.204 19.348 1.00 25.95 40 ALA G O 1
ATOM 11391 N N . ALA G 1 62 ? -8.418 -5.294 17.222 1.00 26.11 41 ALA G N 1
ATOM 11392 C CA . ALA G 1 62 ? -9.200 -4.060 17.310 1.00 26.09 41 ALA G CA 1
ATOM 11393 C C . ALA G 1 62 ? -10.408 -4.249 18.219 1.00 26.67 41 ALA G C 1
ATOM 11394 O O . ALA G 1 62 ? -10.746 -3.362 19.012 1.00 26.13 41 ALA G O 1
ATOM 11396 N N . GLU G 1 63 ? -11.066 -5.402 18.102 1.00 27.76 42 GLU G N 1
ATOM 11397 C CA . GLU G 1 63 ? -12.172 -5.728 18.999 1.00 28.78 42 GLU G CA 1
ATOM 11398 C C . GLU G 1 63 ? -11.707 -5.727 20.464 1.00 29.14 42 GLU G C 1
ATOM 11399 O O . GLU G 1 63 ? -12.364 -5.120 21.310 1.00 29.38 42 GLU G O 1
ATOM 11405 N N . ASP G 1 64 ? -10.557 -6.354 20.748 1.00 29.57 43 ASP G N 1
ATOM 11406 C CA . ASP G 1 64 ? -9.992 -6.389 22.116 1.00 29.89 43 ASP G CA 1
ATOM 11407 C C . ASP G 1 64 ? -9.647 -4.998 22.640 1.00 29.42 43 ASP G C 1
ATOM 11408 O O . ASP G 1 64 ? -9.646 -4.762 23.849 1.00 29.29 43 ASP G O 1
ATOM 11413 N N . ALA G 1 65 ? -9.342 -4.088 21.724 1.00 28.88 44 ALA G N 1
ATOM 11414 C CA . ALA G 1 65 ? -9.005 -2.718 22.075 1.00 28.76 44 ALA G CA 1
ATOM 11415 C C . ALA G 1 65 ? -10.224 -1.817 22.288 1.00 28.92 44 ALA G C 1
ATOM 11416 O O . ALA G 1 65 ? -10.063 -0.695 22.748 1.00 28.85 44 ALA G O 1
ATOM 11418 N N . GLY G 1 66 ? -11.430 -2.291 21.956 1.00 29.15 45 GLY G N 1
ATOM 11419 C CA . GLY G 1 66 ? -12.651 -1.502 22.158 1.00 29.31 45 GLY G CA 1
ATOM 11420 C C . GLY G 1 66 ? -13.512 -1.202 20.937 1.00 29.30 45 GLY G C 1
ATOM 11421 O O . GLY G 1 66 ? -14.553 -0.558 21.063 1.00 29.76 45 GLY G O 1
ATOM 11422 N N . ALA G 1 67 ? -13.105 -1.669 19.759 1.00 28.91 46 ALA G N 1
ATOM 11423 C CA . ALA G 1 67 ? -13.898 -1.464 18.556 1.00 28.14 46 ALA G CA 1
ATOM 11424 C C . ALA G 1 67 ? -15.203 -2.222 18.722 1.00 27.61 46 ALA G C 1
ATOM 11425 O O . ALA G 1 67 ? -15.217 -3.306 19.281 1.00 27.84 46 ALA G O 1
ATOM 11427 N N . ASP G 1 68 ? -16.298 -1.627 18.260 1.00 26.82 47 ASP G N 1
ATOM 11428 C CA . ASP G 1 68 ? -17.617 -2.234 18.369 1.00 26.38 47 ASP G CA 1
ATOM 11429 C C . ASP G 1 68 ? -17.958 -3.010 17.116 1.00 25.33 47 ASP G C 1
ATOM 11430 O O . ASP G 1 68 ? -18.825 -3.876 17.136 1.00 24.55 47 ASP G O 1
ATOM 11435 N N . ALA G 1 69 ? -17.266 -2.690 16.025 1.00 24.62 48 ALA G N 1
ATOM 11436 C CA . ALA G 1 69 ? -17.456 -3.382 14.761 1.00 23.84 48 ALA G CA 1
ATOM 11437 C C . ALA G 1 69 ? -16.174 -3.367 13.960 1.00 23.23 48 ALA G C 1
ATOM 11438 O O . ALA G 1 69 ? -15.345 -2.484 14.117 1.00 22.87 48 ALA G O 1
ATOM 11440 N N . ILE G 1 70 ? -16.030 -4.366 13.099 1.00 23.19 49 ILE G N 1
ATOM 11441 C CA . ILE G 1 70 ? -14.950 -4.435 12.137 1.00 23.45 49 ILE G CA 1
ATOM 11442 C C . ILE G 1 70 ? -15.499 -4.188 10.744 1.00 23.47 49 ILE G C 1
ATOM 11443 O O . ILE G 1 70 ? -16.444 -4.842 10.315 1.00 22.92 49 ILE G O 1
ATOM 11448 N N . THR G 1 71 ? -14.880 -3.257 10.032 1.00 24.08 50 THR G N 1
ATOM 11449 C CA . THR G 1 71 ? -15.315 -2.913 8.689 1.00 24.70 50 THR G CA 1
ATOM 11450 C C . THR G 1 71 ? -14.254 -3.320 7.679 1.00 24.69 50 THR G C 1
ATOM 11451 O O . THR G 1 71 ? -13.060 -3.122 7.893 1.00 24.71 50 THR G O 1
ATOM 11455 N N . LEU G 1 72 ? -14.704 -3.910 6.584 1.00 24.95 51 LEU G N 1
ATOM 11456 C CA . LEU G 1 72 ? -13.821 -4.266 5.488 1.00 25.25 51 LEU G CA 1
ATOM 11457 C C . LEU G 1 72 ? -14.560 -4.138 4.166 1.00 25.07 51 LEU G C 1
ATOM 11458 O O . LEU G 1 72 ? -15.728 -4.493 4.053 1.00 25.05 51 LEU G O 1
ATOM 11463 N N . HIS G 1 73 ? -13.856 -3.627 3.171 1.00 25.46 52 HIS G N 1
ATOM 11464 C CA . HIS G 1 73 ? -14.393 -3.459 1.839 1.00 25.72 52 HIS G CA 1
ATOM 11465 C C . HIS G 1 73 ? -13.796 -4.509 0.898 1.00 25.86 52 HIS G C 1
ATOM 11466 O O . HIS G 1 73 ? -12.628 -4.434 0.529 1.00 25.48 52 HIS G O 1
ATOM 11473 N N . LEU G 1 74 ? -14.614 -5.499 0.546 1.00 26.40 53 LEU G N 1
ATOM 11474 C CA . LEU G 1 74 ? -14.284 -6.483 -0.486 1.00 26.79 53 LEU G CA 1
ATOM 11475 C C . LEU G 1 74 ? -14.634 -5.869 -1.843 1.00 27.23 53 LEU G C 1
ATOM 11476 O O . LEU G 1 74 ? -15.782 -5.900 -2.258 1.00 26.63 53 LEU G O 1
ATOM 11481 N N . ARG G 1 75 ? -13.643 -5.287 -2.507 1.00 28.31 54 ARG G N 1
ATOM 11482 C CA . ARG G 1 75 ? -13.831 -4.663 -3.809 1.00 29.38 54 ARG G CA 1
ATOM 11483 C C . ARG G 1 75 ? -13.939 -5.709 -4.912 1.00 30.29 54 ARG G C 1
ATOM 11484 O O . ARG G 1 75 ? -13.395 -6.803 -4.796 1.00 30.14 54 ARG G O 1
ATOM 11492 N N . GLU G 1 76 ? -14.628 -5.353 -5.993 1.00 31.47 55 GLU G N 1
ATOM 11493 C CA . GLU G 1 76 ? -14.788 -6.248 -7.148 1.00 32.27 55 GLU G CA 1
ATOM 11494 C C . GLU G 1 76 ? -13.435 -6.599 -7.791 1.00 32.49 55 GLU G C 1
ATOM 11495 O O . GLU G 1 76 ? -13.268 -7.712 -8.287 1.00 32.08 55 GLU G O 1
ATOM 11501 N N . ASP G 1 77 ? -12.480 -5.664 -7.767 1.00 32.80 56 ASP G N 1
ATOM 11502 C CA . ASP G 1 77 ? -11.113 -5.930 -8.257 1.00 33.28 56 ASP G CA 1
ATOM 11503 C C . ASP G 1 77 ? -10.163 -6.520 -7.202 1.00 33.31 56 ASP G C 1
ATOM 11504 O O . ASP G 1 77 ? -9.024 -6.839 -7.516 1.00 33.56 56 ASP G O 1
ATOM 11509 N N . ARG G 1 78 ? -10.630 -6.656 -5.963 1.00 33.51 57 ARG G N 1
ATOM 11510 C CA . ARG G 1 78 ? -9.844 -7.275 -4.893 1.00 33.57 57 ARG G CA 1
ATOM 11511 C C . ARG G 1 78 ? -8.514 -6.536 -4.668 1.00 33.17 57 ARG G C 1
ATOM 11512 O O . ARG G 1 78 ? -7.481 -7.166 -4.460 1.00 33.10 57 ARG G O 1
ATOM 11520 N N . ARG G 1 79 ? -8.540 -5.207 -4.701 1.00 32.89 58 ARG G N 1
ATOM 11521 C CA . ARG G 1 79 ? -7.303 -4.418 -4.621 1.00 32.76 58 ARG G CA 1
ATOM 11522 C C . ARG G 1 79 ? -6.607 -4.528 -3.261 1.00 32.65 58 ARG G C 1
ATOM 11523 O O . ARG G 1 79 ? -5.390 -4.632 -3.222 1.00 32.85 58 ARG G O 1
ATOM 11525 N N . HIS G 1 80 ? -7.358 -4.516 -2.153 1.00 32.31 59 HIS G N 1
ATOM 11526 C CA . HIS G 1 80 ? -6.754 -4.745 -0.829 1.00 31.68 59 HIS G CA 1
ATOM 11527 C C . HIS G 1 80 ? -7.256 -6.010 -0.154 1.00 31.29 59 HIS G C 1
ATOM 11528 O O . HIS G 1 80 ? -6.519 -6.986 -0.054 1.00 31.29 59 HIS G O 1
ATOM 11535 N N . ILE G 1 81 ? -8.500 -5.998 0.308 1.00 30.84 60 ILE G N 1
ATOM 11536 C CA . ILE G 1 81 ? -9.110 -7.155 0.959 1.00 30.35 60 ILE G CA 1
ATOM 11537 C C . ILE G 1 81 ? -9.492 -8.181 -0.099 1.00 30.29 60 ILE G C 1
ATOM 11538 O O . ILE G 1 81 ? -9.962 -7.820 -1.170 1.00 30.33 60 ILE G O 1
ATOM 11543 N N . VAL G 1 82 ? -9.275 -9.453 0.208 1.00 30.43 61 VAL G N 1
ATOM 11544 C CA . VAL G 1 82 ? -9.571 -10.551 -0.705 1.00 30.44 61 VAL G CA 1
ATOM 11545 C C . VAL G 1 82 ? -10.602 -11.475 -0.064 1.00 30.83 61 VAL G C 1
ATOM 11546 O O . VAL G 1 82 ? -10.933 -11.320 1.117 1.00 30.55 61 VAL G O 1
ATOM 11550 N N . ASP G 1 83 ? -11.116 -12.430 -0.835 1.00 31.23 62 ASP G N 1
ATOM 11551 C CA . ASP G 1 83 ? -12.188 -13.298 -0.345 1.00 31.85 62 ASP G CA 1
ATOM 11552 C C . ASP G 1 83 ? -11.754 -14.120 0.866 1.00 31.76 62 ASP G C 1
ATOM 11553 O O . ASP G 1 83 ? -12.541 -14.326 1.789 1.00 32.28 62 ASP G O 1
ATOM 11558 N N . ALA G 1 84 ? -10.509 -14.586 0.863 1.00 31.32 63 ALA G N 1
ATOM 11559 C CA . ALA G 1 84 ? -9.993 -15.362 1.986 1.00 30.95 63 ALA G CA 1
ATOM 11560 C C . ALA G 1 84 ? -10.032 -14.550 3.296 1.00 30.56 63 ALA G C 1
ATOM 11561 O O . ALA G 1 84 ? -10.367 -15.093 4.346 1.00 30.51 63 ALA G O 1
ATOM 11563 N N . ASP G 1 85 ? -9.697 -13.260 3.234 1.00 30.18 64 ASP G N 1
ATOM 11564 C CA . ASP G 1 85 ? -9.734 -12.409 4.426 1.00 30.12 64 ASP G CA 1
ATOM 11565 C C . ASP G 1 85 ? -11.127 -12.421 5.037 1.00 29.77 64 ASP G C 1
ATOM 11566 O O . ASP G 1 85 ? -11.288 -12.662 6.238 1.00 29.54 64 ASP G O 1
ATOM 11571 N N . VAL G 1 86 ? -12.132 -12.176 4.200 1.00 29.32 65 VAL G N 1
ATOM 11572 C CA . VAL G 1 86 ? -13.511 -12.050 4.670 1.00 29.10 65 VAL G CA 1
ATOM 11573 C C . VAL G 1 86 ? -14.079 -13.381 5.152 1.00 29.14 65 VAL G C 1
ATOM 11574 O O . VAL G 1 86 ? -14.760 -13.438 6.184 1.00 28.74 65 VAL G O 1
ATOM 11578 N N . ARG G 1 87 ? -13.795 -14.444 4.406 1.00 29.29 66 ARG G N 1
ATOM 11579 C CA . ARG G 1 87 ? -14.276 -15.782 4.759 1.00 29.63 66 ARG G CA 1
ATOM 11580 C C . ARG G 1 87 ? -13.648 -16.289 6.065 1.00 29.66 66 ARG G C 1
ATOM 11581 O O . ARG G 1 87 ? -14.331 -16.882 6.906 1.00 29.92 66 ARG G O 1
ATOM 11583 N N . THR G 1 88 ? -12.357 -16.042 6.248 1.00 30.02 67 THR G N 1
ATOM 11584 C CA . THR G 1 88 ? -11.645 -16.547 7.428 1.00 30.23 67 THR G CA 1
ATOM 11585 C C . THR G 1 88 ? -11.960 -15.712 8.689 1.00 29.78 67 THR G C 1
ATOM 11586 O O . THR G 1 88 ? -12.105 -16.254 9.794 1.00 29.27 67 THR G O 1
ATOM 11590 N N . LEU G 1 89 ? -12.120 -14.405 8.508 1.00 29.81 68 LEU G N 1
ATOM 11591 C CA . LEU G 1 89 ? -12.481 -13.496 9.607 1.00 30.03 68 LEU G CA 1
ATOM 11592 C C . LEU G 1 89 ? -13.900 -13.699 10.163 1.00 29.99 68 LEU G C 1
ATOM 11593 O O . LEU G 1 89 ? -14.122 -13.524 11.362 1.00 30.27 68 LEU G O 1
ATOM 11598 N N . ARG G 1 90 ? -14.847 -14.067 9.301 1.00 29.73 69 ARG G N 1
ATOM 11599 C CA . ARG G 1 90 ? -16.273 -14.040 9.659 1.00 29.63 69 ARG G CA 1
ATOM 11600 C C . ARG G 1 90 ? -16.685 -14.886 10.868 1.00 30.09 69 ARG G C 1
ATOM 11601 O O . ARG G 1 90 ? -17.366 -14.379 11.757 1.00 29.99 69 ARG G O 1
ATOM 11609 N N . PRO G 1 91 ? -16.322 -16.186 10.886 1.00 30.69 70 PRO G N 1
ATOM 11610 C CA . PRO G 1 91 ? -16.633 -17.026 12.045 1.00 31.05 70 PRO G CA 1
ATOM 11611 C C . PRO G 1 91 ? -15.931 -16.614 13.344 1.00 31.66 70 PRO G C 1
ATOM 11612 O O . PRO G 1 91 ? -16.397 -16.984 14.415 1.00 31.49 70 PRO G O 1
ATOM 11616 N N . ARG G 1 92 ? -14.834 -15.858 13.242 1.00 32.08 71 ARG G N 1
ATOM 11617 C CA . ARG G 1 92 ? -14.019 -15.463 14.402 1.00 32.72 71 ARG G CA 1
ATOM 11618 C C . ARG G 1 92 ? -14.406 -14.112 15.006 1.00 32.87 71 ARG G C 1
ATOM 11619 O O . ARG G 1 92 ? -13.898 -13.740 16.070 1.00 32.78 71 ARG G O 1
ATOM 11627 N N . VAL G 1 93 ? -15.273 -13.377 14.310 1.00 32.98 72 VAL G N 1
ATOM 11628 C CA . VAL G 1 93 ? -15.715 -12.058 14.747 1.00 33.06 72 VAL G CA 1
ATOM 11629 C C . VAL G 1 93 ? -16.498 -12.152 16.056 1.00 33.10 72 VAL G C 1
ATOM 11630 O O . VAL G 1 93 ? -17.491 -12.877 16.160 1.00 32.77 72 VAL G O 1
ATOM 11634 N N . LYS G 1 94 ? -16.026 -11.406 17.047 1.00 33.54 73 LYS G N 1
ATOM 11635 C CA . LYS G 1 94 ? -16.601 -11.395 18.391 1.00 34.00 73 LYS G CA 1
ATOM 11636 C C . LYS G 1 94 ? -17.599 -10.264 18.561 1.00 33.65 73 LYS G C 1
ATOM 11637 O O . LYS G 1 94 ? -18.421 -10.299 19.478 1.00 33.48 73 LYS G O 1
ATOM 11643 N N . THR G 1 95 ? -17.516 -9.252 17.700 1.00 33.34 74 THR G N 1
ATOM 11644 C CA . THR G 1 95 ? -18.423 -8.099 17.781 1.00 33.14 74 THR G CA 1
ATOM 11645 C C . THR G 1 95 ? -19.384 -8.159 16.600 1.00 32.50 74 THR G C 1
ATOM 11646 O O . THR G 1 95 ? -20.334 -8.926 16.620 1.00 32.72 74 THR G O 1
ATOM 11650 N N . ARG G 1 96 ? -19.147 -7.364 15.569 1.00 31.97 75 ARG G N 1
ATOM 11651 C CA . ARG G 1 96 ? -19.894 -7.525 14.330 1.00 31.53 75 ARG G CA 1
ATOM 11652 C C . ARG G 1 96 ? -19.080 -7.084 13.121 1.00 30.46 75 ARG G C 1
ATOM 11653 O O . ARG G 1 96 ? -18.222 -6.204 13.218 1.00 29.95 75 ARG G O 1
ATOM 11661 N N . MET G 1 97 ? -19.339 -7.750 11.999 1.00 29.45 76 MET G N 1
ATOM 11662 C CA . MET G 1 97 ? -18.704 -7.444 10.736 1.00 28.60 76 MET G CA 1
ATOM 11663 C C . MET G 1 97 ? -19.591 -6.516 9.918 1.00 28.17 76 MET G C 1
ATOM 11664 O O . MET G 1 97 ? -20.789 -6.751 9.753 1.00 27.28 76 MET G O 1
ATOM 11669 N N . ASN G 1 98 ? -18.975 -5.459 9.410 1.00 27.76 77 ASN G N 1
ATOM 11670 C CA . ASN G 1 98 ? -19.620 -4.547 8.496 1.00 27.41 77 ASN G CA 1
ATOM 11671 C C . ASN G 1 98 ? -18.939 -4.656 7.126 1.00 27.43 77 ASN G C 1
ATOM 11672 O O . ASN G 1 98 ? -17.809 -4.208 6.940 1.00 26.48 77 ASN G O 1
ATOM 11677 N N . LEU G 1 99 ? -19.627 -5.290 6.181 1.00 27.81 78 LEU G N 1
ATOM 11678 C CA . LEU G 1 99 ? -19.052 -5.578 4.879 1.00 28.38 78 LEU G CA 1
ATOM 11679 C C . LEU G 1 99 ? -19.436 -4.457 3.950 1.00 29.00 78 LEU G C 1
ATOM 11680 O O . LEU G 1 99 ? -20.620 -4.221 3.744 1.00 28.79 78 LEU G O 1
ATOM 11685 N N . GLU G 1 100 ? -18.442 -3.745 3.424 1.00 29.78 79 GLU G N 1
ATOM 11686 C CA . GLU G 1 100 ? -18.673 -2.781 2.358 1.00 30.33 79 GLU G CA 1
ATOM 11687 C C . GLU G 1 100 ? -18.563 -3.543 1.050 1.00 30.63 79 GLU G C 1
ATOM 11688 O O . GLU G 1 100 ? -17.595 -4.275 0.837 1.00 30.37 79 GLU G O 1
ATOM 11694 N N . CYS G 1 101 ? -19.581 -3.425 0.202 1.00 31.12 80 CYS G N 1
ATOM 11695 C CA . CYS G 1 101 ? -19.530 -4.006 -1.138 1.00 31.71 80 CYS G CA 1
ATOM 11696 C C . CYS G 1 101 ? -20.366 -3.195 -2.131 1.00 31.57 80 CYS G C 1
ATOM 11697 O O . CYS G 1 101 ? -21.135 -2.307 -1.733 1.00 30.98 80 CYS G O 1
ATOM 11700 N N . ALA G 1 102 ? -20.184 -3.494 -3.421 1.00 31.41 81 ALA G N 1
ATOM 11701 C CA . ALA G 1 102 ? -20.831 -2.745 -4.497 1.00 31.61 81 ALA G CA 1
ATOM 11702 C C . ALA G 1 102 ? -22.180 -3.348 -4.859 1.00 31.82 81 ALA G C 1
ATOM 11703 O O . ALA G 1 102 ? -22.451 -4.507 -4.565 1.00 31.97 81 ALA G O 1
ATOM 11705 N N . VAL G 1 103 ? -23.027 -2.544 -5.489 1.00 32.37 82 VAL G N 1
ATOM 11706 C CA . VAL G 1 103 ? -24.361 -2.978 -5.894 1.00 32.67 82 VAL G CA 1
ATOM 11707 C C . VAL G 1 103 ? -24.272 -3.700 -7.246 1.00 33.28 82 VAL G C 1
ATOM 11708 O O . VAL G 1 103 ? -24.630 -3.142 -8.279 1.00 33.53 82 VAL G O 1
ATOM 11712 N N . THR G 1 104 ? -23.762 -4.931 -7.228 1.00 33.71 83 THR G N 1
ATOM 11713 C CA . THR G 1 104 ? -23.761 -5.822 -8.392 1.00 34.05 83 THR G CA 1
ATOM 11714 C C . THR G 1 104 ? -23.988 -7.244 -7.901 1.00 34.28 83 THR G C 1
ATOM 11715 O O . THR G 1 104 ? -23.612 -7.568 -6.774 1.00 34.57 83 THR G O 1
ATOM 11719 N N . PRO G 1 105 ? -24.594 -8.098 -8.742 1.00 34.22 84 PRO G N 1
ATOM 11720 C CA . PRO G 1 105 ? -24.942 -9.451 -8.338 1.00 34.18 84 PRO G CA 1
ATOM 11721 C C . PRO G 1 105 ? -23.824 -10.237 -7.644 1.00 34.11 84 PRO G C 1
ATOM 11722 O O . PRO G 1 105 ? -24.047 -10.750 -6.549 1.00 33.77 84 PRO G O 1
ATOM 11726 N N . GLU G 1 106 ? -22.647 -10.325 -8.270 1.00 34.09 85 GLU G N 1
ATOM 11727 C CA . GLU G 1 106 ? -21.520 -11.106 -7.728 1.00 34.08 85 GLU G CA 1
ATOM 11728 C C . GLU G 1 106 ? -21.242 -10.799 -6.257 1.00 33.64 85 GLU G C 1
ATOM 11729 O O . GLU G 1 106 ? -21.114 -11.718 -5.438 1.00 33.62 85 GLU G O 1
ATOM 11735 N N . MET G 1 107 ? -21.146 -9.511 -5.934 1.00 32.64 86 MET G N 1
ATOM 11736 C CA . MET G 1 107 ? -20.748 -9.096 -4.596 1.00 32.34 86 MET G CA 1
ATOM 11737 C C . MET G 1 107 ? -21.930 -9.200 -3.628 1.00 32.03 86 MET G C 1
ATOM 11738 O O . MET G 1 107 ? -21.764 -9.584 -2.473 1.00 31.71 86 MET G O 1
ATOM 11743 N N . LEU G 1 108 ? -23.131 -8.902 -4.110 1.00 31.83 87 LEU G N 1
ATOM 11744 C CA . LEU G 1 108 ? -24.330 -9.067 -3.292 1.00 31.54 87 LEU G CA 1
ATOM 11745 C C . LEU G 1 108 ? -24.538 -10.537 -2.936 1.00 31.38 87 LEU G C 1
ATOM 11746 O O . LEU G 1 108 ? -24.872 -10.861 -1.804 1.00 31.17 87 LEU G O 1
ATOM 11751 N N . ASP G 1 109 ? -24.328 -11.420 -3.907 1.00 31.38 88 ASP G N 1
ATOM 11752 C CA . ASP G 1 109 ? -24.402 -12.860 -3.675 1.00 31.37 88 ASP G CA 1
ATOM 11753 C C . ASP G 1 109 ? -23.334 -13.300 -2.672 1.00 30.91 88 ASP G C 1
ATOM 11754 O O . ASP G 1 109 ? -23.599 -14.128 -1.809 1.00 30.97 88 ASP G O 1
ATOM 11759 N N . ILE G 1 110 ? -22.139 -12.731 -2.766 1.00 30.62 89 ILE G N 1
ATOM 11760 C CA . ILE G 1 110 ? -21.105 -13.007 -1.776 1.00 30.48 89 ILE G CA 1
ATOM 11761 C C . ILE G 1 110 ? -21.533 -12.507 -0.387 1.00 30.66 89 ILE G C 1
ATOM 11762 O O . ILE G 1 110 ? -21.469 -13.258 0.588 1.00 30.36 89 ILE G O 1
ATOM 11767 N N . ALA G 1 111 ? -22.012 -11.267 -0.304 1.00 30.64 90 ALA G N 1
ATOM 11768 C CA . ALA G 1 111 ? -22.440 -10.705 0.978 1.00 30.80 90 ALA G CA 1
ATOM 11769 C C . ALA G 1 111 ? -23.510 -11.568 1.656 1.00 31.16 90 ALA G C 1
ATOM 11770 O O . ALA G 1 111 ? -23.479 -11.750 2.876 1.00 30.76 90 ALA G O 1
ATOM 11772 N N . CYS G 1 112 ? -24.439 -12.104 0.862 1.00 31.52 91 CYS G N 1
ATOM 11773 C CA . CYS G 1 112 ? -25.457 -13.032 1.374 1.00 32.25 91 CYS G CA 1
ATOM 11774 C C . CYS G 1 112 ? -24.854 -14.364 1.849 1.00 32.23 91 CYS G C 1
ATOM 11775 O O . CYS G 1 112 ? -25.355 -14.969 2.793 1.00 32.49 91 CYS G O 1
ATOM 11778 N N . GLU G 1 113 ? -23.795 -14.824 1.195 1.00 32.17 92 GLU G N 1
ATOM 11779 C CA . GLU G 1 113 ? -23.076 -16.018 1.657 1.00 32.49 92 GLU G CA 1
ATOM 11780 C C . GLU G 1 113 ? -22.458 -15.773 3.033 1.00 31.43 92 GLU G C 1
ATOM 11781 O O . GLU G 1 113 ? -22.594 -16.584 3.944 1.00 30.71 92 GLU G O 1
ATOM 11787 N N . ILE G 1 114 ? -21.785 -14.638 3.168 1.00 30.51 93 ILE G N 1
ATOM 11788 C CA . ILE G 1 114 ? -21.043 -14.320 4.384 1.00 29.91 93 ILE G CA 1
ATOM 11789 C C . ILE G 1 114 ? -21.978 -14.046 5.573 1.00 29.45 93 ILE G C 1
ATOM 11790 O O . ILE G 1 114 ? -21.631 -14.352 6.714 1.00 29.13 93 ILE G O 1
ATOM 11795 N N . ARG G 1 115 ? -23.168 -13.515 5.298 1.00 28.90 94 ARG G N 1
ATOM 11796 C CA . ARG G 1 115 ? -24.111 -13.103 6.341 1.00 28.74 94 ARG G CA 1
ATOM 11797 C C . ARG G 1 115 ? -23.466 -12.189 7.377 1.00 27.81 94 ARG G C 1
ATOM 11798 O O . ARG G 1 115 ? -23.609 -12.410 8.582 1.00 27.59 94 ARG G O 1
ATOM 11806 N N . PRO G 1 116 ? -22.768 -11.145 6.920 1.00 26.87 95 PRO G N 1
ATOM 11807 C CA . PRO G 1 116 ? -22.240 -10.222 7.906 1.00 26.78 95 PRO G CA 1
ATOM 11808 C C . PRO G 1 116 ? -23.389 -9.598 8.675 1.00 26.35 95 PRO G C 1
ATOM 11809 O O . PRO G 1 116 ? -24.510 -9.551 8.174 1.00 25.74 95 PRO G O 1
ATOM 11813 N N . HIS G 1 117 ? -23.109 -9.140 9.882 1.00 26.40 96 HIS G N 1
ATOM 11814 C CA . HIS G 1 117 ? -24.117 -8.482 10.698 1.00 26.79 96 HIS G CA 1
ATOM 11815 C C . HIS G 1 117 ? -24.618 -7.215 9.988 1.00 26.42 96 HIS G C 1
ATOM 11816 O O . HIS G 1 117 ? -25.808 -7.011 9.870 1.00 26.57 96 HIS G O 1
ATOM 11823 N N . ASP G 1 118 ? -23.692 -6.403 9.490 1.00 26.38 97 ASP G N 1
ATOM 11824 C CA . ASP G 1 118 ? -24.012 -5.197 8.734 1.00 26.40 97 ASP G CA 1
ATOM 11825 C C . ASP G 1 118 ? -23.418 -5.272 7.333 1.00 25.60 97 ASP G C 1
ATOM 11826 O O . ASP G 1 118 ? -22.425 -5.950 7.096 1.00 24.30 97 ASP G O 1
ATOM 11831 N N . ALA G 1 119 ? -24.048 -4.550 6.408 1.00 25.15 98 ALA G N 1
ATOM 11832 C CA . ALA G 1 119 ? -23.485 -4.299 5.095 1.00 24.54 98 ALA G CA 1
ATOM 11833 C C . ALA G 1 119 ? -23.622 -2.811 4.806 1.00 24.49 98 ALA G C 1
ATOM 11834 O O . ALA G 1 119 ? -24.610 -2.194 5.217 1.00 23.95 98 ALA G O 1
ATOM 11836 N N . CYS G 1 120 ? -22.620 -2.236 4.136 1.00 24.43 99 CYS G N 1
ATOM 11837 C CA . CYS G 1 120 ? -22.687 -0.866 3.648 1.00 24.38 99 CYS G CA 1
ATOM 11838 C C . CYS G 1 120 ? -22.467 -0.834 2.142 1.00 24.33 99 CYS G C 1
ATOM 11839 O O . CYS G 1 120 ? -21.378 -1.115 1.662 1.00 24.38 99 CYS G O 1
ATOM 11842 N N . LEU G 1 121 ? -23.519 -0.494 1.402 1.00 24.27 100 LEU G N 1
ATOM 11843 C CA . LEU G 1 121 ? -23.449 -0.401 -0.048 1.00 24.13 100 LEU G CA 1
ATOM 11844 C C . LEU G 1 121 ? -22.739 0.889 -0.436 1.00 24.18 100 LEU G C 1
ATOM 11845 O O . LEU G 1 121 ? -23.100 1.970 0.038 1.00 23.61 100 LEU G O 1
ATOM 11850 N N . VAL G 1 122 ? -21.722 0.755 -1.283 1.00 24.72 101 VAL G N 1
ATOM 11851 C CA . VAL G 1 122 ? -20.840 1.860 -1.670 1.00 25.69 101 VAL G CA 1
ATOM 11852 C C . VAL G 1 122 ? -20.596 1.859 -3.177 1.00 26.86 101 VAL G C 1
ATOM 11853 O O . VAL G 1 122 ? -20.660 0.808 -3.820 1.00 27.03 101 VAL G O 1
ATOM 11857 N N . PRO G 1 123 ? -20.284 3.028 -3.752 1.00 28.32 102 PRO G N 1
ATOM 11858 C CA . PRO G 1 123 ? -19.999 3.063 -5.175 1.00 29.34 102 PRO G CA 1
ATOM 11859 C C . PRO G 1 123 ? -18.557 2.671 -5.485 1.00 30.45 102 PRO G C 1
ATOM 11860 O O . PRO G 1 123 ? -17.638 3.078 -4.776 1.00 30.73 102 PRO G O 1
ATOM 11864 N N . GLU G 1 124 ? -18.368 1.890 -6.537 1.00 32.08 103 GLU G N 1
ATOM 11865 C CA . GLU G 1 124 ? -17.024 1.550 -7.016 1.00 33.45 103 GLU G CA 1
ATOM 11866 C C . GLU G 1 124 ? -16.754 2.021 -8.452 1.00 34.40 103 GLU G C 1
ATOM 11867 O O . GLU G 1 124 ? -15.605 2.300 -8.801 1.00 34.98 103 GLU G O 1
ATOM 11873 N N . LYS G 1 125 ? -17.794 2.105 -9.279 1.00 35.48 104 LYS G N 1
ATOM 11874 C CA . LYS G 1 125 ? -17.643 2.591 -10.657 1.00 36.36 104 LYS G CA 1
ATOM 11875 C C . LYS G 1 125 ? -18.109 4.034 -10.800 1.00 36.45 104 LYS G C 1
ATOM 11876 O O . LYS G 1 125 ? -18.973 4.505 -10.053 1.00 36.15 104 LYS G O 1
ATOM 11882 N N . ARG G 1 126 ? -17.525 4.722 -11.779 1.00 37.00 105 ARG G N 1
ATOM 11883 C CA . ARG G 1 126 ? -17.839 6.124 -12.052 1.00 37.11 105 ARG G CA 1
ATOM 11884 C C . ARG G 1 126 ? -19.335 6.347 -12.291 1.00 37.16 105 ARG G C 1
ATOM 11885 O O . ARG G 1 126 ? -19.880 7.373 -11.886 1.00 37.34 105 ARG G O 1
ATOM 11887 N N . SER G 1 127 ? -19.995 5.373 -12.916 1.00 37.29 106 SER G N 1
ATOM 11888 C CA . SER G 1 127 ? -21.438 5.447 -13.198 1.00 37.59 106 SER G CA 1
ATOM 11889 C C . SER G 1 127 ? -22.379 5.231 -11.995 1.00 37.70 106 SER G C 1
ATOM 11890 O O . SER G 1 127 ? -23.597 5.295 -12.164 1.00 37.45 106 SER G O 1
ATOM 11893 N N . GLU G 1 128 ? -21.830 4.967 -10.804 1.00 37.86 107 GLU G N 1
ATOM 11894 C CA . GLU G 1 128 ? -22.638 4.715 -9.598 1.00 38.07 107 GLU G CA 1
ATOM 11895 C C . GLU G 1 128 ? -22.485 5.783 -8.526 1.00 37.94 107 GLU G C 1
ATOM 11896 O O . GLU G 1 128 ? -23.124 5.693 -7.477 1.00 37.90 107 GLU G O 1
ATOM 11902 N N . LEU G 1 129 ? -21.644 6.784 -8.774 1.00 37.89 108 LEU G N 1
ATOM 11903 C CA . LEU G 1 129 ? -21.341 7.780 -7.747 1.00 37.96 108 LEU G CA 1
ATOM 11904 C C . LEU G 1 129 ? -21.603 9.206 -8.204 1.00 37.69 108 LEU G C 1
ATOM 11905 O O . LEU G 1 129 ? -21.610 9.491 -9.405 1.00 38.25 108 LEU G O 1
ATOM 11910 N N . THR G 1 130 ? -21.791 10.092 -7.224 1.00 36.99 109 THR G N 1
ATOM 11911 C CA . THR G 1 130 ? -21.971 11.515 -7.473 1.00 36.62 109 THR G CA 1
ATOM 11912 C C . THR G 1 130 ? -20.600 12.208 -7.614 1.00 36.45 109 THR G C 1
ATOM 11913 O O . THR G 1 130 ? -19.557 11.586 -7.424 1.00 36.68 109 THR G O 1
ATOM 11917 N N . THR G 1 131 ? -20.608 13.493 -7.942 1.00 36.01 110 THR G N 1
ATOM 11918 C CA . THR G 1 131 ? -19.375 14.278 -8.019 1.00 35.95 110 THR G CA 1
ATOM 11919 C C . THR G 1 131 ? -18.722 14.400 -6.631 1.00 35.51 110 THR G C 1
ATOM 11920 O O . THR G 1 131 ? -17.496 14.421 -6.509 1.00 35.61 110 THR G O 1
ATOM 11924 N N . GLU G 1 132 ? -19.543 14.462 -5.587 1.00 35.01 111 GLU G N 1
ATOM 11925 C CA . GLU G 1 132 ? -19.042 14.442 -4.211 1.00 34.53 111 GLU G CA 1
ATOM 11926 C C . GLU G 1 132 ? -18.501 13.051 -3.779 1.00 33.96 111 GLU G C 1
ATOM 11927 O O . GLU G 1 132 ? -17.638 12.969 -2.907 1.00 34.21 111 GLU G O 1
ATOM 11933 N N . GLY G 1 133 ? -18.984 11.971 -4.398 1.00 33.26 112 GLY G N 1
ATOM 11934 C CA . GLY G 1 133 ? -18.433 10.622 -4.162 1.00 32.38 112 GLY G CA 1
ATOM 11935 C C . GLY G 1 133 ? -19.387 9.612 -3.532 1.00 31.72 112 GLY G C 1
ATOM 11936 O O . GLY G 1 133 ? -19.084 8.422 -3.475 1.00 31.50 112 GLY G O 1
ATOM 11937 N N . GLY G 1 134 ? -20.538 10.070 -3.052 1.00 30.93 113 GLY G N 1
ATOM 11938 C CA . GLY G 1 134 ? -21.543 9.163 -2.504 1.00 30.49 113 GLY G CA 1
ATOM 11939 C C . GLY G 1 134 ? -22.154 8.247 -3.550 1.00 30.10 113 GLY G C 1
ATOM 11940 O O . GLY G 1 134 ? -21.957 8.446 -4.747 1.00 30.38 113 GLY G O 1
ATOM 11941 N N . LEU G 1 135 ? -22.891 7.236 -3.101 1.00 29.33 114 LEU G N 1
ATOM 11942 C CA . LEU G 1 135 ? -23.657 6.387 -4.011 1.00 28.79 114 LEU G CA 1
ATOM 11943 C C . LEU G 1 135 ? -24.854 7.178 -4.566 1.00 28.14 114 LEU G C 1
ATOM 11944 O O . LEU G 1 135 ? -25.621 7.789 -3.818 1.00 27.65 114 LEU G O 1
ATOM 11949 N N . ASP G 1 136 ? -24.995 7.199 -5.884 1.00 27.79 115 ASP G N 1
ATOM 11950 C CA . ASP G 1 136 ? -26.114 7.916 -6.496 1.00 27.39 115 ASP G CA 1
ATOM 11951 C C . ASP G 1 136 ? -27.389 7.091 -6.339 1.00 27.26 115 ASP G C 1
ATOM 11952 O O . ASP G 1 136 ? -27.776 6.339 -7.231 1.00 26.57 115 ASP G O 1
ATOM 11957 N N . VAL G 1 137 ? -28.035 7.237 -5.188 1.00 27.47 116 VAL G N 1
ATOM 11958 C CA . VAL G 1 137 ? -29.155 6.373 -4.842 1.00 27.68 116 VAL G CA 1
ATOM 11959 C C . VAL G 1 137 ? -30.393 6.752 -5.647 1.00 27.77 116 VAL G C 1
ATOM 11960 O O . VAL G 1 137 ? -31.058 5.883 -6.218 1.00 27.65 116 VAL G O 1
ATOM 11964 N N . VAL G 1 138 ? -30.692 8.048 -5.692 1.00 27.88 117 VAL G N 1
ATOM 11965 C CA . VAL G 1 138 ? -31.766 8.556 -6.533 1.00 27.73 117 VAL G CA 1
ATOM 11966 C C . VAL G 1 138 ? -31.612 8.026 -7.954 1.00 27.81 117 VAL G C 1
ATOM 11967 O O . VAL G 1 138 ? -32.590 7.624 -8.564 1.00 27.79 117 VAL G O 1
ATOM 11971 N N . GLY G 1 139 ? -30.381 7.996 -8.463 1.00 28.08 118 GLY G N 1
ATOM 11972 C CA . GLY G 1 139 ? -30.117 7.576 -9.847 1.00 28.26 118 GLY G CA 1
ATOM 11973 C C . GLY G 1 139 ? -30.112 6.076 -10.124 1.00 28.70 118 GLY G C 1
ATOM 11974 O O . GLY G 1 139 ? -30.223 5.654 -11.278 1.00 28.43 118 GLY G O 1
ATOM 11975 N N . HIS G 1 140 ? -29.965 5.273 -9.075 1.00 29.08 119 HIS G N 1
ATOM 11976 C CA . HIS G 1 140 ? -29.946 3.825 -9.198 1.00 29.60 119 HIS G CA 1
ATOM 11977 C C . HIS G 1 140 ? -30.974 3.227 -8.253 1.00 29.78 119 HIS G C 1
ATOM 11978 O O . HIS G 1 140 ? -30.777 2.150 -7.682 1.00 30.17 119 HIS G O 1
ATOM 11985 N N . PHE G 1 141 ? -32.088 3.922 -8.103 1.00 29.93 120 PHE G N 1
ATOM 11986 C CA . PHE G 1 141 ? -33.074 3.569 -7.088 1.00 29.90 120 PHE G CA 1
ATOM 11987 C C . PHE G 1 141 ? -33.535 2.118 -7.117 1.00 29.79 120 PHE G C 1
ATOM 11988 O O . PHE G 1 141 ? -33.511 1.439 -6.087 1.00 29.82 120 PHE G O 1
ATOM 11996 N N . ASP G 1 142 ? -33.992 1.662 -8.282 1.00 29.84 121 ASP G N 1
ATOM 11997 C CA . ASP G 1 142 ? -34.507 0.297 -8.422 1.00 29.87 121 ASP G CA 1
ATOM 11998 C C . ASP G 1 142 ? -33.433 -0.758 -8.078 1.00 29.02 121 ASP G C 1
ATOM 11999 O O . ASP G 1 142 ? -33.713 -1.705 -7.357 1.00 29.11 121 ASP G O 1
ATOM 12004 N N . ALA G 1 143 ? -32.215 -0.589 -8.583 1.00 28.59 122 ALA G N 1
ATOM 12005 C CA . ALA G 1 143 ? -31.082 -1.476 -8.216 1.00 28.34 122 ALA G CA 1
ATOM 12006 C C . ALA G 1 143 ? -30.803 -1.510 -6.706 1.00 27.83 122 ALA G C 1
ATOM 12007 O O . ALA G 1 143 ? -30.676 -2.585 -6.128 1.00 27.29 122 ALA G O 1
ATOM 12009 N N . VAL G 1 144 ? -30.753 -0.341 -6.065 1.00 27.90 123 VAL G N 1
ATOM 12010 C CA . VAL G 1 144 ? -30.460 -0.265 -4.624 1.00 27.78 123 VAL G CA 1
ATOM 12011 C C . VAL G 1 144 ? -31.596 -0.830 -3.763 1.00 28.32 123 VAL G C 1
ATOM 12012 O O . VAL G 1 144 ? -31.342 -1.617 -2.837 1.00 28.13 123 VAL G O 1
ATOM 12016 N N . ARG G 1 145 ? -32.841 -0.464 -4.069 1.00 28.75 124 ARG G N 1
ATOM 12017 C CA . ARG G 1 145 ? -33.993 -1.078 -3.387 1.00 29.06 124 ARG G CA 1
ATOM 12018 C C . ARG G 1 145 ? -33.962 -2.603 -3.449 1.00 28.61 124 ARG G C 1
ATOM 12019 O O . ARG G 1 145 ? -34.220 -3.261 -2.441 1.00 28.27 124 ARG G O 1
ATOM 12027 N N . ALA G 1 146 ? -33.682 -3.155 -4.634 1.00 28.31 125 ALA G N 1
ATOM 12028 C CA . ALA G 1 146 ? -33.572 -4.611 -4.808 1.00 28.28 125 ALA G CA 1
ATOM 12029 C C . ALA G 1 146 ? -32.463 -5.207 -3.919 1.00 28.18 125 ALA G C 1
ATOM 12030 O O . ALA G 1 146 ? -32.692 -6.190 -3.208 1.00 28.46 125 ALA G O 1
ATOM 12032 N N . ALA G 1 147 ? -31.283 -4.585 -3.946 1.00 28.37 126 ALA G N 1
ATOM 12033 C CA . ALA G 1 147 ? -30.136 -4.965 -3.100 1.00 28.27 126 ALA G CA 1
ATOM 12034 C C . ALA G 1 147 ? -30.449 -4.938 -1.601 1.00 28.70 126 ALA G C 1
ATOM 12035 O O . ALA G 1 147 ? -30.014 -5.832 -0.857 1.00 28.63 126 ALA G O 1
ATOM 12037 N N . CYS G 1 148 ? -31.187 -3.915 -1.165 1.00 29.18 127 CYS G N 1
ATOM 12038 C CA . CYS G 1 148 ? -31.600 -3.786 0.238 1.00 29.66 127 CYS G CA 1
ATOM 12039 C C . CYS G 1 148 ? -32.544 -4.914 0.623 1.00 30.12 127 CYS G C 1
ATOM 12040 O O . CYS G 1 148 ? -32.480 -5.416 1.740 1.00 30.11 127 CYS G O 1
ATOM 12043 N N . LYS G 1 149 ? -33.416 -5.295 -0.311 1.00 30.88 128 LYS G N 1
ATOM 12044 C CA . LYS G 1 149 ? -34.357 -6.405 -0.133 1.00 31.43 128 LYS G CA 1
ATOM 12045 C C . LYS G 1 149 ? -33.596 -7.720 -0.013 1.00 31.33 128 LYS G C 1
ATOM 12046 O O . LYS G 1 149 ? -33.841 -8.513 0.894 1.00 31.59 128 LYS G O 1
ATOM 12052 N N . GLN G 1 150 ? -32.680 -7.947 -0.948 1.00 31.31 129 GLN G N 1
ATOM 12053 C CA . GLN G 1 150 ? -31.918 -9.193 -1.006 1.00 31.23 129 GLN G CA 1
ATOM 12054 C C . GLN G 1 150 ? -31.122 -9.391 0.274 1.00 30.81 129 GLN G C 1
ATOM 12055 O O . GLN G 1 150 ? -31.126 -10.468 0.855 1.00 30.53 129 GLN G O 1
ATOM 12061 N N . LEU G 1 151 ? -30.445 -8.337 0.709 1.00 30.66 130 LEU G N 1
ATOM 12062 C CA . LEU G 1 151 ? -29.609 -8.415 1.898 1.00 30.40 130 LEU G CA 1
ATOM 12063 C C . LEU G 1 151 ? -30.431 -8.529 3.180 1.00 30.27 130 LEU G C 1
ATOM 12064 O O . LEU G 1 151 ? -30.034 -9.259 4.089 1.00 30.17 130 LEU G O 1
ATOM 12069 N N . ALA G 1 152 ? -31.572 -7.840 3.248 1.00 30.31 131 ALA G N 1
ATOM 12070 C CA . ALA G 1 152 ? -32.455 -7.920 4.426 1.00 30.62 131 ALA G CA 1
ATOM 12071 C C . ALA G 1 152 ? -33.048 -9.312 4.559 1.00 30.85 131 ALA G C 1
ATOM 12072 O O . ALA G 1 152 ? -33.239 -9.795 5.671 1.00 31.08 131 ALA G O 1
ATOM 12074 N N . ASP G 1 153 ? -33.328 -9.949 3.424 1.00 31.20 132 ASP G N 1
ATOM 12075 C CA . ASP G 1 153 ? -33.825 -11.328 3.401 1.00 31.65 132 ASP G CA 1
ATOM 12076 C C . ASP G 1 153 ? -32.751 -12.351 3.786 1.00 31.50 132 ASP G C 1
ATOM 12077 O O . ASP G 1 153 ? -33.081 -13.482 4.134 1.00 31.72 132 ASP G O 1
ATOM 12082 N N . ALA G 1 154 ? -31.479 -11.957 3.716 1.00 31.16 133 ALA G N 1
ATOM 12083 C CA . ALA G 1 154 ? -30.384 -12.753 4.274 1.00 30.89 133 ALA G CA 1
ATOM 12084 C C . ALA G 1 154 ? -30.043 -12.328 5.708 1.00 30.66 133 ALA G C 1
ATOM 12085 O O . ALA G 1 154 ? -29.057 -12.772 6.264 1.00 31.01 133 ALA G O 1
ATOM 12087 N N . GLY G 1 155 ? -30.843 -11.456 6.308 1.00 30.39 134 GLY G N 1
ATOM 12088 C CA . GLY G 1 155 ? -30.663 -11.113 7.716 1.00 29.99 134 GLY G CA 1
ATOM 12089 C C . GLY G 1 155 ? -29.573 -10.095 7.973 1.00 29.95 134 GLY G C 1
ATOM 12090 O O . GLY G 1 155 ? -29.203 -9.861 9.127 1.00 29.74 134 GLY G O 1
ATOM 12091 N N . VAL G 1 156 ? -29.074 -9.483 6.898 1.00 29.71 135 VAL G N 1
ATOM 12092 C CA . VAL G 1 156 ? -28.051 -8.451 6.974 1.00 29.47 135 VAL G CA 1
ATOM 12093 C C . VAL G 1 156 ? -28.722 -7.080 7.108 1.00 29.79 135 VAL G C 1
ATOM 12094 O O . VAL G 1 156 ? -29.699 -6.789 6.405 1.00 30.11 135 VAL G O 1
ATOM 12098 N N . ARG G 1 157 ? -28.179 -6.222 7.969 1.00 29.32 136 ARG G N 1
ATOM 12099 C CA . ARG G 1 157 ? -28.767 -4.907 8.183 1.00 29.05 136 ARG G CA 1
ATOM 12100 C C . ARG G 1 157 ? -28.014 -3.851 7.345 1.00 27.85 136 ARG G C 1
ATOM 12101 O O . ARG G 1 157 ? -26.801 -3.685 7.460 1.00 27.11 136 ARG G O 1
ATOM 12109 N N . VAL G 1 158 ? -28.751 -3.175 6.463 1.00 26.72 137 VAL G N 1
ATOM 12110 C CA . VAL G 1 158 ? -28.133 -2.488 5.336 1.00 25.54 137 VAL G CA 1
ATOM 12111 C C . VAL G 1 158 ? -27.988 -0.995 5.571 1.00 25.23 137 VAL G C 1
ATOM 12112 O O . VAL G 1 158 ? -28.946 -0.322 5.935 1.00 25.25 137 VAL G O 1
ATOM 12116 N N . SER G 1 159 ? -26.772 -0.501 5.345 1.00 24.59 138 SER G N 1
ATOM 12117 C CA . SER G 1 159 ? -26.470 0.920 5.314 1.00 24.42 138 SER G CA 1
ATOM 12118 C C . SER G 1 159 ? -26.154 1.323 3.882 1.00 24.01 138 SER G C 1
ATOM 12119 O O . SER G 1 159 ? -25.643 0.520 3.096 1.00 23.53 138 SER G O 1
ATOM 12122 N N . LEU G 1 160 ? -26.476 2.567 3.548 1.00 23.57 139 LEU G N 1
ATOM 12123 C CA . LEU G 1 160 ? -26.167 3.133 2.243 1.00 23.07 139 LEU G CA 1
ATOM 12124 C C . LEU G 1 160 ? -25.221 4.307 2.447 1.00 22.51 139 LEU G C 1
ATOM 12125 O O . LEU G 1 160 ? -25.499 5.194 3.233 1.00 22.30 139 LEU G O 1
ATOM 12130 N N . PHE G 1 161 ? -24.090 4.275 1.752 1.00 22.68 140 PHE G N 1
ATOM 12131 C CA . PHE G 1 161 ? -23.078 5.325 1.811 1.00 22.65 140 PHE G CA 1
ATOM 12132 C C . PHE G 1 161 ? -23.466 6.427 0.827 1.00 22.81 140 PHE G C 1
ATOM 12133 O O . PHE G 1 161 ? -23.460 6.208 -0.385 1.00 22.39 140 PHE G O 1
ATOM 12141 N N . ILE G 1 162 ? -23.805 7.600 1.358 1.00 23.18 141 ILE G N 1
ATOM 12142 C CA . ILE G 1 162 ? -24.345 8.701 0.558 1.00 23.61 141 ILE G CA 1
ATOM 12143 C C . ILE G 1 162 ? -23.822 10.047 1.024 1.00 24.14 141 ILE G C 1
ATOM 12144 O O . ILE G 1 162 ? -23.311 10.181 2.136 1.00 24.08 141 ILE G O 1
ATOM 12149 N N . ASP G 1 163 ? -23.995 11.051 0.168 1.00 25.05 142 ASP G N 1
ATOM 12150 C CA . ASP G 1 163 ? -23.631 12.423 0.484 1.00 25.44 142 ASP G CA 1
ATOM 12151 C C . ASP G 1 163 ? -24.644 12.985 1.449 1.00 25.59 142 ASP G C 1
ATOM 12152 O O . ASP G 1 163 ? -25.761 12.476 1.533 1.00 25.92 142 ASP G O 1
ATOM 12157 N N . PRO G 1 164 ? -24.285 14.055 2.166 1.00 25.93 143 PRO G N 1
ATOM 12158 C CA . PRO G 1 164 ? -25.257 14.680 3.044 1.00 26.55 143 PRO G CA 1
ATOM 12159 C C . PRO G 1 164 ? -26.204 15.653 2.305 1.00 27.26 143 PRO G C 1
ATOM 12160 O O . PRO G 1 164 ? -26.394 16.788 2.746 1.00 27.32 143 PRO G O 1
ATOM 12164 N N . ASP G 1 165 ? -26.792 15.193 1.197 1.00 28.01 144 ASP G N 1
ATOM 12165 C CA . ASP G 1 165 ? -27.763 15.968 0.423 1.00 28.12 144 ASP G CA 1
ATOM 12166 C C . ASP G 1 165 ? -29.150 15.379 0.664 1.00 28.06 144 ASP G C 1
ATOM 12167 O O . ASP G 1 165 ? -29.332 14.148 0.655 1.00 27.95 144 ASP G O 1
ATOM 12172 N N . GLU G 1 166 ? -30.120 16.265 0.874 1.00 27.59 145 GLU G N 1
ATOM 12173 C CA . GLU G 1 166 ? -31.490 15.888 1.209 1.00 27.11 145 GLU G CA 1
ATOM 12174 C C . GLU G 1 166 ? -32.127 14.927 0.197 1.00 26.72 145 GLU G C 1
ATOM 12175 O O . GLU G 1 166 ? -32.832 13.996 0.573 1.00 26.54 145 GLU G O 1
ATOM 12177 N N . ALA G 1 167 ? -31.860 15.133 -1.084 1.00 26.64 146 ALA G N 1
ATOM 12178 C CA . ALA G 1 167 ? -32.451 14.288 -2.121 1.00 26.65 146 ALA G CA 1
ATOM 12179 C C . ALA G 1 167 ? -32.009 12.829 -1.967 1.00 26.51 146 ALA G C 1
ATOM 12180 O O . ALA G 1 167 ? -32.805 11.917 -2.180 1.00 26.48 146 ALA G O 1
ATOM 12182 N N . GLN G 1 168 ? -30.747 12.618 -1.586 1.00 26.15 147 GLN G N 1
ATOM 12183 C CA . GLN G 1 168 ? -30.201 11.263 -1.418 1.00 25.93 147 GLN G CA 1
ATOM 12184 C C . GLN G 1 168 ? -30.616 10.602 -0.094 1.00 25.74 147 GLN G C 1
ATOM 12185 O O . GLN G 1 168 ? -30.799 9.390 -0.037 1.00 25.09 147 GLN G O 1
ATOM 12191 N N . ILE G 1 169 ? -30.774 11.398 0.958 1.00 26.29 148 ILE G N 1
ATOM 12192 C CA . ILE G 1 169 ? -31.236 10.883 2.254 1.00 26.78 148 ILE G CA 1
ATOM 12193 C C . ILE G 1 169 ? -32.698 10.428 2.169 1.00 27.56 148 ILE G C 1
ATOM 12194 O O . ILE G 1 169 ? -33.079 9.419 2.767 1.00 27.61 148 ILE G O 1
ATOM 12199 N N . ARG G 1 170 ? -33.508 11.187 1.432 1.00 28.30 149 ARG G N 1
ATOM 12200 C CA . ARG G 1 170 ? -34.912 10.851 1.225 1.00 28.93 149 ARG G CA 1
ATOM 12201 C C . ARG G 1 170 ? -35.051 9.580 0.415 1.00 28.58 149 ARG G C 1
ATOM 12202 O O . ARG G 1 170 ? -35.861 8.709 0.751 1.00 28.63 149 ARG G O 1
ATOM 12210 N N . ALA G 1 171 ? -34.279 9.484 -0.659 1.00 28.01 150 ALA G N 1
ATOM 12211 C CA . ALA G 1 171 ? -34.287 8.283 -1.469 1.00 28.37 150 ALA G CA 1
ATOM 12212 C C . ALA G 1 171 ? -33.809 7.078 -0.649 1.00 28.76 150 ALA G C 1
ATOM 12213 O O . ALA G 1 171 ? -34.395 6.004 -0.739 1.00 28.73 150 ALA G O 1
ATOM 12215 N N . ALA G 1 172 ? -32.754 7.256 0.154 1.00 29.09 151 ALA G N 1
ATOM 12216 C CA . ALA G 1 172 ? -32.250 6.165 1.002 1.00 29.22 151 ALA G CA 1
ATOM 12217 C C . ALA G 1 172 ? -33.395 5.592 1.829 1.00 29.44 151 ALA G C 1
ATOM 12218 O O . ALA G 1 172 ? -33.584 4.383 1.891 1.00 28.80 151 ALA G O 1
ATOM 12220 N N . HIS G 1 173 ? -34.175 6.482 2.433 1.00 30.10 152 HIS G N 1
ATOM 12221 C CA . HIS G 1 173 ? -35.368 6.095 3.191 1.00 30.78 152 HIS G CA 1
ATOM 12222 C C . HIS G 1 173 ? -36.389 5.344 2.311 1.00 30.68 152 HIS G C 1
ATOM 12223 O O . HIS G 1 173 ? -36.960 4.350 2.745 1.00 30.61 152 HIS G O 1
ATOM 12230 N N . GLU G 1 174 ? -36.581 5.812 1.077 1.00 30.88 153 GLU G N 1
ATOM 12231 C CA . GLU G 1 174 ? -37.459 5.153 0.096 1.00 31.02 153 GLU G CA 1
ATOM 12232 C C . GLU G 1 174 ? -37.026 3.700 -0.226 1.00 30.19 153 GLU G C 1
ATOM 12233 O O . GLU G 1 174 ? -37.855 2.874 -0.614 1.00 29.68 153 GLU G O 1
ATOM 12239 N N . THR G 1 175 ? -35.742 3.388 -0.072 1.00 29.51 154 THR G N 1
ATOM 12240 C CA . THR G 1 175 ? -35.233 2.054 -0.440 1.00 29.13 154 THR G CA 1
ATOM 12241 C C . THR G 1 175 ? -35.564 0.955 0.575 1.00 28.76 154 THR G C 1
ATOM 12242 O O . THR G 1 175 ? -35.571 -0.236 0.232 1.00 28.60 154 THR G O 1
ATOM 12246 N N . GLY G 1 176 ? -35.820 1.348 1.820 1.00 28.26 155 GLY G N 1
ATOM 12247 C CA . GLY G 1 176 ? -36.107 0.384 2.883 1.00 28.17 155 GLY G CA 1
ATOM 12248 C C . GLY G 1 176 ? -34.919 0.135 3.798 1.00 27.87 155 GLY G C 1
ATOM 12249 O O . GLY G 1 176 ? -35.084 -0.428 4.885 1.00 27.74 155 GLY G O 1
ATOM 12250 N N . ALA G 1 177 ? -33.733 0.560 3.344 1.00 27.29 156 ALA G N 1
ATOM 12251 C CA . ALA G 1 177 ? -32.502 0.524 4.118 1.00 26.76 156 ALA G CA 1
ATOM 12252 C C . ALA G 1 177 ? -32.648 1.246 5.451 1.00 26.55 156 ALA G C 1
ATOM 12253 O O . ALA G 1 177 ? -32.981 2.430 5.472 1.00 26.69 156 ALA G O 1
ATOM 12255 N N . PRO G 1 178 ? -32.365 0.550 6.571 1.00 26.22 157 PRO G N 1
ATOM 12256 C CA . PRO G 1 178 ? -32.509 1.153 7.897 1.00 26.10 157 PRO G CA 1
ATOM 12257 C C . PRO G 1 178 ? -31.403 2.116 8.322 1.00 25.85 157 PRO G C 1
ATOM 12258 O O . PRO G 1 178 ? -31.560 2.782 9.343 1.00 25.88 157 PRO G O 1
ATOM 12262 N N . VAL G 1 179 ? -30.307 2.196 7.564 1.00 25.68 158 VAL G N 1
ATOM 12263 C CA . VAL G 1 179 ? -29.136 2.980 7.971 1.00 25.56 158 VAL G CA 1
ATOM 12264 C C . VAL G 1 179 ? -28.549 3.782 6.808 1.00 25.51 158 VAL G C 1
ATOM 12265 O O . VAL G 1 179 ? -28.605 3.353 5.662 1.00 25.54 158 VAL G O 1
ATOM 12269 N N . ILE G 1 180 ? -27.995 4.948 7.111 1.00 25.43 159 ILE G N 1
ATOM 12270 C CA . ILE G 1 180 ? -27.207 5.695 6.142 1.00 25.93 159 ILE G CA 1
ATOM 12271 C C . ILE G 1 180 ? -25.872 6.060 6.754 1.00 25.94 159 ILE G C 1
ATOM 12272 O O . ILE G 1 180 ? -25.780 6.251 7.960 1.00 25.67 159 ILE G O 1
ATOM 12277 N N . GLU G 1 181 ? -24.836 6.123 5.923 1.00 25.94 160 GLU G N 1
ATOM 12278 C CA . GLU G 1 181 ? -23.539 6.622 6.359 1.00 26.26 160 GLU G CA 1
ATOM 12279 C C . GLU G 1 181 ? -23.173 7.831 5.512 1.00 26.03 160 GLU G C 1
ATOM 12280 O O . GLU G 1 181 ? -23.095 7.737 4.284 1.00 25.90 160 GLU G O 1
ATOM 12286 N N . LEU G 1 182 ? -22.940 8.955 6.183 1.00 26.20 161 LEU G N 1
ATOM 12287 C CA . LEU G 1 182 ? -22.704 10.227 5.527 1.00 26.19 161 LEU G CA 1
ATOM 12288 C C . LEU G 1 182 ? -21.246 10.387 5.130 1.00 26.43 161 LEU G C 1
ATOM 12289 O O . LEU G 1 182 ? -20.353 10.060 5.891 1.00 27.16 161 LEU G O 1
ATOM 12294 N N . HIS G 1 183 ? -21.024 10.913 3.933 1.00 26.72 162 HIS G N 1
ATOM 12295 C CA . HIS G 1 183 ? -19.695 11.075 3.368 1.00 26.56 162 HIS G CA 1
ATOM 12296 C C . HIS G 1 183 ? -19.049 12.323 3.969 1.00 26.66 162 HIS G C 1
ATOM 12297 O O . HIS G 1 183 ? -19.268 13.446 3.514 1.00 26.40 162 HIS G O 1
ATOM 12304 N N . THR G 1 184 ? -18.230 12.102 4.992 1.00 27.07 163 THR G N 1
ATOM 12305 C CA . THR G 1 184 ? -17.574 13.179 5.719 1.00 27.24 163 THR G CA 1
ATOM 12306 C C . THR G 1 184 ? -16.286 13.651 5.032 1.00 27.80 163 THR G C 1
ATOM 12307 O O . THR G 1 184 ? -15.575 14.504 5.556 1.00 27.90 163 THR G O 1
ATOM 12311 N N . GLY G 1 185 ? -16.005 13.124 3.844 1.00 28.44 164 GLY G N 1
ATOM 12312 C CA . GLY G 1 185 ? -14.769 13.428 3.131 1.00 28.98 164 GLY G CA 1
ATOM 12313 C C . GLY G 1 185 ? -14.529 14.895 2.839 1.00 29.37 164 GLY G C 1
ATOM 12314 O O . GLY G 1 185 ? -13.383 15.351 2.845 1.00 29.26 164 GLY G O 1
ATOM 12315 N N . ARG G 1 186 ? -15.607 15.626 2.577 1.00 29.90 165 ARG G N 1
ATOM 12316 C CA . ARG G 1 186 ? -15.505 17.033 2.243 1.00 30.63 165 ARG G CA 1
ATOM 12317 C C . ARG G 1 186 ? -15.271 17.854 3.504 1.00 30.68 165 ARG G C 1
ATOM 12318 O O . ARG G 1 186 ? -14.498 18.814 3.496 1.00 31.09 165 ARG G O 1
ATOM 12326 N N . TYR G 1 187 ? -15.944 17.478 4.585 1.00 30.66 166 TYR G N 1
ATOM 12327 C CA . TYR G 1 187 ? -15.625 18.002 5.906 1.00 30.72 166 TYR G CA 1
ATOM 12328 C C . TYR G 1 187 ? -14.142 17.766 6.221 1.00 31.13 166 TYR G C 1
ATOM 12329 O O . TYR G 1 187 ? -13.416 18.707 6.520 1.00 30.89 166 TYR G O 1
ATOM 12338 N N . ALA G 1 188 ? -13.705 16.510 6.123 1.00 31.61 167 ALA G N 1
ATOM 12339 C CA . ALA G 1 188 ? -12.334 16.109 6.462 1.00 32.36 167 ALA G CA 1
ATOM 12340 C C . ALA G 1 188 ? -11.261 16.821 5.648 1.00 33.28 167 ALA G C 1
ATOM 12341 O O . ALA G 1 188 ? -10.186 17.091 6.165 1.00 32.68 167 ALA G O 1
ATOM 12343 N N . ASP G 1 189 ? -11.556 17.105 4.378 1.00 35.03 168 ASP G N 1
ATOM 12344 C CA . ASP G 1 189 ? -10.600 17.736 3.458 1.00 36.46 168 ASP G CA 1
ATOM 12345 C C . ASP G 1 189 ? -10.667 19.256 3.464 1.00 37.24 168 ASP G C 1
ATOM 12346 O O . ASP G 1 189 ? -9.930 19.902 2.723 1.00 37.35 168 ASP G O 1
ATOM 12351 N N . ALA G 1 190 ? -11.541 19.832 4.285 1.00 38.59 169 ALA G N 1
ATOM 12352 C CA . ALA G 1 190 ? -11.743 21.287 4.295 1.00 39.83 169 ALA G CA 1
ATOM 12353 C C . ALA G 1 190 ? -10.416 22.044 4.402 1.00 41.03 169 ALA G C 1
ATOM 12354 O O . ALA G 1 190 ? -9.542 21.673 5.189 1.00 40.76 169 ALA G O 1
ATOM 12356 N N . HIS G 1 191 ? -10.276 23.098 3.598 1.00 42.64 170 HIS G N 1
ATOM 12357 C CA . HIS G 1 191 ? -9.007 23.832 3.476 1.00 43.88 170 HIS G CA 1
ATOM 12358 C C . HIS G 1 191 ? -8.891 25.039 4.415 1.00 44.33 170 HIS G C 1
ATOM 12359 O O . HIS G 1 191 ? -7.811 25.616 4.537 1.00 44.80 170 HIS G O 1
ATOM 12366 N N . ASP G 1 192 ? -9.981 25.403 5.092 1.00 44.74 171 ASP G N 1
ATOM 12367 C CA . ASP G 1 192 ? -9.928 26.447 6.121 1.00 44.97 171 ASP G CA 1
ATOM 12368 C C . ASP G 1 192 ? -11.057 26.293 7.146 1.00 44.67 171 ASP G C 1
ATOM 12369 O O . ASP G 1 192 ? -11.955 25.465 6.977 1.00 44.77 171 ASP G O 1
ATOM 12374 N N . ALA G 1 193 ? -11.004 27.099 8.202 1.00 44.30 172 ALA G N 1
ATOM 12375 C CA . ALA G 1 193 ? -12.003 27.054 9.274 1.00 43.99 172 ALA G CA 1
ATOM 12376 C C . ALA G 1 193 ? -13.427 27.321 8.779 1.00 43.72 172 ALA G C 1
ATOM 12377 O O . ALA G 1 193 ? -14.383 26.670 9.223 1.00 43.54 172 ALA G O 1
ATOM 12379 N N . ALA G 1 194 ? -13.558 28.290 7.873 1.00 43.14 173 ALA G N 1
ATOM 12380 C CA . ALA G 1 194 ? -14.859 28.675 7.326 1.00 42.62 173 ALA G CA 1
ATOM 12381 C C . ALA G 1 194 ? -15.465 27.529 6.521 1.00 41.94 173 ALA G C 1
ATOM 12382 O O . ALA G 1 194 ? -16.600 27.129 6.766 1.00 42.02 173 ALA G O 1
ATOM 12384 N N . GLU G 1 195 ? -14.696 26.997 5.574 1.00 41.22 174 GLU G N 1
ATOM 12385 C CA . GLU G 1 195 ? -15.123 25.828 4.807 1.00 40.80 174 GLU G CA 1
ATOM 12386 C C . GLU G 1 195 ? -15.469 24.659 5.724 1.00 40.03 174 GLU G C 1
ATOM 12387 O O . GLU G 1 195 ? -16.435 23.943 5.474 1.00 40.15 174 GLU G O 1
ATOM 12393 N N . GLN G 1 196 ? -14.704 24.473 6.793 1.00 39.13 175 GLN G N 1
ATOM 12394 C CA . GLN G 1 196 ? -14.974 23.358 7.692 1.00 38.54 175 GLN G CA 1
ATOM 12395 C C . GLN G 1 196 ? -16.287 23.536 8.455 1.00 37.89 175 GLN G C 1
ATOM 12396 O O . GLN G 1 196 ? -16.990 22.554 8.692 1.00 37.66 175 GLN G O 1
ATOM 12402 N N . GLN G 1 197 ? -16.637 24.771 8.817 1.00 37.35 176 GLN G N 1
ATOM 12403 C CA . GLN G 1 197 ? -17.956 25.028 9.425 1.00 37.00 176 GLN G CA 1
ATOM 12404 C C . GLN G 1 197 ? -19.088 24.739 8.436 1.00 36.07 176 GLN G C 1
ATOM 12405 O O . GLN G 1 197 ? -20.019 23.992 8.755 1.00 36.22 176 GLN G O 1
ATOM 12411 N N . ARG G 1 198 ? -19.009 25.327 7.244 1.00 35.24 177 ARG G N 1
ATOM 12412 C CA A ARG G 1 198 ? -20.010 25.072 6.207 0.50 34.80 177 ARG G CA 1
ATOM 12413 C CA B ARG G 1 198 ? -19.972 25.056 6.161 0.50 34.93 177 ARG G CA 1
ATOM 12414 C C . ARG G 1 198 ? -20.257 23.565 6.033 1.00 34.46 177 ARG G C 1
ATOM 12415 O O . ARG G 1 198 ? -21.406 23.123 6.073 1.00 34.51 177 ARG G O 1
ATOM 12430 N N . GLU G 1 199 ? -19.189 22.788 5.858 1.00 33.69 178 GLU G N 1
ATOM 12431 C CA . GLU G 1 199 ? -19.316 21.344 5.657 1.00 33.08 178 GLU G CA 1
ATOM 12432 C C . GLU G 1 199 ? -19.821 20.643 6.909 1.00 32.36 178 GLU G C 1
ATOM 12433 O O . GLU G 1 199 ? -20.606 19.707 6.816 1.00 32.31 178 GLU G O 1
ATOM 12439 N N . PHE G 1 200 ? -19.391 21.104 8.078 1.00 31.70 179 PHE G N 1
ATOM 12440 C CA . PHE G 1 200 ? -19.881 20.550 9.334 1.00 31.41 179 PHE G CA 1
ATOM 12441 C C . PHE G 1 200 ? -21.392 20.728 9.453 1.00 31.45 179 PHE G C 1
ATOM 12442 O O . PHE G 1 200 ? -22.090 19.833 9.931 1.00 30.88 179 PHE G O 1
ATOM 12450 N N . GLU G 1 201 ? -21.884 21.894 9.028 1.00 31.64 180 GLU G N 1
ATOM 12451 C CA . GLU G 1 201 ? -23.309 22.188 9.085 1.00 31.82 180 GLU G CA 1
ATOM 12452 C C . GLU G 1 201 ? -24.088 21.239 8.177 1.00 31.11 180 GLU G C 1
ATOM 12453 O O . GLU G 1 201 ? -25.157 20.763 8.558 1.00 30.91 180 GLU G O 1
ATOM 12459 N N . ARG G 1 202 ? -23.533 20.938 7.002 1.00 30.65 181 ARG G N 1
ATOM 12460 C CA . ARG G 1 202 ? -24.128 19.941 6.094 1.00 30.26 181 ARG G CA 1
ATOM 12461 C C . ARG G 1 202 ? -24.252 18.584 6.773 1.00 29.70 181 ARG G C 1
ATOM 12462 O O . ARG G 1 202 ? -25.295 17.936 6.666 1.00 29.09 181 ARG G O 1
ATOM 12470 N N . ILE G 1 203 ? -23.203 18.151 7.474 1.00 29.26 182 ILE G N 1
ATOM 12471 C CA . ILE G 1 203 ? -23.266 16.853 8.155 1.00 28.95 182 ILE G CA 1
ATOM 12472 C C . ILE G 1 203 ? -24.290 16.905 9.268 1.00 28.93 182 ILE G C 1
ATOM 12473 O O . ILE G 1 203 ? -25.066 15.960 9.422 1.00 28.94 182 ILE G O 1
ATOM 12478 N N . ALA G 1 204 ? -24.287 17.992 10.043 1.00 28.92 183 ALA G N 1
ATOM 12479 C CA . ALA G 1 204 ? -25.245 18.149 11.151 1.00 29.27 183 ALA G CA 1
ATOM 12480 C C . ALA G 1 204 ? -26.698 18.112 10.673 1.00 29.53 183 ALA G C 1
ATOM 12481 O O . ALA G 1 204 ? -27.524 17.409 11.251 1.00 29.71 183 ALA G O 1
ATOM 12483 N N . THR G 1 205 ? -27.018 18.863 9.624 1.00 30.19 184 THR G N 1
ATOM 12484 C CA . THR G 1 205 ? -28.408 18.908 9.150 1.00 30.61 184 THR G CA 1
ATOM 12485 C C . THR G 1 205 ? -28.767 17.595 8.429 1.00 30.46 184 THR G C 1
ATOM 12486 O O . THR G 1 205 ? -29.898 17.113 8.533 1.00 30.52 184 THR G O 1
ATOM 12490 N N . GLY G 1 206 ? -27.789 16.998 7.749 1.00 30.43 185 GLY G N 1
ATOM 12491 C CA . GLY G 1 206 ? -27.915 15.624 7.247 1.00 30.27 185 GLY G CA 1
ATOM 12492 C C . GLY G 1 206 ? -28.306 14.610 8.316 1.00 30.18 185 GLY G C 1
ATOM 12493 O O . GLY G 1 206 ? -29.113 13.726 8.075 1.00 30.25 185 GLY G O 1
ATOM 12494 N N . VAL G 1 207 ? -27.742 14.739 9.508 1.00 30.43 186 VAL G N 1
ATOM 12495 C CA . VAL G 1 207 ? -28.097 13.855 10.615 1.00 30.57 186 VAL G CA 1
ATOM 12496 C C . VAL G 1 207 ? -29.545 14.089 11.044 1.00 30.97 186 VAL G C 1
ATOM 12497 O O . VAL G 1 207 ? -30.315 13.138 11.120 1.00 30.71 186 VAL G O 1
ATOM 12501 N N . ASP G 1 208 ? -29.899 15.349 11.322 1.00 31.48 187 ASP G N 1
ATOM 12502 C CA . ASP G 1 208 ? -31.283 15.738 11.662 1.00 32.00 187 ASP G CA 1
ATOM 12503 C C . ASP G 1 208 ? -32.286 15.144 10.673 1.00 32.00 187 ASP G C 1
ATOM 12504 O O . ASP G 1 208 ? -33.259 14.485 11.066 1.00 31.86 187 ASP G O 1
ATOM 12509 N N . ALA G 1 209 ? -32.034 15.396 9.388 1.00 32.02 188 ALA G N 1
ATOM 12510 C CA . ALA G 1 209 ? -32.886 14.903 8.307 1.00 32.15 188 ALA G CA 1
ATOM 12511 C C . ALA G 1 209 ? -33.028 13.370 8.302 1.00 32.22 188 ALA G C 1
ATOM 12512 O O . ALA G 1 209 ? -34.094 12.850 7.998 1.00 32.31 188 ALA G O 1
ATOM 12514 N N . GLY G 1 210 ? -31.954 12.657 8.629 1.00 32.29 189 GLY G N 1
ATOM 12515 C CA . GLY G 1 210 ? -31.980 11.194 8.647 1.00 32.40 189 GLY G CA 1
ATOM 12516 C C . GLY G 1 210 ? -32.734 10.624 9.834 1.00 32.55 189 GLY G C 1
ATOM 12517 O O . GLY G 1 210 ? -33.516 9.676 9.697 1.00 32.18 189 GLY G O 1
ATOM 12518 N N . ILE G 1 211 ? -32.482 11.200 11.003 1.00 32.95 190 ILE G N 1
ATOM 12519 C CA . ILE G 1 211 ? -33.184 10.829 12.222 1.00 33.49 190 ILE G CA 1
ATOM 12520 C C . ILE G 1 211 ? -34.683 11.129 12.109 1.00 33.88 190 ILE G C 1
ATOM 12521 O O . ILE G 1 211 ? -35.509 10.387 12.656 1.00 34.05 190 ILE G O 1
ATOM 12526 N N . ALA G 1 212 ? -35.027 12.197 11.386 1.00 34.01 191 ALA G N 1
ATOM 12527 C CA . ALA G 1 212 ? -36.426 12.580 11.194 1.00 34.29 191 ALA G CA 1
ATOM 12528 C C . ALA G 1 212 ? -37.217 11.527 10.392 1.00 34.45 191 ALA G C 1
ATOM 12529 O O . ALA G 1 212 ? -38.414 11.348 10.612 1.00 34.64 191 ALA G O 1
ATOM 12531 N N . LEU G 1 213 ? -36.543 10.823 9.483 1.00 34.54 192 LEU G N 1
ATOM 12532 C CA . LEU G 1 213 ? -37.158 9.728 8.728 1.00 34.48 192 LEU G CA 1
ATOM 12533 C C . LEU G 1 213 ? -37.016 8.362 9.422 1.00 34.33 192 LEU G C 1
ATOM 12534 O O . LEU G 1 213 ? -37.452 7.339 8.890 1.00 34.79 192 LEU G O 1
ATOM 12539 N N . GLY G 1 214 ? -36.411 8.325 10.602 1.00 34.10 193 GLY G N 1
ATOM 12540 C CA . GLY G 1 214 ? -36.245 7.056 11.320 1.00 33.83 193 GLY G CA 1
ATOM 12541 C C . GLY G 1 214 ? -35.023 6.235 10.934 1.00 33.22 193 GLY G C 1
ATOM 12542 O O . GLY G 1 214 ? -34.927 5.067 11.299 1.00 33.50 193 GLY G O 1
ATOM 12543 N N . LEU G 1 215 ? -34.085 6.845 10.213 1.00 32.47 194 LEU G N 1
ATOM 12544 C CA . LEU G 1 215 ? -32.824 6.195 9.867 1.00 31.59 194 LEU G CA 1
ATOM 12545 C C . LEU G 1 215 ? -31.820 6.288 11.015 1.00 30.99 194 LEU G C 1
ATOM 12546 O O . LEU G 1 215 ? -31.788 7.281 11.747 1.00 31.10 194 LEU G O 1
ATOM 12551 N N . LYS G 1 216 ? -30.999 5.250 11.159 1.00 30.05 195 LYS G N 1
ATOM 12552 C CA . LYS G 1 216 ? -29.752 5.352 11.914 1.00 29.44 195 LYS G CA 1
ATOM 12553 C C . LYS G 1 216 ? -28.736 6.050 11.003 1.00 28.89 195 LYS G C 1
ATOM 12554 O O . LYS G 1 216 ? -28.682 5.769 9.803 1.00 28.00 195 LYS G O 1
ATOM 12556 N N . VAL G 1 217 ? -27.943 6.964 11.552 1.00 28.30 196 VAL G N 1
ATOM 12557 C CA . VAL G 1 217 ? -26.953 7.644 10.730 1.00 28.34 196 VAL G CA 1
ATOM 12558 C C . VAL G 1 217 ? -25.517 7.457 11.250 1.00 27.85 196 VAL G C 1
ATOM 12559 O O . VAL G 1 217 ? -25.218 7.672 12.426 1.00 28.26 196 VAL G O 1
ATOM 12563 N N . ASN G 1 218 ? -24.650 7.036 10.337 1.00 27.20 197 ASN G N 1
ATOM 12564 C CA . ASN G 1 218 ? -23.239 6.853 10.593 1.00 26.95 197 ASN G CA 1
ATOM 12565 C C . ASN G 1 218 ? -22.454 7.891 9.822 1.00 26.36 197 ASN G C 1
ATOM 12566 O O . ASN G 1 218 ? -23.018 8.704 9.097 1.00 26.34 197 ASN G O 1
ATOM 12571 N N . ALA G 1 219 ? -21.142 7.846 10.000 1.00 25.99 198 ALA G N 1
ATOM 12572 C CA . ALA G 1 219 ? -20.192 8.692 9.289 1.00 25.61 198 ALA G CA 1
ATOM 12573 C C . ALA G 1 219 ? -18.852 7.985 9.383 1.00 25.19 198 ALA G C 1
ATOM 12574 O O . ALA G 1 219 ? -18.766 6.914 9.966 1.00 24.82 198 ALA G O 1
ATOM 12576 N N . GLY G 1 220 ? -17.805 8.570 8.823 1.00 25.39 199 GLY G N 1
ATOM 12577 C CA . GLY G 1 220 ? -16.468 8.019 9.022 1.00 25.36 199 GLY G CA 1
ATOM 12578 C C . GLY G 1 220 ? -15.375 8.403 8.040 1.00 24.98 199 GLY G C 1
ATOM 12579 O O . GLY G 1 220 ? -14.224 8.600 8.448 1.00 25.12 199 GLY G O 1
ATOM 12580 N N . HIS G 1 221 ? -15.719 8.487 6.756 1.00 24.31 200 HIS G N 1
ATOM 12581 C CA . HIS G 1 221 ? -14.726 8.740 5.700 1.00 23.99 200 HIS G CA 1
ATOM 12582 C C . HIS G 1 221 ? -13.893 9.993 5.998 1.00 23.46 200 HIS G C 1
ATOM 12583 O O . HIS G 1 221 ? -14.444 11.087 6.175 1.00 22.91 200 HIS G O 1
ATOM 12590 N N . GLY G 1 222 ? -12.575 9.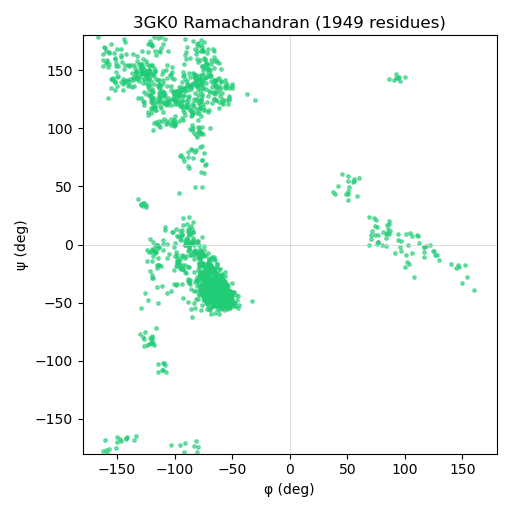806 6.099 1.00 22.60 201 GLY G N 1
ATOM 12591 C CA . GLY G 1 222 ? -11.621 10.913 6.238 1.00 22.18 201 GLY G CA 1
ATOM 12592 C C . GLY G 1 222 ? -11.418 11.454 7.643 1.00 21.93 201 GLY G C 1
ATOM 12593 O O . GLY G 1 222 ? -10.612 12.363 7.860 1.00 22.57 201 GLY G O 1
ATOM 12594 N N . LEU G 1 223 ? -12.132 10.905 8.615 1.00 21.59 202 LEU G N 1
ATOM 12595 C CA . LEU G 1 223 ? -12.033 11.386 9.975 1.00 20.72 202 LEU G CA 1
ATOM 12596 C C . LEU G 1 223 ? -10.735 10.916 10.628 1.00 21.12 202 LEU G C 1
ATOM 12597 O O . LEU G 1 223 ? -10.267 9.790 10.403 1.00 20.73 202 LEU G O 1
ATOM 12602 N N . HIS G 1 224 ? -10.141 11.795 11.425 1.00 21.36 203 HIS G N 1
ATOM 12603 C CA . HIS G 1 224 ? -8.884 11.482 12.103 1.00 21.65 203 HIS G CA 1
ATOM 12604 C C . HIS G 1 224 ? -8.847 12.056 13.535 1.00 21.71 203 HIS G C 1
ATOM 12605 O O . HIS G 1 224 ? -9.890 12.441 14.082 1.00 21.73 203 HIS G O 1
ATOM 12612 N N . TYR G 1 225 ? -7.666 12.102 14.140 1.00 21.64 204 TYR G N 1
ATOM 12613 C CA . TYR G 1 225 ? -7.552 12.361 15.574 1.00 21.65 204 TYR G CA 1
ATOM 12614 C C . TYR G 1 225 ? -7.753 13.820 15.990 1.00 22.03 204 TYR G C 1
ATOM 12615 O O . TYR G 1 225 ? -7.844 14.107 17.188 1.00 22.32 204 TYR G O 1
ATOM 12624 N N . THR G 1 226 ? -7.847 14.741 15.033 1.00 22.15 205 THR G N 1
ATOM 12625 C CA . THR G 1 226 ? -8.182 16.132 15.372 1.00 22.32 205 THR G CA 1
ATOM 12626 C C . THR G 1 226 ? -9.442 16.687 14.692 1.00 22.35 205 THR G C 1
ATOM 12627 O O . THR G 1 226 ? -9.761 17.855 14.875 1.00 22.79 205 THR G O 1
ATOM 12631 N N . ASN G 1 227 ? -10.172 15.868 13.937 1.00 22.29 206 ASN G N 1
ATOM 12632 C CA . ASN G 1 227 ? -11.453 16.313 13.387 1.00 21.81 206 ASN G CA 1
ATOM 12633 C C . ASN G 1 227 ? -12.651 15.429 13.739 1.00 21.56 206 ASN G C 1
ATOM 12634 O O . ASN G 1 227 ? -13.778 15.766 13.413 1.00 21.18 206 ASN G O 1
ATOM 12639 N N . VAL G 1 228 ? -12.417 14.312 14.420 1.00 21.69 207 VAL G N 1
ATOM 12640 C CA . VAL G 1 228 ? -13.507 13.412 14.809 1.00 21.39 207 VAL G CA 1
ATOM 12641 C C . VAL G 1 228 ? -14.350 13.992 15.941 1.00 21.85 207 VAL G C 1
ATOM 12642 O O . VAL G 1 228 ? -15.506 13.615 16.089 1.00 21.50 207 VAL G O 1
ATOM 12646 N N . GLN G 1 229 ? -13.769 14.904 16.726 1.00 22.39 208 GLN G N 1
ATOM 12647 C CA . GLN G 1 229 ? -14.412 15.398 17.960 1.00 23.26 208 GLN G CA 1
ATOM 12648 C C . GLN G 1 229 ? -15.724 16.136 17.697 1.00 23.18 208 GLN G C 1
ATOM 12649 O O . GLN G 1 229 ? -16.737 15.847 18.341 1.00 22.86 208 GLN G O 1
ATOM 12655 N N . ALA G 1 230 ? -15.702 17.078 16.754 1.00 23.05 209 ALA G N 1
ATOM 12656 C CA . ALA G 1 230 ? -16.925 17.825 16.392 1.00 23.15 209 ALA G CA 1
ATOM 12657 C C . ALA G 1 230 ? -18.032 16.906 15.850 1.00 23.23 209 ALA G C 1
ATOM 12658 O O . ALA G 1 230 ? -19.213 17.171 16.075 1.00 23.26 209 ALA G O 1
ATOM 12660 N N . ILE G 1 231 ? -17.649 15.821 15.166 1.00 23.16 210 ILE G N 1
ATOM 12661 C CA . ILE G 1 231 ? -18.614 14.862 14.626 1.00 22.74 210 ILE G CA 1
ATOM 12662 C C . ILE G 1 231 ? -19.147 13.944 15.708 1.00 23.58 210 ILE G C 1
ATOM 12663 O O . ILE G 1 231 ? -20.330 13.597 15.712 1.00 23.60 210 ILE G O 1
ATOM 12668 N N . ALA G 1 232 ? -18.263 13.543 16.618 1.00 24.64 211 ALA G N 1
ATOM 12669 C CA . ALA G 1 232 ? -18.640 12.734 17.773 1.00 25.24 211 ALA G CA 1
ATOM 12670 C C . ALA G 1 232 ? -19.573 13.492 18.731 1.00 25.62 211 ALA G C 1
ATOM 12671 O O . ALA G 1 232 ? -20.381 12.880 19.417 1.00 25.43 211 ALA G O 1
ATOM 12673 N N . ALA G 1 233 ? -19.449 14.817 18.774 1.00 26.24 212 ALA G N 1
ATOM 12674 C CA . ALA G 1 233 ? -20.309 15.656 19.615 1.00 26.90 212 ALA G CA 1
ATOM 12675 C C . ALA G 1 233 ? -21.769 15.721 19.136 1.00 27.13 212 ALA G C 1
ATOM 12676 O O . ALA G 1 233 ? -22.635 16.174 19.879 1.00 28.20 212 ALA G O 1
ATOM 12678 N N . LEU G 1 234 ? -22.042 15.288 17.909 1.00 27.44 213 LEU G N 1
ATOM 12679 C CA . LEU G 1 234 ? -23.413 15.251 17.382 1.00 27.21 213 LEU G CA 1
ATOM 12680 C C . LEU G 1 234 ? -24.193 14.072 17.945 1.00 27.65 213 LEU G C 1
ATOM 12681 O O . LEU G 1 234 ? -23.917 12.926 17.595 1.00 27.85 213 LEU G O 1
ATOM 12686 N N . PRO G 1 235 ? -25.192 14.342 18.808 1.00 28.11 214 PRO G N 1
ATOM 12687 C CA . PRO G 1 235 ? -25.875 13.224 19.485 1.00 28.10 214 PRO G CA 1
ATOM 12688 C C . PRO G 1 235 ? -26.576 12.214 18.566 1.00 28.07 214 PRO G C 1
ATOM 12689 O O . PRO G 1 235 ? -26.806 11.077 18.983 1.00 27.93 214 PRO G O 1
ATOM 12693 N N . GLY G 1 236 ? -26.887 12.616 17.334 1.00 28.18 215 GLY G N 1
ATOM 12694 C CA . GLY G 1 236 ? -27.588 11.753 16.385 1.00 28.27 215 GLY G CA 1
ATOM 12695 C C . GLY G 1 236 ? -26.762 10.670 15.701 1.00 28.35 215 GLY G C 1
ATOM 12696 O O . GLY G 1 236 ? -27.318 9.719 15.152 1.00 28.25 215 GLY G O 1
ATOM 12697 N N . ILE G 1 237 ? -25.439 10.810 15.730 1.00 28.42 216 ILE G N 1
ATOM 12698 C CA . ILE G 1 237 ? -24.537 9.869 15.073 1.00 28.34 216 ILE G CA 1
ATOM 12699 C C . ILE G 1 237 ? -24.370 8.584 15.890 1.00 28.14 216 ILE G C 1
ATOM 12700 O O . ILE G 1 237 ? -23.885 8.623 17.012 1.00 28.37 216 ILE G O 1
ATOM 12705 N N . ALA G 1 238 ? -24.781 7.454 15.323 1.00 27.88 217 ALA G N 1
ATOM 12706 C CA . ALA G 1 238 ? -24.699 6.164 16.014 1.00 27.89 217 ALA G CA 1
ATOM 12707 C C . ALA G 1 238 ? -23.269 5.607 16.034 1.00 27.91 217 ALA G C 1
ATOM 12708 O O . ALA G 1 238 ? -22.739 5.249 17.090 1.00 27.85 217 ALA G O 1
ATOM 12710 N N . GLU G 1 239 ? -22.658 5.532 14.856 1.00 27.71 218 GLU G N 1
ATOM 12711 C CA . GLU G 1 239 ? -21.384 4.843 14.686 1.00 27.83 218 GLU G CA 1
ATOM 12712 C C . GLU G 1 239 ? -20.459 5.601 13.740 1.00 26.72 218 GLU G C 1
ATOM 12713 O O . GLU G 1 239 ? -20.896 6.075 12.699 1.00 26.06 218 GLU G O 1
ATOM 12719 N N . LEU G 1 240 ? -19.183 5.705 14.111 1.00 25.96 219 LEU G N 1
ATOM 12720 C CA . LEU G 1 240 ? -18.153 6.202 13.196 1.00 25.29 219 LEU G CA 1
ATOM 12721 C C . LEU G 1 240 ? -17.297 5.035 12.723 1.00 25.17 219 LEU G C 1
ATOM 12722 O O . LEU G 1 240 ? -16.733 4.290 13.528 1.00 24.90 219 LEU G O 1
ATOM 12727 N N . ASN G 1 241 ? -17.241 4.870 11.405 1.00 25.22 220 ASN G N 1
ATOM 12728 C CA . ASN G 1 241 ? -16.446 3.843 10.767 1.00 25.17 220 ASN G CA 1
ATOM 12729 C C . ASN G 1 241 ? -15.180 4.509 10.263 1.00 25.01 220 ASN G C 1
ATOM 12730 O O . ASN G 1 241 ? -15.227 5.272 9.305 1.00 25.08 220 ASN G O 1
ATOM 12735 N N . ILE G 1 242 ? -14.054 4.258 10.926 1.00 24.52 221 ILE G N 1
ATOM 12736 C CA . ILE G 1 242 ? -12.806 4.943 10.579 1.00 23.97 221 ILE G CA 1
ATOM 12737 C C . ILE G 1 242 ? -11.719 3.954 10.178 1.00 23.73 221 ILE G C 1
ATOM 12738 O O . ILE G 1 242 ? -11.584 2.886 10.779 1.00 23.03 221 ILE G O 1
ATOM 12743 N N . GLY G 1 243 ? -10.943 4.334 9.160 1.00 23.17 222 GLY G N 1
ATOM 12744 C CA . GLY G 1 243 ? -9.993 3.435 8.536 1.00 22.67 222 GLY G CA 1
ATOM 12745 C C . GLY G 1 243 ? -8.577 3.948 8.567 1.00 22.36 222 GLY G C 1
ATOM 12746 O O . GLY G 1 243 ? -7.803 3.614 9.461 1.00 22.30 222 GLY G O 1
ATOM 12747 N N . HIS G 1 244 ? -8.240 4.768 7.582 1.00 21.84 223 HIS G N 1
ATOM 12748 C CA . HIS G 1 244 ? -6.846 5.114 7.319 1.00 21.52 223 HIS G CA 1
ATOM 12749 C C . HIS G 1 244 ? -6.143 5.866 8.460 1.00 20.94 223 HIS G C 1
ATOM 12750 O O . HIS G 1 244 ? -4.955 5.646 8.707 1.00 20.44 223 HIS G O 1
ATOM 12757 N N . ALA G 1 245 ? -6.860 6.752 9.151 1.00 20.52 224 ALA G N 1
ATOM 12758 C CA . ALA G 1 245 ? -6.245 7.509 10.250 1.00 20.04 224 ALA G CA 1
ATOM 12759 C C . ALA G 1 245 ? -5.697 6.569 11.323 1.00 19.58 224 ALA G C 1
ATOM 12760 O O . ALA G 1 245 ? -4.635 6.804 11.857 1.00 19.07 224 ALA G O 1
ATOM 12762 N N . ILE G 1 246 ? -6.421 5.501 11.619 1.00 19.77 225 ILE G N 1
ATOM 12763 C CA . ILE G 1 246 ? -6.009 4.566 12.665 1.00 20.32 225 ILE G CA 1
ATOM 12764 C C . ILE G 1 246 ? -4.776 3.771 12.233 1.00 20.44 225 ILE G C 1
ATOM 12765 O O . ILE G 1 246 ? -3.817 3.650 12.996 1.00 20.12 225 ILE G O 1
ATOM 12770 N N . VAL G 1 247 ? -4.781 3.270 10.999 1.00 20.45 226 VAL G N 1
ATOM 12771 C CA . VAL G 1 247 ? -3.634 2.502 10.517 1.00 20.43 226 VAL G CA 1
ATOM 12772 C C . VAL G 1 247 ? -2.401 3.415 10.448 1.00 20.31 226 VAL G C 1
ATOM 12773 O O . VAL G 1 247 ? -1.275 2.982 10.734 1.00 20.22 226 VAL G O 1
ATOM 12777 N N . ALA G 1 248 ? -2.621 4.676 10.092 1.00 19.97 227 ALA G N 1
ATOM 12778 C CA . ALA G 1 248 ? -1.543 5.626 9.945 1.00 20.22 227 ALA G CA 1
ATOM 12779 C C . ALA G 1 248 ? -0.954 5.965 11.318 1.00 20.35 227 ALA G C 1
ATOM 12780 O O . ALA G 1 248 ? 0.269 6.132 11.476 1.00 20.94 227 ALA G O 1
ATOM 12782 N N . HIS G 1 249 ? -1.828 6.085 12.306 1.00 19.66 228 HIS G N 1
ATOM 12783 C CA . HIS G 1 249 ? -1.391 6.346 13.666 1.00 19.47 228 HIS G CA 1
ATOM 12784 C C . HIS G 1 249 ? -0.713 5.080 14.210 1.00 19.46 228 HIS G C 1
ATOM 12785 O O . HIS G 1 249 ? 0.349 5.165 14.814 1.00 18.65 228 HIS G O 1
ATOM 12792 N N . ALA G 1 250 ? -1.313 3.920 13.946 1.00 19.52 229 ALA G N 1
ATOM 12793 C CA . ALA G 1 250 ? -0.798 2.636 14.435 1.00 20.21 229 ALA G CA 1
ATOM 12794 C C . ALA G 1 250 ? 0.668 2.362 14.069 1.00 20.48 229 ALA G C 1
ATOM 12795 O O . ALA G 1 250 ? 1.390 1.748 14.844 1.00 20.44 229 ALA G O 1
ATOM 12797 N N . VAL G 1 251 ? 1.106 2.821 12.899 1.00 21.34 230 VAL G N 1
ATOM 12798 C CA . VAL G 1 251 ? 2.491 2.627 12.468 1.00 21.48 230 VAL G CA 1
ATOM 12799 C C . VAL G 1 251 ? 3.492 3.187 13.495 1.00 21.94 230 VAL G C 1
ATOM 12800 O O . VAL G 1 251 ? 4.566 2.607 13.711 1.00 21.65 230 VAL G O 1
ATOM 12804 N N . PHE G 1 252 ? 3.136 4.300 14.129 1.00 21.94 231 PHE G N 1
ATOM 12805 C CA . PHE G 1 252 ? 4.013 4.927 15.107 1.00 22.21 231 PHE G CA 1
ATOM 12806 C C . PHE G 1 252 ? 3.737 4.481 16.552 1.00 22.09 231 PHE G C 1
ATOM 12807 O O . PHE G 1 252 ? 4.673 4.389 17.352 1.00 22.06 231 PHE G O 1
ATOM 12815 N N . VAL G 1 253 ? 2.476 4.205 16.886 1.00 21.51 232 VAL G N 1
ATOM 12816 C CA . VAL G 1 253 ? 2.092 4.001 18.290 1.00 21.28 232 VAL G CA 1
ATOM 12817 C C . VAL G 1 253 ? 1.632 2.589 18.608 1.00 21.07 232 VAL G C 1
ATOM 12818 O O . VAL G 1 253 ? 1.504 2.235 19.786 1.00 21.32 232 VAL G O 1
ATOM 12822 N N . GLY G 1 254 ? 1.402 1.780 17.574 1.00 20.70 233 GLY G N 1
ATOM 12823 C CA . GLY G 1 254 ? 0.882 0.422 17.736 1.00 20.64 233 GLY G CA 1
ATOM 12824 C C . GLY G 1 254 ? -0.638 0.385 17.642 1.00 20.83 233 GLY G C 1
ATOM 12825 O O . GLY G 1 254 ? -1.322 1.324 18.074 1.00 20.54 233 GLY G O 1
ATOM 12826 N N . TRP G 1 255 ? -1.146 -0.720 17.104 1.00 20.60 234 TRP G N 1
ATOM 12827 C CA . TRP G 1 255 ? -2.540 -0.864 16.700 1.00 21.16 234 TRP G CA 1
ATOM 12828 C C . TRP G 1 255 ? -3.534 -0.753 17.848 1.00 21.92 234 TRP G C 1
ATOM 12829 O O . TRP G 1 255 ? -4.527 -0.038 17.740 1.00 21.60 234 TRP G O 1
ATOM 12840 N N . ASP G 1 256 ? -3.281 -1.501 18.919 1.00 22.66 235 ASP G N 1
ATOM 12841 C CA . ASP G 1 256 ? -4.164 -1.528 20.073 1.00 23.55 235 ASP G CA 1
ATOM 12842 C C . ASP G 1 256 ? -4.299 -0.099 20.592 1.00 23.29 235 ASP G C 1
ATOM 12843 O O . ASP G 1 256 ? -5.378 0.349 20.929 1.00 23.60 235 ASP G O 1
ATOM 12848 N N . ASN G 1 257 ? -3.190 0.622 20.636 1.00 23.05 236 ASN G N 1
ATOM 12849 C CA . ASN G 1 257 ? -3.194 1.958 21.197 1.00 23.08 236 ASN G CA 1
ATOM 12850 C C . ASN G 1 257 ? -3.931 2.954 20.321 1.00 22.60 236 ASN G C 1
ATOM 12851 O O . ASN G 1 257 ? -4.616 3.830 20.840 1.00 22.10 236 ASN G O 1
ATOM 12856 N N . ALA G 1 258 ? -3.779 2.821 19.004 1.00 21.93 237 ALA G N 1
ATOM 12857 C CA . ALA G 1 258 ? -4.395 3.742 18.077 1.00 21.75 237 ALA G CA 1
ATOM 12858 C C . ALA G 1 258 ? -5.910 3.544 18.065 1.00 21.56 237 ALA G C 1
ATOM 12859 O O . ALA G 1 258 ? -6.672 4.499 17.925 1.00 21.37 237 ALA G O 1
ATOM 12861 N N . VAL G 1 259 ? -6.344 2.305 18.228 1.00 21.82 238 VAL G N 1
ATOM 12862 C CA . VAL G 1 259 ? -7.772 2.012 18.282 1.00 22.46 238 VAL G CA 1
ATOM 12863 C C . VAL G 1 259 ? -8.389 2.505 19.593 1.00 22.66 238 VAL G C 1
ATOM 12864 O O . VAL G 1 259 ? -9.415 3.173 19.571 1.00 22.86 238 VAL G O 1
ATOM 12868 N N . ARG G 1 260 ? -7.766 2.161 20.719 1.00 22.55 239 ARG G N 1
ATOM 12869 C CA . ARG G 1 260 ? -8.285 2.521 22.046 1.00 22.58 239 ARG G CA 1
ATOM 12870 C C . ARG G 1 260 ? -8.395 4.031 22.202 1.00 22.67 239 ARG G C 1
ATOM 12871 O O . ARG G 1 260 ? -9.354 4.541 22.779 1.00 22.16 239 ARG G O 1
ATOM 12879 N N . GLU G 1 261 ? -7.397 4.724 21.673 1.00 22.92 240 GLU G N 1
ATOM 12880 C CA . GLU G 1 261 ? -7.281 6.158 21.795 1.00 23.48 240 GLU G CA 1
ATOM 12881 C C . GLU G 1 261 ? -8.314 6.868 20.933 1.00 23.52 240 GLU G C 1
ATOM 12882 O O . GLU G 1 261 ? -8.809 7.928 21.300 1.00 23.61 240 GLU G O 1
ATOM 12888 N N . MET G 1 262 ? -8.628 6.296 19.780 1.00 23.61 241 MET G N 1
ATOM 12889 C CA . MET G 1 262 ? -9.673 6.863 18.930 1.00 23.82 241 MET G CA 1
ATOM 12890 C C . MET G 1 262 ? -11.030 6.693 19.631 1.00 23.77 241 MET G C 1
ATOM 12891 O O . MET G 1 262 ? -11.803 7.638 19.733 1.00 23.73 241 MET G O 1
ATOM 12896 N N . LYS G 1 263 ? -11.300 5.499 20.138 1.00 23.68 242 LYS G N 1
ATOM 12897 C CA . LYS G 1 263 ? -12.529 5.260 20.903 1.00 23.80 242 LYS G CA 1
ATOM 12898 C C . LYS G 1 263 ? -12.676 6.211 22.095 1.00 23.81 242 LYS G C 1
ATOM 12899 O O . LYS G 1 263 ? -13.760 6.753 22.323 1.00 24.01 242 LYS G O 1
ATOM 12905 N N . ALA G 1 264 ? -11.591 6.433 22.836 1.00 23.53 243 ALA G N 1
ATOM 12906 C CA . ALA G 1 264 ? -11.652 7.248 24.055 1.00 23.36 243 ALA G CA 1
ATOM 12907 C C . ALA G 1 264 ? -11.903 8.718 23.747 1.00 23.17 243 ALA G C 1
ATOM 12908 O O . ALA G 1 264 ? -12.568 9.404 24.516 1.00 23.11 243 ALA G O 1
ATOM 12910 N N . ILE G 1 265 ? -11.354 9.204 22.636 1.00 23.18 244 ILE G N 1
ATOM 12911 C CA . ILE G 1 265 ? -11.624 10.564 22.180 1.00 23.03 244 ILE G CA 1
ATOM 12912 C C . ILE G 1 265 ? -13.076 10.690 21.720 1.00 22.92 244 ILE G C 1
ATOM 12913 O O . ILE G 1 265 ? -13.703 11.719 21.931 1.00 23.07 244 ILE G O 1
ATOM 12918 N N . MET G 1 266 ? -13.606 9.642 21.103 1.00 22.54 245 MET G N 1
ATOM 12919 C CA . MET G 1 266 ? -14.987 9.654 20.651 1.00 22.60 245 MET G CA 1
ATOM 12920 C C . MET G 1 266 ? -15.943 9.687 21.829 1.00 22.70 245 MET G C 1
ATOM 12921 O O . MET G 1 266 ? -16.893 10.466 21.838 1.00 21.83 245 MET G O 1
ATOM 12926 N N . VAL G 1 267 ? -15.693 8.823 22.809 1.00 23.07 246 VAL G N 1
ATOM 12927 C CA . VAL G 1 267 ? -16.519 8.760 24.004 1.00 23.35 246 VAL G CA 1
ATOM 12928 C C . VAL G 1 267 ? -16.432 10.074 24.783 1.00 23.96 246 VAL G C 1
ATOM 12929 O O . VAL G 1 267 ? -17.462 10.590 25.221 1.00 24.36 246 VAL G O 1
ATOM 12933 N N . ALA G 1 268 ? -15.221 10.623 24.919 1.00 23.78 247 ALA G N 1
ATOM 12934 C CA . ALA G 1 268 ? -15.008 11.845 25.688 1.00 23.99 247 ALA G CA 1
ATOM 12935 C C . ALA G 1 268 ? -15.807 12.996 25.109 1.00 24.62 247 ALA G C 1
ATOM 12936 O O . ALA G 1 268 ? -16.466 13.725 25.844 1.00 24.85 247 ALA G O 1
ATOM 12938 N N . ALA G 1 269 ? -15.733 13.157 23.792 1.00 25.29 248 ALA G N 1
ATOM 12939 C CA . ALA G 1 269 ? -16.437 14.221 23.093 1.00 25.91 248 ALA G CA 1
ATOM 12940 C C . ALA G 1 269 ? -17.962 14.051 23.139 1.00 26.63 248 ALA G C 1
ATOM 12941 O O . ALA G 1 269 ? -18.693 15.018 23.315 1.00 26.22 248 ALA G O 1
ATOM 12943 N N . ARG G 1 270 ? -18.425 12.819 22.976 1.00 27.41 249 ARG G N 1
ATOM 12944 C CA . ARG G 1 270 ? -19.850 12.527 22.972 1.00 28.44 249 ARG G CA 1
ATOM 12945 C C . ARG G 1 270 ? -20.456 12.835 24.345 1.00 29.44 249 ARG G C 1
ATOM 12946 O O . ARG G 1 270 ? -21.363 13.669 24.451 1.00 29.48 249 ARG G O 1
ATOM 12954 N N . VAL G 1 271 ? -19.933 12.174 25.380 1.00 30.16 250 VAL G N 1
ATOM 12955 C CA . VAL G 1 271 ? -20.439 12.309 26.744 1.00 30.81 250 VAL G CA 1
ATOM 12956 C C . VAL G 1 271 ? -20.418 13.767 27.241 1.00 31.68 250 VAL G C 1
ATOM 12957 O O . VAL G 1 271 ? -21.341 14.206 27.916 1.00 32.04 250 VAL G O 1
ATOM 12961 N N . ALA G 1 272 ? -19.376 14.513 26.906 1.00 32.63 251 ALA G N 1
ATOM 12962 C CA . ALA G 1 272 ? -19.249 15.884 27.380 1.00 33.43 251 ALA G CA 1
ATOM 12963 C C . ALA G 1 272 ? -20.221 16.805 26.635 1.00 34.53 251 ALA G C 1
ATOM 12964 O O . ALA G 1 272 ? -20.654 17.822 27.174 1.00 34.49 251 ALA G O 1
ATOM 12966 N N . ALA G 1 273 ? -20.557 16.440 25.402 1.00 35.97 252 ALA G N 1
ATOM 12967 C CA . ALA G 1 273 ? -21.557 17.169 24.616 1.00 37.29 252 ALA G CA 1
ATOM 12968 C C . ALA G 1 273 ? -22.963 16.992 25.201 1.00 38.51 252 ALA G C 1
ATOM 12969 O O . ALA G 1 273 ? -23.781 17.893 25.103 1.00 38.67 252 ALA G O 1
ATOM 12971 N N . LEU G 1 274 ? -23.234 15.845 25.822 1.00 40.26 253 LEU G N 1
ATOM 12972 C CA . LEU G 1 274 ? -24.545 15.588 26.425 1.00 41.67 253 LEU G CA 1
ATOM 12973 C C . LEU G 1 274 ? -24.774 16.271 27.782 1.00 43.18 253 LEU G C 1
ATOM 12974 O O . LEU G 1 274 ? -25.923 16.533 28.138 1.00 43.61 253 LEU G O 1
ATOM 12979 N N . HIS G 1 275 ? -23.709 16.556 28.536 1.00 44.79 254 HIS G N 1
ATOM 12980 C CA . HIS G 1 275 ? -23.846 17.075 29.917 1.00 46.00 254 HIS G CA 1
ATOM 12981 C C . HIS G 1 275 ? -23.431 18.539 30.035 1.00 46.20 254 HIS G C 1
ATOM 12982 O O . HIS G 1 275 ? -23.518 19.294 29.068 1.00 47.00 254 HIS G O 1
ATOM 12989 N N . ALA H 1 30 ? 12.464 -36.916 14.047 1.00 33.89 9 ALA H N 1
ATOM 12990 C CA . ALA H 1 30 ? 11.699 -38.072 13.481 1.00 33.91 9 ALA H CA 1
ATOM 12991 C C . ALA H 1 30 ? 11.389 -39.070 14.590 1.00 33.55 9 ALA H C 1
ATOM 12992 O O . ALA H 1 30 ? 12.296 -39.550 15.269 1.00 34.07 9 ALA H O 1
ATOM 12994 N N . ALA H 1 31 ? 10.109 -39.393 14.754 1.00 32.76 10 ALA H N 1
ATOM 12995 C CA . ALA H 1 31 ? 9.642 -40.169 15.900 1.00 32.12 10 ALA H CA 1
ATOM 12996 C C . ALA H 1 31 ? 10.283 -41.555 15.980 1.00 31.31 10 ALA H C 1
ATOM 12997 O O . ALA H 1 31 ? 10.464 -42.094 17.065 1.00 31.40 10 ALA H O 1
ATOM 12999 N N . ILE H 1 32 ? 10.590 -42.125 14.819 1.00 30.23 11 ILE H N 1
ATOM 13000 C CA . ILE H 1 32 ? 11.239 -43.422 14.709 1.00 29.22 11 ILE H CA 1
ATOM 13001 C C . ILE H 1 32 ? 11.954 -43.445 13.364 1.00 28.59 11 ILE H C 1
ATOM 13002 O O . ILE H 1 32 ? 11.460 -42.887 12.393 1.00 28.70 11 ILE H O 1
ATOM 13007 N N . ASP H 1 33 ? 13.131 -44.053 13.319 1.00 27.93 12 ASP H N 1
ATOM 13008 C CA . ASP H 1 33 ? 13.939 -44.071 12.103 1.00 27.63 12 ASP H CA 1
ATOM 13009 C C . ASP H 1 33 ? 13.677 -45.318 11.252 1.00 26.11 12 ASP H C 1
ATOM 13010 O O . ASP H 1 33 ? 13.407 -46.398 11.772 1.00 25.67 12 ASP H O 1
ATOM 13015 N N . LEU H 1 34 ? 13.736 -45.140 9.937 1.00 24.60 13 LEU H N 1
ATOM 13016 C CA . LEU H 1 34 ? 13.644 -46.243 8.993 1.00 23.25 13 LEU H CA 1
ATOM 13017 C C . LEU H 1 34 ? 14.942 -46.349 8.199 1.00 22.51 13 LEU H C 1
ATOM 13018 O O . LEU H 1 34 ? 15.332 -45.426 7.489 1.00 22.19 13 LEU H O 1
ATOM 13023 N N . GLY H 1 35 ? 15.617 -47.479 8.340 1.00 21.65 14 GLY H N 1
ATOM 13024 C CA . GLY H 1 35 ? 16.713 -47.818 7.464 1.00 21.15 14 GLY H CA 1
ATOM 13025 C C . GLY H 1 35 ? 16.155 -48.745 6.415 1.00 20.66 14 GLY H C 1
ATOM 13026 O O . GLY H 1 35 ? 15.444 -49.677 6.757 1.00 20.53 14 GLY H O 1
ATOM 13027 N N . VAL H 1 36 ? 16.445 -48.481 5.144 1.00 20.29 15 VAL H N 1
ATOM 13028 C CA . VAL H 1 36 ? 15.923 -49.309 4.054 1.00 20.23 15 VAL H CA 1
ATOM 13029 C C . VAL H 1 36 ? 17.036 -50.168 3.480 1.00 20.04 15 VAL H C 1
ATOM 13030 O O . VAL H 1 36 ? 18.040 -49.659 3.008 1.00 18.87 15 VAL H O 1
ATOM 13034 N N . ASN H 1 37 ? 16.855 -51.481 3.537 1.00 20.38 16 ASN H N 1
ATOM 13035 C CA . ASN H 1 37 ? 17.904 -52.393 3.118 1.00 20.85 16 ASN H CA 1
ATOM 13036 C C . ASN H 1 37 ? 17.692 -52.653 1.652 1.00 21.07 16 ASN H C 1
ATOM 13037 O O . ASN H 1 37 ? 16.613 -53.094 1.262 1.00 21.36 16 ASN H O 1
ATOM 13042 N N . ILE H 1 38 ? 18.716 -52.371 0.853 1.00 21.36 17 ILE H N 1
ATOM 13043 C CA . ILE H 1 38 ? 18.643 -52.473 -0.616 1.00 21.98 17 ILE H CA 1
ATOM 13044 C C . ILE H 1 38 ? 19.188 -53.791 -1.207 1.00 22.61 17 ILE H C 1
ATOM 13045 O O . ILE H 1 38 ? 19.287 -53.912 -2.427 1.00 23.31 17 ILE H O 1
ATOM 13050 N N . ASP H 1 39 ? 19.533 -54.773 -0.366 1.00 23.23 18 ASP H N 1
ATOM 13051 C CA . ASP H 1 39 ? 20.208 -56.005 -0.832 1.00 23.39 18 ASP H CA 1
ATOM 13052 C C . ASP H 1 39 ? 19.476 -56.667 -1.994 1.00 23.04 18 ASP H C 1
ATOM 13053 O O . ASP H 1 39 ? 20.092 -57.059 -2.980 1.00 22.91 18 ASP H O 1
ATOM 13058 N N . HIS H 1 40 ? 18.156 -56.788 -1.861 1.00 22.74 19 HIS H N 1
ATOM 13059 C CA . HIS H 1 40 ? 17.352 -57.578 -2.781 1.00 22.21 19 HIS H CA 1
ATOM 13060 C C . HIS H 1 40 ? 16.974 -56.858 -4.070 1.00 21.80 19 HIS H C 1
ATOM 13061 O O . HIS H 1 40 ? 16.430 -57.470 -4.992 1.00 21.26 19 HIS H O 1
ATOM 13068 N N . VAL H 1 41 ? 17.281 -55.567 -4.154 1.00 21.34 20 VAL H N 1
ATOM 13069 C CA . VAL H 1 41 ? 17.319 -54.914 -5.445 1.00 21.18 20 VAL H CA 1
ATOM 13070 C C . VAL H 1 41 ? 18.477 -55.559 -6.216 1.00 21.64 20 VAL H C 1
ATOM 13071 O O . VAL H 1 41 ? 18.296 -56.020 -7.337 1.00 21.38 20 VAL H O 1
ATOM 13075 N N . ALA H 1 42 ? 19.639 -55.650 -5.569 1.00 22.16 21 ALA H N 1
ATOM 13076 C CA . ALA H 1 42 ? 20.801 -56.368 -6.120 1.00 22.90 21 ALA H CA 1
ATOM 13077 C C . ALA H 1 42 ? 20.517 -57.829 -6.474 1.00 23.20 21 ALA H C 1
ATOM 13078 O O . ALA H 1 42 ? 21.093 -58.361 -7.419 1.00 23.69 21 ALA H O 1
ATOM 13080 N N . THR H 1 43 ? 19.653 -58.486 -5.713 1.00 24.06 22 THR H N 1
ATOM 13081 C CA . THR H 1 43 ? 19.286 -59.878 -6.017 1.00 24.51 22 THR H CA 1
ATOM 13082 C C . THR H 1 43 ? 18.660 -59.986 -7.404 1.00 24.94 22 THR H C 1
ATOM 13083 O O . THR H 1 43 ? 18.978 -60.895 -8.185 1.00 24.95 22 THR H O 1
ATOM 13087 N N . LEU H 1 44 ? 17.753 -59.050 -7.673 1.00 25.27 23 LEU H N 1
ATOM 13088 C CA . LEU H 1 44 ? 17.084 -58.915 -8.961 1.00 25.74 23 LEU H CA 1
ATOM 13089 C C . LEU H 1 44 ? 18.085 -58.591 -10.091 1.00 25.80 23 LEU H C 1
ATOM 13090 O O . LEU H 1 44 ? 18.079 -59.224 -11.145 1.00 25.28 23 LEU H O 1
ATOM 13095 N N . ARG H 1 45 ? 18.947 -57.611 -9.857 1.00 25.97 24 ARG H N 1
ATOM 13096 C CA . ARG H 1 45 ? 19.966 -57.260 -10.826 1.00 26.77 24 ARG H CA 1
ATOM 13097 C C . ARG H 1 45 ? 20.892 -58.428 -11.159 1.00 27.57 24 ARG H C 1
ATOM 13098 O O . ARG H 1 45 ? 21.156 -58.691 -12.335 1.00 27.63 24 ARG H O 1
ATOM 13106 N N . ASN H 1 46 ? 21.389 -59.121 -10.136 1.00 28.07 25 ASN H N 1
ATOM 13107 C CA . ASN H 1 46 ? 22.341 -60.202 -10.369 1.00 28.88 25 ASN H CA 1
ATOM 13108 C C . ASN H 1 46 ? 21.717 -61.397 -11.113 1.00 29.46 25 ASN H C 1
ATOM 13109 O O . ASN H 1 46 ? 22.436 -62.186 -11.714 1.00 29.64 25 ASN H O 1
ATOM 13114 N N . ALA H 1 47 ? 20.390 -61.521 -11.085 1.00 30.08 26 ALA H N 1
ATOM 13115 C CA . ALA H 1 47 ? 19.702 -62.596 -11.809 1.00 30.68 26 ALA H CA 1
ATOM 13116 C C . ALA H 1 47 ? 19.791 -62.444 -13.331 1.00 31.35 26 ALA H C 1
ATOM 13117 O O . ALA H 1 47 ? 19.615 -63.414 -14.062 1.00 31.57 26 ALA H O 1
ATOM 13119 N N . ARG H 1 48 ? 20.052 -61.231 -13.802 1.00 32.03 27 ARG H N 1
ATOM 13120 C CA . ARG H 1 48 ? 20.150 -60.959 -15.236 1.00 32.66 27 ARG H CA 1
ATOM 13121 C C . ARG H 1 48 ? 21.573 -60.627 -15.689 1.00 32.27 27 ARG H C 1
ATOM 13122 O O . ARG H 1 48 ? 21.952 -60.970 -16.803 1.00 32.50 27 ARG H O 1
ATOM 13130 N N . GLY H 1 49 ? 22.342 -59.934 -14.856 1.00 32.08 28 GLY H N 1
ATOM 13131 C CA . GLY H 1 49 ? 23.709 -59.546 -15.220 1.00 32.23 28 GLY H CA 1
ATOM 13132 C C . GLY H 1 49 ? 23.897 -58.140 -15.782 1.00 32.19 28 GLY H C 1
ATOM 13133 O O . GLY H 1 49 ? 25.029 -57.714 -16.008 1.00 32.40 28 GLY H O 1
ATOM 13134 N N . THR H 1 50 ? 22.802 -57.414 -16.011 1.00 31.87 29 THR H N 1
ATOM 13135 C CA . THR H 1 50 ? 22.877 -56.002 -16.381 1.00 31.50 29 THR H CA 1
ATOM 13136 C C . THR H 1 50 ? 23.092 -55.142 -15.129 1.00 31.27 29 THR H C 1
ATOM 13137 O O . THR H 1 50 ? 23.200 -55.661 -14.018 1.00 31.29 29 THR H O 1
ATOM 13141 N N . ALA H 1 51 ? 23.152 -53.826 -15.310 1.00 30.53 30 ALA H N 1
ATOM 13142 C CA . ALA H 1 51 ? 23.189 -52.900 -14.180 1.00 30.20 30 ALA H CA 1
ATOM 13143 C C . ALA H 1 51 ? 21.809 -52.699 -13.508 1.00 29.65 30 ALA H C 1
ATOM 13144 O O . ALA H 1 51 ? 21.723 -52.054 -12.469 1.00 28.97 30 ALA H O 1
ATOM 13146 N N . TYR H 1 52 ? 20.742 -53.262 -14.079 1.00 29.29 31 TYR H N 1
ATOM 13147 C CA . TYR H 1 52 ? 19.378 -52.882 -13.688 1.00 29.02 31 TYR H CA 1
ATOM 13148 C C . TYR H 1 52 ? 18.613 -54.041 -13.070 1.00 27.81 31 TYR H C 1
ATOM 13149 O O . TYR H 1 52 ? 18.801 -55.179 -13.478 1.00 27.44 31 TYR H O 1
ATOM 13158 N N . PRO H 1 53 ? 17.783 -53.762 -12.045 1.00 26.59 32 PRO H N 1
ATOM 13159 C CA . PRO H 1 53 ? 17.588 -52.477 -11.352 1.00 26.20 32 PRO H CA 1
ATOM 13160 C C . PRO H 1 53 ? 18.797 -52.070 -10.516 1.00 25.73 32 PRO H C 1
ATOM 13161 O O . PRO H 1 53 ? 19.445 -52.922 -9.946 1.00 25.62 32 PRO H O 1
ATOM 13165 N N . ASP H 1 54 ? 19.079 -50.773 -10.449 1.00 25.41 33 ASP H N 1
ATOM 13166 C CA . ASP H 1 54 ? 20.309 -50.267 -9.851 1.00 25.41 33 ASP H CA 1
ATOM 13167 C C . ASP H 1 54 ? 20.135 -49.946 -8.356 1.00 25.08 33 ASP H C 1
ATOM 13168 O O . ASP H 1 54 ? 19.387 -49.038 -7.999 1.00 24.52 33 ASP H O 1
ATOM 13173 N N . PRO H 1 55 ? 20.836 -50.693 -7.479 1.00 25.01 34 PRO H N 1
ATOM 13174 C CA . PRO H 1 55 ? 20.796 -50.476 -6.028 1.00 25.14 34 PRO H CA 1
ATOM 13175 C C . PRO H 1 55 ? 21.229 -49.092 -5.571 1.00 25.41 34 PRO H C 1
ATOM 13176 O O . PRO H 1 55 ? 20.799 -48.634 -4.505 1.00 26.16 34 PRO H O 1
ATOM 13180 N N . VAL H 1 56 ? 22.088 -48.448 -6.351 1.00 25.23 35 VAL H N 1
ATOM 13181 C CA . VAL H 1 56 ? 22.555 -47.124 -6.027 1.00 25.45 35 VAL H CA 1
ATOM 13182 C C . VAL H 1 56 ? 21.399 -46.148 -6.207 1.00 25.81 35 VAL H C 1
ATOM 13183 O O . VAL H 1 56 ? 21.196 -45.248 -5.387 1.00 25.82 35 VAL H O 1
ATOM 13187 N N . ARG H 1 57 ? 20.632 -46.337 -7.272 1.00 25.98 36 ARG H N 1
ATOM 13188 C CA . ARG H 1 57 ? 19.446 -45.514 -7.501 1.00 26.22 36 ARG H CA 1
ATOM 13189 C C . ARG H 1 57 ? 18.385 -45.763 -6.422 1.00 25.41 36 ARG H C 1
ATOM 13190 O O . ARG H 1 57 ? 17.810 -44.810 -5.890 1.00 25.05 36 ARG H O 1
ATOM 13198 N N . ALA H 1 58 ? 18.136 -47.030 -6.097 1.00 24.48 37 ALA H N 1
ATOM 13199 C CA . ALA H 1 58 ? 17.160 -47.364 -5.060 1.00 24.22 37 ALA H CA 1
ATOM 13200 C C . ALA H 1 58 ? 17.500 -46.671 -3.746 1.00 23.83 37 ALA H C 1
ATOM 13201 O O . ALA H 1 58 ? 16.627 -46.157 -3.071 1.00 23.61 37 ALA H O 1
ATOM 13203 N N . ALA H 1 59 ? 18.785 -46.654 -3.411 1.00 23.94 38 ALA H N 1
ATOM 13204 C CA . ALA H 1 59 ? 19.279 -46.058 -2.178 1.00 23.81 38 ALA H CA 1
ATOM 13205 C C . ALA H 1 59 ? 19.024 -44.563 -2.122 1.00 23.90 38 ALA H C 1
ATOM 13206 O O . ALA H 1 59 ? 18.414 -44.072 -1.186 1.00 23.96 38 ALA H O 1
ATOM 13208 N N . LEU H 1 60 ? 19.491 -43.840 -3.128 1.00 24.24 39 LEU H N 1
ATOM 13209 C CA . LEU H 1 60 ? 19.358 -42.401 -3.132 1.00 24.77 39 LEU H CA 1
ATOM 13210 C C . LEU H 1 60 ? 17.892 -41.986 -3.199 1.00 24.88 39 LEU H C 1
ATOM 13211 O O . LEU H 1 60 ? 17.520 -40.980 -2.607 1.00 24.98 39 LEU H O 1
ATOM 13216 N N . ALA H 1 61 ? 17.070 -42.770 -3.892 1.00 25.06 40 ALA H N 1
ATOM 13217 C CA . ALA H 1 61 ? 15.638 -42.495 -3.990 1.00 25.55 40 ALA H CA 1
ATOM 13218 C C . ALA H 1 61 ? 14.873 -42.889 -2.720 1.00 26.05 40 ALA H C 1
ATOM 13219 O O . ALA H 1 61 ? 13.795 -42.354 -2.455 1.00 26.10 40 ALA H O 1
ATOM 13221 N N . ALA H 1 62 ? 15.398 -43.835 -1.952 1.00 26.22 41 ALA H N 1
ATOM 13222 C CA . ALA H 1 62 ? 14.772 -44.175 -0.688 1.00 26.58 41 ALA H CA 1
ATOM 13223 C C . ALA H 1 62 ? 14.980 -43.020 0.285 1.00 27.36 41 ALA H C 1
ATOM 13224 O O . ALA H 1 62 ? 14.098 -42.708 1.070 1.00 27.01 41 ALA H O 1
ATOM 13226 N N . GLU H 1 63 ? 16.138 -42.364 0.216 1.00 28.48 42 GLU H N 1
ATOM 13227 C CA . GLU H 1 63 ? 16.366 -41.168 1.033 1.00 29.18 42 GLU H CA 1
ATOM 13228 C C . GLU H 1 63 ? 15.422 -40.043 0.621 1.00 29.26 42 GLU H C 1
ATOM 13229 O O . GLU H 1 63 ? 14.898 -39.339 1.479 1.00 29.62 42 GLU H O 1
ATOM 13235 N N . ASP H 1 64 ? 15.193 -39.880 -0.684 1.00 29.41 43 ASP H N 1
ATOM 13236 C CA . ASP H 1 64 ? 14.221 -38.874 -1.183 1.00 29.80 43 ASP H CA 1
ATOM 13237 C C . ASP H 1 64 ? 12.811 -39.167 -0.696 1.00 29.19 43 ASP H C 1
ATOM 13238 O O . ASP H 1 64 ? 12.021 -38.236 -0.517 1.00 29.77 43 ASP H O 1
ATOM 13243 N N . ALA H 1 65 ? 12.501 -40.448 -0.470 1.00 28.32 44 ALA H N 1
ATOM 13244 C CA . ALA H 1 65 ? 11.167 -40.867 -0.022 1.00 27.64 44 ALA H CA 1
ATOM 13245 C C . ALA H 1 65 ? 10.997 -40.912 1.506 1.00 27.48 44 ALA H C 1
ATOM 13246 O O . ALA H 1 65 ? 9.950 -41.339 1.999 1.00 27.27 44 ALA H O 1
ATOM 13248 N N . GLY H 1 66 ? 12.017 -40.488 2.256 1.00 27.41 45 GLY H N 1
ATOM 13249 C CA . GLY H 1 66 ? 11.908 -40.365 3.719 1.00 26.99 45 GLY H CA 1
ATOM 13250 C C . GLY H 1 66 ? 12.633 -41.417 4.548 1.00 26.74 45 GLY H C 1
ATOM 13251 O O . GLY H 1 66 ? 12.470 -41.465 5.776 1.00 26.67 45 GLY H O 1
ATOM 13252 N N . ALA H 1 67 ? 13.426 -42.263 3.897 1.00 26.28 46 ALA H N 1
ATOM 13253 C CA . ALA H 1 67 ? 14.300 -43.195 4.612 1.00 25.90 46 ALA H CA 1
ATOM 13254 C C . ALA H 1 67 ? 15.361 -42.402 5.374 1.00 25.79 46 ALA H C 1
ATOM 13255 O O . ALA H 1 67 ? 15.853 -41.382 4.886 1.00 25.95 46 ALA H O 1
ATOM 13257 N N . ASP H 1 68 ? 15.687 -42.860 6.578 1.00 25.53 47 ASP H N 1
ATOM 13258 C CA . ASP H 1 68 ? 16.655 -42.173 7.438 1.00 25.48 47 ASP H CA 1
ATOM 13259 C C . ASP H 1 68 ? 18.056 -42.759 7.286 1.00 24.96 47 ASP H C 1
ATOM 13260 O O . ASP H 1 68 ? 19.043 -42.139 7.677 1.00 24.89 47 ASP H O 1
ATOM 13265 N N . ALA H 1 69 ? 18.131 -43.963 6.731 1.00 24.35 48 ALA H N 1
ATOM 13266 C CA . ALA H 1 69 ? 19.397 -44.616 6.469 1.00 23.94 48 ALA H CA 1
ATOM 13267 C C . ALA H 1 69 ? 19.231 -45.652 5.371 1.00 23.50 48 ALA H C 1
ATOM 13268 O O . ALA H 1 69 ? 18.140 -46.166 5.126 1.00 22.98 48 ALA H O 1
ATOM 13270 N N . ILE H 1 70 ? 20.336 -45.942 4.708 1.00 23.41 49 ILE H N 1
ATOM 13271 C CA . ILE H 1 70 ? 20.397 -47.017 3.742 1.00 23.18 49 ILE H CA 1
ATOM 13272 C C . ILE H 1 70 ? 21.254 -48.110 4.341 1.00 22.68 49 ILE H C 1
ATOM 13273 O O . ILE H 1 70 ? 22.347 -47.858 4.818 1.00 22.34 49 ILE H O 1
ATOM 13278 N N . THR H 1 71 ? 20.753 -49.327 4.286 1.00 22.60 50 THR H N 1
ATOM 13279 C CA . THR H 1 71 ? 21.450 -50.475 4.808 1.00 22.40 50 THR H CA 1
ATOM 13280 C C . THR H 1 71 ? 21.798 -51.371 3.643 1.00 22.21 50 THR H C 1
ATOM 13281 O O . THR H 1 71 ? 20.989 -51.593 2.759 1.00 22.24 50 THR H O 1
ATOM 13285 N N . LEU H 1 72 ? 23.010 -51.879 3.631 1.00 22.46 51 LEU H N 1
ATOM 13286 C CA . LEU H 1 72 ? 23.391 -52.851 2.617 1.00 22.69 51 LEU H CA 1
ATOM 13287 C C . LEU H 1 72 ? 24.431 -53.817 3.155 1.00 22.47 51 LEU H C 1
ATOM 13288 O O . LEU H 1 72 ? 25.306 -53.443 3.942 1.00 22.13 51 LEU H O 1
ATOM 13293 N N . HIS H 1 73 ? 24.340 -55.057 2.706 1.00 22.89 52 HIS H N 1
ATOM 13294 C CA . HIS H 1 73 ? 25.183 -56.126 3.225 1.00 23.15 52 HIS H CA 1
ATOM 13295 C C . HIS H 1 73 ? 26.157 -56.601 2.160 1.00 23.49 52 HIS H C 1
ATOM 13296 O O . HIS H 1 73 ? 25.788 -57.349 1.261 1.00 23.24 52 HIS H O 1
ATOM 13303 N N . LEU H 1 74 ? 27.402 -56.133 2.266 1.00 24.42 53 LEU H N 1
ATOM 13304 C CA . LEU H 1 74 ? 28.498 -56.626 1.433 1.00 25.22 53 LEU H CA 1
ATOM 13305 C C . LEU H 1 74 ? 28.937 -57.976 1.997 1.00 25.90 53 LEU H C 1
ATOM 13306 O O . LEU H 1 74 ? 29.705 -58.031 2.945 1.00 25.65 53 LEU H O 1
ATOM 13311 N N . ARG H 1 75 ? 28.415 -59.056 1.424 1.00 26.99 54 ARG H N 1
ATOM 13312 C CA . ARG H 1 75 ? 28.779 -60.411 1.825 1.00 27.98 54 ARG H CA 1
ATOM 13313 C C . ARG H 1 75 ? 30.181 -60.756 1.327 1.00 28.97 54 ARG H C 1
ATOM 13314 O O . ARG H 1 75 ? 30.696 -60.113 0.404 1.00 29.04 54 ARG H O 1
ATOM 13322 N N . GLU H 1 76 ? 30.806 -61.758 1.942 1.00 29.94 55 GLU H N 1
ATOM 13323 C CA . GLU H 1 76 ? 32.132 -62.185 1.514 1.00 30.90 55 GLU H CA 1
ATOM 13324 C C . GLU H 1 76 ? 32.028 -62.883 0.161 1.00 31.31 55 GLU H C 1
ATOM 13325 O O . GLU H 1 76 ? 32.894 -62.700 -0.691 1.00 31.81 55 GLU H O 1
ATOM 13331 N N . ASP H 1 77 ? 30.959 -63.651 -0.042 1.00 31.76 56 ASP H N 1
ATOM 13332 C CA . ASP H 1 77 ? 30.674 -64.255 -1.352 1.00 32.37 56 ASP H CA 1
ATOM 13333 C C . ASP H 1 77 ? 30.043 -63.303 -2.395 1.00 32.75 56 ASP H C 1
ATOM 13334 O O . ASP H 1 77 ? 29.773 -63.729 -3.520 1.00 33.55 56 ASP H O 1
ATOM 13339 N N . ARG H 1 78 ? 29.808 -62.038 -2.036 1.00 33.00 57 ARG H N 1
ATOM 13340 C CA . ARG H 1 78 ? 29.244 -61.032 -2.967 1.00 32.92 57 ARG H CA 1
ATOM 13341 C C . ARG H 1 78 ? 27.984 -61.522 -3.683 1.00 32.71 57 ARG H C 1
ATOM 13342 O O . ARG H 1 78 ? 27.807 -61.318 -4.883 1.00 32.62 57 ARG H O 1
ATOM 13350 N N . ARG H 1 79 ? 27.107 -62.163 -2.927 1.00 32.77 58 ARG H N 1
ATOM 13351 C CA . ARG H 1 79 ? 25.905 -62.781 -3.481 1.00 33.15 58 ARG H CA 1
ATOM 13352 C C . ARG H 1 79 ? 25.017 -61.743 -4.201 1.00 32.40 58 ARG H C 1
ATOM 13353 O O . ARG H 1 79 ? 24.550 -61.987 -5.309 1.00 32.60 58 ARG H O 1
ATOM 13361 N N . HIS H 1 80 ? 24.791 -60.597 -3.558 1.00 31.43 59 HIS H N 1
ATOM 13362 C CA . HIS H 1 80 ? 23.963 -59.530 -4.121 1.00 30.45 59 HIS H CA 1
ATOM 13363 C C . HIS H 1 80 ? 24.738 -58.220 -4.260 1.00 29.62 59 HIS H C 1
ATOM 13364 O O . HIS H 1 80 ? 25.196 -57.889 -5.354 1.00 29.51 59 HIS H O 1
ATOM 13371 N N . ILE H 1 81 ? 24.884 -57.476 -3.167 1.00 28.67 60 ILE H N 1
ATOM 13372 C CA . ILE H 1 81 ? 25.663 -56.248 -3.168 1.00 28.21 60 ILE H CA 1
ATOM 13373 C C . ILE H 1 81 ? 27.122 -56.613 -3.462 1.00 28.48 60 ILE H C 1
ATOM 13374 O O . ILE H 1 81 ? 27.637 -57.600 -2.926 1.00 27.96 60 ILE H O 1
ATOM 13379 N N . VAL H 1 82 ? 27.754 -55.832 -4.339 1.00 28.74 61 VAL H N 1
ATOM 13380 C CA . VAL H 1 82 ? 29.166 -55.976 -4.668 1.00 29.03 61 VAL H CA 1
ATOM 13381 C C . VAL H 1 82 ? 29.922 -54.715 -4.245 1.00 29.61 61 VAL H C 1
ATOM 13382 O O . VAL H 1 82 ? 29.333 -53.655 -4.021 1.00 29.05 61 VAL H O 1
ATOM 13386 N N . ASP H 1 83 ? 31.242 -54.842 -4.155 1.00 30.13 62 ASP H N 1
ATOM 13387 C CA . ASP H 1 83 ? 32.084 -53.788 -3.598 1.00 30.72 62 ASP H CA 1
ATOM 13388 C C . ASP H 1 83 ? 31.841 -52.442 -4.269 1.00 30.95 62 ASP H C 1
ATOM 13389 O O . ASP H 1 83 ? 31.819 -51.405 -3.606 1.00 31.07 62 ASP H O 1
ATOM 13394 N N . ALA H 1 84 ? 31.661 -52.466 -5.585 1.00 31.63 63 ALA H N 1
ATOM 13395 C CA . ALA H 1 84 ? 31.460 -51.236 -6.352 1.00 32.16 63 ALA H CA 1
ATOM 13396 C C . ALA H 1 84 ? 30.199 -50.503 -5.926 1.00 32.32 63 ALA H C 1
ATOM 13397 O O . ALA H 1 84 ? 30.186 -49.275 -5.904 1.00 32.39 63 ALA H O 1
ATOM 13399 N N . ASP H 1 85 ? 29.149 -51.249 -5.573 1.00 32.65 64 ASP H N 1
ATOM 13400 C CA . ASP H 1 85 ? 27.916 -50.635 -5.067 1.00 32.91 64 ASP H CA 1
ATOM 13401 C C . ASP H 1 85 ? 28.215 -49.756 -3.858 1.00 33.20 64 ASP H C 1
ATOM 13402 O O . ASP H 1 85 ? 27.773 -48.608 -3.783 1.00 33.00 64 ASP H O 1
ATOM 13407 N N . VAL H 1 86 ? 28.985 -50.296 -2.918 1.00 33.57 65 VAL H N 1
ATOM 13408 C CA . VAL H 1 86 ? 29.275 -49.590 -1.667 1.00 33.63 65 VAL H CA 1
ATOM 13409 C C . VAL H 1 86 ? 30.082 -48.321 -1.917 1.00 33.99 65 VAL H C 1
ATOM 13410 O O . VAL H 1 86 ? 29.726 -47.240 -1.430 1.00 34.22 65 VAL H O 1
ATOM 13414 N N . ARG H 1 87 ? 31.160 -48.456 -2.684 1.00 34.21 66 ARG H N 1
ATOM 13415 C CA . ARG H 1 87 ? 32.062 -47.332 -2.939 1.00 34.44 66 ARG H CA 1
ATOM 13416 C C . ARG H 1 87 ? 31.406 -46.213 -3.747 1.00 34.20 66 ARG H C 1
ATOM 13417 O O . ARG H 1 87 ? 31.662 -45.036 -3.494 1.00 33.73 66 ARG H O 1
ATOM 13425 N N . THR H 1 88 ? 30.574 -46.578 -4.722 1.00 34.20 67 THR H N 1
ATOM 13426 C CA . THR H 1 88 ? 29.809 -45.580 -5.481 1.00 34.21 67 THR H CA 1
ATOM 13427 C C . THR H 1 88 ? 28.853 -44.849 -4.552 1.00 33.97 67 THR H C 1
ATOM 13428 O O . THR H 1 88 ? 28.780 -43.624 -4.540 1.00 33.99 67 THR H O 1
ATOM 13432 N N . LEU H 1 89 ? 28.148 -45.623 -3.744 1.00 33.60 68 LEU H N 1
ATOM 13433 C CA . LEU H 1 89 ? 27.112 -45.088 -2.878 1.00 33.34 68 LEU H CA 1
ATOM 13434 C C . LEU H 1 89 ? 27.666 -44.243 -1.732 1.00 32.65 68 LEU H C 1
ATOM 13435 O O . LEU H 1 89 ? 27.057 -43.245 -1.351 1.00 32.84 68 LEU H O 1
ATOM 13440 N N . ARG H 1 90 ? 28.827 -44.619 -1.203 1.00 31.95 69 ARG H N 1
ATOM 13441 C CA . ARG H 1 90 ? 29.338 -43.991 0.018 1.00 31.53 69 ARG H CA 1
ATOM 13442 C C . ARG H 1 90 ? 29.445 -42.465 -0.005 1.00 31.25 69 ARG H C 1
ATOM 13443 O O . ARG H 1 90 ? 28.974 -41.821 0.917 1.00 31.01 69 ARG H O 1
ATOM 13451 N N . PRO H 1 91 ? 30.077 -41.876 -1.035 1.00 31.52 70 PRO H N 1
ATOM 13452 C CA . PRO H 1 91 ? 30.192 -40.407 -1.033 1.00 31.76 70 PRO H CA 1
ATOM 13453 C C . PRO H 1 91 ? 28.921 -39.661 -1.457 1.00 32.06 70 PRO H C 1
ATOM 13454 O O . PRO H 1 91 ? 28.860 -38.439 -1.312 1.00 32.44 70 PRO H O 1
ATOM 13458 N N . ARG H 1 92 ? 27.919 -40.381 -1.964 1.00 32.42 71 ARG H N 1
ATOM 13459 C CA . ARG H 1 92 ? 26.679 -39.760 -2.470 1.00 32.59 71 ARG H CA 1
ATOM 13460 C C . ARG H 1 92 ? 25.557 -39.799 -1.441 1.00 32.19 71 ARG H C 1
ATOM 13461 O O . ARG H 1 92 ? 24.747 -38.892 -1.382 1.00 31.87 71 ARG H O 1
ATOM 13469 N N . VAL H 1 93 ? 25.518 -40.854 -0.635 1.00 32.09 72 VAL H N 1
ATOM 13470 C CA . VAL H 1 93 ? 24.584 -40.952 0.486 1.00 31.90 72 VAL H CA 1
ATOM 13471 C C . VAL H 1 93 ? 24.355 -39.609 1.185 1.00 31.84 72 VAL H C 1
ATOM 13472 O O . VAL H 1 93 ? 25.313 -38.939 1.562 1.00 32.10 72 VAL H O 1
ATOM 13476 N N . LYS H 1 94 ? 23.086 -39.237 1.373 1.00 31.62 73 LYS H N 1
ATOM 13477 C CA . LYS H 1 94 ? 22.716 -37.934 1.940 1.00 31.50 73 LYS H CA 1
ATOM 13478 C C . LYS H 1 94 ? 22.191 -37.998 3.381 1.00 31.41 73 LYS H C 1
ATOM 13479 O O . LYS H 1 94 ? 22.038 -36.957 4.033 1.00 31.17 73 LYS H O 1
ATOM 13481 N N . THR H 1 95 ? 21.895 -39.205 3.867 1.00 30.84 74 THR H N 1
ATOM 13482 C CA . THR H 1 95 ? 21.562 -39.416 5.276 1.00 30.71 74 THR H CA 1
ATOM 13483 C C . THR H 1 95 ? 22.709 -40.197 5.957 1.00 30.55 74 THR H C 1
ATOM 13484 O O . THR H 1 95 ? 23.753 -39.621 6.265 1.00 30.60 74 THR H O 1
ATOM 13488 N N . ARG H 1 96 ? 22.526 -41.498 6.168 1.00 30.33 75 ARG H N 1
ATOM 13489 C CA . ARG H 1 96 ? 23.542 -42.356 6.799 1.00 29.98 75 ARG H CA 1
ATOM 13490 C C . ARG H 1 96 ? 23.636 -43.667 6.031 1.00 29.37 75 ARG H C 1
ATOM 13491 O O . ARG H 1 96 ? 22.626 -44.162 5.544 1.00 29.38 75 ARG H O 1
ATOM 13499 N N . MET H 1 97 ? 24.847 -44.204 5.898 1.00 28.99 76 MET H N 1
ATOM 13500 C CA . MET H 1 97 ? 25.058 -45.556 5.376 1.00 28.73 76 MET H CA 1
ATOM 13501 C C . MET H 1 97 ? 25.247 -46.530 6.530 1.00 28.63 76 MET H C 1
ATOM 13502 O O . MET H 1 97 ? 26.044 -46.276 7.429 1.00 27.96 76 MET H O 1
ATOM 13507 N N . ASN H 1 98 ? 24.531 -47.650 6.479 1.00 28.87 77 ASN H N 1
ATOM 13508 C CA . ASN H 1 98 ? 24.701 -48.747 7.438 1.00 29.30 77 ASN H CA 1
ATOM 13509 C C . ASN H 1 98 ? 25.205 -50.029 6.741 1.00 29.43 77 ASN H C 1
ATOM 13510 O O . ASN H 1 98 ? 24.448 -50.713 6.050 1.00 29.79 77 ASN H O 1
ATOM 13515 N N . LEU H 1 99 ? 26.482 -50.350 6.931 1.00 29.27 78 LEU H N 1
ATOM 13516 C CA . LEU H 1 99 ? 27.096 -51.475 6.240 1.00 29.18 78 LEU H CA 1
ATOM 13517 C C . LEU H 1 99 ? 26.988 -52.703 7.112 1.00 29.17 78 LEU H C 1
ATOM 13518 O O . LEU H 1 99 ? 27.497 -52.723 8.227 1.00 29.20 78 LEU H O 1
ATOM 13523 N N . GLU H 1 100 ? 26.313 -53.725 6.614 1.00 29.39 79 GLU H N 1
ATOM 13524 C CA . GLU H 1 100 ? 26.321 -55.018 7.274 1.00 29.71 79 GLU H CA 1
ATOM 13525 C C . GLU H 1 100 ? 27.547 -55.760 6.777 1.00 29.88 79 GLU H C 1
ATOM 13526 O O . GLU H 1 100 ? 27.844 -55.744 5.581 1.00 29.93 79 GLU H O 1
ATOM 13532 N N . CYS H 1 101 ? 28.289 -56.370 7.691 1.00 30.23 80 CYS H N 1
ATOM 13533 C CA . CYS H 1 101 ? 29.369 -57.253 7.299 1.00 30.68 80 CYS H CA 1
ATOM 13534 C C . CYS H 1 101 ? 29.722 -58.262 8.372 1.00 30.60 80 CYS H C 1
ATOM 13535 O O . CYS H 1 101 ? 29.322 -58.135 9.533 1.00 30.41 80 CYS H O 1
ATOM 13538 N N . ALA H 1 102 ? 30.475 -59.268 7.942 1.00 30.53 81 ALA H N 1
ATOM 13539 C CA . ALA H 1 102 ? 30.932 -60.347 8.784 1.00 30.53 81 ALA H CA 1
ATOM 13540 C C . ALA H 1 102 ? 32.160 -59.936 9.586 1.00 30.76 81 ALA H C 1
ATOM 13541 O O . ALA H 1 102 ? 32.827 -58.939 9.285 1.00 30.32 81 ALA H O 1
ATOM 13543 N N . VAL H 1 103 ? 32.449 -60.714 10.618 1.00 31.26 82 VAL H N 1
ATOM 13544 C CA . VAL H 1 103 ? 33.617 -60.478 11.445 1.00 31.98 82 VAL H CA 1
ATOM 13545 C C . VAL H 1 103 ? 34.744 -61.368 10.930 1.00 32.63 82 VAL H C 1
ATOM 13546 O O . VAL H 1 103 ? 35.025 -62.424 11.491 1.00 32.69 82 VAL H O 1
ATOM 13550 N N . THR H 1 104 ? 35.326 -60.944 9.809 1.00 33.26 83 THR H N 1
ATOM 13551 C CA . THR H 1 104 ? 36.577 -61.489 9.285 1.00 34.05 83 THR H CA 1
ATOM 13552 C C . THR H 1 104 ? 37.423 -60.308 8.808 1.00 34.07 83 THR H C 1
ATOM 13553 O O . THR H 1 104 ? 36.877 -59.257 8.480 1.00 33.74 83 THR H O 1
ATOM 13557 N N . PRO H 1 105 ? 38.758 -60.475 8.786 1.00 34.53 84 PRO H N 1
ATOM 13558 C CA . PRO H 1 105 ? 39.696 -59.412 8.407 1.00 34.78 84 PRO H CA 1
ATOM 13559 C C . PRO H 1 105 ? 39.386 -58.699 7.087 1.00 34.96 84 PRO H C 1
ATOM 13560 O O . PRO H 1 105 ? 39.372 -57.463 7.065 1.00 35.21 84 PRO H O 1
ATOM 13564 N N . GLU H 1 106 ? 39.148 -59.463 6.016 1.00 34.99 85 GLU H N 1
ATOM 13565 C CA . GLU H 1 106 ? 38.891 -58.891 4.685 1.00 35.28 85 GLU H CA 1
ATOM 13566 C C . GLU H 1 106 ? 37.757 -57.867 4.730 1.00 35.01 85 GLU H C 1
ATOM 13567 O O . GLU H 1 106 ? 37.923 -56.727 4.287 1.00 35.00 85 GLU H O 1
ATOM 13573 N N . MET H 1 107 ? 36.617 -58.269 5.287 1.00 34.63 86 MET H N 1
ATOM 13574 C CA . MET H 1 107 ? 35.419 -57.423 5.267 1.00 34.51 86 MET H CA 1
ATOM 13575 C C . MET H 1 107 ? 35.519 -56.265 6.260 1.00 34.19 86 MET H C 1
ATOM 13576 O O . MET H 1 107 ? 35.121 -55.147 5.941 1.00 33.87 86 MET H O 1
ATOM 13581 N N . LEU H 1 108 ? 36.063 -56.528 7.448 1.00 33.93 87 LEU H N 1
ATOM 13582 C CA . LEU H 1 108 ? 36.284 -55.465 8.443 1.00 33.66 87 LEU H CA 1
ATOM 13583 C C . LEU H 1 108 ? 37.236 -54.387 7.937 1.00 33.70 87 LEU H C 1
ATOM 13584 O O . LEU H 1 108 ? 37.062 -53.204 8.249 1.00 33.48 87 LEU H O 1
ATOM 13589 N N . ASP H 1 109 ? 38.242 -54.790 7.164 1.00 33.86 88 ASP H N 1
ATOM 13590 C CA . ASP H 1 109 ? 39.201 -53.828 6.624 1.00 34.24 88 ASP H CA 1
ATOM 13591 C C . ASP H 1 109 ? 38.557 -52.984 5.518 1.00 33.87 88 ASP H C 1
ATOM 13592 O O . ASP H 1 109 ? 38.847 -51.799 5.403 1.00 33.83 88 ASP H O 1
ATOM 13597 N N . ILE H 1 110 ? 37.691 -53.593 4.712 1.00 33.61 89 ILE H N 1
ATOM 13598 C CA . ILE H 1 110 ? 36.913 -52.847 3.723 1.00 33.46 89 ILE H CA 1
ATOM 13599 C C . ILE H 1 110 ? 36.019 -51.801 4.411 1.00 33.59 89 ILE H C 1
ATOM 13600 O O . ILE H 1 110 ? 35.957 -50.638 3.985 1.00 33.33 89 ILE H O 1
ATOM 13605 N N . ALA H 1 111 ? 35.343 -52.219 5.481 1.00 33.63 90 ALA H N 1
ATOM 13606 C CA . ALA H 1 111 ? 34.465 -51.332 6.241 1.00 33.64 90 ALA H CA 1
ATOM 13607 C C . ALA H 1 111 ? 35.217 -50.119 6.791 1.00 33.95 90 ALA H C 1
ATOM 13608 O O . ALA H 1 111 ? 34.723 -48.997 6.712 1.00 33.59 90 ALA H O 1
ATOM 13610 N N . CYS H 1 112 ? 36.416 -50.348 7.326 1.00 34.66 91 CYS H N 1
ATOM 13611 C CA . CYS H 1 112 ? 37.264 -49.266 7.853 1.00 35.39 91 CYS H CA 1
ATOM 13612 C C . CYS H 1 112 ? 37.798 -48.336 6.749 1.00 35.29 91 CYS H C 1
ATOM 13613 O O . CYS H 1 112 ? 38.029 -47.149 6.986 1.00 35.52 91 CYS H O 1
ATOM 13616 N N . GLU H 1 113 ? 38.005 -48.879 5.555 1.00 35.12 92 GLU H N 1
ATOM 13617 C CA . GLU H 1 113 ? 38.366 -48.070 4.389 1.00 35.39 92 GLU H CA 1
ATOM 13618 C C . GLU H 1 113 ? 37.187 -47.156 4.019 1.00 34.89 92 GLU H C 1
ATOM 13619 O O . GLU H 1 113 ? 37.363 -45.956 3.803 1.00 34.63 92 GLU H O 1
ATOM 13625 N N . ILE H 1 114 ? 35.980 -47.727 4.003 1.00 34.46 93 ILE H N 1
ATOM 13626 C CA . ILE H 1 114 ? 34.775 -47.017 3.571 1.00 33.87 93 ILE H CA 1
ATOM 13627 C C . ILE H 1 114 ? 34.254 -46.032 4.617 1.00 33.69 93 ILE H C 1
ATOM 13628 O O . ILE H 1 114 ? 33.724 -44.977 4.263 1.00 33.69 93 ILE H O 1
ATOM 13633 N N . ARG H 1 115 ? 34.419 -46.370 5.894 1.00 33.36 94 ARG H N 1
ATOM 13634 C CA . ARG H 1 115 ? 34.002 -45.511 7.004 1.00 33.15 94 ARG H CA 1
ATOM 13635 C C . ARG H 1 115 ? 32.518 -45.157 6.916 1.00 32.30 94 ARG H C 1
ATOM 13636 O O . ARG H 1 115 ? 32.147 -43.977 6.931 1.00 32.05 94 ARG H O 1
ATOM 13644 N N . PRO H 1 116 ? 31.654 -46.182 6.829 1.00 31.32 95 PRO H N 1
ATOM 13645 C CA . PRO H 1 116 ? 30.230 -45.890 6.879 1.00 30.75 95 PRO H CA 1
ATOM 13646 C C . PRO H 1 116 ? 29.878 -45.287 8.232 1.00 30.26 95 PRO H C 1
ATOM 13647 O O . PRO H 1 116 ? 30.605 -45.489 9.201 1.00 30.08 95 PRO H O 1
ATOM 13651 N N . HIS H 1 117 ? 28.779 -44.546 8.295 1.00 29.81 96 HIS H N 1
ATOM 13652 C CA . HIS H 1 117 ? 28.349 -43.927 9.548 1.00 29.65 96 HIS H CA 1
ATOM 13653 C C . HIS H 1 117 ? 28.082 -45.050 10.553 1.00 29.20 96 HIS H C 1
ATOM 13654 O O . HIS H 1 117 ? 28.428 -44.958 11.727 1.00 29.47 96 HIS H O 1
ATOM 13661 N N . ASP H 1 118 ? 27.499 -46.127 10.046 1.00 28.55 97 ASP H N 1
ATOM 13662 C CA . ASP H 1 118 ? 27.063 -47.245 10.839 1.00 28.13 97 ASP H CA 1
ATOM 13663 C C . ASP H 1 118 ? 27.518 -48.558 10.199 1.00 27.20 97 ASP H C 1
ATOM 13664 O O . ASP H 1 118 ? 27.640 -48.669 8.977 1.00 26.30 97 ASP H O 1
ATOM 13669 N N . ALA H 1 119 ? 27.768 -49.546 11.048 1.00 26.37 98 ALA H N 1
ATOM 13670 C CA . ALA H 1 119 ? 28.045 -50.891 10.608 1.00 25.84 98 ALA H CA 1
ATOM 13671 C C . ALA H 1 119 ? 27.309 -51.837 11.533 1.00 25.45 98 ALA H C 1
ATOM 13672 O O . ALA H 1 119 ? 27.199 -51.573 12.723 1.00 25.45 98 ALA H O 1
ATOM 13674 N N . CYS H 1 120 ? 26.777 -52.920 10.981 1.00 25.28 99 CYS H N 1
ATOM 13675 C CA . CYS H 1 120 ? 26.129 -53.949 11.776 1.00 25.38 99 CYS H CA 1
ATOM 13676 C C . CYS H 1 120 ? 26.854 -55.261 11.535 1.00 25.27 99 CYS H C 1
ATOM 13677 O O . CYS H 1 120 ? 27.007 -55.684 10.388 1.00 25.71 99 CYS H O 1
ATOM 13680 N N . LEU H 1 121 ? 27.318 -55.900 12.605 1.00 24.91 100 LEU H N 1
ATOM 13681 C CA . LEU H 1 121 ? 28.051 -57.153 12.464 1.00 24.61 100 LEU H CA 1
ATOM 13682 C C . LEU H 1 121 ? 27.071 -58.308 12.471 1.00 24.65 100 LEU H C 1
ATOM 13683 O O . LEU H 1 121 ? 26.274 -58.457 13.394 1.00 24.91 100 LEU H O 1
ATOM 13688 N N . VAL H 1 122 ? 27.129 -59.122 11.426 1.00 25.20 101 VAL H N 1
ATOM 13689 C CA . VAL H 1 122 ? 26.158 -60.185 11.205 1.00 25.54 101 VAL H CA 1
ATOM 13690 C C . VAL H 1 122 ? 26.913 -61.469 10.921 1.00 26.67 101 VAL H C 1
ATOM 13691 O O . VAL H 1 122 ? 28.059 -61.419 10.484 1.00 27.44 101 VAL H O 1
ATOM 13695 N N . PRO H 1 123 ? 26.293 -62.625 11.183 1.00 27.76 102 PRO H N 1
ATOM 13696 C CA . PRO H 1 123 ? 26.941 -63.889 10.872 1.00 28.94 102 PRO H CA 1
ATOM 13697 C C . PRO H 1 123 ? 26.781 -64.248 9.390 1.00 30.41 102 PRO H C 1
ATOM 13698 O O . PRO H 1 123 ? 25.755 -63.912 8.794 1.00 30.79 102 PRO H O 1
ATOM 13702 N N . GLU H 1 124 ? 27.795 -64.886 8.805 1.00 32.05 103 GLU H N 1
ATOM 13703 C CA . GLU H 1 124 ? 27.710 -65.451 7.442 1.00 33.46 103 GLU H CA 1
ATOM 13704 C C . GLU H 1 124 ? 28.038 -66.947 7.383 1.00 34.61 103 GLU H C 1
ATOM 13705 O O . GLU H 1 124 ? 27.794 -67.580 6.364 1.00 34.90 103 GLU H O 1
ATOM 13711 N N . LYS H 1 125 ? 28.623 -67.499 8.446 1.00 36.11 104 LYS H N 1
ATOM 13712 C CA . LYS H 1 125 ? 28.981 -68.927 8.501 1.00 37.17 104 LYS H CA 1
ATOM 13713 C C . LYS H 1 125 ? 28.240 -69.554 9.653 1.00 37.33 104 LYS H C 1
ATOM 13714 O O . LYS H 1 125 ? 28.049 -68.906 10.679 1.00 37.54 104 LYS H O 1
ATOM 13720 N N . ARG H 1 126 ? 27.851 -70.816 9.516 1.00 37.84 105 ARG H N 1
ATOM 13721 C CA . ARG H 1 126 ? 27.094 -71.473 10.582 1.00 38.53 105 ARG H CA 1
ATOM 13722 C C . ARG H 1 126 ? 27.826 -71.504 11.927 1.00 38.24 105 ARG H C 1
ATOM 13723 O O . ARG H 1 126 ? 27.191 -71.574 12.981 1.00 38.14 105 ARG H O 1
ATOM 13731 N N . SER H 1 127 ? 29.154 -71.438 11.877 1.00 38.06 106 SER H N 1
ATOM 13732 C CA . SER H 1 127 ? 29.987 -71.379 13.077 1.00 37.93 106 SER H CA 1
ATOM 13733 C C . SER H 1 127 ? 29.854 -70.050 13.838 1.00 37.54 106 SER H C 1
ATOM 13734 O O . SER H 1 127 ? 30.193 -69.978 15.022 1.00 37.76 106 SER H O 1
ATOM 13737 N N . GLU H 1 128 ? 29.368 -69.010 13.157 1.00 37.02 107 GLU H N 1
ATOM 13738 C CA . GLU H 1 128 ? 29.213 -67.675 13.744 1.00 36.51 107 GLU H CA 1
ATOM 13739 C C . GLU H 1 128 ? 27.820 -67.439 14.300 1.00 35.60 107 GLU H C 1
ATOM 13740 O O . GLU H 1 128 ? 27.603 -66.434 14.981 1.00 35.51 107 GLU H O 1
ATOM 13746 N N . LEU H 1 129 ? 26.870 -68.323 13.997 1.00 34.70 108 LEU H N 1
ATOM 13747 C CA . LEU H 1 129 ? 25.476 -68.071 14.369 1.00 34.53 108 LEU H CA 1
ATOM 13748 C C . LEU H 1 129 ? 24.867 -69.078 15.339 1.00 33.89 108 LEU H C 1
ATOM 13749 O O . LEU H 1 129 ? 25.253 -70.245 15.381 1.00 33.71 108 LEU H O 1
ATOM 13754 N N . THR H 1 130 ? 23.902 -68.592 16.117 1.00 33.26 109 THR H N 1
ATOM 13755 C CA . THR H 1 130 ? 23.078 -69.438 16.980 1.00 32.63 109 THR H CA 1
ATOM 13756 C C . THR H 1 130 ? 22.036 -70.163 16.134 1.00 32.44 109 THR H C 1
ATOM 13757 O O . THR H 1 130 ? 21.867 -69.852 14.958 1.00 32.73 109 THR H O 1
ATOM 13761 N N . THR H 1 131 ? 21.319 -71.106 16.735 1.00 32.24 110 THR H N 1
ATOM 13762 C CA . THR H 1 131 ? 20.236 -71.795 16.040 1.00 32.09 110 THR H CA 1
ATOM 13763 C C . THR H 1 131 ? 19.087 -70.835 15.670 1.00 31.58 110 THR H C 1
ATOM 13764 O O . THR H 1 131 ? 18.429 -71.028 14.643 1.00 31.02 110 THR H O 1
ATOM 13768 N N . GLU H 1 132 ? 18.862 -69.798 16.484 1.00 31.15 111 GLU H N 1
ATOM 13769 C CA . GLU H 1 132 ? 17.868 -68.764 16.146 1.00 30.76 111 GLU H CA 1
ATOM 13770 C C . GLU H 1 132 ? 18.356 -67.888 14.984 1.00 30.21 111 GLU H C 1
ATOM 13771 O O . GLU H 1 132 ? 17.556 -67.391 14.183 1.00 30.55 111 GLU H O 1
ATOM 13777 N N . GLY H 1 133 ? 19.669 -67.703 14.889 1.00 29.41 112 GLY H N 1
ATOM 13778 C CA . GLY H 1 133 ? 20.282 -67.159 13.677 1.00 28.34 112 GLY H CA 1
ATOM 13779 C C . GLY H 1 133 ? 20.988 -65.831 13.825 1.00 27.19 112 GLY H C 1
ATOM 13780 O O . GLY H 1 133 ? 21.548 -65.327 12.856 1.00 26.82 112 GLY H O 1
ATOM 13781 N N . GLY H 1 134 ? 20.957 -65.252 15.017 1.00 26.14 113 GLY H N 1
ATOM 13782 C CA . GLY H 1 134 ? 21.731 -64.046 15.288 1.00 25.83 113 GLY H CA 1
ATOM 13783 C C . GLY H 1 134 ? 23.208 -64.350 15.498 1.00 25.48 113 GLY H C 1
ATOM 13784 O O . GLY H 1 134 ? 23.619 -65.510 15.503 1.00 25.26 113 GLY H O 1
ATOM 13785 N N . LEU H 1 135 ? 24.004 -63.297 15.663 1.00 25.34 114 LEU H N 1
ATOM 13786 C CA . LEU H 1 135 ? 25.450 -63.426 15.898 1.00 25.11 114 LEU H CA 1
ATOM 13787 C C . LEU H 1 135 ? 25.693 -64.092 17.250 1.00 25.16 114 LEU H C 1
ATOM 13788 O O . LEU H 1 135 ? 25.194 -63.627 18.284 1.00 24.59 114 LEU H O 1
ATOM 13793 N N . ASP H 1 136 ? 26.457 -65.177 17.242 1.00 25.56 115 ASP H N 1
ATOM 13794 C CA . ASP H 1 136 ? 26.896 -65.813 18.487 1.00 25.98 115 ASP H CA 1
ATOM 13795 C C . ASP H 1 136 ? 28.004 -64.986 19.148 1.00 26.09 115 ASP H C 1
ATOM 13796 O O . ASP H 1 136 ? 29.196 -65.315 19.055 1.00 26.85 115 ASP H O 1
ATOM 13801 N N . VAL H 1 137 ? 27.605 -63.910 19.816 1.00 25.97 116 VAL H N 1
ATOM 13802 C CA . VAL H 1 137 ? 28.553 -63.006 20.457 1.00 25.86 116 VAL H CA 1
ATOM 13803 C C . VAL H 1 137 ? 29.271 -63.680 21.636 1.00 26.37 116 VAL H C 1
ATOM 13804 O O . VAL H 1 137 ? 30.465 -63.455 21.839 1.00 26.35 116 VAL H O 1
ATOM 13808 N N . VAL H 1 138 ? 28.543 -64.500 22.394 1.00 26.61 117 VAL H N 1
ATOM 13809 C CA . VAL H 1 138 ? 29.110 -65.191 23.552 1.00 27.25 117 VAL H CA 1
ATOM 13810 C C . VAL H 1 138 ? 30.254 -66.116 23.140 1.00 27.69 117 VAL H C 1
ATOM 13811 O O . VAL H 1 138 ? 31.353 -66.029 23.682 1.00 28.14 117 VAL H O 1
ATOM 13815 N N . GLY H 1 139 ? 29.983 -66.985 22.176 1.00 27.85 118 GLY H N 1
ATOM 13816 C CA . GLY H 1 139 ? 30.975 -67.934 21.686 1.00 28.07 118 GLY H CA 1
ATOM 13817 C C . GLY H 1 139 ? 32.150 -67.343 20.922 1.00 28.08 118 GLY H C 1
ATOM 13818 O O . GLY H 1 139 ? 33.174 -68.006 20.770 1.00 28.60 118 GLY H O 1
ATOM 13819 N N . HIS H 1 140 ? 32.014 -66.113 20.427 1.00 27.97 119 HIS H N 1
ATOM 13820 C CA . HIS H 1 140 ? 33.090 -65.457 19.687 1.00 27.79 119 HIS H CA 1
ATOM 13821 C C . HIS H 1 140 ? 33.402 -64.087 20.267 1.00 27.51 119 HIS H C 1
ATOM 13822 O O . HIS H 1 140 ? 33.783 -63.183 19.525 1.00 28.24 119 HIS H O 1
ATOM 13829 N N . PHE H 1 141 ? 33.259 -63.933 21.583 1.00 27.03 120 PHE H N 1
ATOM 13830 C CA . PHE H 1 141 ? 33.391 -62.625 22.244 1.00 26.60 120 PHE H CA 1
ATOM 13831 C C . PHE H 1 141 ? 34.654 -61.830 21.901 1.00 26.45 120 PHE H C 1
ATOM 13832 O O . PHE H 1 141 ? 34.573 -60.634 21.633 1.00 26.11 120 PHE H O 1
ATOM 13840 N N . ASP H 1 142 ? 35.817 -62.472 21.925 1.00 26.27 121 ASP H N 1
ATOM 13841 C CA . ASP H 1 142 ? 37.069 -61.740 21.683 1.00 26.24 121 ASP H CA 1
ATOM 13842 C C . ASP H 1 142 ? 37.176 -61.251 20.235 1.00 25.40 121 ASP H C 1
ATOM 13843 O O . ASP H 1 142 ? 37.566 -60.115 19.988 1.00 24.72 121 ASP H O 1
ATOM 13848 N N . ALA H 1 143 ? 36.825 -62.110 19.283 1.00 24.96 122 ALA H N 1
ATOM 13849 C CA . ALA H 1 143 ? 36.778 -61.698 17.883 1.00 24.66 122 ALA H CA 1
ATOM 13850 C C . ALA H 1 143 ? 35.810 -60.518 17.679 1.00 24.32 122 ALA H C 1
ATOM 13851 O O . ALA H 1 143 ? 36.152 -59.562 16.971 1.00 23.96 122 ALA H O 1
ATOM 13853 N N . VAL H 1 144 ? 34.637 -60.556 18.323 1.00 23.78 123 VAL H N 1
ATOM 13854 C CA . VAL H 1 144 ? 33.640 -59.484 18.143 1.00 23.81 123 VAL H CA 1
ATOM 13855 C C . VAL H 1 144 ? 34.025 -58.187 18.868 1.00 24.13 123 VAL H C 1
ATOM 13856 O O . VAL H 1 144 ? 33.887 -57.099 18.305 1.00 23.73 123 VAL H O 1
ATOM 13860 N N . ARG H 1 145 ? 34.508 -58.296 20.105 1.00 24.58 124 ARG H N 1
ATOM 13861 C CA . ARG H 1 145 ? 35.016 -57.120 20.822 1.00 25.23 124 ARG H CA 1
ATOM 13862 C C . ARG H 1 145 ? 36.171 -56.452 20.068 1.00 25.09 124 ARG H C 1
ATOM 13863 O O . ARG H 1 145 ? 36.261 -55.232 20.037 1.00 25.19 124 ARG H O 1
ATOM 13871 N N . ALA H 1 146 ? 37.044 -57.248 19.456 1.00 25.26 125 ALA H N 1
ATOM 13872 C CA . ALA H 1 146 ? 38.141 -56.699 18.661 1.00 25.35 125 ALA H CA 1
ATOM 13873 C C . ALA H 1 146 ? 37.626 -55.958 17.428 1.00 25.32 125 ALA H C 1
ATOM 13874 O O . ALA H 1 146 ? 38.134 -54.895 17.088 1.00 24.90 125 ALA H O 1
ATOM 13876 N N . ALA H 1 147 ? 36.614 -56.522 16.770 1.00 25.73 126 ALA H N 1
ATOM 13877 C CA . ALA H 1 147 ? 35.990 -55.883 15.601 1.00 26.02 126 ALA H CA 1
ATOM 13878 C C . ALA H 1 147 ? 35.336 -54.548 15.977 1.00 26.38 126 ALA H C 1
ATOM 13879 O O . ALA H 1 147 ? 35.481 -53.563 15.256 1.00 26.26 126 ALA H O 1
ATOM 13881 N N . CYS H 1 148 ? 34.655 -54.511 17.117 1.00 27.15 127 CYS H N 1
ATOM 13882 C CA . CYS H 1 148 ? 34.041 -53.278 17.616 1.00 28.20 127 CYS H CA 1
ATOM 13883 C C . CYS H 1 148 ? 35.055 -52.159 17.866 1.00 29.30 127 CYS H C 1
ATOM 13884 O O . CYS H 1 148 ? 34.773 -50.978 17.603 1.00 29.39 127 CYS H O 1
ATOM 13887 N N . LYS H 1 149 ? 36.235 -52.527 18.361 1.00 30.28 128 LYS H N 1
ATOM 13888 C CA . LYS H 1 149 ? 37.285 -51.546 18.639 1.00 31.18 128 LYS H CA 1
ATOM 13889 C C . LYS H 1 149 ? 37.853 -51.016 17.318 1.00 31.30 128 LYS H C 1
ATOM 13890 O O . LYS H 1 149 ? 38.004 -49.807 17.135 1.00 31.45 128 LYS H O 1
ATOM 13896 N N . GLN H 1 150 ? 38.142 -51.931 16.398 1.00 31.51 129 GLN H N 1
ATOM 13897 C CA . GLN H 1 150 ? 38.687 -51.589 15.083 1.00 31.93 129 GLN H CA 1
ATOM 13898 C C . GLN H 1 150 ? 37.792 -50.609 14.309 1.00 32.32 129 GLN H C 1
ATOM 13899 O O . GLN H 1 150 ? 38.284 -49.616 13.779 1.00 33.04 129 GLN H O 1
ATOM 13905 N N . LEU H 1 151 ? 36.488 -50.877 14.261 1.00 32.49 130 LEU H N 1
ATOM 13906 C CA . LEU H 1 151 ? 35.552 -49.999 13.554 1.00 32.67 130 LEU H CA 1
ATOM 13907 C C . LEU H 1 151 ? 35.322 -48.687 14.305 1.00 32.86 130 LEU H C 1
ATOM 13908 O O . LEU H 1 151 ? 35.242 -47.638 13.682 1.00 32.64 130 LEU H O 1
ATOM 13913 N N . ALA H 1 152 ? 35.238 -48.739 15.634 1.00 33.38 131 ALA H N 1
ATOM 13914 C CA . ALA H 1 152 ? 35.091 -47.518 16.447 1.00 33.88 131 ALA H CA 1
ATOM 13915 C C . ALA H 1 152 ? 36.272 -46.558 16.286 1.00 34.50 131 ALA H C 1
ATOM 13916 O O . ALA H 1 152 ? 36.092 -45.335 16.293 1.00 34.78 131 ALA H O 1
ATOM 13918 N N . ASP H 1 153 ? 37.481 -47.110 16.164 1.00 35.25 132 ASP H N 1
ATOM 13919 C CA . ASP H 1 153 ? 38.681 -46.299 15.897 1.00 35.64 132 ASP H CA 1
ATOM 13920 C C . ASP H 1 153 ? 38.585 -45.612 14.536 1.00 35.28 132 ASP H C 1
ATOM 13921 O O . ASP H 1 153 ? 39.181 -44.559 14.330 1.00 35.33 132 ASP H O 1
ATOM 13926 N N . ALA H 1 154 ? 37.835 -46.218 13.614 1.00 34.93 133 ALA H N 1
ATOM 13927 C CA . ALA H 1 154 ? 37.621 -45.654 12.283 1.00 34.46 133 ALA H CA 1
ATOM 13928 C C . ALA H 1 154 ? 36.350 -44.798 12.201 1.00 34.07 133 ALA H C 1
ATOM 13929 O O . ALA H 1 154 ? 35.814 -44.600 11.109 1.00 34.12 133 ALA H O 1
ATOM 13931 N N . GLY H 1 155 ? 35.883 -44.292 13.349 1.00 33.60 134 GLY H N 1
ATOM 13932 C CA . GLY H 1 155 ? 34.713 -43.408 13.416 1.00 33.12 134 GLY H CA 1
ATOM 13933 C C . GLY H 1 155 ? 33.342 -44.054 13.215 1.00 32.86 134 GLY H C 1
ATOM 13934 O O . GLY H 1 155 ? 32.333 -43.347 13.120 1.00 32.99 134 GLY H O 1
ATOM 13935 N N . VAL H 1 156 ? 33.288 -45.385 13.170 1.00 31.93 135 VAL H N 1
ATOM 13936 C CA . VAL H 1 156 ? 32.061 -46.095 12.815 1.00 31.46 135 VAL H CA 1
ATOM 13937 C C . VAL H 1 156 ? 31.218 -46.443 14.047 1.00 31.32 135 VAL H C 1
ATOM 13938 O O . VAL H 1 156 ? 31.745 -46.922 15.049 1.00 31.52 135 VAL H O 1
ATOM 13942 N N . ARG H 1 157 ? 29.910 -46.200 13.952 1.00 30.94 136 ARG H N 1
ATOM 13943 C CA . ARG H 1 157 ? 28.942 -46.538 15.014 1.00 30.49 136 ARG H CA 1
ATOM 13944 C C . ARG H 1 157 ? 28.507 -48.002 14.805 1.00 29.05 136 ARG H C 1
ATOM 13945 O O . ARG H 1 157 ? 27.879 -48.323 13.796 1.00 29.12 136 ARG H O 1
ATOM 13953 N N . VAL H 1 158 ? 28.832 -48.880 15.751 1.00 27.20 137 VAL H N 1
ATOM 13954 C CA . VAL H 1 158 ? 28.720 -50.315 15.527 1.00 25.92 137 VAL H CA 1
ATOM 13955 C C . VAL H 1 158 ? 27.495 -50.930 16.206 1.00 24.87 137 VAL H C 1
ATOM 13956 O O . VAL H 1 158 ? 27.222 -50.676 17.378 1.00 25.01 137 VAL H O 1
ATOM 13960 N N . SER H 1 159 ? 26.776 -51.751 15.448 1.00 23.24 138 SER H N 1
ATOM 13961 C CA . SER H 1 159 ? 25.647 -52.507 15.952 1.00 22.15 138 SER H CA 1
ATOM 13962 C C . SER H 1 159 ? 25.950 -54.000 15.818 1.00 21.28 138 SER H C 1
ATOM 13963 O O . SER H 1 159 ? 26.642 -54.425 14.888 1.00 20.32 138 SER H O 1
ATOM 13966 N N . LEU H 1 160 ? 25.434 -54.786 16.757 1.00 20.65 139 LEU H N 1
ATOM 13967 C CA . LEU H 1 160 ? 25.535 -56.226 16.689 1.00 20.19 139 LEU H CA 1
ATOM 13968 C C . LEU H 1 160 ? 24.152 -56.828 16.489 1.00 19.98 139 LEU H C 1
ATOM 13969 O O . LEU H 1 160 ? 23.237 -56.544 17.260 1.00 19.52 139 LEU H O 1
ATOM 13974 N N . PHE H 1 161 ? 24.021 -57.675 15.466 1.00 19.98 140 PHE H N 1
ATOM 13975 C CA . PHE H 1 161 ? 22.764 -58.361 15.153 1.00 20.04 140 PHE H CA 1
ATOM 13976 C C . PHE H 1 161 ? 22.641 -59.633 15.995 1.00 20.42 140 PHE H C 1
ATOM 13977 O O . PHE H 1 161 ? 23.376 -60.599 15.775 1.00 20.50 140 PHE H O 1
ATOM 13985 N N . ILE H 1 162 ? 21.696 -59.644 16.933 1.00 20.85 141 ILE H N 1
ATOM 13986 C CA . ILE H 1 162 ? 21.597 -60.726 17.924 1.00 21.62 141 ILE H CA 1
ATOM 13987 C C . ILE H 1 162 ? 20.160 -61.168 18.218 1.00 22.78 141 ILE H C 1
ATOM 13988 O O . ILE H 1 162 ? 19.196 -60.391 18.085 1.00 22.85 141 ILE H O 1
ATOM 13993 N N . ASP H 1 163 ? 20.027 -62.420 18.640 1.00 23.70 142 ASP H N 1
ATOM 13994 C CA . ASP H 1 163 ? 18.752 -62.936 19.137 1.00 24.30 142 ASP H CA 1
ATOM 13995 C C . ASP H 1 163 ? 18.323 -62.109 20.346 1.00 24.42 142 ASP H C 1
ATOM 13996 O O . ASP H 1 163 ? 19.174 -61.582 21.056 1.00 23.74 142 ASP H O 1
ATOM 14001 N N . PRO H 1 164 ? 17.001 -61.991 20.583 1.00 25.33 143 PRO H N 1
ATOM 14002 C CA . PRO H 1 164 ? 16.519 -61.336 21.800 1.00 26.01 143 PRO H CA 1
ATOM 14003 C C . PRO H 1 164 ? 16.689 -62.304 22.969 1.00 26.69 143 PRO H C 1
ATOM 14004 O O . PRO H 1 164 ? 15.715 -62.881 23.474 1.00 27.16 143 PRO H O 1
ATOM 14008 N N . ASP H 1 165 ? 17.946 -62.468 23.360 1.00 27.21 144 ASP H N 1
ATOM 14009 C CA . ASP H 1 165 ? 18.394 -63.496 24.288 1.00 27.76 144 ASP H CA 1
ATOM 14010 C C . ASP H 1 165 ? 19.267 -62.825 25.336 1.00 27.43 144 ASP H C 1
ATOM 14011 O O . ASP H 1 165 ? 20.233 -62.145 24.986 1.00 26.96 144 ASP H O 1
ATOM 14016 N N . GLU H 1 166 ? 18.931 -63.036 26.605 1.00 27.22 145 GLU H N 1
ATOM 14017 C CA . GLU H 1 166 ? 19.547 -62.305 27.712 1.00 27.38 145 GLU H CA 1
ATOM 14018 C C . GLU H 1 166 ? 21.085 -62.365 27.682 1.00 26.76 145 GLU H C 1
ATOM 14019 O O . GLU H 1 166 ? 21.751 -61.350 27.850 1.00 26.22 145 GLU H O 1
ATOM 14025 N N . ALA H 1 167 ? 21.633 -63.555 27.463 1.00 26.17 146 ALA H N 1
ATOM 14026 C CA . ALA H 1 167 ? 23.072 -63.742 27.520 1.00 26.18 146 ALA H CA 1
ATOM 14027 C C . ALA H 1 167 ? 23.748 -63.067 26.320 1.00 26.21 146 ALA H C 1
ATOM 14028 O O . ALA H 1 167 ? 24.799 -62.437 26.468 1.00 26.33 146 ALA H O 1
ATOM 14030 N N . GLN H 1 168 ? 23.151 -63.179 25.139 1.00 26.05 147 GLN H N 1
ATOM 14031 C CA . GLN H 1 168 ? 23.699 -62.476 23.981 1.00 26.27 147 GLN H CA 1
ATOM 14032 C C . GLN H 1 168 ? 23.604 -60.953 24.159 1.00 26.75 147 GLN H C 1
ATOM 14033 O O . GLN H 1 168 ? 24.551 -60.246 23.850 1.00 27.14 147 GLN H O 1
ATOM 14039 N N . ILE H 1 169 ? 22.493 -60.454 24.689 1.00 27.29 148 ILE H N 1
ATOM 14040 C CA . ILE H 1 169 ? 22.331 -59.013 24.931 1.00 27.83 148 ILE H CA 1
ATOM 14041 C C . ILE H 1 169 ? 23.352 -58.517 25.959 1.00 28.77 148 ILE H C 1
ATOM 14042 O O . ILE H 1 169 ? 23.888 -57.418 25.844 1.00 28.98 148 ILE H O 1
ATOM 14047 N N . ARG H 1 170 ? 23.618 -59.343 26.960 1.00 29.65 149 ARG H N 1
ATOM 14048 C CA . ARG H 1 170 ? 24.609 -59.030 27.987 1.00 30.22 149 ARG H CA 1
ATOM 14049 C C . ARG H 1 170 ? 26.025 -58.998 27.401 1.00 29.65 149 ARG H C 1
ATOM 14050 O O . ARG H 1 170 ? 26.788 -58.056 27.658 1.00 29.41 149 ARG H O 1
ATOM 14058 N N . ALA H 1 171 ? 26.360 -60.016 26.603 1.00 29.04 150 ALA H N 1
ATOM 14059 C CA . ALA H 1 171 ? 27.671 -60.094 25.939 1.00 28.74 150 ALA H CA 1
ATOM 14060 C C . ALA H 1 171 ? 27.875 -58.930 24.963 1.00 28.78 150 ALA H C 1
ATOM 14061 O O . ALA H 1 171 ? 28.968 -58.352 24.865 1.00 28.65 150 ALA H O 1
ATOM 14063 N N . ALA H 1 172 ? 26.812 -58.571 24.253 1.00 28.48 151 ALA H N 1
ATOM 14064 C CA . ALA H 1 172 ? 26.849 -57.412 23.374 1.00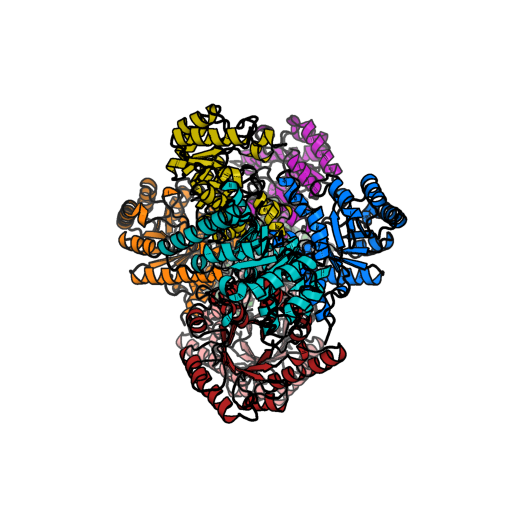 28.49 151 ALA H CA 1
ATOM 14065 C C . ALA H 1 172 ? 27.305 -56.156 24.123 1.00 28.56 151 ALA H C 1
ATOM 14066 O O . ALA H 1 172 ? 28.062 -55.360 23.580 1.00 28.03 151 ALA H O 1
ATOM 14068 N N . HIS H 1 173 ? 26.843 -55.981 25.362 1.00 29.15 152 HIS H N 1
ATOM 14069 C CA . HIS H 1 173 ? 27.208 -54.806 26.157 1.00 29.59 152 HIS H CA 1
ATOM 14070 C C . HIS H 1 173 ? 28.678 -54.826 26.581 1.00 29.65 152 HIS H C 1
ATOM 14071 O O . HIS H 1 173 ? 29.380 -53.824 26.452 1.00 29.35 152 HIS H O 1
ATOM 14078 N N . GLU H 1 174 ? 29.148 -55.975 27.054 1.00 30.11 153 GLU H N 1
ATOM 14079 C CA . GLU H 1 174 ? 30.559 -56.129 27.444 1.00 30.70 153 GLU H CA 1
ATOM 14080 C C . GLU H 1 174 ? 31.505 -55.956 26.252 1.00 30.06 153 GLU H C 1
ATOM 14081 O O . GLU H 1 174 ? 32.695 -55.701 26.414 1.00 29.96 153 GLU H O 1
ATOM 14087 N N . THR H 1 175 ? 30.951 -56.096 25.059 1.00 29.20 154 THR H N 1
ATOM 14088 C CA . THR H 1 175 ? 31.676 -55.898 23.815 1.00 28.50 154 THR H CA 1
ATOM 14089 C C . THR H 1 175 ? 32.139 -54.438 23.591 1.00 28.38 154 THR H C 1
ATOM 14090 O O . THR H 1 175 ? 33.211 -54.202 23.028 1.00 28.48 154 THR H O 1
ATOM 14094 N N . GLY H 1 176 ? 31.351 -53.464 24.035 1.00 27.96 155 GLY H N 1
ATOM 14095 C CA . GLY H 1 176 ? 31.691 -52.047 23.842 1.00 27.69 155 GLY H CA 1
ATOM 14096 C C . GLY H 1 176 ? 30.819 -51.346 22.808 1.00 27.41 155 GLY H C 1
ATOM 14097 O O . GLY H 1 176 ? 30.608 -50.142 22.886 1.00 27.93 155 GLY H O 1
ATOM 14098 N N . ALA H 1 177 ? 30.314 -52.098 21.834 1.00 26.93 156 ALA H N 1
ATOM 14099 C CA . ALA H 1 177 ? 29.386 -51.566 20.820 1.00 26.58 156 ALA H CA 1
ATOM 14100 C C . ALA H 1 177 ? 28.217 -50.797 21.456 1.00 25.96 156 ALA H C 1
ATOM 14101 O O . ALA H 1 177 ? 27.625 -51.279 22.413 1.00 25.90 156 ALA H O 1
ATOM 14103 N N . PRO H 1 178 ? 27.881 -49.611 20.923 1.00 25.43 157 PRO H N 1
ATOM 14104 C CA . PRO H 1 178 ? 26.768 -48.825 21.469 1.00 25.24 157 PRO H CA 1
ATOM 14105 C C . PRO H 1 178 ? 25.368 -49.219 20.974 1.00 24.98 157 PRO H C 1
ATOM 14106 O O . PRO H 1 178 ? 24.382 -48.614 21.400 1.00 25.20 157 PRO H O 1
ATOM 14110 N N . VAL H 1 179 ? 25.268 -50.222 20.105 1.00 24.59 158 VAL H N 1
ATOM 14111 C CA . VAL H 1 179 ? 23.997 -50.540 19.469 1.00 24.05 158 VAL H CA 1
ATOM 14112 C C . VAL H 1 179 ? 23.815 -52.039 19.314 1.00 23.51 158 VAL H C 1
ATOM 14113 O O . VAL H 1 179 ? 24.767 -52.752 19.010 1.00 23.83 158 VAL H O 1
ATOM 14117 N N . ILE H 1 180 ? 22.593 -52.512 19.545 1.00 22.73 159 ILE H N 1
ATOM 14118 C CA . ILE H 1 180 ? 22.184 -53.861 19.125 1.00 22.41 159 ILE H CA 1
ATOM 14119 C C . ILE H 1 180 ? 20.969 -53.801 18.199 1.00 22.03 159 ILE H C 1
ATOM 14120 O O . ILE H 1 180 ? 20.129 -52.915 18.308 1.00 21.48 159 ILE H O 1
ATOM 14125 N N . GLU H 1 181 ? 20.903 -54.755 17.281 1.00 21.94 160 GLU H N 1
ATOM 14126 C CA . GLU H 1 181 ? 19.727 -54.953 16.469 1.00 21.81 160 GLU H CA 1
ATOM 14127 C C . GLU H 1 181 ? 19.176 -56.315 16.803 1.00 21.61 160 GLU H C 1
ATOM 14128 O O . GLU H 1 181 ? 19.817 -57.332 16.526 1.00 21.27 160 GLU H O 1
ATOM 14134 N N . LEU H 1 182 ? 17.975 -56.330 17.372 1.00 21.46 161 LEU H N 1
ATOM 14135 C CA . LEU H 1 182 ? 17.328 -57.565 17.776 1.00 21.48 161 LEU H CA 1
ATOM 14136 C C . LEU H 1 182 ? 16.770 -58.304 16.569 1.00 22.23 161 LEU H C 1
ATOM 14137 O O . LEU H 1 182 ? 16.202 -57.685 15.668 1.00 23.08 161 LEU H O 1
ATOM 14142 N N . HIS H 1 183 ? 16.951 -59.625 16.558 1.00 22.84 162 HIS H N 1
ATOM 14143 C CA . HIS H 1 183 ? 16.519 -60.504 15.474 1.00 23.16 162 HIS H CA 1
ATOM 14144 C C . HIS H 1 183 ? 15.014 -60.792 15.564 1.00 23.54 162 HIS H C 1
ATOM 14145 O O . HIS H 1 183 ? 14.580 -61.677 16.300 1.00 22.97 162 HIS H O 1
ATOM 14152 N N . THR H 1 184 ? 14.224 -60.054 14.787 1.00 23.96 163 THR H N 1
ATOM 14153 C CA . THR H 1 184 ? 12.766 -60.193 14.803 1.00 24.09 163 THR H CA 1
ATOM 14154 C C . THR H 1 184 ? 12.223 -61.267 13.845 1.00 24.61 163 THR H C 1
ATOM 14155 O O . THR H 1 184 ? 11.046 -61.236 13.474 1.00 24.16 163 THR H O 1
ATOM 14159 N N . GLY H 1 185 ? 13.058 -62.248 13.488 1.00 25.30 164 GLY H N 1
ATOM 14160 C CA . GLY H 1 185 ? 12.668 -63.310 12.553 1.00 25.62 164 GLY H CA 1
ATOM 14161 C C . GLY H 1 185 ? 11.615 -64.283 13.057 1.00 26.31 164 GLY H C 1
ATOM 14162 O O . GLY H 1 185 ? 10.685 -64.635 12.327 1.00 26.73 164 GLY H O 1
ATOM 14163 N N . ARG H 1 186 ? 11.753 -64.758 14.290 1.00 26.91 165 ARG H N 1
ATOM 14164 C CA . ARG H 1 186 ? 10.738 -65.671 14.833 1.00 27.27 165 ARG H CA 1
ATOM 14165 C C . ARG H 1 186 ? 9.416 -64.942 15.035 1.00 27.01 165 ARG H C 1
ATOM 14166 O O . ARG H 1 186 ? 8.362 -65.481 14.738 1.00 26.92 165 ARG H O 1
ATOM 14174 N N . TYR H 1 187 ? 9.475 -63.721 15.546 1.00 27.04 166 TYR H N 1
ATOM 14175 C CA . TYR H 1 187 ? 8.289 -62.887 15.598 1.00 27.29 166 TYR H CA 1
ATOM 14176 C C . TYR H 1 187 ? 7.622 -62.837 14.223 1.00 27.99 166 TYR H C 1
ATOM 14177 O O . TYR H 1 187 ? 6.432 -63.120 14.103 1.00 27.84 166 TYR H O 1
ATOM 14186 N N . ALA H 1 188 ? 8.406 -62.498 13.198 1.00 28.80 167 ALA H N 1
ATOM 14187 C CA . ALA H 1 188 ? 7.899 -62.341 11.833 1.00 29.84 167 ALA H CA 1
ATOM 14188 C C . ALA H 1 188 ? 7.360 -63.629 11.245 1.00 31.09 167 ALA H C 1
ATOM 14189 O O . ALA H 1 188 ? 6.336 -63.610 10.570 1.00 30.80 167 ALA H O 1
ATOM 14191 N N . ASP H 1 189 ? 8.046 -64.743 11.494 1.00 32.76 168 ASP H N 1
ATOM 14192 C CA . ASP H 1 189 ? 7.663 -66.024 10.899 1.00 34.35 168 ASP H CA 1
ATOM 14193 C C . ASP H 1 189 ? 6.647 -66.815 11.737 1.00 35.29 168 ASP H C 1
ATOM 14194 O O . ASP H 1 189 ? 6.266 -67.921 11.360 1.00 35.45 168 ASP H O 1
ATOM 14199 N N . ALA H 1 190 ? 6.175 -66.240 12.841 1.00 36.61 169 ALA H N 1
ATOM 14200 C CA . ALA H 1 190 ? 5.173 -66.906 13.668 1.00 38.00 169 ALA H CA 1
ATOM 14201 C C . ALA H 1 190 ? 3.855 -67.151 12.909 1.00 39.53 169 ALA H C 1
ATOM 14202 O O . ALA H 1 190 ? 3.351 -66.280 12.200 1.00 39.76 169 ALA H O 1
ATOM 14204 N N . HIS H 1 191 ? 3.305 -68.348 13.087 1.00 41.29 170 HIS H N 1
ATOM 14205 C CA . HIS H 1 191 ? 2.120 -68.794 12.357 1.00 42.33 170 HIS H CA 1
ATOM 14206 C C . HIS H 1 191 ? 0.823 -68.325 13.038 1.00 42.77 170 HIS H C 1
ATOM 14207 O O . HIS H 1 191 ? 0.060 -67.547 12.461 1.00 43.17 170 HIS H O 1
ATOM 14214 N N . ASP H 1 192 ? 0.597 -68.771 14.273 1.00 43.08 171 ASP H N 1
ATOM 14215 C CA . ASP H 1 192 ? -0.627 -68.430 15.015 1.00 43.34 171 ASP H CA 1
ATOM 14216 C C . ASP H 1 192 ? -0.454 -67.167 15.863 1.00 43.00 171 ASP H C 1
ATOM 14217 O O . ASP H 1 192 ? 0.669 -66.722 16.120 1.00 42.93 171 ASP H O 1
ATOM 14222 N N . ALA H 1 193 ? -1.581 -66.595 16.285 1.00 42.67 172 ALA H N 1
ATOM 14223 C CA . ALA H 1 193 ? -1.596 -65.373 17.094 1.00 42.54 172 ALA H CA 1
ATOM 14224 C C . ALA H 1 193 ? -0.909 -65.551 18.450 1.00 42.24 172 ALA H C 1
ATOM 14225 O O . ALA H 1 193 ? -0.378 -64.595 19.012 1.00 42.34 172 ALA H O 1
ATOM 14227 N N . ALA H 1 194 ? -0.942 -66.773 18.969 1.00 41.86 173 ALA H N 1
ATOM 14228 C CA . ALA H 1 194 ? -0.346 -67.089 20.258 1.00 41.57 173 ALA H CA 1
ATOM 14229 C C . ALA H 1 194 ? 1.179 -67.108 20.164 1.00 41.04 173 ALA H C 1
ATOM 14230 O O . ALA H 1 194 ? 1.857 -66.494 20.982 1.00 40.88 173 ALA H O 1
ATOM 14232 N N . GLU H 1 195 ? 1.695 -67.816 19.160 1.00 40.49 174 GLU H N 1
ATOM 14233 C CA . GLU H 1 195 ? 3.135 -67.897 18.890 1.00 40.23 174 GLU H CA 1
ATOM 14234 C C . GLU H 1 195 ? 3.749 -66.509 18.658 1.00 39.23 174 GLU H C 1
ATOM 14235 O O . GLU H 1 195 ? 4.842 -66.223 19.138 1.00 39.22 174 GLU H O 1
ATOM 14241 N N . GLN H 1 196 ? 3.034 -65.648 17.939 1.00 38.27 175 GLN H N 1
ATOM 14242 C CA . GLN H 1 196 ? 3.505 -64.288 17.672 1.00 37.62 175 GLN H CA 1
ATOM 14243 C C . GLN H 1 196 ? 3.447 -63.428 18.937 1.00 36.92 175 GLN H C 1
ATOM 14244 O O . GLN H 1 196 ? 4.336 -62.618 19.189 1.00 36.91 175 GLN H O 1
ATOM 14250 N N . GLN H 1 197 ? 2.402 -63.612 19.733 1.00 36.12 176 GLN H N 1
ATOM 14251 C CA . GLN H 1 197 ? 2.318 -62.980 21.050 1.00 35.71 176 GLN H CA 1
ATOM 14252 C C . GLN H 1 197 ? 3.556 -63.320 21.904 1.00 34.61 176 GLN H C 1
ATOM 14253 O O . GLN H 1 197 ? 4.212 -62.427 22.440 1.00 34.12 176 GLN H O 1
ATOM 14259 N N . ARG H 1 198 ? 3.874 -64.607 22.007 1.00 33.61 177 ARG H N 1
ATOM 14260 C CA . ARG H 1 198 ? 5.037 -65.072 22.784 1.00 33.00 177 ARG H CA 1
ATOM 14261 C C . ARG H 1 198 ? 6.355 -64.437 22.302 1.00 32.19 177 ARG H C 1
ATOM 14262 O O . ARG H 1 198 ? 7.157 -63.961 23.111 1.00 31.59 177 ARG H O 1
ATOM 14264 N N . GLU H 1 199 ? 6.558 -64.412 20.985 1.00 31.43 178 GLU H N 1
ATOM 14265 C CA . GLU H 1 199 ? 7.790 -63.867 20.416 1.00 30.69 178 GLU H CA 1
ATOM 14266 C C . GLU H 1 199 ? 7.845 -62.353 20.545 1.00 29.74 178 GLU H C 1
ATOM 14267 O O . GLU H 1 199 ? 8.919 -61.778 20.704 1.00 29.93 178 GLU H O 1
ATOM 14273 N N . PHE H 1 200 ? 6.692 -61.704 20.491 1.00 28.85 179 PHE H N 1
ATOM 14274 C CA . PHE H 1 200 ? 6.632 -60.264 20.722 1.00 28.02 179 PHE H CA 1
ATOM 14275 C C . PHE H 1 200 ? 7.177 -59.912 22.099 1.00 27.84 179 PHE H C 1
ATOM 14276 O O . PHE H 1 200 ? 7.960 -58.962 22.246 1.00 27.52 179 PHE H O 1
ATOM 14284 N N . GLU H 1 201 ? 6.736 -60.653 23.115 1.00 27.47 180 GLU H N 1
ATOM 14285 C CA . GLU H 1 201 ? 7.204 -60.415 24.475 1.00 27.30 180 GLU H CA 1
ATOM 14286 C C . GLU H 1 201 ? 8.729 -60.567 24.566 1.00 27.06 180 GLU H C 1
ATOM 14287 O O . GLU H 1 201 ? 9.381 -59.764 25.241 1.00 26.59 180 GLU H O 1
ATOM 14289 N N . ARG H 1 202 ? 9.292 -61.569 23.881 1.00 26.77 181 ARG H N 1
ATOM 14290 C CA . ARG H 1 202 ? 10.750 -61.758 23.872 1.00 27.13 181 ARG H CA 1
ATOM 14291 C C . ARG H 1 202 ? 11.445 -60.494 23.390 1.00 26.93 181 ARG H C 1
ATOM 14292 O O . ARG H 1 202 ? 12.389 -60.033 24.019 1.00 26.94 181 ARG H O 1
ATOM 14300 N N . ILE H 1 203 ? 10.946 -59.918 22.301 1.00 26.89 182 ILE H N 1
ATOM 14301 C CA . ILE H 1 203 ? 11.495 -58.674 21.769 1.00 26.98 182 ILE H CA 1
ATOM 14302 C C . ILE H 1 203 ? 11.253 -57.492 22.691 1.00 27.07 182 ILE H C 1
ATOM 14303 O O . ILE H 1 203 ? 12.166 -56.690 22.918 1.00 27.28 182 ILE H O 1
ATOM 14308 N N . ALA H 1 204 ? 10.049 -57.379 23.239 1.00 27.33 183 ALA H N 1
ATOM 14309 C CA . ALA H 1 204 ? 9.759 -56.304 24.196 1.00 27.83 183 ALA H CA 1
ATOM 14310 C C . ALA H 1 204 ? 10.764 -56.323 25.345 1.00 28.39 183 ALA H C 1
ATOM 14311 O O . ALA H 1 204 ? 11.379 -55.301 25.674 1.00 28.65 183 ALA H O 1
ATOM 14313 N N . THR H 1 205 ? 10.936 -57.489 25.950 1.00 28.95 184 THR H N 1
ATOM 14314 C CA . THR H 1 205 ? 11.812 -57.600 27.103 1.00 29.77 184 THR H CA 1
ATOM 14315 C C . THR H 1 205 ? 13.275 -57.400 26.687 1.00 29.66 184 THR H C 1
ATOM 14316 O O . THR H 1 205 ? 14.051 -56.792 27.423 1.00 29.81 184 THR H O 1
ATOM 14320 N N . GLY H 1 206 ? 13.638 -57.878 25.497 1.00 29.46 185 GLY H N 1
ATOM 14321 C CA . GLY H 1 206 ? 14.971 -57.632 24.945 1.00 29.08 185 GLY H CA 1
ATOM 14322 C C . GLY H 1 206 ? 15.292 -56.153 24.790 1.00 28.89 185 GLY H C 1
ATOM 14323 O O . GLY H 1 206 ? 16.428 -55.719 25.043 1.00 28.53 185 GLY H O 1
ATOM 14324 N N . VAL H 1 207 ? 14.295 -55.381 24.363 1.00 28.79 186 VAL H N 1
ATOM 14325 C CA . VAL H 1 207 ? 14.431 -53.932 24.239 1.00 28.71 186 VAL H CA 1
ATOM 14326 C C . VAL H 1 207 ? 14.687 -53.284 25.600 1.00 28.90 186 VAL H C 1
ATOM 14327 O O . VAL H 1 207 ? 15.612 -52.503 25.739 1.00 29.17 186 VAL H O 1
ATOM 14331 N N . ASP H 1 208 ? 13.883 -53.624 26.602 1.00 29.42 187 ASP H N 1
ATOM 14332 C CA . ASP H 1 208 ? 14.075 -53.111 27.967 1.00 29.93 187 ASP H CA 1
ATOM 14333 C C . ASP H 1 208 ? 15.449 -53.483 28.541 1.00 29.66 187 ASP H C 1
ATOM 14334 O O . ASP H 1 208 ? 16.120 -52.653 29.174 1.00 29.50 187 ASP H O 1
ATOM 14339 N N . ALA H 1 209 ? 15.862 -54.732 28.328 1.00 29.19 188 ALA H N 1
ATOM 14340 C CA . ALA H 1 209 ? 17.166 -55.205 28.818 1.00 28.98 188 ALA H CA 1
ATOM 14341 C C . ALA H 1 209 ? 18.321 -54.379 28.251 1.00 28.67 188 ALA H C 1
ATOM 14342 O O . ALA H 1 209 ? 19.266 -54.057 28.966 1.00 28.60 188 ALA H O 1
ATOM 14344 N N . GLY H 1 210 ? 18.227 -54.034 26.966 1.00 28.60 189 GLY H N 1
ATOM 14345 C CA . GLY H 1 210 ? 19.284 -53.312 26.261 1.00 28.51 189 GLY H CA 1
ATOM 14346 C C . GLY H 1 210 ? 19.338 -51.859 26.670 1.00 28.61 189 GLY H C 1
ATOM 14347 O O . GLY H 1 210 ? 20.417 -51.310 26.916 1.00 28.59 189 GLY H O 1
ATOM 14348 N N . ILE H 1 211 ? 18.166 -51.238 26.751 1.00 28.88 190 ILE H N 1
ATOM 14349 C CA . ILE H 1 211 ? 18.045 -49.877 27.279 1.00 29.29 190 ILE H CA 1
ATOM 14350 C C . ILE H 1 211 ? 18.565 -49.823 28.721 1.00 29.38 190 ILE H C 1
ATOM 14351 O O . ILE H 1 211 ? 19.258 -48.874 29.094 1.00 29.38 190 ILE H O 1
ATOM 14356 N N . ALA H 1 212 ? 18.265 -50.860 29.505 1.00 29.30 191 ALA H N 1
ATOM 14357 C CA . ALA H 1 212 ? 18.719 -50.931 30.892 1.00 29.68 191 ALA H CA 1
ATOM 14358 C C . ALA H 1 212 ? 20.247 -50.982 31.000 1.00 29.77 191 ALA H C 1
ATOM 14359 O O . ALA H 1 212 ? 20.809 -50.562 32.008 1.00 30.01 191 ALA H O 1
ATOM 14361 N N . LEU H 1 213 ? 20.913 -51.496 29.964 1.00 29.80 192 LEU H N 1
ATOM 14362 C CA . LEU H 1 213 ? 22.376 -51.550 29.931 1.00 29.47 192 LEU H CA 1
ATOM 14363 C C . LEU H 1 213 ? 23.008 -50.354 29.206 1.00 29.60 192 LEU H C 1
ATOM 14364 O O . LEU H 1 213 ? 24.230 -50.304 29.045 1.00 29.94 192 LEU H O 1
ATOM 14369 N N . GLY H 1 214 ? 22.187 -49.395 28.773 1.00 29.74 193 GLY H N 1
ATOM 14370 C CA . GLY H 1 214 ? 22.674 -48.192 28.076 1.00 29.43 193 GLY H CA 1
ATOM 14371 C C . GLY H 1 214 ? 22.897 -48.342 26.573 1.00 29.54 193 GLY H C 1
ATOM 14372 O O . GLY H 1 214 ? 23.578 -47.514 25.960 1.00 29.50 193 GLY H O 1
ATOM 14373 N N . LEU H 1 215 ? 22.325 -49.391 25.975 1.00 29.34 194 LEU H N 1
ATOM 14374 C CA . LEU H 1 215 ? 22.435 -49.631 24.531 1.00 29.13 194 LEU H CA 1
ATOM 14375 C C . LEU H 1 215 ? 21.279 -49.004 23.752 1.00 29.05 194 LEU H C 1
ATOM 14376 O O . LEU H 1 215 ? 20.196 -48.795 24.293 1.00 29.07 194 LEU H O 1
ATOM 14381 N N . LYS H 1 216 ? 21.512 -48.715 22.474 1.00 28.87 195 LYS H N 1
ATOM 14382 C CA . LYS H 1 216 ? 20.419 -48.376 21.566 1.00 28.73 195 LYS H CA 1
ATOM 14383 C C . LYS H 1 216 ? 19.947 -49.674 20.966 1.00 28.05 195 LYS H C 1
ATOM 14384 O O . LYS H 1 216 ? 20.757 -50.554 20.668 1.00 27.70 195 LYS H O 1
ATOM 14390 N N . VAL H 1 217 ? 18.640 -49.823 20.808 1.00 27.28 196 VAL H N 1
ATOM 14391 C CA . VAL H 1 217 ? 18.145 -51.043 20.199 1.00 26.84 196 VAL H CA 1
ATOM 14392 C C . VAL H 1 217 ? 17.409 -50.784 18.894 1.00 26.14 196 VAL H C 1
ATOM 14393 O O . VAL H 1 217 ? 16.661 -49.818 18.742 1.00 25.47 196 VAL H O 1
ATOM 14397 N N . ASN H 1 218 ? 17.707 -51.662 17.942 1.00 25.56 197 ASN H N 1
ATOM 14398 C CA . ASN H 1 218 ? 17.123 -51.650 16.626 1.00 24.74 197 ASN H CA 1
ATOM 14399 C C . ASN H 1 218 ? 16.445 -52.988 16.404 1.00 24.53 197 ASN H C 1
ATOM 14400 O O . ASN H 1 218 ? 16.556 -53.886 17.226 1.00 24.23 197 ASN H O 1
ATOM 14405 N N . ALA H 1 219 ? 15.728 -53.092 15.292 1.00 24.82 198 ALA H N 1
ATOM 14406 C CA . ALA H 1 219 ? 15.074 -54.324 14.858 1.00 25.01 198 ALA H CA 1
ATOM 14407 C C . ALA H 1 219 ? 14.860 -54.229 13.350 1.00 25.22 198 ALA H C 1
ATOM 14408 O O . ALA H 1 219 ? 15.302 -53.275 12.721 1.00 25.41 198 ALA H O 1
ATOM 14410 N N . GLY H 1 220 ? 14.199 -55.211 12.756 1.00 25.95 199 GLY H N 1
ATOM 14411 C CA . GLY H 1 220 ? 13.824 -55.088 11.344 1.00 26.09 199 GLY H CA 1
ATOM 14412 C C . GLY H 1 220 ? 13.646 -56.362 10.553 1.00 26.03 199 GLY H C 1
ATOM 14413 O O . GLY H 1 220 ? 12.877 -56.381 9.594 1.00 26.78 199 GLY H O 1
ATOM 14414 N N . HIS H 1 221 ? 14.348 -57.425 10.938 1.00 25.50 200 HIS H N 1
ATOM 14415 C CA . HIS H 1 221 ? 14.407 -58.633 10.124 1.00 25.04 200 HIS H CA 1
ATOM 14416 C C . HIS H 1 221 ? 13.021 -59.280 10.008 1.00 24.56 200 HIS H C 1
ATOM 14417 O O . HIS H 1 221 ? 12.305 -59.436 11.007 1.00 24.79 200 HIS H O 1
ATOM 14424 N N . GLY H 1 222 ? 12.638 -59.623 8.780 1.00 23.75 201 GLY H N 1
ATOM 14425 C CA . GLY H 1 222 ? 11.321 -60.201 8.497 1.00 23.10 201 GLY H CA 1
ATOM 14426 C C . GLY H 1 222 ? 10.108 -59.291 8.669 1.00 22.71 201 GLY H C 1
ATOM 14427 O O . GLY H 1 222 ? 8.976 -59.730 8.452 1.00 22.91 201 GLY H O 1
ATOM 14428 N N . LEU H 1 223 ? 10.309 -58.037 9.062 1.00 21.92 202 LEU H N 1
ATOM 14429 C CA . LEU H 1 223 ? 9.179 -57.146 9.317 1.00 21.90 202 LEU H CA 1
ATOM 14430 C C . LEU H 1 223 ? 8.531 -56.649 8.025 1.00 21.68 202 LEU H C 1
ATOM 14431 O O . LEU H 1 223 ? 9.219 -56.230 7.108 1.00 21.26 202 LEU H O 1
ATOM 14436 N N . HIS H 1 224 ? 7.200 -56.694 7.978 1.00 21.58 203 HIS H N 1
ATOM 14437 C CA . HIS H 1 224 ? 6.451 -56.239 6.820 1.00 21.34 203 HIS H CA 1
ATOM 14438 C C . HIS H 1 224 ? 5.269 -55.331 7.209 1.00 21.43 203 HIS H C 1
ATOM 14439 O O . HIS H 1 224 ? 5.200 -54.834 8.331 1.00 21.36 203 HIS H O 1
ATOM 14446 N N . TYR H 1 225 ? 4.342 -55.116 6.279 1.00 21.46 204 TYR H N 1
ATOM 14447 C CA . TYR H 1 225 ? 3.379 -54.014 6.398 1.00 21.43 204 TYR H CA 1
ATOM 14448 C C . TYR H 1 225 ? 2.197 -54.306 7.317 1.00 21.39 204 TYR H C 1
ATOM 14449 O O . TYR H 1 225 ? 1.412 -53.408 7.597 1.00 21.79 204 TYR H O 1
ATOM 14458 N N . THR H 1 226 ? 2.065 -55.543 7.791 1.00 21.52 205 THR H N 1
ATOM 14459 C CA . THR H 1 226 ? 1.075 -55.864 8.831 1.00 21.51 205 THR H CA 1
ATOM 14460 C C . THR H 1 226 ? 1.639 -56.401 10.153 1.00 21.63 205 THR H C 1
ATOM 14461 O O . THR H 1 226 ? 0.861 -56.722 11.047 1.00 22.72 205 THR H O 1
ATOM 14465 N N . ASN H 1 227 ? 2.958 -56.511 10.300 1.00 21.10 206 ASN H N 1
ATOM 14466 C CA . ASN H 1 227 ? 3.526 -56.862 11.609 1.00 20.47 206 ASN H CA 1
ATOM 14467 C C . ASN H 1 227 ? 4.471 -55.827 12.182 1.00 20.15 206 ASN H C 1
ATOM 14468 O O . ASN H 1 227 ? 4.906 -55.966 13.316 1.00 19.78 206 ASN H O 1
ATOM 14473 N N . VAL H 1 228 ? 4.786 -54.793 11.408 1.00 19.85 207 VAL H N 1
ATOM 14474 C CA . VAL H 1 228 ? 5.678 -53.742 11.864 1.00 19.78 207 VAL H CA 1
ATOM 14475 C C . VAL H 1 228 ? 5.048 -52.860 12.951 1.00 20.09 207 VAL H C 1
ATOM 14476 O O . VAL H 1 228 ? 5.767 -52.324 13.792 1.00 20.22 207 VAL H O 1
ATOM 14480 N N . GLN H 1 229 ? 3.723 -52.718 12.937 1.00 20.05 208 GLN H N 1
ATOM 14481 C CA . GLN H 1 229 ? 3.035 -51.728 13.788 1.00 20.30 208 GLN H CA 1
ATOM 14482 C C . GLN H 1 229 ? 3.264 -51.973 15.287 1.00 20.31 208 GLN H C 1
ATOM 14483 O O . GLN H 1 229 ? 3.546 -51.051 16.040 1.00 19.62 208 GLN H O 1
ATOM 14489 N N . ALA H 1 230 ? 3.135 -53.228 15.703 1.00 20.78 209 ALA H N 1
ATOM 14490 C CA . ALA H 1 230 ? 3.334 -53.598 17.098 1.00 21.25 209 ALA H CA 1
ATOM 14491 C C . ALA H 1 230 ? 4.757 -53.294 17.570 1.00 21.40 209 ALA H C 1
ATOM 14492 O O . ALA H 1 230 ? 4.956 -52.841 18.694 1.00 21.74 209 ALA H O 1
ATOM 14494 N N . ILE H 1 231 ? 5.733 -53.511 16.688 1.00 21.68 210 ILE H N 1
ATOM 14495 C CA . ILE H 1 231 ? 7.144 -53.335 17.006 1.00 21.57 210 ILE H CA 1
ATOM 14496 C C . ILE H 1 231 ? 7.494 -51.847 17.057 1.00 21.89 210 ILE H C 1
ATOM 14497 O O . ILE H 1 231 ? 8.176 -51.402 17.972 1.00 21.89 210 ILE H O 1
ATOM 14502 N N . ALA H 1 232 ? 7.015 -51.077 16.081 1.00 22.19 211 ALA H N 1
ATOM 14503 C CA . ALA H 1 232 ? 7.209 -49.613 16.079 1.00 22.51 211 ALA H CA 1
ATOM 14504 C C . ALA H 1 232 ? 6.481 -48.917 17.248 1.00 22.60 211 ALA H C 1
ATOM 14505 O O . ALA H 1 232 ? 6.901 -47.852 17.710 1.00 22.43 211 ALA H O 1
ATOM 14507 N N . ALA H 1 233 ? 5.392 -49.531 17.704 1.00 22.86 212 ALA H N 1
ATOM 14508 C CA . ALA H 1 233 ? 4.665 -49.092 18.898 1.00 23.14 212 ALA H CA 1
ATOM 14509 C C . ALA H 1 233 ? 5.578 -49.001 20.134 1.00 23.51 212 ALA H C 1
ATOM 14510 O O . ALA H 1 233 ? 5.452 -48.066 20.925 1.00 24.12 212 ALA H O 1
ATOM 14512 N N . LEU H 1 234 ? 6.493 -49.961 20.284 1.00 23.70 213 LEU H N 1
ATOM 14513 C CA . LEU H 1 234 ? 7.452 -49.986 21.399 1.00 23.95 213 LEU H CA 1
ATOM 14514 C C . LEU H 1 234 ? 8.358 -48.750 21.377 1.00 24.09 213 LEU H C 1
ATOM 14515 O O . LEU H 1 234 ? 9.101 -48.549 20.424 1.00 24.20 213 LEU H O 1
ATOM 14520 N N . PRO H 1 235 ? 8.294 -47.909 22.422 1.00 24.33 214 PRO H N 1
ATOM 14521 C CA . PRO H 1 235 ? 9.009 -46.639 22.332 1.00 24.57 214 PRO H CA 1
ATOM 14522 C C . PRO H 1 235 ? 10.538 -46.765 22.422 1.00 24.70 214 PRO H C 1
ATOM 14523 O O . PRO H 1 235 ? 11.250 -45.848 22.010 1.00 24.66 214 PRO H O 1
ATOM 14527 N N . GLY H 1 236 ? 11.032 -47.889 22.940 1.00 24.88 215 GLY H N 1
ATOM 14528 C CA . GLY H 1 236 ? 12.475 -48.120 23.062 1.00 25.04 215 GLY H CA 1
ATOM 14529 C C . GLY H 1 236 ? 13.233 -48.317 21.755 1.00 25.20 215 GLY H C 1
ATOM 14530 O O . GLY H 1 236 ? 14.444 -48.090 21.701 1.00 25.45 215 GLY H O 1
ATOM 14531 N N . ILE H 1 237 ? 12.542 -48.748 20.706 1.00 24.96 216 ILE H N 1
ATOM 14532 C CA . ILE H 1 237 ? 13.198 -49.013 19.437 1.00 25.22 216 ILE H CA 1
ATOM 14533 C C . ILE H 1 237 ? 13.619 -47.714 18.756 1.00 25.21 216 ILE H C 1
ATOM 14534 O O . ILE H 1 237 ? 12.804 -46.820 18.519 1.00 25.29 216 ILE H O 1
ATOM 14539 N N . ALA H 1 238 ? 14.911 -47.608 18.470 1.00 25.16 217 ALA H N 1
ATOM 14540 C CA . ALA H 1 238 ? 15.468 -46.445 17.778 1.00 24.73 217 ALA H CA 1
ATOM 14541 C C . ALA H 1 238 ? 15.160 -46.511 16.286 1.00 24.39 217 ALA H C 1
ATOM 14542 O O . ALA H 1 238 ? 14.568 -45.592 15.726 1.00 24.37 217 ALA H O 1
ATOM 14544 N N . GLU H 1 239 ? 15.559 -47.604 15.649 1.00 23.94 218 GLU H N 1
ATOM 14545 C CA . GLU H 1 239 ? 15.451 -47.722 14.203 1.00 23.93 218 GLU H CA 1
ATOM 14546 C C . GLU H 1 239 ? 15.009 -49.107 13.792 1.00 23.36 218 GLU H C 1
ATOM 14547 O O . GLU H 1 239 ? 15.448 -50.110 14.370 1.00 23.18 218 GLU H O 1
ATOM 14553 N N . LEU H 1 240 ? 14.132 -49.151 12.795 1.00 22.40 219 LEU H N 1
ATOM 14554 C CA . LEU H 1 240 ? 13.778 -50.391 12.139 1.00 21.94 219 LEU H CA 1
ATOM 14555 C C . LEU H 1 240 ? 14.447 -50.404 10.773 1.00 22.09 219 LEU H C 1
ATOM 14556 O O . LEU H 1 240 ? 14.255 -49.494 9.970 1.00 21.15 219 LEU H O 1
ATOM 14561 N N . ASN H 1 241 ? 15.261 -51.433 10.542 1.00 22.43 220 ASN H N 1
ATOM 14562 C CA . ASN H 1 241 ? 15.966 -51.617 9.287 1.00 22.65 220 ASN H CA 1
ATOM 14563 C C . ASN H 1 241 ? 15.253 -52.690 8.499 1.00 22.27 220 ASN H C 1
ATOM 14564 O O . ASN H 1 241 ? 15.393 -53.868 8.792 1.00 21.93 220 ASN H O 1
ATOM 14569 N N . ILE H 1 242 ? 14.485 -52.268 7.500 1.00 21.90 221 ILE H N 1
ATOM 14570 C CA . ILE H 1 242 ? 13.628 -53.173 6.753 1.00 21.98 221 ILE H CA 1
ATOM 14571 C C . ILE H 1 242 ? 14.114 -53.261 5.305 1.00 21.92 221 ILE H C 1
ATOM 14572 O O . ILE H 1 242 ? 14.550 -52.265 4.721 1.00 21.73 221 ILE H O 1
ATOM 14577 N N . GLY H 1 243 ? 14.047 -54.466 4.745 1.00 21.76 222 GLY H N 1
ATOM 14578 C CA . GLY H 1 243 ? 14.566 -54.736 3.413 1.00 21.90 222 GLY H CA 1
ATOM 14579 C C . GLY H 1 243 ? 13.573 -55.395 2.476 1.00 22.08 222 GLY H C 1
ATOM 14580 O O . GLY H 1 243 ? 12.970 -54.736 1.634 1.00 22.78 222 GLY H O 1
ATOM 14581 N N . HIS H 1 244 ? 13.409 -56.703 2.619 1.00 21.69 223 HIS H N 1
ATOM 14582 C CA . HIS H 1 244 ? 12.712 -57.497 1.613 1.00 21.46 223 HIS H CA 1
ATOM 14583 C C . HIS H 1 244 ? 11.221 -57.165 1.474 1.00 21.26 223 HIS H C 1
ATOM 14584 O O . HIS H 1 244 ? 10.665 -57.260 0.377 1.00 21.20 223 HIS H O 1
ATOM 14591 N N . ALA H 1 245 ? 10.577 -56.810 2.579 1.00 20.42 224 ALA H N 1
ATOM 14592 C CA . ALA H 1 245 ? 9.165 -56.467 2.536 1.00 20.39 224 ALA H CA 1
ATOM 14593 C C . ALA H 1 245 ? 8.949 -55.246 1.635 1.00 19.95 224 ALA H C 1
ATOM 14594 O O . ALA H 1 245 ? 7.936 -55.158 0.933 1.00 19.25 224 ALA H O 1
ATOM 14596 N N . ILE H 1 246 ? 9.927 -54.349 1.637 1.00 19.64 225 ILE H N 1
ATOM 14597 C CA . ILE H 1 246 ? 9.846 -53.102 0.891 1.00 20.25 225 ILE H CA 1
ATOM 14598 C C . ILE H 1 246 ? 10.075 -53.312 -0.598 1.00 20.85 225 ILE H C 1
ATOM 14599 O O . ILE H 1 246 ? 9.387 -52.699 -1.416 1.00 21.25 225 ILE H O 1
ATOM 14604 N N . VAL H 1 247 ? 11.028 -54.184 -0.942 1.00 21.32 226 VAL H N 1
ATOM 14605 C CA . VAL H 1 247 ? 11.278 -54.556 -2.331 1.00 21.51 226 VAL H CA 1
ATOM 14606 C C . VAL H 1 247 ? 10.090 -55.359 -2.873 1.00 21.56 226 VAL H C 1
ATOM 14607 O O . VAL H 1 247 ? 9.656 -55.133 -4.005 1.00 22.03 226 VAL H O 1
ATOM 14611 N N . ALA H 1 248 ? 9.574 -56.291 -2.074 1.00 21.13 227 ALA H N 1
ATOM 14612 C CA . ALA H 1 248 ? 8.409 -57.099 -2.460 1.00 21.55 227 ALA H CA 1
ATOM 14613 C C . ALA H 1 248 ? 7.221 -56.227 -2.850 1.00 21.70 227 ALA H C 1
ATOM 14614 O O . ALA H 1 248 ? 6.606 -56.438 -3.887 1.00 21.85 227 ALA H O 1
ATOM 14616 N N . HIS H 1 249 ? 6.921 -55.256 -1.990 1.00 21.87 228 HIS H N 1
ATOM 14617 C CA . HIS H 1 249 ? 5.770 -54.379 -2.127 1.00 21.82 228 HIS H CA 1
ATOM 14618 C C . HIS H 1 249 ? 6.007 -53.442 -3.304 1.00 21.64 228 HIS H C 1
ATOM 14619 O O . HIS H 1 249 ? 5.114 -53.233 -4.130 1.00 21.87 228 HIS H O 1
ATOM 14626 N N . ALA H 1 250 ? 7.226 -52.916 -3.399 1.00 21.43 229 ALA H N 1
ATOM 14627 C CA . ALA H 1 250 ? 7.602 -52.015 -4.487 1.00 21.37 229 ALA H CA 1
ATOM 14628 C C . ALA H 1 250 ? 7.395 -52.571 -5.901 1.00 21.51 229 ALA H C 1
ATOM 14629 O O . ALA H 1 250 ? 7.134 -51.790 -6.818 1.00 21.66 229 ALA H O 1
ATOM 14631 N N . VAL H 1 251 ? 7.516 -53.884 -6.107 1.00 21.54 230 VAL H N 1
ATOM 14632 C CA . VAL H 1 251 ? 7.374 -54.407 -7.465 1.00 21.93 230 VAL H CA 1
ATOM 14633 C C . VAL H 1 251 ? 5.977 -54.072 -7.986 1.00 22.17 230 VAL H C 1
ATOM 14634 O O . VAL H 1 251 ? 5.825 -53.779 -9.170 1.00 22.48 230 VAL H O 1
ATOM 14638 N N . PHE H 1 252 ? 4.980 -54.110 -7.096 1.00 22.03 231 PHE H N 1
ATOM 14639 C CA . PHE H 1 252 ? 3.590 -53.807 -7.443 1.00 22.00 231 PHE H CA 1
ATOM 14640 C C . PHE H 1 252 ? 3.251 -52.330 -7.373 1.00 21.76 231 PHE H C 1
ATOM 14641 O O . PHE H 1 252 ? 2.462 -51.835 -8.164 1.00 22.29 231 PHE H O 1
ATOM 14649 N N . VAL H 1 253 ? 3.858 -51.628 -6.438 1.00 21.63 232 VAL H N 1
ATOM 14650 C CA . VAL H 1 253 ? 3.379 -50.315 -6.033 1.00 21.60 232 VAL H CA 1
ATOM 14651 C C . VAL H 1 253 ? 4.341 -49.162 -6.374 1.00 21.56 232 VAL H C 1
ATOM 14652 O O . VAL H 1 253 ? 3.936 -47.994 -6.391 1.00 21.93 232 VAL H O 1
ATOM 14656 N N . GLY H 1 254 ? 5.605 -49.480 -6.650 1.00 21.65 233 GLY H N 1
ATOM 14657 C CA . GLY H 1 254 ? 6.639 -48.463 -6.877 1.00 21.51 233 GLY H CA 1
ATOM 14658 C C . GLY H 1 254 ? 7.503 -48.248 -5.643 1.00 21.52 233 GLY H C 1
ATOM 14659 O O . GLY H 1 254 ? 7.014 -48.306 -4.512 1.00 21.76 233 GLY H O 1
ATOM 14660 N N . TRP H 1 255 ? 8.792 -47.989 -5.864 1.00 21.42 234 TRP H N 1
ATOM 14661 C CA . TRP H 1 255 ? 9.782 -47.918 -4.787 1.00 21.22 234 TRP H CA 1
ATOM 14662 C C . TRP H 1 255 ? 9.552 -46.729 -3.864 1.00 21.60 234 TRP H C 1
ATOM 14663 O O . TRP H 1 255 ? 9.572 -46.874 -2.645 1.00 21.28 234 TRP H O 1
ATOM 14674 N N . ASP H 1 256 ? 9.368 -45.553 -4.456 1.00 21.90 235 ASP H N 1
ATOM 14675 C CA . ASP H 1 256 ? 9.012 -44.350 -3.718 1.00 22.02 235 ASP H CA 1
ATOM 14676 C C . ASP H 1 256 ? 7.804 -44.597 -2.821 1.00 21.19 235 ASP H C 1
ATOM 14677 O O . ASP H 1 256 ? 7.817 -44.234 -1.653 1.00 21.23 235 ASP H O 1
ATOM 14682 N N . ASN H 1 257 ? 6.761 -45.215 -3.362 1.00 20.08 236 ASN H N 1
ATOM 14683 C CA . ASN H 1 257 ? 5.550 -45.438 -2.594 1.00 19.28 236 ASN H CA 1
ATOM 14684 C C . ASN H 1 257 ? 5.748 -46.448 -1.468 1.00 18.51 236 ASN H C 1
ATOM 14685 O O . ASN H 1 257 ? 5.257 -46.238 -0.356 1.00 17.84 236 ASN H O 1
ATOM 14690 N N . ALA H 1 258 ? 6.485 -47.522 -1.756 1.00 17.51 237 ALA H N 1
ATOM 14691 C CA . ALA H 1 258 ? 6.739 -48.585 -0.778 1.00 16.91 237 ALA H CA 1
ATOM 14692 C C . ALA H 1 258 ? 7.490 -48.063 0.443 1.00 16.57 237 ALA H C 1
ATOM 14693 O O . ALA H 1 258 ? 7.189 -48.455 1.576 1.00 16.74 237 ALA H O 1
ATOM 14695 N N . VAL H 1 259 ? 8.448 -47.169 0.212 1.00 16.20 238 VAL H N 1
ATOM 14696 C CA . VAL H 1 259 ? 9.248 -46.605 1.283 1.00 16.56 238 VAL H CA 1
ATOM 14697 C C . VAL H 1 259 ? 8.369 -45.635 2.095 1.00 17.49 238 VAL H C 1
ATOM 14698 O O . VAL H 1 259 ? 8.194 -45.823 3.315 1.00 17.43 238 VAL H O 1
ATOM 14702 N N . ARG H 1 260 ? 7.781 -44.647 1.407 1.00 17.58 239 ARG H N 1
ATOM 14703 C CA . ARG H 1 260 ? 6.951 -43.635 2.053 1.00 17.92 239 ARG H CA 1
ATOM 14704 C C . ARG H 1 260 ? 5.884 -44.271 2.940 1.00 18.28 239 ARG H C 1
ATOM 14705 O O . ARG H 1 260 ? 5.689 -43.836 4.065 1.00 18.16 239 ARG H O 1
ATOM 14713 N N . GLU H 1 261 ? 5.209 -45.298 2.431 1.00 18.54 240 GLU H N 1
ATOM 14714 C CA . GLU H 1 261 ? 4.129 -45.944 3.154 1.00 19.10 240 GLU H CA 1
ATOM 14715 C C . GLU H 1 261 ? 4.637 -46.625 4.431 1.00 19.24 240 GLU H C 1
ATOM 14716 O O . GLU H 1 261 ? 4.057 -46.456 5.489 1.00 19.67 240 GLU H O 1
ATOM 14722 N N . MET H 1 262 ? 5.725 -47.387 4.331 1.00 19.42 241 MET H N 1
ATOM 14723 C CA . MET H 1 262 ? 6.277 -48.076 5.489 1.00 19.04 241 MET H CA 1
ATOM 14724 C C . MET H 1 262 ? 6.691 -47.076 6.561 1.00 19.40 241 MET H C 1
ATOM 14725 O O . MET H 1 262 ? 6.431 -47.301 7.754 1.00 19.65 241 MET H O 1
ATOM 14730 N N . LYS H 1 263 ? 7.334 -45.990 6.146 1.00 19.20 242 LYS H N 1
ATOM 14731 C CA . LYS H 1 263 ? 7.692 -44.920 7.078 1.00 19.69 242 LYS H CA 1
ATOM 14732 C C . LYS H 1 263 ? 6.449 -44.343 7.774 1.00 19.79 242 LYS H C 1
ATOM 14733 O O . LYS H 1 263 ? 6.436 -44.203 9.009 1.00 19.80 242 LYS H O 1
ATOM 14739 N N . ALA H 1 264 ? 5.415 -44.033 6.986 1.00 19.48 243 ALA H N 1
ATOM 14740 C CA . ALA H 1 264 ? 4.199 -43.375 7.497 1.00 19.51 243 ALA H CA 1
ATOM 14741 C C . ALA H 1 264 ? 3.468 -44.263 8.502 1.00 19.42 243 ALA H C 1
ATOM 14742 O O . ALA H 1 264 ? 2.996 -43.800 9.533 1.00 19.44 243 ALA H O 1
ATOM 14744 N N . ILE H 1 265 ? 3.371 -45.542 8.178 1.00 19.48 244 ILE H N 1
ATOM 14745 C CA . ILE H 1 265 ? 2.789 -46.525 9.082 1.00 19.93 244 ILE H CA 1
ATOM 14746 C C . ILE H 1 265 ? 3.580 -46.671 10.377 1.00 19.85 244 ILE H C 1
ATOM 14747 O O . ILE H 1 265 ? 3.003 -46.912 11.425 1.00 19.77 244 ILE H O 1
ATOM 14752 N N . MET H 1 266 ? 4.901 -46.543 10.295 1.00 20.13 245 MET H N 1
ATOM 14753 C CA . MET H 1 266 ? 5.762 -46.672 11.480 1.00 20.12 245 MET H CA 1
ATOM 14754 C C . MET H 1 266 ? 5.603 -45.458 12.379 1.00 20.32 245 MET H C 1
ATOM 14755 O O . MET H 1 266 ? 5.479 -45.596 13.599 1.00 20.05 245 MET H O 1
ATOM 14760 N N . VAL H 1 267 ? 5.601 -44.278 11.767 1.00 20.37 246 VAL H N 1
ATOM 14761 C CA . VAL H 1 267 ? 5.431 -43.049 12.513 1.00 20.63 246 VAL H CA 1
ATOM 14762 C C . VAL H 1 267 ? 4.068 -43.031 13.197 1.00 21.24 246 VAL H C 1
ATOM 14763 O O . VAL H 1 267 ? 3.985 -42.737 14.384 1.00 21.38 246 VAL H O 1
ATOM 14767 N N . ALA H 1 268 ? 3.019 -43.376 12.448 1.00 21.49 247 ALA H N 1
ATOM 14768 C CA . ALA H 1 268 ? 1.667 -43.384 12.983 1.00 21.70 247 ALA H CA 1
ATOM 14769 C C . ALA H 1 268 ? 1.565 -44.294 14.197 1.00 21.99 247 ALA H C 1
ATOM 14770 O O . ALA H 1 268 ? 1.022 -43.890 15.230 1.00 22.23 247 ALA H O 1
ATOM 14772 N N . ALA H 1 269 ? 2.072 -45.519 14.066 1.00 22.31 248 ALA H N 1
ATOM 14773 C CA . ALA H 1 269 ? 2.020 -46.488 15.153 1.00 22.76 248 ALA H CA 1
ATOM 14774 C C . ALA H 1 269 ? 2.790 -45.984 16.361 1.00 23.38 248 ALA H C 1
ATOM 14775 O O . ALA H 1 269 ? 2.344 -46.157 17.488 1.00 24.12 248 ALA H O 1
ATOM 14777 N N . ARG H 1 270 ? 3.931 -45.346 16.122 1.00 23.95 249 ARG H N 1
ATOM 14778 C CA . ARG H 1 270 ? 4.796 -44.871 17.204 1.00 24.70 249 ARG H CA 1
ATOM 14779 C C . ARG H 1 270 ? 4.180 -43.680 17.953 1.00 25.36 249 ARG H C 1
ATOM 14780 O O . ARG H 1 270 ? 4.073 -43.711 19.177 1.00 25.30 249 ARG H O 1
ATOM 14788 N N . VAL H 1 271 ? 3.780 -42.637 17.229 1.00 25.89 250 VAL H N 1
ATOM 14789 C CA . VAL H 1 271 ? 3.224 -41.457 17.893 1.00 26.89 250 VAL H CA 1
ATOM 14790 C C . VAL H 1 271 ? 1.885 -41.772 18.581 1.00 27.42 250 VAL H C 1
ATOM 14791 O O . VAL H 1 271 ? 1.620 -41.285 19.676 1.00 27.33 250 VAL H O 1
ATOM 14795 N N . ALA H 1 272 ? 1.063 -42.612 17.963 1.00 28.27 251 ALA H N 1
ATOM 14796 C CA . ALA H 1 272 ? -0.205 -43.002 18.572 1.00 29.06 251 ALA H CA 1
ATOM 14797 C C . ALA H 1 272 ? 0.028 -43.775 19.873 1.00 30.15 251 ALA H C 1
ATOM 14798 O O . ALA H 1 272 ? -0.713 -43.601 20.842 1.00 29.81 251 ALA H O 1
ATOM 14800 N N . ALA H 1 273 ? 1.063 -44.617 19.893 1.00 31.68 252 ALA H N 1
ATOM 14801 C CA . ALA H 1 273 ? 1.418 -45.378 21.101 1.00 32.92 252 ALA H CA 1
ATOM 14802 C C . ALA H 1 273 ? 1.981 -44.480 22.205 1.00 34.00 252 ALA H C 1
ATOM 14803 O O . ALA H 1 273 ? 1.806 -44.769 23.376 1.00 34.02 252 ALA H O 1
ATOM 14805 N N . LEU H 1 274 ? 2.655 -43.399 21.839 1.00 35.61 253 LEU H N 1
ATOM 14806 C CA . LEU H 1 274 ? 3.245 -42.510 22.836 1.00 37.28 253 LEU H CA 1
ATOM 14807 C C . LEU H 1 274 ? 2.188 -41.697 23.594 1.00 38.83 253 LEU H C 1
ATOM 14808 O O . LEU H 1 274 ? 2.393 -41.346 24.758 1.00 39.12 253 LEU H O 1
ATOM 14813 N N . HIS H 1 275 ? 1.066 -41.406 22.936 1.00 40.46 254 HIS H N 1
ATOM 14814 C CA . HIS H 1 275 ? 0.070 -40.471 23.461 1.00 41.86 254 HIS H CA 1
ATOM 14815 C C . HIS H 1 275 ? -1.258 -41.162 23.803 1.00 42.28 254 HIS H C 1
ATOM 14816 O O . HIS H 1 275 ? -2.034 -41.537 22.917 1.00 43.22 254 HIS H O 1
#

CATH classification: 3.20.20.70

Secondary structure (DSSP, 8-state):
-----GGGSEEEEE-HHHHHHHHHHSSS-S-HHHHHHHHHHTT-SEEEEE--TT-SSS-HHHHHHHHHH-SS-EEEEE-SSHHHHHHHHHH--SEEEE---SGGGB-SSSSB-TTTTHHHHHHHHHHHHHTT-EEEEEE-S-HHHHHHHHHHT-SEEEE--HHHHT-SSHHHHHHHHHHHHHHHHHHHHTT-EEEE-TT--TTTHHHHHT-TTEEEEEE-HHHHHHHHHH-HHHHHHHHHHHHHHHHHHHH-/-----GGGSEEEEE-HHHHHHHHTTSSS-S-HHHHHHHHHHTT-SEEEEE--TT-SSS-HHHHHHHTTT-SS-EEEEE-S-HHHHHHHHHH--SEEEE---SGGGB-SSSSB-TTTTHHHHHHHHHHHHHTTPEEEEEE-S-HHHHHHHHHHT-SEEEE-THHHHT-SSHHHHHHHHHHHHHHHHHHHHTT-EEEE-TT--TTTHHHHHT-TTEEEEEE-HHHHHHHHHH-HHHHHHHHHHHHHHHHHHHH-/--EEEEE-HHHHHHHHTTTSS-S-HHHHHHHHHHTT-SEEEEE--TT-SSS-HHHHHHHGGG-SS-EEEEE-SSHHHHHHHHHH--SEEEE---STTSB-SSSSB-TTTTHHHHHHHHHHHHHTT-EEEEEE-S-HHHHHHHHHHT-SEEEE--HHHHT-SSHHHHHHHHHHHHHHHHHHHHTT-EEEE-TT--TTTHHHHHT-TTEEEEEE-HHHHHHHHHH-HHHHHHHHHHHHHHHHHHH-/--SEEEEE-HHHHHHHHHHTSS-S-HHHHHHHHHHTT-SEEEEE--TT-SSS-HHHHHHHTTT-SS-EEEEE-SSHHHHHHHHHH--SEEEE---SGGGB-SS-SB-TTTTHHHHHHHHHHHHHTTPEEEEEE-S-HHHHHHHHHHT-SEEEE-THHHHH--SHHHHHHHHHHHHHHHHHHHHTT-EEEE-TT--TTTHHHHHT-TTEEEEEE-HHHHHHHHHH-HHHHHHHHHHHHHHHHHHHH-/--EEEEE-HHHHHHHHTTTSS-S-HHHHHHHHHHTT-SEEEEE--TT-SSS-HHHHHHHTTT-SS-EEEEE-SSHHHHHHHHHH--SEEEE---SGGGB-SSSSB-TGGGHHHHHHHHHHHHHTTPEEEEEE-S-HHHHHHHHHHT-SEEEE--HHHHH-SSHHHHHHHHHHHHHHHHHHHHTT-EEEE-TT--TTTHHHHHT-TTEEEEEE-HHHHHHHHHH-HHHHHHHHHHHHHHHHHHHH-/--EEEEE-HHHHHHHHTTTSS-S-HHHHHHHHHHTT-SEEEEE--TT-SSS-HHHHHHHGGG-SS-EEEEE-SSHHHHHHHHHH--SEEEE---SGGGB-SSSSB-TTTTHHHHHHHHHHHHHTT-EEEEEE-S-HHHHHHHHHHT-SEEEE-THHHHT-SSHHHHHHHHHHHHHHHHHHHHTT-EEEE-TT--TTTHHHHHT-TTEEEEEE-HHHHHHHHHH-HHHHHHHHHHHHHHHHHHH-/--EEEEE-HHHHHHHHHHTSS-S-HHHHHHHHHHHT-SEEEEE--TT-SSS-HHHHHHHGGG-SS-EEEEE-SSHHHHHHHHHH--SEEEE---SGGGB-SSSSB-TGGGHHHHHHHHHHHHHTTPEEEEEE-S-HHHHHHHHHHT-SEEEE-THHHHT-SSHHHHHHHHHHHHHHHHHHHHTT-EEEE-TT--TTTHHHHHT-TTEEEEEE-HHHHHHHHHH-HHHHHHHHHHHHHHHHHHHH-/--SEEEEE-HHHHHHHHTT-SS-S-HHHHHHHHHHTT-SEEEEE--TT-SSS-HHHHHHHTTT-SS-EEEEE-SSHHHHHHHHHH--SEEEE---SGGGB-SS-SB-TTTTHHHHHHHHHHHHHTT-EEEEEE-S-HHHHHHHHHH--SEEEE--HHHHH--SHHHHHHHHHHHHHHHHHHHHTT-EEEE-TT--TTTHHHHHHSTTEEEEEE-HHHHHHHHHH-HHHHHHHHHHHHHHHHHHHH-

Radius of gyration: 42.13 Å; Cα contacts (8 Å, |Δi|>4): 4428; chains: 8; bounding box: 79×124×108 Å

Solvent-accessible surface area: 72547 Å² total; per-residue (Å²): 67,15,93,23,67,90,91,34,1,40,0,0,0,21,1,10,34,0,0,30,0,24,61,48,74,65,56,58,142,3,39,0,10,136,0,0,34,25,0,13,103,11,31,4,37,0,0,0,0,23,0,45,46,80,85,165,23,0,46,42,64,9,0,102,62,0,61,108,133,20,131,47,47,0,6,0,21,0,2,25,25,92,122,7,10,76,24,0,26,115,16,131,2,69,10,0,1,0,11,18,36,129,45,68,24,45,31,68,29,17,0,3,33,0,83,53,62,49,104,53,0,123,61,1,8,142,65,0,59,103,12,61,6,79,2,7,0,19,0,6,11,60,114,62,16,1,120,6,0,76,106,6,58,3,62,2,0,6,0,16,0,4,75,9,18,76,22,118,87,84,66,16,56,115,144,21,48,90,72,3,20,84,4,5,95,26,0,81,84,43,69,8,63,0,9,0,2,82,17,2,70,36,118,9,0,39,46,0,0,22,27,92,26,2,28,3,0,11,1,14,25,15,0,0,10,34,0,1,32,12,0,1,64,19,0,0,47,6,0,16,20,2,0,9,0,0,10,4,2,39,98,113,66,16,83,17,82,82,94,33,2,42,0,0,0,20,0,11,34,1,0,31,0,24,65,44,68,69,56,59,143,3,40,0,14,129,1,0,44,27,0,18,127,12,30,3,39,0,0,1,0,19,0,66,52,89,82,61,22,0,43,43,68,8,0,108,75,0,62,108,130,21,114,48,61,0,7,1,20,0,2,22,9,96,91,2,10,86,31,0,29,114,16,125,1,70,15,0,0,0,10,18,38,116,41,68,22,43,28,73,29,18,0,3,34,0,84,50,62,43,108,53,0,115,62,2,7,140,65,0,61,103,12,60,5,110,2,8,0,20,0,5,13,59,114,60,13,1,123,7,0,74,112,6,57,3,50,3,0,7,0,17,0,4,71,9,19,76,21,120,90,82,66,16,53,105,140,20,47,88,71,2,23,86,4,5,97,22,0,81,88,37,70,11,52,0,8,0,2,82,17,4,74,34,121,9,0,28,46,0,0,24,25,93,24,2,35,3,0,11,0,15,25,15,0,0,10,36,0,0,30,14,2,3,66,18,0,0,52,6,0,22,18,2,0,9,0,0,10,4,3,38,98,124,128,9,46,0,0,0,16,1,10,33,0,0,25,0,23,61,35,63,66,50,58,138,2,44,0,10,127,0,0,40,31,0,18,125,12,28,3,36,0,0,0,0,24,0,59,67,78,86,174,22,0,47,36,60,9,0,98,62,0,61,108,119,21,171,48,44,0,6,0,23,0,0,26,8,98,124,4,11,88,26,0,26,114,14,139,3,63,11,0,0,0,12,18,35,100,218,83,15,69,28,148,29,18,0,3,35,0,86,50,59,44,109,52,0,119,62,2,6,130,68,0,61,104,13,63,6,110,2,8,0,18,0,5,11,59,119,63,16,1,127,8,0,72,95,8,57,3,60,6,0,5,0,18,0,4,114,10,18,79,26,173,82,84,59,52,59,113,149,26,46,85,77,2,21,88,3,4,96,25,0,80,88,41,65,7,120,0,16,0,2,83,18,2,70,34,119,10,0,28,45,0,0,24,25,94,21,2,33,9,0,10,2,13,21,17,0,0,10,38,0,2,34,14,3,2,63,15,0,0,45,7,0,41,21,2,0,56,0,0,12,90,20,36,141,107,45,2,39,0,0,0,19,0,11,32,1,0,25,0,24,61,47,70,68,49,60,141,2,41,0,13,138,0,0,44,27,0,21,127,12,29,5,32,0,0,0,0,20,1,30,73,88,62,149,13,0,50,41,63,10,0,100,58,0,64,108,131,19,90,49,52,0,8,2,23,1,1,27,25,102,90,2,12,77,21,0,27,113,16,127,1,64,10,0,0,0,12,19,38,116,202,62,21,68,34,148,30,14,0,4,34,0,83,54,60,48,97,56,0,111,60,2,7,134,65,0,63,96,12,61,7,105,2,9,0,19,0,4,11,53,140,56,11,4,135,16,0,66,104,9,60,3,66,1,0,8,0,18,0,4,116,5,15,76,18,162,85,57,75,66,24,74,52,26,14,100,70,3,21,89,2,5,99,38,0,87,89,47,61,8,130,0,12,0,2,76,17,2,70,32,90,8,0,6,3,0,0,13,33,88,21,1,44,12,0,12,1,13,23,19,0,0,8,33,0,0,28,11,2,2,65,20,0,0,50,6,0,30,22,2,0,45,2,0,11,52,10,39,94,168,110,2,42,0,0,0,18,0,11,33,0,0,26,0,25,61,47,65,64,53,58,140,2,44,0,16,133,0,0,50,26,0,18,128,12,32,4,38,0,0,0,0,21,1,33,68,90,64,165,16,0,49,36,60,10,1,108,58,1,35,47,83,19,87,50,47,0,8,1,23,1,2,19,28,100,85,1,11,81,20,0,22,90,10,60,2,72,11,0,0,0,11,19,39,104,93,84,16,73,29,151,26,19,0,3,38,0,79,51,58,52,95,53,0,117,62,2,6,137,59,0,61,107,10,67,6,105,2,9,0,20,0,2,12,61,64,63,16,2,154,12,0,72,116,8,60,4,65,4,0,6,0,19,0,8,103,8,18,83,21,166,78,89,63,37,57,98,152,20,39,77,58,2,17,81,2,5,97,36,0,83,87,58,70,9,70,1,10,0,2,86,18,2,71,34,119,8,0,30,45,0,0,23,29,93,20,1,30,8,0,12,1,14,19,18,0,0,8,39,0,2,27,14,2,1,63,17,0,0,45,4,0,40,21,2,0,48,0,0,9,57,9,36,102,190,135,2,40,0,0,0,19,1,10,36,0,0,26,0,26,60,47,61,67,53,56,137,2,41,0,12,124,0,0,40,29,0,16,127,11,29,3,30,0,0,0,0,26,2,66,73,78,83,172,22,0,45,40,64,8,0,101,62,0,63,112,114,20,165,46,60,0,7,1,23,1,0,24,9,99,117,3,10,89,26,0,28,112,14,131,1,64,11,0,1,0,11,19,36,102,91,82,12,80,31,147,30,17,0,1,37,0,88,50,60,48,95,51,1,116,60,2,6,133,67,0,63,103,10,64,6,107,2,7,0,18,0,5,12,58,120,60,16,1,132,7,0,74,110,8,57,3,60,2,0,6,0,19,0,4,110,8,18,78,25,167,80,84,61,44,61,119,140,23,51,99,72,2,25,90,4,5,102,20,0,83,85,41,58,4,118,0,13,0,2,86,17,3,71,35,121,12,0,30,44,0,0,24,27,91,21,2,37,12,0,10,1,15,22,17,0,0,10,38,0,1,34,14,3,1,61,16,0,0,44,6,0,39,20,2,0,52,0,0,21,89,19,40,151,108,6,44,0,0,0,17,1,12,36,0,0,27,0,25,61,49,64,64,51,60,138,2,41,0,15,130,1,0,42,26,0,14,106,11,29,4,40,0,0,0,0,18,1,67,68,95,65,61,24,0,47,60,62,8,1,55,55,0,30,49,76,20,125,49,49,0,7,1,22,1,2,20,30,100,90,1,11,82,38,0,23,110,23,61,1,70,10,0,0,0,10,20,37,108,89,88,21,71,31,152,23,20,0,2,40,0,79,52,61,45,102,50,0,114,61,2,6,127,65,0,61,100,11,66,4,127,1,7,0,19,0,1,12,61,54,66,14,2,142,4,0,89,111,8,62,4,64,9,0,7,0,19,0,4,100,8,17,78,22,163,77,87,61,38,60,95,149,20,41,97,60,2,22,84,3,5,97,36,0,86,82,60,66,11,43,0,14,0,1,83,18,3,73,34,118,10,0,31,44,0,0,25,26,94,21,1,47,11,0,13,2,14,19,17,0,0,11,38,0,0,29,12,1,3,61,20,0,0,45,5,0,40,20,2,0,48,0,0,10,48,10,38,102,180,110,44,2,39,0,0,0,19,0,12,28,1,0,12,0,24,63,45,72,67,51,60,143,3,42,0,10,140,1,0,43,28,0,21,128,12,31,4,27,0,0,0,0,17,0,58,68,94,61,96,11,0,50,39,64,7,0,100,62,0,62,109,135,18,86,54,63,0,8,1,22,0,1,26,30,102,87,2,11,80,20,0,30,112,14,134,1,64,16,0,1,0,12,17,41,112,196,56,20,68,29,150,27,19,0,3,33,0,81,56,58,47,98,53,1,111,61,2,7,133,69,0,60,99,17,62,7,115,2,9,0,18,0,5,12,53,130,57,13,3,130,13,0,69,112,6,61,5,63,6,0,7,0,16,0,5,113,3,15,76,17,162,83,56,71,72,30,80,60,25,19,42,74,2,20,84,4,5,91,38,0,86,88,49,66,7,126,0,17,0,2,86,18,2,71,33,88,9,0,6,3,0,0,11,30,93,20,1,39,9,0,12,1,13,22,16,0,0,9,33,0,0,26,12,3,3,65,17,0,0,52,7,0,31,22,1,0,43,0,0,10,43,8,40,98,176